Protein 7ESD (pdb70)

Radius of gyration: 48.84 Å; Cα contacts (8 Å, |Δi|>4): 3481; chains: 6; bounding box: 80×92×166 Å

Secondary structure (P-SEA, 3-state):
cccccccbbbbbbccccccbbbbbbcccbbbbbbbcccccbbbbbccccccbbbbcbbbbcccccccccccccccccbbbbbcccccccbbbbbbbcccccccccccccccbbbbbbbbbbcccccccccccccbbbbbbbbbccccccccccaaaaaaaccbbbbbbcccccbbbbcccccbbbbbbcccccccccccbbbbbcccccccccaaaaaaccccccccccccccccccccccccccccbbbbbbcccaaaaaaaaaccccccccccccbbbbccbbbbbcccccccccccccccccccbbbbbcccccccccbbbbbbbbbccccccbbbbbbbbcccccccccccccccccccccbbbbbbbbbbcccbbbbbccccccccbbbbbccccaaaaaaaaaaaaaacccccccccccccccccaaaaaaaaaaaaaaaccccccccccaaaaaaaaaaaaaaaaaccccaaaaaaaaccaaaaaaaccccc/cccccccbbbbbcccccccbbbbbbcccbbbbbbccccccbbbbbccccccbbbbcbbbbcccccccccccccccccbbbbbcccccccbbbbbbbcccccccccccccccbbbbbbbbbbcccccccccccccbbbbbbbbbccccccccccaaaaaaaccbbbbbbcccccbbbbccccccbbbbbbccccccccccbbbbbcccccccccaaaaaacccbbbbccbbbbcccccccccccccccbbbbbbcccaaaaaaaaccccbbbbbbccccccccccbbbbbbbbcccccccccccccccbbbbbcccccccccbbbbbbbbbccccccbbbbbbcccccccccccccccccccccccbbbbbbbbbbcccbbbbbccccccccbbbbbccccaaaaaaaaaaaaaccccccccccccccccccaaaaaaaaaaaaaaaccccccccccaaaaaaaaaaaaaaaaaccccccccccccccaaaaaaaccccc/cccccccbbbbbbccccccbbbbbbcccbbbbbbcccbbbbbbbbccccccbbbbcbbbbcccccccccccccccccbbbbbcccccccccccccccccccccccccccbbbbbbbbbbbbcccccccccccccbbbbbbbbbccccccccccaaaaaaaccbbbbbbcccccbbbbcccccbbbbbbcccccccccccbbbbbcccccccccaaaaaacccccccccbbbbccccccccccccccccbbbbbcccaaaaaaaaaccccbbbbbcccbbbbcccbbbbbbbbcccccccccccccccbbbbbcccccccccbbbbbbbbbccccccbbbbbbccccccccccccccccccccccccbbbbbbbbbcccbbbbbccccccccbbbbbccccaaaaaaaaaaaaaccccccccccccccccccaaaaaaaaaaaaaaaccccccccccaaaaaaaaaaaaaaaaacccccccccccccccaaaaaaccccc/ccccccccccccccccccccccaaaaaaaaaaaaaaaacaaaaaaaaaaaaaccccccaaaaaaaaaaaacc/ccccccccccccccccccccccccaaaaaaaaaaaaaacaaaaaaaaaaaaaccccaaaaaaaaaaaaaacc/ccccccccccccccccccccccaaaaaaaaaaaaaaaacaaaaaaaaaaaaacccccccaaaaaaaaaaacc

Structure (mmCIF, N/CA/C/O backbone):
data_7ESD
#
_entry.id   7ESD
#
loop_
_entity.id
_entity.type
_entity.pdbx_description
1 polymer 'Genome polyprotein'
2 polymer 'Genome polyprotein'
#
loop_
_atom_site.group_PDB
_atom_site.id
_atom_site.type_symbol
_atom_site.label_atom_id
_atom_site.label_alt_id
_atom_site.label_comp_id
_atom_site.label_asym_id
_atom_site.label_entity_id
_atom_site.label_seq_id
_atom_site.pdbx_PDB_ins_code
_atom_site.Cartn_x
_atom_site.Cartn_y
_atom_site.Cartn_z
_atom_site.occupancy
_atom_site.B_iso_or_equiv
_atom_site.auth_seq_id
_atom_site.auth_comp_id
_atom_site.auth_asym_id
_atom_site.auth_atom_id
_atom_site.pdbx_PDB_model_num
ATOM 1 N N . SER A 1 1 ? 145.844 221.971 391.330 1.00 89.58 1 SER A N 1
ATOM 2 C CA . SER A 1 1 ? 146.011 220.805 392.187 1.00 89.58 1 SER A CA 1
ATOM 3 C C . SER A 1 1 ? 147.478 220.587 392.535 1.00 89.58 1 SER A C 1
ATOM 4 O O . SER A 1 1 ? 148.258 221.538 392.587 1.00 89.58 1 SER A O 1
ATOM 7 N N . GLN A 1 2 ? 147.845 219.330 392.775 1.00 92.15 2 GLN A N 1
ATOM 8 C CA . GLN A 1 2 ? 149.227 219.006 393.094 1.00 92.15 2 GLN A CA 1
ATOM 9 C C . GLN A 1 2 ? 150.126 219.275 391.896 1.00 92.15 2 GLN A C 1
ATOM 10 O O . GLN A 1 2 ? 149.777 218.968 390.753 1.00 92.15 2 GLN A O 1
ATOM 16 N N . CYS A 1 3 ? 151.294 219.855 392.162 1.00 92.94 3 CYS A N 1
ATOM 17 C CA . CYS A 1 3 ? 152.228 220.271 391.124 1.00 92.94 3 CYS A CA 1
ATOM 18 C C . CYS A 1 3 ? 153.541 219.497 391.202 1.00 92.94 3 CYS A C 1
ATOM 19 O O . CYS A 1 3 ? 154.602 220.002 390.831 1.00 92.94 3 CYS A O 1
ATOM 22 N N . SER A 1 4 ? 153.483 218.256 391.682 1.00 94.75 4 SER A N 1
ATOM 23 C CA . SER A 1 4 ? 154.684 217.442 391.817 1.00 94.75 4 SER A CA 1
ATOM 24 C C . SER A 1 4 ? 155.026 216.691 390.536 1.00 94.75 4 SER A C 1
ATOM 25 O O . SER A 1 4 ? 156.207 216.519 390.217 1.00 94.75 4 SER A O 1
ATOM 28 N N . GLY A 1 5 ? 154.016 216.241 389.791 1.00 100.43 5 GLY A N 1
ATOM 29 C CA . GLY A 1 5 ? 154.252 215.435 388.606 1.00 100.43 5 GLY A CA 1
ATOM 30 C C . GLY A 1 5 ? 154.733 216.204 387.393 1.00 100.43 5 GLY A C 1
ATOM 31 O O . GLY A 1 5 ? 155.156 215.576 386.416 1.00 100.43 5 GLY A O 1
ATOM 32 N N . ILE A 1 6 ? 154.682 217.532 387.426 1.00 99.73 6 ILE A N 1
ATOM 33 C CA . ILE A 1 6 ? 155.094 218.357 386.298 1.00 99.73 6 ILE A CA 1
ATOM 34 C C . ILE A 1 6 ? 156.491 218.900 386.559 1.00 99.73 6 ILE A C 1
ATOM 35 O O . ILE A 1 6 ? 156.967 218.932 387.701 1.00 99.73 6 ILE A O 1
ATOM 40 N N . ASP A 1 7 ? 157.159 219.324 385.489 1.00 100.53 7 ASP A N 1
ATOM 41 C CA . ASP A 1 7 ? 158.519 219.844 385.573 1.00 100.53 7 ASP A CA 1
ATOM 42 C C . ASP A 1 7 ? 158.592 221.360 385.451 1.00 100.53 7 ASP A C 1
ATOM 43 O O . ASP A 1 7 ? 159.474 221.980 386.053 1.00 100.53 7 ASP A O 1
ATOM 48 N N . LYS A 1 8 ? 157.689 221.974 384.689 1.00 100.90 8 LYS A N 1
ATOM 49 C CA . LYS A 1 8 ? 157.645 223.429 384.570 1.00 100.90 8 LYS A CA 1
ATOM 50 C C . LYS A 1 8 ? 156.926 223.968 385.800 1.00 100.90 8 LYS A C 1
ATOM 51 O O . LYS A 1 8 ? 155.694 224.008 385.850 1.00 100.90 8 LYS A O 1
ATOM 57 N N . ARG A 1 9 ? 157.697 224.366 386.808 1.00 89.45 9 ARG A N 1
ATOM 58 C CA . ARG A 1 9 ? 157.137 224.808 388.075 1.00 89.45 9 ARG A CA 1
ATOM 59 C C . ARG A 1 9 ? 157.761 226.137 388.471 1.00 89.45 9 ARG A C 1
ATOM 60 O O . ARG A 1 9 ? 158.969 226.338 388.313 1.00 89.45 9 ARG A O 1
ATOM 68 N N . ASP A 1 10 ? 156.930 227.037 388.985 1.00 88.01 10 ASP A N 1
ATOM 69 C CA . ASP A 1 10 ? 157.367 228.346 389.446 1.00 88.01 10 ASP A CA 1
ATOM 70 C C . ASP A 1 10 ? 157.1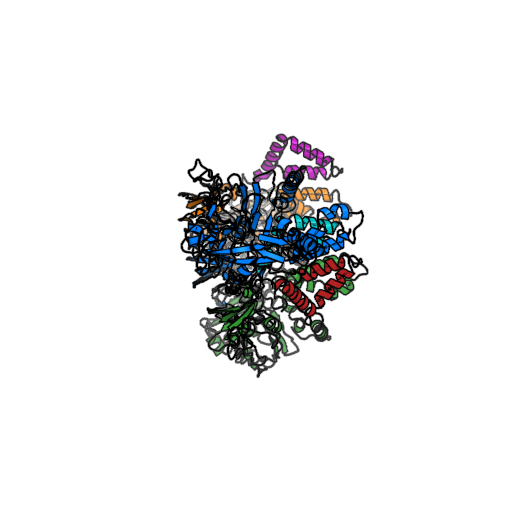99 228.426 390.955 1.00 88.01 10 ASP A C 1
ATOM 71 O O . ASP A 1 10 ? 156.139 228.076 391.484 1.00 88.01 10 ASP A O 1
ATOM 76 N N . PHE A 1 11 ? 158.243 228.875 391.643 1.00 83.20 11 PHE A N 1
ATOM 77 C CA . PHE A 1 11 ? 158.224 229.030 393.092 1.00 83.20 11 PHE A CA 1
ATOM 78 C C . PHE A 1 11 ? 158.275 230.515 393.420 1.00 83.20 11 PHE A C 1
ATOM 79 O O . PHE A 1 11 ? 159.303 231.168 393.206 1.00 83.20 11 PHE A O 1
ATOM 87 N N . ILE A 1 12 ? 157.171 231.044 393.935 1.00 83.75 12 ILE A N 1
ATOM 88 C CA . ILE A 1 12 ? 157.103 232.421 394.406 1.00 83.75 12 ILE A CA 1
ATOM 89 C C . ILE A 1 12 ? 157.219 232.409 395.924 1.00 83.75 12 ILE A C 1
ATOM 90 O O . ILE A 1 12 ? 156.584 231.590 396.600 1.00 83.75 12 ILE A O 1
ATOM 95 N N . GLN A 1 13 ? 158.068 233.283 396.456 1.00 85.78 13 GLN A N 1
ATOM 96 C CA . GLN A 1 13 ? 158.352 233.296 397.885 1.00 85.78 13 GLN A CA 1
ATOM 97 C C . GLN A 1 13 ? 157.367 234.133 398.686 1.00 85.78 13 GLN A C 1
ATOM 98 O O . GLN A 1 13 ? 157.376 234.058 399.919 1.00 85.78 13 GLN A O 1
ATOM 104 N N . GLY A 1 14 ? 156.520 234.918 398.026 1.00 92.33 14 GLY A N 1
ATOM 105 C CA . GLY A 1 14 ? 155.607 235.795 398.731 1.00 92.33 14 GLY A CA 1
ATOM 106 C C . GLY A 1 14 ? 156.310 236.968 399.381 1.00 92.33 14 GLY A C 1
ATOM 107 O O . GLY A 1 14 ? 157.525 236.935 399.591 1.00 92.33 14 GLY A O 1
ATOM 108 N N . VAL A 1 15 ? 155.559 238.017 399.702 1.00 100.72 15 VAL A N 1
ATOM 109 C CA . VAL A 1 15 ? 156.098 239.209 400.346 1.00 100.72 15 VAL A CA 1
ATOM 110 C C . VAL A 1 15 ? 155.562 239.271 401.770 1.00 100.72 15 VAL A C 1
ATOM 111 O O . VAL A 1 15 ? 154.353 239.132 401.994 1.00 100.72 15 VAL A O 1
ATOM 115 N N . SER A 1 16 ? 156.469 239.443 402.733 1.00 103.65 16 SER A N 1
ATOM 116 C CA . SER A 1 16 ? 156.060 239.492 404.135 1.00 103.65 16 SER A CA 1
ATOM 117 C C . SER A 1 16 ? 155.175 240.701 404.412 1.00 103.65 16 SER A C 1
ATOM 118 O O . SER A 1 16 ? 154.164 240.592 405.116 1.00 103.65 16 SER A O 1
ATOM 121 N N . GLY A 1 17 ? 155.542 241.865 403.871 1.00 105.23 17 GLY A N 1
ATOM 122 C CA . GLY A 1 17 ? 154.755 243.063 404.119 1.00 105.23 17 GLY A CA 1
ATOM 123 C C . GLY A 1 17 ? 153.372 242.995 403.499 1.00 105.23 17 GLY A C 1
ATOM 124 O O . GLY A 1 17 ? 152.375 243.355 404.132 1.00 105.23 17 GLY A O 1
ATOM 125 N N . GLY A 1 18 ? 153.291 242.533 402.252 1.00 101.86 18 GLY A N 1
ATOM 126 C CA . GLY A 1 18 ? 152.022 242.464 401.566 1.00 101.86 18 GLY A CA 1
ATOM 127 C C . GLY A 1 18 ? 151.276 241.168 401.822 1.00 101.86 18 GLY A C 1
ATOM 128 O O . GLY A 1 18 ? 151.759 240.249 402.482 1.00 101.86 18 GLY A O 1
ATOM 129 N N . THR A 1 19 ? 150.060 241.106 401.278 1.00 91.92 19 THR A N 1
ATOM 130 C CA . THR A 1 19 ? 149.222 239.919 401.373 1.00 91.92 19 THR A CA 1
ATOM 131 C C . THR A 1 19 ? 148.775 239.416 400.006 1.00 91.92 19 THR A C 1
ATOM 132 O O . THR A 1 19 ? 147.930 238.516 399.933 1.00 91.92 19 THR A O 1
ATOM 136 N N . TRP A 1 20 ? 149.315 239.972 398.924 1.00 89.11 20 TRP A N 1
ATOM 137 C CA . TRP A 1 20 ? 148.945 239.580 397.576 1.00 89.11 20 TRP A CA 1
ATOM 138 C C . TRP A 1 20 ? 150.196 239.435 396.719 1.00 89.11 20 TRP A C 1
ATOM 139 O O . TRP A 1 20 ? 151.242 240.023 397.006 1.00 89.11 20 TRP A O 1
ATOM 150 N N . VAL A 1 21 ? 150.072 238.639 395.662 1.00 84.58 21 VAL A N 1
ATOM 151 C CA . VAL A 1 21 ? 151.141 238.473 394.685 1.00 84.58 21 VAL A CA 1
ATOM 152 C C . VAL A 1 21 ? 150.509 238.151 393.339 1.00 84.58 21 VAL A C 1
ATOM 153 O O . VAL A 1 21 ? 149.593 237.329 393.250 1.00 84.58 21 VAL A O 1
ATOM 157 N N . ASP A 1 22 ? 150.995 238.812 392.290 1.00 90.25 22 ASP A N 1
ATOM 158 C CA . ASP A 1 22 ? 150.476 238.591 390.948 1.00 90.25 22 ASP A CA 1
ATOM 159 C C . ASP A 1 22 ? 151.153 237.382 390.319 1.00 90.25 22 ASP A C 1
ATOM 160 O O . ASP A 1 22 ? 152.385 237.291 390.292 1.00 90.25 22 ASP A O 1
ATOM 162 N N . VAL A 1 23 ? 150.347 236.451 389.813 1.00 83.56 23 VAL A N 1
ATOM 163 C CA . VAL A 1 23 ? 150.848 235.232 389.193 1.00 83.56 23 VAL A CA 1
ATOM 164 C C . VAL A 1 23 ? 150.303 235.139 387.777 1.00 83.56 23 VAL A C 1
ATOM 165 O O . VAL A 1 23 ? 149.268 235.728 387.449 1.00 83.56 23 VAL A O 1
ATOM 169 N N . VAL A 1 24 ? 151.013 234.395 386.935 1.00 82.92 24 VAL A N 1
ATOM 170 C CA . VAL A 1 24 ? 150.621 234.161 385.548 1.00 82.92 24 VAL A CA 1
ATOM 171 C C . VAL A 1 24 ? 150.511 232.657 385.348 1.00 82.92 24 VAL A C 1
ATOM 172 O O . VAL A 1 24 ? 151.425 231.911 385.719 1.00 82.92 24 VAL A O 1
ATOM 176 N N . LEU A 1 25 ? 149.401 232.214 384.767 1.00 85.71 25 LEU A N 1
ATOM 177 C CA . LEU A 1 25 ? 149.100 230.797 384.639 1.00 85.71 25 LEU A CA 1
ATOM 178 C C . LEU A 1 25 ? 149.098 230.366 383.180 1.00 85.71 25 LEU A C 1
ATOM 179 O O . LEU A 1 25 ? 148.715 231.127 382.287 1.00 85.71 25 LEU A O 1
ATOM 184 N N . ASP A 1 26 ? 149.538 229.132 382.951 1.00 89.85 26 ASP A N 1
ATOM 185 C CA . ASP A 1 26 ? 149.453 228.473 381.656 1.00 89.85 26 ASP A CA 1
ATOM 186 C C . ASP A 1 26 ? 148.771 227.127 381.848 1.00 89.85 26 ASP A C 1
ATOM 187 O O . ASP A 1 26 ? 148.480 226.709 382.971 1.00 89.85 26 ASP A O 1
ATOM 192 N N . ARG A 1 27 ? 148.510 226.438 380.734 1.00 90.84 27 ARG A N 1
ATOM 193 C CA . ARG A 1 27 ? 147.879 225.128 380.829 1.00 90.84 27 ARG A CA 1
ATOM 194 C C . ARG A 1 27 ? 148.839 224.055 381.321 1.00 90.84 27 ARG A C 1
ATOM 195 O O . ARG A 1 27 ? 148.389 223.019 381.820 1.00 90.84 27 ARG A O 1
ATOM 203 N N . LYS A 1 28 ? 150.147 224.276 381.195 1.00 97.95 28 LYS A N 1
ATOM 204 C CA . LYS A 1 28 ? 151.143 223.330 381.674 1.00 97.95 28 LYS A CA 1
ATOM 205 C C . LYS A 1 28 ? 151.903 223.810 382.898 1.00 97.95 28 LYS A C 1
ATOM 206 O O . LYS A 1 28 ? 152.262 222.989 383.746 1.00 97.95 28 LYS A O 1
ATOM 212 N N . GLY A 1 29 ? 152.155 225.114 383.016 1.00 93.82 29 GLY A N 1
ATOM 213 C CA . GLY A 1 29 ? 152.895 225.630 384.146 1.00 93.82 29 GLY A CA 1
ATOM 214 C C . GLY A 1 29 ? 152.061 225.718 385.409 1.00 93.82 29 GLY A C 1
ATOM 215 O O . GLY A 1 29 ? 150.832 225.665 385.391 1.00 93.82 29 GLY A O 1
ATOM 216 N N . CYS A 1 30 ? 152.763 225.859 386.530 1.00 90.35 30 CYS A N 1
ATOM 217 C CA . CYS A 1 30 ? 152.127 225.983 387.832 1.00 90.35 30 CYS A CA 1
ATOM 218 C C . CYS A 1 30 ? 153.002 226.846 388.726 1.00 90.35 30 CYS A C 1
ATOM 219 O O . CYS A 1 30 ? 154.200 227.011 388.484 1.00 90.35 30 CYS A O 1
ATOM 222 N N . VAL A 1 31 ? 152.387 227.398 389.768 1.00 84.68 31 VAL A N 1
ATOM 223 C CA . VAL A 1 31 ? 153.088 228.238 390.729 1.00 84.68 31 VAL A CA 1
ATOM 224 C C . VAL A 1 31 ? 152.700 227.799 392.135 1.00 84.68 31 VAL A C 1
ATOM 225 O O . VAL A 1 31 ? 151.528 227.527 392.415 1.00 84.68 31 VAL A O 1
ATOM 229 N N . THR A 1 32 ? 153.696 227.703 393.012 1.00 81.76 32 THR A N 1
ATOM 230 C CA . THR A 1 32 ? 153.494 227.341 394.408 1.00 81.76 32 THR A CA 1
ATOM 231 C C . THR A 1 32 ? 153.666 228.589 395.261 1.00 81.76 32 THR A C 1
ATOM 232 O O . THR A 1 32 ? 154.748 229.185 395.285 1.00 81.76 32 THR A O 1
ATOM 236 N N . ILE A 1 33 ? 152.602 228.980 395.954 1.00 80.65 33 ILE A N 1
ATOM 237 C CA . ILE A 1 33 ? 152.601 230.170 396.794 1.00 80.65 33 ILE A CA 1
ATOM 238 C C . ILE A 1 33 ? 152.878 229.734 398.226 1.00 80.65 33 ILE A C 1
ATOM 239 O O . ILE A 1 33 ? 152.136 228.921 398.788 1.00 80.65 33 ILE A O 1
ATOM 244 N N . SER A 1 34 ? 153.942 230.273 398.817 1.00 83.11 34 SER A N 1
ATOM 245 C CA . SER A 1 34 ? 154.357 229.889 400.164 1.00 83.11 34 SER A CA 1
ATOM 246 C C . SER A 1 34 ? 154.880 231.121 400.886 1.00 83.11 34 SER A C 1
ATOM 247 O O . SER A 1 34 ? 155.984 231.591 400.597 1.00 83.11 34 SER A O 1
ATOM 250 N N . ALA A 1 35 ? 154.090 231.642 401.819 1.00 83.50 35 ALA A N 1
ATOM 251 C CA . ALA A 1 35 ? 154.531 232.714 402.696 1.00 83.50 35 ALA A CA 1
ATOM 252 C C . ALA A 1 35 ? 154.932 232.121 404.046 1.00 83.50 35 ALA A C 1
ATOM 253 O O . ALA A 1 35 ? 154.889 230.905 404.249 1.00 83.50 35 ALA A O 1
ATOM 255 N N . THR A 1 36 ? 155.324 232.974 404.986 1.00 80.93 36 THR A N 1
ATOM 256 C CA . THR A 1 36 ? 155.682 232.539 406.329 1.00 80.93 36 THR A CA 1
ATOM 257 C C . THR A 1 36 ? 154.494 232.748 407.261 1.00 80.93 36 THR A C 1
ATOM 258 O O . THR A 1 36 ? 153.804 233.770 407.184 1.00 80.93 36 THR A O 1
ATOM 262 N N . GLY A 1 37 ? 154.232 231.756 408.109 1.00 81.76 37 GLY A N 1
ATOM 263 C CA . GLY A 1 37 ? 153.081 231.793 408.983 1.00 81.76 37 GLY A CA 1
ATOM 264 C C . GLY A 1 37 ? 151.767 231.445 408.323 1.00 81.76 37 GLY A C 1
ATOM 265 O O . GLY A 1 37 ? 150.721 231.541 408.977 1.00 81.76 37 GLY A O 1
ATOM 266 N N . LYS A 1 38 ? 151.781 231.050 407.054 1.00 81.04 38 LYS A N 1
ATOM 267 C CA . LYS A 1 38 ? 150.579 230.697 406.318 1.00 81.04 38 LYS A CA 1
ATOM 268 C C . LYS A 1 38 ? 150.770 229.354 405.633 1.00 81.04 38 LYS A C 1
ATOM 269 O O . LYS A 1 38 ? 151.889 229.000 405.250 1.00 81.04 38 LYS A O 1
ATOM 275 N N . PRO A 1 39 ? 149.695 228.584 405.464 1.00 76.52 39 PRO A N 1
ATOM 276 C CA . PRO A 1 39 ? 149.807 227.323 404.717 1.00 76.52 39 PRO A CA 1
ATOM 277 C C . PRO A 1 39 ? 150.082 227.594 403.247 1.00 76.52 39 PRO A C 1
ATOM 278 O O . PRO A 1 39 ? 149.433 228.437 402.626 1.00 76.52 39 PRO A O 1
ATOM 282 N N . THR A 1 40 ? 151.054 226.877 402.694 1.00 76.43 40 THR A N 1
ATOM 283 C CA . THR A 1 40 ? 151.392 227.047 401.290 1.00 76.43 40 THR A CA 1
ATOM 284 C C . THR A 1 40 ? 150.322 226.421 400.401 1.00 76.43 40 THR A C 1
ATOM 285 O O . THR A 1 40 ? 149.689 225.425 400.759 1.00 76.43 40 THR A O 1
ATOM 289 N N . ILE A 1 41 ? 150.117 227.025 399.230 1.00 78.18 41 ILE A N 1
ATOM 290 C CA . ILE A 1 41 ? 149.048 226.627 398.327 1.00 78.18 41 ILE A CA 1
ATOM 291 C C . ILE A 1 41 ? 149.586 226.509 396.907 1.00 78.18 41 ILE A C 1
ATOM 292 O O . ILE A 1 41 ? 150.631 227.062 396.561 1.00 78.18 41 ILE A O 1
ATOM 297 N N . ASP A 1 42 ? 148.846 225.766 396.085 1.00 82.04 42 ASP A N 1
ATOM 298 C CA . ASP A 1 42 ? 149.132 225.621 394.666 1.00 82.04 42 ASP A CA 1
ATOM 299 C C . ASP A 1 42 ? 147.895 225.995 393.866 1.00 82.04 42 ASP A C 1
ATOM 300 O O . ASP A 1 42 ? 146.776 225.632 394.238 1.00 82.04 42 ASP A O 1
ATOM 305 N N . VAL A 1 43 ? 148.098 226.717 392.767 1.00 79.92 43 VAL A N 1
ATOM 306 C CA . VAL A 1 43 ? 147.021 227.094 391.861 1.00 79.92 43 VAL A CA 1
ATOM 307 C C . VAL A 1 43 ? 147.403 226.653 390.456 1.00 79.92 43 VAL A C 1
ATOM 308 O O . VAL A 1 43 ? 148.525 226.906 390.003 1.00 79.92 43 VAL A O 1
ATOM 312 N N . ARG A 1 44 ? 146.473 225.990 389.771 1.00 85.10 44 ARG A N 1
ATOM 313 C CA . ARG A 1 44 ? 146.727 225.429 388.453 1.00 85.10 44 ARG A CA 1
ATOM 314 C C . ARG A 1 44 ? 145.549 225.723 387.536 1.00 85.10 44 ARG A C 1
ATOM 315 O O . ARG A 1 44 ? 144.393 225.613 387.948 1.00 85.10 44 ARG A O 1
ATOM 323 N N . MET A 1 45 ? 145.852 226.098 386.295 1.00 82.51 45 MET A N 1
ATOM 324 C CA . MET A 1 45 ? 144.830 226.299 385.277 1.00 82.51 45 MET A CA 1
ATOM 325 C C . MET A 1 45 ? 144.529 224.970 384.597 1.00 82.51 45 MET A C 1
ATOM 326 O O . MET A 1 45 ? 145.448 224.262 384.171 1.00 82.51 45 MET A O 1
ATOM 331 N N . VAL A 1 46 ? 143.244 224.638 384.493 1.00 80.21 46 VAL A N 1
ATOM 332 C CA . VAL A 1 46 ? 142.837 223.351 383.941 1.00 80.21 46 VAL A CA 1
ATOM 333 C C . VAL A 1 46 ? 142.659 223.462 382.432 1.00 80.21 46 VAL A C 1
ATOM 334 O O . VAL A 1 46 ? 143.357 222.787 381.666 1.00 80.21 46 VAL A O 1
ATOM 338 N N . LYS A 1 47 ? 141.735 224.312 381.993 1.00 80.38 47 LYS A N 1
ATOM 339 C CA . LYS A 1 47 ? 141.421 224.401 380.573 1.00 80.38 47 LYS A CA 1
ATOM 340 C C . LYS A 1 47 ? 140.699 225.707 380.284 1.00 80.38 47 LYS A C 1
ATOM 341 O O . LYS A 1 47 ? 140.135 226.342 381.178 1.00 80.38 47 LYS A O 1
ATOM 347 N N . MET A 1 48 ? 140.727 226.095 379.010 1.00 80.62 48 MET A N 1
ATOM 348 C CA . MET A 1 48 ? 139.933 227.195 378.480 1.00 80.62 48 MET A CA 1
ATOM 349 C C . MET A 1 48 ? 139.060 226.666 377.355 1.00 80.62 48 MET A C 1
ATOM 350 O O . MET A 1 48 ? 139.527 225.895 376.511 1.00 80.62 48 MET A O 1
ATOM 355 N N . GLU A 1 49 ? 137.794 227.079 377.333 1.00 75.98 49 GLU A N 1
ATOM 356 C CA . GLU A 1 49 ? 136.880 226.557 376.324 1.00 75.98 49 GLU A CA 1
ATOM 357 C C . GLU A 1 49 ? 135.721 227.519 376.110 1.00 75.98 49 GLU A C 1
ATOM 358 O O . GLU A 1 49 ? 135.048 227.907 377.069 1.00 75.98 49 GLU A O 1
ATOM 364 N N . ALA A 1 50 ? 135.502 227.899 374.855 1.00 73.21 50 ALA A N 1
ATOM 365 C CA . ALA A 1 50 ? 134.308 228.630 374.467 1.00 73.21 50 ALA A CA 1
ATOM 366 C C . ALA A 1 50 ? 133.137 227.667 374.301 1.00 73.21 50 ALA A C 1
ATOM 367 O O . ALA A 1 50 ? 133.313 226.459 374.114 1.00 73.21 50 ALA A O 1
ATOM 369 N N . SER A 1 51 ? 131.926 228.214 374.367 1.00 77.43 51 SER A N 1
ATOM 370 C CA . SER A 1 51 ? 130.712 227.409 374.326 1.00 77.43 51 SER A CA 1
ATOM 371 C C . SER A 1 51 ? 129.883 227.634 373.071 1.00 77.43 51 SER A C 1
ATOM 372 O O . SER A 1 51 ? 129.531 226.671 372.385 1.00 77.43 51 SER A O 1
ATOM 375 N N . ASN A 1 52 ? 129.558 228.882 372.750 1.00 71.57 52 ASN A N 1
ATOM 376 C CA . ASN A 1 52 ? 128.702 229.206 371.618 1.00 71.57 52 ASN A CA 1
ATOM 377 C C . ASN A 1 52 ? 129.541 229.800 370.496 1.00 71.57 52 ASN A C 1
ATOM 378 O O . ASN A 1 52 ? 130.302 230.747 370.716 1.00 71.57 52 ASN A O 1
ATOM 383 N N . LEU A 1 53 ? 129.396 229.243 369.295 1.00 67.21 53 LEU A N 1
ATOM 384 C CA . LEU A 1 53 ? 130.144 229.675 368.126 1.00 67.21 53 LEU A CA 1
ATOM 385 C C . LEU A 1 53 ? 129.181 230.105 367.030 1.00 67.21 53 LEU A C 1
ATOM 386 O O . LEU A 1 53 ? 128.102 229.524 366.873 1.00 67.21 53 LEU A O 1
ATOM 391 N N . ALA A 1 54 ? 129.575 231.125 366.272 1.00 67.47 54 ALA A N 1
ATOM 392 C CA . ALA A 1 54 ? 128.785 231.641 365.164 1.00 67.47 54 ALA A CA 1
ATOM 393 C C . ALA A 1 54 ? 129.465 231.289 363.850 1.00 67.47 54 ALA A C 1
ATOM 394 O O . ALA A 1 54 ? 130.670 231.512 363.692 1.00 67.47 54 ALA A O 1
ATOM 396 N N . SER A 1 55 ? 128.695 230.741 362.914 1.00 66.83 55 SER A N 1
ATOM 397 C CA . SER A 1 55 ? 129.238 230.375 361.614 1.00 66.83 55 SER A CA 1
ATOM 398 C C . SER A 1 55 ? 129.640 231.619 360.832 1.00 66.83 55 SER A C 1
ATOM 399 O O . SER A 1 55 ? 129.084 232.705 361.018 1.00 66.83 55 SER A O 1
ATOM 402 N N . VAL A 1 56 ? 130.623 231.455 359.949 1.00 68.43 56 VAL A N 1
ATOM 403 C CA . VAL A 1 56 ? 131.126 232.580 359.169 1.00 68.43 56 VAL A CA 1
ATOM 404 C C . VAL A 1 56 ? 130.957 232.302 357.682 1.00 68.43 56 VAL A C 1
ATOM 405 O O . VAL A 1 56 ? 130.187 232.985 356.998 1.00 68.43 56 VAL A O 1
ATOM 409 N N . ARG A 1 57 ? 131.668 231.293 357.176 1.00 69.55 57 ARG A N 1
ATOM 410 C CA . ARG A 1 57 ? 131.607 230.944 355.761 1.00 69.55 57 ARG A CA 1
ATOM 411 C C . ARG A 1 57 ? 132.265 229.593 355.509 1.00 69.55 57 ARG A C 1
ATOM 412 O O . ARG A 1 57 ? 133.414 229.376 355.909 1.00 69.55 57 ARG A O 1
ATOM 420 N N . THR A 1 58 ? 131.557 228.683 354.847 1.00 67.49 58 THR A N 1
ATOM 421 C CA . THR A 1 58 ? 132.072 227.352 354.552 1.00 67.49 58 THR A CA 1
ATOM 422 C C . THR A 1 58 ? 132.545 227.309 353.105 1.00 67.49 58 THR A C 1
ATOM 423 O O . THR A 1 58 ? 131.771 227.597 352.185 1.00 67.49 58 THR A O 1
ATOM 427 N N . TYR A 1 59 ? 133.810 226.953 352.905 1.00 65.18 59 TYR A N 1
ATOM 428 C CA . TYR A 1 59 ? 134.396 226.893 351.573 1.00 65.18 59 TYR A CA 1
ATOM 429 C C . TYR A 1 59 ? 134.102 225.529 350.948 1.00 65.18 59 TYR A C 1
ATOM 430 O O . TYR A 1 59 ? 133.290 224.749 351.452 1.00 65.18 59 TYR A O 1
ATOM 439 N N . CYS A 1 60 ? 134.758 225.228 349.829 1.00 67.87 60 CYS A N 1
ATOM 440 C CA . CYS A 1 60 ? 134.636 223.934 349.173 1.00 67.87 60 CYS A CA 1
ATOM 441 C C . CYS A 1 60 ? 136.021 223.437 348.785 1.00 67.87 60 CYS A C 1
ATOM 442 O O . CYS A 1 60 ? 136.935 224.228 348.541 1.00 67.87 60 CYS A O 1
ATOM 445 N N . LEU A 1 61 ? 136.166 222.113 348.727 1.00 69.28 61 LEU A N 1
ATOM 446 C CA . LEU A 1 61 ? 137.471 221.512 348.480 1.00 69.28 61 LEU A CA 1
ATOM 447 C C . LEU A 1 61 ? 137.441 220.538 347.308 1.00 69.28 61 LEU A C 1
ATOM 448 O O . LEU A 1 61 ? 138.415 220.439 346.556 1.00 69.28 61 LEU A O 1
ATOM 453 N N . GLU A 1 62 ? 136.336 219.817 347.139 1.00 71.30 62 GLU A N 1
ATOM 454 C CA . GLU A 1 62 ? 136.215 218.801 346.100 1.00 71.30 62 GLU A CA 1
ATOM 455 C C . GLU A 1 62 ? 135.062 219.159 345.176 1.00 71.30 62 GLU A C 1
ATOM 456 O O . GLU A 1 62 ? 133.947 219.421 345.642 1.00 71.30 62 GLU A O 1
ATOM 462 N N . ALA A 1 63 ? 135.328 219.166 343.873 1.00 67.39 63 ALA A N 1
ATOM 463 C CA . ALA A 1 63 ? 134.304 219.421 342.872 1.00 67.39 63 ALA A CA 1
ATOM 464 C C . ALA A 1 63 ? 133.729 218.108 342.360 1.00 67.39 63 ALA A C 1
ATOM 465 O O . ALA A 1 63 ? 134.435 217.106 342.225 1.00 67.39 63 ALA A O 1
ATOM 467 N N . SER A 1 64 ? 132.431 218.123 342.068 1.00 70.07 64 SER A N 1
ATOM 468 C CA . SER A 1 64 ? 131.685 216.927 341.690 1.00 70.07 64 SER A CA 1
ATOM 469 C C . SER A 1 64 ? 130.815 217.199 340.468 1.00 70.07 64 SER A C 1
ATOM 470 O O . SER A 1 64 ? 129.613 216.925 340.460 1.00 70.07 64 SER A O 1
ATOM 473 N N . THR A 1 65 ? 131.416 217.771 339.426 1.00 71.18 65 THR A N 1
ATOM 474 C CA . THR A 1 65 ? 130.700 218.048 338.185 1.00 71.18 65 THR A CA 1
ATOM 475 C C . THR A 1 65 ? 130.034 216.785 337.655 1.00 71.18 65 THR A C 1
ATOM 476 O O . THR A 1 65 ? 130.693 215.763 337.449 1.00 71.18 65 THR A O 1
ATOM 480 N N . SER A 1 66 ? 128.723 216.864 337.429 1.00 72.94 66 SER A N 1
ATOM 481 C CA . SER A 1 66 ? 127.919 215.697 337.086 1.00 72.94 66 SER A CA 1
ATOM 482 C C . SER A 1 66 ? 127.363 215.762 335.669 1.00 72.94 66 SER A C 1
ATOM 483 O O . SER A 1 66 ? 127.576 214.838 334.879 1.00 72.94 66 SER A O 1
ATOM 486 N N . GLU A 1 67 ? 126.654 216.831 335.324 1.00 73.18 67 GLU A N 1
ATOM 487 C CA . GLU A 1 67 ? 125.984 216.944 334.038 1.00 73.18 67 GLU A CA 1
ATOM 488 C C . GLU A 1 67 ? 126.680 217.982 333.166 1.00 73.18 67 GLU A C 1
ATOM 489 O O . GLU A 1 67 ? 127.234 218.964 333.666 1.00 73.18 67 GLU A O 1
ATOM 495 N N . ILE A 1 68 ? 126.646 217.749 331.854 1.00 65.39 68 ILE A N 1
ATOM 496 C CA . ILE A 1 68 ? 127.290 218.621 330.884 1.00 65.39 68 ILE A CA 1
ATOM 497 C C . ILE A 1 68 ? 126.315 218.905 329.748 1.00 65.39 68 ILE A C 1
ATOM 498 O O . ILE A 1 68 ? 125.337 218.185 329.541 1.00 65.39 68 ILE A O 1
ATOM 503 N N . SER A 1 69 ? 126.593 219.982 329.017 1.00 66.00 69 SER A N 1
ATOM 504 C CA . SER A 1 69 ? 125.783 220.375 327.874 1.00 66.00 69 SER A CA 1
ATOM 505 C C . SER A 1 69 ? 126.651 221.198 326.934 1.00 66.00 69 SER A C 1
ATOM 506 O O . SER A 1 69 ? 127.717 221.686 327.316 1.00 66.00 69 SER A O 1
ATOM 509 N N . SER A 1 70 ? 126.186 221.341 325.694 1.00 64.39 70 SER A N 1
ATOM 510 C CA . SER A 1 70 ? 126.937 222.086 324.695 1.00 64.39 70 SER A CA 1
ATOM 511 C C . SER A 1 70 ? 125.981 222.679 323.671 1.00 64.39 70 SER A C 1
ATOM 512 O O . SER A 1 70 ? 124.870 222.185 323.465 1.00 64.39 70 SER A O 1
ATOM 515 N N . VAL A 1 71 ? 126.437 223.750 323.028 1.00 63.52 71 VAL A N 1
ATOM 516 C CA . VAL A 1 71 ? 125.695 224.397 321.951 1.00 63.52 71 VAL A CA 1
ATOM 517 C C . VAL A 1 71 ? 126.694 225.166 321.099 1.00 63.52 71 VAL A C 1
ATOM 518 O O . VAL A 1 71 ? 127.565 225.867 321.622 1.00 63.52 71 VAL A O 1
ATOM 522 N N . ASN A 1 72 ? 126.567 225.027 319.782 1.00 64.69 72 ASN A N 1
ATOM 523 C CA . ASN A 1 72 ? 127.548 225.543 318.842 1.00 64.69 72 ASN A CA 1
ATOM 524 C C . ASN A 1 72 ? 126.929 226.612 317.953 1.00 64.69 72 ASN A C 1
ATOM 525 O O . ASN A 1 72 ? 125.728 226.592 317.669 1.00 64.69 72 ASN A O 1
ATOM 530 N N . GLY A 1 73 ? 127.767 227.548 317.515 1.00 66.96 73 GLY A N 1
ATOM 531 C CA . GLY A 1 73 ? 127.331 228.611 316.635 1.00 66.96 73 GLY A CA 1
ATOM 532 C C . GLY A 1 73 ? 128.210 228.762 315.410 1.00 66.96 73 GLY A C 1
ATOM 533 O O . GLY A 1 73 ? 129.437 228.815 315.520 1.00 66.96 73 GLY A O 1
ATOM 534 N N . CYS A 1 74 ? 127.586 228.830 314.235 1.00 68.42 74 CYS A N 1
ATOM 535 C CA . CYS A 1 74 ? 128.304 228.983 312.983 1.00 68.42 74 CYS A CA 1
ATOM 536 C C . CYS A 1 74 ? 128.956 230.363 312.927 1.00 68.42 74 CYS A C 1
ATOM 537 O O . CYS A 1 74 ? 128.633 231.244 313.725 1.00 68.42 74 CYS A O 1
ATOM 540 N N . PRO A 1 75 ? 129.899 230.578 312.001 1.00 67.63 75 PRO A N 1
ATOM 541 C CA . PRO A 1 75 ? 130.500 231.917 311.863 1.00 67.63 75 PRO A CA 1
ATOM 542 C C . PRO A 1 75 ? 129.495 233.020 311.570 1.00 67.63 75 PRO A C 1
ATOM 543 O O . PRO A 1 75 ? 129.881 234.196 311.587 1.00 67.63 75 PRO A O 1
ATOM 547 N N . SER A 1 76 ? 128.237 232.686 311.286 1.00 72.45 76 SER A N 1
ATOM 548 C CA . SER A 1 76 ? 127.183 233.689 311.305 1.00 72.45 76 SER A CA 1
ATOM 549 C C . SER A 1 76 ? 127.141 234.347 312.677 1.00 72.45 76 SER A C 1
ATOM 550 O O . SER A 1 76 ? 127.264 233.679 313.707 1.00 72.45 76 SER A O 1
ATOM 553 N N . THR A 1 77 ? 126.968 235.671 312.688 1.00 75.32 77 THR A N 1
ATOM 554 C CA . THR A 1 77 ? 127.247 236.449 313.889 1.00 75.32 77 THR A CA 1
ATOM 555 C C . THR A 1 77 ? 126.366 236.062 315.072 1.00 75.32 77 THR A C 1
ATOM 556 O O . THR A 1 77 ? 126.711 236.383 316.213 1.00 75.32 77 THR A O 1
ATOM 560 N N . THR A 1 78 ? 125.246 235.377 314.837 1.00 75.52 78 THR A N 1
ATOM 561 C CA . THR A 1 78 ? 124.419 234.920 315.948 1.00 75.52 78 THR A CA 1
ATOM 562 C C . THR A 1 78 ? 125.148 233.847 316.751 1.00 75.52 78 THR A C 1
ATOM 563 O O . THR A 1 78 ? 125.309 232.707 316.299 1.00 75.52 78 THR A O 1
ATOM 567 N N . GLU A 1 79 ? 125.613 234.211 317.942 1.00 72.81 79 GLU A N 1
ATOM 568 C CA . GLU A 1 79 ? 126.408 233.311 318.760 1.00 72.81 79 GLU A CA 1
ATOM 569 C C . GLU A 1 79 ? 125.508 232.370 319.559 1.00 72.81 79 GLU A C 1
ATOM 570 O O . GLU A 1 79 ? 124.292 232.554 319.657 1.00 72.81 79 GLU A O 1
ATOM 576 N N . ALA A 1 80 ? 126.128 231.347 320.137 1.00 64.75 80 ALA A N 1
ATOM 577 C CA . ALA A 1 80 ? 125.400 230.358 320.918 1.00 64.75 80 ALA A CA 1
ATOM 578 C C . ALA A 1 80 ? 125.195 230.848 322.345 1.00 64.75 80 ALA A C 1
ATOM 579 O O . ALA A 1 80 ? 126.111 231.391 322.970 1.00 64.75 80 ALA A O 1
ATOM 581 N N . HIS A 1 81 ? 123.982 230.652 322.855 1.00 61.56 81 HIS A N 1
ATOM 582 C CA . HIS A 1 81 ? 123.619 231.036 324.217 1.00 61.56 81 HIS A CA 1
ATOM 583 C C . HIS A 1 81 ? 122.925 229.837 324.856 1.00 61.56 81 HIS A C 1
ATOM 584 O O . HIS A 1 81 ? 121.758 229.564 324.567 1.00 61.56 81 HIS A O 1
ATOM 591 N N . ASN A 1 82 ? 123.650 229.123 325.714 1.00 64.18 82 ASN A N 1
ATOM 592 C CA . ASN A 1 82 ? 123.107 227.931 326.351 1.00 64.18 82 ASN A CA 1
ATOM 593 C C . ASN A 1 82 ? 121.970 228.309 327.292 1.00 64.18 82 ASN A C 1
ATOM 594 O O . ASN A 1 82 ? 122.084 229.262 328.068 1.00 64.18 82 ASN A O 1
ATOM 599 N N . ASP A 1 83 ? 120.866 227.562 327.218 1.00 70.22 83 ASP A N 1
ATOM 600 C CA . ASP A 1 83 ? 119.740 227.811 328.109 1.00 70.22 83 ASP A CA 1
ATOM 601 C C . ASP A 1 83 ? 120.030 227.405 329.547 1.00 70.22 83 ASP A C 1
ATOM 602 O O . ASP A 1 83 ? 119.276 227.791 330.446 1.00 70.22 83 ASP A O 1
ATOM 607 N N . LYS A 1 84 ? 121.090 226.632 329.785 1.00 69.54 84 LYS A N 1
ATOM 608 C CA . LYS A 1 84 ? 121.516 226.299 331.137 1.00 69.54 84 LYS A CA 1
ATOM 609 C C . LYS A 1 84 ? 122.448 227.351 331.724 1.00 69.54 84 LYS A C 1
ATOM 610 O O . LYS A 1 84 ? 122.931 227.173 332.849 1.00 69.54 84 LYS A O 1
ATOM 616 N N . ARG A 1 85 ? 122.732 228.420 330.975 1.00 65.72 85 ARG A N 1
ATOM 617 C CA . ARG A 1 85 ? 123.369 229.598 331.550 1.00 65.72 85 ARG A CA 1
ATOM 618 C C . ARG A 1 85 ? 122.535 230.214 332.664 1.00 65.72 85 ARG A C 1
ATOM 619 O O . ARG A 1 85 ? 123.090 230.871 333.549 1.00 65.72 85 ARG A O 1
ATOM 627 N N . LYS A 1 86 ? 121.217 230.011 332.649 1.00 68.89 86 LYS A N 1
ATOM 628 C CA . LYS A 1 86 ? 120.312 230.745 333.522 1.00 68.89 86 LYS A CA 1
ATOM 629 C C . LYS A 1 86 ? 119.883 229.924 334.730 1.00 68.89 86 LYS A C 1
ATOM 630 O O . LYS A 1 86 ? 118.750 230.063 335.199 1.00 68.89 86 LYS A O 1
ATOM 636 N N . ASP A 1 87 ? 120.756 229.060 335.234 1.00 69.14 87 ASP A N 1
ATOM 637 C CA . ASP A 1 87 ? 120.504 228.353 336.479 1.00 69.14 87 ASP A CA 1
ATOM 638 C C . ASP A 1 87 ? 121.680 228.578 337.413 1.00 69.14 87 ASP A C 1
ATOM 639 O O . ASP A 1 87 ? 122.839 228.432 337.009 1.00 69.14 87 ASP A O 1
ATOM 644 N N . SER A 1 88 ? 121.375 228.923 338.664 1.00 69.04 88 SER A N 1
ATOM 645 C CA . SER A 1 88 ? 122.408 229.309 339.618 1.00 69.04 88 SER A CA 1
ATOM 646 C C . SER A 1 88 ? 123.356 228.170 339.964 1.00 69.04 88 SER A C 1
ATOM 647 O O . SER A 1 88 ? 124.463 228.429 340.447 1.00 69.04 88 SER A O 1
ATOM 650 N N . THR A 1 89 ? 122.953 226.923 339.743 1.00 69.68 89 THR A N 1
ATOM 651 C CA . THR A 1 89 ? 123.770 225.769 340.091 1.00 69.68 89 THR A CA 1
ATOM 652 C C . THR A 1 89 ? 124.654 225.292 338.945 1.00 69.68 89 THR A C 1
ATOM 653 O O . THR A 1 89 ? 125.320 224.261 339.086 1.00 69.68 89 THR A O 1
ATOM 657 N N . TYR A 1 90 ? 124.679 226.007 337.824 1.00 68.22 90 TYR A N 1
ATOM 658 C CA . TYR A 1 90 ? 125.438 225.603 336.650 1.00 68.22 90 TYR A CA 1
ATOM 659 C C . TYR A 1 90 ? 126.569 226.585 336.376 1.00 68.22 90 TYR A C 1
ATOM 660 O O . TYR A 1 90 ? 126.339 227.794 336.276 1.00 68.22 90 TYR A O 1
ATOM 669 N N . LEU A 1 91 ? 127.785 226.058 336.253 1.00 64.10 91 LEU A N 1
ATOM 670 C CA . LEU A 1 91 ? 128.929 226.827 335.783 1.00 64.10 91 LEU A CA 1
ATOM 671 C C . LEU A 1 91 ? 128.989 226.737 334.265 1.00 64.10 91 LEU A C 1
ATOM 672 O O . LEU A 1 91 ? 128.997 225.635 333.706 1.00 64.10 91 LEU A O 1
ATOM 677 N N . CYS A 1 92 ? 129.036 227.889 333.603 1.00 65.30 92 CYS A N 1
ATOM 678 C CA . CYS A 1 92 ? 129.032 227.935 332.150 1.00 65.30 92 CYS A CA 1
ATOM 679 C C . CYS A 1 92 ? 130.019 228.982 331.656 1.00 65.30 92 CYS A C 1
ATOM 680 O O . CYS A 1 92 ? 130.129 230.066 332.237 1.00 65.30 92 CYS A O 1
ATOM 683 N N . GLU A 1 93 ? 130.734 228.648 330.583 1.00 66.45 93 GLU A N 1
ATOM 684 C CA . GLU A 1 93 ? 131.709 229.541 329.975 1.00 66.45 93 GLU A CA 1
ATOM 685 C C . GLU A 1 93 ? 131.616 229.427 328.461 1.00 66.45 93 GLU A C 1
ATOM 686 O O . GLU A 1 93 ? 131.408 228.336 327.926 1.00 66.45 93 GLU A O 1
ATOM 692 N N . ARG A 1 94 ? 131.771 230.558 327.776 1.00 67.44 94 ARG A N 1
ATOM 693 C CA . ARG A 1 94 ? 131.651 230.631 326.326 1.00 67.44 94 ARG A CA 1
ATOM 694 C C . ARG A 1 94 ? 133.029 230.778 325.697 1.00 67.44 94 ARG A C 1
ATOM 695 O O . ARG A 1 94 ? 133.833 231.608 326.137 1.00 67.44 94 ARG A O 1
ATOM 703 N N . SER A 1 95 ? 133.294 229.979 324.667 1.00 65.22 95 SER A N 1
ATOM 704 C CA . SER A 1 95 ? 134.555 229.998 323.941 1.00 65.22 95 SER A CA 1
ATOM 705 C C . SER A 1 95 ? 134.278 229.934 322.444 1.00 65.22 95 SER A C 1
ATOM 706 O O . SER A 1 95 ? 133.178 229.586 322.007 1.00 65.22 95 SER A O 1
ATOM 709 N N . TYR A 1 96 ? 135.294 230.274 321.655 1.00 64.02 96 TYR A N 1
ATOM 710 C CA . TYR A 1 96 ? 135.167 230.354 320.199 1.00 64.02 96 TYR A CA 1
ATOM 711 C C . TYR A 1 96 ? 136.086 229.348 319.519 1.00 64.02 96 TYR A C 1
ATOM 712 O O . TYR A 1 96 ? 137.296 229.603 319.377 1.00 64.02 96 TYR A O 1
ATOM 721 N N . PRO A 1 97 ? 135.567 228.200 319.077 1.00 66.84 97 PRO A N 1
ATOM 722 C CA . PRO A 1 97 ? 136.401 227.254 318.325 1.00 66.84 97 PRO A CA 1
ATOM 723 C C . PRO A 1 97 ? 136.636 227.709 316.895 1.00 66.84 97 PRO A C 1
ATOM 724 O O . PRO A 1 97 ? 136.232 228.812 316.515 1.00 66.84 97 PRO A O 1
ATOM 728 N N . ASP A 1 98 ? 137.290 226.873 316.096 1.00 76.68 98 ASP A N 1
ATOM 729 C CA . ASP A 1 98 ? 137.542 227.153 314.683 1.00 76.68 98 ASP A CA 1
ATOM 730 C C . ASP A 1 98 ? 136.670 226.216 313.855 1.00 76.68 98 ASP A C 1
ATOM 731 O O . ASP A 1 98 ? 136.987 225.032 313.701 1.00 76.68 98 ASP A O 1
ATOM 736 N N . ARG A 1 99 ? 135.575 226.746 313.322 1.00 67.36 99 ARG A N 1
ATOM 737 C CA . ARG A 1 99 ? 134.643 225.963 312.530 1.00 67.36 99 ARG A CA 1
ATOM 738 C C . ARG A 1 99 ? 134.941 226.125 311.044 1.00 67.36 99 ARG A C 1
ATOM 739 O O . ARG A 1 99 ? 135.373 227.187 310.589 1.00 67.36 99 ARG A O 1
ATOM 747 N N . GLY A 1 100 ? 134.706 225.054 310.291 1.00 71.06 100 GLY A N 1
ATOM 748 C CA . GLY A 1 100 ? 134.959 225.072 308.864 1.00 71.06 100 GLY A CA 1
ATOM 749 C C . GLY A 1 100 ? 133.933 224.307 308.057 1.00 71.06 100 GLY A C 1
ATOM 750 O O . GLY A 1 100 ? 132.799 224.112 308.504 1.00 71.06 100 GLY A O 1
ATOM 751 N N . TRP A 1 101 ? 134.322 223.867 306.858 1.00 71.15 101 TRP A N 1
ATOM 752 C CA . TRP A 1 101 ? 133.401 223.139 305.995 1.00 71.15 101 TRP A CA 1
ATOM 753 C C . TRP A 1 101 ? 133.199 221.701 306.450 1.00 71.15 101 TRP A C 1
ATOM 754 O O . TRP A 1 101 ? 132.139 221.117 306.194 1.00 71.15 101 TRP A O 1
ATOM 765 N N . GLY A 1 102 ? 134.196 221.113 307.114 1.00 72.84 102 GLY A N 1
ATOM 766 C CA . GLY A 1 102 ? 134.051 219.745 307.583 1.00 72.84 102 GLY A CA 1
ATOM 767 C C . GLY A 1 102 ? 132.990 219.605 308.658 1.00 72.84 102 GLY A C 1
ATOM 768 O O . GLY A 1 102 ? 132.240 218.625 308.678 1.00 72.84 102 GLY A O 1
ATOM 769 N N . ASN A 1 103 ? 132.911 220.581 309.565 1.00 72.40 103 ASN A N 1
ATOM 770 C CA . ASN A 1 103 ? 131.914 220.537 310.625 1.00 72.40 103 ASN A CA 1
ATOM 771 C C . ASN A 1 103 ? 130.500 220.749 310.101 1.00 72.40 103 ASN A C 1
ATOM 772 O O . ASN A 1 103 ? 129.538 220.398 310.792 1.00 72.40 103 ASN A O 1
ATOM 777 N N . GLY A 1 104 ? 130.349 221.315 308.906 1.00 76.03 104 GLY A N 1
ATOM 778 C CA . GLY A 1 104 ? 129.038 221.520 308.324 1.00 76.03 104 GLY A CA 1
ATOM 779 C C . GLY A 1 104 ? 128.518 222.928 308.519 1.00 76.03 104 GLY A C 1
ATOM 780 O O . GLY A 1 104 ? 127.325 223.130 308.760 1.00 76.03 104 GLY A O 1
ATOM 781 N N . CYS A 1 105 ? 129.408 223.915 308.416 1.00 76.80 105 CYS A N 1
ATOM 782 C CA . CYS A 1 105 ? 129.057 225.312 308.645 1.00 76.80 105 CYS A CA 1
ATOM 783 C C . CYS A 1 105 ? 128.715 226.038 307.348 1.00 76.80 105 CYS A C 1
ATOM 784 O O . CYS A 1 105 ? 127.625 226.602 307.216 1.00 76.80 105 CYS A O 1
ATOM 787 N N . GLY A 1 106 ? 129.631 226.032 306.384 1.00 72.46 106 GLY A N 1
ATOM 788 C CA . GLY A 1 106 ? 129.452 226.733 305.128 1.00 72.46 106 GLY A CA 1
ATOM 789 C C . GLY A 1 106 ? 130.357 227.930 304.946 1.00 72.46 106 GLY A C 1
ATOM 790 O O . GLY A 1 106 ? 130.495 228.414 303.816 1.00 72.46 106 GLY A O 1
ATOM 791 N N . LEU A 1 107 ? 130.974 228.427 306.016 1.00 65.55 107 LEU A N 1
ATOM 792 C CA . LEU A 1 107 ? 131.935 229.515 305.934 1.00 65.55 107 LEU A CA 1
ATOM 793 C C . LEU A 1 107 ? 133.126 229.182 306.818 1.00 65.55 107 LEU A C 1
ATOM 794 O O . LEU A 1 107 ? 132.995 228.434 307.790 1.00 65.55 107 LEU A O 1
ATOM 799 N N . PHE A 1 108 ? 134.285 229.739 306.478 1.00 66.11 108 PHE A N 1
ATOM 800 C CA . PHE A 1 108 ? 135.510 229.488 307.223 1.00 66.11 108 PHE A CA 1
ATOM 801 C C . PHE A 1 108 ? 135.786 230.666 308.148 1.00 66.11 108 PHE A C 1
ATOM 802 O O . PHE A 1 108 ? 135.884 231.812 307.694 1.00 66.11 108 PHE A O 1
ATOM 810 N N . GLY A 1 109 ? 135.910 230.383 309.443 1.00 70.52 109 GLY A N 1
ATOM 811 C CA . GLY A 1 109 ? 136.156 231.416 310.429 1.00 70.52 109 GLY A CA 1
ATOM 812 C C . GLY A 1 109 ? 136.246 230.872 311.840 1.00 70.52 109 GLY A C 1
ATOM 813 O O . GLY A 1 109 ? 136.813 229.798 312.062 1.00 70.52 109 GLY A O 1
ATOM 814 N N . ARG A 1 110 ? 135.688 231.602 312.802 1.00 73.23 110 ARG A N 1
ATOM 815 C CA . ARG A 1 110 ? 135.688 231.202 314.204 1.00 73.23 110 ARG A CA 1
ATOM 816 C C . ARG A 1 110 ? 134.251 231.167 314.704 1.00 73.23 110 ARG A C 1
ATOM 817 O O . ARG A 1 110 ? 133.516 232.148 314.559 1.00 73.23 110 ARG A O 1
ATOM 825 N N . GLY A 1 111 ? 133.858 230.042 315.288 1.00 67.68 111 GLY A N 1
ATOM 826 C CA . GLY A 1 111 ? 132.506 229.838 315.766 1.00 67.68 111 GLY A CA 1
ATOM 827 C C . GLY A 1 111 ? 132.307 230.294 317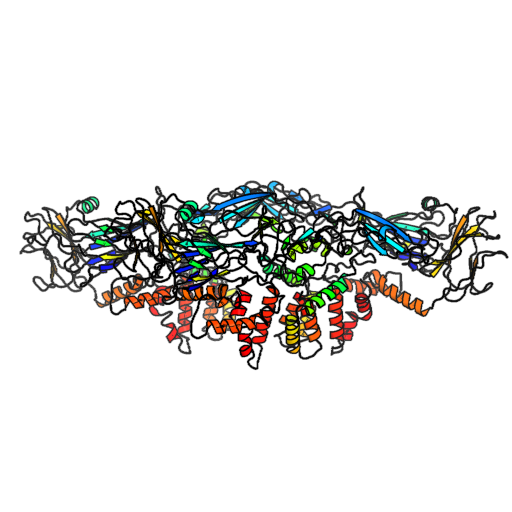.195 1.00 67.68 111 GLY A C 1
ATOM 828 O O . GLY A 1 111 ? 132.943 231.241 317.665 1.00 67.68 111 GLY A O 1
ATOM 829 N N . SER A 1 112 ? 131.408 229.608 317.896 1.00 64.63 112 SER A N 1
ATOM 830 C CA . SER A 1 112 ? 131.101 229.942 319.278 1.00 64.63 112 SER A CA 1
ATOM 831 C C . SER A 1 112 ? 130.631 228.692 320.006 1.00 64.63 112 SER A C 1
ATOM 832 O O . SER A 1 112 ? 130.063 227.779 319.400 1.00 64.63 112 SER A O 1
ATOM 835 N N . LEU A 1 113 ? 130.872 228.665 321.314 1.00 63.00 113 LEU A N 1
ATOM 836 C CA . LEU A 1 113 ? 130.499 227.538 322.157 1.00 63.00 113 LEU A CA 1
ATOM 837 C C . LEU A 1 113 ? 129.968 228.058 323.483 1.00 63.00 113 LEU A C 1
ATOM 838 O O . LEU A 1 113 ? 130.253 229.186 323.890 1.00 63.00 113 LEU A O 1
ATOM 843 N N . ASP A 1 114 ? 129.176 227.218 324.154 1.00 63.78 114 ASP A N 1
ATOM 844 C CA . ASP A 1 114 ? 128.653 227.559 325.478 1.00 63.78 114 ASP A CA 1
ATOM 845 C C . ASP A 1 114 ? 128.339 226.245 326.193 1.00 63.78 114 ASP A C 1
ATOM 846 O O . ASP A 1 114 ? 127.304 225.629 325.927 1.00 63.78 114 ASP A O 1
ATOM 851 N N . THR A 1 115 ? 129.231 225.834 327.091 1.00 63.61 115 THR A N 1
ATOM 852 C CA . THR A 1 115 ? 129.122 224.557 327.787 1.00 63.61 115 THR A CA 1
ATOM 853 C C . THR A 1 115 ? 128.898 224.814 329.270 1.00 63.61 115 THR A C 1
ATOM 854 O O . THR A 1 115 ? 129.726 225.460 329.919 1.00 63.61 115 THR A O 1
ATOM 858 N N . CYS A 1 116 ? 127.789 224.307 329.801 1.00 66.68 116 CYS A N 1
ATOM 859 C CA . CYS A 1 116 ? 127.445 224.457 331.208 1.00 66.68 116 CYS A CA 1
ATOM 860 C C . CYS A 1 116 ? 127.599 223.122 331.924 1.00 66.68 116 CYS A C 1
ATOM 861 O O . CYS A 1 116 ? 127.301 222.065 331.359 1.00 66.68 116 CYS A O 1
ATOM 864 N N . VAL A 1 117 ? 128.065 223.173 333.172 1.00 66.37 117 VAL A N 1
ATOM 865 C CA . VAL A 1 117 ? 128.222 221.985 334.001 1.00 66.37 117 VAL A CA 1
ATOM 866 C C . VAL A 1 117 ? 127.546 222.218 335.343 1.00 66.37 117 VAL A C 1
ATOM 867 O O . VAL A 1 117 ? 127.486 223.346 335.843 1.00 66.37 117 VAL A O 1
ATOM 871 N N . LYS A 1 118 ? 127.052 221.134 335.937 1.00 70.06 118 LYS A N 1
ATOM 872 C CA . LYS A 1 118 ? 126.399 221.191 337.237 1.00 70.06 118 LYS A CA 1
ATOM 873 C C . LYS A 1 118 ? 127.442 221.052 338.339 1.00 70.06 118 LYS A C 1
ATOM 874 O O . LYS A 1 118 ? 128.256 220.124 338.317 1.00 70.06 118 LYS A O 1
ATOM 880 N N . PHE A 1 119 ? 127.411 221.971 339.296 1.00 69.52 119 PHE A N 1
ATOM 881 C CA . PHE A 1 119 ? 128.401 222.011 340.361 1.00 69.52 119 PHE A CA 1
ATOM 882 C C . PHE A 1 119 ? 127.887 221.303 341.608 1.00 69.52 119 PHE A C 1
ATOM 883 O O . PHE A 1 119 ? 126.702 221.371 341.946 1.00 69.52 119 PHE A O 1
ATOM 891 N N . ALA A 1 120 ? 128.799 220.616 342.290 1.00 72.87 120 ALA A N 1
ATOM 892 C CA . ALA A 1 120 ? 128.503 219.979 343.563 1.00 72.87 120 ALA A CA 1
ATOM 893 C C . ALA A 1 120 ? 129.797 219.874 344.356 1.00 72.87 120 ALA A C 1
ATOM 894 O O . ALA A 1 120 ? 130.890 219.886 343.784 1.00 72.87 120 ALA A O 1
ATOM 896 N N . CYS A 1 121 ? 129.661 219.776 345.675 1.00 73.12 121 CYS A N 1
ATOM 897 C CA . CYS A 1 121 ? 130.804 219.693 346.568 1.00 73.12 121 CYS A CA 1
ATOM 898 C C . CYS A 1 121 ? 130.590 218.582 347.586 1.00 73.12 121 CYS A C 1
ATOM 899 O O . CYS A 1 121 ? 129.457 218.216 347.912 1.00 73.12 121 CYS A O 1
ATOM 902 N N . SER A 1 122 ? 131.701 218.043 348.088 1.00 71.22 122 SER A N 1
ATOM 903 C CA . SER A 1 122 ? 131.665 216.961 349.063 1.00 71.22 122 SER A CA 1
ATOM 904 C C . SER A 1 122 ? 132.527 217.199 350.293 1.00 71.22 122 SER A C 1
ATOM 905 O O . SER A 1 122 ? 132.311 216.524 351.307 1.00 71.22 122 SER A O 1
ATOM 908 N N . LYS A 1 123 ? 133.488 218.118 350.245 1.00 70.46 123 LYS A N 1
ATOM 909 C CA . LYS A 1 123 ? 134.318 218.452 351.395 1.00 70.46 123 LYS A CA 1
ATOM 910 C C . LYS A 1 123 ? 134.350 219.963 351.550 1.00 70.46 123 LYS A C 1
ATOM 911 O O . LYS A 1 123 ? 134.645 220.680 350.590 1.00 70.46 123 LYS A O 1
ATOM 917 N N . LYS A 1 124 ? 134.055 220.442 352.756 1.00 67.06 124 LYS A N 1
ATOM 918 C CA . LYS A 1 124 ? 133.926 221.867 353.019 1.00 67.06 124 LYS A CA 1
ATOM 919 C C . LYS A 1 124 ? 134.728 222.242 354.256 1.00 67.06 124 LYS A C 1
ATOM 920 O O . LYS A 1 124 ? 134.781 221.485 355.228 1.00 67.06 124 LYS A O 1
ATOM 926 N N . MET A 1 125 ? 135.354 223.420 354.212 1.00 64.64 125 MET A N 1
ATOM 927 C CA . MET A 1 125 ? 136.115 223.947 355.342 1.00 64.64 125 MET A CA 1
ATOM 928 C C . MET A 1 125 ? 135.242 224.965 356.071 1.00 64.64 125 MET A C 1
ATOM 929 O O . MET A 1 125 ? 135.330 226.174 355.858 1.00 64.64 125 MET A O 1
ATOM 934 N N . ALA A 1 126 ? 134.382 224.454 356.948 1.00 63.31 126 ALA A N 1
ATOM 935 C CA . ALA A 1 126 ? 133.471 225.317 357.688 1.00 63.31 126 ALA A CA 1
ATOM 936 C C . ALA A 1 126 ? 134.236 226.155 358.705 1.00 63.31 126 ALA A C 1
ATOM 937 O O . ALA A 1 126 ? 135.049 225.631 359.472 1.00 63.31 126 ALA A O 1
ATOM 939 N N . GLY A 1 127 ? 133.976 227.462 358.707 1.00 63.22 127 GLY A N 1
ATOM 940 C CA . GLY A 1 127 ? 134.574 228.363 359.665 1.00 63.22 127 GLY A CA 1
ATOM 941 C C . GLY A 1 127 ? 133.622 228.702 360.805 1.00 63.22 127 GLY A C 1
ATOM 942 O O . GLY A 1 127 ? 132.434 228.395 360.775 1.00 63.22 127 GLY A O 1
ATOM 943 N N . HIS A 1 128 ? 134.178 229.358 361.822 1.00 60.40 128 HIS A N 1
ATOM 944 C CA . HIS A 1 128 ? 133.399 229.773 362.980 1.00 60.40 128 HIS A CA 1
ATOM 945 C C . HIS A 1 128 ? 134.040 231.006 363.596 1.00 60.40 128 HIS A C 1
ATOM 946 O O . HIS A 1 128 ? 135.220 231.292 363.380 1.00 60.40 128 HIS A O 1
ATOM 953 N N . ALA A 1 129 ? 133.244 231.730 364.379 1.00 66.19 129 ALA A N 1
ATOM 954 C CA . ALA A 1 129 ? 133.685 232.941 365.056 1.00 66.19 129 ALA A CA 1
ATOM 955 C C . ALA A 1 129 ? 133.498 232.782 366.556 1.00 66.19 129 ALA A C 1
ATOM 956 O O . ALA A 1 129 ? 132.476 232.261 367.013 1.00 66.19 129 ALA A O 1
ATOM 958 N N . ILE A 1 130 ? 134.488 233.238 367.320 1.00 68.45 130 ILE A N 1
ATOM 959 C CA . ILE A 1 130 ? 134.499 233.091 368.771 1.00 68.45 130 ILE A CA 1
ATOM 960 C C . ILE A 1 130 ? 134.181 234.436 369.405 1.00 68.45 130 ILE A C 1
ATOM 961 O O . ILE A 1 130 ? 134.764 235.463 369.033 1.00 68.45 130 ILE A O 1
ATOM 966 N N . SER A 1 131 ? 133.260 234.431 370.364 1.00 67.24 131 SER A N 1
ATOM 967 C CA . SER A 1 131 ? 132.870 235.628 371.093 1.00 67.24 131 SER A CA 1
ATOM 968 C C . SER A 1 131 ? 133.632 235.688 372.410 1.00 67.24 131 SER A C 1
ATOM 969 O O . SER A 1 131 ? 133.739 234.680 373.117 1.00 67.24 131 SER A O 1
ATOM 972 N N . ARG A 1 132 ? 134.156 236.868 372.737 1.00 64.62 132 ARG A N 1
ATOM 973 C CA . ARG A 1 132 ? 134.955 237.051 373.949 1.00 64.62 132 ARG A CA 1
ATOM 974 C C . ARG A 1 132 ? 134.125 237.047 375.223 1.00 64.62 132 ARG A C 1
ATOM 975 O O . ARG A 1 132 ? 134.690 237.315 376.289 1.00 64.62 132 ARG A O 1
ATOM 977 N N . GLU A 1 133 ? 132.824 236.761 375.168 1.00 64.06 133 GLU A N 1
ATOM 978 C CA . GLU A 1 133 ? 131.980 236.704 376.354 1.00 64.06 133 GLU A CA 1
ATOM 979 C C . GLU A 1 133 ? 131.376 235.317 376.541 1.00 64.06 133 GLU A C 1
ATOM 980 O O . GLU A 1 133 ? 130.264 235.179 377.052 1.00 64.06 133 GLU A O 1
ATOM 982 N N . ASN A 1 134 ? 132.102 234.277 376.126 1.00 68.10 134 ASN A N 1
ATOM 983 C CA . ASN A 1 134 ? 131.612 232.908 376.249 1.00 68.10 134 ASN A CA 1
ATOM 984 C C . ASN A 1 134 ? 132.629 231.923 376.803 1.00 68.10 134 ASN A C 1
ATOM 985 O O . ASN A 1 134 ? 132.231 230.815 377.177 1.00 68.10 134 ASN A O 1
ATOM 990 N N . ILE A 1 135 ? 133.917 232.264 376.875 1.00 68.12 135 ILE A N 1
ATOM 991 C CA . ILE A 1 135 ? 134.914 231.324 377.366 1.00 68.12 135 ILE A CA 1
ATOM 992 C C . ILE A 1 135 ? 134.787 231.177 378.875 1.00 68.12 135 ILE A C 1
ATOM 993 O O . ILE A 1 135 ? 134.618 232.161 379.608 1.00 68.12 135 ILE A O 1
ATOM 998 N N . VAL A 1 136 ? 134.862 229.939 379.349 1.00 71.82 136 VAL A N 1
ATOM 999 C CA . VAL A 1 136 ? 134.749 229.623 380.772 1.00 71.82 136 VAL A CA 1
ATOM 1000 C C . VAL A 1 136 ? 136.044 228.923 381.167 1.00 71.82 136 VAL A C 1
ATOM 1001 O O . VAL A 1 136 ? 136.193 227.708 381.007 1.00 71.82 136 VAL A O 1
ATOM 1005 N N . ILE A 1 137 ? 136.994 229.689 381.691 1.00 75.40 137 ILE A N 1
ATOM 1006 C CA . ILE A 1 137 ? 138.286 229.155 382.103 1.00 75.40 137 ILE A CA 1
ATOM 1007 C C . ILE A 1 137 ? 138.184 228.668 383.542 1.00 75.40 137 ILE A C 1
ATOM 1008 O O . ILE A 1 137 ? 137.723 229.400 384.426 1.00 75.40 137 ILE A O 1
ATOM 1013 N N . THR A 1 138 ? 138.603 227.428 383.777 1.00 77.02 138 THR A N 1
ATOM 1014 C CA . THR A 1 138 ? 138.525 226.809 385.090 1.00 77.02 138 THR A CA 1
ATOM 1015 C C . THR A 1 138 ? 139.924 226.590 385.649 1.00 77.02 138 THR A C 1
ATOM 1016 O O . THR A 1 138 ? 140.843 226.202 384.920 1.00 77.02 138 THR A O 1
ATOM 1020 N N . ALA A 1 139 ? 140.076 226.840 386.947 1.00 78.26 139 ALA A N 1
ATOM 1021 C CA . ALA A 1 139 ? 141.336 226.654 387.647 1.00 78.26 139 ALA A CA 1
ATOM 1022 C C . ALA A 1 139 ? 141.076 225.916 388.953 1.00 78.26 139 ALA A C 1
ATOM 1023 O O . ALA A 1 139 ? 139.946 225.846 389.440 1.00 78.26 139 ALA A O 1
ATOM 1025 N N . ALA A 1 140 ? 142.144 225.363 389.524 1.00 77.90 140 ALA A N 1
ATOM 1026 C CA . ALA A 1 140 ? 142.059 224.606 390.763 1.00 77.90 140 ALA A CA 1
ATOM 1027 C C . ALA A 1 140 ? 143.073 225.141 391.763 1.00 77.90 140 ALA A C 1
ATOM 1028 O O . ALA A 1 140 ? 144.143 225.626 391.389 1.00 77.90 140 ALA A O 1
ATOM 1030 N N . VAL A 1 141 ? 142.721 225.047 393.043 1.00 77.52 141 VAL A N 1
ATOM 1031 C CA . VAL A 1 141 ? 143.567 225.514 394.133 1.00 77.52 141 VAL A CA 1
ATOM 1032 C C . VAL A 1 141 ? 143.643 224.420 395.191 1.00 77.52 141 VAL A C 1
ATOM 1033 O O . VAL A 1 141 ? 142.629 223.802 395.534 1.00 77.52 141 VAL A O 1
ATOM 1037 N N . SER A 1 142 ? 144.851 224.170 395.693 1.00 79.34 142 SER A N 1
ATOM 1038 C CA . SER A 1 142 ? 145.084 223.123 396.675 1.00 79.34 142 SER A CA 1
ATOM 1039 C C . SER A 1 142 ? 145.939 223.674 397.804 1.00 79.34 142 SER A C 1
ATOM 1040 O O . SER A 1 142 ? 146.636 224.678 397.648 1.00 79.34 142 SER A O 1
ATOM 1043 N N . VAL A 1 143 ? 145.880 223.002 398.950 1.00 75.48 143 VAL A N 1
ATOM 1044 C CA . VAL A 1 143 ? 146.620 223.398 400.140 1.00 75.48 143 VAL A CA 1
ATOM 1045 C C . VAL A 1 143 ? 147.467 222.222 400.607 1.00 75.48 143 VAL A C 1
ATOM 1046 O O . VAL A 1 143 ? 147.023 221.069 400.568 1.00 75.48 143 VAL A O 1
ATOM 1050 N N . HIS A 1 144 ? 148.696 222.513 401.027 1.00 76.15 144 HIS A N 1
ATOM 1051 C CA . HIS A 1 144 ? 149.632 221.488 401.466 1.00 76.15 144 HIS A CA 1
ATOM 1052 C C . HIS A 1 144 ? 149.519 221.277 402.969 1.00 76.15 144 HIS A C 1
ATOM 1053 O O . HIS A 1 144 ? 149.383 222.241 403.728 1.00 76.15 144 HIS A O 1
ATOM 1060 N N . GLY A 1 145 ? 149.578 220.019 403.392 1.00 68.80 145 GLY A N 1
ATOM 1061 C CA . GLY A 1 145 ? 149.621 219.711 404.806 1.00 68.80 145 GLY A CA 1
ATOM 1062 C C . GLY A 1 145 ? 148.554 218.740 405.259 1.00 68.80 145 GLY A C 1
ATOM 1063 O O . GLY A 1 145 ? 148.808 217.891 406.119 1.00 68.80 145 GLY A O 1
ATOM 1064 N N . HIS A 1 146 ? 147.357 218.852 404.692 1.00 70.71 146 HIS A N 1
ATOM 1065 C CA . HIS A 1 146 ? 146.269 217.968 405.081 1.00 70.71 146 HIS A CA 1
ATOM 1066 C C . HIS A 1 146 ? 146.593 216.528 404.705 1.00 70.71 146 HIS A C 1
ATOM 1067 O O . HIS A 1 146 ? 147.206 216.255 403.669 1.00 70.71 146 HIS A O 1
ATOM 1074 N N . SER A 1 147 ? 146.177 215.601 405.562 1.00 69.86 147 SER A N 1
ATOM 1075 C CA . SER A 1 147 ? 146.487 214.190 405.385 1.00 69.86 147 SER A CA 1
ATOM 1076 C C . SER A 1 147 ? 145.247 213.356 405.654 1.00 69.86 147 SER A C 1
ATOM 1077 O O . SER A 1 147 ? 144.605 213.510 406.696 1.00 69.86 147 SER A O 1
ATOM 1080 N N . GLY A 1 148 ? 144.919 212.471 404.715 1.00 76.53 148 GLY A N 1
ATOM 1081 C CA . GLY A 1 148 ? 143.790 211.577 404.871 1.00 76.53 148 GLY A CA 1
ATOM 1082 C C . GLY A 1 148 ? 144.179 210.124 404.701 1.00 76.53 148 GLY A C 1
ATOM 1083 O O . GLY A 1 148 ? 145.366 209.787 404.741 1.00 76.53 148 GLY A O 1
ATOM 1084 N N . ALA A 1 149 ? 143.193 209.254 404.504 1.00 82.25 149 ALA A N 1
ATOM 1085 C CA . ALA A 1 149 ? 143.465 207.836 404.340 1.00 82.25 149 ALA A CA 1
ATOM 1086 C C . ALA A 1 149 ? 144.250 207.583 403.056 1.00 82.25 149 ALA A C 1
ATOM 1087 O O . ALA A 1 149 ? 144.255 208.394 402.126 1.00 82.25 149 ALA A O 1
ATOM 1089 N N . GLU A 1 150 ? 144.932 206.435 403.019 1.00 86.94 150 GLU A N 1
ATOM 1090 C CA . GLU A 1 150 ? 145.733 206.086 401.849 1.00 86.94 150 GLU A CA 1
ATOM 1091 C C . GLU A 1 150 ? 144.865 205.931 400.608 1.00 86.94 150 GLU A C 1
ATOM 1092 O O . GLU A 1 150 ? 145.236 206.383 399.520 1.00 86.94 150 GLU A O 1
ATOM 1098 N N . SER A 1 151 ? 143.703 205.295 400.753 1.00 94.46 151 SER A N 1
ATOM 1099 C CA . SER A 1 151 ? 142.810 205.029 399.627 1.00 94.46 151 SER A CA 1
ATOM 1100 C C . SER A 1 151 ? 141.797 206.168 399.528 1.00 94.46 151 SER A C 1
ATOM 1101 O O . SER A 1 151 ? 140.627 206.035 399.884 1.00 94.46 151 SER A O 1
ATOM 1104 N N . ASP A 1 152 ? 142.270 207.309 399.032 1.00 93.53 152 ASP A N 1
ATOM 1105 C CA . ASP A 1 152 ? 141.426 208.469 398.791 1.00 93.53 152 ASP A CA 1
ATOM 1106 C C . ASP A 1 152 ? 141.684 209.014 397.394 1.00 93.53 152 ASP A C 1
ATOM 1107 O O . ASP A 1 152 ? 142.727 208.739 396.792 1.00 93.53 152 ASP A O 1
ATOM 1112 N N . ASP A 1 153 ? 140.721 209.764 396.872 1.00 93.64 153 ASP A N 1
ATOM 1113 C CA . ASP A 1 153 ? 140.811 210.339 395.539 1.00 93.64 153 ASP A CA 1
ATOM 1114 C C . ASP A 1 153 ? 140.487 211.829 395.586 1.00 93.64 153 ASP A C 1
ATOM 1115 O O . ASP A 1 153 ? 140.263 212.417 396.650 1.00 93.64 153 ASP A O 1
ATOM 1120 N N . ARG A 1 154 ? 140.465 212.438 394.400 1.00 92.74 154 ARG A N 1
ATOM 1121 C CA . ARG A 1 154 ? 140.152 213.856 394.292 1.00 92.74 154 ARG A CA 1
ATOM 1122 C C . ARG A 1 154 ? 138.734 214.168 394.753 1.00 92.74 154 ARG A C 1
ATOM 1123 O O . ARG A 1 154 ? 138.477 215.287 395.203 1.00 92.74 154 ARG A O 1
ATOM 1131 N N . SER A 1 155 ? 137.817 213.201 394.675 1.00 91.50 155 SER A N 1
ATOM 1132 C CA . SER A 1 155 ? 136.467 213.424 395.183 1.00 91.50 155 SER A CA 1
ATOM 1133 C C . SER A 1 155 ? 136.481 213.679 396.685 1.00 91.50 155 SER A C 1
ATOM 1134 O O . SER A 1 155 ? 135.911 214.665 397.167 1.00 91.50 155 SER A O 1
ATOM 1137 N N . GLN A 1 156 ? 137.146 212.807 397.446 1.00 89.78 156 GLN A N 1
ATOM 1138 C CA . GLN A 1 156 ? 137.242 213.023 398.886 1.00 89.78 156 GLN A CA 1
ATOM 1139 C C . GLN A 1 156 ? 138.125 214.218 399.215 1.00 89.78 156 GLN A C 1
ATOM 1140 O O . GLN A 1 156 ? 137.905 214.888 400.232 1.00 89.78 156 GLN A O 1
ATOM 1146 N N . ARG A 1 157 ? 139.126 214.504 398.377 1.00 88.48 157 ARG A N 1
ATOM 1147 C CA . ARG A 1 157 ? 139.928 215.706 398.578 1.00 88.48 157 ARG A CA 1
ATOM 1148 C C . ARG A 1 157 ? 139.068 216.961 398.472 1.00 88.48 157 ARG A C 1
ATOM 1149 O O . ARG A 1 157 ? 139.225 217.901 399.260 1.00 88.48 157 ARG A O 1
ATOM 1157 N N . LYS A 1 158 ? 138.159 216.993 397.496 1.00 85.35 158 LYS A N 1
ATOM 1158 C CA . LYS A 1 158 ? 137.200 218.089 397.397 1.00 85.35 158 LYS A CA 1
ATOM 1159 C C . LYS A 1 158 ? 136.243 218.089 398.581 1.00 85.35 158 LYS A C 1
ATOM 1160 O O . LYS A 1 158 ? 135.879 219.154 399.094 1.00 85.35 158 LYS A O 1
ATOM 1166 N N . SER A 1 159 ? 135.817 216.902 399.018 1.00 85.57 159 SER A N 1
ATOM 1167 C CA . SER A 1 159 ? 134.865 216.808 400.121 1.00 85.57 159 SER A CA 1
ATOM 1168 C C . SER A 1 159 ? 135.443 217.390 401.404 1.00 85.57 159 SER A C 1
ATOM 1169 O O . SER A 1 159 ? 134.739 218.079 402.153 1.00 85.57 159 SER A O 1
ATOM 1172 N N . ARG A 1 160 ? 136.719 217.127 401.676 1.00 84.99 160 ARG A N 1
ATOM 1173 C CA . ARG A 1 160 ? 137.376 217.710 402.839 1.00 84.99 160 ARG A CA 1
ATOM 1174 C C . ARG A 1 160 ? 137.724 219.181 402.650 1.00 84.99 160 ARG A C 1
ATOM 1175 O O . ARG A 1 160 ? 138.321 219.777 403.552 1.00 84.99 160 ARG A O 1
ATOM 1183 N N . LYS A 1 161 ? 137.371 219.768 401.504 1.00 82.95 161 LYS A N 1
ATOM 1184 C CA . LYS A 1 161 ? 137.632 221.174 401.201 1.00 82.95 161 LYS A CA 1
ATOM 1185 C C . LYS A 1 161 ? 139.129 221.487 401.269 1.00 82.95 161 LYS A C 1
ATOM 1186 O O . LYS A 1 161 ? 139.591 222.309 402.060 1.00 82.95 161 LYS A O 1
ATOM 1192 N N . GLU A 1 162 ? 139.884 220.798 400.414 1.00 82.51 162 GLU A N 1
ATOM 1193 C CA . GLU A 1 162 ? 141.298 221.076 400.228 1.00 82.51 162 GLU A CA 1
ATOM 1194 C C . GLU A 1 162 ? 141.680 221.193 398.758 1.00 82.51 162 GLU A C 1
ATOM 1195 O O . GLU A 1 162 ? 142.830 221.533 398.460 1.00 82.51 162 GLU A O 1
ATOM 1197 N N . LEU A 1 163 ? 140.756 220.923 397.841 1.00 84.33 163 LEU A N 1
ATOM 1198 C CA . LEU A 1 163 ? 141.003 220.997 396.405 1.00 84.33 163 LEU A CA 1
ATOM 1199 C C . LEU A 1 163 ? 139.851 221.733 395.728 1.00 84.33 163 LEU A C 1
ATOM 1200 O O . LEU A 1 163 ? 139.271 221.266 394.747 1.00 84.33 163 LEU A O 1
ATOM 1205 N N . ALA A 1 164 ? 139.492 222.894 396.278 1.00 77.33 164 ALA A N 1
ATOM 1206 C CA . ALA A 1 164 ? 138.356 223.649 395.767 1.00 77.33 164 ALA A CA 1
ATOM 1207 C C . ALA A 1 164 ? 138.556 224.017 394.302 1.00 77.33 164 ALA A C 1
ATOM 1208 O O . ALA A 1 164 ? 139.661 224.362 393.873 1.00 77.33 164 ALA A O 1
ATOM 1210 N N . GLU A 1 165 ? 137.474 223.937 393.532 1.00 79.35 165 GLU A N 1
ATOM 1211 C CA . GLU A 1 165 ? 137.494 224.211 392.104 1.00 79.35 165 GLU A CA 1
ATOM 1212 C C . GLU A 1 165 ? 137.020 225.632 391.827 1.00 79.35 165 GLU A C 1
ATOM 1213 O O . GLU A 1 165 ? 136.311 226.239 392.632 1.00 79.35 165 GLU A O 1
ATOM 1219 N N . LEU A 1 166 ? 137.417 226.153 390.670 1.00 75.85 166 LEU A N 1
ATOM 1220 C CA . LEU A 1 166 ? 137.057 227.500 390.255 1.00 75.85 166 LEU A CA 1
ATOM 1221 C C . LEU A 1 166 ? 136.557 227.484 388.819 1.00 75.85 166 LEU A C 1
ATOM 1222 O O . LEU A 1 166 ? 137.022 226.701 387.989 1.00 75.85 166 LEU A O 1
ATOM 1227 N N . THR A 1 167 ? 135.595 228.362 388.537 1.00 76.09 167 THR A N 1
ATOM 1228 C CA . THR A 1 167 ? 135.092 228.586 387.186 1.00 76.09 167 THR A CA 1
ATOM 1229 C C . THR A 1 167 ? 135.090 230.088 386.941 1.00 76.09 167 THR A C 1
ATOM 1230 O O . THR A 1 167 ? 134.176 230.790 387.384 1.00 76.09 167 THR A O 1
ATOM 1234 N N . ILE A 1 168 ? 136.110 230.580 386.240 1.00 73.59 168 ILE A N 1
ATOM 1235 C CA . ILE A 1 168 ? 136.275 232.016 386.014 1.00 73.59 168 ILE A CA 1
ATOM 1236 C C . ILE A 1 168 ? 135.510 232.344 384.735 1.00 73.59 168 ILE A C 1
ATOM 1237 O O . ILE A 1 168 ? 136.051 232.319 383.631 1.00 73.59 168 ILE A O 1
ATOM 1242 N N . THR A 1 169 ? 134.226 232.649 384.894 1.00 74.74 169 THR A N 1
ATOM 1243 C CA . THR A 1 169 ? 133.384 232.984 383.757 1.00 74.74 169 THR A CA 1
ATOM 1244 C C . THR A 1 169 ? 133.691 234.411 383.295 1.00 74.74 169 THR A C 1
ATOM 1245 O O . THR A 1 169 ? 134.372 235.182 383.976 1.00 74.74 169 THR A O 1
ATOM 1249 N N . PHE A 1 170 ? 133.179 234.763 382.112 1.00 70.60 170 PHE A N 1
ATOM 1250 C CA . PHE A 1 170 ? 133.399 236.099 381.574 1.00 70.60 170 PHE A CA 1
ATOM 1251 C C . PHE A 1 170 ? 132.691 237.177 382.384 1.00 70.60 170 PHE A C 1
ATOM 1252 O O . PHE A 1 170 ? 133.118 238.335 382.357 1.00 70.60 170 PHE A O 1
ATOM 1254 N N . LYS A 1 171 ? 131.622 236.827 383.098 1.00 73.41 171 LYS A N 1
ATOM 1255 C CA . LYS A 1 171 ? 130.888 237.796 383.903 1.00 73.41 171 LYS A CA 1
ATOM 1256 C C . LYS A 1 171 ? 131.336 237.804 385.360 1.00 73.41 171 LYS A C 1
ATOM 1257 O O . LYS A 1 171 ? 131.427 238.875 385.970 1.00 73.41 171 LYS A O 1
ATOM 1263 N N . SER A 1 172 ? 131.619 236.635 385.935 1.00 71.55 172 SER A N 1
ATOM 1264 C CA . SER A 1 172 ? 132.060 236.533 387.326 1.00 71.55 172 SER A CA 1
ATOM 1265 C C . SER A 1 172 ? 133.576 236.362 387.336 1.00 71.55 172 SER A C 1
ATOM 1266 O O . SER A 1 172 ? 134.109 235.260 387.457 1.00 71.55 172 SER A O 1
ATOM 1269 N N . SER A 1 173 ? 134.276 237.488 387.209 1.00 72.38 173 SER A N 1
ATOM 1270 C CA . SER A 1 173 ? 135.732 237.480 387.149 1.00 72.38 173 SER A CA 1
ATOM 1271 C C . SER A 1 173 ? 136.388 237.362 388.517 1.00 72.38 173 SER A C 1
ATOM 1272 O O . SER A 1 173 ? 137.610 237.185 388.582 1.00 72.38 173 SER A O 1
ATOM 1275 N N . ILE A 1 174 ? 135.624 237.458 389.601 1.00 74.38 174 ILE A N 1
ATOM 1276 C CA . ILE A 1 174 ? 136.154 237.360 390.958 1.00 74.38 174 ILE A CA 1
ATOM 1277 C C . ILE A 1 174 ? 135.413 236.236 391.668 1.00 74.38 174 ILE A C 1
ATOM 1278 O O . ILE A 1 174 ? 134.181 236.276 391.791 1.00 74.38 174 ILE A O 1
ATOM 1283 N N . VAL A 1 175 ? 136.160 235.234 392.134 1.00 74.60 175 VAL A N 1
ATOM 1284 C CA . VAL A 1 175 ? 135.592 234.083 392.819 1.00 74.60 175 VAL A CA 1
ATOM 1285 C C . VAL A 1 175 ? 136.424 233.787 394.059 1.00 74.60 175 VAL A C 1
ATOM 1286 O O . VAL A 1 175 ? 137.594 234.160 394.156 1.00 74.60 175 VAL A O 1
ATOM 1290 N N . GLU A 1 176 ? 135.800 233.100 395.012 1.00 80.08 176 GLU A N 1
ATOM 1291 C CA . GLU A 1 176 ? 136.434 232.743 396.273 1.00 80.08 176 GLU A CA 1
ATOM 1292 C C . GLU A 1 176 ? 136.456 231.231 396.434 1.00 80.08 176 GLU A C 1
ATOM 1293 O O . GLU A 1 176 ? 135.498 230.542 396.069 1.00 80.08 176 GLU A O 1
ATOM 1299 N N . ALA A 1 177 ? 137.553 230.720 396.985 1.00 77.85 177 ALA A N 1
ATOM 1300 C CA . ALA A 1 177 ? 137.699 229.302 397.283 1.00 77.85 177 ALA A CA 1
ATOM 1301 C C . ALA A 1 177 ? 137.406 229.065 398.757 1.00 77.85 177 ALA A C 1
ATOM 1302 O O . ALA A 1 177 ? 137.952 229.760 399.621 1.00 77.85 177 ALA A O 1
ATOM 1304 N N . ASP A 1 178 ? 136.539 228.092 399.041 1.00 79.95 178 ASP A N 1
ATOM 1305 C CA . ASP A 1 178 ? 136.132 227.842 400.420 1.00 79.95 178 ASP A CA 1
ATOM 1306 C C . ASP A 1 178 ? 137.304 227.352 401.264 1.00 79.95 178 ASP A C 1
ATOM 1307 O O . ASP A 1 178 ? 137.557 227.876 402.353 1.00 79.95 178 ASP A O 1
ATOM 1312 N N . LEU A 1 179 ? 138.019 226.336 400.784 1.00 77.76 179 LEU A N 1
ATOM 1313 C CA . LEU A 1 179 ? 139.219 225.791 401.413 1.00 77.76 179 LEU A CA 1
ATOM 1314 C C . LEU A 1 179 ? 138.991 225.317 402.845 1.00 77.76 179 LEU A C 1
ATOM 1315 O O . LEU A 1 179 ? 139.964 225.079 403.573 1.00 77.76 179 LEU A O 1
ATOM 1320 N N . GLY A 1 180 ? 137.740 225.161 403.268 1.00 79.17 180 GLY A N 1
ATOM 1321 C CA . GLY A 1 180 ? 137.469 224.661 404.607 1.00 79.17 180 GLY A CA 1
ATOM 1322 C C . GLY A 1 180 ? 138.004 225.581 405.689 1.00 79.17 180 GLY A C 1
ATOM 1323 O O . GLY A 1 180 ? 137.872 226.809 405.617 1.00 79.17 180 GLY A O 1
ATOM 1324 N N . ASP A 1 181 ? 138.621 224.980 406.707 1.00 78.61 181 ASP A N 1
ATOM 1325 C CA . ASP A 1 181 ? 139.095 225.718 407.872 1.00 78.61 181 ASP A CA 1
ATOM 1326 C C . ASP A 1 181 ? 140.259 226.649 407.565 1.00 78.61 181 ASP A C 1
ATOM 1327 O O . ASP A 1 181 ? 140.586 227.494 408.404 1.00 78.61 181 ASP A O 1
ATOM 1332 N N . TYR A 1 182 ? 140.892 226.520 406.398 1.00 75.08 182 TYR A N 1
ATOM 1333 C CA . TYR A 1 182 ? 142.050 227.347 406.086 1.00 75.08 182 TYR A CA 1
ATOM 1334 C C . TYR A 1 182 ? 141.682 228.789 405.760 1.00 75.08 182 TYR A C 1
ATOM 1335 O O . TYR A 1 182 ? 142.582 229.632 405.681 1.00 75.08 182 TYR A O 1
ATOM 1344 N N . GLY A 1 183 ? 140.401 229.094 405.571 1.00 78.93 183 GLY A N 1
ATOM 1345 C CA . GLY A 1 183 ? 139.983 230.464 405.348 1.00 78.93 183 GLY A CA 1
ATOM 1346 C C . GLY A 1 183 ? 139.258 230.689 404.038 1.00 78.93 183 GLY A C 1
ATOM 1347 O O . GLY A 1 183 ? 138.220 230.071 403.786 1.00 78.93 183 GLY A O 1
ATOM 1348 N N . LYS A 1 184 ? 139.785 231.582 403.203 1.00 79.02 184 LYS A N 1
ATOM 1349 C CA . LYS A 1 184 ? 139.193 231.886 401.908 1.00 79.02 184 LYS A CA 1
ATOM 1350 C C . LYS A 1 184 ? 140.184 232.700 401.092 1.00 79.02 184 LYS A C 1
ATOM 1351 O O . LYS A 1 184 ? 140.834 233.604 401.625 1.00 79.02 184 LYS A O 1
ATOM 1353 N N . VAL A 1 185 ? 140.294 232.377 399.806 1.00 76.88 185 VAL A N 1
ATOM 1354 C CA . VAL A 1 185 ? 141.186 233.070 398.884 1.00 76.88 185 VAL A CA 1
ATOM 1355 C C . VAL A 1 185 ? 140.379 233.496 397.663 1.00 76.88 185 VAL A C 1
ATOM 1356 O O . VAL A 1 185 ? 139.626 232.691 397.105 1.00 76.88 185 VAL A O 1
ATOM 1360 N N . GLN A 1 186 ? 140.538 234.753 397.254 1.00 78.98 186 GLN A N 1
ATOM 1361 C CA . GLN A 1 186 ? 139.863 235.288 396.081 1.00 78.98 186 GLN A CA 1
ATOM 1362 C C . GLN A 1 186 ? 140.885 235.768 395.058 1.00 78.98 186 GLN A C 1
ATOM 1363 O O . GLN A 1 186 ? 142.072 235.924 395.356 1.00 78.98 186 GLN A O 1
ATOM 1369 N N . PHE A 1 187 ? 140.401 236.003 393.842 1.00 78.25 187 PHE A N 1
ATOM 1370 C CA . PHE A 1 187 ? 141.239 236.287 392.687 1.00 78.25 187 PHE A CA 1
ATOM 1371 C C . PHE A 1 187 ? 140.781 237.570 392.001 1.00 78.25 187 PHE A C 1
ATOM 1372 O O . PHE A 1 187 ? 139.641 238.014 392.165 1.00 78.25 187 PHE A O 1
ATOM 1380 N N . GLU A 1 188 ? 141.694 238.169 391.230 1.00 85.22 188 GLU A N 1
ATOM 1381 C CA . GLU A 1 188 ? 141.457 239.467 390.609 1.00 85.22 188 GLU A CA 1
ATOM 1382 C C . GLU A 1 188 ? 141.837 239.475 389.126 1.00 85.22 188 GLU A C 1
ATOM 1383 O O . GLU A 1 188 ? 141.889 240.545 388.512 1.00 85.22 188 GLU A O 1
ATOM 1389 N N . CYS A 1 189 ? 142.058 238.308 388.527 1.00 84.07 189 CYS A N 1
ATOM 1390 C CA . CYS A 1 189 ? 142.517 238.230 387.144 1.00 84.07 189 CYS A CA 1
ATOM 1391 C C . CYS A 1 189 ? 141.571 238.872 386.138 1.00 84.07 189 CYS A C 1
ATOM 1392 O O . CYS A 1 189 ? 140.349 238.899 386.305 1.00 84.07 189 CYS A O 1
ATOM 1395 N N . LEU A 1 190 ? 142.189 239.392 385.079 1.00 80.16 190 LEU A N 1
ATOM 1396 C CA . LEU A 1 190 ? 141.591 240.271 384.088 1.00 80.16 190 LEU A CA 1
ATOM 1397 C C . LEU A 1 190 ? 141.098 239.451 382.896 1.00 80.16 190 LEU A C 1
ATOM 1398 O O . LEU A 1 190 ? 140.981 238.225 382.959 1.00 80.16 190 LEU A O 1
ATOM 1403 N N . MET A 1 191 ? 140.808 240.132 381.788 1.00 78.86 191 MET A N 1
ATOM 1404 C CA . MET A 1 191 ? 140.374 239.500 380.550 1.00 78.86 191 MET A CA 1
ATOM 1405 C C . MET A 1 191 ? 141.413 239.673 379.447 1.00 78.86 191 MET A C 1
ATOM 1406 O O . MET A 1 191 ? 141.082 239.722 378.260 1.00 78.86 191 MET A O 1
ATOM 1411 N N . ASP A 1 192 ? 142.684 239.765 379.823 1.00 87.31 192 ASP A N 1
ATOM 1412 C CA . ASP A 1 192 ? 143.784 239.912 378.871 1.00 87.31 192 ASP A CA 1
ATOM 1413 C C . ASP A 1 192 ? 144.375 238.518 378.688 1.00 87.31 192 ASP A C 1
ATOM 1414 O O . ASP A 1 192 ? 145.040 237.992 379.584 1.00 87.31 192 ASP A O 1
ATOM 1419 N N . PHE A 1 193 ? 144.132 237.925 377.524 1.00 83.67 193 PHE A N 1
ATOM 1420 C CA . PHE A 1 193 ? 144.602 236.588 377.197 1.00 83.67 193 PHE A CA 1
ATOM 1421 C C . PHE A 1 193 ? 145.523 236.635 375.985 1.00 83.67 193 PHE A C 1
ATOM 1422 O O . PHE A 1 193 ? 145.508 237.589 375.201 1.00 83.67 193 PHE A O 1
ATOM 1430 N N . GLY A 1 194 ? 146.332 235.585 375.841 1.00 83.28 194 GLY A N 1
ATOM 1431 C CA . GLY A 1 194 ? 147.247 235.515 374.715 1.00 83.28 194 GLY A CA 1
ATOM 1432 C C . GLY A 1 194 ? 146.542 235.497 373.374 1.00 83.28 194 GLY A C 1
ATOM 1433 O O . GLY A 1 194 ? 147.037 236.069 372.399 1.00 83.28 194 GLY A O 1
ATOM 1434 N N . ILE A 1 195 ? 145.386 234.845 373.302 1.00 79.99 195 ILE A N 1
ATOM 1435 C CA . ILE A 1 195 ? 144.602 234.803 372.073 1.00 79.99 195 ILE A CA 1
ATOM 1436 C C . ILE A 1 195 ? 143.813 236.100 371.950 1.00 79.99 195 ILE A C 1
ATOM 1437 O O . ILE A 1 195 ? 143.034 236.452 372.843 1.00 79.99 195 ILE A O 1
ATOM 1442 N N . ASP A 1 196 ? 144.015 236.813 370.844 1.00 77.40 196 ASP A N 1
ATOM 1443 C CA . ASP A 1 196 ? 143.312 238.069 370.586 1.00 77.40 196 ASP A CA 1
ATOM 1444 C C . ASP A 1 196 ? 142.004 237.730 369.884 1.00 77.40 196 ASP A C 1
ATOM 1445 O O . ASP A 1 196 ? 141.937 237.629 368.660 1.00 77.40 196 ASP A O 1
ATOM 1450 N N . LEU A 1 197 ? 140.948 237.555 370.676 1.00 72.88 197 LEU A N 1
ATOM 1451 C CA . LEU A 1 197 ? 139.651 237.188 370.133 1.00 72.88 197 LEU A CA 1
ATOM 1452 C C . LEU A 1 197 ? 139.088 238.329 369.287 1.00 72.88 197 LEU A C 1
ATOM 1453 O O . LEU A 1 197 ? 139.654 239.424 369.209 1.00 72.88 197 LEU A O 1
ATOM 1458 N N . ASP A 1 198 ? 137.955 238.056 368.638 1.00 74.62 198 ASP A N 1
ATOM 1459 C CA . ASP A 1 198 ? 137.337 238.959 367.667 1.00 74.62 198 ASP A CA 1
ATOM 1460 C C . ASP A 1 198 ? 138.274 239.283 366.508 1.00 74.62 198 ASP A C 1
ATOM 1461 O O . ASP A 1 198 ? 138.056 240.257 365.780 1.00 74.62 198 ASP A O 1
ATOM 1463 N N . ASP A 1 199 ? 139.321 238.478 366.326 1.00 75.56 199 ASP A N 1
ATOM 1464 C CA . ASP A 1 199 ? 140.259 238.663 365.230 1.00 75.56 199 ASP A CA 1
ATOM 1465 C C . ASP A 1 199 ? 140.695 237.351 364.590 1.00 75.56 199 ASP A C 1
ATOM 1466 O O . ASP A 1 199 ? 141.527 237.378 363.679 1.00 75.56 199 ASP A O 1
ATOM 1471 N N . VAL A 1 200 ? 140.160 236.209 365.027 1.00 70.14 200 VAL A N 1
ATOM 1472 C CA . VAL A 1 200 ? 140.549 234.904 364.510 1.00 70.14 200 VAL A CA 1
ATOM 1473 C C . VAL A 1 200 ? 139.301 234.064 364.277 1.00 70.14 200 VAL A C 1
ATOM 1474 O O . VAL A 1 200 ? 138.226 234.341 364.811 1.00 70.14 200 VAL A O 1
ATOM 1478 N N . TYR A 1 201 ? 139.459 233.024 363.463 1.00 67.96 201 TYR A N 1
ATOM 1479 C CA . TYR A 1 201 ? 138.412 232.051 363.192 1.00 67.96 201 TYR A CA 1
ATOM 1480 C C . TYR A 1 201 ? 138.917 230.648 363.507 1.00 67.96 201 TYR A C 1
ATOM 1481 O O . TYR A 1 201 ? 140.099 230.432 363.778 1.00 67.96 201 TYR A O 1
ATOM 1490 N N . THR A 1 202 ? 137.997 229.686 363.466 1.00 64.45 202 THR A N 1
ATOM 1491 C CA . THR A 1 202 ? 138.322 228.272 363.613 1.00 64.45 202 THR A CA 1
ATOM 1492 C C . THR A 1 202 ? 138.028 227.577 362.291 1.00 64.45 202 THR A C 1
ATOM 1493 O O . THR A 1 202 ? 136.890 227.607 361.812 1.00 64.45 202 THR A O 1
ATOM 1497 N N . ALA A 1 203 ? 139.051 226.951 361.709 1.00 64.05 203 ALA A N 1
ATOM 1498 C CA . ALA A 1 203 ? 138.948 226.365 360.373 1.00 64.05 203 ALA A CA 1
ATOM 1499 C C . ALA A 1 203 ? 138.818 224.848 360.488 1.00 64.05 203 ALA A C 1
ATOM 1500 O O . ALA A 1 203 ? 139.792 224.100 360.405 1.00 64.05 203 ALA A O 1
ATOM 1502 N N . ASP A 1 204 ? 137.583 224.394 360.683 1.00 66.83 204 ASP A N 1
ATOM 1503 C CA . ASP A 1 204 ? 137.297 222.966 360.656 1.00 66.83 204 ASP A CA 1
ATOM 1504 C C . ASP A 1 204 ? 137.429 222.454 359.226 1.00 66.83 204 ASP A C 1
ATOM 1505 O O . ASP A 1 204 ? 136.839 223.016 358.301 1.00 66.83 204 ASP A O 1
ATOM 1510 N N . MET A 1 205 ? 138.204 221.383 359.043 1.00 69.20 205 MET A N 1
ATOM 1511 C CA . MET A 1 205 ? 138.404 220.811 357.714 1.00 69.20 205 MET A CA 1
ATOM 1512 C C . MET A 1 205 ? 137.829 219.408 357.594 1.00 69.20 205 MET A C 1
ATOM 1513 O O . MET A 1 205 ? 136.962 219.175 356.746 1.00 69.20 205 MET A O 1
ATOM 1518 N N . SER A 1 206 ? 138.282 218.464 358.415 1.00 68.54 206 SER A N 1
ATOM 1519 C CA . SER A 1 206 ? 137.774 217.095 358.411 1.00 68.54 206 SER A CA 1
ATOM 1520 C C . SER A 1 206 ? 137.678 216.568 359.835 1.00 68.54 206 SER A C 1
ATOM 1521 O O . SER A 1 206 ? 137.940 215.391 360.101 1.00 68.54 206 SER A O 1
ATOM 1524 N N . GLY A 1 207 ? 137.298 217.434 360.769 1.00 66.25 207 GLY A N 1
ATOM 1525 C CA . GLY A 1 207 ? 137.373 217.119 362.177 1.00 66.25 207 GLY A CA 1
ATOM 1526 C C . GLY A 1 207 ? 138.611 217.640 362.872 1.00 66.25 207 GLY A C 1
ATOM 1527 O O . GLY A 1 207 ? 138.729 217.482 364.093 1.00 66.25 207 GLY A O 1
ATOM 1528 N N . LYS A 1 208 ? 139.533 218.253 362.135 1.00 65.24 208 LYS A N 1
ATOM 1529 C CA . LYS A 1 208 ? 140.724 218.883 362.696 1.00 65.24 208 LYS A CA 1
ATOM 1530 C C . LYS A 1 208 ? 140.495 220.388 362.679 1.00 65.24 208 LYS A C 1
ATOM 1531 O O . LYS A 1 208 ? 140.228 220.968 361.621 1.00 65.24 208 LYS A O 1
ATOM 1537 N N . TRP A 1 209 ? 140.598 221.018 363.843 1.00 65.38 209 TRP A N 1
ATOM 1538 C CA . TRP A 1 209 ? 140.286 222.432 363.988 1.00 65.38 209 TRP A CA 1
ATOM 1539 C C . TRP A 1 209 ? 141.565 223.250 364.133 1.00 65.38 209 TRP A C 1
ATOM 1540 O O . TRP A 1 209 ? 142.659 222.717 364.331 1.00 65.38 209 TRP A O 1
ATOM 1551 N N . TRP A 1 210 ? 141.414 224.567 364.029 1.00 68.91 210 TRP A N 1
ATOM 1552 C CA . TRP A 1 210 ? 142.558 225.468 364.030 1.00 68.91 210 TRP A CA 1
ATOM 1553 C C . TRP A 1 210 ? 142.123 226.811 364.609 1.00 68.91 210 TRP A C 1
ATOM 1554 O O . TRP A 1 210 ? 140.980 226.982 365.041 1.00 68.91 210 TRP A O 1
ATOM 1565 N N . LEU A 1 211 ? 143.048 227.765 364.620 1.00 73.09 211 LEU A N 1
ATOM 1566 C CA . LEU A 1 211 ? 142.818 229.101 365.168 1.00 73.09 211 LEU A CA 1
ATOM 1567 C C . LEU A 1 211 ? 143.374 230.150 364.207 1.00 73.09 211 LEU A C 1
ATOM 1568 O O . LEU A 1 211 ? 144.114 231.055 364.592 1.00 73.09 211 LEU A O 1
ATOM 1573 N N . VAL A 1 212 ? 143.022 230.022 362.931 1.00 72.72 212 VAL A N 1
ATOM 1574 C CA . VAL A 1 212 ? 143.675 230.777 361.867 1.00 72.72 212 VAL A CA 1
ATOM 1575 C C . VAL A 1 212 ? 143.135 232.204 361.822 1.00 72.72 212 VAL A C 1
ATOM 1576 O O . VAL A 1 212 ? 142.020 232.490 362.272 1.00 72.72 212 VAL A O 1
ATOM 1580 N N . LYS A 1 213 ? 143.942 233.112 361.269 1.00 76.87 213 LYS A N 1
ATOM 1581 C CA . LYS A 1 213 ? 143.640 234.536 361.286 1.00 76.87 213 LYS A CA 1
ATOM 1582 C C . LYS A 1 213 ? 142.477 234.886 360.361 1.00 76.87 213 LYS A C 1
ATOM 1583 O O . LYS A 1 213 ? 142.237 234.233 359.339 1.00 76.87 213 LYS A O 1
ATOM 1589 N N . ARG A 1 214 ? 141.773 235.964 360.721 1.00 72.20 214 ARG A N 1
ATOM 1590 C CA . ARG A 1 214 ? 140.548 236.342 360.024 1.00 72.20 214 ARG A CA 1
ATOM 1591 C C . ARG A 1 214 ? 140.824 236.774 358.589 1.00 72.20 214 ARG A C 1
ATOM 1592 O O . ARG A 1 214 ? 140.171 236.299 357.652 1.00 72.20 214 ARG A O 1
ATOM 1600 N N . ASP A 1 215 ? 141.780 237.685 358.393 1.00 77.06 215 ASP A N 1
ATOM 1601 C CA . ASP A 1 215 ? 142.037 238.196 357.051 1.00 77.06 215 ASP A CA 1
ATOM 1602 C C . ASP A 1 215 ? 142.600 237.110 356.140 1.00 77.06 215 ASP A C 1
ATOM 1603 O O . ASP A 1 215 ? 142.245 237.037 354.958 1.00 77.06 215 ASP A O 1
ATOM 1608 N N . TRP A 1 216 ? 143.481 236.258 356.671 1.00 74.56 216 TRP A N 1
ATOM 1609 C CA . TRP A 1 216 ? 144.015 235.161 355.872 1.00 74.56 216 TRP A CA 1
ATOM 1610 C C . TRP A 1 216 ? 142.910 234.186 355.491 1.00 74.56 216 TRP A C 1
ATOM 1611 O O . TRP A 1 216 ? 142.877 233.686 354.360 1.00 74.56 216 TRP A O 1
ATOM 1622 N N . TYR A 1 217 ? 141.999 233.896 356.425 1.00 65.94 217 TYR A N 1
ATOM 1623 C CA . TYR A 1 217 ? 140.838 233.078 356.091 1.00 65.94 217 TYR A CA 1
ATOM 1624 C C . TYR A 1 217 ? 139.970 233.746 355.034 1.00 65.94 217 TYR A C 1
ATOM 1625 O O . TYR A 1 217 ? 139.353 233.061 354.210 1.00 65.94 217 TYR A O 1
ATOM 1634 N N . HIS A 1 218 ? 139.905 235.078 355.046 1.00 71.98 218 HIS A N 1
ATOM 1635 C CA . HIS A 1 218 ? 139.104 235.793 354.060 1.00 71.98 218 HIS A CA 1
ATOM 1636 C C . HIS A 1 218 ? 139.746 235.768 352.678 1.00 71.98 218 HIS A C 1
ATOM 1637 O O . HIS A 1 218 ? 139.033 235.765 351.668 1.00 71.98 218 HIS A O 1
ATOM 1644 N N . ASP A 1 219 ? 141.075 235.747 352.610 1.00 75.98 219 ASP A N 1
ATOM 1645 C CA . ASP A 1 219 ? 141.794 235.889 351.350 1.00 75.98 219 ASP A CA 1
ATOM 1646 C C . ASP A 1 219 ? 142.139 234.555 350.695 1.00 75.98 219 ASP A C 1
ATOM 1647 O O . ASP A 1 219 ? 143.153 234.468 349.997 1.00 75.98 219 ASP A O 1
ATOM 1652 N N . ILE A 1 220 ? 141.328 233.517 350.902 1.00 69.52 220 ILE A N 1
ATOM 1653 C CA . ILE A 1 220 ? 141.561 232.245 350.226 1.00 69.52 220 ILE A CA 1
ATOM 1654 C C . ILE A 1 220 ? 140.760 232.204 348.933 1.00 69.52 220 ILE A C 1
ATOM 1655 O O . ILE A 1 220 ? 139.592 232.617 348.887 1.00 69.52 220 ILE A O 1
ATOM 1660 N N . ALA A 1 221 ? 141.383 231.704 347.866 1.00 64.30 221 ALA A N 1
ATOM 1661 C CA . ALA A 1 221 ? 140.735 231.568 346.564 1.00 64.30 221 ALA A CA 1
ATOM 1662 C C . ALA A 1 221 ? 140.140 230.167 346.470 1.00 64.30 221 ALA A C 1
ATOM 1663 O O . ALA A 1 221 ? 140.828 229.213 346.104 1.00 64.30 221 ALA A O 1
ATOM 1665 N N . LEU A 1 222 ? 138.855 230.052 346.793 1.00 63.59 222 LEU A N 1
ATOM 1666 C CA . LEU A 1 222 ? 138.140 228.784 346.752 1.00 63.59 222 LEU A CA 1
ATOM 1667 C C . LEU A 1 222 ? 136.654 229.080 346.613 1.00 63.59 222 LEU A C 1
ATOM 1668 O O . LEU A 1 222 ? 136.202 230.175 346.966 1.00 63.59 222 LEU A O 1
ATOM 1673 N N . PRO A 1 223 ? 135.865 228.127 346.102 1.00 63.37 223 PRO A N 1
ATOM 1674 C CA . PRO A 1 223 ? 134.419 228.361 345.980 1.00 63.37 223 PRO A CA 1
ATOM 1675 C C . PRO A 1 223 ? 133.715 228.366 347.327 1.00 63.37 223 PRO A C 1
ATOM 1676 O O . PRO A 1 223 ? 133.573 227.319 347.966 1.00 63.37 223 PRO A O 1
ATOM 1680 N N . TRP A 1 224 ? 133.266 229.538 347.762 1.00 66.87 224 TRP A N 1
ATOM 1681 C CA . TRP A 1 224 ? 132.616 229.702 349.051 1.00 66.87 224 TRP A CA 1
ATOM 1682 C C . TRP A 1 224 ? 131.098 229.708 348.890 1.00 66.87 224 TRP A C 1
ATOM 1683 O O . TRP A 1 224 ? 130.560 229.601 347.786 1.00 66.87 224 TRP A O 1
ATOM 1694 N N . THR A 1 225 ? 130.403 229.838 350.016 1.00 67.89 225 THR A N 1
ATOM 1695 C CA . THR A 1 225 ? 128.948 229.896 350.039 1.00 67.89 225 THR A CA 1
ATOM 1696 C C . THR A 1 225 ? 128.514 230.575 351.333 1.00 67.89 225 THR A C 1
ATOM 1697 O O . THR A 1 225 ? 129.329 231.162 352.050 1.00 67.89 225 THR A O 1
ATOM 1701 N N . ALA A 1 226 ? 127.221 230.497 351.629 1.00 71.85 226 ALA A N 1
ATOM 1702 C CA . ALA A 1 226 ? 126.704 231.017 352.884 1.00 71.85 226 ALA A CA 1
ATOM 1703 C C . ALA A 1 226 ? 126.468 229.881 353.870 1.00 71.85 226 ALA A C 1
ATOM 1704 O O . ALA A 1 226 ? 126.095 228.775 353.462 1.00 71.85 226 ALA A O 1
ATOM 1706 N N . PRO A 1 227 ? 126.693 230.115 355.164 1.00 70.20 227 PRO A N 1
ATOM 1707 C CA . PRO A 1 227 ? 126.490 229.037 356.146 1.00 70.20 227 PRO A CA 1
ATOM 1708 C C . PRO A 1 227 ? 125.065 228.516 356.196 1.00 70.20 227 PRO A C 1
ATOM 1709 O O . PRO A 1 227 ? 124.862 227.331 356.485 1.00 70.20 227 PRO A O 1
ATOM 1713 N N . SER A 1 228 ? 124.071 229.368 355.934 1.00 75.70 228 SER A N 1
ATOM 1714 C CA . SER A 1 228 ? 122.678 228.937 356.022 1.00 75.70 228 SER A CA 1
ATOM 1715 C C . SER A 1 228 ? 122.376 227.833 355.017 1.00 75.70 228 SER A C 1
ATOM 1716 O O . SER A 1 228 ? 121.767 226.813 355.360 1.00 75.70 228 SER A O 1
ATOM 1719 N N . ALA A 1 229 ? 122.793 228.019 353.766 1.00 77.38 229 ALA A N 1
ATOM 1720 C CA . ALA A 1 229 ? 122.565 227.036 352.718 1.00 77.38 229 ALA A CA 1
ATOM 1721 C C . ALA A 1 229 ? 123.756 227.021 351.773 1.00 77.38 229 ALA A C 1
ATOM 1722 O O . ALA A 1 229 ? 124.310 228.073 351.445 1.00 77.38 229 ALA A O 1
ATOM 1724 N N . ASP A 1 230 ? 124.137 225.826 351.329 1.00 79.59 230 ASP A N 1
ATOM 1725 C CA . ASP A 1 230 ? 125.284 225.668 350.438 1.00 79.59 230 ASP A CA 1
ATOM 1726 C C . ASP A 1 230 ? 124.896 226.142 349.045 1.00 79.59 230 ASP A C 1
ATOM 1727 O O . ASP A 1 230 ? 124.459 225.356 348.200 1.00 79.59 230 ASP A O 1
ATOM 1732 N N . PHE A 1 231 ? 125.052 227.443 348.799 1.00 76.21 231 PHE A N 1
ATOM 1733 C CA . PHE A 1 231 ? 124.703 228.081 347.527 1.00 76.21 231 PHE A CA 1
ATOM 1734 C C . PHE A 1 231 ? 125.982 228.719 346.996 1.00 76.21 231 PHE A C 1
ATOM 1735 O O . PHE A 1 231 ? 126.273 229.883 347.285 1.00 76.21 231 PHE A O 1
ATOM 1743 N N . TRP A 1 232 ? 126.742 227.949 346.223 1.00 66.48 232 TRP A N 1
ATOM 1744 C CA . TRP A 1 232 ? 128.089 228.342 345.837 1.00 66.48 232 TRP A CA 1
ATOM 1745 C C . TRP A 1 232 ? 128.058 229.540 344.893 1.00 66.48 232 TRP A C 1
ATOM 1746 O O . TRP A 1 232 ? 127.158 229.678 344.061 1.00 66.48 232 TRP A O 1
ATOM 1757 N N . HIS A 1 233 ? 129.056 230.416 345.032 1.00 66.33 233 HIS A N 1
ATOM 1758 C CA . HIS A 1 233 ? 129.072 231.671 344.296 1.00 66.33 233 HIS A CA 1
ATOM 1759 C C . HIS A 1 233 ? 130.396 231.986 343.610 1.00 66.33 233 HIS A C 1
ATOM 1760 O O . HIS A 1 233 ? 130.477 232.999 342.906 1.00 66.33 233 HIS A O 1
ATOM 1762 N N . ASP A 1 234 ? 131.427 231.164 343.783 1.00 69.04 234 ASP A N 1
ATOM 1763 C CA . ASP A 1 234 ? 132.725 231.390 343.151 1.00 69.04 234 ASP A CA 1
ATOM 1764 C C . ASP A 1 234 ? 133.207 230.088 342.521 1.00 69.04 234 ASP A C 1
ATOM 1765 O O . ASP A 1 234 ? 134.352 229.664 342.690 1.00 69.04 234 ASP A O 1
ATOM 1770 N N . MET A 1 235 ? 132.310 229.452 341.770 1.00 69.38 235 MET A N 1
ATOM 1771 C CA . MET A 1 235 ? 132.458 228.057 341.368 1.00 69.38 235 MET A CA 1
ATOM 1772 C C . MET A 1 235 ? 133.659 227.815 340.459 1.00 69.38 235 MET A C 1
ATOM 1773 O O . MET A 1 235 ? 134.074 226.663 340.302 1.00 69.38 235 MET A O 1
ATOM 1778 N N . ASP A 1 236 ? 134.233 228.861 339.865 1.00 69.33 236 ASP A N 1
ATOM 1779 C CA . ASP A 1 236 ? 135.213 228.685 33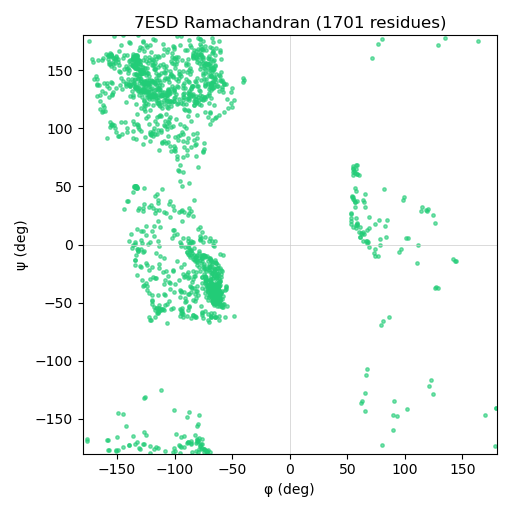8.797 1.00 69.33 236 ASP A CA 1
ATOM 1780 C C . ASP A 1 236 ? 136.613 228.317 339.280 1.00 69.33 236 ASP A C 1
ATOM 1781 O O . ASP A 1 236 ? 137.469 228.012 338.443 1.00 69.33 236 ASP A O 1
ATOM 1786 N N . ARG A 1 237 ? 136.877 228.335 340.585 1.00 67.97 237 ARG A N 1
ATOM 1787 C CA . ARG A 1 237 ? 138.212 228.037 341.093 1.00 67.97 237 ARG A CA 1
ATOM 1788 C C . ARG A 1 237 ? 138.535 226.548 341.149 1.00 67.97 237 ARG A C 1
ATOM 1789 O O . ARG A 1 237 ? 139.703 226.197 341.355 1.00 67.97 237 ARG A O 1
ATOM 1797 N N . LEU A 1 238 ? 137.552 225.665 340.981 1.00 63.33 238 LEU A N 1
ATOM 1798 C CA . LEU A 1 238 ? 137.793 224.229 341.061 1.00 63.33 238 LEU A CA 1
ATOM 1799 C C . LEU A 1 238 ? 137.410 223.487 339.788 1.00 63.33 238 LEU A C 1
ATOM 1800 O O . LEU A 1 238 ? 137.533 222.258 339.742 1.00 63.33 238 LEU A O 1
ATOM 1805 N N . VAL A 1 239 ? 136.957 224.193 338.756 1.00 60.57 239 VAL A N 1
ATOM 1806 C CA . VAL A 1 239 ? 136.552 223.584 337.494 1.00 60.57 239 VAL A CA 1
ATOM 1807 C C . VAL A 1 239 ? 137.340 224.244 336.372 1.00 60.57 239 VAL A C 1
ATOM 1808 O O . VAL A 1 239 ? 137.277 225.467 336.198 1.00 60.57 239 VAL A O 1
ATOM 1812 N N . GLU A 1 240 ? 138.079 223.438 335.616 1.00 64.00 240 GLU A N 1
ATOM 1813 C CA . GLU A 1 240 ? 138.839 223.907 334.468 1.00 64.00 240 GLU A CA 1
ATOM 1814 C C . GLU A 1 240 ? 138.171 223.431 333.185 1.00 64.00 240 GLU A C 1
ATOM 1815 O O . GLU A 1 240 ? 137.461 222.418 333.181 1.00 64.00 240 GLU A O 1
ATOM 1821 N N . PHE A 1 241 ? 138.388 224.171 332.103 1.00 61.57 241 PHE A N 1
ATOM 1822 C CA . PHE A 1 241 ? 137.809 223.855 330.805 1.00 61.57 241 PHE A CA 1
ATOM 1823 C C . PHE A 1 241 ? 138.919 223.489 329.829 1.00 61.57 241 PHE A C 1
ATOM 1824 O O . PHE A 1 241 ? 139.898 224.229 329.688 1.00 61.57 241 PHE A O 1
ATOM 1832 N N . SER A 1 242 ? 138.764 222.349 329.160 1.00 65.75 242 SER A N 1
ATOM 1833 C CA . SER A 1 242 ? 139.757 221.883 328.206 1.00 65.75 242 SER A CA 1
ATOM 1834 C C . SER A 1 242 ? 139.643 222.667 326.900 1.00 65.75 242 SER A C 1
ATOM 1835 O O . SER A 1 242 ? 138.852 223.607 326.771 1.00 65.75 242 SER A O 1
ATOM 1838 N N . THR A 1 243 ? 140.444 222.277 325.913 1.00 70.05 243 THR A N 1
ATOM 1839 C CA . THR A 1 243 ? 140.456 222.999 324.652 1.00 70.05 243 THR A CA 1
ATOM 1840 C C . THR A 1 243 ? 139.156 222.753 323.886 1.00 70.05 243 THR A C 1
ATOM 1841 O O . THR A 1 243 ? 138.627 221.636 323.889 1.00 70.05 243 THR A O 1
ATOM 1845 N N . PRO A 1 244 ? 138.581 223.790 323.278 1.00 65.67 244 PRO A N 1
ATOM 1846 C CA . PRO A 1 244 ? 137.340 223.672 322.484 1.00 65.67 244 PRO A CA 1
ATOM 1847 C C . PRO A 1 244 ? 137.581 223.345 321.010 1.00 65.67 244 PRO A C 1
ATOM 1848 O O . PRO A 1 244 ? 137.587 224.209 320.131 1.00 65.67 244 PRO A O 1
ATOM 1852 N N . HIS A 1 245 ? 137.808 222.062 320.723 1.00 72.19 245 HIS A N 1
ATOM 1853 C CA . HIS A 1 245 ? 138.127 221.661 319.355 1.00 72.19 245 HIS A CA 1
ATOM 1854 C C . HIS A 1 245 ? 136.983 221.987 318.397 1.00 72.19 245 HIS A C 1
ATOM 1855 O O . HIS A 1 245 ? 137.128 222.830 317.503 1.00 72.19 245 HIS A O 1
ATOM 1862 N N . ALA A 1 246 ? 135.830 221.342 318.575 1.00 72.12 246 ALA A N 1
ATOM 1863 C CA . ALA A 1 246 ? 134.680 221.608 317.718 1.00 72.12 246 ALA A CA 1
ATOM 1864 C C . ALA A 1 246 ? 133.383 221.107 318.340 1.00 72.12 246 ALA A C 1
ATOM 1865 O O . ALA A 1 246 ? 133.202 219.898 318.518 1.00 72.12 246 ALA A O 1
ATOM 1867 N N . THR A 1 247 ? 132.475 222.031 318.663 1.00 66.77 247 THR A N 1
ATOM 1868 C CA . THR A 1 247 ? 131.121 221.719 319.131 1.00 66.77 247 THR A CA 1
ATOM 1869 C C . THR A 1 247 ? 131.110 220.766 320.325 1.00 66.77 247 THR A C 1
ATOM 1870 O O . THR A 1 247 ? 130.104 220.095 320.577 1.00 66.77 247 THR A O 1
ATOM 1874 N N . LYS A 1 248 ? 132.208 220.695 321.077 1.00 65.98 248 LYS A N 1
ATOM 1875 C CA . LYS A 1 248 ? 132.296 219.788 322.212 1.00 65.98 248 LYS A CA 1
ATOM 1876 C C . LYS A 1 248 ? 133.496 220.171 323.063 1.00 65.98 248 LYS A C 1
ATOM 1877 O O . LYS A 1 248 ? 134.569 220.464 322.533 1.00 65.98 248 LYS A O 1
ATOM 1883 N N . GLN A 1 249 ? 133.303 220.166 324.380 1.00 63.46 249 GLN A N 1
ATOM 1884 C CA . GLN A 1 249 ? 134.366 220.412 325.339 1.00 63.46 249 GLN A CA 1
ATOM 1885 C C . GLN A 1 249 ? 134.358 219.317 326.394 1.00 63.46 249 GLN A C 1
ATOM 1886 O O . GLN A 1 249 ? 133.429 218.508 326.482 1.00 63.46 249 GLN A O 1
ATOM 1892 N N . SER A 1 250 ? 135.410 219.300 327.207 1.00 65.18 250 SER A N 1
ATOM 1893 C CA . SER A 1 250 ? 135.507 218.407 328.350 1.00 65.18 250 SER A CA 1
ATOM 1894 C C . SER A 1 250 ? 135.903 219.219 329.573 1.00 65.18 250 SER A C 1
ATOM 1895 O O . SER A 1 250 ? 136.631 220.209 329.471 1.00 65.18 250 SER A O 1
ATOM 1898 N N . VAL A 1 251 ? 135.414 218.791 330.733 1.00 64.03 251 VAL A N 1
ATOM 1899 C CA . VAL A 1 251 ? 135.591 219.525 331.979 1.00 64.03 251 VAL A CA 1
ATOM 1900 C C . VAL A 1 251 ? 136.372 218.663 332.958 1.00 64.03 251 VAL A C 1
ATOM 1901 O O . VAL A 1 251 ? 136.173 217.444 333.029 1.00 64.03 251 VAL A O 1
ATOM 1905 N N . TYR A 1 252 ? 137.280 219.297 333.695 1.00 67.64 252 TYR A N 1
ATOM 1906 C CA . TYR A 1 252 ? 138.127 218.606 334.651 1.00 67.64 252 TYR A CA 1
ATOM 1907 C C . TYR A 1 252 ? 138.178 219.403 335.944 1.00 67.64 252 TYR A C 1
ATOM 1908 O O . TYR A 1 252 ? 138.125 220.636 335.923 1.00 67.64 252 TYR A O 1
ATOM 1917 N N . THR A 1 253 ? 138.276 218.696 337.065 1.00 64.96 253 THR A N 1
ATOM 1918 C CA . THR A 1 253 ? 138.416 219.339 338.364 1.00 64.96 253 THR A CA 1
ATOM 1919 C C . THR A 1 253 ? 139.892 219.631 338.623 1.00 64.96 253 THR A C 1
ATOM 1920 O O . THR A 1 253 ? 140.743 219.494 337.739 1.00 64.96 253 THR A O 1
ATOM 1924 N N . LEU A 1 254 ? 140.220 220.042 339.849 1.00 63.16 254 LEU A N 1
ATOM 1925 C CA . LEU A 1 254 ? 141.596 220.347 340.221 1.00 63.16 254 LEU A CA 1
ATOM 1926 C C . LEU A 1 254 ? 141.983 219.659 341.524 1.00 63.16 254 LEU A C 1
ATOM 1927 O O . LEU A 1 254 ? 142.794 220.180 342.292 1.00 63.16 254 LEU A O 1
ATOM 1932 N N . GLY A 1 255 ? 141.408 218.488 341.788 1.00 68.68 255 GLY A N 1
ATOM 1933 C CA . GLY A 1 255 ? 141.771 217.723 342.962 1.00 68.68 255 GLY A CA 1
ATOM 1934 C C . GLY A 1 255 ? 140.950 218.059 344.189 1.00 68.68 255 GLY A C 1
ATOM 1935 O O . GLY A 1 255 ? 139.766 218.387 344.082 1.00 68.68 255 GLY A O 1
ATOM 1936 N N . ASP A 1 256 ? 141.574 217.978 345.362 1.00 69.89 256 ASP A N 1
ATOM 1937 C CA . ASP A 1 256 ? 140.903 218.240 346.626 1.00 69.89 256 ASP A CA 1
ATOM 1938 C C . ASP A 1 256 ? 141.452 219.440 347.378 1.00 69.89 256 ASP A C 1
ATOM 1939 O O . ASP A 1 256 ? 140.709 220.060 348.142 1.00 69.89 256 ASP A O 1
ATOM 1944 N N . GLN A 1 257 ? 142.730 219.769 347.201 1.00 71.13 257 GLN A N 1
ATOM 1945 C CA . GLN A 1 257 ? 143.411 220.869 347.881 1.00 71.13 257 GLN A CA 1
ATOM 1946 C C . GLN A 1 257 ? 143.443 220.702 349.395 1.00 71.13 257 GLN A C 1
ATOM 1947 O O . GLN A 1 257 ? 143.882 221.617 350.102 1.00 71.13 257 GLN A O 1
ATOM 1953 N N . GLU A 1 258 ? 142.993 219.559 349.916 1.00 71.32 258 GLU A N 1
ATOM 1954 C CA . GLU A 1 258 ? 143.039 219.336 351.356 1.00 71.32 258 GLU A CA 1
ATOM 1955 C C . GLU A 1 258 ? 144.476 219.286 351.855 1.00 71.32 258 GLU A C 1
ATOM 1956 O O . GLU A 1 258 ? 144.797 219.861 352.903 1.00 71.32 258 GLU A O 1
ATOM 1962 N N . GLY A 1 259 ? 145.353 218.604 351.118 1.00 72.60 259 GLY A N 1
ATOM 1963 C CA . GLY A 1 259 ? 146.754 218.567 351.503 1.00 72.60 259 GLY A CA 1
ATOM 1964 C C . GLY A 1 259 ? 147.406 219.935 351.456 1.00 72.60 259 GLY A C 1
ATOM 1965 O O . GLY A 1 259 ? 148.161 220.305 352.357 1.00 72.60 259 GLY A O 1
ATOM 1966 N N . ALA A 1 260 ? 147.114 220.709 350.408 1.00 74.16 260 ALA A N 1
ATOM 1967 C CA . ALA A 1 260 ? 147.668 222.054 350.308 1.00 74.16 260 ALA A CA 1
ATOM 1968 C C . ALA A 1 260 ? 147.178 222.939 351.446 1.00 74.16 260 ALA A C 1
ATOM 1969 O O . ALA A 1 260 ? 147.950 223.727 352.008 1.00 74.16 260 ALA A O 1
ATOM 1971 N N . MET A 1 261 ? 145.897 222.827 351.802 1.00 74.86 261 MET A N 1
ATOM 1972 C CA . MET A 1 261 ? 145.364 223.619 352.906 1.00 74.86 261 MET A CA 1
ATOM 1973 C C . MET A 1 261 ? 146.002 223.216 354.229 1.00 74.86 261 MET A C 1
ATOM 1974 O O . MET A 1 261 ? 146.409 224.076 355.021 1.00 74.86 261 MET A O 1
ATOM 1979 N N . SER A 1 262 ? 146.101 221.909 354.488 1.00 75.38 262 SER A N 1
ATOM 1980 C CA . SER A 1 262 ? 146.720 221.439 355.721 1.00 75.38 262 SER A CA 1
ATOM 1981 C C . SER A 1 262 ? 148.203 221.769 355.783 1.00 75.38 262 SER A C 1
ATOM 1982 O O . SER A 1 262 ? 148.765 221.834 356.881 1.00 75.38 262 SER A O 1
ATOM 1985 N N . THR A 1 263 ? 148.851 221.967 354.633 1.00 76.64 263 THR A N 1
ATOM 1986 C CA . THR A 1 263 ? 150.245 222.393 354.640 1.00 76.64 263 THR A CA 1
ATOM 1987 C C . THR A 1 263 ? 150.366 223.893 354.891 1.00 76.64 263 THR A C 1
ATOM 1988 O O . THR A 1 263 ? 151.217 224.325 355.678 1.00 76.64 263 THR A O 1
ATOM 1992 N N . ALA A 1 264 ? 149.521 224.697 354.241 1.00 78.65 264 ALA A N 1
ATOM 1993 C CA . ALA A 1 264 ? 149.589 226.143 354.422 1.00 78.65 264 ALA A CA 1
ATOM 1994 C C . ALA A 1 264 ? 149.225 226.540 355.848 1.00 78.65 264 ALA A C 1
ATOM 1995 O O . ALA A 1 264 ? 149.975 227.262 356.514 1.00 78.65 264 ALA A O 1
ATOM 1997 N N . LEU A 1 265 ? 148.077 226.078 356.335 1.00 77.84 265 LEU A N 1
ATOM 1998 C CA . LEU A 1 265 ? 147.679 226.310 357.724 1.00 77.84 265 LEU A CA 1
ATOM 1999 C C . LEU A 1 265 ? 148.101 225.133 358.605 1.00 77.84 265 LEU A C 1
ATOM 2000 O O . LEU A 1 265 ? 147.353 224.600 359.419 1.00 77.84 265 LEU A O 1
ATOM 2005 N N . GLY A 1 266 ? 149.373 224.768 358.464 1.00 95.07 266 GLY A N 1
ATOM 2006 C CA . GLY A 1 266 ? 149.940 223.630 359.151 1.00 95.07 266 GLY A CA 1
ATOM 2007 C C . GLY A 1 266 ? 150.704 223.923 360.420 1.00 95.07 266 GLY A C 1
ATOM 2008 O O . GLY A 1 266 ? 151.351 223.016 360.955 1.00 95.07 266 GLY A O 1
ATOM 2009 N N . ASP A 1 267 ? 150.655 225.155 360.929 1.00 112.24 267 ASP A N 1
ATOM 2010 C CA . ASP A 1 267 ? 151.384 225.508 362.141 1.00 112.24 267 ASP A CA 1
ATOM 2011 C C . ASP A 1 267 ? 150.543 226.311 363.125 1.00 112.24 267 ASP A C 1
ATOM 2012 O O . ASP A 1 267 ? 151.059 226.714 364.174 1.00 112.24 267 ASP A O 1
ATOM 2017 N N . ALA A 1 268 ? 149.272 226.557 362.822 1.00 95.24 268 ALA A N 1
ATOM 2018 C CA . ALA A 1 268 ? 148.415 227.282 363.745 1.00 95.24 268 ALA A CA 1
ATOM 2019 C C . ALA A 1 268 ? 148.099 226.418 364.963 1.00 95.24 268 ALA A C 1
ATOM 2020 O O . ALA A 1 268 ? 148.237 225.192 364.943 1.00 95.24 268 ALA A O 1
ATOM 2022 N N . ALA A 1 269 ? 147.678 227.081 366.038 1.00 86.86 269 ALA A N 1
ATOM 2023 C CA . ALA A 1 269 ? 147.353 226.378 367.273 1.00 86.86 269 ALA A CA 1
ATOM 2024 C C . ALA A 1 269 ? 146.209 225.401 367.036 1.00 86.86 269 ALA A C 1
ATOM 2025 O O . ALA A 1 269 ? 145.069 225.811 366.804 1.00 86.86 269 ALA A O 1
ATOM 2027 N N . VAL A 1 270 ? 146.517 224.108 367.105 1.00 78.70 270 VAL A N 1
ATOM 2028 C CA . VAL A 1 270 ? 145.539 223.061 366.803 1.00 78.70 270 VAL A CA 1
ATOM 2029 C C . VAL A 1 270 ? 144.675 222.903 368.048 1.00 78.70 270 VAL A C 1
ATOM 2030 O O . VAL A 1 270 ? 144.981 222.131 368.957 1.00 78.70 270 VAL A O 1
ATOM 2034 N N . ILE A 1 271 ? 143.574 223.651 368.087 1.00 70.87 271 ILE A N 1
ATOM 2035 C CA . ILE A 1 271 ? 142.631 223.512 369.186 1.00 70.87 271 ILE A CA 1
ATOM 2036 C C . ILE A 1 271 ? 141.817 222.234 369.009 1.00 70.87 271 ILE A C 1
ATOM 2037 O O . ILE A 1 271 ? 141.733 221.652 367.921 1.00 70.87 271 ILE A O 1
ATOM 2042 N N . GLU A 1 272 ? 141.215 221.786 370.105 1.00 70.90 272 GLU A N 1
ATOM 2043 C CA . GLU A 1 272 ? 140.431 220.562 370.095 1.00 70.90 272 GLU A CA 1
ATOM 2044 C C . GLU A 1 272 ? 138.959 220.899 369.873 1.00 70.90 272 GLU A C 1
ATOM 2045 O O . GLU A 1 272 ? 138.591 222.052 369.628 1.00 70.90 272 GLU A O 1
ATOM 2047 N N . TYR A 1 273 ? 138.095 219.888 369.959 1.00 75.53 273 TYR A N 1
ATOM 2048 C CA . TYR A 1 273 ? 136.656 220.097 369.803 1.00 75.53 273 TYR A CA 1
ATOM 2049 C C . TYR A 1 273 ? 135.950 218.998 370.591 1.00 75.53 273 TYR A C 1
ATOM 2050 O O . TYR A 1 273 ? 135.873 217.854 370.135 1.00 75.53 273 TYR A O 1
ATOM 2059 N N . MET A 1 274 ? 135.444 219.352 371.768 1.00 81.06 274 MET A N 1
ATOM 2060 C CA . MET A 1 274 ? 134.715 218.416 372.616 1.00 81.06 274 MET A CA 1
ATOM 2061 C C . MET A 1 274 ? 133.245 218.446 372.216 1.00 81.06 274 MET A C 1
ATOM 2062 O O . MET A 1 274 ? 132.571 219.469 372.380 1.00 81.06 274 MET A O 1
ATOM 2064 N N . SER A 1 275 ? 132.749 217.330 371.691 1.00 86.30 275 SER A N 1
ATOM 2065 C CA . SER A 1 275 ? 131.358 217.244 371.276 1.00 86.30 275 SER A CA 1
ATOM 2066 C C . SER A 1 275 ? 130.445 217.204 372.500 1.00 86.30 275 SER A C 1
ATOM 2067 O O . SER A 1 275 ? 130.892 217.270 373.649 1.00 86.30 275 SER A O 1
ATOM 2070 N N . SER A 1 276 ? 129.143 217.089 372.241 1.00 87.78 276 SER A N 1
ATOM 2071 C CA . SER A 1 276 ? 128.117 217.111 373.280 1.00 87.78 276 SER A CA 1
ATOM 2072 C C . SER A 1 276 ? 128.235 218.379 374.125 1.00 87.78 276 SER A C 1
ATOM 2073 O O . SER A 1 276 ? 128.444 218.344 375.339 1.00 87.78 276 SER A O 1
ATOM 2076 N N . GLY A 1 277 ? 128.098 219.516 373.446 1.00 84.24 277 GLY A N 1
ATOM 2077 C CA . GLY A 1 277 ? 128.260 220.808 374.082 1.00 84.24 277 GLY A CA 1
ATOM 2078 C C . GLY A 1 277 ? 128.923 221.817 373.168 1.00 84.24 277 GLY A C 1
ATOM 2079 O O . GLY A 1 277 ? 128.909 223.019 373.446 1.00 84.24 277 GLY A O 1
ATOM 2080 N N . SER A 1 278 ? 129.510 221.329 372.072 1.00 81.95 278 SER A N 1
ATOM 2081 C CA . SER A 1 278 ? 130.153 222.166 371.057 1.00 81.95 278 SER A CA 1
ATOM 2082 C C . SER A 1 278 ? 131.249 223.049 371.649 1.00 81.95 278 SER A C 1
ATOM 2083 O O . SER A 1 278 ? 131.437 224.191 371.227 1.00 81.95 278 SER A O 1
ATOM 2086 N N . LYS A 1 279 ? 131.981 222.528 372.629 1.00 80.44 279 LYS A N 1
ATOM 2087 C CA . LYS A 1 279 ? 133.078 223.273 373.228 1.00 80.44 279 LYS A CA 1
ATOM 2088 C C . LYS A 1 279 ? 134.377 223.018 372.472 1.00 80.44 279 LYS A C 1
ATOM 2089 O O . LYS A 1 279 ? 134.596 221.939 371.916 1.00 80.44 279 LYS A O 1
ATOM 2095 N N . VAL A 1 280 ? 135.242 224.029 372.458 1.00 74.78 280 VAL A N 1
ATOM 2096 C CA . VAL A 1 280 ? 136.561 223.936 371.841 1.00 74.78 280 VAL A CA 1
ATOM 2097 C C . VAL A 1 280 ? 137.596 224.386 372.864 1.00 74.78 280 VAL A C 1
ATOM 2098 O O . VAL A 1 280 ? 137.423 225.421 373.515 1.00 74.78 280 VAL A O 1
ATOM 2102 N N . VAL A 1 281 ? 138.656 223.600 373.024 1.00 74.54 281 VAL A N 1
ATOM 2103 C CA . VAL A 1 281 ? 139.678 223.866 374.030 1.00 74.54 281 VAL A CA 1
ATOM 2104 C C . VAL A 1 281 ? 140.834 224.613 373.380 1.00 74.54 281 VAL A C 1
ATOM 2105 O O . VAL A 1 281 ? 141.406 224.148 372.388 1.00 74.54 281 VAL A O 1
ATOM 2109 N N . PHE A 1 282 ? 141.189 225.765 373.949 1.00 78.06 282 PHE A N 1
ATOM 2110 C CA . PHE A 1 282 ? 142.153 226.666 373.326 1.00 78.06 282 PHE A CA 1
ATOM 2111 C C . PHE A 1 282 ? 143.599 226.242 373.553 1.00 78.06 282 PHE A C 1
ATOM 2112 O O . PHE A 1 282 ? 144.426 226.378 372.647 1.00 78.06 282 PHE A O 1
ATOM 2120 N N . ARG A 1 283 ? 143.919 225.763 374.758 1.00 86.73 283 ARG A N 1
ATOM 2121 C CA . ARG A 1 283 ? 145.233 225.212 375.118 1.00 86.73 283 ARG A CA 1
ATOM 2122 C C . ARG A 1 283 ? 146.393 226.165 374.801 1.00 86.73 283 ARG A C 1
ATOM 2123 O O . ARG A 1 283 ? 147.553 225.741 374.739 1.00 86.73 283 ARG A O 1
ATOM 2131 N N . THR A 1 284 ? 146.124 227.457 374.643 1.00 93.78 284 THR A N 1
ATOM 2132 C CA . THR A 1 284 ? 147.197 228.365 374.244 1.00 93.78 284 THR A CA 1
ATOM 2133 C C . THR A 1 284 ? 147.347 229.584 375.143 1.00 93.78 284 THR A C 1
ATOM 2134 O O . THR A 1 284 ? 148.475 230.026 375.380 1.00 93.78 284 THR A O 1
ATOM 2138 N N . GLY A 1 285 ? 146.249 230.139 375.655 1.00 89.03 285 GLY A N 1
ATOM 2139 C CA . GLY A 1 285 ? 146.297 231.413 376.340 1.00 89.03 285 GLY A CA 1
ATOM 2140 C C . GLY A 1 285 ? 146.757 231.317 377.784 1.00 89.03 285 GLY A C 1
ATOM 2141 O O . GLY A 1 285 ? 147.092 230.252 378.304 1.00 89.03 285 GLY A O 1
ATOM 2142 N N . PHE A 1 286 ? 146.768 232.474 378.441 1.00 91.78 286 PHE A N 1
ATOM 2143 C CA . PHE A 1 286 ? 147.254 232.630 379.807 1.00 91.78 286 PHE A CA 1
ATOM 2144 C C . PHE A 1 286 ? 146.118 233.106 380.714 1.00 91.78 286 PHE A C 1
ATOM 2145 O O . PHE A 1 286 ? 144.965 233.230 380.295 1.00 91.78 286 PHE A O 1
ATOM 2153 N N . LEU A 1 287 ? 146.464 233.371 381.975 1.00 85.53 287 LEU A N 1
ATOM 2154 C CA . LEU A 1 287 ? 145.540 233.944 382.948 1.00 85.53 287 LEU A CA 1
ATOM 2155 C C . LEU A 1 287 ? 146.325 234.535 384.112 1.00 85.53 287 LEU A C 1
ATOM 2156 O O . LEU A 1 287 ? 147.037 233.808 384.815 1.00 85.53 287 LEU A O 1
ATOM 2161 N N . LYS A 1 288 ? 146.214 235.843 384.328 1.00 91.94 288 LYS A N 1
ATOM 2162 C CA . LYS A 1 288 ? 147.021 236.554 385.320 1.00 91.94 288 LYS A CA 1
ATOM 2163 C C . LYS A 1 288 ? 146.171 236.831 386.556 1.00 91.94 288 LYS A C 1
ATOM 2164 O O . LYS A 1 288 ? 145.688 237.944 386.759 1.00 91.94 288 LYS A O 1
ATOM 2170 N N . CYS A 1 289 ? 146.027 235.825 387.409 1.00 90.28 289 CYS A N 1
ATOM 2171 C CA . CYS A 1 289 ? 145.190 235.991 388.585 1.00 90.28 289 CYS A CA 1
ATOM 2172 C C . CYS A 1 289 ? 146.011 236.581 389.726 1.00 90.28 289 CYS A C 1
ATOM 2173 O O . CYS A 1 289 ? 147.223 236.383 389.819 1.00 90.28 289 CYS A O 1
ATOM 2176 N N . ARG A 1 290 ? 145.336 237.337 390.587 1.00 85.49 290 ARG A N 1
ATOM 2177 C CA . ARG A 1 290 ? 145.977 237.971 391.734 1.00 85.49 290 ARG A CA 1
ATOM 2178 C C . ARG A 1 290 ? 145.381 237.362 392.995 1.00 85.49 290 ARG A C 1
ATOM 2179 O O . ARG A 1 290 ? 144.212 237.604 393.316 1.00 85.49 290 ARG A O 1
ATOM 2187 N N . VAL A 1 291 ? 146.181 236.564 393.700 1.00 80.57 291 VAL A N 1
ATOM 2188 C CA . VAL A 1 291 ? 145.720 235.942 394.932 1.00 80.57 291 VAL A CA 1
ATOM 2189 C C . VAL A 1 291 ? 145.801 236.953 396.066 1.00 80.57 291 VAL A C 1
ATOM 2190 O O . VAL A 1 291 ? 146.851 237.563 396.304 1.00 80.57 291 VAL A O 1
ATOM 2194 N N . LYS A 1 292 ? 144.689 237.143 396.765 1.00 81.82 292 LYS A N 1
ATOM 2195 C CA . LYS A 1 292 ? 144.608 238.068 397.889 1.00 81.82 292 LYS A CA 1
ATOM 2196 C C . LYS A 1 292 ? 144.568 237.229 399.163 1.00 81.82 292 LYS A C 1
ATOM 2197 O O . LYS A 1 292 ? 143.499 236.806 399.608 1.00 81.82 292 LYS A O 1
ATOM 2203 N N . MET A 1 293 ? 145.740 236.990 399.748 1.00 84.71 293 MET A N 1
ATOM 2204 C CA . MET A 1 293 ? 145.868 236.102 400.901 1.00 84.71 293 MET A CA 1
ATOM 2205 C C . MET A 1 293 ? 145.686 236.923 402.173 1.00 84.71 293 MET A C 1
ATOM 2206 O O . MET A 1 293 ? 146.636 237.262 402.877 1.00 84.71 293 MET A O 1
ATOM 2211 N N . GLU A 1 294 ? 144.426 237.241 402.467 1.00 85.45 294 GLU A N 1
ATOM 2212 C CA . GLU A 1 294 ? 144.068 237.976 403.673 1.00 85.45 294 GLU A CA 1
ATOM 2213 C C . GLU A 1 294 ? 143.463 237.085 404.747 1.00 85.45 294 GLU A C 1
ATOM 2214 O O . GLU A 1 294 ? 143.743 237.280 405.934 1.00 85.45 294 GLU A O 1
ATOM 2220 N N . ASN A 1 295 ? 142.640 236.112 404.359 1.00 80.10 295 ASN A N 1
ATOM 2221 C CA . ASN A 1 295 ? 141.995 235.204 405.300 1.00 80.10 295 ASN A CA 1
ATOM 2222 C C . ASN A 1 295 ? 142.647 233.826 405.318 1.00 80.10 295 ASN A C 1
ATOM 2223 O O . ASN A 1 295 ? 142.004 232.842 405.693 1.00 80.10 295 ASN A O 1
ATOM 2228 N N . LEU A 1 296 ? 143.914 233.738 404.926 1.00 80.02 296 LEU A N 1
ATOM 2229 C CA . LEU A 1 296 ? 144.629 232.465 404.893 1.00 80.02 296 LEU A CA 1
ATOM 2230 C C . LEU A 1 296 ? 145.215 232.202 406.274 1.00 80.02 296 LEU A C 1
ATOM 2231 O O . LEU A 1 296 ? 146.197 232.835 406.672 1.00 80.02 296 LEU A O 1
ATOM 2236 N N . ARG A 1 297 ? 144.614 231.265 407.005 1.00 80.11 297 ARG A N 1
ATOM 2237 C CA . ARG A 1 297 ? 145.027 230.946 408.361 1.00 80.11 297 ARG A CA 1
ATOM 2238 C C . ARG A 1 297 ? 145.324 229.457 408.474 1.00 80.11 297 ARG A C 1
ATOM 2239 O O . ARG A 1 297 ? 144.721 228.633 407.782 1.00 80.11 297 ARG A O 1
ATOM 2247 N N . LEU A 1 298 ? 146.268 229.125 409.350 1.00 78.51 298 LEU A N 1
ATOM 2248 C CA . LEU A 1 298 ? 146.616 227.732 409.582 1.00 78.51 298 LEU A CA 1
ATOM 2249 C C . LEU A 1 298 ? 145.452 226.996 410.232 1.00 78.51 298 LEU A C 1
ATOM 2250 O O . LEU A 1 298 ? 144.728 227.552 411.060 1.00 78.51 298 LEU A O 1
ATOM 2255 N N . LYS A 1 299 ? 145.273 225.733 409.848 1.00 75.60 299 LYS A N 1
ATOM 2256 C CA . LYS A 1 299 ? 144.172 224.947 410.393 1.00 75.60 299 LYS A CA 1
ATOM 2257 C C . LYS A 1 299 ? 144.476 224.480 411.812 1.00 75.60 299 LYS A C 1
ATOM 2258 O O . LYS A 1 299 ? 143.740 224.792 412.753 1.00 75.60 299 LYS A O 1
ATOM 2264 N N . GLY A 1 300 ? 145.559 223.727 411.981 1.00 79.72 300 GLY A N 1
ATOM 2265 C CA . GLY A 1 300 ? 145.922 223.225 413.289 1.00 79.72 300 GLY A CA 1
ATOM 2266 C C . GLY A 1 300 ? 147.109 223.940 413.899 1.00 79.72 300 GLY A C 1
ATOM 2267 O O . GLY A 1 300 ? 148.253 223.722 413.490 1.00 79.72 300 GLY A O 1
ATOM 2268 N N . SER A 1 301 ? 146.846 224.803 414.880 1.00 79.17 301 SER A N 1
ATOM 2269 C CA . SER A 1 301 ? 147.900 225.493 415.607 1.00 79.17 301 SER A CA 1
ATOM 2270 C C . SER A 1 301 ? 147.839 225.273 417.110 1.00 79.17 301 SER A C 1
ATOM 2271 O O . SER A 1 301 ? 148.837 225.526 417.794 1.00 79.17 301 SER A O 1
ATOM 2274 N N . THR A 1 302 ? 146.708 224.816 417.642 1.00 78.95 302 THR A N 1
ATOM 2275 C CA . THR A 1 302 ? 146.585 224.480 419.053 1.00 78.95 302 THR A CA 1
ATOM 2276 C C . THR A 1 302 ? 146.822 223.001 419.327 1.00 78.95 302 THR A C 1
ATOM 2277 O O . THR A 1 302 ? 146.764 222.583 420.488 1.00 78.95 302 THR A O 1
ATOM 2281 N N . TYR A 1 303 ? 147.082 222.204 418.295 1.00 77.88 303 TYR A N 1
ATOM 2282 C CA . TYR A 1 303 ? 147.337 220.785 418.484 1.00 77.88 303 TYR A CA 1
ATOM 2283 C C . TYR A 1 303 ? 148.725 220.563 419.071 1.00 77.88 303 TYR A C 1
ATOM 2284 O O . TYR A 1 303 ? 149.648 221.356 418.865 1.00 77.88 303 TYR A O 1
ATOM 2293 N N . MET A 1 304 ? 148.867 219.468 419.812 1.00 79.05 304 MET A N 1
ATOM 2294 C CA . MET A 1 304 ? 150.151 219.117 420.392 1.00 79.05 304 MET A CA 1
ATOM 2295 C C . MET A 1 304 ? 151.008 218.364 419.378 1.00 79.05 304 MET A C 1
ATOM 2296 O O . MET A 1 304 ? 150.516 217.833 418.379 1.00 79.05 304 MET A O 1
ATOM 2301 N N . GLN A 1 305 ? 152.310 218.331 419.645 1.00 73.48 305 GLN A N 1
ATOM 2302 C CA . GLN A 1 305 ? 153.243 217.665 418.747 1.00 73.48 305 GLN A CA 1
ATOM 2303 C C . GLN A 1 305 ? 153.006 216.159 418.737 1.00 73.48 305 GLN A C 1
ATOM 2304 O O . GLN A 1 305 ? 152.523 215.576 419.711 1.00 73.48 305 GLN A O 1
ATOM 2310 N N . CYS A 1 306 ? 153.345 215.530 417.615 1.00 74.86 306 CYS A N 1
ATOM 2311 C CA . CYS A 1 306 ? 153.291 214.079 417.514 1.00 74.86 306 CYS A CA 1
ATOM 2312 C C . CYS A 1 306 ? 154.522 213.481 418.182 1.00 74.86 306 CYS A C 1
ATOM 2313 O O . CYS A 1 306 ? 155.655 213.824 417.836 1.00 74.86 306 CYS A O 1
ATOM 2316 N N . SER A 1 307 ? 154.297 212.584 419.141 1.00 74.69 307 SER A N 1
ATOM 2317 C CA . SER A 1 307 ? 155.371 212.033 419.960 1.00 74.69 307 SER A CA 1
ATOM 2318 C C . SER A 1 307 ? 155.905 210.706 419.434 1.00 74.69 307 SER A C 1
ATOM 2319 O O . SER A 1 307 ? 157.122 210.508 419.377 1.00 74.69 307 SER A O 1
ATOM 2322 N N . LYS A 1 308 ? 155.020 209.793 419.045 1.00 74.92 308 LYS A N 1
ATOM 2323 C CA . LYS A 1 308 ? 155.424 208.439 418.690 1.00 74.92 308 LYS A CA 1
ATOM 2324 C C . LYS A 1 308 ? 156.020 208.422 417.280 1.00 74.92 308 LYS A C 1
ATOM 2325 O O . LYS A 1 308 ? 156.243 209.464 416.658 1.00 74.92 308 LYS A O 1
ATOM 2331 N N . GLU A 1 309 ? 156.288 207.227 416.761 1.00 72.87 309 GLU A N 1
ATOM 2332 C CA . GLU A 1 309 ? 157.033 207.053 415.523 1.00 72.87 309 GLU A CA 1
ATOM 2333 C C . GLU A 1 309 ? 156.101 206.808 414.341 1.00 72.87 309 GLU A C 1
ATOM 2334 O O . GLU A 1 309 ? 154.968 206.343 414.489 1.00 72.87 309 GLU A O 1
ATOM 2340 N N . PHE A 1 310 ? 156.602 207.135 413.153 1.00 67.23 310 PHE A N 1
ATOM 2341 C CA . PHE A 1 310 ? 155.875 206.975 411.903 1.00 67.23 310 PHE A CA 1
ATOM 2342 C C . PHE A 1 310 ? 156.331 205.719 411.171 1.00 67.23 310 PHE A C 1
ATOM 2343 O O . PHE A 1 310 ? 157.337 205.096 411.518 1.00 67.23 310 PHE A O 1
ATOM 2351 N N . SER A 1 311 ? 155.570 205.354 410.144 1.00 65.75 311 SER A N 1
ATOM 2352 C CA . SER A 1 311 ? 155.925 204.275 409.234 1.00 65.75 311 SER A CA 1
ATOM 2353 C C . SER A 1 311 ? 156.096 204.850 407.835 1.00 65.75 311 SER A C 1
ATOM 2354 O O . SER A 1 311 ? 155.215 205.561 407.341 1.00 65.75 311 SER A O 1
ATOM 2357 N N . ILE A 1 312 ? 157.221 204.546 407.203 1.00 64.76 312 ILE A N 1
ATOM 2358 C CA . ILE A 1 312 ? 157.575 205.142 405.920 1.00 64.76 312 ILE A CA 1
ATOM 2359 C C . ILE A 1 312 ? 156.939 204.347 404.788 1.00 64.76 312 ILE A C 1
ATOM 2360 O O . ILE A 1 312 ? 156.953 203.109 404.782 1.00 64.76 312 ILE A O 1
ATOM 2365 N N . LEU A 1 313 ? 156.349 205.067 403.837 1.00 66.24 313 LEU A N 1
ATOM 2366 C CA . LEU A 1 313 ? 155.818 204.495 402.609 1.00 66.24 313 LEU A CA 1
ATOM 2367 C C . LEU A 1 313 ? 156.292 205.351 401.447 1.00 66.24 313 LEU A C 1
ATOM 2368 O O . LEU A 1 313 ? 156.437 206.568 401.591 1.00 66.24 313 LEU A O 1
ATOM 2373 N N . LYS A 1 314 ? 156.536 204.718 400.297 1.00 67.93 314 LYS A N 1
ATOM 2374 C CA . LYS A 1 314 ? 157.030 205.418 399.113 1.00 67.93 314 LYS A CA 1
ATOM 2375 C C . LYS A 1 314 ? 158.315 206.187 399.443 1.00 67.93 314 LYS A C 1
ATOM 2376 O O . LYS A 1 314 ? 158.346 207.418 399.485 1.00 67.93 314 LYS A O 1
ATOM 2382 N N . ARG A 1 315 ? 159.364 205.405 399.724 1.00 64.22 315 ARG A N 1
ATOM 2383 C CA . ARG A 1 315 ? 160.689 205.885 400.113 1.00 64.22 315 ARG A CA 1
ATOM 2384 C C . ARG A 1 315 ? 161.076 207.108 399.288 1.00 64.22 315 ARG A C 1
ATOM 2385 O O . ARG A 1 315 ? 160.792 207.153 398.085 1.00 64.22 315 ARG A O 1
ATOM 2393 N N . PRO A 1 316 ? 161.704 208.113 399.899 1.00 64.25 316 PRO A N 1
ATOM 2394 C CA . PRO A 1 316 ? 161.906 209.399 399.219 1.00 64.25 316 PRO A CA 1
ATOM 2395 C C . PRO A 1 316 ? 162.531 209.265 397.838 1.00 64.25 316 PRO A C 1
ATOM 2396 O O . PRO A 1 316 ? 163.531 208.571 397.648 1.00 64.25 316 PRO A O 1
ATOM 2400 N N . THR A 1 317 ? 161.921 209.944 396.867 1.00 66.08 317 THR A N 1
ATOM 2401 C CA . THR A 1 317 ? 162.374 209.951 395.484 1.00 66.08 317 THR A CA 1
ATOM 2402 C C . THR A 1 317 ? 162.473 211.387 394.996 1.00 66.08 317 THR A C 1
ATOM 2403 O O . THR A 1 317 ? 161.657 212.240 395.355 1.00 66.08 317 THR A O 1
ATOM 2407 N N . ALA A 1 318 ? 163.481 211.649 394.171 1.00 65.80 318 ALA A N 1
ATOM 2408 C CA . ALA A 1 318 ? 163.704 212.989 393.654 1.00 65.80 318 ALA A CA 1
ATOM 2409 C C . ALA A 1 318 ? 162.695 213.328 392.565 1.00 65.80 318 ALA A C 1
ATOM 2410 O O . ALA A 1 318 ? 162.247 212.462 391.809 1.00 65.80 318 ALA A O 1
ATOM 2412 N N . THR A 1 319 ? 162.338 214.603 392.494 1.00 70.88 319 THR A N 1
ATOM 2413 C CA . THR A 1 319 ? 161.454 215.149 391.479 1.00 70.88 319 THR A CA 1
ATOM 2414 C C . THR A 1 319 ? 162.266 215.776 390.355 1.00 70.88 319 THR A C 1
ATOM 2415 O O . THR A 1 319 ? 163.452 216.072 390.525 1.00 70.88 319 THR A O 1
ATOM 2419 N N . PRO A 1 320 ? 161.663 215.976 389.176 1.00 75.95 320 PRO A N 1
ATOM 2420 C CA . PRO A 1 320 ? 162.416 216.600 388.075 1.00 75.95 320 PRO A CA 1
ATOM 2421 C C . PRO A 1 320 ? 163.013 217.948 388.431 1.00 75.95 320 PRO A C 1
ATOM 2422 O O . PRO A 1 320 ? 164.114 218.269 387.964 1.00 75.95 320 PRO A O 1
ATOM 2426 N N . TYR A 1 321 ? 162.323 218.753 389.240 1.00 78.78 321 TYR A N 1
ATOM 2427 C CA . TYR A 1 321 ? 162.902 220.018 389.678 1.00 78.78 321 TYR A CA 1
ATOM 2428 C C . TYR A 1 321 ? 164.063 219.782 390.638 1.00 78.78 321 TYR A C 1
ATOM 2429 O O . TYR A 1 321 ? 165.079 220.485 390.578 1.00 78.78 321 TYR A O 1
ATOM 2438 N N . GLY A 1 322 ? 163.940 218.792 391.519 1.00 74.34 322 GLY A N 1
ATOM 2439 C CA . GLY A 1 322 ? 164.987 218.513 392.483 1.00 74.34 322 GLY A CA 1
ATOM 2440 C C . GLY A 1 322 ? 164.543 218.635 393.925 1.00 74.34 322 GLY A C 1
ATOM 2441 O O . GLY A 1 322 ? 165.340 218.980 394.801 1.00 74.34 322 GLY A O 1
ATOM 2442 N N . THR A 1 323 ? 163.268 218.357 394.185 1.00 68.56 323 THR A N 1
ATOM 2443 C CA . THR A 1 323 ? 162.701 218.416 395.525 1.00 68.56 323 THR A CA 1
ATOM 2444 C C . THR A 1 323 ? 162.305 217.015 395.964 1.00 68.56 323 THR A C 1
ATOM 2445 O O . THR A 1 323 ? 161.699 216.266 395.192 1.00 68.56 323 THR A O 1
ATOM 2449 N N . VAL A 1 324 ? 162.655 216.664 397.202 1.00 65.27 324 VAL A N 1
ATOM 2450 C CA . VAL A 1 324 ? 162.335 215.345 397.730 1.00 65.27 324 VAL A CA 1
ATOM 2451 C C . VAL A 1 324 ? 160.833 215.218 397.947 1.00 65.27 324 VAL A C 1
ATOM 2452 O O . VAL A 1 324 ? 160.127 216.205 398.190 1.00 65.27 324 VAL A O 1
ATOM 2456 N N . ILE A 1 325 ? 160.335 213.986 397.859 1.00 62.89 325 ILE A N 1
ATOM 2457 C CA . ILE A 1 325 ? 158.930 213.675 398.105 1.00 62.89 325 ILE A CA 1
ATOM 2458 C C . ILE A 1 325 ? 158.858 212.419 398.960 1.00 62.89 325 ILE A C 1
ATOM 2459 O O . ILE A 1 325 ? 159.450 211.391 398.611 1.00 62.89 325 ILE A O 1
ATOM 2464 N N . MET A 1 326 ? 158.133 212.495 400.071 1.00 66.36 326 MET A N 1
ATOM 2465 C CA . MET A 1 326 ? 157.942 211.367 400.971 1.00 66.36 326 MET A CA 1
ATOM 2466 C C . MET A 1 326 ? 156.454 211.177 401.230 1.00 66.36 326 MET A C 1
ATOM 2467 O O . MET A 1 326 ? 155.626 212.020 400.879 1.00 66.36 326 MET A O 1
ATOM 2472 N N . GLN A 1 327 ? 156.116 210.049 401.855 1.00 65.34 327 GLN A N 1
ATOM 2473 C CA . GLN A 1 327 ? 154.742 209.782 402.293 1.00 65.34 327 GLN A CA 1
ATOM 2474 C C . GLN A 1 327 ? 154.816 208.935 403.563 1.00 65.34 327 GLN A C 1
ATOM 2475 O O . GLN A 1 327 ? 154.879 207.705 403.501 1.00 65.34 327 GLN A O 1
ATOM 2481 N N . VAL A 1 328 ? 154.796 209.601 404.710 1.00 63.98 328 VAL A N 1
ATOM 2482 C CA . VAL A 1 328 ? 154.830 208.916 405.992 1.00 63.98 328 VAL A CA 1
ATOM 2483 C C . VAL A 1 328 ? 153.404 208.703 406.479 1.00 63.98 328 VAL A C 1
ATOM 2484 O O . VAL A 1 328 ? 152.465 209.383 406.057 1.00 63.98 328 VAL A O 1
ATOM 2488 N N . LYS A 1 329 ? 153.236 207.740 407.381 1.00 67.53 329 LYS A N 1
ATOM 2489 C CA . LYS A 1 329 ? 151.930 207.408 407.925 1.00 67.53 329 LYS A CA 1
ATOM 2490 C C . LYS A 1 329 ? 152.025 207.269 409.437 1.00 67.53 329 LYS A C 1
ATOM 2491 O O . LYS A 1 329 ? 153.093 207.006 409.995 1.00 67.53 329 LYS A O 1
ATOM 2497 N N . TYR A 1 330 ? 150.887 207.457 410.096 1.00 74.16 330 TYR A N 1
ATOM 2498 C CA . TYR A 1 330 ? 150.788 207.411 411.545 1.00 74.16 330 TYR A CA 1
ATOM 2499 C C . TYR A 1 330 ? 149.845 206.280 411.930 1.00 74.16 330 TYR A C 1
ATOM 2500 O O . TYR A 1 330 ? 148.826 206.064 411.270 1.00 74.16 330 TYR A O 1
ATOM 2509 N N . ALA A 1 331 ? 150.194 205.544 412.987 1.00 75.43 331 ALA A N 1
ATOM 2510 C CA . ALA A 1 331 ? 149.419 204.380 413.386 1.00 75.43 331 ALA A CA 1
ATOM 2511 C C . ALA A 1 331 ? 148.974 204.388 414.842 1.00 75.43 331 ALA A C 1
ATOM 2512 O O . ALA A 1 331 ? 148.221 203.494 415.242 1.00 75.43 331 ALA A O 1
ATOM 2514 N N . GLN A 1 332 ? 149.408 205.356 415.642 1.00 77.35 332 GLN A N 1
ATOM 2515 C CA . GLN A 1 332 ? 149.087 205.385 417.058 1.00 77.35 332 GLN A CA 1
ATOM 2516 C C . GLN A 1 332 ? 147.864 206.271 417.299 1.00 77.35 332 GLN A C 1
ATOM 2517 O O . GLN A 1 332 ? 147.224 206.754 416.360 1.00 77.35 332 GLN A O 1
ATOM 2523 N N . THR A 1 333 ? 147.531 206.495 418.572 1.00 79.76 333 THR A N 1
ATOM 2524 C CA . THR A 1 333 ? 146.248 207.082 418.945 1.00 79.76 333 THR A CA 1
ATOM 2525 C C . THR A 1 333 ? 146.362 208.477 419.551 1.00 79.76 333 THR A C 1
ATOM 2526 O O . THR A 1 333 ? 145.390 208.954 420.151 1.00 79.76 333 THR A O 1
ATOM 2530 N N . ASP A 1 334 ? 147.502 209.143 419.421 1.00 80.71 334 ASP A N 1
ATOM 2531 C CA . ASP A 1 334 ? 147.648 210.515 419.910 1.00 80.71 334 ASP A CA 1
ATOM 2532 C C . ASP A 1 334 ? 147.412 211.514 418.777 1.00 80.71 334 ASP A C 1
ATOM 2533 O O . ASP A 1 334 ? 148.288 212.282 418.378 1.00 80.71 334 ASP A O 1
ATOM 2538 N N . VAL A 1 335 ? 146.184 211.499 418.266 1.00 76.83 335 VAL A N 1
ATOM 2539 C CA . VAL A 1 335 ? 145.800 212.328 417.127 1.00 76.83 335 VAL A CA 1
ATOM 2540 C C . VAL A 1 335 ? 144.570 213.147 417.506 1.00 76.83 335 VAL A C 1
ATOM 2541 O O . VAL A 1 335 ? 143.783 212.713 418.358 1.00 76.83 335 VAL A O 1
ATOM 2545 N N . PRO A 1 336 ? 144.360 214.332 416.912 1.00 73.92 336 PRO A N 1
ATOM 2546 C CA . PRO A 1 336 ? 145.181 215.001 415.890 1.00 73.92 336 PRO A CA 1
ATOM 2547 C C . PRO A 1 336 ? 146.469 215.579 416.459 1.00 73.92 336 PRO A C 1
ATOM 2548 O O . PRO A 1 336 ? 146.554 215.871 417.646 1.00 73.92 336 PRO A O 1
ATOM 2552 N N . CYS A 1 337 ? 147.489 215.756 415.622 1.00 73.08 337 CYS A N 1
ATOM 2553 C CA . CYS A 1 337 ? 148.766 216.286 416.074 1.00 73.08 337 CYS A CA 1
ATOM 2554 C C . CYS A 1 337 ? 149.499 216.882 414.883 1.00 73.08 337 CYS A C 1
ATOM 2555 O O . CYS A 1 337 ? 149.169 216.606 413.727 1.00 73.08 337 CYS A O 1
ATOM 2558 N N . ARG A 1 338 ? 150.500 217.706 415.183 1.00 70.62 338 ARG A N 1
ATOM 2559 C CA . ARG A 1 338 ? 151.303 218.368 414.165 1.00 70.62 338 ARG A CA 1
ATOM 2560 C C . ARG A 1 338 ? 152.641 217.656 414.024 1.00 70.62 338 ARG A C 1
ATOM 2561 O O . ARG A 1 338 ? 153.385 217.522 415.000 1.00 70.62 338 ARG A O 1
ATOM 2569 N N . VAL A 1 339 ? 152.939 217.206 412.813 1.00 63.70 339 VAL A N 1
ATOM 2570 C CA . VAL A 1 339 ? 154.149 216.421 412.565 1.00 63.70 339 VAL A CA 1
ATOM 2571 C C . VAL A 1 339 ? 155.349 217.362 412.513 1.00 63.70 339 VAL A C 1
ATOM 2572 O O . VAL A 1 339 ? 155.308 218.363 411.781 1.00 63.70 339 VAL A O 1
ATOM 2576 N N . PRO A 1 340 ? 156.417 217.089 413.262 1.00 61.58 340 PRO A N 1
ATOM 2577 C CA . PRO A 1 340 ? 157.631 217.903 413.150 1.00 61.58 340 PRO A CA 1
ATOM 2578 C C . PRO A 1 340 ? 158.529 217.427 412.021 1.00 61.58 340 PRO A C 1
ATOM 2579 O O . PRO A 1 340 ? 158.760 216.231 411.830 1.00 61.58 340 PRO A O 1
ATOM 2583 N N . VAL A 1 341 ? 159.043 218.388 411.258 1.00 58.36 341 VAL A N 1
ATOM 2584 C CA . VAL A 1 341 ? 159.897 218.114 410.108 1.00 58.36 341 VAL A CA 1
ATOM 2585 C C . VAL A 1 341 ? 161.108 219.032 410.180 1.00 58.36 341 VAL A C 1
ATOM 2586 O O . VAL A 1 341 ? 160.975 220.230 410.449 1.00 58.36 341 VAL A O 1
ATOM 2590 N N . GLY A 1 342 ? 162.285 218.472 409.939 1.00 60.76 342 GLY A N 1
ATOM 2591 C CA . GLY A 1 342 ? 163.511 219.246 409.982 1.00 60.76 342 GLY A CA 1
ATOM 2592 C C . GLY A 1 342 ? 164.464 218.818 408.887 1.00 60.76 342 GLY A C 1
ATOM 2593 O O . GLY A 1 342 ? 164.460 217.668 408.443 1.00 60.76 342 GLY A O 1
ATOM 2594 N N . VAL A 1 343 ? 165.288 219.771 408.451 1.00 64.03 343 VAL A N 1
ATOM 2595 C CA . VAL A 1 343 ? 166.278 219.534 407.406 1.00 64.03 343 VAL A CA 1
ATOM 2596 C C . VAL A 1 343 ? 167.615 220.111 407.850 1.00 64.03 343 VAL A C 1
ATOM 2597 O O . VAL A 1 343 ? 167.821 221.329 407.811 1.00 64.03 343 VAL A O 1
ATOM 2601 N N . HIS A 1 344 ? 168.530 219.246 408.279 1.00 67.46 344 HIS A N 1
ATOM 2602 C CA . HIS A 1 344 ? 169.833 219.662 408.766 1.00 67.46 344 HIS A CA 1
ATOM 2603 C C . HIS A 1 344 ? 170.928 219.127 407.852 1.00 67.46 344 HIS A C 1
ATOM 2604 O O . HIS A 1 344 ? 170.724 218.176 407.092 1.00 67.46 344 HIS A O 1
ATOM 2611 N N . GLU A 1 345 ? 172.103 219.755 407.929 1.00 72.60 345 GLU A N 1
ATOM 2612 C CA . GLU A 1 345 ? 173.241 219.276 407.153 1.00 72.60 345 GLU A CA 1
ATOM 2613 C C . GLU A 1 345 ? 173.894 218.061 407.797 1.00 72.60 345 GLU A C 1
ATOM 2614 O O . GLU A 1 345 ? 174.625 217.325 407.125 1.00 72.60 345 GLU A O 1
ATOM 2620 N N . ARG A 1 346 ? 173.646 217.841 409.082 1.00 74.45 346 ARG A N 1
ATOM 2621 C CA . ARG A 1 346 ? 174.133 216.687 409.820 1.00 74.45 346 ARG A CA 1
ATOM 2622 C C . ARG A 1 346 ? 173.103 216.323 410.875 1.00 74.45 346 ARG A C 1
ATOM 2623 O O . ARG A 1 346 ? 172.398 217.202 411.383 1.00 74.45 346 ARG A O 1
ATOM 2631 N N . PRO A 1 347 ? 172.981 215.036 411.217 1.00 73.20 347 PRO A N 1
ATOM 2632 C CA . PRO A 1 347 ? 172.056 214.650 412.291 1.00 73.20 347 PRO A CA 1
ATOM 2633 C C . PRO A 1 347 ? 172.382 215.366 413.591 1.00 73.20 347 PRO A C 1
ATOM 2634 O O . PRO A 1 347 ? 173.443 215.143 414.184 1.00 73.20 347 PRO A O 1
ATOM 2638 N N . GLY A 1 348 ? 171.475 216.229 414.040 1.00 75.00 348 GLY A N 1
ATOM 2639 C CA . GLY A 1 348 ? 171.735 217.064 415.193 1.00 75.00 348 GLY A CA 1
ATOM 2640 C C . GLY A 1 348 ? 172.545 218.294 414.842 1.00 75.00 348 GLY A C 1
ATOM 2641 O O . GLY A 1 348 ? 173.526 218.616 415.518 1.00 75.00 348 GLY A O 1
ATOM 2642 N N . GLY A 1 349 ? 172.142 218.989 413.776 1.00 71.63 349 GLY A N 1
ATOM 2643 C CA . GLY A 1 349 ? 172.817 220.192 413.338 1.00 71.63 349 GLY A CA 1
ATOM 2644 C C . GLY A 1 349 ? 171.820 221.301 413.073 1.00 71.63 349 GLY A C 1
ATOM 2645 O O . GLY A 1 349 ? 170.611 221.123 413.232 1.00 71.63 349 GLY A O 1
ATOM 2646 N N . GLU A 1 350 ? 172.348 222.452 412.666 1.00 73.53 350 GLU A N 1
ATOM 2647 C CA . GLU A 1 350 ? 171.496 223.603 412.410 1.00 73.53 350 GLU A CA 1
ATOM 2648 C C . GLU A 1 350 ? 170.631 223.365 411.175 1.00 73.53 350 GLU A C 1
ATOM 2649 O O . GLU A 1 350 ? 170.956 222.560 410.297 1.00 73.53 350 GLU A O 1
ATOM 2655 N N . GLN A 1 351 ? 169.512 224.081 411.118 1.00 71.22 351 GLN A N 1
ATOM 2656 C CA . GLN A 1 351 ? 168.556 223.921 410.031 1.00 71.22 351 GLN A CA 1
ATOM 2657 C C . GLN A 1 351 ? 169.086 224.606 408.778 1.00 71.22 351 GLN A C 1
ATOM 2658 O O . GLN A 1 351 ? 169.456 225.784 408.814 1.00 71.22 351 GLN A O 1
ATOM 2664 N N . VAL A 1 352 ? 169.122 223.866 407.669 1.00 70.06 352 VAL A N 1
ATOM 2665 C CA . VAL A 1 352 ? 169.577 224.385 406.387 1.00 70.06 352 VAL A CA 1
ATOM 2666 C C . VAL A 1 352 ? 168.585 223.950 405.316 1.00 70.06 352 VAL A C 1
ATOM 2667 O O . VAL A 1 352 ? 167.815 223.005 405.494 1.00 70.06 352 VAL A O 1
ATOM 2671 N N . GLY A 1 353 ? 168.604 224.664 404.196 1.00 71.21 353 GLY A N 1
ATOM 2672 C CA . GLY A 1 353 ? 167.682 224.387 403.118 1.00 71.21 353 GLY A CA 1
ATOM 2673 C C . GLY A 1 353 ? 166.312 224.991 403.368 1.00 71.21 353 GLY A C 1
ATOM 2674 O O . GLY A 1 353 ? 166.087 225.748 404.315 1.00 71.21 353 GLY A O 1
ATOM 2675 N N . ARG A 1 354 ? 165.379 224.638 402.487 1.00 70.30 354 ARG A N 1
ATOM 2676 C CA . ARG A 1 354 ? 164.022 225.160 402.535 1.00 70.30 354 ARG A CA 1
ATOM 2677 C C . ARG A 1 354 ? 163.029 224.013 402.632 1.00 70.30 354 ARG A C 1
ATOM 2678 O O . ARG A 1 354 ? 163.188 222.984 401.968 1.00 70.30 354 ARG A O 1
ATOM 2686 N N . ILE A 1 355 ? 162.009 224.196 403.463 1.00 65.91 355 ILE A N 1
ATOM 2687 C CA . ILE A 1 355 ? 160.934 223.224 403.630 1.00 65.91 355 ILE A CA 1
ATOM 2688 C C . ILE A 1 355 ? 159.704 223.756 402.913 1.00 65.91 355 ILE A C 1
ATOM 2689 O O . ILE A 1 355 ? 159.320 224.919 403.092 1.00 65.91 355 ILE A O 1
ATOM 2694 N N . ILE A 1 356 ? 159.082 222.910 402.091 1.00 67.45 356 ILE A N 1
ATOM 2695 C CA . ILE A 1 356 ? 158.000 223.359 401.219 1.00 67.45 356 ILE A CA 1
ATOM 2696 C C . ILE A 1 356 ? 156.664 223.292 401.949 1.00 67.45 356 ILE A C 1
ATOM 2697 O O . ILE A 1 356 ? 155.930 224.285 402.000 1.00 67.45 356 ILE A O 1
ATOM 2702 N N . THR A 1 357 ? 156.337 222.135 402.517 1.00 67.69 357 THR A N 1
ATOM 2703 C CA . THR A 1 357 ? 155.080 222.006 403.237 1.00 67.69 357 THR A CA 1
ATOM 2704 C C . THR A 1 357 ? 155.095 222.876 404.491 1.00 67.69 357 THR A C 1
ATOM 2705 O O . THR A 1 357 ? 156.148 223.159 405.067 1.00 67.69 357 THR A O 1
ATOM 2709 N N . ALA A 1 358 ? 153.911 223.331 404.896 1.00 70.53 358 ALA A N 1
ATOM 2710 C CA . ALA A 1 358 ? 153.813 224.309 405.976 1.00 70.53 358 ALA A CA 1
ATOM 2711 C C . ALA A 1 358 ? 153.598 223.652 407.336 1.00 70.53 358 ALA A C 1
ATOM 2712 O O . ALA A 1 358 ? 154.401 223.834 408.256 1.00 70.53 358 ALA A O 1
ATOM 2714 N N . HIS A 1 359 ? 152.519 222.883 407.476 1.00 68.80 359 HIS A N 1
ATOM 2715 C CA . HIS A 1 359 ? 152.153 222.284 408.760 1.00 68.80 359 HIS A CA 1
ATOM 2716 C C . HIS A 1 359 ? 151.521 220.929 408.500 1.00 68.80 359 HIS A C 1
ATOM 2717 O O . HIS A 1 359 ? 150.316 220.825 408.242 1.00 68.80 359 HIS A O 1
ATOM 2719 N N . PRO A 1 360 ? 152.305 219.865 408.555 1.00 66.52 360 PRO A N 1
ATOM 2720 C CA . PRO A 1 360 ? 151.753 218.532 408.280 1.00 66.52 360 PRO A CA 1
ATOM 2721 C C . PRO A 1 360 ? 150.919 217.990 409.432 1.00 66.52 360 PRO A C 1
ATOM 2722 O O . PRO A 1 360 ? 151.395 217.158 410.209 1.00 66.52 360 PRO A O 1
ATOM 2726 N N . ILE A 1 361 ? 149.676 218.447 409.545 1.00 66.79 361 ILE A N 1
ATOM 2727 C CA . ILE A 1 361 ? 148.768 218.006 410.598 1.00 66.79 361 ILE A CA 1
ATOM 2728 C C . ILE A 1 361 ? 147.969 216.796 410.123 1.00 66.79 361 ILE A C 1
ATOM 2729 O O . ILE A 1 361 ? 147.785 216.571 408.924 1.00 66.79 361 ILE A O 1
ATOM 2734 N N . ILE A 1 362 ? 147.479 216.000 411.081 1.00 67.95 362 ILE A N 1
ATOM 2735 C CA . ILE A 1 362 ? 147.113 214.599 410.844 1.00 67.95 362 ILE A CA 1
ATOM 2736 C C . ILE A 1 362 ? 145.594 214.397 410.806 1.00 67.95 362 ILE A C 1
ATOM 2737 O O . ILE A 1 362 ? 145.032 214.067 409.761 1.00 67.95 362 ILE A O 1
ATOM 2742 N N . LEU A 1 363 ? 144.919 214.570 411.946 1.00 70.90 363 LEU A N 1
ATOM 2743 C CA . LEU A 1 363 ? 143.461 214.514 412.173 1.00 70.90 363 LEU A CA 1
ATOM 2744 C C . LEU A 1 363 ? 142.819 213.129 412.265 1.00 70.90 363 LEU A C 1
ATOM 2745 O O . LEU A 1 363 ? 141.601 213.081 412.478 1.00 70.90 363 LEU A O 1
ATOM 2750 N N . GLN A 1 364 ? 143.549 212.020 412.138 1.00 75.84 364 GLN A N 1
ATOM 2751 C CA . GLN A 1 364 ? 142.912 210.708 412.242 1.00 75.84 364 GLN A CA 1
ATOM 2752 C C . GLN A 1 364 ? 143.945 209.653 412.637 1.00 75.84 364 GLN A C 1
ATOM 2753 O O . GLN A 1 364 ? 145.117 209.957 412.873 1.00 75.84 364 GLN A O 1
ATOM 2759 N N . GLN A 1 365 ? 143.489 208.396 412.696 1.00 77.12 365 GLN A N 1
ATOM 2760 C CA . GLN A 1 365 ? 144.299 207.303 413.233 1.00 77.12 365 GLN A CA 1
ATOM 2761 C C . GLN A 1 365 ? 145.372 206.854 412.244 1.00 77.12 365 GLN A C 1
ATOM 2762 O O . GLN A 1 365 ? 146.569 206.915 412.543 1.00 77.12 365 GLN A O 1
ATOM 2768 N N . ASN A 1 366 ? 144.962 206.389 411.066 1.00 76.07 366 ASN A N 1
ATOM 2769 C CA . ASN A 1 366 ? 145.880 205.889 410.041 1.00 76.07 366 ASN A CA 1
ATOM 2770 C C . ASN A 1 366 ? 145.733 206.754 408.793 1.00 76.07 366 ASN A C 1
ATOM 2771 O O . ASN A 1 366 ? 144.819 206.546 407.991 1.00 76.07 366 ASN A O 1
ATOM 2776 N N . ASP A 1 367 ? 146.633 207.725 408.632 1.00 74.88 367 ASP A N 1
ATOM 2777 C CA . ASP A 1 367 ? 146.606 208.637 407.499 1.00 74.88 367 ASP A CA 1
ATOM 2778 C C . ASP A 1 367 ? 147.974 208.697 406.836 1.00 74.88 367 ASP A C 1
ATOM 2779 O O . ASP A 1 367 ? 149.009 208.698 407.508 1.00 74.88 367 ASP A O 1
ATOM 2784 N N . ALA A 1 368 ? 147.965 208.757 405.510 1.00 70.88 368 ALA A N 1
ATOM 2785 C CA . ALA A 1 368 ? 149.165 208.991 404.725 1.00 70.88 368 ALA A CA 1
ATOM 2786 C C . ALA A 1 368 ? 149.384 210.488 404.564 1.00 70.88 368 ALA A C 1
ATOM 2787 O O . ALA A 1 368 ? 148.437 211.254 404.360 1.00 70.88 368 ALA A O 1
ATOM 2789 N N . LEU A 1 369 ? 150.644 210.903 404.657 1.00 65.02 369 LEU A N 1
ATOM 2790 C CA . LEU A 1 369 ? 150.997 212.318 404.690 1.00 65.02 369 LEU A CA 1
ATOM 2791 C C . LEU A 1 369 ? 152.133 212.560 403.707 1.00 65.02 369 LEU A C 1
ATOM 2792 O O . LEU A 1 369 ? 153.254 212.094 403.928 1.00 65.02 369 LEU A O 1
ATOM 2797 N N . VAL A 1 370 ? 151.849 213.292 402.634 1.00 62.83 370 VAL A N 1
ATOM 2798 C CA . VAL A 1 370 ? 152.865 213.603 401.634 1.00 62.83 370 VAL A CA 1
ATOM 2799 C C . VAL A 1 370 ? 153.679 214.798 402.108 1.00 62.83 370 VAL A C 1
ATOM 2800 O O . VAL A 1 370 ? 153.126 215.859 402.420 1.00 62.83 370 VAL A O 1
ATOM 2804 N N . ILE A 1 371 ? 154.998 214.631 402.160 1.00 62.93 371 ILE A N 1
ATOM 2805 C CA . ILE A 1 371 ? 155.915 215.659 402.637 1.00 62.93 371 ILE A CA 1
ATOM 2806 C C . ILE A 1 371 ? 156.916 215.961 401.533 1.00 62.93 371 ILE A C 1
ATOM 2807 O O . ILE A 1 371 ? 157.538 215.044 400.985 1.00 62.93 371 ILE A O 1
ATOM 2812 N N . GLU A 1 372 ? 157.074 217.242 401.212 1.00 69.46 372 GLU A N 1
ATOM 2813 C CA . GLU A 1 372 ? 158.018 217.692 400.201 1.00 69.46 372 GLU A CA 1
ATOM 2814 C C . GLU A 1 372 ? 159.067 218.583 400.847 1.00 69.46 372 GLU A C 1
ATOM 2815 O O . GLU A 1 372 ? 158.746 219.421 401.696 1.00 69.46 372 GLU A O 1
ATOM 2821 N N . VAL A 1 373 ? 160.322 218.401 400.444 1.00 65.64 373 VAL A N 1
ATOM 2822 C CA . VAL A 1 373 ? 161.450 219.118 401.027 1.00 65.64 373 VAL A CA 1
ATOM 2823 C C . VAL A 1 373 ? 162.438 219.461 399.920 1.00 65.64 373 VAL A C 1
ATOM 2824 O O . VAL A 1 373 ? 162.710 218.636 399.042 1.00 65.64 373 VAL A O 1
ATOM 2828 N N . GLU A 1 374 ? 162.973 220.681 399.960 1.00 69.73 374 GLU A N 1
ATOM 2829 C CA . GLU A 1 374 ? 163.996 221.109 399.012 1.00 69.73 374 GLU A CA 1
ATOM 2830 C C . GLU A 1 374 ? 165.342 221.170 399.723 1.00 69.73 374 GLU A C 1
ATOM 2831 O O . GLU A 1 374 ? 165.614 222.136 400.454 1.00 69.73 374 GLU A O 1
ATOM 2837 N N . PRO A 1 375 ? 166.212 220.181 399.548 1.00 70.02 375 PRO A N 1
ATOM 2838 C CA . PRO A 1 375 ? 167.476 220.155 400.286 1.00 70.02 375 PRO A CA 1
ATOM 2839 C C . PRO A 1 375 ? 168.513 221.045 399.626 1.00 70.02 375 PRO A C 1
ATOM 2840 O O . PRO A 1 375 ? 168.330 221.477 398.479 1.00 70.02 375 PRO A O 1
ATOM 2844 N N . PRO A 1 376 ? 169.608 221.346 400.313 1.00 72.58 376 PRO A N 1
ATOM 2845 C CA . PRO A 1 376 ? 170.696 222.112 399.699 1.00 72.58 376 PRO A CA 1
ATOM 2846 C C . PRO A 1 376 ? 171.531 221.221 398.785 1.00 72.58 376 PRO A C 1
ATOM 2847 O O . PRO A 1 376 ? 171.314 220.017 398.677 1.00 72.58 376 PRO A O 1
ATOM 2851 N N . PHE A 1 377 ? 172.506 221.847 398.120 1.00 86.32 377 PHE A N 1
ATOM 2852 C CA . PHE A 1 377 ? 173.300 221.136 397.123 1.00 86.32 377 PHE A CA 1
ATOM 2853 C C . PHE A 1 377 ? 174.203 220.088 397.762 1.00 86.32 377 PHE A C 1
ATOM 2854 O O . PHE A 1 377 ? 174.397 219.004 397.201 1.00 86.32 377 PHE A O 1
ATOM 2862 N N . GLY A 1 378 ? 174.770 220.389 398.925 1.00 80.71 378 GLY A N 1
ATOM 2863 C CA . GLY A 1 378 ? 175.640 219.459 399.609 1.00 80.71 378 GLY A CA 1
ATOM 2864 C C . GLY A 1 378 ? 174.863 218.353 400.298 1.00 80.71 378 GLY A C 1
ATOM 2865 O O . GLY A 1 378 ? 173.654 218.190 400.128 1.00 80.71 378 GLY A O 1
ATOM 2866 N N . ASP A 1 379 ? 175.590 217.572 401.091 1.00 77.06 379 ASP A N 1
ATOM 2867 C CA . ASP A 1 379 ? 174.964 216.502 401.851 1.00 77.06 379 ASP A CA 1
ATOM 2868 C C . ASP A 1 379 ? 174.063 217.077 402.939 1.00 77.06 379 ASP A C 1
ATOM 2869 O O . ASP A 1 379 ? 174.357 218.117 403.536 1.00 77.06 379 ASP A O 1
ATOM 2874 N N . SER A 1 380 ? 172.955 216.388 403.193 1.00 68.66 380 SER A N 1
ATOM 2875 C CA . SER A 1 380 ? 171.998 216.830 404.194 1.00 68.66 380 SER A CA 1
ATOM 2876 C C . SER A 1 380 ? 171.173 215.635 404.642 1.00 68.66 380 SER A C 1
ATOM 2877 O O . SER A 1 380 ? 171.123 214.605 403.965 1.00 68.66 380 SER A O 1
ATOM 2880 N N . VAL A 1 381 ? 170.522 215.788 405.791 1.00 61.51 381 VAL A N 1
ATOM 2881 C CA . VAL A 1 381 ? 169.685 214.745 406.368 1.00 61.51 381 VAL A CA 1
ATOM 2882 C C . VAL A 1 381 ? 168.282 215.301 406.568 1.00 61.51 381 VAL A C 1
ATOM 2883 O O . VAL A 1 381 ? 168.109 216.431 407.035 1.00 61.51 381 VAL A O 1
ATOM 2887 N N . ILE A 1 382 ? 167.283 214.510 406.193 1.00 60.27 382 ILE A N 1
ATOM 2888 C CA . ILE A 1 382 ? 165.881 214.886 406.308 1.00 60.27 382 ILE A CA 1
ATOM 2889 C C . ILE A 1 382 ? 165.315 214.114 407.493 1.00 60.27 382 ILE A C 1
ATOM 2890 O O . ILE A 1 382 ? 165.122 212.895 407.421 1.00 60.27 382 ILE A O 1
ATOM 2895 N N . GLU A 1 383 ? 165.046 214.818 408.590 1.00 59.39 383 GLU A N 1
ATOM 2896 C CA . GLU A 1 383 ? 164.614 214.197 409.835 1.00 59.39 383 GLU A CA 1
ATOM 2897 C C . GLU A 1 383 ? 163.128 214.458 410.052 1.00 59.39 383 GLU A C 1
ATOM 2898 O O . GLU A 1 383 ? 162.695 215.615 410.087 1.00 59.39 383 GLU A O 1
ATOM 2900 N N . ILE A 1 384 ? 162.357 213.383 410.200 1.00 59.84 384 ILE A N 1
ATOM 2901 C CA . ILE A 1 384 ? 160.938 213.452 410.530 1.00 59.84 384 ILE A CA 1
ATOM 2902 C C . ILE A 1 384 ? 160.734 212.677 411.823 1.00 59.84 384 ILE A C 1
ATOM 2903 O O . ILE A 1 384 ? 161.156 211.518 411.931 1.00 59.84 384 ILE A O 1
ATOM 2908 N N . GLY A 1 385 ? 160.095 213.310 412.799 1.00 65.48 385 GLY A N 1
ATOM 2909 C CA . GLY A 1 385 ? 159.851 212.701 414.091 1.00 65.48 385 GLY A CA 1
ATOM 2910 C C . GLY A 1 385 ? 160.311 213.594 415.227 1.00 65.48 385 GLY A C 1
ATOM 2911 O O . GLY A 1 385 ? 160.955 214.622 415.035 1.00 65.48 385 GLY A O 1
ATOM 2912 N N . LEU A 1 386 ? 159.955 213.165 416.438 1.00 69.22 386 LEU A N 1
ATOM 2913 C CA . LEU A 1 386 ? 160.234 213.942 417.640 1.00 69.22 386 LEU A CA 1
ATOM 2914 C C . LEU A 1 386 ? 161.202 213.235 418.578 1.00 69.22 386 LEU A C 1
ATOM 2915 O O . LEU A 1 386 ? 162.226 213.817 418.948 1.00 69.22 386 LEU A O 1
ATOM 2920 N N . GLY A 1 387 ? 160.916 211.998 418.973 1.00 71.24 387 GLY A N 1
ATOM 2921 C CA . GLY A 1 387 ? 161.711 211.331 419.986 1.00 71.24 387 GLY A CA 1
ATOM 2922 C C . GLY A 1 387 ? 162.920 210.585 419.462 1.00 71.24 387 GLY A C 1
ATOM 2923 O O . GLY A 1 387 ? 163.568 211.022 418.508 1.00 71.24 387 GLY A O 1
ATOM 2924 N N . THR A 1 388 ? 163.233 209.449 420.088 1.00 70.08 388 THR A N 1
ATOM 2925 C CA . THR A 1 388 ? 164.395 208.653 419.716 1.00 70.08 388 THR A CA 1
ATOM 2926 C C . THR A 1 388 ? 164.155 207.775 418.497 1.00 70.08 388 THR A C 1
ATOM 2927 O O . THR A 1 388 ? 165.121 207.252 417.931 1.00 70.08 388 THR A O 1
ATOM 2931 N N . THR A 1 389 ? 162.904 207.598 418.083 1.00 69.10 389 THR A N 1
ATOM 2932 C CA . THR A 1 389 ? 162.553 206.795 416.914 1.00 69.10 389 THR A CA 1
ATOM 2933 C C . THR A 1 389 ? 162.053 207.753 415.835 1.00 69.10 389 THR A C 1
ATOM 2934 O O . THR A 1 389 ? 160.858 208.033 415.735 1.00 69.10 389 THR A O 1
ATOM 2938 N N . LYS A 1 390 ? 162.983 208.256 415.027 1.00 62.55 390 LYS A N 1
ATOM 2939 C CA . LYS A 1 390 ? 162.681 209.239 413.999 1.00 62.55 390 LYS A CA 1
ATOM 2940 C C . LYS A 1 390 ? 163.240 208.783 412.660 1.00 62.55 390 LYS A C 1
ATOM 2941 O O . LYS A 1 390 ? 164.264 208.096 412.595 1.00 62.55 390 LYS A O 1
ATOM 2947 N N . ILE A 1 391 ? 162.552 209.169 411.590 1.00 60.22 391 ILE A N 1
ATOM 2948 C CA . ILE A 1 391 ? 163.001 208.877 410.234 1.00 60.22 391 ILE A CA 1
ATOM 2949 C C . ILE A 1 391 ? 164.151 209.820 409.900 1.00 60.22 391 ILE A C 1
ATOM 2950 O O . ILE A 1 391 ? 164.015 211.042 410.007 1.00 60.22 391 ILE A O 1
ATOM 2955 N N . VAL A 1 392 ? 165.289 209.255 409.496 1.00 61.87 392 VAL A N 1
ATOM 2956 C CA . VAL A 1 392 ? 166.532 210.014 409.414 1.00 61.87 392 VAL A CA 1
ATOM 2957 C C . VAL A 1 392 ? 167.178 209.868 408.034 1.00 61.87 392 VAL A C 1
ATOM 2958 O O . VAL A 1 392 ? 168.403 209.968 407.892 1.00 61.87 392 VAL A O 1
ATOM 2962 N N . GLU A 1 393 ? 166.359 209.655 407.005 1.00 64.15 393 GLU A N 1
ATOM 2963 C CA . GLU A 1 393 ? 166.884 209.510 405.650 1.00 64.15 393 GLU A CA 1
ATOM 2964 C C . GLU A 1 393 ? 167.657 210.755 405.228 1.00 64.15 393 GLU A C 1
ATOM 2965 O O . GLU A 1 393 ? 167.275 211.883 405.549 1.00 64.15 393 GLU A O 1
ATOM 2971 N N . GLN A 1 394 ? 168.754 210.540 404.503 1.00 64.82 394 GLN A N 1
ATOM 2972 C CA . GLN A 1 394 ? 169.640 211.607 404.062 1.00 64.82 394 GLN A CA 1
ATOM 2973 C C . GLN A 1 394 ? 169.751 211.599 402.542 1.00 64.82 394 GLN A C 1
ATOM 2974 O O . GLN A 1 394 ? 169.495 210.587 401.886 1.00 64.82 394 GLN A O 1
ATOM 2980 N N . TRP A 1 395 ? 170.143 212.745 401.982 1.00 71.61 395 TRP A N 1
ATOM 2981 C CA . TRP A 1 395 ? 170.224 212.889 400.535 1.00 71.61 395 TRP A CA 1
ATOM 2982 C C . TRP A 1 395 ? 171.428 213.742 400.161 1.00 71.61 395 TRP A C 1
ATOM 2983 O O . TRP A 1 395 ? 171.888 214.584 400.937 1.00 71.61 395 TRP A O 1
ATOM 2994 N N . HIS A 1 396 ? 171.927 213.510 398.945 1.00 77.77 396 HIS A N 1
ATOM 2995 C CA . HIS A 1 396 ? 173.084 214.210 398.394 1.00 77.77 396 HIS A CA 1
ATOM 2996 C C . HIS A 1 396 ? 172.677 215.394 397.523 1.00 77.77 396 HIS A C 1
ATOM 2997 O O . HIS A 1 396 ? 173.109 216.524 397.770 1.00 77.77 396 HIS A O 1
ATOM 3004 N N . ARG A 1 397 ? 171.850 215.152 396.504 1.00 80.14 397 ARG A N 1
ATOM 3005 C CA . ARG A 1 397 ? 171.440 216.166 395.528 1.00 80.14 397 ARG A CA 1
ATOM 3006 C C . ARG A 1 397 ? 172.669 216.769 394.836 1.00 80.14 397 ARG A C 1
ATOM 3007 O O . ARG A 1 397 ? 173.002 217.947 394.982 1.00 80.14 397 ARG A O 1
ATOM 3015 N N . ASP A 1 398 ? 173.350 215.904 394.088 1.00 87.44 398 ASP A N 1
ATOM 3016 C CA . ASP A 1 398 ? 174.588 216.265 393.401 1.00 87.44 398 ASP A CA 1
ATOM 3017 C C . ASP A 1 398 ? 174.308 217.324 392.341 1.00 87.44 398 ASP A C 1
ATOM 3018 O O . ASP A 1 398 ? 173.709 217.045 391.301 1.00 87.44 398 ASP A O 1
ATOM 3023 N N . GLY A 1 399 ? 174.752 218.549 392.602 1.00 97.51 399 GLY A N 1
ATOM 3024 C CA . GLY A 1 399 ? 174.578 219.634 391.655 1.00 97.51 399 GLY A CA 1
ATOM 3025 C C . GLY A 1 399 ? 175.343 220.856 392.098 1.00 97.51 399 GLY A C 1
ATOM 3026 O O . GLY A 1 399 ? 175.691 220.997 393.274 1.00 97.51 399 GLY A O 1
ATOM 3027 N N . SER A 1 400 ? 175.614 221.743 391.146 1.00 111.62 400 SER A N 1
ATOM 3028 C CA . SER A 1 400 ? 176.325 222.975 391.445 1.00 111.62 400 SER A CA 1
ATOM 3029 C C . SER A 1 400 ? 175.349 224.139 391.595 1.00 111.62 400 SER A C 1
ATOM 3030 O O . SER A 1 400 ? 174.199 224.083 391.151 1.00 111.62 400 SER A O 1
ATOM 3033 N N . SER A 1 401 ? 175.827 225.209 392.231 1.00 117.58 401 SER A N 1
ATOM 3034 C CA . SER A 1 401 ? 175.019 226.405 392.426 1.00 117.58 401 SER A CA 1
ATOM 3035 C C . SER A 1 401 ? 175.093 227.351 391.234 1.00 117.58 401 SER A C 1
ATOM 3036 O O . SER A 1 401 ? 174.074 227.926 390.835 1.00 117.58 401 SER A O 1
ATOM 3039 N N . ILE A 1 402 ? 176.286 227.530 390.662 1.00 126.48 402 ILE A N 1
ATOM 3040 C CA . ILE A 1 402 ? 176.418 228.344 389.458 1.00 126.48 402 ILE A CA 1
ATOM 3041 C C . ILE A 1 402 ? 175.627 227.723 388.315 1.00 126.48 402 ILE A C 1
ATOM 3042 O O . ILE A 1 402 ? 175.002 228.429 387.513 1.00 126.48 402 ILE A O 1
ATOM 3047 N N . GLY A 1 403 ? 175.635 226.392 388.226 1.00 130.97 403 GLY A N 1
ATOM 3048 C CA . GLY A 1 403 ? 174.799 225.722 387.244 1.00 130.97 403 GLY A CA 1
ATOM 3049 C C . GLY A 1 403 ? 173.322 225.980 387.471 1.00 130.97 403 GLY A C 1
ATOM 3050 O O . GLY A 1 403 ? 172.560 226.164 386.518 1.00 130.97 403 GLY A O 1
ATOM 3051 N N . ALA A 1 404 ? 172.897 225.996 388.738 1.00 132.34 404 ALA A N 1
ATOM 3052 C CA . ALA A 1 404 ? 171.504 226.308 389.044 1.00 132.34 404 ALA A CA 1
ATOM 3053 C C . ALA A 1 404 ? 171.153 227.729 388.623 1.00 132.34 404 ALA A C 1
ATOM 3054 O O . ALA A 1 404 ? 170.075 227.969 388.065 1.00 132.34 404 ALA A O 1
ATOM 3056 N N . ALA A 1 405 ? 172.049 228.683 388.883 1.00 135.94 405 ALA A N 1
ATOM 3057 C CA . ALA A 1 405 ? 171.803 230.061 388.464 1.00 135.94 405 ALA A CA 1
ATOM 3058 C C . ALA A 1 405 ? 171.730 230.169 386.945 1.00 135.94 405 ALA A C 1
ATOM 3059 O O . ALA A 1 405 ? 170.887 230.898 386.405 1.00 135.94 405 ALA A O 1
ATOM 3061 N N . PHE A 1 406 ? 172.608 229.455 386.239 1.00 140.89 406 PHE A N 1
ATOM 3062 C CA . PHE A 1 406 ? 172.576 229.475 384.779 1.00 140.89 406 PHE A CA 1
ATOM 3063 C C . PHE A 1 406 ? 171.284 228.872 384.244 1.00 140.89 406 PHE A C 1
ATOM 3064 O O . PHE A 1 406 ? 170.694 229.394 383.292 1.00 140.89 406 PHE A O 1
ATOM 3072 N N . THR A 1 407 ? 170.828 227.768 384.842 1.00 141.71 407 THR A N 1
ATOM 3073 C CA . THR A 1 407 ? 169.563 227.173 384.425 1.00 141.71 407 THR A CA 1
ATOM 3074 C C . THR A 1 407 ? 168.397 228.113 384.704 1.00 141.71 407 THR A C 1
ATOM 3075 O O . THR A 1 407 ? 167.459 228.203 383.905 1.00 141.71 407 THR A O 1
ATOM 3079 N N . SER A 1 408 ? 168.437 228.814 385.839 1.00 144.04 408 SER A N 1
ATOM 3080 C CA . SER A 1 408 ? 167.391 229.785 386.150 1.00 144.04 408 SER A CA 1
ATOM 3081 C C . SER A 1 408 ? 167.372 230.911 385.124 1.00 144.04 408 SER A C 1
ATOM 3082 O O . SER A 1 408 ? 166.305 231.326 384.660 1.00 144.04 408 SER A O 1
ATOM 3085 N N . THR A 1 409 ? 168.551 231.411 384.749 1.00 147.54 409 THR A N 1
ATOM 3086 C CA . THR A 1 409 ? 168.623 232.460 383.736 1.00 147.54 409 THR A CA 1
ATOM 3087 C C . THR A 1 409 ? 168.098 231.962 382.392 1.00 147.54 409 THR A C 1
ATOM 3088 O O . THR A 1 409 ? 167.366 232.680 381.698 1.00 147.54 409 THR A O 1
ATOM 3092 N N . MET A 1 410 ? 168.458 230.734 382.012 1.00 150.26 410 MET A N 1
ATOM 3093 C CA . MET A 1 410 ? 168.003 230.188 380.738 1.00 150.26 410 MET A CA 1
ATOM 3094 C C . MET A 1 410 ? 166.491 229.999 380.721 1.00 150.26 410 MET A C 1
ATOM 3095 O O . MET A 1 410 ? 165.823 230.360 379.743 1.00 150.26 410 MET A O 1
ATOM 3100 N N . LYS A 1 411 ? 165.922 229.453 381.799 1.00 149.90 411 LYS A N 1
ATOM 3101 C CA . LYS A 1 411 ? 164.475 229.272 381.832 1.00 149.90 411 LYS A CA 1
ATOM 3102 C C . LYS A 1 411 ? 163.750 230.609 381.900 1.00 149.90 411 LYS A C 1
ATOM 3103 O O . LYS A 1 411 ? 162.648 230.738 381.356 1.00 149.90 411 LYS A O 1
ATOM 3109 N N . GLY A 1 412 ? 164.348 231.614 382.544 1.00 151.86 412 GLY A N 1
ATOM 3110 C CA . GLY A 1 412 ? 163.761 232.944 382.506 1.00 151.86 412 GLY A CA 1
ATOM 3111 C C . GLY A 1 412 ? 163.726 233.515 381.103 1.00 151.86 412 GLY A C 1
ATOM 3112 O O . GLY A 1 412 ? 162.669 233.914 380.607 1.00 151.86 412 GLY A O 1
ATOM 3113 N N . VAL A 1 413 ? 164.879 233.526 380.427 1.00 154.46 413 VAL A N 1
ATOM 3114 C CA . VAL A 1 413 ? 164.938 234.048 379.067 1.00 154.46 413 VAL A CA 1
ATOM 3115 C C . VAL A 1 413 ? 164.076 233.225 378.117 1.00 154.46 413 VAL A C 1
ATOM 3116 O O . VAL A 1 413 ? 163.698 233.711 377.046 1.00 154.46 413 VAL A O 1
ATOM 3120 N N . GLU A 1 414 ? 163.754 231.983 378.484 1.00 155.01 414 GLU A N 1
ATOM 3121 C CA . GLU A 1 414 ? 162.817 231.194 377.693 1.00 155.01 414 GLU A CA 1
ATOM 3122 C C . GLU A 1 414 ? 161.378 231.632 377.946 1.00 155.01 414 GLU A C 1
ATOM 3123 O O . GLU A 1 414 ? 160.632 231.931 377.007 1.00 155.01 414 GLU A O 1
ATOM 3129 N N . ARG A 1 415 ? 160.969 231.679 379.215 1.00 154.49 415 ARG A N 1
ATOM 3130 C CA . ARG A 1 415 ? 159.568 231.856 379.575 1.00 154.49 415 ARG A CA 1
ATOM 3131 C C . ARG A 1 415 ? 159.170 233.311 379.788 1.00 154.49 415 ARG A C 1
ATOM 3132 O O . ARG A 1 415 ? 158.313 233.824 379.061 1.00 154.49 415 ARG A O 1
ATOM 3134 N N . MET A 1 416 ? 159.767 233.997 380.768 1.00 155.16 416 MET A N 1
ATOM 3135 C CA . MET A 1 416 ? 159.273 235.331 381.097 1.00 155.16 416 MET A CA 1
ATOM 3136 C C . MET A 1 416 ? 159.709 236.363 380.065 1.00 155.16 416 MET A C 1
ATOM 3137 O O . MET A 1 416 ? 159.005 237.354 379.854 1.00 155.16 416 MET A O 1
ATOM 3142 N N . ALA A 1 417 ? 160.850 236.146 379.404 1.00 154.66 417 ALA A N 1
ATOM 3143 C CA . ALA A 1 417 ? 161.285 237.070 378.361 1.00 154.66 417 ALA A CA 1
ATOM 3144 C C . ALA A 1 417 ? 160.300 237.140 377.204 1.00 154.66 417 ALA A C 1
ATOM 3145 O O . ALA A 1 417 ? 160.320 238.115 376.444 1.00 154.66 417 ALA A O 1
ATOM 3147 N N . LEU A 1 418 ? 159.441 236.135 377.053 1.00 152.10 418 LEU A N 1
ATOM 3148 C CA . LEU A 1 418 ? 158.371 236.166 376.067 1.00 152.10 418 LEU A CA 1
ATOM 3149 C C . LEU A 1 418 ? 157.209 236.992 376.615 1.00 152.10 418 LEU A C 1
ATOM 3150 O O . LEU A 1 418 ? 157.335 237.708 377.611 1.00 152.10 418 LEU A O 1
ATOM 3155 N N . LEU A 1 419 ? 156.059 236.913 375.943 1.00 147.79 419 LEU A N 1
ATOM 3156 C CA . LEU A 1 419 ? 154.790 237.515 376.342 1.00 147.79 419 LEU A CA 1
ATOM 3157 C C . LEU A 1 419 ? 154.794 239.038 376.266 1.00 147.79 419 LEU A C 1
ATOM 3158 O O . LEU A 1 419 ? 153.760 239.656 376.544 1.00 147.79 419 LEU A O 1
ATOM 3163 N N . GLY A 1 420 ? 155.910 239.666 375.900 1.00 155.56 420 GLY A N 1
ATOM 3164 C CA . GLY A 1 420 ? 155.945 241.109 375.752 1.00 155.56 420 GLY A CA 1
ATOM 3165 C C . GLY A 1 420 ? 155.786 241.868 377.054 1.00 155.56 420 GLY A C 1
ATOM 3166 O O . GLY A 1 420 ? 156.709 241.915 377.873 1.00 155.56 420 GLY A O 1
ATOM 3167 N N . GLU A 1 421 ? 154.613 242.481 377.240 1.00 161.84 421 GLU A N 1
ATOM 3168 C CA . GLU A 1 421 ? 154.356 243.267 378.444 1.00 161.84 421 GLU A CA 1
ATOM 3169 C C . GLU A 1 421 ? 154.494 242.420 379.700 1.00 161.84 421 GLU A C 1
ATOM 3170 O O . GLU A 1 421 ? 155.032 242.879 380.714 1.00 161.84 421 GLU A O 1
ATOM 3176 N N . HIS A 1 422 ? 154.020 241.185 379.650 1.00 148.66 422 HIS A N 1
ATOM 3177 C CA . HIS A 1 422 ? 153.932 240.276 380.787 1.00 148.66 422 HIS A CA 1
ATOM 3178 C C . HIS A 1 422 ? 155.296 239.827 381.302 1.00 148.66 422 HIS A C 1
ATOM 3179 O O . HIS A 1 422 ? 155.347 239.002 382.225 1.00 148.66 422 HIS A O 1
ATOM 3186 N N . ALA A 1 423 ? 156.383 240.345 380.723 1.00 155.69 423 ALA A N 1
ATOM 3187 C CA . ALA A 1 423 ? 157.721 239.906 381.104 1.00 155.69 423 ALA A CA 1
ATOM 3188 C C . ALA A 1 423 ? 158.039 240.268 382.548 1.00 155.69 423 ALA A C 1
ATOM 3189 O O . ALA A 1 423 ? 158.491 239.421 383.327 1.00 155.69 423 ALA A O 1
ATOM 3191 N N . TRP A 1 424 ? 157.808 241.526 382.927 1.00 160.20 424 TRP A N 1
ATOM 3192 C CA . TRP A 1 424 ? 158.132 242.012 384.262 1.00 160.20 424 TRP A CA 1
ATOM 3193 C C . TRP A 1 424 ? 156.934 241.986 385.201 1.00 160.20 424 TRP A C 1
ATOM 3194 O O . TRP A 1 424 ? 156.864 242.796 386.136 1.00 160.20 424 TRP A O 1
ATOM 3205 N N . ASP A 1 425 ? 155.988 241.074 384.979 1.00 150.96 425 ASP A N 1
ATOM 3206 C CA . ASP A 1 425 ? 154.773 240.981 385.778 1.00 150.96 425 ASP A CA 1
ATOM 3207 C C . ASP A 1 425 ? 154.777 239.770 386.706 1.00 150.96 425 ASP A C 1
ATOM 3208 O O . ASP A 1 425 ? 153.710 239.259 387.064 1.00 150.96 425 ASP A O 1
ATOM 3213 N N . PHE A 1 426 ? 155.958 239.297 387.105 1.00 154.60 426 PHE A N 1
ATOM 3214 C CA . PHE A 1 426 ? 156.044 238.178 388.034 1.00 154.60 426 PHE A CA 1
ATOM 3215 C C . PHE A 1 426 ? 155.891 238.603 389.487 1.00 154.60 426 PHE A C 1
ATOM 3216 O O . PHE A 1 426 ? 155.744 237.737 390.358 1.00 154.60 426 PHE A O 1
ATOM 3224 N N . GLY A 1 427 ? 155.920 239.899 389.767 1.00 157.31 427 GLY A N 1
ATOM 3225 C CA . GLY A 1 427 ? 155.791 240.367 391.131 1.00 157.31 427 GLY A CA 1
ATOM 3226 C C . GLY A 1 427 ? 155.754 241.877 391.178 1.00 157.31 427 GLY A C 1
ATOM 3227 O O . GLY A 1 427 ? 155.599 242.548 390.155 1.00 157.31 427 GLY A O 1
ATOM 3228 N N . SER A 1 428 ? 155.901 242.408 392.389 1.00 163.66 428 SER A N 1
ATOM 3229 C CA . SER A 1 428 ? 155.902 243.847 392.626 1.00 163.66 428 SER A CA 1
ATOM 3230 C C . SER A 1 428 ? 157.288 244.266 393.090 1.00 163.66 428 SER A C 1
ATOM 3231 O O . SER A 1 428 ? 157.775 243.784 394.118 1.00 163.66 428 SER A O 1
ATOM 3234 N N . VAL A 1 429 ? 157.919 245.162 392.333 1.00 176.03 429 VAL A N 1
ATOM 3235 C CA . VAL A 1 429 ? 159.237 245.693 392.657 1.00 176.03 429 VAL A CA 1
ATOM 3236 C C . VAL A 1 429 ? 159.158 247.212 392.640 1.00 176.03 429 VAL A C 1
ATOM 3237 O O . VAL A 1 429 ? 158.623 247.804 391.697 1.00 176.03 429 VAL A O 1
ATOM 3241 N N . GLY A 1 430 ? 159.693 247.840 393.680 1.00 181.52 430 GLY A N 1
ATOM 3242 C CA . GLY A 1 430 ? 159.652 249.278 393.795 1.00 181.52 430 GLY A CA 1
ATOM 3243 C C . GLY A 1 430 ? 160.686 249.954 392.909 1.00 181.52 430 GLY A C 1
ATOM 3244 O O . GLY A 1 430 ? 161.379 249.334 392.101 1.00 181.52 430 GLY A O 1
ATOM 3245 N N . GLY A 1 431 ? 160.782 251.270 393.079 1.00 185.80 431 GLY A N 1
ATOM 3246 C CA . GLY A 1 431 ? 161.716 252.053 392.295 1.00 185.80 431 GLY A CA 1
ATOM 3247 C C . GLY A 1 431 ? 161.280 252.334 390.876 1.00 185.80 431 GLY A C 1
ATOM 3248 O O . GLY A 1 431 ? 162.130 252.621 390.028 1.00 185.80 431 GLY A O 1
ATOM 3249 N N . PHE A 1 432 ? 159.981 252.246 390.592 1.00 186.78 432 PHE A N 1
ATOM 3250 C CA . PHE A 1 432 ? 159.391 252.524 389.285 1.00 186.78 432 PHE A CA 1
ATOM 3251 C C . PHE A 1 432 ? 159.873 251.571 388.196 1.00 186.78 432 PHE A C 1
ATOM 3252 O O . PHE A 1 432 ? 159.597 251.802 387.012 1.00 186.78 432 PHE A O 1
ATOM 3260 N N . PHE A 1 433 ? 160.565 250.491 388.568 1.00 184.68 433 PHE A N 1
ATOM 3261 C CA . PHE A 1 433 ? 161.169 249.600 387.581 1.00 184.68 433 PHE A CA 1
ATOM 3262 C C . PHE A 1 433 ? 160.109 248.966 386.686 1.00 184.68 433 PHE A C 1
ATOM 3263 O O . PHE A 1 433 ? 160.111 249.156 385.463 1.00 184.68 433 PHE A O 1
ATOM 3271 N N . ASN A 1 434 ? 159.194 248.202 387.286 1.00 179.94 434 ASN A N 1
ATOM 3272 C CA . ASN A 1 434 ? 158.189 247.490 386.501 1.00 179.94 434 ASN A CA 1
ATOM 3273 C C . ASN A 1 434 ? 157.235 248.455 385.810 1.00 179.94 434 ASN A C 1
ATOM 3274 O O . ASN A 1 434 ? 156.810 248.204 384.677 1.00 179.94 434 ASN A O 1
ATOM 3279 N N . SER A 1 435 ? 156.878 249.556 386.474 1.00 184.90 435 SER A N 1
ATOM 3280 C CA . SER A 1 435 ? 155.968 250.521 385.866 1.00 184.90 435 SER A CA 1
ATOM 3281 C C . SER A 1 435 ? 156.582 251.143 384.616 1.00 184.90 435 SER A C 1
ATOM 3282 O O . SER A 1 435 ? 155.922 251.247 383.575 1.00 184.90 435 SER A O 1
ATOM 3285 N N . MET A 1 436 ? 157.853 251.547 384.693 1.00 184.56 436 MET A N 1
ATOM 3286 C CA . MET A 1 436 ? 158.515 252.094 383.512 1.00 184.56 436 MET A CA 1
ATOM 3287 C C . MET A 1 436 ? 158.714 251.033 382.438 1.00 184.56 436 MET A C 1
ATOM 3288 O O . MET A 1 436 ? 158.615 251.338 381.241 1.00 184.56 436 MET A O 1
ATOM 3293 N N . GLY A 1 437 ? 158.992 249.789 382.839 1.00 180.92 437 GLY A N 1
ATOM 3294 C CA . GLY A 1 437 ? 159.095 248.719 381.859 1.00 180.92 437 GLY A CA 1
ATOM 3295 C C . GLY A 1 437 ? 157.807 248.524 381.083 1.00 180.92 437 GLY A C 1
ATOM 3296 O O . GLY A 1 437 ? 157.815 248.424 379.855 1.00 180.92 437 GLY A O 1
ATOM 3297 N N . LYS A 1 438 ? 156.677 248.482 381.794 1.00 179.81 438 LYS A N 1
ATOM 3298 C CA . LYS A 1 438 ? 155.386 248.368 381.123 1.00 179.81 438 LYS A CA 1
ATOM 3299 C C . LYS A 1 438 ? 155.101 249.591 380.259 1.00 179.81 438 LYS A C 1
ATOM 3300 O O . LYS A 1 438 ? 154.573 249.465 379.147 1.00 179.81 438 LYS A O 1
ATOM 3306 N N . ALA A 1 439 ? 155.446 250.785 380.751 1.00 181.77 439 ALA A N 1
ATOM 3307 C CA . ALA A 1 439 ? 155.180 252.002 379.992 1.00 181.77 439 ALA A CA 1
ATOM 3308 C C . ALA A 1 439 ? 155.934 252.009 378.668 1.00 181.77 439 ALA A C 1
ATOM 3309 O O . ALA A 1 439 ? 155.372 252.373 377.628 1.00 181.77 439 ALA A O 1
ATOM 3311 N N . ILE A 1 440 ? 157.210 251.615 378.682 1.00 182.28 440 ILE A N 1
ATOM 3312 C CA . ILE A 1 440 ? 157.973 251.592 377.438 1.00 182.28 440 ILE A CA 1
ATOM 3313 C C . ILE A 1 440 ? 157.531 250.430 376.552 1.00 182.28 440 ILE A C 1
ATOM 3314 O O . ILE A 1 440 ? 157.430 250.570 375.326 1.00 182.28 440 ILE A O 1
ATOM 3319 N N . HIS A 1 441 ? 157.229 249.275 377.152 1.00 177.84 441 HIS A N 1
ATOM 3320 C CA . HIS A 1 441 ? 156.837 248.120 376.359 1.00 177.84 441 HIS A CA 1
ATOM 3321 C C . HIS A 1 441 ? 155.467 248.292 375.722 1.00 177.84 441 HIS A C 1
ATOM 3322 O O . HIS A 1 441 ? 155.183 247.625 374.726 1.00 177.84 441 HIS A O 1
ATOM 3329 N N . SER A 1 442 ? 154.621 249.176 376.256 1.00 181.53 442 SER A N 1
ATOM 3330 C CA . SER A 1 442 ? 153.339 249.438 375.608 1.00 181.53 442 SER A CA 1
ATOM 3331 C C . SER A 1 442 ? 153.542 249.929 374.179 1.00 181.53 442 SER A C 1
ATOM 3332 O O . SER A 1 442 ? 153.016 249.344 373.225 1.00 181.53 442 SER A O 1
ATOM 3335 N N . VAL A 1 443 ? 154.347 250.980 374.005 1.00 183.03 443 VAL A N 1
ATOM 3336 C CA . VAL A 1 443 ? 154.627 251.463 372.657 1.00 183.03 443 VAL A CA 1
ATOM 3337 C C . VAL A 1 443 ? 155.555 250.503 371.919 1.00 183.03 443 VAL A C 1
ATOM 3338 O O . VAL A 1 443 ? 155.474 250.378 370.689 1.00 183.03 443 VAL A O 1
ATOM 3342 N N . PHE A 1 444 ? 156.438 249.803 372.643 1.00 183.27 444 PHE A N 1
ATOM 3343 C CA . PHE A 1 444 ? 157.326 248.845 371.992 1.00 183.27 444 PHE A CA 1
ATOM 3344 C C . PHE A 1 444 ? 156.551 247.698 371.352 1.00 183.27 444 PHE A C 1
ATOM 3345 O O . PHE A 1 444 ? 157.012 247.109 370.369 1.00 183.27 444 PHE A O 1
ATOM 3353 N N . GLY A 1 445 ? 155.389 247.356 371.903 1.00 185.17 445 GLY A N 1
ATOM 3354 C CA . GLY A 1 445 ? 154.539 246.336 371.322 1.00 185.17 445 GLY A CA 1
ATOM 3355 C C . GLY A 1 445 ? 153.531 246.918 370.353 1.00 185.17 445 GLY A C 1
ATOM 3356 O O . GLY A 1 445 ? 153.079 246.231 369.433 1.00 185.17 445 GLY A O 1
ATOM 3357 N N . GLY A 1 446 ? 153.168 248.186 370.556 1.00 186.14 446 GLY A N 1
ATOM 3358 C CA . GLY A 1 446 ? 152.299 248.852 369.602 1.00 186.14 446 GLY A CA 1
ATOM 3359 C C . GLY A 1 446 ? 152.951 249.027 368.244 1.00 186.14 446 GLY A C 1
ATOM 3360 O O . GLY A 1 446 ? 152.305 248.852 367.207 1.00 186.14 446 GLY A O 1
ATOM 3361 N N . LEU A 1 447 ? 154.234 249.374 368.229 1.00 188.53 447 LEU A N 1
ATOM 3362 C CA . LEU A 1 447 ? 154.978 249.573 366.993 1.00 188.53 447 LEU A CA 1
ATOM 3363 C C . LEU A 1 447 ? 156.238 248.718 366.998 1.00 188.53 447 LEU A C 1
ATOM 3364 O O . LEU A 1 447 ? 156.827 248.473 368.055 1.00 188.53 447 LEU A O 1
ATOM 3369 N N . PHE A 1 448 ? 156.635 248.261 365.809 1.00 190.25 448 PHE A N 1
ATOM 3370 C CA . PHE A 1 448 ? 157.857 247.510 365.526 1.00 190.25 448 PHE A CA 1
ATOM 3371 C C . PHE A 1 448 ? 157.804 246.064 366.010 1.00 190.25 448 PHE A C 1
ATOM 3372 O O . PHE A 1 448 ? 158.751 245.309 365.755 1.00 190.25 448 PHE A O 1
ATOM 3380 N N . ARG A 1 449 ? 156.740 245.646 366.694 1.00 185.93 449 ARG A N 1
ATOM 3381 C CA . ARG A 1 449 ? 156.605 244.264 367.139 1.00 185.93 449 ARG A CA 1
ATOM 3382 C C . ARG A 1 449 ? 155.381 243.577 366.555 1.00 185.93 449 ARG A C 1
ATOM 3383 O O . ARG A 1 449 ? 155.488 242.450 366.055 1.00 185.93 449 ARG A O 1
ATOM 3391 N N . ALA A 1 450 ? 154.214 244.222 366.603 1.00 185.84 450 ALA A N 1
ATOM 3392 C CA . ALA A 1 450 ? 152.981 243.637 366.091 1.00 185.84 450 ALA A CA 1
ATOM 3393 C C . ALA A 1 450 ? 152.360 244.466 364.975 1.00 185.84 450 ALA A C 1
ATOM 3394 O O . ALA A 1 450 ? 151.209 244.212 364.597 1.00 185.84 450 ALA A O 1
ATOM 3396 N N . VAL A 1 451 ? 153.085 245.448 364.437 1.00 184.48 451 VAL A N 1
ATOM 3397 C CA . VAL A 1 451 ? 152.536 246.278 363.369 1.00 184.48 451 VAL A CA 1
ATOM 3398 C C . VAL A 1 451 ? 152.561 245.565 362.020 1.00 184.48 451 VAL A C 1
ATOM 3399 O O . VAL A 1 451 ? 151.776 245.914 361.129 1.00 184.48 451 VAL A O 1
ATOM 3403 N N . PHE A 1 452 ? 153.426 244.568 361.849 1.00 179.41 452 PHE A N 1
ATOM 3404 C CA . PHE A 1 452 ? 153.525 243.830 360.600 1.00 179.41 452 PHE A CA 1
ATOM 3405 C C . PHE A 1 452 ? 153.753 242.357 360.905 1.00 179.41 452 PHE A C 1
ATOM 3406 O O . PHE A 1 452 ? 154.135 241.985 362.017 1.00 179.41 452 PHE A O 1
ATOM 3414 N N . GLY A 1 453 ? 153.511 241.517 359.901 1.00 175.03 453 GLY A N 1
ATOM 3415 C CA . GLY A 1 453 ? 153.640 240.085 360.059 1.00 175.03 453 GLY A CA 1
ATOM 3416 C C . GLY A 1 453 ? 153.963 239.413 358.743 1.00 175.03 453 GLY A C 1
ATOM 3417 O O . GLY A 1 453 ? 154.070 240.059 357.698 1.00 175.03 453 GLY A O 1
ATOM 3418 N N . GLY A 1 454 ? 154.118 238.091 358.806 1.00 170.81 454 GLY A N 1
ATOM 3419 C CA . GLY A 1 454 ? 154.481 237.308 357.641 1.00 170.81 454 GLY A CA 1
ATOM 3420 C C . GLY A 1 454 ? 155.845 236.664 357.781 1.00 170.81 454 GLY A C 1
ATOM 3421 O O . GLY A 1 454 ? 156.563 236.488 356.792 1.00 170.81 454 GLY A O 1
ATOM 3422 N N . MET A 1 455 ? 156.215 236.309 359.008 1.00 171.60 455 MET A N 1
ATOM 3423 C CA . MET A 1 455 ? 157.557 235.848 359.329 1.00 171.60 455 MET A CA 1
ATOM 3424 C C . MET A 1 455 ? 157.505 234.406 359.822 1.00 171.60 455 MET A C 1
ATOM 3425 O O . MET A 1 455 ? 156.672 234.067 360.670 1.00 171.60 455 MET A O 1
ATOM 3430 N N . SER A 1 456 ? 158.388 233.566 359.289 1.00 174.23 456 SER A N 1
ATOM 3431 C CA . SER A 1 456 ? 158.515 232.166 359.681 1.00 174.23 456 SER A CA 1
ATOM 3432 C C . SER A 1 456 ? 159.931 231.907 360.189 1.00 174.23 456 SER A C 1
ATOM 3433 O O . SER A 1 456 ? 160.738 232.822 360.327 1.00 174.23 456 SER A O 1
ATOM 3436 N N . TRP A 1 457 ? 160.232 230.634 360.463 1.00 183.31 457 TRP A N 1
ATOM 3437 C CA . TRP A 1 457 ? 161.518 230.296 361.072 1.00 183.31 457 TRP A CA 1
ATOM 3438 C C . TRP A 1 457 ? 162.665 230.414 360.072 1.00 183.31 457 TRP A C 1
ATOM 3439 O O . TRP A 1 457 ? 163.747 230.905 360.418 1.00 183.31 457 TRP A O 1
ATOM 3450 N N . ILE A 1 458 ? 162.458 229.959 358.835 1.00 187.42 458 ILE A N 1
ATOM 3451 C CA . ILE A 1 458 ? 163.517 230.070 357.836 1.00 187.42 458 ILE A CA 1
ATOM 3452 C C . ILE A 1 458 ? 163.773 231.534 357.491 1.00 187.42 458 ILE A C 1
ATOM 3453 O O . ILE A 1 458 ? 164.924 231.951 357.303 1.00 187.42 458 ILE A O 1
ATOM 3458 N N . SER A 1 459 ? 162.714 232.346 357.437 1.00 186.74 459 SER A N 1
ATOM 3459 C CA . SER A 1 459 ? 162.897 233.780 357.248 1.00 186.74 459 SER A CA 1
ATOM 3460 C C . SER A 1 459 ? 163.615 234.398 358.442 1.00 186.74 459 SER A C 1
ATOM 3461 O O . SER A 1 459 ? 164.474 235.274 358.272 1.00 186.74 459 SER A O 1
ATOM 3464 N N . LYS A 1 460 ? 163.280 233.947 359.654 1.00 187.91 460 LYS A N 1
ATOM 3465 C CA . LYS A 1 460 ? 163.970 234.422 360.849 1.00 187.91 460 LYS A CA 1
ATOM 3466 C C . LYS A 1 460 ? 165.466 234.177 360.741 1.00 187.91 460 LYS A C 1
ATOM 3467 O O . LYS A 1 460 ? 166.270 235.094 360.936 1.00 187.91 460 LYS A O 1
ATOM 3473 N N . VAL A 1 461 ? 165.858 232.945 360.411 1.00 193.26 461 VAL A N 1
ATOM 3474 C CA . VAL A 1 461 ? 167.281 232.623 360.388 1.00 193.26 461 VAL A CA 1
ATOM 3475 C C . VAL A 1 461 ? 167.986 233.345 359.241 1.00 193.26 461 VAL A C 1
ATOM 3476 O O . VAL A 1 461 ? 169.102 233.852 359.413 1.00 193.26 461 VAL A O 1
ATOM 3480 N N . LEU A 1 462 ? 167.340 233.448 358.073 1.00 197.70 462 LEU A N 1
ATOM 3481 C CA . LEU A 1 462 ? 167.974 234.132 356.948 1.00 197.70 462 LEU A CA 1
ATOM 3482 C C . LEU A 1 462 ? 168.196 235.609 357.256 1.00 197.70 462 LEU A C 1
ATOM 3483 O O . LEU A 1 462 ? 169.305 236.136 357.082 1.00 197.70 462 LEU A O 1
ATOM 3488 N N . ILE A 1 463 ? 167.150 236.294 357.733 1.00 199.74 463 ILE A N 1
ATOM 3489 C CA . ILE A 1 463 ? 167.274 237.715 358.048 1.00 199.74 463 ILE A CA 1
ATOM 3490 C C . ILE A 1 463 ? 168.230 237.936 359.212 1.00 199.74 463 ILE A C 1
ATOM 3491 O O . ILE A 1 463 ? 169.000 238.901 359.208 1.00 199.74 463 ILE A O 1
ATOM 3496 N N . GLY A 1 464 ? 168.226 237.050 360.211 1.00 204.42 464 GLY A N 1
ATOM 3497 C CA . GLY A 1 464 ? 169.171 237.190 361.303 1.00 204.42 464 GLY A CA 1
ATOM 3498 C C . GLY A 1 464 ? 170.609 237.075 360.837 1.00 204.42 464 GLY A C 1
ATOM 3499 O O . GLY A 1 464 ? 171.467 237.858 361.242 1.00 204.42 464 GLY A O 1
ATOM 3500 N N . ALA A 1 465 ? 170.890 236.087 359.983 1.00 206.45 465 ALA A N 1
ATOM 3501 C CA . ALA A 1 465 ? 172.241 235.933 359.453 1.00 206.45 465 ALA A CA 1
ATOM 3502 C C . ALA A 1 465 ? 172.649 237.155 358.643 1.00 206.45 465 ALA A C 1
ATOM 3503 O O . ALA A 1 465 ? 173.788 237.634 358.753 1.00 206.45 465 ALA A O 1
ATOM 3505 N N . ILE A 1 466 ? 171.724 237.684 357.837 1.00 208.91 466 ILE A N 1
ATOM 3506 C CA . ILE A 1 466 ? 171.977 238.948 357.154 1.00 208.91 466 ILE A CA 1
ATOM 3507 C C . ILE A 1 466 ? 172.323 240.029 358.172 1.00 208.91 466 ILE A C 1
ATOM 3508 O O . ILE A 1 466 ? 173.219 240.852 357.950 1.00 208.91 466 ILE A O 1
ATOM 3513 N N . LEU A 1 467 ? 171.632 240.022 359.316 1.00 209.76 467 LEU A N 1
ATOM 3514 C CA . LEU A 1 467 ? 171.828 241.057 360.327 1.00 209.76 467 LEU A CA 1
ATOM 3515 C C . LEU A 1 467 ? 173.218 240.983 360.951 1.00 209.76 467 LEU A C 1
ATOM 3516 O O . LEU A 1 467 ? 173.910 242.002 361.044 1.00 209.76 467 LEU A O 1
ATOM 3521 N N . MET A 1 468 ? 173.655 239.790 361.382 1.00 211.10 468 MET A N 1
ATOM 3522 C CA . MET A 1 468 ? 175.009 239.711 361.940 1.00 211.10 468 MET A CA 1
ATOM 3523 C C . MET A 1 468 ? 176.064 240.027 360.887 1.00 211.10 468 MET A C 1
ATOM 3524 O O . MET A 1 468 ? 177.080 240.659 361.199 1.00 211.10 468 MET A O 1
ATOM 3529 N N . TRP A 1 469 ? 175.867 239.580 359.642 1.00 215.06 469 TRP A N 1
ATOM 3530 C CA . TRP A 1 469 ? 176.858 239.898 358.618 1.00 215.06 469 TRP A CA 1
ATOM 3531 C C . TRP A 1 469 ? 176.962 241.404 358.403 1.00 215.06 469 TRP A C 1
ATOM 3532 O O . TRP A 1 469 ? 178.069 241.959 358.367 1.00 215.06 469 TRP A O 1
ATOM 3543 N N . LEU A 1 470 ? 175.820 242.088 358.298 1.00 215.43 470 LEU A N 1
ATOM 3544 C CA . LEU A 1 470 ? 175.825 243.526 358.067 1.00 215.43 470 LEU A CA 1
ATOM 3545 C C . LEU A 1 470 ? 176.258 244.314 359.296 1.00 215.43 470 LEU A C 1
ATOM 3546 O O . LEU A 1 470 ? 176.707 245.456 359.153 1.00 215.43 470 LEU A O 1
ATOM 3551 N N . GLY A 1 471 ? 176.137 243.738 360.490 1.00 217.48 471 GLY A N 1
ATOM 3552 C CA . GLY A 1 471 ? 176.593 244.402 361.693 1.00 217.48 471 GLY A CA 1
ATOM 3553 C C . GLY A 1 471 ? 178.085 244.258 361.902 1.00 217.48 471 GLY A C 1
ATOM 3554 O O . GLY A 1 471 ? 178.753 245.208 362.320 1.00 217.48 471 GLY A O 1
ATOM 3555 N N . VAL A 1 472 ? 178.620 243.067 361.623 1.00 216.85 472 VAL A N 1
ATOM 3556 C CA . VAL A 1 472 ? 180.066 242.875 361.678 1.00 216.85 472 VAL A CA 1
ATOM 3557 C C . VAL A 1 472 ? 180.748 243.716 360.607 1.00 216.85 472 VAL A C 1
ATOM 3558 O O . VAL A 1 472 ? 181.767 244.367 360.864 1.00 216.85 472 VAL A O 1
ATOM 3562 N N . SER A 1 473 ? 180.193 243.724 359.395 1.00 218.58 473 SER A N 1
ATOM 3563 C CA . SER A 1 473 ? 180.724 244.551 358.312 1.00 218.58 473 SER A CA 1
ATOM 3564 C C . SER A 1 473 ? 180.005 245.902 358.267 1.00 218.58 473 SER A C 1
ATOM 3565 O O . SER A 1 473 ? 179.340 246.261 357.297 1.00 218.58 473 SER A O 1
ATOM 3568 N N . ALA A 1 474 ? 180.152 246.657 359.356 1.00 222.39 474 ALA A N 1
ATOM 3569 C CA . ALA A 1 474 ? 179.485 247.941 359.510 1.00 222.39 474 ALA A CA 1
ATOM 3570 C C . ALA A 1 474 ? 180.472 248.999 359.981 1.00 222.39 474 ALA A C 1
ATOM 3571 O O . ALA A 1 474 ? 181.491 248.692 360.605 1.00 222.39 474 ALA A O 1
ATOM 3573 N N . ARG A 1 475 ? 180.151 250.253 359.672 1.00 227.66 475 ARG A N 1
ATOM 3574 C CA . ARG A 1 475 ? 180.931 251.410 360.083 1.00 227.66 475 ARG A CA 1
ATOM 3575 C C . ARG A 1 475 ? 179.988 252.400 360.760 1.00 227.66 475 ARG A C 1
ATOM 3576 O O . ARG A 1 475 ? 178.775 252.184 360.820 1.00 227.66 475 ARG A O 1
ATOM 3584 N N . GLU A 1 476 ? 180.559 253.482 361.295 1.00 231.02 476 GLU A N 1
ATOM 3585 C CA . GLU A 1 476 ? 179.857 254.552 362.003 1.00 231.02 476 GLU A CA 1
ATOM 3586 C C . GLU A 1 476 ? 179.285 254.098 363.341 1.00 231.02 476 GLU A C 1
ATOM 3587 O O . GLU A 1 476 ? 178.455 254.811 363.921 1.00 231.02 476 GLU A O 1
ATOM 3593 N N . LYS A 1 477 ? 179.706 252.936 363.846 1.00 232.32 477 LYS A N 1
ATOM 3594 C CA . LYS A 1 477 ? 179.277 252.424 365.149 1.00 232.32 477 LYS A CA 1
ATOM 3595 C C . LYS A 1 477 ? 177.755 252.304 365.229 1.00 232.32 477 LYS A C 1
ATOM 3596 O O . LYS A 1 477 ? 177.120 252.747 366.189 1.00 232.32 477 LYS A O 1
ATOM 3602 N N . THR A 1 478 ? 177.164 251.694 364.198 1.00 234.88 478 THR A N 1
ATOM 3603 C CA . THR A 1 478 ? 175.727 251.446 364.206 1.00 234.88 478 THR A CA 1
ATOM 3604 C C . THR A 1 478 ? 175.327 250.328 365.159 1.00 234.88 478 THR A C 1
ATOM 3605 O O . THR A 1 478 ? 174.129 250.146 365.402 1.00 234.88 478 THR A O 1
ATOM 3609 N N . LEU A 1 479 ? 176.292 249.578 365.700 1.00 234.13 479 LEU A N 1
ATOM 3610 C CA . LEU A 1 479 ? 175.961 248.536 366.666 1.00 234.13 479 LEU A CA 1
ATOM 3611 C C . LEU A 1 479 ? 175.348 249.120 367.932 1.00 234.13 479 LEU A C 1
ATOM 3612 O O . LEU A 1 479 ? 174.580 248.437 368.621 1.00 234.13 479 LEU A O 1
ATOM 3617 N N . ALA A 1 480 ? 175.669 250.378 368.249 1.00 234.34 480 ALA A N 1
ATOM 3618 C CA . ALA A 1 480 ? 175.075 251.024 369.416 1.00 234.34 480 ALA A CA 1
ATOM 3619 C C . ALA A 1 480 ? 173.564 251.147 369.269 1.00 234.34 480 ALA A C 1
ATOM 3620 O O . ALA A 1 480 ? 172.818 250.906 370.224 1.00 234.34 480 ALA A O 1
ATOM 3622 N N . MET A 1 481 ? 173.096 251.525 368.082 1.00 234.56 481 MET A N 1
ATOM 3623 C CA . MET A 1 481 ? 171.668 251.585 367.806 1.00 234.56 481 MET A CA 1
ATOM 3624 C C . MET A 1 481 ? 171.090 250.240 367.386 1.00 234.56 481 MET A C 1
ATOM 3625 O O . MET A 1 481 ? 169.863 250.095 367.348 1.00 234.56 481 MET A O 1
ATOM 3630 N N . SER A 1 482 ? 171.937 249.257 367.078 1.00 234.22 482 SER A N 1
ATOM 3631 C CA . SER A 1 482 ? 171.465 247.942 366.672 1.00 234.22 482 SER A CA 1
ATOM 3632 C C . SER A 1 482 ? 171.263 246.993 367.844 1.00 234.22 482 SER A C 1
ATOM 3633 O O . SER A 1 482 ? 170.466 246.054 367.736 1.00 234.22 482 SER A O 1
ATOM 3636 N N . LEU A 1 483 ? 171.967 247.210 368.960 1.00 232.39 483 LEU A N 1
ATOM 3637 C CA . LEU A 1 483 ? 171.823 246.315 370.105 1.00 232.39 483 LEU A CA 1
ATOM 3638 C C . LEU A 1 483 ? 170.408 246.345 370.668 1.00 232.39 483 LEU A C 1
ATOM 3639 O O . LEU A 1 483 ? 169.899 245.313 371.118 1.00 232.39 483 LEU A O 1
ATOM 3644 N N . ILE A 1 484 ? 169.762 247.513 370.658 1.00 231.20 484 ILE A N 1
ATOM 3645 C CA . ILE A 1 484 ? 168.365 247.590 371.075 1.00 231.20 484 ILE A CA 1
ATOM 3646 C C . ILE A 1 484 ? 167.477 246.833 370.095 1.00 231.20 484 ILE A C 1
ATOM 3647 O O . ILE A 1 484 ? 166.552 246.116 370.499 1.00 231.20 484 ILE A O 1
ATOM 3652 N N . THR A 1 485 ? 167.750 246.966 368.796 1.00 228.81 485 THR A N 1
ATOM 3653 C CA . THR A 1 485 ? 166.941 246.289 367.789 1.00 228.81 485 THR A CA 1
ATOM 3654 C C . THR A 1 485 ? 167.141 244.778 367.847 1.00 228.81 485 THR A C 1
ATOM 3655 O O . THR A 1 485 ? 166.200 244.024 368.116 1.00 228.81 485 THR A O 1
ATOM 3659 N N . VAL A 1 486 ? 168.364 244.318 367.597 1.00 225.16 486 VAL A N 1
ATOM 3660 C CA . VAL A 1 486 ? 168.705 242.901 367.654 1.00 225.16 486 VAL A CA 1
ATOM 3661 C C . VAL A 1 486 ? 169.999 242.760 368.442 1.00 225.16 486 VAL A C 1
ATOM 3662 O O . VAL A 1 486 ? 171.027 243.331 368.059 1.00 225.16 486 VAL A O 1
ATOM 3666 N N . GLY A 1 487 ? 169.952 241.999 369.531 1.00 218.63 487 GLY A N 1
ATOM 3667 C CA . GLY A 1 487 ? 171.122 241.809 370.364 1.00 218.63 487 GLY A CA 1
ATOM 3668 C C . GLY A 1 487 ? 171.449 240.351 370.611 1.00 218.63 487 GLY A C 1
ATOM 3669 O O . GLY A 1 487 ? 171.480 239.547 369.674 1.00 218.63 487 GLY A O 1
ATOM 3670 N N . ALA A 1 488 ? 171.696 239.997 371.872 1.00 211.52 488 ALA A N 1
ATOM 3671 C CA . ALA A 1 488 ? 172.010 238.620 372.233 1.00 211.52 488 ALA A CA 1
ATOM 3672 C C . ALA A 1 488 ? 170.774 237.845 372.669 1.00 211.52 488 ALA A C 1
ATOM 3673 O O . ALA A 1 488 ? 170.627 236.668 372.318 1.00 211.52 488 ALA A O 1
ATOM 3675 N N . ILE A 1 489 ? 169.881 238.481 373.431 1.00 206.97 489 ILE A N 1
ATOM 3676 C CA . ILE A 1 489 ? 168.656 237.813 373.858 1.00 206.97 489 ILE A CA 1
ATOM 3677 C C . ILE A 1 489 ? 167.778 237.486 372.657 1.00 206.97 489 ILE A C 1
ATOM 3678 O O . ILE A 1 489 ? 167.208 236.392 372.567 1.00 206.97 489 ILE A O 1
ATOM 3683 N N . LEU A 1 490 ? 167.657 238.421 371.710 1.00 206.62 490 LEU A N 1
ATOM 3684 C CA . LEU A 1 490 ? 166.861 238.155 370.517 1.00 206.62 490 LEU A CA 1
ATOM 3685 C C . LEU A 1 490 ? 167.522 237.112 369.623 1.00 206.62 490 LEU A C 1
ATOM 3686 O O . LEU A 1 490 ? 166.825 236.322 368.977 1.00 206.62 490 LEU A O 1
ATOM 3691 N N . LEU A 1 491 ? 168.856 237.085 369.577 1.00 206.25 491 LEU A N 1
ATOM 3692 C CA . LEU A 1 491 ? 169.543 236.028 368.839 1.00 206.25 491 LEU A CA 1
ATOM 3693 C C . LEU A 1 491 ? 169.275 234.664 369.459 1.00 206.25 491 LEU A C 1
ATOM 3694 O O . LEU A 1 491 ? 169.043 233.682 368.743 1.00 206.25 491 LEU A O 1
ATOM 3699 N N . TYR A 1 492 ? 169.299 234.583 370.792 1.00 202.15 492 TYR A N 1
ATOM 3700 C CA . TYR A 1 492 ? 168.952 233.335 371.465 1.00 202.15 492 TYR A CA 1
ATOM 3701 C C . TYR A 1 492 ? 167.512 232.939 371.174 1.00 202.15 492 TYR A C 1
ATOM 3702 O O . TYR A 1 492 ? 167.214 231.760 370.946 1.00 202.15 492 TYR A O 1
ATOM 3711 N N . LEU A 1 493 ? 166.603 233.918 371.176 1.00 197.45 493 LEU A N 1
ATOM 3712 C CA . LEU A 1 493 ? 165.206 233.648 370.855 1.00 197.45 493 LEU A CA 1
ATOM 3713 C C . LEU A 1 493 ? 165.053 233.108 369.440 1.00 197.45 493 LEU A C 1
ATOM 3714 O O . LEU A 1 493 ? 164.264 232.185 369.209 1.00 197.45 493 LEU A O 1
ATOM 3719 N N . SER A 1 494 ? 165.789 233.672 368.484 1.00 198.27 494 SER A N 1
ATOM 3720 C CA . SER A 1 494 ? 165.732 233.191 367.109 1.00 198.27 494 SER A CA 1
ATOM 3721 C C . SER A 1 494 ? 166.347 231.806 366.959 1.00 198.27 494 SER A C 1
ATOM 3722 O O . SER A 1 494 ? 165.859 231.002 366.155 1.00 198.27 494 SER A O 1
ATOM 3725 N N . THR A 1 495 ? 167.406 231.508 367.711 1.00 197.69 495 THR A N 1
ATOM 3726 C CA . THR A 1 495 ? 168.111 230.243 367.528 1.00 197.69 495 THR A CA 1
ATOM 3727 C C . THR A 1 495 ? 167.422 229.093 368.256 1.00 197.69 495 THR A C 1
ATOM 3728 O O . THR A 1 495 ? 166.974 228.128 367.629 1.00 197.69 495 THR A O 1
ATOM 3732 N N . MET A 1 496 ? 167.325 229.177 369.586 1.00 195.70 496 MET A N 1
ATOM 3733 C CA . MET A 1 496 ? 166.883 228.041 370.392 1.00 195.70 496 MET A CA 1
ATOM 3734 C C . MET A 1 496 ? 165.380 228.050 370.650 1.00 195.70 496 MET A C 1
ATOM 3735 O O . MET A 1 496 ? 164.678 227.108 370.268 1.00 195.70 496 MET A O 1
ATOM 3740 N N . THR A 1 497 ? 164.869 229.096 371.292 1.00 190.59 497 THR A N 1
ATOM 3741 C CA . THR A 1 497 ? 163.457 229.136 371.636 1.00 190.59 497 THR A CA 1
ATOM 3742 C C . THR A 1 497 ? 162.628 229.516 370.409 1.00 190.59 497 THR A C 1
ATOM 3743 O O . THR A 1 497 ? 163.140 229.662 369.296 1.00 190.59 497 THR A O 1
ATOM 3747 N N . ASN A 1 498 ? 161.319 229.669 370.626 1.00 181.58 498 ASN A N 1
ATOM 3748 C CA . ASN A 1 498 ? 160.374 230.003 369.560 1.00 181.58 498 ASN A CA 1
ATOM 3749 C C . ASN A 1 498 ? 160.466 229.003 368.410 1.00 181.58 498 ASN A C 1
ATOM 3750 O O . ASN A 1 498 ? 160.413 229.364 367.234 1.00 181.58 498 ASN A O 1
ATOM 3755 N N . ALA A 1 499 ? 160.608 227.727 368.758 1.00 180.76 499 ALA A N 1
ATOM 3756 C CA . ALA A 1 499 ? 160.735 226.670 367.765 1.00 180.76 499 ALA A CA 1
ATOM 3757 C C . ALA A 1 499 ? 159.515 225.754 367.783 1.00 180.76 499 ALA A C 1
ATOM 3758 O O . ALA A 1 499 ? 159.627 224.552 367.545 1.00 180.76 499 ALA A O 1
ATOM 3760 N N . SER B 1 1 ? 120.434 257.677 283.914 1.00 81.70 1 SER B N 1
ATOM 3761 C CA . SER B 1 1 ? 119.468 258.429 283.122 1.00 81.70 1 SER B CA 1
ATOM 3762 C C . SER B 1 1 ? 120.088 259.729 282.621 1.00 81.70 1 SER B C 1
ATOM 3763 O O . SER B 1 1 ? 121.306 259.824 282.475 1.00 81.70 1 SER B O 1
ATOM 3766 N N . GLN B 1 2 ? 119.244 260.722 282.352 1.00 81.07 2 GLN B N 1
ATOM 3767 C CA . GLN B 1 2 ? 119.731 262.015 281.892 1.00 81.07 2 GLN B CA 1
ATOM 3768 C C . GLN B 1 2 ? 120.605 262.663 282.956 1.00 81.07 2 GLN B C 1
ATOM 3769 O O . GLN B 1 2 ? 120.274 262.662 284.145 1.00 81.07 2 GLN B O 1
ATOM 3775 N N . CYS B 1 3 ? 121.730 263.222 282.522 1.00 78.37 3 CYS B N 1
ATOM 3776 C CA . CYS B 1 3 ? 122.714 263.825 283.411 1.00 78.37 3 CYS B CA 1
ATOM 3777 C C . CYS B 1 3 ? 122.835 265.323 283.157 1.00 78.37 3 CYS B C 1
ATOM 3778 O O . CYS B 1 3 ? 123.933 265.878 283.108 1.00 78.37 3 CYS B O 1
ATOM 3781 N N . SER B 1 4 ? 121.698 265.999 282.996 1.00 77.67 4 SER B N 1
ATOM 3782 C CA . SER B 1 4 ? 121.705 267.427 282.705 1.00 77.67 4 SER B CA 1
ATOM 3783 C C . SER B 1 4 ? 121.650 268.283 283.964 1.00 77.67 4 SER B C 1
ATOM 3784 O O . SER B 1 4 ? 122.409 269.250 284.086 1.00 77.67 4 SER B O 1
ATOM 3787 N N . GLY B 1 5 ? 120.767 267.946 284.909 1.00 82.17 5 GLY B N 1
ATOM 3788 C CA . GLY B 1 5 ? 120.565 268.789 286.075 1.00 82.17 5 GLY B CA 1
ATOM 3789 C C . GLY B 1 5 ? 121.663 268.728 287.113 1.00 82.17 5 GLY B C 1
ATOM 3790 O O . GLY B 1 5 ? 121.842 269.693 287.862 1.00 82.17 5 GLY B O 1
ATOM 3791 N N . ILE B 1 6 ? 122.400 267.623 287.179 1.00 81.05 6 ILE B N 1
ATOM 3792 C CA . ILE B 1 6 ? 123.437 267.455 288.187 1.00 81.05 6 ILE B CA 1
ATOM 3793 C C . ILE B 1 6 ? 124.630 268.338 287.841 1.00 81.05 6 ILE B C 1
ATOM 3794 O O . ILE B 1 6 ? 124.991 268.513 286.675 1.00 81.05 6 ILE B O 1
ATOM 3799 N N . ASP B 1 7 ? 125.248 268.903 288.876 1.00 83.27 7 ASP B N 1
ATOM 3800 C CA . ASP B 1 7 ? 126.411 269.770 288.719 1.00 83.27 7 ASP B CA 1
ATOM 3801 C C . ASP B 1 7 ? 127.733 269.038 288.908 1.00 83.27 7 ASP B C 1
ATOM 3802 O O . ASP B 1 7 ? 128.736 269.414 288.296 1.00 83.27 7 ASP B O 1
ATOM 3807 N N . LYS B 1 8 ? 127.757 268.005 289.747 1.00 82.78 8 LYS B N 1
ATOM 3808 C CA . LYS B 1 8 ? 128.949 267.176 289.929 1.00 82.78 8 LYS B CA 1
ATOM 3809 C C . LYS B 1 8 ? 128.982 266.164 288.791 1.00 82.78 8 LYS B C 1
ATOM 3810 O O . LYS B 1 8 ? 128.672 264.985 288.964 1.00 82.78 8 LYS B O 1
ATOM 3816 N N . ARG B 1 9 ? 129.363 266.636 287.608 1.00 76.41 9 ARG B N 1
ATOM 3817 C CA . ARG B 1 9 ? 129.354 265.828 286.399 1.00 76.41 9 ARG B CA 1
ATOM 3818 C C . ARG B 1 9 ? 130.764 265.729 285.838 1.00 76.41 9 ARG B C 1
ATOM 3819 O O . ARG B 1 9 ? 131.521 266.704 285.856 1.00 76.41 9 ARG B O 1
ATOM 3827 N N . ASP B 1 10 ? 131.108 264.546 285.339 1.00 77.52 10 ASP B N 1
ATOM 3828 C CA . ASP B 1 10 ? 132.399 264.288 284.724 1.00 77.52 10 ASP B CA 1
ATOM 3829 C C . ASP B 1 10 ? 132.218 264.069 283.230 1.00 77.52 10 ASP B C 1
ATOM 3830 O O . ASP B 1 10 ? 131.281 263.390 282.802 1.00 77.52 10 ASP B O 1
ATOM 3835 N N . PHE B 1 11 ? 133.109 264.657 282.438 1.00 72.86 11 PHE B N 1
ATOM 3836 C CA . PHE B 1 11 ? 133.101 264.495 280.988 1.00 72.86 11 PHE B CA 1
ATOM 3837 C C . PHE B 1 11 ? 134.350 263.723 280.587 1.00 72.86 11 PHE B C 1
ATOM 3838 O O . PHE B 1 11 ? 135.473 264.176 280.832 1.00 72.86 11 PHE B O 1
ATOM 3846 N N . ILE B 1 12 ? 134.152 262.561 279.973 1.00 76.33 12 ILE B N 1
ATOM 3847 C CA . ILE B 1 12 ? 135.242 261.710 279.516 1.00 76.33 12 ILE B CA 1
ATOM 3848 C C . ILE B 1 12 ? 135.288 261.763 277.997 1.00 76.33 12 ILE B C 1
ATOM 3849 O O . ILE B 1 12 ? 134.273 261.523 277.328 1.00 76.33 12 ILE B O 1
ATOM 3854 N N . GLN B 1 13 ? 136.461 262.075 277.450 1.00 81.13 13 GLN B N 1
ATOM 3855 C CA . GLN B 1 13 ? 136.617 262.235 276.011 1.00 81.13 13 GLN B CA 1
ATOM 3856 C C . GLN B 1 13 ? 136.713 260.909 275.268 1.00 81.13 13 GLN B C 1
ATOM 3857 O O . GLN B 1 13 ? 136.750 260.913 274.033 1.00 81.13 13 GLN B O 1
ATOM 3863 N N . GLY B 1 14 ? 136.763 259.788 275.980 1.00 86.77 14 GLY B N 1
ATOM 3864 C CA . GLY B 1 14 ? 136.883 258.492 275.348 1.00 86.77 14 GLY B CA 1
ATOM 3865 C C . GLY B 1 14 ? 138.310 258.185 274.938 1.00 86.77 14 GLY B C 1
ATOM 3866 O O . GLY B 1 14 ? 139.231 258.992 275.084 1.00 86.77 14 GLY B O 1
ATOM 3867 N N . VAL B 1 15 ? 138.493 256.979 274.407 1.00 93.22 15 VAL B N 1
ATOM 3868 C CA . VAL B 1 15 ? 139.797 256.495 273.973 1.00 93.22 15 VAL B CA 1
ATOM 3869 C C . VAL B 1 15 ? 139.732 256.214 272.478 1.00 93.22 15 VAL B C 1
ATOM 3870 O O . VAL B 1 15 ? 138.826 255.517 272.008 1.00 93.22 15 VAL B O 1
ATOM 3874 N N . SER B 1 16 ? 140.684 256.775 271.729 1.00 100.13 16 SER B N 1
ATOM 3875 C CA . SER B 1 16 ? 140.716 256.553 270.289 1.00 100.13 16 SER B CA 1
ATOM 3876 C C . SER B 1 16 ? 141.172 255.137 269.953 1.00 100.13 16 SER B C 1
ATOM 3877 O O . SER B 1 16 ? 140.572 254.474 269.099 1.00 100.13 16 SER B O 1
ATOM 3880 N N . GLY B 1 17 ? 142.225 254.661 270.610 1.00 99.27 17 GLY B N 1
ATOM 3881 C CA . GLY B 1 17 ? 142.763 253.344 270.325 1.00 99.27 17 GLY B CA 1
ATOM 3882 C C . GLY B 1 17 ? 141.865 252.210 270.773 1.00 99.27 17 GLY B C 1
ATOM 3883 O O . GLY B 1 17 ? 141.333 251.466 269.944 1.00 99.27 17 GLY B O 1
ATOM 3884 N N . GLY B 1 18 ? 141.688 252.070 272.087 1.00 91.19 18 GLY B N 1
ATOM 3885 C CA . GLY B 1 18 ? 140.843 251.026 272.620 1.00 91.19 18 GLY B CA 1
ATOM 3886 C C . GLY B 1 18 ? 139.368 251.372 272.555 1.00 91.19 18 GLY B C 1
ATOM 3887 O O . GLY B 1 18 ? 138.962 252.454 272.131 1.00 91.19 18 GLY B O 1
ATOM 3888 N N . THR B 1 19 ? 138.549 250.415 272.990 1.00 81.31 19 THR B N 1
ATOM 3889 C CA . THR B 1 19 ? 137.105 250.595 273.077 1.00 81.31 19 THR B CA 1
ATOM 3890 C C . THR B 1 19 ? 136.604 250.570 274.517 1.00 81.31 19 THR B C 1
ATOM 3891 O O . THR B 1 19 ? 135.413 250.340 274.752 1.00 81.31 19 THR B O 1
ATOM 3895 N N . TRP B 1 20 ? 137.487 250.812 275.483 1.00 80.28 20 TRP B N 1
ATOM 3896 C CA . TRP B 1 20 ? 137.150 250.744 276.896 1.00 80.28 20 TRP B CA 1
ATOM 3897 C C . TRP B 1 20 ? 137.703 251.950 277.637 1.00 80.28 20 TRP B C 1
ATOM 3898 O O . TRP B 1 20 ? 138.802 252.428 277.348 1.00 80.28 20 TRP B O 1
ATOM 3909 N N . VAL B 1 21 ? 136.926 252.437 278.600 1.00 75.76 21 VAL B N 1
ATOM 3910 C CA . VAL B 1 21 ? 137.372 253.484 279.514 1.00 75.76 21 VAL B CA 1
ATOM 3911 C C . VAL B 1 21 ? 136.864 253.155 280.913 1.00 75.76 21 VAL B C 1
ATOM 3912 O O . VAL B 1 21 ? 135.720 252.721 281.089 1.00 75.76 21 VAL B O 1
ATOM 3916 N N . ASP B 1 22 ? 137.730 253.333 281.907 1.00 80.70 22 ASP B N 1
ATOM 3917 C CA . ASP B 1 22 ? 137.408 252.991 283.287 1.00 80.70 22 ASP B CA 1
ATOM 3918 C C . ASP B 1 22 ? 136.763 254.192 283.964 1.00 80.70 22 ASP B C 1
ATOM 3919 O O . ASP B 1 22 ? 137.333 255.288 283.971 1.00 80.70 22 ASP B O 1
ATOM 3921 N N . VAL B 1 23 ? 135.574 253.986 284.524 1.00 75.91 23 VAL B N 1
ATOM 3922 C CA . VAL B 1 23 ? 134.836 255.039 285.204 1.00 75.91 23 VAL B CA 1
ATOM 3923 C C . VAL B 1 23 ? 134.662 254.645 286.663 1.00 75.91 23 VAL B C 1
ATOM 3924 O O . VAL B 1 23 ? 134.675 253.461 287.015 1.00 75.91 23 VAL B O 1
ATOM 3928 N N . VAL B 1 24 ? 134.512 255.654 287.516 1.00 77.31 24 VAL B N 1
ATOM 3929 C CA . VAL B 1 24 ? 134.227 255.467 288.934 1.00 77.31 24 VAL B CA 1
ATOM 3930 C C . VAL B 1 24 ? 132.982 256.287 289.239 1.00 77.31 24 VAL B C 1
ATOM 3931 O O . VAL B 1 24 ? 132.953 257.497 288.980 1.00 77.31 24 VAL B O 1
ATOM 3935 N N . LEU B 1 25 ? 131.961 255.642 289.790 1.00 78.76 25 LEU B N 1
ATOM 3936 C CA . LEU B 1 25 ? 130.660 256.267 289.963 1.00 78.76 25 LEU B CA 1
ATOM 3937 C C . LEU B 1 25 ? 130.372 256.559 291.430 1.00 78.76 25 LEU B C 1
ATOM 3938 O O . LEU B 1 25 ? 130.705 255.771 292.321 1.00 78.76 25 LEU B O 1
ATOM 3943 N N . ASP B 1 26 ? 129.748 257.708 291.668 1.00 83.90 26 ASP B N 1
ATOM 3944 C CA . ASP B 1 26 ? 129.246 258.097 292.973 1.00 83.90 26 ASP B CA 1
ATOM 3945 C C . ASP B 1 26 ? 127.731 258.227 292.898 1.00 83.90 26 ASP B C 1
ATOM 3946 O O . ASP B 1 26 ? 127.160 258.422 291.822 1.00 83.90 26 ASP B O 1
ATOM 3951 N N . ARG B 1 27 ? 127.077 258.096 294.056 1.00 81.90 27 ARG B N 1
ATOM 3952 C CA . ARG B 1 27 ? 125.618 258.126 294.078 1.00 81.90 27 ARG B CA 1
ATOM 3953 C C . ARG B 1 27 ? 125.075 259.453 293.561 1.00 81.90 27 ARG B C 1
ATOM 3954 O O . ARG B 1 27 ? 123.970 259.499 293.007 1.00 81.90 27 ARG B O 1
ATOM 3962 N N . LYS B 1 28 ? 125.838 260.536 293.717 1.00 84.94 28 LYS B N 1
ATOM 3963 C CA . LYS B 1 28 ? 125.450 261.835 293.191 1.00 84.94 28 LYS B CA 1
ATOM 3964 C C . LYS B 1 28 ? 126.161 262.207 291.899 1.00 84.94 28 LYS B C 1
ATOM 3965 O O . LYS B 1 28 ? 125.641 263.035 291.148 1.00 84.94 28 LYS B O 1
ATOM 3971 N N . GLY B 1 29 ? 127.325 261.620 291.623 1.00 80.64 29 GLY B N 1
ATOM 3972 C CA . GLY B 1 29 ? 128.064 261.956 290.427 1.00 80.64 29 GLY B CA 1
ATOM 3973 C C . GLY B 1 29 ? 127.533 261.270 289.182 1.00 80.64 29 GLY B C 1
ATOM 3974 O O . GLY B 1 29 ? 126.783 260.297 289.235 1.00 80.64 29 GLY B O 1
ATOM 3975 N N . CYS B 1 30 ? 127.948 261.803 288.035 1.00 78.15 30 CYS B N 1
ATOM 3976 C CA . CYS B 1 30 ? 127.581 261.255 286.737 1.00 78.15 30 CYS B CA 1
ATOM 3977 C C . CYS B 1 30 ? 128.720 261.511 285.764 1.00 78.15 30 CYS B C 1
ATOM 3978 O O . CYS B 1 30 ? 129.447 262.501 285.886 1.00 78.15 30 CYS B O 1
ATOM 3981 N N . VAL B 1 31 ? 128.871 260.612 284.794 1.00 71.76 31 VAL B N 1
ATOM 3982 C CA . VAL B 1 31 ? 129.910 260.734 283.782 1.00 71.76 31 VAL B CA 1
ATOM 3983 C C . VAL B 1 31 ? 129.279 260.618 282.403 1.00 71.76 31 VAL B C 1
ATOM 3984 O O . VAL B 1 31 ? 128.229 259.993 282.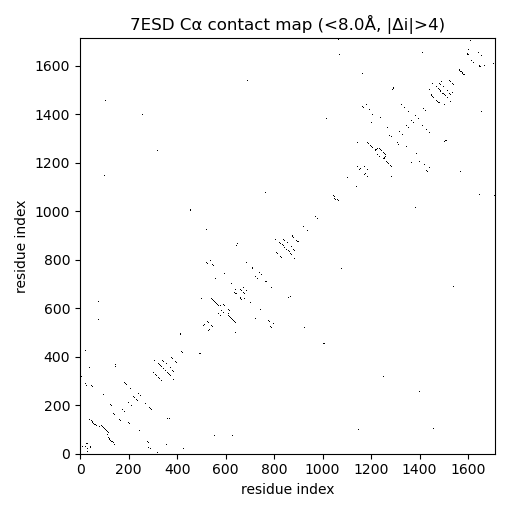227 1.00 71.76 31 VAL B O 1
ATOM 3988 N N . THR B 1 32 ? 129.926 261.243 281.423 1.00 70.86 32 THR B N 1
ATOM 3989 C CA . THR B 1 32 ? 129.489 261.213 280.032 1.00 70.86 32 THR B CA 1
ATOM 3990 C C . THR B 1 32 ? 130.593 260.581 279.195 1.00 70.86 32 THR B C 1
ATOM 3991 O O . THR B 1 32 ? 131.738 261.044 279.223 1.00 70.86 32 THR B O 1
ATOM 3995 N N . ILE B 1 33 ? 130.246 259.534 278.455 1.00 69.23 33 ILE B N 1
ATOM 3996 C CA . ILE B 1 33 ? 131.196 258.793 277.632 1.00 69.23 33 ILE B CA 1
ATOM 3997 C C . ILE B 1 33 ? 130.907 259.127 276.176 1.00 69.23 33 ILE B C 1
ATOM 3998 O O . ILE B 1 33 ? 129.777 258.950 275.705 1.00 69.23 33 ILE B O 1
ATOM 4003 N N . SER B 1 34 ? 131.924 259.608 275.461 1.00 73.35 34 SER B N 1
ATOM 4004 C CA . SER B 1 34 ? 131.767 260.023 274.067 1.00 73.35 34 SER B CA 1
ATOM 4005 C C . SER B 1 34 ? 133.017 259.613 273.295 1.00 73.35 34 SER B C 1
ATOM 4006 O O . SER B 1 34 ? 134.047 260.292 273.365 1.00 73.35 34 SER B O 1
ATOM 4009 N N . ALA B 1 35 ? 132.923 258.509 272.561 1.00 75.19 35 ALA B N 1
ATOM 4010 C CA . ALA B 1 35 ? 134.014 258.055 271.710 1.00 75.19 35 ALA B CA 1
ATOM 4011 C C . ALA B 1 35 ? 133.923 258.754 270.355 1.00 75.19 35 ALA B C 1
ATOM 4012 O O . ALA B 1 35 ? 133.130 259.679 270.156 1.00 75.19 35 ALA B O 1
ATOM 4014 N N . THR B 1 36 ? 134.740 258.317 269.401 1.00 77.14 36 THR B N 1
ATOM 4015 C CA . THR B 1 36 ? 134.730 258.859 268.049 1.00 77.14 36 THR B CA 1
ATOM 4016 C C . THR B 1 36 ? 134.048 257.860 267.124 1.00 77.14 36 THR B C 1
ATOM 4017 O O . THR B 1 36 ? 134.470 256.702 267.034 1.00 77.14 36 THR B O 1
ATOM 4021 N N . GLY B 1 37 ? 133.003 258.308 266.436 1.00 70.16 37 GLY B N 1
ATOM 4022 C CA . GLY B 1 37 ? 132.236 257.440 265.571 1.00 70.16 37 GLY B CA 1
ATOM 4023 C C . GLY B 1 37 ? 131.174 256.619 266.263 1.00 70.16 37 GLY B C 1
ATOM 4024 O O . GLY B 1 37 ? 130.555 255.766 265.615 1.00 70.16 37 GLY B O 1
ATOM 4025 N N . LYS B 1 38 ? 130.942 256.845 267.552 1.00 68.31 38 LYS B N 1
ATOM 4026 C CA . LYS B 1 38 ? 129.941 256.119 268.314 1.00 68.31 38 LYS B CA 1
ATOM 4027 C C . LYS B 1 38 ? 129.022 257.098 269.027 1.00 68.31 38 LYS B C 1
ATOM 4028 O O . LYS B 1 38 ? 129.444 258.202 269.387 1.00 68.31 38 LYS B O 1
ATOM 4034 N N . PRO B 1 39 ? 127.761 256.725 269.240 1.00 63.71 39 PRO B N 1
ATOM 4035 C CA . PRO B 1 39 ? 126.848 257.612 269.975 1.00 63.71 39 PRO B CA 1
ATOM 4036 C C . PRO B 1 39 ? 127.268 257.735 271.432 1.00 63.71 39 PRO B C 1
ATOM 4037 O O . PRO B 1 39 ? 127.584 256.741 272.088 1.00 63.71 39 PRO B O 1
ATOM 4041 N N . THR B 1 40 ? 127.273 258.967 271.933 1.00 62.86 40 THR B N 1
ATOM 4042 C CA . THR B 1 40 ? 127.653 259.204 273.316 1.00 62.86 40 THR B CA 1
ATOM 4043 C C . THR B 1 40 ? 126.576 258.689 274.265 1.00 62.86 40 THR B C 1
ATOM 4044 O O . THR B 1 40 ? 125.384 258.673 273.943 1.00 62.86 40 THR B O 1
ATOM 4048 N N . ILE B 1 41 ? 127.010 258.245 275.445 1.00 64.18 41 ILE B N 1
ATOM 4049 C CA . ILE B 1 41 ? 126.123 257.634 276.422 1.00 64.18 41 ILE B CA 1
ATOM 4050 C C . ILE B 1 41 ? 126.371 258.249 277.794 1.00 64.18 41 ILE B C 1
ATOM 4051 O O . ILE B 1 41 ? 127.400 258.878 278.046 1.00 64.18 41 ILE B O 1
ATOM 4056 N N . ASP B 1 42 ? 125.398 258.054 278.681 1.00 67.92 42 ASP B N 1
ATOM 4057 C CA . ASP B 1 42 ? 125.484 258.494 280.069 1.00 67.92 42 ASP B CA 1
ATOM 4058 C C . ASP B 1 42 ? 125.181 257.312 280.974 1.00 67.92 42 ASP B C 1
ATOM 4059 O O . ASP B 1 42 ? 124.174 256.624 280.782 1.00 67.92 42 ASP B O 1
ATOM 4064 N N . VAL B 1 43 ? 126.046 257.079 281.957 1.00 68.66 43 VAL B N 1
ATOM 4065 C CA . VAL B 1 43 ? 125.899 255.972 282.894 1.00 68.66 43 VAL B CA 1
ATOM 4066 C C . VAL B 1 43 ? 125.860 256.532 284.308 1.00 68.66 43 VAL B C 1
ATOM 4067 O O . VAL B 1 43 ? 126.699 257.362 284.678 1.00 68.66 43 VAL B O 1
ATOM 4071 N N . ARG B 1 44 ? 124.882 256.084 285.089 1.00 75.68 44 ARG B N 1
ATOM 4072 C CA . ARG B 1 44 ? 124.715 256.516 286.468 1.00 75.68 44 ARG B CA 1
ATOM 4073 C C . ARG B 1 44 ? 124.258 255.332 287.306 1.00 75.68 44 ARG B C 1
ATOM 4074 O O . ARG B 1 44 ? 123.423 254.539 286.864 1.00 75.68 44 ARG B O 1
ATOM 4082 N N . MET B 1 45 ? 124.805 255.215 288.513 1.00 72.03 45 MET B N 1
ATOM 4083 C CA . MET B 1 45 ? 124.398 254.170 289.441 1.00 72.03 45 MET B CA 1
ATOM 4084 C C . MET B 1 45 ? 123.300 254.705 290.350 1.00 72.03 45 MET B C 1
ATOM 4085 O O . MET B 1 45 ? 123.403 255.823 290.868 1.00 72.03 45 MET B O 1
ATOM 4090 N N . VAL B 1 46 ? 122.250 253.909 290.534 1.00 69.40 46 VAL B N 1
ATOM 4091 C CA . VAL B 1 46 ? 121.086 254.368 291.286 1.00 69.40 46 VAL B CA 1
ATOM 4092 C C . VAL B 1 46 ? 121.320 254.226 292.784 1.00 69.40 46 VAL B C 1
ATOM 4093 O O . VAL B 1 46 ? 121.327 255.216 293.524 1.00 69.40 46 VAL B O 1
ATOM 4097 N N . LYS B 1 47 ? 121.526 252.997 293.252 1.00 67.87 47 LYS B N 1
ATOM 4098 C CA . LYS B 1 47 ? 121.618 252.752 294.685 1.00 67.87 47 LYS B CA 1
ATOM 4099 C C . LYS B 1 47 ? 122.258 251.396 294.935 1.00 67.87 47 LYS B C 1
ATOM 4100 O O . LYS B 1 47 ? 122.270 250.522 294.064 1.00 67.87 47 LYS B O 1
ATOM 4106 N N . MET B 1 48 ? 122.791 251.240 296.142 1.00 68.73 48 MET B N 1
ATOM 4107 C CA . MET B 1 48 ? 123.262 249.960 296.652 1.00 68.73 48 MET B CA 1
ATOM 4108 C C . MET B 1 48 ? 122.402 249.555 297.842 1.00 68.73 48 MET B C 1
ATOM 4109 O O . MET B 1 48 ? 122.022 250.402 298.656 1.00 68.73 48 MET B O 1
ATOM 4114 N N . GLU B 1 49 ? 122.102 248.264 297.946 1.00 68.61 49 GLU B N 1
ATOM 4115 C CA . GLU B 1 49 ? 121.210 247.804 299.003 1.00 68.61 49 GLU B CA 1
ATOM 4116 C C . GLU B 1 49 ? 121.506 246.351 299.341 1.00 68.61 49 GLU B C 1
ATOM 4117 O O . GLU B 1 49 ? 121.601 245.510 298.443 1.00 68.61 49 GLU B O 1
ATOM 4123 N N . ALA B 1 50 ? 121.649 246.066 300.633 1.00 67.31 50 ALA B N 1
ATOM 4124 C CA . ALA B 1 50 ? 121.748 244.704 301.129 1.00 67.31 50 ALA B CA 1
ATOM 4125 C C . ALA B 1 50 ? 120.353 244.151 301.407 1.00 67.31 50 ALA B C 1
ATOM 4126 O O . ALA B 1 50 ? 119.387 244.896 301.581 1.00 67.31 50 ALA B O 1
ATOM 4128 N N . SER B 1 51 ? 120.257 242.824 301.446 1.00 69.09 51 SER B N 1
ATOM 4129 C CA . SER B 1 51 ? 118.969 242.150 301.546 1.00 69.09 51 SER B CA 1
ATOM 4130 C C . SER B 1 51 ? 118.773 241.445 302.882 1.00 69.09 51 SER B C 1
ATOM 4131 O O . SER B 1 51 ? 117.788 241.704 303.578 1.00 69.09 51 SER B O 1
ATOM 4134 N N . ASN B 1 52 ? 119.684 240.554 303.262 1.00 67.38 52 ASN B N 1
ATOM 4135 C CA . ASN B 1 52 ? 119.530 239.734 304.457 1.00 67.38 52 ASN B CA 1
ATOM 4136 C C . ASN B 1 52 ? 120.480 240.220 305.542 1.00 67.38 52 ASN B C 1
ATOM 4137 O O . ASN B 1 52 ? 121.678 240.397 305.291 1.00 67.38 52 ASN B O 1
ATOM 4142 N N . LEU B 1 53 ? 119.945 240.426 306.741 1.00 63.57 53 LEU B N 1
ATOM 4143 C CA . LEU B 1 53 ? 120.707 240.923 307.877 1.00 63.57 53 LEU B CA 1
ATOM 4144 C C . LEU B 1 53 ? 120.753 239.871 308.976 1.00 63.57 53 LEU B C 1
ATOM 4145 O O . LEU B 1 53 ? 119.778 239.146 309.196 1.00 63.57 53 LEU B O 1
ATOM 4150 N N . ALA B 1 54 ? 121.890 239.792 309.661 1.00 62.81 54 ALA B N 1
ATOM 4151 C CA . ALA B 1 54 ? 122.086 238.863 310.765 1.00 62.81 54 ALA B CA 1
ATOM 4152 C C . ALA B 1 54 ? 122.199 239.640 312.067 1.00 62.81 54 ALA B C 1
ATOM 4153 O O . ALA B 1 54 ? 123.001 240.575 312.169 1.00 62.81 54 ALA B O 1
ATOM 4155 N N . SER B 1 55 ? 121.398 239.254 313.056 1.00 64.18 55 SER B N 1
ATOM 4156 C CA . SER B 1 55 ? 121.430 239.913 314.354 1.00 64.18 55 SER B CA 1
ATOM 4157 C C . SER B 1 55 ? 122.750 239.631 315.062 1.00 64.18 55 SER B C 1
ATOM 4158 O O . SER B 1 55 ? 123.356 238.569 314.897 1.00 64.18 55 SER B O 1
ATOM 4161 N N . VAL B 1 56 ? 123.198 240.599 315.861 1.00 66.05 56 VAL B N 1
ATOM 4162 C CA . VAL B 1 56 ? 124.491 240.474 316.525 1.00 66.05 56 VAL B CA 1
ATOM 4163 C C . VAL B 1 56 ? 124.326 240.552 318.035 1.00 66.05 56 VAL B C 1
ATOM 4164 O O . VAL B 1 56 ? 124.581 239.575 318.748 1.00 66.05 56 VAL B O 1
ATOM 4168 N N . ARG B 1 57 ? 123.895 241.711 318.535 1.00 67.57 57 ARG B N 1
ATOM 4169 C CA . ARG B 1 57 ? 123.745 241.905 319.974 1.00 67.57 57 ARG B CA 1
ATOM 4170 C C . ARG B 1 57 ? 122.897 243.136 320.269 1.00 67.57 57 ARG B C 1
ATOM 4171 O O . ARG B 1 57 ? 123.290 244.256 319.930 1.00 67.57 57 ARG B O 1
ATOM 4179 N N . THR B 1 58 ? 121.741 242.949 320.899 1.00 64.67 58 THR B N 1
ATOM 4180 C CA . THR B 1 58 ? 120.843 244.054 321.216 1.00 64.67 58 THR B CA 1
ATOM 4181 C C . THR B 1 58 ? 121.171 244.573 322.611 1.00 64.67 58 THR B C 1
ATOM 4182 O O . THR B 1 58 ? 121.037 243.844 323.599 1.00 64.67 58 THR B O 1
ATOM 4186 N N . TYR B 1 59 ? 121.602 245.828 322.693 1.00 63.23 59 TYR B N 1
ATOM 4187 C CA . TYR B 1 59 ? 121.945 246.445 323.968 1.00 63.23 59 TYR B CA 1
ATOM 4188 C C . TYR B 1 59 ? 120.673 246.937 324.658 1.00 63.23 59 TYR B C 1
ATOM 4189 O O . TYR B 1 59 ? 119.552 246.637 324.240 1.00 63.23 59 TYR B O 1
ATOM 4198 N N . CYS B 1 60 ? 120.837 247.698 325.738 1.00 66.85 60 CYS B N 1
ATOM 4199 C CA . CYS B 1 60 ? 119.724 248.305 326.452 1.00 66.85 60 CYS B CA 1
ATOM 4200 C C . CYS B 1 60 ? 120.026 249.772 326.718 1.00 66.85 60 CYS B C 1
ATOM 4201 O O . CYS B 1 60 ? 121.187 250.170 326.850 1.00 66.85 60 CYS B O 1
ATOM 4204 N N . LEU B 1 61 ? 118.968 250.572 326.796 1.00 65.61 61 LEU B N 1
ATOM 4205 C CA . LEU B 1 61 ? 119.096 252.012 326.983 1.00 65.61 61 LEU B CA 1
ATOM 4206 C C . LEU B 1 61 ? 118.385 252.530 328.221 1.00 65.61 61 LEU B C 1
ATOM 4207 O O . LEU B 1 61 ? 118.934 253.377 328.929 1.00 65.61 61 LEU B O 1
ATOM 4212 N N . GLU B 1 62 ? 117.179 252.045 328.511 1.00 70.77 62 GLU B N 1
ATOM 4213 C CA . GLU B 1 62 ? 116.387 252.539 329.632 1.00 70.77 62 GLU B CA 1
ATOM 4214 C C . GLU B 1 62 ? 115.978 251.367 330.510 1.00 70.77 62 GLU B C 1
ATOM 4215 O O . GLU B 1 62 ? 115.339 250.424 330.032 1.00 70.77 62 GLU B O 1
ATOM 4221 N N . ALA B 1 63 ? 116.336 251.431 331.789 1.00 68.81 63 ALA B N 1
ATOM 4222 C CA . ALA B 1 63 ? 116.003 250.386 332.744 1.00 68.81 63 ALA B CA 1
ATOM 4223 C C . ALA B 1 63 ? 114.658 250.671 333.409 1.00 68.81 63 ALA B C 1
ATOM 4224 O O . ALA B 1 63 ? 114.215 251.817 333.509 1.00 68.81 63 ALA B O 1
ATOM 4226 N N . SER B 1 64 ? 114.014 249.602 333.868 1.00 71.16 64 SER B N 1
ATOM 4227 C CA . SER B 1 64 ? 112.677 249.659 334.453 1.00 71.16 64 SER B CA 1
ATOM 4228 C C . SER B 1 64 ? 112.618 248.846 335.741 1.00 71.16 64 SER B C 1
ATOM 4229 O O . SER B 1 64 ? 111.751 247.987 335.921 1.00 71.16 64 SER B O 1
ATOM 4232 N N . THR B 1 65 ? 113.572 249.089 336.641 1.00 71.09 65 THR B N 1
ATOM 4233 C CA . THR B 1 65 ? 113.599 248.428 337.942 1.00 71.09 65 THR B CA 1
ATOM 4234 C C . THR B 1 65 ? 112.245 248.527 338.631 1.00 71.09 65 THR B C 1
ATOM 4235 O O . THR B 1 65 ? 111.766 249.624 338.927 1.00 71.09 65 THR B O 1
ATOM 4239 N N . SER B 1 66 ? 111.630 247.372 338.890 1.00 73.61 66 SER B N 1
ATOM 4240 C CA . SER B 1 66 ? 110.242 247.313 339.333 1.00 73.61 66 SER B CA 1
ATOM 4241 C C . SER B 1 66 ? 110.096 246.853 340.778 1.00 73.61 66 SER B C 1
ATOM 4242 O O . SER B 1 66 ? 109.488 247.557 341.590 1.00 73.61 66 SER B O 1
ATOM 4245 N N . GLU B 1 67 ? 110.637 245.691 341.129 1.00 74.90 67 GLU B N 1
ATOM 4246 C CA . GLU B 1 67 ? 110.415 245.085 342.433 1.00 74.90 67 GLU B CA 1
ATOM 4247 C C . GLU B 1 67 ? 111.704 245.096 343.244 1.00 74.90 67 GLU B C 1
ATOM 4248 O O . GLU B 1 67 ? 112.798 244.986 342.685 1.00 74.90 67 GLU B O 1
ATOM 4254 N N . ILE B 1 68 ? 111.567 245.230 344.564 1.00 70.55 68 ILE B N 1
ATOM 4255 C CA . ILE B 1 68 ? 112.707 245.344 345.461 1.00 70.55 68 ILE B CA 1
ATOM 4256 C C . ILE B 1 68 ? 112.518 244.404 346.643 1.00 70.55 68 ILE B C 1
ATOM 4257 O O . ILE B 1 68 ? 111.415 243.929 346.924 1.00 70.55 68 ILE B O 1
ATOM 4262 N N . SER B 1 69 ? 113.625 244.130 347.331 1.00 71.31 69 SER B N 1
ATOM 4263 C CA . SER B 1 69 ? 113.627 243.278 348.514 1.00 71.31 69 SER B CA 1
ATOM 4264 C C . SER B 1 69 ? 114.840 243.640 349.356 1.00 71.31 69 SER B C 1
ATOM 4265 O O . SER B 1 69 ? 115.763 244.314 348.892 1.00 71.31 69 SER B O 1
ATOM 4268 N N . SER B 1 70 ? 114.829 243.189 350.610 1.00 71.80 70 SER B N 1
ATOM 4269 C CA . SER B 1 70 ? 115.924 243.494 351.519 1.00 71.80 70 SER B CA 1
ATOM 4270 C C . SER B 1 70 ? 116.003 242.426 352.599 1.00 71.80 70 SER B C 1
ATOM 4271 O O . SER B 1 70 ? 115.005 241.781 352.932 1.00 71.80 70 SER B O 1
ATOM 4274 N N . VAL B 1 71 ? 117.206 242.251 353.141 1.00 69.47 71 VAL B N 1
ATOM 4275 C CA . VAL B 1 71 ? 117.450 241.337 354.252 1.00 69.47 71 VAL B CA 1
ATOM 4276 C C . VAL B 1 71 ? 118.675 241.836 355.005 1.00 69.47 71 VAL B C 1
ATOM 4277 O O . VAL B 1 71 ? 119.660 242.267 354.398 1.00 69.47 71 VAL B O 1
ATOM 4281 N N . ASN B 1 72 ? 118.612 241.780 356.333 1.00 70.25 72 ASN B N 1
ATOM 4282 C CA . ASN B 1 72 ? 119.610 242.399 357.192 1.00 70.25 72 ASN B CA 1
ATOM 4283 C C . ASN B 1 72 ? 120.299 241.355 358.059 1.00 70.25 72 ASN B C 1
ATOM 4284 O O . ASN B 1 72 ? 119.740 240.294 358.351 1.00 70.25 72 ASN B O 1
ATOM 4289 N N . GLY B 1 73 ? 121.524 241.674 358.467 1.00 74.55 73 GLY B N 1
ATOM 4290 C CA . GLY B 1 73 ? 122.292 240.798 359.329 1.00 74.55 73 GLY B CA 1
ATOM 4291 C C . GLY B 1 73 ? 122.963 241.536 360.469 1.00 74.55 73 GLY B C 1
ATOM 4292 O O . GLY B 1 73 ? 123.561 242.596 360.266 1.00 74.55 73 GLY B O 1
ATOM 4293 N N . CYS B 1 74 ? 122.873 240.978 361.674 1.00 77.96 74 CYS B N 1
ATOM 4294 C CA . CYS B 1 74 ? 123.465 241.564 362.871 1.00 77.96 74 CYS B CA 1
ATOM 4295 C C . CYS B 1 74 ? 124.986 241.548 362.759 1.00 77.96 74 CYS B C 1
ATOM 4296 O O . CYS B 1 74 ? 125.530 240.859 361.887 1.00 77.96 74 CYS B O 1
ATOM 4299 N N . PRO B 1 75 ? 125.708 242.296 363.602 1.00 74.65 75 PRO B N 1
ATOM 4300 C CA . PRO B 1 75 ? 127.179 242.225 363.567 1.00 74.65 75 PRO B CA 1
ATOM 4301 C C . PRO B 1 75 ? 127.735 240.841 363.858 1.00 74.65 75 PRO B C 1
ATOM 4302 O O . PRO B 1 75 ? 128.949 240.645 363.717 1.00 74.65 75 PRO B O 1
ATOM 4306 N N . SER B 1 76 ? 126.901 239.888 364.269 1.00 80.00 76 SER B N 1
ATOM 4307 C CA . SER B 1 76 ? 127.311 238.492 364.272 1.00 80.00 76 SER B CA 1
ATOM 4308 C C . SER B 1 76 ? 127.710 238.081 362.861 1.00 80.00 76 SER B C 1
ATOM 4309 O O . SER B 1 76 ? 127.065 238.464 361.880 1.00 80.00 76 SER B O 1
ATOM 4312 N N . THR B 1 77 ? 128.784 237.296 362.761 1.00 82.69 77 THR B N 1
ATOM 4313 C CA . THR B 1 77 ? 129.470 237.123 361.486 1.00 82.69 77 THR B CA 1
ATOM 4314 C C . THR B 1 77 ? 128.605 236.447 360.426 1.00 82.69 77 THR B C 1
ATOM 4315 O O . THR B 1 77 ? 128.941 236.513 359.238 1.00 82.69 77 THR B O 1
ATOM 4319 N N . THR B 1 78 ? 127.502 235.809 360.811 1.00 82.91 78 THR B N 1
ATOM 4320 C CA . THR B 1 78 ? 126.605 235.203 359.829 1.00 82.91 78 THR B CA 1
ATOM 4321 C C . THR B 1 78 ? 125.906 236.315 359.051 1.00 82.91 78 THR B C 1
ATOM 4322 O O . THR B 1 78 ? 124.982 236.961 359.548 1.00 82.91 78 THR B O 1
ATOM 4326 N N . GLU B 1 79 ? 126.358 236.543 357.822 1.00 84.68 79 GLU B N 1
ATOM 4327 C CA . GLU B 1 79 ? 125.862 237.644 357.014 1.00 84.68 79 GLU B CA 1
ATOM 4328 C C . GLU B 1 79 ? 124.519 237.288 356.380 1.00 84.68 79 GLU B C 1
ATOM 4329 O O . GLU B 1 79 ? 124.082 236.135 356.380 1.00 84.68 79 GLU B O 1
ATOM 4335 N N . ALA B 1 80 ? 123.864 238.307 355.833 1.00 74.32 80 ALA B N 1
ATOM 4336 C CA . ALA B 1 80 ? 122.594 238.114 355.153 1.00 74.32 80 ALA B CA 1
ATOM 4337 C C . ALA B 1 80 ? 122.822 237.653 353.721 1.00 74.32 80 ALA B C 1
ATOM 4338 O O . ALA B 1 80 ? 123.736 238.126 353.038 1.00 74.32 80 ALA B O 1
ATOM 4340 N N . HIS B 1 81 ? 121.986 236.722 353.269 1.00 72.40 81 HIS B N 1
ATOM 4341 C CA . HIS B 1 81 ? 122.066 236.181 351.914 1.00 72.40 81 HIS B CA 1
ATOM 4342 C C . HIS B 1 81 ? 120.644 236.127 351.369 1.00 72.40 81 HIS B C 1
ATOM 4343 O O . HIS B 1 81 ? 119.861 235.250 351.751 1.00 72.40 81 HIS B O 1
ATOM 4350 N N . ASN B 1 82 ? 120.311 237.069 350.490 1.00 72.45 82 ASN B N 1
ATOM 4351 C CA . ASN B 1 82 ? 118.958 237.154 349.957 1.00 72.45 82 ASN B CA 1
ATOM 4352 C C . ASN B 1 82 ? 118.625 235.917 349.134 1.00 72.45 82 ASN B C 1
ATOM 4353 O O . ASN B 1 82 ? 119.461 235.408 348.383 1.00 72.45 82 ASN B O 1
ATOM 4358 N N . ASP B 1 83 ? 117.393 235.431 349.286 1.00 77.92 83 ASP B N 1
ATOM 4359 C CA . ASP B 1 83 ? 116.925 234.275 348.533 1.00 77.92 83 ASP B CA 1
ATOM 4360 C C . ASP B 1 83 ? 116.863 234.553 347.037 1.00 77.92 83 ASP B C 1
ATOM 4361 O O . ASP B 1 83 ? 117.216 233.674 346.244 1.00 77.92 83 ASP B O 1
ATOM 4366 N N . LYS B 1 84 ? 116.456 235.757 346.635 1.00 73.60 84 LYS B N 1
ATOM 4367 C CA . LYS B 1 84 ? 116.330 236.114 345.227 1.00 73.60 84 LYS B CA 1
ATOM 4368 C C . LYS B 1 84 ? 117.665 236.155 344.493 1.00 73.60 84 LYS B C 1
ATOM 4369 O O . LYS B 1 84 ? 117.679 236.444 343.291 1.00 73.60 84 LYS B O 1
ATOM 4375 N N . ARG B 1 85 ? 118.780 235.883 345.176 1.00 70.09 85 ARG B N 1
ATOM 4376 C CA . ARG B 1 85 ? 120.068 235.791 344.498 1.00 70.09 85 ARG B CA 1
ATOM 4377 C C . ARG B 1 85 ? 120.107 234.657 343.484 1.00 70.09 85 ARG B C 1
ATOM 4378 O O . ARG B 1 85 ? 120.916 234.702 342.551 1.00 70.09 85 ARG B O 1
ATOM 4386 N N . LYS B 1 86 ? 119.255 233.646 343.643 1.00 67.84 86 LYS B N 1
ATOM 4387 C CA . LYS B 1 86 ? 119.250 232.483 342.769 1.00 67.84 86 LYS B CA 1
ATOM 4388 C C . LYS B 1 86 ? 118.260 232.623 341.622 1.00 67.84 86 LYS B C 1
ATOM 4389 O O . LYS B 1 86 ? 117.862 231.617 341.023 1.00 67.84 86 LYS B O 1
ATOM 4395 N N . ASP B 1 87 ? 117.854 233.848 341.306 1.00 68.16 87 ASP B N 1
ATOM 4396 C CA . ASP B 1 87 ? 117.037 234.142 340.140 1.00 68.16 87 ASP B CA 1
ATOM 4397 C C . ASP B 1 87 ? 117.845 235.031 339.208 1.00 68.16 87 ASP B C 1
ATOM 4398 O O . ASP B 1 87 ? 118.392 236.052 339.639 1.00 68.16 87 ASP B O 1
ATOM 4403 N N . SER B 1 88 ? 117.928 234.637 337.938 1.00 70.58 88 SER B N 1
ATOM 4404 C CA . SER B 1 88 ? 118.804 235.323 336.999 1.00 70.58 88 SER B CA 1
ATOM 4405 C C . SER B 1 88 ? 118.325 236.724 336.648 1.00 70.58 88 SER B C 1
ATOM 4406 O O . SER B 1 88 ? 119.151 237.566 336.283 1.00 70.58 88 SER B O 1
ATOM 4409 N N . THR B 1 89 ? 117.034 237.006 336.797 1.00 68.87 89 THR B N 1
ATOM 4410 C CA . THR B 1 89 ? 116.453 238.272 336.372 1.00 68.87 89 THR B CA 1
ATOM 4411 C C . THR B 1 89 ? 116.513 239.351 337.445 1.00 68.87 89 THR B C 1
ATOM 4412 O O . THR B 1 89 ? 115.960 240.435 337.244 1.00 68.87 89 THR B O 1
ATOM 4416 N N . TYR B 1 90 ? 117.167 239.083 338.571 1.00 68.76 90 TYR B N 1
ATOM 4417 C CA . TYR B 1 90 ? 117.258 240.026 339.677 1.00 68.76 90 TYR B CA 1
ATOM 4418 C C . TYR B 1 90 ? 118.694 240.511 339.824 1.00 68.76 90 TYR B C 1
ATOM 4419 O O . TYR B 1 90 ? 119.623 239.700 339.893 1.00 68.76 90 TYR B O 1
ATOM 4428 N N . LEU B 1 91 ? 118.868 241.826 339.870 1.00 68.89 91 LEU B N 1
ATOM 4429 C CA . LEU B 1 91 ? 120.158 242.429 340.181 1.00 68.89 91 LEU B CA 1
ATOM 4430 C C . LEU B 1 91 ? 120.264 242.567 341.694 1.00 68.89 91 LEU B C 1
ATOM 4431 O O . LEU B 1 91 ? 119.400 243.184 342.324 1.00 68.89 91 LEU B O 1
ATOM 4436 N N . CYS B 1 92 ? 121.316 241.998 342.274 1.00 75.56 92 CYS B N 1
ATOM 4437 C CA . CYS B 1 92 ? 121.492 242.005 343.717 1.00 75.56 92 CYS B CA 1
ATOM 4438 C C . CYS B 1 92 ? 122.936 242.327 344.065 1.00 75.56 92 CYS B C 1
ATOM 4439 O O . CYS B 1 92 ? 123.868 241.744 343.502 1.00 75.56 92 CYS B O 1
ATOM 4442 N N . GLU B 1 93 ? 123.117 243.264 344.994 1.00 77.87 93 GLU B N 1
ATOM 4443 C CA . GLU B 1 93 ? 124.434 243.631 345.492 1.00 77.87 93 GLU B CA 1
ATOM 4444 C C . GLU B 1 93 ? 124.367 243.790 347.003 1.00 77.87 93 GLU B C 1
ATOM 4445 O O . GLU B 1 93 ? 123.370 244.284 347.538 1.00 77.87 93 GLU B O 1
ATOM 4451 N N . ARG B 1 94 ? 125.427 243.367 347.686 1.00 74.56 94 ARG B N 1
ATOM 4452 C CA . ARG B 1 94 ? 125.472 243.346 349.140 1.00 74.56 94 ARG B CA 1
ATOM 4453 C C . ARG B 1 94 ? 126.276 244.526 349.670 1.00 74.56 94 ARG B C 1
ATOM 4454 O O . ARG B 1 94 ? 127.346 244.850 349.146 1.00 74.56 94 ARG B O 1
ATOM 4462 N N . SER B 1 95 ? 125.752 245.165 350.711 1.00 73.69 95 SER B N 1
ATOM 4463 C CA . SER B 1 95 ? 126.389 246.306 351.353 1.00 73.69 95 SER B CA 1
ATOM 4464 C C . SER B 1 95 ? 126.571 246.031 352.841 1.00 73.69 95 SER B C 1
ATOM 4465 O O . SER B 1 95 ? 126.044 245.062 353.390 1.00 73.69 95 SER B O 1
ATOM 4468 N N . TYR B 1 96 ? 127.333 246.912 353.493 1.00 71.16 96 TYR B N 1
ATOM 4469 C CA . TYR B 1 96 ? 127.659 246.793 354.915 1.00 71.16 96 TYR B CA 1
ATOM 4470 C C . TYR B 1 96 ? 127.263 248.076 355.632 1.00 71.16 96 TYR B C 1
ATOM 4471 O O . TYR B 1 96 ? 128.058 249.026 355.710 1.00 71.16 96 TYR B O 1
ATOM 4480 N N . PRO B 1 97 ? 126.049 248.149 356.178 1.00 71.91 97 PRO B N 1
ATOM 4481 C CA . PRO B 1 97 ? 125.640 249.356 356.906 1.00 71.91 97 PRO B CA 1
ATOM 4482 C C . PRO B 1 97 ? 126.298 249.455 358.272 1.00 71.91 97 PRO B C 1
ATOM 4483 O O . PRO B 1 97 ? 127.138 248.622 358.624 1.00 71.91 97 PRO B O 1
ATOM 4487 N N . ASP B 1 98 ? 125.924 250.466 359.049 1.00 80.24 98 ASP B N 1
ATOM 4488 C CA . ASP B 1 98 ? 126.455 250.676 360.393 1.00 80.24 98 ASP B CA 1
ATOM 4489 C C . ASP B 1 98 ? 125.326 250.396 361.383 1.00 80.24 98 ASP B C 1
ATOM 4490 O O . ASP B 1 98 ? 124.598 251.302 361.791 1.00 80.24 98 ASP B O 1
ATOM 4495 N N . ARG B 1 99 ? 125.185 249.131 361.763 1.00 71.50 99 ARG B N 1
ATOM 4496 C CA . ARG B 1 99 ? 124.138 248.715 362.682 1.00 71.50 99 ARG B CA 1
ATOM 4497 C C . ARG B 1 99 ? 124.606 248.873 364.124 1.00 71.50 99 ARG B C 1
ATOM 4498 O O . ARG B 1 99 ? 125.787 248.704 364.436 1.00 71.50 99 ARG B O 1
ATOM 4506 N N . GLY B 1 100 ? 123.669 249.202 364.999 1.00 76.92 100 GLY B N 1
ATOM 4507 C CA . GLY B 1 100 ? 123.972 249.462 366.396 1.00 76.92 100 GLY B CA 1
ATOM 4508 C C . GLY B 1 100 ? 122.858 248.996 367.303 1.00 76.92 100 GLY B C 1
ATOM 4509 O O . GLY B 1 100 ? 122.192 247.992 367.029 1.00 76.92 100 GLY B O 1
ATOM 4510 N N . TRP B 1 101 ? 122.654 249.733 368.398 1.00 77.43 101 TRP B N 1
ATOM 4511 C CA . TRP B 1 101 ? 121.665 249.337 369.394 1.00 77.43 101 TRP B CA 1
ATOM 4512 C C . TRP B 1 101 ? 120.274 249.865 369.069 1.00 77.43 101 TRP B C 1
ATOM 4513 O O . TRP B 1 101 ? 119.277 249.249 369.466 1.00 77.43 101 TRP B O 1
ATOM 4524 N N . GLY B 1 102 ? 120.183 250.995 368.366 1.00 77.12 102 GLY B N 1
ATOM 4525 C CA . GLY B 1 102 ? 118.882 251.524 367.998 1.00 77.12 102 GLY B CA 1
ATOM 4526 C C . GLY B 1 102 ? 118.113 250.620 367.060 1.00 77.12 102 GLY B C 1
ATOM 4527 O O . GLY B 1 102 ? 116.883 250.548 367.129 1.00 77.12 102 GLY B O 1
ATOM 4528 N N . ASN B 1 103 ? 118.819 249.915 366.175 1.00 75.56 103 ASN B N 1
ATOM 4529 C CA . ASN B 1 103 ? 118.172 249.010 365.236 1.00 75.56 103 ASN B CA 1
ATOM 4530 C C . ASN B 1 103 ? 117.682 247.728 365.894 1.00 75.56 103 ASN B C 1
ATOM 4531 O O . ASN B 1 103 ? 116.838 247.034 365.316 1.00 75.56 103 ASN B O 1
ATOM 4536 N N . GLY B 1 104 ? 118.188 247.396 367.079 1.00 79.23 104 GLY B N 1
ATOM 4537 C CA . GLY B 1 104 ? 117.742 246.214 367.789 1.00 79.23 104 GLY B CA 1
ATOM 4538 C C . GLY B 1 104 ? 118.670 245.031 367.628 1.00 79.23 104 GLY B C 1
ATOM 4539 O O . GLY B 1 104 ? 118.216 243.895 367.465 1.00 79.23 104 GLY B O 1
ATOM 4540 N N . CYS B 1 105 ? 119.979 245.283 367.675 1.00 81.20 105 CYS B N 1
ATOM 4541 C CA . CYS B 1 105 ? 120.979 244.240 367.479 1.00 81.20 105 CYS B CA 1
ATOM 4542 C C . CYS B 1 105 ? 121.574 243.756 368.797 1.00 81.20 105 CYS B C 1
ATOM 4543 O O . CYS B 1 105 ? 121.562 242.556 369.085 1.00 81.20 105 CYS B O 1
ATOM 4546 N N . GLY B 1 106 ? 122.094 244.673 369.605 1.00 78.20 106 GLY B N 1
ATOM 4547 C CA . GLY B 1 106 ? 122.736 244.319 370.851 1.00 78.20 106 GLY B CA 1
ATOM 4548 C C . GLY B 1 106 ? 124.247 244.303 370.822 1.00 78.20 106 GLY B C 1
ATOM 4549 O O . GLY B 1 106 ? 124.861 243.902 371.819 1.00 78.20 106 GLY B O 1
ATOM 4550 N N . LEU B 1 107 ? 124.865 244.720 369.721 1.00 72.54 107 LEU B N 1
ATOM 4551 C CA . LEU B 1 107 ? 126.318 244.774 369.625 1.00 72.54 107 LEU B CA 1
ATOM 4552 C C . LEU B 1 107 ? 126.686 245.833 368.598 1.00 72.54 107 LEU B C 1
ATOM 4553 O O . LEU B 1 107 ? 126.174 245.811 367.477 1.00 72.54 107 LEU B O 1
ATOM 4558 N N . PHE B 1 108 ? 127.567 246.752 368.983 1.00 72.97 108 PHE B N 1
ATOM 4559 C CA . PHE B 1 108 ? 127.941 247.854 368.109 1.00 72.97 108 PHE B CA 1
ATOM 4560 C C . PHE B 1 108 ? 128.996 247.403 367.106 1.00 72.97 108 PHE B C 1
ATOM 4561 O O . PHE B 1 108 ? 130.053 246.892 367.489 1.00 72.97 108 PHE B O 1
ATOM 4569 N N . GLY B 1 109 ? 128.706 247.597 365.823 1.00 77.04 109 GLY B N 1
ATOM 4570 C CA . GLY B 1 109 ? 129.622 247.225 364.764 1.00 77.04 109 GLY B CA 1
ATOM 4571 C C . GLY B 1 109 ? 129.063 247.527 363.389 1.00 77.04 109 GLY B C 1
ATOM 4572 O O . GLY B 1 109 ? 128.416 248.560 363.191 1.00 77.04 109 GLY B O 1
ATOM 4573 N N . ARG B 1 110 ? 129.303 246.637 362.431 1.00 77.38 110 ARG B N 1
ATOM 4574 C CA . ARG B 1 110 ? 128.761 246.772 361.087 1.00 77.38 110 ARG B CA 1
ATOM 4575 C C . ARG B 1 110 ? 128.040 245.489 360.700 1.00 77.38 110 ARG B C 1
ATOM 4576 O O . ARG B 1 110 ? 128.506 244.387 361.003 1.00 77.38 110 ARG B O 1
ATOM 4584 N N . GLY B 1 111 ? 126.894 245.641 360.046 1.00 74.38 111 GLY B N 1
ATOM 4585 C CA . GLY B 1 111 ? 126.090 244.500 359.656 1.00 74.38 111 GLY B CA 1
ATOM 4586 C C . GLY B 1 111 ? 126.253 244.112 358.202 1.00 74.38 111 GLY B C 1
ATOM 4587 O O . GLY B 1 111 ? 127.356 244.188 357.651 1.00 74.38 111 GLY B O 1
ATOM 4588 N N . SER B 1 112 ? 125.161 243.695 357.570 1.00 71.57 112 SER B N 1
ATOM 4589 C CA . SER B 1 112 ? 125.194 243.304 356.168 1.00 71.57 112 SER B CA 1
ATOM 4590 C C . SER B 1 112 ? 123.817 243.523 355.563 1.00 71.57 112 SER B C 1
ATOM 4591 O O . SER B 1 112 ? 122.806 243.519 356.268 1.00 71.57 112 SER B O 1
ATOM 4594 N N . LEU B 1 113 ? 123.795 243.713 354.246 1.00 72.00 113 LEU B N 1
ATOM 4595 C CA . LEU B 1 113 ? 122.566 243.933 353.502 1.00 72.00 113 LEU B CA 1
ATOM 4596 C C . LEU B 1 113 ? 122.617 243.151 352.198 1.00 72.00 113 LEU B C 1
ATOM 4597 O O . LEU B 1 113 ? 123.690 242.779 351.716 1.00 72.00 113 LEU B O 1
ATOM 4602 N N . ASP B 1 114 ? 121.437 242.893 351.633 1.00 74.02 114 ASP B N 1
ATOM 4603 C CA . ASP B 1 114 ? 121.346 242.204 350.347 1.00 74.02 114 ASP B CA 1
ATOM 4604 C C . ASP B 1 114 ? 120.020 242.612 349.703 1.00 74.02 114 ASP B C 1
ATOM 4605 O O . ASP B 1 114 ? 118.963 242.111 350.094 1.00 74.02 114 ASP B O 1
ATOM 4610 N N . THR B 1 115 ? 120.094 243.512 348.725 1.00 71.73 115 THR B N 1
ATOM 4611 C CA . THR B 1 115 ? 118.914 244.075 348.075 1.00 71.73 115 THR B CA 1
ATOM 4612 C C . THR B 1 115 ? 118.889 243.621 346.622 1.00 71.73 115 THR B C 1
ATOM 4613 O O . THR B 1 115 ? 119.729 244.044 345.821 1.00 71.73 115 THR B O 1
ATOM 4617 N N . CYS B 1 116 ? 117.930 242.763 346.284 1.00 74.24 116 CYS B N 1
ATOM 4618 C CA . CYS B 1 116 ? 117.743 242.281 344.924 1.00 74.24 116 CYS B CA 1
ATOM 4619 C C . CYS B 1 116 ? 116.605 243.046 344.261 1.00 74.24 116 CYS B C 1
ATOM 4620 O O . CYS B 1 116 ? 115.534 243.216 344.852 1.00 74.24 116 CYS B O 1
ATOM 4623 N N . VAL B 1 117 ? 116.838 243.501 343.033 1.00 68.63 117 VAL B N 1
ATOM 4624 C CA . VAL B 1 117 ? 115.862 244.281 342.282 1.00 68.63 117 VAL B CA 1
ATOM 4625 C C . VAL B 1 117 ? 115.678 243.648 340.908 1.00 68.63 117 VAL B C 1
ATOM 4626 O O . VAL B 1 117 ? 116.659 243.296 340.244 1.00 68.63 117 VAL B O 1
ATOM 4630 N N . LYS B 1 118 ? 114.422 243.483 340.496 1.00 68.84 118 LYS B N 1
ATOM 4631 C CA . LYS B 1 118 ? 114.130 242.919 339.185 1.00 68.84 118 LYS B CA 1
ATOM 4632 C C . LYS B 1 118 ? 114.438 243.929 338.087 1.00 68.84 118 LYS B C 1
ATOM 4633 O O . LYS B 1 118 ? 114.142 245.120 338.215 1.00 68.84 118 LYS B O 1
ATOM 4639 N N . PHE B 1 119 ? 115.034 243.446 337.002 1.00 64.73 119 PHE B N 1
ATOM 4640 C CA . PHE B 1 119 ? 115.447 244.288 335.891 1.00 64.73 119 PHE B CA 1
ATOM 4641 C C . PHE B 1 119 ? 114.488 244.145 334.715 1.00 64.73 119 PHE B C 1
ATOM 4642 O O . PHE B 1 119 ? 113.955 243.067 334.448 1.00 64.73 119 PHE B O 1
ATOM 4650 N N . ALA B 1 120 ? 114.279 245.257 334.015 1.00 69.82 120 ALA B N 1
ATOM 4651 C CA . ALA B 1 120 ? 113.460 245.279 332.812 1.00 69.82 120 ALA B CA 1
ATOM 4652 C C . ALA B 1 120 ? 113.902 246.456 331.957 1.00 69.82 120 ALA B C 1
ATOM 4653 O O . ALA B 1 120 ? 114.196 247.531 332.483 1.00 69.82 120 ALA B O 1
ATOM 4655 N N . CYS B 1 121 ? 113.957 246.243 330.647 1.00 71.13 121 CYS B N 1
ATOM 4656 C CA . CYS B 1 121 ? 114.409 247.258 329.710 1.00 71.13 121 CYS B CA 1
ATOM 4657 C C . CYS B 1 121 ? 113.299 247.589 328.721 1.00 71.13 121 CYS B C 1
ATOM 4658 O O . CYS B 1 121 ? 112.392 246.788 328.480 1.00 71.13 121 CYS B O 1
ATOM 4661 N N . SER B 1 122 ? 113.381 248.788 328.145 1.00 68.73 122 SER B N 1
ATOM 4662 C CA . SER B 1 122 ? 112.336 249.271 327.252 1.00 68.73 122 SER B CA 1
ATOM 4663 C C . SER B 1 122 ? 112.886 249.667 325.887 1.00 68.73 122 SER B C 1
ATOM 4664 O O . SER B 1 122 ? 112.223 249.466 324.866 1.00 68.73 122 SER B O 1
ATOM 4667 N N . LYS B 1 123 ? 114.093 250.227 325.854 1.00 67.80 123 LYS B N 1
ATOM 4668 C CA . LYS B 1 123 ? 114.717 250.678 324.617 1.00 67.80 123 LYS B CA 1
ATOM 4669 C C . LYS B 1 123 ? 115.985 249.873 324.371 1.00 67.80 123 LYS B C 1
ATOM 4670 O O . LYS B 1 123 ? 116.848 249.783 325.249 1.00 67.80 123 LYS B O 1
ATOM 4676 N N . LYS B 1 124 ? 116.098 249.302 323.174 1.00 63.36 124 LYS B N 1
ATOM 4677 C CA . LYS B 1 124 ? 117.198 248.412 322.828 1.00 63.36 124 LYS B CA 1
ATOM 4678 C C . LYS B 1 124 ? 117.806 248.837 321.500 1.00 63.36 124 LYS B C 1
ATOM 4679 O O . LYS B 1 124 ? 117.078 249.129 320.546 1.00 63.36 124 LYS B O 1
ATOM 4685 N N . MET B 1 125 ? 119.139 248.874 321.444 1.00 59.90 125 MET B N 1
ATOM 4686 C CA . MET B 1 125 ? 119.862 249.184 320.211 1.00 59.90 125 MET B CA 1
ATOM 4687 C C . MET B 1 125 ? 120.169 247.872 319.495 1.00 59.90 125 MET B C 1
ATOM 4688 O O . MET B 1 125 ? 121.245 247.285 319.626 1.00 59.90 125 MET B O 1
ATOM 4693 N N . ALA B 1 126 ? 119.186 247.397 318.735 1.00 61.38 126 ALA B N 1
ATOM 4694 C CA . ALA B 1 126 ? 119.340 246.139 318.017 1.00 61.38 126 ALA B CA 1
ATOM 4695 C C . ALA B 1 126 ? 120.361 246.285 316.897 1.00 61.38 126 ALA B C 1
ATOM 4696 O O . ALA B 1 126 ? 120.133 247.016 315.929 1.00 61.38 126 ALA B O 1
ATOM 4698 N N . GLY B 1 127 ? 121.493 245.587 317.033 1.00 63.57 127 GLY B N 1
ATOM 4699 C CA . GLY B 1 127 ? 122.513 245.610 316.009 1.00 63.57 127 GLY B CA 1
ATOM 4700 C C . GLY B 1 127 ? 122.269 244.586 314.913 1.00 63.57 127 GLY B C 1
ATOM 4701 O O . GLY B 1 127 ? 121.410 243.713 315.022 1.00 63.57 127 GLY B O 1
ATOM 4702 N N . HIS B 1 128 ? 123.052 244.705 313.842 1.00 59.88 128 HIS B N 1
ATOM 4703 C CA . HIS B 1 128 ? 122.951 243.793 312.712 1.00 59.88 128 HIS B CA 1
ATOM 4704 C C . HIS B 1 128 ? 124.293 243.732 312.000 1.00 59.88 128 HIS B C 1
ATOM 4705 O O . HIS B 1 128 ? 125.139 244.618 312.148 1.00 59.88 128 HIS B O 1
ATOM 4712 N N . ALA B 1 129 ? 124.475 242.671 311.216 1.00 61.58 129 ALA B N 1
ATOM 4713 C CA . ALA B 1 129 ? 125.696 242.455 310.452 1.00 61.58 129 ALA B CA 1
ATOM 4714 C C . ALA B 1 129 ? 125.349 242.287 308.981 1.00 61.58 129 ALA B C 1
ATOM 4715 O O . ALA B 1 129 ? 124.342 241.660 308.640 1.00 61.58 129 ALA B O 1
ATOM 4717 N N . ILE B 1 130 ? 126.189 242.847 308.116 1.00 64.82 130 ILE B N 1
ATOM 4718 C CA . ILE B 1 130 ? 125.974 242.820 306.674 1.00 64.82 130 ILE B CA 1
ATOM 4719 C C . ILE B 1 130 ? 126.906 241.791 306.053 1.00 64.82 130 ILE B C 1
ATOM 4720 O O . ILE B 1 130 ? 128.102 241.749 306.365 1.00 64.82 130 ILE B O 1
ATOM 4725 N N . SER B 1 131 ? 126.356 240.962 305.169 1.00 66.99 131 SER B N 1
ATOM 4726 C CA . SER B 1 131 ? 127.138 239.967 304.452 1.00 66.99 131 SER B CA 1
ATOM 4727 C C . SER B 1 131 ? 127.695 240.565 303.167 1.00 66.99 131 SER B C 1
ATOM 4728 O O . SER B 1 131 ? 127.017 241.334 302.480 1.00 66.99 131 SER B O 1
ATOM 4731 N N . ARG B 1 132 ? 128.935 240.205 302.846 1.00 67.73 132 ARG B N 1
ATOM 4732 C CA . ARG B 1 132 ? 129.607 240.732 301.659 1.00 67.73 132 ARG B CA 1
ATOM 4733 C C . ARG B 1 132 ? 129.152 240.075 300.371 1.00 67.73 132 ARG B C 1
ATOM 4734 O O . ARG B 1 132 ? 129.712 240.395 299.314 1.00 67.73 132 ARG B O 1
ATOM 4736 N N . GLU B 1 133 ? 128.168 239.178 300.406 1.00 65.24 133 GLU B N 1
ATOM 4737 C CA . GLU B 1 133 ? 127.672 238.503 299.213 1.00 65.24 133 GLU B CA 1
ATOM 4738 C C . GLU B 1 133 ? 126.162 238.655 299.072 1.00 65.24 133 GLU B C 1
ATOM 4739 O O . GLU B 1 133 ? 125.480 237.741 298.608 1.00 65.24 133 GLU B O 1
ATOM 4741 N N . ASN B 1 134 ? 125.626 239.808 299.471 1.00 67.75 134 ASN B N 1
ATOM 4742 C CA . ASN B 1 134 ? 124.186 240.041 299.396 1.00 67.75 134 ASN B CA 1
ATOM 4743 C C . ASN B 1 134 ? 123.790 241.390 298.820 1.00 67.75 134 ASN B C 1
ATOM 4744 O O . ASN B 1 134 ? 122.611 241.566 298.491 1.00 67.75 134 ASN B O 1
ATOM 4749 N N . ILE B 1 135 ? 124.705 242.350 298.679 1.00 64.64 135 ILE B N 1
ATOM 4750 C CA . ILE B 1 135 ? 124.331 243.667 298.181 1.00 64.64 135 ILE B CA 1
ATOM 4751 C C . ILE B 1 135 ? 124.056 243.598 296.686 1.00 64.64 135 ILE B C 1
ATOM 4752 O O . ILE B 1 135 ? 124.786 242.944 295.926 1.00 64.64 135 ILE B O 1
ATOM 4757 N N . VAL B 1 136 ? 122.994 244.268 296.256 1.00 62.89 136 VAL B N 1
ATOM 4758 C CA . VAL B 1 136 ? 122.576 244.287 294.855 1.00 62.89 136 VAL B CA 1
ATOM 4759 C C . VAL B 1 136 ? 122.582 245.748 294.420 1.00 62.89 136 VAL B C 1
ATOM 4760 O O . VAL B 1 136 ? 121.624 246.490 294.648 1.00 62.89 136 VAL B O 1
ATOM 4764 N N . ILE B 1 137 ? 123.670 246.170 293.790 1.00 64.43 137 ILE B N 1
ATOM 4765 C CA . ILE B 1 137 ? 123.829 247.545 293.333 1.00 64.43 137 ILE B CA 1
ATOM 4766 C C . ILE B 1 137 ? 123.325 247.654 291.901 1.00 64.43 137 ILE B C 1
ATOM 4767 O O . ILE B 1 137 ? 123.691 246.847 291.037 1.00 64.43 137 ILE B O 1
ATOM 4772 N N . THR B 1 138 ? 122.478 248.649 291.646 1.00 64.94 138 THR B N 1
ATOM 4773 C CA . THR B 1 138 ? 121.857 248.846 290.345 1.00 64.94 138 THR B CA 1
ATOM 4774 C C . THR B 1 138 ? 122.377 250.122 289.698 1.00 64.94 138 THR B C 1
ATOM 4775 O O . THR B 1 138 ? 122.810 251.054 290.383 1.00 64.94 138 THR B O 1
ATOM 4779 N N . ALA B 1 139 ? 122.329 250.156 288.368 1.00 68.11 139 ALA B N 1
ATOM 4780 C CA . ALA B 1 139 ? 122.783 251.302 287.592 1.00 68.11 139 ALA B CA 1
ATOM 4781 C C . ALA B 1 139 ? 121.909 251.433 286.350 1.00 68.11 139 ALA B C 1
ATOM 4782 O O . ALA B 1 139 ? 121.091 250.561 286.046 1.00 68.11 139 ALA B O 1
ATOM 4784 N N . ALA B 1 140 ? 122.088 252.537 285.627 1.00 67.99 140 ALA B N 1
ATOM 4785 C CA . ALA B 1 140 ? 121.329 252.802 284.415 1.00 67.99 140 ALA B CA 1
ATOM 4786 C C . ALA B 1 140 ? 122.245 253.400 283.359 1.00 67.99 140 ALA B C 1
ATOM 4787 O O . ALA B 1 140 ? 123.222 254.084 283.677 1.00 67.99 140 ALA B O 1
ATOM 4789 N N . VAL B 1 141 ? 121.922 253.133 282.095 1.00 66.95 141 VAL B N 1
ATOM 4790 C CA . VAL B 1 141 ? 122.677 253.643 280.956 1.00 66.95 141 VAL B CA 1
ATOM 4791 C C . VAL B 1 141 ? 121.693 254.182 279.926 1.00 66.95 141 VAL B C 1
ATOM 4792 O O . VAL B 1 141 ? 120.675 253.543 279.640 1.00 66.95 141 VAL B O 1
ATOM 4796 N N . SER B 1 142 ? 121.990 255.361 279.382 1.00 68.16 142 SER B N 1
ATOM 4797 C CA . SER B 1 142 ? 121.145 255.995 278.382 1.00 68.16 142 SER B CA 1
ATOM 4798 C C . SER B 1 142 ? 122.016 256.502 277.243 1.00 68.16 142 SER B C 1
ATOM 4799 O O . SER B 1 142 ? 123.219 256.722 277.406 1.00 68.16 142 SER B O 1
ATOM 4802 N N . VAL B 1 1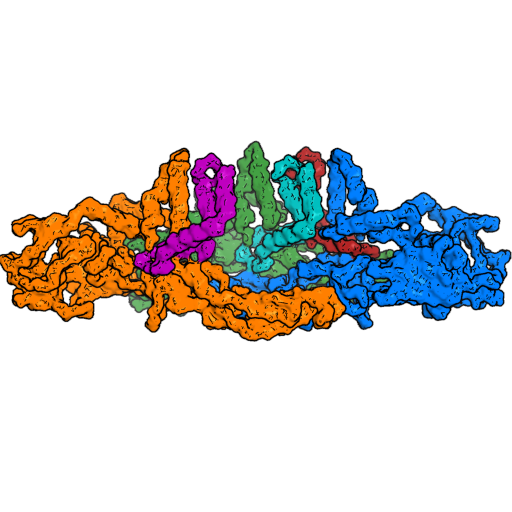43 ? 121.394 256.688 276.082 1.00 62.87 143 VAL B N 1
ATOM 4803 C CA . VAL B 1 143 ? 122.089 257.087 274.863 1.00 62.87 143 VAL B CA 1
ATOM 4804 C C . VAL B 1 143 ? 121.516 258.413 274.381 1.00 62.87 143 VAL B C 1
ATOM 4805 O O . VAL B 1 143 ? 120.293 258.569 274.278 1.00 62.87 143 VAL B O 1
ATOM 4809 N N . HIS B 1 144 ? 122.399 259.370 274.105 1.00 62.29 144 HIS B N 1
ATOM 4810 C CA . HIS B 1 144 ? 122.001 260.688 273.629 1.00 62.29 144 HIS B CA 1
ATOM 4811 C C . HIS B 1 144 ? 121.739 260.646 272.129 1.00 62.29 144 HIS B C 1
ATOM 4812 O O . HIS B 1 144 ? 122.480 260.000 271.382 1.00 62.29 144 HIS B O 1
ATOM 4819 N N . GLY B 1 145 ? 120.690 261.337 271.694 1.00 54.95 145 GLY B N 1
ATOM 4820 C CA . GLY B 1 145 ? 120.436 261.483 270.275 1.00 54.95 145 GLY B CA 1
ATOM 4821 C C . GLY B 1 145 ? 119.040 261.087 269.853 1.00 54.95 145 GLY B C 1
ATOM 4822 O O . GLY B 1 145 ? 118.456 261.711 268.964 1.00 54.95 145 GLY B O 1
ATOM 4823 N N . HIS B 1 146 ? 118.495 260.048 270.480 1.00 56.23 146 HIS B N 1
ATOM 4824 C CA . HIS B 1 146 ? 117.166 259.577 270.121 1.00 56.23 146 HIS B CA 1
ATOM 4825 C C . HIS B 1 146 ? 116.119 260.638 270.443 1.00 56.23 146 HIS B C 1
ATOM 4826 O O . HIS B 1 146 ? 116.208 261.347 271.448 1.00 56.23 146 HIS B O 1
ATOM 4833 N N . SER B 1 147 ? 115.120 260.743 269.572 1.00 56.99 147 SER B N 1
ATOM 4834 C CA . SER B 1 147 ? 114.064 261.737 269.700 1.00 56.99 147 SER B CA 1
ATOM 4835 C C . SER B 1 147 ? 112.717 261.037 269.803 1.00 56.99 147 SER B C 1
ATOM 4836 O O . SER B 1 147 ? 112.425 260.126 269.022 1.00 56.99 147 SER B O 1
ATOM 4839 N N . GLY B 1 148 ? 111.900 261.470 270.764 1.00 63.48 148 GLY B N 1
ATOM 4840 C CA . GLY B 1 148 ? 110.583 260.904 270.968 1.00 63.48 148 GLY B CA 1
ATOM 4841 C C . GLY B 1 148 ? 109.527 261.990 271.074 1.00 63.48 148 GLY B C 1
ATOM 4842 O O . GLY B 1 148 ? 109.807 263.179 270.905 1.00 63.48 148 GLY B O 1
ATOM 4843 N N . ALA B 1 149 ? 108.307 261.549 271.368 1.00 71.05 149 ALA B N 1
ATOM 4844 C CA . ALA B 1 149 ? 107.183 262.463 271.482 1.00 71.05 149 ALA B CA 1
ATOM 4845 C C . ALA B 1 149 ? 107.382 263.410 272.666 1.00 71.05 149 ALA B C 1
ATOM 4846 O O . ALA B 1 149 ? 108.210 263.183 273.552 1.00 71.05 149 ALA B O 1
ATOM 4848 N N . GLU B 1 150 ? 106.611 264.498 272.660 1.00 75.44 150 GLU B N 1
ATOM 4849 C CA . GLU B 1 150 ? 106.709 265.474 273.741 1.00 75.44 150 GLU B CA 1
ATOM 4850 C C . GLU B 1 150 ? 106.268 264.877 275.072 1.00 75.44 150 GLU B C 1
ATOM 4851 O O . GLU B 1 150 ? 106.885 265.139 276.111 1.00 75.44 150 GLU B O 1
ATOM 4857 N N . SER B 1 151 ? 105.205 264.073 275.062 1.00 78.98 151 SER B N 1
ATOM 4858 C CA . SER B 1 151 ? 104.640 263.506 276.286 1.00 78.98 151 SER B CA 1
ATOM 4859 C C . SER B 1 151 ? 104.998 262.024 276.366 1.00 78.98 151 SER B C 1
ATOM 4860 O O . SER B 1 151 ? 104.261 261.148 275.913 1.00 78.98 151 SER B O 1
ATOM 4863 N N . ASP B 1 152 ? 106.154 261.748 276.964 1.00 81.75 152 ASP B N 1
ATOM 4864 C CA . ASP B 1 152 ? 106.559 260.383 277.269 1.00 81.75 152 ASP B CA 1
ATOM 4865 C C . ASP B 1 152 ? 107.448 260.398 278.503 1.00 81.75 152 ASP B C 1
ATOM 4866 O O . ASP B 1 152 ? 108.019 261.429 278.869 1.00 81.75 152 ASP B O 1
ATOM 4871 N N . ASP B 1 153 ? 107.556 259.243 279.148 1.00 84.24 153 ASP B N 1
ATOM 4872 C CA . ASP B 1 153 ? 108.300 259.115 280.391 1.00 84.24 153 ASP B CA 1
ATOM 4873 C C . ASP B 1 153 ? 109.319 257.979 280.287 1.00 84.24 153 ASP B C 1
ATOM 4874 O O . ASP B 1 153 ? 109.546 257.404 279.215 1.00 84.24 153 ASP B O 1
ATOM 4879 N N . ARG B 1 154 ? 109.934 257.662 281.430 1.00 80.11 154 ARG B N 1
ATOM 4880 C CA . ARG B 1 154 ? 110.958 256.624 281.468 1.00 80.11 154 ARG B CA 1
ATOM 4881 C C . ARG B 1 154 ? 110.409 255.278 281.021 1.00 80.11 154 ARG B C 1
ATOM 4882 O O . ARG B 1 154 ? 111.160 254.453 280.490 1.00 80.11 154 ARG B O 1
ATOM 4890 N N . SER B 1 155 ? 109.111 255.039 281.214 1.00 80.71 155 SER B N 1
ATOM 4891 C CA . SER B 1 155 ? 108.509 253.803 280.725 1.00 80.71 155 SER B CA 1
ATOM 4892 C C . SER B 1 155 ? 108.629 253.704 279.209 1.00 80.71 155 SER B C 1
ATOM 4893 O O . SER B 1 155 ? 109.064 252.679 278.674 1.00 80.71 155 SER B O 1
ATOM 4896 N N . GLN B 1 156 ? 108.266 254.775 278.499 1.00 80.17 156 GLN B N 1
ATOM 4897 C CA . GLN B 1 156 ? 108.401 254.778 277.045 1.00 80.17 156 GLN B CA 1
ATOM 4898 C C . GLN B 1 156 ? 109.863 254.741 276.622 1.00 80.17 156 GLN B C 1
ATOM 4899 O O . GLN B 1 156 ? 110.210 254.083 275.631 1.00 80.17 156 GLN B O 1
ATOM 4905 N N . ARG B 1 157 ? 110.735 255.444 277.350 1.00 75.64 157 ARG B N 1
ATOM 4906 C CA . ARG B 1 157 ? 112.155 255.417 277.011 1.00 75.64 157 ARG B CA 1
ATOM 4907 C C . ARG B 1 157 ? 112.716 254.003 277.103 1.00 75.64 157 ARG B C 1
ATOM 4908 O O . ARG B 1 157 ? 113.487 253.575 276.236 1.00 75.64 157 ARG B O 1
ATOM 4916 N N . LYS B 1 158 ? 112.343 253.263 278.149 1.00 73.39 158 LYS B N 1
ATOM 4917 C CA . LYS B 1 158 ? 112.785 251.879 278.275 1.00 73.39 158 LYS B CA 1
ATOM 4918 C C . LYS B 1 158 ? 112.121 250.990 277.230 1.00 73.39 158 LYS B C 1
ATOM 4919 O O . LYS B 1 158 ? 112.737 250.038 276.737 1.00 73.39 158 LYS B O 1
ATOM 4925 N N . SER B 1 159 ? 110.863 251.278 276.886 1.00 73.99 159 SER B N 1
ATOM 4926 C CA . SER B 1 159 ? 110.175 250.488 275.871 1.00 73.99 159 SER B CA 1
ATOM 4927 C C . SER B 1 159 ? 110.865 250.605 274.520 1.00 73.99 159 SER B C 1
ATOM 4928 O O . SER B 1 159 ? 111.004 249.611 273.796 1.00 73.99 159 SER B O 1
ATOM 4931 N N . ARG B 1 160 ? 111.308 251.809 274.162 1.00 72.06 160 ARG B N 1
ATOM 4932 C CA . ARG B 1 160 ? 112.053 252.003 272.924 1.00 72.06 160 ARG B CA 1
ATOM 4933 C C . ARG B 1 160 ? 113.506 251.557 273.030 1.00 72.06 160 ARG B C 1
ATOM 4934 O O . ARG B 1 160 ? 114.267 251.759 272.078 1.00 72.06 160 ARG B O 1
ATOM 4942 N N . LYS B 1 161 ? 113.902 250.965 274.159 1.00 69.50 161 LYS B N 1
ATOM 4943 C CA . LYS B 1 161 ? 115.255 250.453 274.382 1.00 69.50 161 LYS B CA 1
ATOM 4944 C C . LYS B 1 161 ? 116.294 251.568 274.225 1.00 69.50 161 LYS B C 1
ATOM 4945 O O . LYS B 1 161 ? 117.181 251.533 273.372 1.00 69.50 161 LYS B O 1
ATOM 4951 N N . GLU B 1 162 ? 116.146 252.573 275.089 1.00 68.10 162 GLU B N 1
ATOM 4952 C CA . GLU B 1 162 ? 117.100 253.666 275.179 1.00 68.10 162 GLU B CA 1
ATOM 4953 C C . GLU B 1 162 ? 117.529 253.981 276.604 1.00 68.10 162 GLU B C 1
ATOM 4954 O O . GLU B 1 162 ? 118.421 254.815 276.787 1.00 68.10 162 GLU B O 1
ATOM 4956 N N . LEU B 1 163 ? 116.931 253.346 277.608 1.00 70.17 163 LEU B N 1
ATOM 4957 C CA . LEU B 1 163 ? 117.229 253.578 279.018 1.00 70.17 163 LEU B CA 1
ATOM 4958 C C . LEU B 1 163 ? 117.398 252.248 279.740 1.00 70.17 163 LEU B C 1
ATOM 4959 O O . LEU B 1 163 ? 116.804 251.997 280.791 1.00 70.17 163 LEU B O 1
ATOM 4964 N N . ALA B 1 164 ? 118.199 251.360 279.156 1.00 66.89 164 ALA B N 1
ATOM 4965 C CA . ALA B 1 164 ? 118.409 250.041 279.739 1.00 66.89 164 ALA B CA 1
ATOM 4966 C C . ALA B 1 164 ? 118.984 250.157 281.145 1.00 66.89 164 ALA B C 1
ATOM 4967 O O . ALA B 1 164 ? 119.900 250.942 281.399 1.00 66.89 164 ALA B O 1
ATOM 4969 N N . GLU B 1 165 ? 118.430 249.372 282.062 1.00 72.68 165 GLU B N 1
ATOM 4970 C CA . GLU B 1 165 ? 118.848 249.369 283.454 1.00 72.68 165 GLU B CA 1
ATOM 4971 C C . GLU B 1 165 ? 119.731 248.160 283.741 1.00 72.68 165 GLU B C 1
ATOM 4972 O O . GLU B 1 165 ? 119.735 247.171 283.003 1.00 72.68 165 GLU B O 1
ATOM 4978 N N . LEU B 1 166 ? 120.482 248.251 284.835 1.00 67.23 166 LEU B N 1
ATOM 4979 C CA . LEU B 1 166 ? 121.433 247.220 285.217 1.00 67.23 166 LEU B CA 1
ATOM 4980 C C . LEU B 1 166 ? 121.186 246.793 286.655 1.00 67.23 166 LEU B C 1
ATOM 4981 O O . LEU B 1 166 ? 120.718 247.580 287.483 1.00 67.23 166 LEU B O 1
ATOM 4986 N N . THR B 1 167 ? 121.504 245.531 286.944 1.00 67.14 167 THR B N 1
ATOM 4987 C CA . THR B 1 167 ? 121.463 244.976 288.296 1.00 67.14 167 THR B CA 1
ATOM 4988 C C . THR B 1 167 ? 122.764 244.207 288.492 1.00 67.14 167 THR B C 1
ATOM 4989 O O . THR B 1 167 ? 122.838 243.013 288.193 1.00 67.14 167 THR B O 1
ATOM 4993 N N . ILE B 1 168 ? 123.790 244.889 288.996 1.00 64.70 168 ILE B N 1
ATOM 4994 C CA . ILE B 1 168 ? 125.094 244.266 289.181 1.00 64.70 168 ILE B CA 1
ATOM 4995 C C . ILE B 1 168 ? 125.105 243.555 290.528 1.00 64.70 168 ILE B C 1
ATOM 4996 O O . ILE B 1 168 ? 125.562 244.107 291.534 1.00 64.70 168 ILE B O 1
ATOM 5001 N N . THR B 1 169 ? 124.597 242.325 290.553 1.00 69.67 169 THR B N 1
ATOM 5002 C CA . THR B 1 169 ? 124.555 241.547 291.779 1.00 69.67 169 THR B CA 1
ATOM 5003 C C . THR B 1 169 ? 125.964 241.082 292.148 1.00 69.67 169 THR B C 1
ATOM 5004 O O . THR B 1 169 ? 126.907 241.170 291.358 1.00 69.67 169 THR B O 1
ATOM 5008 N N . PHE B 1 170 ? 126.104 240.585 293.379 1.00 69.19 170 PHE B N 1
ATOM 5009 C CA . PHE B 1 170 ? 127.384 240.047 293.822 1.00 69.19 170 PHE B CA 1
ATOM 5010 C C . PHE B 1 170 ? 127.763 238.772 293.080 1.00 69.19 170 PHE B C 1
ATOM 5011 O O . PHE B 1 170 ? 128.925 238.358 293.140 1.00 69.19 170 PHE B O 1
ATOM 5013 N N . LYS B 1 171 ? 126.814 238.144 292.389 1.00 72.89 171 LYS B N 1
ATOM 5014 C CA . LYS B 1 171 ? 127.074 236.907 291.661 1.00 72.89 171 LYS B CA 1
ATOM 5015 C C . LYS B 1 171 ? 127.424 237.178 290.199 1.00 72.89 171 LYS B C 1
ATOM 5016 O O . LYS B 1 171 ? 128.471 236.739 289.714 1.00 72.89 171 LYS B O 1
ATOM 5022 N N . SER B 1 172 ? 126.558 237.900 289.490 1.00 72.78 172 SER B N 1
ATOM 5023 C CA . SER B 1 172 ? 126.756 238.206 288.073 1.00 72.78 172 SER B CA 1
ATOM 5024 C C . SER B 1 172 ? 127.367 239.599 287.971 1.00 72.78 172 SER B C 1
ATOM 5025 O O . SER B 1 172 ? 126.663 240.609 287.948 1.00 72.78 172 SER B O 1
ATOM 5028 N N . SER B 1 173 ? 128.695 239.650 287.910 1.00 74.52 173 SER B N 1
ATOM 5029 C CA . SER B 1 173 ? 129.424 240.902 287.782 1.00 74.52 173 SER B CA 1
ATOM 5030 C C . SER B 1 173 ? 129.602 241.340 286.334 1.00 74.52 173 SER B C 1
ATOM 5031 O O . SER B 1 173 ? 130.212 242.383 286.087 1.00 74.52 173 SER B O 1
ATOM 5034 N N . ILE B 1 174 ? 129.088 240.570 285.379 1.00 70.64 174 ILE B N 1
ATOM 5035 C CA . ILE B 1 174 ? 129.192 240.884 283.960 1.00 70.64 174 ILE B CA 1
ATOM 5036 C C . ILE B 1 174 ? 127.778 240.993 283.409 1.00 70.64 174 ILE B C 1
ATOM 5037 O O . ILE B 1 174 ? 127.035 240.004 283.395 1.00 70.64 174 ILE B O 1
ATOM 5042 N N . VAL B 1 175 ? 127.407 242.189 282.959 1.00 67.12 175 VAL B N 1
ATOM 5043 C CA . VAL B 1 175 ? 126.055 242.462 282.493 1.00 67.12 175 VAL B CA 1
ATOM 5044 C C . VAL B 1 175 ? 126.120 243.137 281.132 1.00 67.12 175 VAL B C 1
ATOM 5045 O O . VAL B 1 175 ? 127.116 243.774 280.780 1.00 67.12 175 VAL B O 1
ATOM 5049 N N . GLU B 1 176 ? 125.042 242.992 280.367 1.00 68.59 176 GLU B N 1
ATOM 5050 C CA . GLU B 1 176 ? 124.935 243.556 279.028 1.00 68.59 176 GLU B CA 1
ATOM 5051 C C . GLU B 1 176 ? 123.679 244.409 278.939 1.00 68.59 176 GLU B C 1
ATOM 5052 O O . GLU B 1 176 ? 122.613 244.000 279.411 1.00 68.59 176 GLU B O 1
ATOM 5058 N N . ALA B 1 177 ? 123.808 245.588 278.337 1.00 64.62 177 ALA B N 1
ATOM 5059 C CA . ALA B 1 177 ? 122.683 246.485 278.111 1.00 64.62 177 ALA B CA 1
ATOM 5060 C C . ALA B 1 177 ? 122.238 246.350 276.661 1.00 64.62 177 ALA B C 1
ATOM 5061 O O . ALA B 1 177 ? 123.053 246.499 275.744 1.00 64.62 177 ALA B O 1
ATOM 5063 N N . ASP B 1 178 ? 120.950 246.065 276.455 1.00 67.08 178 ASP B N 1
ATOM 5064 C CA . ASP B 1 178 ? 120.458 245.800 275.107 1.00 67.08 178 ASP B CA 1
ATOM 5065 C C . ASP B 1 178 ? 120.543 247.046 274.232 1.00 67.08 178 ASP B C 1
ATOM 5066 O O . ASP B 1 178 ? 121.060 246.992 273.110 1.00 67.08 178 ASP B O 1
ATOM 5071 N N . LEU B 1 179 ? 120.027 248.172 274.721 1.00 65.91 179 LEU B N 1
ATOM 5072 C CA . LEU B 1 179 ? 120.105 249.468 274.045 1.00 65.91 179 LEU B CA 1
ATOM 5073 C C . LEU B 1 179 ? 119.502 249.450 272.642 1.00 65.91 179 LEU B C 1
ATOM 5074 O O . LEU B 1 179 ? 119.752 250.363 271.849 1.00 65.91 179 LEU B O 1
ATOM 5079 N N . GLY B 1 180 ? 118.702 248.435 272.322 1.00 65.53 180 GLY B N 1
ATOM 5080 C CA . GLY B 1 180 ? 118.042 248.397 271.026 1.00 65.53 180 GLY B CA 1
ATOM 5081 C C . GLY B 1 180 ? 119.022 248.325 269.872 1.00 65.53 180 GLY B C 1
ATOM 5082 O O . GLY B 1 180 ? 119.987 247.554 269.887 1.00 65.53 180 GLY B O 1
ATOM 5083 N N . ASP B 1 181 ? 118.773 249.148 268.849 1.00 66.57 181 ASP B N 1
ATOM 5084 C CA . ASP B 1 181 ? 119.551 249.105 267.617 1.00 66.57 181 ASP B CA 1
ATOM 5085 C C . ASP B 1 181 ? 120.965 249.644 267.776 1.00 66.57 181 ASP B C 1
ATOM 5086 O O . ASP B 1 181 ? 121.769 249.496 266.849 1.00 66.57 181 ASP B O 1
ATOM 5091 N N . TYR B 1 182 ? 121.291 250.263 268.910 1.00 64.53 182 TYR B N 1
ATOM 5092 C CA . TYR B 1 182 ? 122.621 250.828 269.094 1.00 64.53 182 TYR B CA 1
ATOM 5093 C C . TYR B 1 182 ? 123.683 249.779 269.391 1.00 64.53 182 TYR B C 1
ATOM 5094 O O . TYR B 1 182 ? 124.875 250.090 269.300 1.00 64.53 182 TYR B O 1
ATOM 5103 N N . GLY B 1 183 ? 123.292 248.553 269.733 1.00 66.05 183 GLY B N 1
ATOM 5104 C CA . GLY B 1 183 ? 124.261 247.495 269.947 1.00 66.05 183 GLY B CA 1
ATOM 5105 C C . GLY B 1 183 ? 124.203 246.848 271.315 1.00 66.05 183 GLY B C 1
ATOM 5106 O O . GLY B 1 183 ? 123.201 246.217 271.662 1.00 66.05 183 GLY B O 1
ATOM 5107 N N . LYS B 1 184 ? 125.275 246.984 272.095 1.00 65.46 184 LYS B N 1
ATOM 5108 C CA . LYS B 1 184 ? 125.348 246.406 273.429 1.00 65.46 184 LYS B CA 1
ATOM 5109 C C . LYS B 1 184 ? 126.577 246.950 274.140 1.00 65.46 184 LYS B C 1
ATOM 5110 O O . LYS B 1 184 ? 127.624 247.136 273.517 1.00 65.46 184 LYS B O 1
ATOM 5112 N N . VAL B 1 185 ? 126.441 247.197 275.441 1.00 65.07 185 VAL B N 1
ATOM 5113 C CA . VAL B 1 185 ? 127.534 247.669 276.282 1.00 65.07 185 VAL B CA 1
ATOM 5114 C C . VAL B 1 185 ? 127.646 246.748 277.488 1.00 65.07 185 VAL B C 1
ATOM 5115 O O . VAL B 1 185 ? 126.631 246.343 278.068 1.00 65.07 185 VAL B O 1
ATOM 5119 N N . GLN B 1 186 ? 128.878 246.417 277.869 1.00 69.77 186 GLN B N 1
ATOM 5120 C CA . GLN B 1 186 ? 129.140 245.472 278.945 1.00 69.77 186 GLN B CA 1
ATOM 5121 C C . GLN B 1 186 ? 130.026 246.102 280.014 1.00 69.77 186 GLN B C 1
ATOM 5122 O O . GLN B 1 186 ? 130.820 247.004 279.735 1.00 69.77 186 GLN B O 1
ATOM 5128 N N . PHE B 1 187 ? 129.876 245.615 281.249 1.00 70.30 187 PHE B N 1
ATOM 5129 C CA . PHE B 1 187 ? 130.574 246.139 282.414 1.00 70.30 187 PHE B CA 1
ATOM 5130 C C . PHE B 1 187 ? 131.362 245.021 283.091 1.00 70.30 187 PHE B C 1
ATOM 5131 O O . PHE B 1 187 ? 130.944 243.859 283.090 1.00 70.30 187 PHE B O 1
ATOM 5139 N N . GLU B 1 188 ? 132.505 245.381 283.678 1.00 78.71 188 GLU B N 1
ATOM 5140 C CA . GLU B 1 188 ? 133.492 244.409 284.160 1.00 78.71 188 GLU B CA 1
ATOM 5141 C C . GLU B 1 188 ? 134.025 244.788 285.543 1.00 78.71 188 GLU B C 1
ATOM 5142 O O . GLU B 1 188 ? 135.229 244.736 285.801 1.00 78.71 188 GLU B O 1
ATOM 5148 N N . CYS B 1 189 ? 133.136 245.163 286.459 1.00 81.30 189 CYS B N 1
ATOM 5149 C CA . CYS B 1 189 ? 133.534 245.688 287.762 1.00 81.30 189 CYS B CA 1
ATOM 5150 C C . CYS B 1 189 ? 133.268 244.786 288.956 1.00 81.30 189 CYS B C 1
ATOM 5151 O O . CYS B 1 189 ? 132.391 243.916 288.944 1.00 81.30 189 CYS B O 1
ATOM 5154 N N . LEU B 1 190 ? 134.079 245.045 289.987 1.00 82.21 190 LEU B N 1
ATOM 5155 C CA . LEU B 1 190 ? 134.528 244.128 291.017 1.00 82.21 190 LEU B CA 1
ATOM 5156 C C . LEU B 1 190 ? 133.726 244.265 292.305 1.00 82.21 190 LEU B C 1
ATOM 5157 O O . LEU B 1 190 ? 132.623 244.820 292.336 1.00 82.21 190 LEU B O 1
ATOM 5162 N N . MET B 1 191 ? 134.294 243.729 293.386 1.00 84.56 191 MET B N 1
ATOM 5163 C CA . MET B 1 191 ? 133.733 243.807 294.728 1.00 84.56 191 MET B CA 1
ATOM 5164 C C . MET B 1 191 ? 134.410 244.876 295.582 1.00 84.56 191 MET B C 1
ATOM 5165 O O . MET B 1 191 ? 134.216 244.909 296.802 1.00 84.56 191 MET B O 1
ATOM 5170 N N . ASP B 1 192 ? 135.211 245.746 294.969 1.00 89.26 192 ASP B N 1
ATOM 5171 C CA . ASP B 1 192 ? 135.973 246.757 295.698 1.00 89.26 192 ASP B CA 1
ATOM 5172 C C . ASP B 1 192 ? 135.066 247.977 295.817 1.00 89.26 192 ASP B C 1
ATOM 5173 O O . ASP B 1 192 ? 134.787 248.657 294.826 1.00 89.26 192 ASP B O 1
ATOM 5178 N N . PHE B 1 193 ? 134.617 248.256 297.035 1.00 84.48 193 PHE B N 1
ATOM 5179 C CA . PHE B 1 193 ? 133.741 249.378 297.318 1.00 84.48 193 PHE B CA 1
ATOM 5180 C C . PHE B 1 193 ? 134.351 250.243 298.412 1.00 84.48 193 PHE B C 1
ATOM 5181 O O . PHE B 1 193 ? 135.244 249.810 299.147 1.00 84.48 193 PHE B O 1
ATOM 5189 N N . GLY B 1 194 ? 133.867 251.482 298.504 1.00 84.18 194 GLY B N 1
ATOM 5190 C CA . GLY B 1 194 ? 134.346 252.374 299.547 1.00 84.18 194 GLY B CA 1
ATOM 5191 C C . GLY B 1 194 ? 134.101 251.824 300.939 1.00 84.18 194 GLY B C 1
ATOM 5192 O O . GLY B 1 194 ? 134.962 251.920 301.816 1.00 84.18 194 GLY B O 1
ATOM 5193 N N . ILE B 1 195 ? 132.923 251.242 301.158 1.00 82.83 195 ILE B N 1
ATOM 5194 C CA . ILE B 1 195 ? 132.629 250.584 302.424 1.00 82.83 195 ILE B CA 1
ATOM 5195 C C . ILE B 1 195 ? 133.496 249.340 302.559 1.00 82.83 195 ILE B C 1
ATOM 5196 O O . ILE B 1 195 ? 133.908 248.735 301.560 1.00 82.83 195 ILE B O 1
ATOM 5201 N N . ASP B 1 196 ? 133.803 248.968 303.799 1.00 78.58 196 ASP B N 1
ATOM 5202 C CA . ASP B 1 196 ? 134.637 247.802 304.091 1.00 78.58 196 ASP B CA 1
ATOM 5203 C C . ASP B 1 196 ? 133.765 246.847 304.902 1.00 78.58 196 ASP B C 1
ATOM 5204 O O . ASP B 1 196 ? 133.675 246.945 306.125 1.00 78.58 196 ASP B O 1
ATOM 5209 N N . LEU B 1 197 ? 133.113 245.919 304.207 1.00 74.79 197 LEU B N 1
ATOM 5210 C CA . LEU B 1 197 ? 132.255 244.955 304.877 1.00 74.79 197 LEU B CA 1
ATOM 5211 C C . LEU B 1 197 ? 133.089 243.985 305.710 1.00 74.79 197 LEU B C 1
ATOM 5212 O O . LEU B 1 197 ? 134.321 243.952 305.635 1.00 74.79 197 LEU B O 1
ATOM 5217 N N . ASP B 1 198 ? 132.391 243.189 306.523 1.00 76.65 198 ASP B N 1
ATOM 5218 C CA . ASP B 1 198 ? 133.002 242.325 307.533 1.00 76.65 198 ASP B CA 1
ATOM 5219 C C . ASP B 1 198 ? 133.829 243.118 308.538 1.00 76.65 198 ASP B C 1
ATOM 5220 O O . ASP B 1 198 ? 134.657 242.548 309.257 1.00 76.65 198 ASP B O 1
ATOM 5222 N N . ASP B 1 199 ? 133.617 244.433 308.594 1.00 75.91 199 ASP B N 1
ATOM 5223 C CA . ASP B 1 199 ? 134.306 245.290 309.546 1.00 75.91 199 ASP B CA 1
ATOM 5224 C C . ASP B 1 199 ? 133.378 246.315 310.185 1.00 75.91 199 ASP B C 1
ATOM 5225 O O . ASP B 1 199 ? 133.827 247.069 311.055 1.00 75.91 199 ASP B O 1
ATOM 5230 N N . VAL B 1 200 ? 132.103 246.366 309.795 1.00 68.66 200 VAL B N 1
ATOM 5231 C CA . VAL B 1 200 ? 131.151 247.337 310.321 1.00 68.66 200 VAL B CA 1
ATOM 5232 C C . VAL B 1 200 ? 129.834 246.636 310.626 1.00 68.66 200 VAL B C 1
ATOM 5233 O O . VAL B 1 200 ? 129.551 245.546 310.127 1.00 68.66 200 VAL B O 1
ATOM 5237 N N . TYR B 1 201 ? 129.028 247.283 311.462 1.00 65.32 201 TYR B N 1
ATOM 5238 C CA . TYR B 1 201 ? 127.695 246.819 311.828 1.00 65.32 201 TYR B CA 1
ATOM 5239 C C . TYR B 1 201 ? 126.666 247.878 311.445 1.00 65.32 201 TYR B C 1
ATOM 5240 O O . TYR B 1 201 ? 126.997 248.933 310.900 1.00 65.32 201 TYR B O 1
ATOM 5249 N N . THR B 1 202 ? 125.400 247.585 311.736 1.00 62.54 202 THR B N 1
ATOM 5250 C CA . THR B 1 202 ? 124.317 248.555 311.631 1.00 62.54 202 THR B CA 1
ATOM 5251 C C . THR B 1 202 ? 123.688 248.706 313.007 1.00 62.54 202 THR B C 1
ATOM 5252 O O . THR B 1 202 ? 123.320 247.708 313.635 1.00 62.54 202 THR B O 1
ATOM 5256 N N . ALA B 1 203 ? 123.564 249.945 313.473 1.00 62.85 203 ALA B N 1
ATOM 5257 C CA . ALA B 1 203 ? 123.087 250.230 314.826 1.00 62.85 203 ALA B CA 1
ATOM 5258 C C . ALA B 1 203 ? 121.688 250.835 314.742 1.00 62.85 203 ALA B C 1
ATOM 5259 O O . ALA B 1 203 ? 121.519 252.051 314.673 1.00 62.85 203 ALA B O 1
ATOM 5261 N N . ASP B 1 204 ? 120.679 249.969 314.752 1.00 64.43 204 ASP B N 1
ATOM 5262 C CA . ASP B 1 204 ? 119.295 250.423 314.814 1.00 64.43 204 ASP B CA 1
ATOM 5263 C C . ASP B 1 204 ? 118.966 250.800 316.253 1.00 64.43 204 ASP B C 1
ATOM 5264 O O . ASP B 1 204 ? 119.065 249.962 317.157 1.00 64.43 204 ASP B O 1
ATOM 5269 N N . MET B 1 205 ? 118.570 252.054 316.474 1.00 65.84 205 MET B N 1
ATOM 5270 C CA . MET B 1 205 ? 118.286 252.534 317.823 1.00 65.84 205 MET B CA 1
ATOM 5271 C C . MET B 1 205 ? 116.816 252.879 318.017 1.00 65.84 205 MET B C 1
ATOM 5272 O O . MET B 1 205 ? 116.168 252.302 318.898 1.00 65.84 205 MET B O 1
ATOM 5277 N N . SER B 1 206 ? 116.265 253.797 317.225 1.00 64.02 206 SER B N 1
ATOM 5278 C CA . SER B 1 206 ? 114.858 254.171 317.318 1.00 64.02 206 SER B CA 1
ATOM 5279 C C . SER B 1 206 ? 114.276 254.382 315.929 1.00 64.02 206 SER B C 1
ATOM 5280 O O . SER B 1 206 ? 113.450 255.274 315.710 1.00 64.02 206 SER B O 1
ATOM 5283 N N . GLY B 1 207 ? 114.697 253.562 314.970 1.00 62.04 207 GLY B N 1
ATOM 5284 C CA . GLY B 1 207 ? 114.378 253.791 313.580 1.00 62.04 207 GLY B CA 1
ATOM 5285 C C . GLY B 1 207 ? 115.441 254.538 312.806 1.00 62.04 207 GLY B C 1
ATOM 5286 O O . GLY B 1 207 ? 115.311 254.676 311.583 1.00 62.04 207 GLY B O 1
ATOM 5287 N N . LYS B 1 208 ? 116.482 255.024 313.476 1.00 62.53 208 LYS B N 1
ATOM 5288 C CA . LYS B 1 208 ? 117.613 255.679 312.834 1.00 62.53 208 LYS B CA 1
ATOM 5289 C C . LYS B 1 208 ? 118.775 254.696 312.808 1.00 62.53 208 LYS B C 1
ATOM 5290 O O . LYS B 1 208 ? 119.186 254.190 313.858 1.00 62.53 208 LYS B O 1
ATOM 5296 N N . TRP B 1 209 ? 119.298 254.427 311.619 1.00 59.98 209 TRP B N 1
ATOM 5297 C CA . TRP B 1 209 ? 120.334 253.421 311.436 1.00 59.98 209 TRP B CA 1
ATOM 5298 C C . TRP B 1 209 ? 121.683 254.079 311.168 1.00 59.98 209 TRP B C 1
ATOM 5299 O O . TRP B 1 209 ? 121.779 255.270 310.866 1.00 59.98 209 TRP B O 1
ATOM 5310 N N . TRP B 1 210 ? 122.738 253.278 311.281 1.00 63.14 210 TRP B N 1
ATOM 5311 C CA . TRP B 1 210 ? 124.099 253.766 311.115 1.00 63.14 210 TRP B CA 1
ATOM 5312 C C . TRP B 1 210 ? 124.955 252.641 310.541 1.00 63.14 210 TRP B C 1
ATOM 5313 O O . TRP B 1 210 ? 124.459 251.551 310.240 1.00 63.14 210 TRP B O 1
ATOM 5324 N N . LEU B 1 211 ? 126.248 252.911 310.389 1.00 67.67 211 LEU B N 1
ATOM 5325 C CA . LEU B 1 211 ? 127.210 251.955 309.844 1.00 67.67 211 LEU B CA 1
ATOM 5326 C C . LEU B 1 211 ? 128.466 251.944 310.709 1.00 67.67 211 LEU B C 1
ATOM 5327 O O . LEU B 1 211 ? 129.591 252.068 310.223 1.00 67.67 211 LEU B O 1
ATOM 5332 N N . VAL B 1 212 ? 128.277 251.800 312.019 1.00 69.28 212 VAL B N 1
ATOM 5333 C CA . VAL B 1 212 ? 129.360 252.015 312.969 1.00 69.28 212 VAL B CA 1
ATOM 5334 C C . VAL B 1 212 ? 130.251 250.776 313.044 1.00 69.28 212 VAL B C 1
ATOM 5335 O O . VAL B 1 212 ? 129.844 249.658 312.724 1.00 69.28 212 VAL B O 1
ATOM 5339 N N . LYS B 1 213 ? 131.495 250.991 313.476 1.00 75.16 213 LYS B N 1
ATOM 5340 C CA . LYS B 1 213 ? 132.521 249.957 313.457 1.00 75.16 213 LYS B CA 1
ATOM 5341 C C . LYS B 1 213 ? 132.220 248.831 314.442 1.00 75.16 213 LYS B C 1
ATOM 5342 O O . LYS B 1 213 ? 131.586 249.032 315.485 1.00 75.16 213 LYS B O 1
ATOM 5348 N N . ARG B 1 214 ? 132.720 247.636 314.110 1.00 71.66 214 ARG B N 1
ATOM 5349 C CA . ARG B 1 214 ? 132.456 246.452 314.923 1.00 71.66 214 ARG B CA 1
ATOM 5350 C C . ARG B 1 214 ? 133.099 246.562 316.300 1.00 71.66 214 ARG B C 1
ATOM 5351 O O . ARG B 1 214 ? 132.451 246.294 317.318 1.00 71.66 214 ARG B O 1
ATOM 5359 N N . ASP B 1 215 ? 134.378 246.938 316.356 1.00 79.00 215 ASP B N 1
ATOM 5360 C CA . ASP B 1 215 ? 135.062 247.009 317.645 1.00 79.00 215 ASP B CA 1
ATOM 5361 C C . ASP B 1 215 ? 134.467 248.097 318.531 1.00 79.00 215 ASP B C 1
ATOM 5362 O O . ASP B 1 215 ? 134.307 247.902 319.743 1.00 79.00 215 ASP B O 1
ATOM 5367 N N . TRP B 1 216 ? 134.125 249.249 317.948 1.00 75.54 216 TRP B N 1
ATOM 5368 C CA . TRP B 1 216 ? 133.512 250.313 318.731 1.00 75.54 216 TRP B CA 1
ATOM 5369 C C . TRP B 1 216 ? 132.132 249.906 319.225 1.00 75.54 216 TRP B C 1
ATOM 5370 O O . TRP B 1 216 ? 131.747 250.260 320.345 1.00 75.54 216 TRP B O 1
ATOM 5381 N N . TYR B 1 217 ? 131.375 249.169 318.409 1.00 66.24 217 TYR B N 1
ATOM 5382 C CA . TYR B 1 217 ? 130.111 248.613 318.882 1.00 66.24 217 TYR B CA 1
ATOM 5383 C C . TYR B 1 217 ? 130.334 247.602 319.999 1.00 66.24 217 TYR B C 1
ATOM 5384 O O . TYR B 1 217 ? 129.494 247.469 320.896 1.00 66.24 217 TYR B O 1
ATOM 5393 N N . HIS B 1 218 ? 131.454 246.880 319.957 1.00 72.33 218 HIS B N 1
ATOM 5394 C CA . HIS B 1 218 ? 131.755 245.902 320.995 1.00 72.33 218 HIS B CA 1
ATOM 5395 C C . HIS B 1 218 ? 132.156 246.571 322.303 1.00 72.33 218 HIS B C 1
ATOM 5396 O O . HIS B 1 218 ? 131.905 246.021 323.382 1.00 72.33 218 HIS B O 1
ATOM 5403 N N . ASP B 1 219 ? 132.772 247.749 322.231 1.00 78.15 219 ASP B N 1
ATOM 5404 C CA . ASP B 1 219 ? 133.344 248.399 323.403 1.00 78.15 219 ASP B CA 1
ATOM 5405 C C . ASP B 1 219 ? 132.354 249.288 324.152 1.00 78.15 219 ASP B C 1
ATOM 5406 O O . ASP B 1 219 ? 132.746 249.935 325.127 1.00 78.15 219 ASP B O 1
ATOM 5411 N N . ILE B 1 220 ? 131.093 249.344 323.723 1.00 69.56 220 ILE B N 1
ATOM 5412 C CA . ILE B 1 220 ? 130.103 250.141 324.438 1.00 69.56 220 ILE B CA 1
ATOM 5413 C C . ILE B 1 220 ? 129.809 249.497 325.786 1.00 69.56 220 ILE B C 1
ATOM 5414 O O . ILE B 1 220 ? 129.629 248.276 325.888 1.00 69.56 220 ILE B O 1
ATOM 5419 N N . ALA B 1 221 ? 129.757 250.319 326.834 1.00 64.65 221 ALA B N 1
ATOM 5420 C CA . ALA B 1 221 ? 129.452 249.840 328.181 1.00 64.65 221 ALA B CA 1
ATOM 5421 C C . ALA B 1 221 ? 127.959 250.023 328.426 1.00 64.65 221 ALA B C 1
ATOM 5422 O O . ALA B 1 221 ? 127.500 251.086 328.846 1.00 64.65 221 ALA B O 1
ATOM 5424 N N . LEU B 1 222 ? 127.195 248.965 328.171 1.00 62.86 222 LEU B N 1
ATOM 5425 C CA . LEU B 1 222 ? 125.750 248.978 328.350 1.00 62.86 222 LEU B CA 1
ATOM 5426 C C . LEU B 1 222 ? 125.280 247.543 328.552 1.00 62.86 222 LEU B C 1
ATOM 5427 O O . LEU B 1 222 ? 125.953 246.602 328.117 1.00 62.86 222 LEU B O 1
ATOM 5432 N N . PRO B 1 223 ? 124.133 247.342 329.209 1.00 62.94 223 PRO B N 1
ATOM 5433 C CA . PRO B 1 223 ? 123.632 245.975 329.415 1.00 62.94 223 PRO B CA 1
ATOM 5434 C C . PRO B 1 223 ? 123.171 245.317 328.124 1.00 62.94 223 PRO B C 1
ATOM 5435 O O . PRO B 1 223 ? 122.184 245.746 327.519 1.00 62.94 223 PRO B O 1
ATOM 5439 N N . TRP B 1 224 ? 123.874 244.271 327.701 1.00 64.41 224 TRP B N 1
ATOM 5440 C CA . TRP B 1 224 ? 123.581 243.576 326.460 1.00 64.41 224 TRP B CA 1
ATOM 5441 C C . TRP B 1 224 ? 122.826 242.277 326.737 1.00 64.41 224 TRP B C 1
ATOM 5442 O O . TRP B 1 224 ? 122.516 241.936 327.880 1.00 64.41 224 TRP B O 1
ATOM 5453 N N . THR B 1 225 ? 122.527 241.547 325.666 1.00 63.72 225 THR B N 1
ATOM 5454 C CA . THR B 1 225 ? 121.854 240.258 325.758 1.00 63.72 225 THR B CA 1
ATOM 5455 C C . THR B 1 225 ? 122.142 239.472 324.483 1.00 63.72 225 THR B C 1
ATOM 5456 O O . THR B 1 225 ? 123.014 239.837 323.691 1.00 63.72 225 THR B O 1
ATOM 5460 N N . ALA B 1 226 ? 121.405 238.381 324.291 1.00 66.71 226 ALA B N 1
ATOM 5461 C CA . ALA B 1 226 ? 121.485 237.559 323.093 1.00 66.71 226 ALA B CA 1
ATOM 5462 C C . ALA B 1 226 ? 120.263 237.783 322.215 1.00 66.71 226 ALA B C 1
ATOM 5463 O O . ALA B 1 226 ? 119.130 237.750 322.709 1.00 66.71 226 ALA B O 1
ATOM 5465 N N . PRO B 1 227 ? 120.461 238.020 320.916 1.00 62.83 227 PRO B N 1
ATOM 5466 C CA . PRO B 1 227 ? 119.313 238.321 320.044 1.00 62.83 227 PRO B CA 1
ATOM 5467 C C . PRO B 1 227 ? 118.300 237.195 319.940 1.00 62.83 227 PRO B C 1
ATOM 5468 O O . PRO B 1 227 ? 117.128 237.462 319.648 1.00 62.83 227 PRO B O 1
ATOM 5472 N N . SER B 1 228 ? 118.714 235.944 320.157 1.00 69.84 228 SER B N 1
ATOM 5473 C CA . SER B 1 228 ? 117.786 234.823 320.034 1.00 69.84 228 SER B CA 1
ATOM 5474 C C . SER B 1 228 ? 116.641 234.945 321.033 1.00 69.84 228 SER B C 1
ATOM 5475 O O . SER B 1 228 ? 115.466 234.837 320.667 1.00 69.84 228 SER B O 1
ATOM 5478 N N . ALA B 1 229 ? 116.970 235.176 322.301 1.00 73.32 229 ALA B N 1
ATOM 5479 C CA . ALA B 1 229 ? 115.983 235.411 323.349 1.00 73.32 229 ALA B CA 1
ATOM 5480 C C . ALA B 1 229 ? 116.520 236.475 324.290 1.00 73.32 229 ALA B C 1
ATOM 5481 O O . ALA B 1 229 ? 117.602 236.312 324.858 1.00 73.32 229 ALA B O 1
ATOM 5483 N N . ASP B 1 230 ? 115.766 237.558 324.451 1.00 79.94 230 ASP B N 1
ATOM 5484 C CA . ASP B 1 230 ? 116.243 238.738 325.172 1.00 79.94 230 ASP B CA 1
ATOM 5485 C C . ASP B 1 230 ? 116.121 238.542 326.680 1.00 79.94 230 ASP B C 1
ATOM 5486 O O . ASP B 1 230 ? 115.020 238.491 327.232 1.00 79.94 230 ASP B O 1
ATOM 5491 N N . PHE B 1 231 ? 117.268 238.442 327.355 1.00 75.04 231 PHE B N 1
ATOM 5492 C CA . PHE B 1 231 ? 117.341 238.579 328.812 1.00 75.04 231 PHE B CA 1
ATOM 5493 C C . PHE B 1 231 ? 118.765 239.050 329.105 1.00 75.04 231 PHE B C 1
ATOM 5494 O O . PHE B 1 231 ? 119.738 238.441 328.651 1.00 75.04 231 PHE B O 1
ATOM 5502 N N . TRP B 1 232 ? 118.874 240.113 329.890 1.00 66.13 232 TRP B N 1
ATOM 5503 C CA . TRP B 1 232 ? 120.097 240.893 329.981 1.00 66.13 232 TRP B CA 1
ATOM 5504 C C . TRP B 1 232 ? 121.125 240.196 330.864 1.00 66.13 232 TRP B C 1
ATOM 5505 O O . TRP B 1 232 ? 120.785 239.459 331.795 1.00 66.13 232 TRP B O 1
ATOM 5516 N N . HIS B 1 233 ? 122.404 240.442 330.570 1.00 65.56 233 HIS B N 1
ATOM 5517 C CA . HIS B 1 233 ? 123.482 239.759 331.270 1.00 65.56 233 HIS B CA 1
ATOM 5518 C C . HIS B 1 233 ? 124.556 240.690 331.818 1.00 65.56 233 HIS B C 1
ATOM 5519 O O . HIS B 1 233 ? 125.548 240.197 332.368 1.00 65.56 233 HIS B O 1
ATOM 5521 N N . ASP B 1 234 ? 124.397 242.002 331.693 1.00 70.17 234 ASP B N 1
ATOM 5522 C CA . ASP B 1 234 ? 125.343 242.974 332.235 1.00 70.17 234 ASP B CA 1
ATOM 5523 C C . ASP B 1 234 ? 124.567 244.046 332.991 1.00 70.17 234 ASP B C 1
ATOM 5524 O O . ASP B 1 234 ? 124.761 245.249 332.804 1.00 70.17 234 ASP B O 1
ATOM 5529 N N . MET B 1 235 ? 123.675 243.589 333.871 1.00 68.52 235 MET B N 1
ATOM 5530 C CA . MET B 1 235 ? 122.609 244.410 334.435 1.00 68.52 235 MET B CA 1
ATOM 5531 C C . MET B 1 235 ? 123.112 245.623 335.206 1.00 68.52 235 MET B C 1
ATOM 5532 O O . MET B 1 235 ? 122.361 246.592 335.363 1.00 68.52 235 MET B O 1
ATOM 5537 N N . ASP B 1 236 ? 124.353 245.606 335.684 1.00 77.87 236 ASP B N 1
ATOM 5538 C CA . ASP B 1 236 ? 124.798 246.587 336.668 1.00 77.87 236 ASP B CA 1
ATOM 5539 C C . ASP B 1 236 ? 125.234 247.917 336.062 1.00 77.87 236 ASP B C 1
ATOM 5540 O O . ASP B 1 236 ? 125.573 248.833 336.818 1.00 77.87 236 ASP B O 1
ATOM 5545 N N . ARG B 1 237 ? 125.229 248.060 334.738 1.00 70.71 237 ARG B N 1
ATOM 5546 C CA . ARG B 1 237 ? 125.711 249.292 334.127 1.00 70.71 237 ARG B CA 1
ATOM 5547 C C . ARG B 1 237 ? 124.685 250.418 334.128 1.00 70.71 237 ARG B C 1
ATOM 5548 O O . ARG B 1 237 ? 125.047 251.556 333.811 1.00 70.71 237 ARG B O 1
ATOM 5556 N N . LEU B 1 238 ? 123.428 250.144 334.479 1.00 63.25 238 LEU B N 1
ATOM 5557 C CA . LEU B 1 238 ? 122.390 251.167 334.440 1.00 63.25 238 LEU B CA 1
ATOM 5558 C C . LEU B 1 238 ? 121.617 251.285 335.749 1.00 63.25 238 LEU B C 1
ATOM 5559 O O . LEU B 1 238 ? 120.692 252.102 335.831 1.00 63.25 238 LEU B O 1
ATOM 5564 N N . VAL B 1 239 ? 121.959 250.503 336.767 1.00 65.00 239 VAL B N 1
ATOM 5565 C CA . VAL B 1 239 ? 121.283 250.554 338.058 1.00 65.00 239 VAL B CA 1
ATOM 5566 C C . VAL B 1 239 ? 122.321 250.858 339.127 1.00 65.00 239 VAL B C 1
ATOM 5567 O O . VAL B 1 239 ? 123.328 250.148 339.238 1.00 65.00 239 VAL B O 1
ATOM 5571 N N . GLU B 1 240 ? 122.080 251.907 339.906 1.00 71.24 240 GLU B N 1
ATOM 5572 C CA . GLU B 1 240 ? 122.949 252.292 341.010 1.00 71.24 240 GLU B CA 1
ATOM 5573 C C . GLU B 1 240 ? 122.134 252.323 342.295 1.00 71.24 240 GLU B C 1
ATOM 5574 O O . GLU B 1 240 ? 120.988 252.781 342.299 1.00 71.24 240 GLU B O 1
ATOM 5580 N N . PHE B 1 241 ? 122.720 251.817 343.376 1.00 74.40 241 PHE B N 1
ATOM 5581 C CA . PHE B 1 241 ? 122.053 251.783 344.667 1.00 74.40 241 PHE B CA 1
ATOM 5582 C C . PHE B 1 241 ? 122.444 252.996 345.506 1.00 74.40 241 PHE B C 1
ATOM 5583 O O . PHE B 1 241 ? 123.566 253.501 345.433 1.00 74.40 241 PHE B O 1
ATOM 5591 N N . SER B 1 242 ? 121.492 253.459 346.316 1.00 78.38 242 SER B N 1
ATOM 5592 C CA . SER B 1 242 ? 121.708 254.628 347.159 1.00 78.38 242 SER B CA 1
ATOM 5593 C C . SER B 1 242 ? 122.497 254.260 348.411 1.00 78.38 242 SER B C 1
ATOM 5594 O O . SER B 1 242 ? 123.035 253.153 348.509 1.00 78.38 242 SER B O 1
ATOM 5597 N N . THR B 1 243 ? 122.570 255.181 349.369 1.00 84.85 243 THR B N 1
ATOM 5598 C CA . THR B 1 243 ? 123.334 254.904 350.579 1.00 84.85 243 THR B CA 1
ATOM 5599 C C . THR B 1 243 ? 122.545 253.986 351.509 1.00 84.85 243 THR B C 1
ATOM 5600 O O . THR B 1 243 ? 121.404 254.296 351.868 1.00 84.85 243 THR B O 1
ATOM 5604 N N . PRO B 1 244 ? 123.134 252.856 351.903 1.00 76.33 244 PRO B N 1
ATOM 5605 C CA . PRO B 1 244 ? 122.468 251.877 352.790 1.00 76.33 244 PRO B CA 1
ATOM 5606 C C . PRO B 1 244 ? 122.546 252.237 354.274 1.00 76.33 244 PRO B C 1
ATOM 5607 O O . PRO B 1 244 ? 123.423 251.802 355.023 1.00 76.33 244 PRO B O 1
ATOM 5611 N N . HIS B 1 245 ? 121.601 253.067 354.721 1.00 80.26 245 HIS B N 1
ATOM 5612 C CA . HIS B 1 245 ? 121.615 253.523 356.106 1.00 80.26 245 HIS B CA 1
ATOM 5613 C C . HIS B 1 245 ? 121.385 252.363 357.071 1.00 80.26 245 HIS B C 1
ATOM 5614 O O . HIS B 1 245 ? 122.256 252.036 357.886 1.00 80.26 245 HIS B O 1
ATOM 5621 N N . ALA B 1 246 ? 120.220 251.720 356.989 1.00 76.15 246 ALA B N 1
ATOM 5622 C CA . ALA B 1 246 ? 119.933 250.577 357.848 1.00 76.15 246 ALA B CA 1
ATOM 5623 C C . ALA B 1 246 ? 118.771 249.748 357.317 1.00 76.15 246 ALA B C 1
ATOM 5624 O O . ALA B 1 246 ? 117.651 250.250 357.184 1.00 76.15 246 ALA B O 1
ATOM 5626 N N . THR B 1 247 ? 119.038 248.472 357.020 1.00 69.81 247 THR B N 1
ATOM 5627 C CA . THR B 1 247 ? 118.009 247.492 356.652 1.00 69.81 247 THR B CA 1
ATOM 5628 C C . THR B 1 247 ? 117.124 247.973 355.503 1.00 69.81 247 THR B C 1
ATOM 5629 O O . THR B 1 247 ? 115.973 247.546 355.374 1.00 69.81 247 THR B O 1
ATOM 5633 N N . LYS B 1 248 ? 117.650 248.853 354.652 1.00 69.07 248 LYS B N 1
ATOM 5634 C CA . LYS B 1 248 ? 116.870 249.385 353.543 1.00 69.07 248 LYS B CA 1
ATOM 5635 C C . LYS B 1 248 ? 117.790 250.124 352.582 1.00 69.07 248 LYS B C 1
ATOM 5636 O O . LYS B 1 248 ? 118.758 250.757 353.008 1.00 69.07 248 LYS B O 1
ATOM 5642 N N . GLN B 1 249 ? 117.478 250.030 351.290 1.00 71.78 249 GLN B N 1
ATOM 5643 C CA . GLN B 1 249 ? 118.159 250.790 350.251 1.00 71.78 249 GLN B CA 1
ATOM 5644 C C . GLN B 1 249 ? 117.125 251.289 349.251 1.00 71.78 249 GLN B C 1
ATOM 5645 O O . GLN B 1 249 ? 115.944 250.941 349.317 1.00 71.78 249 GLN B O 1
ATOM 5651 N N . SER B 1 250 ? 117.587 252.111 348.312 1.00 73.33 250 SER B N 1
ATOM 5652 C CA . SER B 1 250 ? 116.746 252.622 347.240 1.00 73.33 250 SER B CA 1
ATOM 5653 C C . SER B 1 250 ? 117.448 252.411 345.908 1.00 73.33 250 SER B C 1
ATOM 5654 O O . SER B 1 250 ? 118.678 252.461 345.819 1.00 73.33 250 SER B O 1
ATOM 5657 N N . VAL B 1 251 ? 116.651 252.175 344.869 1.00 74.03 251 VAL B N 1
ATOM 5658 C CA . VAL B 1 251 ? 117.154 251.861 343.537 1.00 74.03 251 VAL B CA 1
ATOM 5659 C C . VAL B 1 251 ? 116.956 253.071 342.638 1.00 74.03 251 VAL B C 1
ATOM 5660 O O . VAL B 1 251 ? 115.851 253.622 342.552 1.00 74.03 251 VAL B O 1
ATOM 5664 N N . TYR B 1 252 ? 118.027 253.485 341.967 1.00 72.81 252 TYR B N 1
ATOM 5665 C CA . TYR B 1 252 ? 117.982 254.625 341.063 1.00 72.81 252 TYR B CA 1
ATOM 5666 C C . TYR B 1 252 ? 118.655 254.249 339.754 1.00 72.81 252 TYR B C 1
ATOM 5667 O O . TYR B 1 252 ? 119.730 253.643 339.758 1.00 72.81 252 TYR B O 1
ATOM 5676 N N . THR B 1 253 ? 118.021 254.606 338.640 1.00 64.28 253 THR B N 1
ATOM 5677 C CA . THR B 1 253 ? 118.561 254.317 337.320 1.00 64.28 253 THR B CA 1
ATOM 5678 C C . THR B 1 253 ? 119.482 255.457 336.888 1.00 64.28 253 THR B C 1
ATOM 5679 O O . THR B 1 253 ? 119.829 256.341 337.677 1.00 64.28 253 THR B O 1
ATOM 5683 N N . LEU B 1 254 ? 119.896 255.450 335.618 1.00 58.94 254 LEU B N 1
ATOM 5684 C CA . LEU B 1 254 ? 120.782 256.483 335.094 1.00 58.94 254 LEU B CA 1
ATOM 5685 C C . LEU B 1 254 ? 120.204 257.165 333.858 1.00 58.94 254 LEU B C 1
ATOM 5686 O O . LEU B 1 254 ? 120.940 257.841 333.132 1.00 58.94 254 LEU B O 1
ATOM 5691 N N . GLY B 1 255 ? 118.910 257.005 333.601 1.00 64.47 255 GLY B N 1
ATOM 5692 C CA . GLY B 1 255 ? 118.283 257.680 332.483 1.00 64.47 255 GLY B CA 1
ATOM 5693 C C . GLY B 1 255 ? 118.057 256.789 331.280 1.00 64.47 255 GLY B C 1
ATOM 5694 O O . GLY B 1 255 ? 117.712 255.612 331.427 1.00 64.47 255 GLY B O 1
ATOM 5695 N N . ASP B 1 256 ? 118.250 257.338 330.082 1.00 66.96 256 ASP B N 1
ATOM 5696 C CA . ASP B 1 256 ? 118.047 256.600 328.843 1.00 66.96 256 ASP B CA 1
ATOM 5697 C C . ASP B 1 256 ? 119.298 256.461 327.994 1.00 66.96 256 ASP B C 1
ATOM 5698 O O . ASP B 1 256 ? 119.401 255.497 327.233 1.00 66.96 256 ASP B O 1
ATOM 5703 N N . GLN B 1 257 ? 120.235 257.402 328.081 1.00 66.63 257 GLN B N 1
ATOM 5704 C CA . GLN B 1 257 ? 121.489 257.401 327.331 1.00 66.63 257 GLN B CA 1
ATOM 5705 C C . GLN B 1 257 ? 121.282 257.433 325.822 1.00 66.63 257 GLN B C 1
ATOM 5706 O O . GLN B 1 257 ? 122.255 257.321 325.066 1.00 66.63 257 GLN B O 1
ATOM 5712 N N . GLU B 1 258 ? 120.039 257.588 325.357 1.00 66.43 258 GLU B N 1
ATOM 5713 C CA . GLU B 1 258 ? 119.797 257.685 323.922 1.00 66.43 258 GLU B CA 1
ATOM 5714 C C . GLU B 1 258 ? 120.439 258.938 323.345 1.00 66.43 258 GLU B C 1
ATOM 5715 O O . GLU B 1 258 ? 121.043 258.896 322.267 1.00 66.43 258 GLU B O 1
ATOM 5721 N N . GLY B 1 259 ? 120.320 260.063 324.052 1.00 67.54 259 GLY B N 1
ATOM 5722 C CA . GLY B 1 259 ? 120.985 261.276 323.609 1.00 67.54 259 GLY B CA 1
ATOM 5723 C C . GLY B 1 259 ? 122.494 261.144 323.611 1.00 67.54 259 GLY B C 1
ATOM 5724 O O . GLY B 1 259 ? 123.171 261.605 322.689 1.00 67.54 259 GLY B O 1
ATOM 5725 N N . ALA B 1 260 ? 123.043 260.501 324.645 1.00 67.72 260 ALA B N 1
ATOM 5726 C CA . ALA B 1 260 ? 124.486 260.296 324.702 1.00 67.72 260 ALA B CA 1
ATOM 5727 C C . ALA B 1 260 ? 124.966 259.438 323.539 1.00 67.72 260 ALA B C 1
ATOM 5728 O O . ALA B 1 260 ? 126.009 259.721 322.936 1.00 67.72 260 ALA B O 1
ATOM 5730 N N . MET B 1 261 ? 124.217 258.385 323.206 1.00 68.08 261 MET B N 1
ATOM 5731 C CA . MET B 1 261 ? 124.589 257.539 322.076 1.00 68.08 261 MET B CA 1
ATOM 5732 C C . MET B 1 261 ? 124.490 258.302 320.761 1.00 68.08 261 MET B C 1
ATOM 5733 O O . MET B 1 261 ? 125.402 258.246 319.929 1.00 68.08 261 MET B O 1
ATOM 5738 N N . SER B 1 262 ? 123.388 259.031 320.557 1.00 70.81 262 SER B N 1
ATOM 5739 C CA . SER B 1 262 ? 123.218 259.788 319.324 1.00 70.81 262 SER B CA 1
ATOM 5740 C C . SER B 1 262 ? 124.202 260.944 319.215 1.00 70.81 262 SER B C 1
ATOM 5741 O O . SER B 1 262 ? 124.380 261.485 318.119 1.00 70.81 262 SER B O 1
ATOM 5744 N N . THR B 1 263 ? 124.829 261.342 320.321 1.00 73.84 263 THR B N 1
ATOM 5745 C CA . THR B 1 263 ? 125.871 262.360 320.248 1.00 73.84 263 THR B CA 1
ATOM 5746 C C . THR B 1 263 ? 127.238 261.740 319.981 1.00 73.84 263 THR B C 1
ATOM 5747 O O . THR B 1 263 ? 128.013 262.262 319.173 1.00 73.84 263 THR B O 1
ATOM 5751 N N . ALA B 1 264 ? 127.547 260.624 320.646 1.00 75.59 264 ALA B N 1
ATOM 5752 C CA . ALA B 1 264 ? 128.838 259.973 320.447 1.00 75.59 264 ALA B CA 1
ATOM 5753 C C . ALA B 1 264 ? 128.961 259.411 319.035 1.00 75.59 264 ALA B C 1
ATOM 5754 O O . ALA B 1 264 ? 129.971 259.627 318.356 1.00 75.59 264 ALA B O 1
ATOM 5756 N N . LEU B 1 265 ? 127.944 258.689 318.578 1.00 72.41 265 LEU B N 1
ATOM 5757 C CA . LEU B 1 265 ? 127.960 258.062 317.254 1.00 72.41 265 LEU B CA 1
ATOM 5758 C C . LEU B 1 265 ? 127.156 258.881 316.249 1.00 72.41 265 LEU B C 1
ATOM 5759 O O . LEU B 1 265 ? 126.646 258.380 315.252 1.00 72.41 265 LEU B O 1
ATOM 5764 N N . GLY B 1 266 ? 127.121 260.191 316.465 1.00 85.60 266 GLY B N 1
ATOM 5765 C CA . GLY B 1 266 ? 126.294 261.087 315.687 1.00 85.60 266 GLY B CA 1
ATOM 5766 C C . GLY B 1 266 ? 126.884 261.577 314.385 1.00 85.60 266 GLY B C 1
ATOM 5767 O O . GLY B 1 266 ? 126.232 262.368 313.693 1.00 85.60 266 GLY B O 1
ATOM 5768 N N . ASP B 1 267 ? 128.088 261.134 314.016 1.00 103.15 267 ASP B N 1
ATOM 5769 C CA . ASP B 1 267 ? 128.677 261.571 312.757 1.00 103.15 267 ASP B CA 1
ATOM 5770 C C . ASP B 1 267 ? 129.131 260.407 311.884 1.00 103.15 267 ASP B C 1
ATOM 5771 O O . ASP B 1 267 ? 129.832 260.639 310.890 1.00 103.15 267 ASP B O 1
ATOM 5776 N N . ALA B 1 268 ? 128.756 259.175 312.211 1.00 87.46 268 ALA B N 1
ATOM 5777 C CA . ALA B 1 268 ? 129.032 258.050 311.332 1.00 87.46 268 ALA B CA 1
ATOM 5778 C C . ALA B 1 268 ? 128.085 258.072 310.135 1.00 87.46 268 ALA B C 1
ATOM 5779 O O . ALA B 1 268 ? 127.101 258.814 310.100 1.00 87.46 268 ALA B O 1
ATOM 5781 N N . ALA B 1 269 ? 128.407 257.251 309.135 1.00 77.48 269 ALA B N 1
ATOM 5782 C CA . ALA B 1 269 ? 127.571 257.160 307.945 1.00 77.48 269 ALA B CA 1
ATOM 5783 C C . ALA B 1 269 ? 126.158 256.735 308.321 1.00 77.48 269 ALA B C 1
ATOM 5784 O O . ALA B 1 269 ? 125.964 255.805 309.107 1.00 77.48 269 ALA B O 1
ATOM 5786 N N . VAL B 1 270 ? 125.170 257.423 307.758 1.00 69.19 270 VAL B N 1
ATOM 5787 C CA . VAL B 1 270 ? 123.768 257.209 308.093 1.00 69.19 270 VAL B CA 1
ATOM 5788 C C . VAL B 1 270 ? 123.124 256.486 306.916 1.00 69.19 270 VAL B C 1
ATOM 5789 O O . VAL B 1 270 ? 122.769 257.101 305.908 1.00 69.19 270 VAL B O 1
ATOM 5793 N N . ILE B 1 271 ? 122.971 255.170 307.046 1.00 62.44 271 ILE B N 1
ATOM 5794 C CA . ILE B 1 271 ? 122.260 254.375 306.054 1.00 62.44 271 ILE B CA 1
ATOM 5795 C C . ILE B 1 271 ? 120.767 254.489 306.320 1.00 62.44 271 ILE B C 1
ATOM 5796 O O . ILE B 1 271 ? 120.349 254.930 307.396 1.00 62.44 271 ILE B O 1
ATOM 5801 N N . GLU B 1 272 ? 119.953 254.103 305.346 1.00 63.16 272 GLU B N 1
ATOM 5802 C CA . GLU B 1 272 ? 118.510 254.113 305.491 1.00 63.16 272 GLU B CA 1
ATOM 5803 C C . GLU B 1 272 ? 118.023 252.698 305.791 1.00 63.16 272 GLU B C 1
ATOM 5804 O O . GLU B 1 272 ? 118.815 251.770 305.972 1.00 63.16 272 GLU B O 1
ATOM 5806 N N . TYR B 1 273 ? 116.703 252.523 305.851 1.00 66.96 273 TYR B N 1
ATOM 5807 C CA . TYR B 1 273 ? 116.125 251.201 306.080 1.00 66.96 273 TYR B CA 1
ATOM 5808 C C . TYR B 1 273 ? 114.747 251.182 305.425 1.00 66.96 273 TYR B C 1
ATOM 5809 O O . TYR B 1 273 ? 113.781 251.697 305.994 1.00 66.96 273 TYR B O 1
ATOM 5818 N N . MET B 1 274 ? 114.670 250.589 304.238 1.00 74.39 274 MET B N 1
ATOM 5819 C CA . MET B 1 274 ? 113.409 250.446 303.519 1.00 74.39 274 MET B CA 1
ATOM 5820 C C . MET B 1 274 ? 112.749 249.147 303.962 1.00 74.39 274 MET B C 1
ATOM 5821 O O . MET B 1 274 ? 113.283 248.059 303.724 1.00 74.39 274 MET B O 1
ATOM 5823 N N . SER B 1 275 ? 111.591 249.260 304.607 1.00 78.95 275 SER B N 1
ATOM 5824 C CA . SER B 1 275 ? 110.883 248.088 305.097 1.00 78.95 275 SER B CA 1
ATOM 5825 C C . SER B 1 275 ? 110.289 247.304 303.927 1.00 78.95 275 SER B C 1
ATOM 5826 O O . SER B 1 275 ? 110.461 247.651 302.753 1.00 78.95 275 SER B O 1
ATOM 5829 N N . SER B 1 276 ? 109.576 246.228 304.261 1.00 80.16 276 SER B N 1
ATOM 5830 C CA . SER B 1 276 ? 108.996 245.314 303.275 1.00 80.16 276 SER B CA 1
ATOM 5831 C C . SER B 1 276 ? 110.085 244.756 302.355 1.00 80.16 276 SER B C 1
ATOM 5832 O O . SER B 1 276 ? 110.081 244.954 301.139 1.00 80.16 276 SER B O 1
ATOM 5835 N N . GLY B 1 277 ? 111.029 244.051 302.973 1.00 76.43 277 GLY B N 1
ATOM 5836 C CA . GLY B 1 277 ? 112.164 243.500 302.257 1.00 76.43 277 GLY B CA 1
ATOM 5837 C C . GLY B 1 277 ? 113.441 243.580 303.066 1.00 76.43 277 GLY B C 1
ATOM 5838 O O . GLY B 1 277 ? 114.450 242.963 302.710 1.00 76.43 277 GLY B O 1
ATOM 5839 N N . SER B 1 278 ? 113.402 244.345 304.159 1.00 73.30 278 SER B N 1
ATOM 5840 C CA . SER B 1 278 ? 114.537 244.512 305.070 1.00 73.30 278 SER B CA 1
ATOM 5841 C C . SER B 1 278 ? 115.778 245.028 304.348 1.00 73.30 278 SER B C 1
ATOM 5842 O O . SER B 1 278 ? 116.907 244.694 304.716 1.00 73.30 278 SER B O 1
ATOM 5845 N N . LYS B 1 279 ? 115.582 245.842 303.316 1.00 71.36 279 LYS B N 1
ATOM 5846 C CA . LYS B 1 279 ? 116.703 246.410 302.585 1.00 71.36 279 LYS B CA 1
ATOM 5847 C C . LYS B 1 279 ? 117.172 247.702 303.241 1.00 71.36 279 LYS B C 1
ATOM 5848 O O . LYS B 1 279 ? 116.399 248.411 303.892 1.00 71.36 279 LYS B O 1
ATOM 5854 N N . VAL B 1 280 ? 118.456 248.003 303.067 1.00 66.24 280 VAL B N 1
ATOM 5855 C CA . VAL B 1 280 ? 119.059 249.231 303.572 1.00 66.24 280 VAL B CA 1
ATOM 5856 C C . VAL B 1 280 ? 119.825 249.889 302.430 1.00 66.24 280 VAL B C 1
ATOM 5857 O O . VAL B 1 280 ? 120.557 249.213 301.699 1.00 66.24 280 VAL B O 1
ATOM 5861 N N . VAL B 1 281 ? 119.633 251.192 302.258 1.00 66.10 281 VAL B N 1
ATOM 5862 C CA . VAL B 1 281 ? 120.333 251.932 301.213 1.00 66.10 281 VAL B CA 1
ATOM 5863 C C . VAL B 1 281 ? 121.620 252.498 301.794 1.00 66.10 281 VAL B C 1
ATOM 5864 O O . VAL B 1 281 ? 121.604 253.181 302.825 1.00 66.10 281 VAL B O 1
ATOM 5868 N N . PHE B 1 282 ? 122.743 252.219 301.132 1.00 70.36 282 PHE B N 1
ATOM 5869 C CA . PHE B 1 282 ? 124.039 252.527 301.722 1.00 70.36 282 PHE B CA 1
ATOM 5870 C C . PHE B 1 282 ? 124.432 253.982 301.498 1.00 70.36 282 PHE B C 1
ATOM 5871 O O . PHE B 1 282 ? 125.057 254.596 302.370 1.00 70.36 282 PHE B O 1
ATOM 5879 N N . ARG B 1 283 ? 124.103 254.531 300.326 1.00 78.95 283 ARG B N 1
ATOM 5880 C CA . ARG B 1 283 ? 124.305 255.944 299.979 1.00 78.95 283 ARG B CA 1
ATOM 5881 C C . ARG B 1 283 ? 125.745 256.415 300.202 1.00 78.95 283 ARG B C 1
ATOM 5882 O O . ARG B 1 283 ? 126.016 257.619 300.236 1.00 78.95 283 ARG B O 1
ATOM 5890 N N . THR B 1 284 ? 126.694 255.485 300.315 1.00 87.46 284 THR B N 1
ATOM 5891 C CA . THR B 1 284 ? 128.088 255.840 300.549 1.00 87.46 284 THR B CA 1
ATOM 5892 C C . THR B 1 284 ? 129.084 255.132 299.640 1.00 87.46 284 THR B C 1
ATOM 5893 O O . THR B 1 284 ? 130.163 255.687 299.399 1.00 87.46 284 THR B O 1
ATOM 5897 N N . GLY B 1 285 ? 128.768 253.947 299.118 1.00 83.41 285 GLY B N 1
ATOM 5898 C CA . GLY B 1 285 ? 129.723 253.184 298.346 1.00 83.41 285 GLY B CA 1
ATOM 5899 C C . GLY B 1 285 ? 129.903 253.703 296.932 1.00 83.41 285 GLY B C 1
ATOM 5900 O O . GLY B 1 285 ? 129.176 254.570 296.447 1.00 83.41 285 GLY B O 1
ATOM 5901 N N . PHE B 1 286 ? 130.909 253.149 296.263 1.00 85.69 286 PHE B N 1
ATOM 5902 C CA . PHE B 1 286 ? 131.291 253.519 294.902 1.00 85.69 286 PHE B CA 1
ATOM 5903 C C . PHE B 1 286 ? 131.053 252.333 293.970 1.00 85.69 286 PHE B C 1
ATOM 5904 O O . PHE B 1 286 ? 130.526 251.292 294.377 1.00 85.69 286 PHE B O 1
ATOM 5912 N N . LEU B 1 287 ? 131.457 252.496 292.712 1.00 80.41 287 LEU B N 1
ATOM 5913 C CA . LEU B 1 287 ? 131.402 251.403 291.747 1.00 80.41 287 LEU B CA 1
ATOM 5914 C C . LEU B 1 287 ? 132.296 251.783 290.576 1.00 80.41 287 LEU B C 1
ATOM 5915 O O . LEU B 1 287 ? 131.999 252.749 289.863 1.00 80.41 287 LEU B O 1
ATOM 5920 N N . LYS B 1 288 ? 133.381 251.036 290.380 1.00 82.99 288 LYS B N 1
ATOM 5921 C CA . LYS B 1 288 ? 134.440 251.390 289.436 1.00 82.99 288 LYS B CA 1
ATOM 5922 C C . LYS B 1 288 ? 134.530 250.330 288.345 1.00 82.99 288 LYS B C 1
ATOM 5923 O O . LYS B 1 288 ? 135.049 249.238 288.586 1.00 82.99 288 LYS B O 1
ATOM 5929 N N . CYS B 1 289 ? 134.063 250.637 287.138 1.00 78.10 289 CYS B N 1
ATOM 5930 C CA . CYS B 1 289 ? 134.263 249.712 286.035 1.00 78.10 289 CYS B CA 1
ATOM 5931 C C . CYS B 1 289 ? 134.343 250.397 284.686 1.00 78.10 289 CYS B C 1
ATOM 5932 O O . CYS B 1 289 ? 134.301 251.625 284.560 1.00 78.10 289 CYS B O 1
ATOM 5935 N N . ARG B 1 290 ? 134.468 249.541 283.676 1.00 77.96 290 ARG B N 1
ATOM 5936 C CA . ARG B 1 290 ? 135.101 249.833 282.400 1.00 77.96 290 ARG B CA 1
ATOM 5937 C C . ARG B 1 290 ? 134.090 249.457 281.324 1.00 77.96 290 ARG B C 1
ATOM 5938 O O . ARG B 1 290 ? 133.589 248.327 281.302 1.00 77.96 290 ARG B O 1
ATOM 5946 N N . VAL B 1 291 ? 133.698 250.432 280.502 1.00 72.48 291 VAL B N 1
ATOM 5947 C CA . VAL B 1 291 ? 132.683 250.176 279.488 1.00 72.48 291 VAL B CA 1
ATOM 5948 C C . VAL B 1 291 ? 133.356 249.777 278.184 1.00 72.48 291 VAL B C 1
ATOM 5949 O O . VAL B 1 291 ? 134.147 250.536 277.614 1.00 72.48 291 VAL B O 1
ATOM 5953 N N . LYS B 1 292 ? 133.027 248.586 277.697 1.00 71.90 292 LYS B N 1
ATOM 5954 C CA . LYS B 1 292 ? 133.546 248.081 276.430 1.00 71.90 292 LYS B CA 1
ATOM 5955 C C . LYS B 1 292 ? 132.558 248.469 275.337 1.00 71.90 292 LYS B C 1
ATOM 5956 O O . LYS B 1 292 ? 131.508 247.841 275.179 1.00 71.90 292 LYS B O 1
ATOM 5962 N N . MET B 1 293 ? 132.901 249.511 274.586 1.00 74.64 293 MET B N 1
ATOM 5963 C CA . MET B 1 293 ? 132.067 249.987 273.486 1.00 74.64 293 MET B CA 1
ATOM 5964 C C . MET B 1 293 ? 132.552 249.366 272.179 1.00 74.64 293 MET B C 1
ATOM 5965 O O . MET B 1 293 ? 133.089 250.028 271.291 1.00 74.64 293 MET B O 1
ATOM 5970 N N . GLU B 1 294 ? 132.351 248.054 272.079 1.00 74.79 294 GLU B N 1
ATOM 5971 C CA . GLU B 1 294 ? 132.742 247.301 270.895 1.00 74.79 294 GLU B CA 1
ATOM 5972 C C . GLU B 1 294 ? 131.581 247.031 269.955 1.00 74.79 294 GLU B C 1
ATOM 5973 O O . GLU B 1 294 ? 131.778 247.001 268.736 1.00 74.79 294 GLU B O 1
ATOM 5979 N N . ASN B 1 295 ? 130.378 246.832 270.494 1.00 69.69 295 ASN B N 1
ATOM 5980 C CA . ASN B 1 295 ? 129.185 246.592 269.695 1.00 69.69 295 ASN B CA 1
ATOM 5981 C C . ASN B 1 295 ? 128.326 247.844 269.557 1.00 69.69 295 ASN B C 1
ATOM 5982 O O . ASN B 1 295 ? 127.213 247.776 269.027 1.00 69.69 295 ASN B O 1
ATOM 5987 N N . LEU B 1 296 ? 128.829 248.987 270.010 1.00 68.26 296 LEU B N 1
ATOM 5988 C CA . LEU B 1 296 ? 128.087 250.240 269.974 1.00 68.26 296 LEU B CA 1
ATOM 5989 C C . LEU B 1 296 ? 128.230 250.859 268.589 1.00 68.26 296 LEU B C 1
ATOM 5990 O O . LEU B 1 296 ? 129.348 251.146 268.146 1.00 68.26 296 LEU B O 1
ATOM 5995 N N . ARG B 1 297 ? 127.103 251.055 267.911 1.00 65.51 297 ARG B N 1
ATOM 5996 C CA . ARG B 1 297 ? 127.083 251.601 266.564 1.00 65.51 297 ARG B CA 1
ATOM 5997 C C . ARG B 1 297 ? 125.991 252.652 266.454 1.00 65.51 297 ARG B C 1
ATOM 5998 O O . ARG B 1 297 ? 125.004 252.626 267.195 1.00 65.51 297 ARG B O 1
ATOM 6006 N N . LEU B 1 298 ? 126.176 253.581 265.521 1.00 62.59 298 LEU B N 1
ATOM 6007 C CA . LEU B 1 298 ? 125.184 254.623 265.296 1.00 62.59 298 LEU B CA 1
ATOM 6008 C C . LEU B 1 298 ? 123.910 254.025 264.713 1.00 62.59 298 LEU B C 1
ATOM 6009 O O . LEU B 1 298 ? 123.955 253.170 263.823 1.00 62.59 298 LEU B O 1
ATOM 6014 N N . LYS B 1 299 ? 122.765 254.480 265.222 1.00 56.16 299 LYS B N 1
ATOM 6015 C CA . LYS B 1 299 ? 121.485 253.985 264.729 1.00 56.16 299 LYS B CA 1
ATOM 6016 C C . LYS B 1 299 ? 121.145 254.598 263.376 1.00 56.16 299 LYS B C 1
ATOM 6017 O O . LYS B 1 299 ? 120.938 253.882 262.391 1.00 56.16 299 LYS B O 1
ATOM 6023 N N . GLY B 1 300 ? 121.082 255.925 263.314 1.00 58.20 300 GLY B N 1
ATOM 6024 C CA . GLY B 1 300 ? 120.791 256.596 262.065 1.00 58.20 300 GLY B CA 1
ATOM 6025 C C . GLY B 1 300 ? 122.027 257.156 261.395 1.00 58.20 300 GLY B C 1
ATOM 6026 O O . GLY B 1 300 ? 122.537 258.209 261.792 1.00 58.20 300 GLY B O 1
ATOM 6027 N N . SER B 1 301 ? 122.516 256.456 260.376 1.00 54.59 301 SER B N 1
ATOM 6028 C CA . SER B 1 301 ? 123.648 256.926 259.588 1.00 54.59 301 SER B CA 1
ATOM 6029 C C . SER B 1 301 ? 123.441 256.794 258.089 1.00 54.59 301 SER B C 1
ATOM 6030 O O . SER B 1 301 ? 124.163 257.453 257.329 1.00 54.59 301 SER B O 1
ATOM 6033 N N . THR B 1 302 ? 122.493 255.980 257.636 1.00 54.27 302 THR B N 1
ATOM 6034 C CA . THR B 1 302 ? 122.128 255.908 256.230 1.00 54.27 302 THR B CA 1
ATOM 6035 C C . THR B 1 302 ? 120.943 256.800 255.891 1.00 54.27 302 THR B C 1
ATOM 6036 O O . THR B 1 302 ? 120.498 256.808 254.738 1.00 54.27 302 THR B O 1
ATOM 6040 N N . TYR B 1 303 ? 120.423 257.543 256.863 1.00 53.39 303 TYR B N 1
ATOM 6041 C CA . TYR B 1 303 ? 119.293 258.428 256.633 1.00 53.39 303 TYR B CA 1
ATOM 6042 C C . TYR B 1 303 ? 119.733 259.680 255.886 1.00 53.39 303 TYR B C 1
ATOM 6043 O O . TYR B 1 303 ? 120.900 260.079 255.927 1.00 53.39 303 TYR B O 1
ATOM 6052 N N . MET B 1 304 ? 118.781 260.299 255.196 1.00 55.51 304 MET B N 1
ATOM 6053 C CA . MET B 1 304 ? 119.022 261.554 254.504 1.00 55.51 304 MET B CA 1
ATOM 6054 C C . MET B 1 304 ? 118.832 262.723 255.461 1.00 55.51 304 MET B C 1
ATOM 6055 O O . MET B 1 304 ? 118.040 262.656 256.404 1.00 55.51 304 MET B O 1
ATOM 6060 N N . GLN B 1 305 ? 119.575 263.800 255.212 1.00 54.50 305 GLN B N 1
ATOM 6061 C CA . GLN B 1 305 ? 119.548 264.954 256.099 1.00 54.50 305 GLN B CA 1
ATOM 6062 C C . GLN B 1 305 ? 118.167 265.602 256.108 1.00 54.50 305 GLN B C 1
ATOM 6063 O O . GLN B 1 305 ? 117.454 265.614 255.102 1.00 54.50 305 GLN B O 1
ATOM 6069 N N . CYS B 1 306 ? 117.793 266.142 257.266 1.00 59.06 306 CYS B N 1
ATOM 6070 C CA . CYS B 1 306 ? 116.531 266.860 257.388 1.00 59.06 306 CYS B CA 1
ATOM 6071 C C . CYS B 1 306 ? 116.596 268.151 256.582 1.00 59.06 306 CYS B C 1
ATOM 6072 O O . CYS B 1 306 ? 117.601 268.867 256.619 1.00 59.06 306 CYS B O 1
ATOM 6075 N N . SER B 1 307 ? 115.522 268.449 255.854 1.00 56.89 307 SER B N 1
ATOM 6076 C CA . SER B 1 307 ? 115.509 269.566 254.915 1.00 56.89 307 SER B CA 1
ATOM 6077 C C . SER B 1 307 ? 114.718 270.768 255.421 1.00 56.89 307 SER B C 1
ATOM 6078 O O . SER B 1 307 ? 115.216 271.896 255.375 1.00 56.89 307 SER B O 1
ATOM 6081 N N . LYS B 1 308 ? 113.497 270.551 255.902 1.00 57.50 308 LYS B N 1
ATOM 6082 C CA . LYS B 1 308 ? 112.598 271.652 256.222 1.00 57.50 308 LYS B CA 1
ATOM 6083 C C . LYS B 1 308 ? 112.965 272.255 257.581 1.00 57.50 308 LYS B C 1
ATOM 6084 O O . LYS B 1 308 ? 114.013 271.958 258.160 1.00 57.50 308 LYS B O 1
ATOM 6090 N N . GLU B 1 309 ? 112.097 273.118 258.103 1.00 58.35 309 GLU B N 1
ATOM 6091 C CA . GLU B 1 309 ? 112.408 273.949 259.256 1.00 58.35 309 GLU B CA 1
ATOM 6092 C C . GLU B 1 309 ? 111.835 273.364 260.542 1.00 58.35 309 GLU B C 1
ATOM 6093 O O . GLU B 1 309 ? 110.822 272.659 260.534 1.00 58.35 309 GLU B O 1
ATOM 6099 N N . PHE B 1 310 ? 112.500 273.674 261.650 1.00 53.65 310 PHE B N 1
ATOM 6100 C CA . PHE B 1 310 ? 112.136 273.198 262.976 1.00 53.65 310 PHE B CA 1
ATOM 6101 C C . PHE B 1 310 ? 111.268 274.218 263.702 1.00 53.65 310 PHE B C 1
ATOM 6102 O O . PHE B 1 310 ? 111.075 275.348 263.245 1.00 53.65 310 PHE B O 1
ATOM 6110 N N . SER B 1 311 ? 110.742 273.799 264.850 1.00 49.17 311 SER B N 1
ATOM 6111 C CA . SER B 1 311 ? 109.989 274.666 265.747 1.00 49.17 311 SER B CA 1
ATOM 6112 C C . SER B 1 311 ? 110.623 274.608 267.130 1.00 49.17 311 SER B C 1
ATOM 6113 O O . SER B 1 311 ? 110.879 273.519 267.651 1.00 49.17 311 SER B O 1
ATOM 6116 N N . ILE B 1 312 ? 110.871 275.774 267.717 1.00 47.87 312 ILE B N 1
ATOM 6117 C CA . ILE B 1 312 ? 111.583 275.852 268.988 1.00 47.87 312 ILE B CA 1
ATOM 6118 C C . ILE B 1 312 ? 110.609 275.641 270.138 1.00 47.87 312 ILE B C 1
ATOM 6119 O O . ILE B 1 312 ? 109.548 276.274 270.200 1.00 47.87 312 ILE B O 1
ATOM 6124 N N . LEU B 1 313 ? 110.965 274.737 271.049 1.00 52.17 313 LEU B N 1
ATOM 6125 C CA . LEU B 1 313 ? 110.288 274.574 272.327 1.00 52.17 313 LEU B CA 1
ATOM 6126 C C . LEU B 1 313 ? 111.323 274.648 273.440 1.00 52.17 313 LEU B C 1
ATOM 6127 O O . LEU B 1 313 ? 112.422 274.104 273.307 1.00 52.17 313 LEU B O 1
ATOM 6132 N N . LYS B 1 314 ? 110.971 275.323 274.534 1.00 56.19 314 LYS B N 1
ATOM 6133 C CA . LYS B 1 314 ? 111.827 275.408 275.715 1.00 56.19 314 LYS B CA 1
ATOM 6134 C C . LYS B 1 314 ? 113.195 275.994 275.344 1.00 56.19 314 LYS B C 1
ATOM 6135 O O . LYS B 1 314 ? 114.227 275.320 275.358 1.00 56.19 314 LYS B O 1
ATOM 6141 N N . ARG B 1 315 ? 113.152 277.283 274.988 1.00 55.90 315 ARG B N 1
ATOM 6142 C CA . ARG B 1 315 ? 114.247 278.094 274.459 1.00 55.90 315 ARG B CA 1
ATOM 6143 C C . ARG B 1 315 ? 115.564 277.808 275.175 1.00 55.90 315 ARG B C 1
ATOM 6144 O O . ARG B 1 315 ? 115.565 277.557 276.387 1.00 55.90 315 ARG B O 1
ATOM 6152 N N . PRO B 1 316 ? 116.689 277.813 274.457 1.00 56.00 316 PRO B N 1
ATOM 6153 C CA . PRO B 1 316 ? 117.970 277.410 275.054 1.00 56.00 316 PRO B CA 1
ATOM 6154 C C . PRO B 1 316 ? 118.278 278.113 276.369 1.00 56.00 316 PRO B C 1
ATOM 6155 O O . PRO B 1 316 ? 118.122 279.328 276.501 1.00 56.00 316 PRO B O 1
ATOM 6159 N N . THR B 1 317 ? 118.723 277.326 277.348 1.00 58.98 317 THR B N 1
ATOM 6160 C CA . THR B 1 317 ? 119.121 277.819 278.658 1.00 58.98 317 THR B CA 1
ATOM 6161 C C . THR B 1 317 ? 120.451 277.191 279.047 1.00 58.98 317 THR B C 1
ATOM 6162 O O . THR B 1 317 ? 120.819 276.115 278.568 1.00 58.98 317 THR B O 1
ATOM 6166 N N . ALA B 1 318 ? 121.176 277.878 279.924 1.00 61.07 318 ALA B N 1
ATOM 6167 C CA . ALA B 1 318 ? 122.489 277.431 280.358 1.00 61.07 318 ALA B CA 1
ATOM 6168 C C . ALA B 1 318 ? 122.375 276.420 281.496 1.00 61.07 318 ALA B C 1
ATOM 6169 O O . ALA B 1 318 ? 121.337 276.296 282.149 1.00 61.07 318 ALA B O 1
ATOM 6171 N N . THR B 1 319 ? 123.466 275.702 281.726 1.00 64.19 319 THR B N 1
ATOM 6172 C CA . THR B 1 319 ? 123.589 274.692 282.764 1.00 64.19 319 THR B CA 1
ATOM 6173 C C . THR B 1 319 ? 124.654 275.094 283.777 1.00 64.19 319 THR B C 1
ATOM 6174 O O . THR B 1 319 ? 125.482 275.970 283.505 1.00 64.19 319 THR B O 1
ATOM 6178 N N . PRO B 1 320 ? 124.649 274.491 284.974 1.00 69.99 320 PRO B N 1
ATOM 6179 C CA . PRO B 1 320 ? 125.679 274.848 285.965 1.00 69.99 320 PRO B CA 1
ATOM 6180 C C . PRO B 1 320 ? 127.100 274.692 285.453 1.00 69.99 320 PRO B C 1
ATOM 6181 O O . PRO B 1 320 ? 127.960 275.521 285.777 1.00 69.99 320 PRO B O 1
ATOM 6185 N N . TYR B 1 321 ? 127.380 273.651 284.665 1.00 71.33 321 TYR B N 1
ATOM 6186 C CA . TYR B 1 321 ? 128.706 273.530 284.070 1.00 71.33 321 TYR B CA 1
ATOM 6187 C C . TYR B 1 321 ? 128.916 274.631 283.034 1.00 71.33 321 TYR B C 1
ATOM 6188 O O . TYR B 1 321 ? 129.955 275.302 283.032 1.00 71.33 321 TYR B O 1
ATOM 6197 N N . GLY B 1 322 ? 127.922 274.863 282.180 1.00 66.85 322 GLY B N 1
ATOM 6198 C CA . GLY B 1 322 ? 128.050 275.865 281.141 1.00 66.85 322 GLY B CA 1
ATOM 6199 C C . GLY B 1 322 ? 127.803 275.340 279.741 1.00 66.85 322 GLY B C 1
ATOM 6200 O O . GLY B 1 322 ? 128.310 275.901 278.765 1.00 66.85 322 GLY B O 1
ATOM 6201 N N . THR B 1 323 ? 127.031 274.265 279.627 1.00 60.47 323 THR B N 1
ATOM 6202 C CA . THR B 1 323 ? 126.648 273.698 278.343 1.00 60.47 323 THR B CA 1
ATOM 6203 C C . THR B 1 323 ? 125.168 273.964 278.109 1.00 60.47 323 THR B C 1
ATOM 6204 O O . THR B 1 323 ? 124.332 273.593 278.937 1.00 60.47 323 THR B O 1
ATOM 6208 N N . VAL B 1 324 ? 124.846 274.600 276.985 1.00 54.52 324 VAL B N 1
ATOM 6209 C CA . VAL B 1 324 ? 123.466 274.983 276.719 1.00 54.52 324 VAL B CA 1
ATOM 6210 C C . VAL B 1 324 ? 122.635 273.746 276.390 1.00 54.52 324 VAL B C 1
ATOM 6211 O O . VAL B 1 324 ? 123.145 272.715 275.947 1.00 54.52 324 VAL B O 1
ATOM 6215 N N . ILE B 1 325 ? 121.329 273.860 276.620 1.00 54.62 325 ILE B N 1
ATOM 6216 C CA . ILE B 1 325 ? 120.376 272.792 276.343 1.00 54.62 325 ILE B CA 1
ATOM 6217 C C . ILE B 1 325 ? 119.210 273.380 275.566 1.00 54.62 325 ILE B C 1
ATOM 6218 O O . ILE B 1 325 ? 118.664 274.423 275.945 1.00 54.62 325 ILE B O 1
ATOM 6223 N N . MET B 1 326 ? 118.823 272.711 274.483 1.00 54.54 326 MET B N 1
ATOM 6224 C CA . MET B 1 326 ? 117.745 273.178 273.626 1.00 54.54 326 MET B CA 1
ATOM 6225 C C . MET B 1 326 ? 116.917 271.982 273.181 1.00 54.54 326 MET B C 1
ATOM 6226 O O . MET B 1 326 ? 117.439 270.876 273.018 1.00 54.54 326 MET B O 1
ATOM 6231 N N . GLN B 1 327 ? 115.617 272.208 272.987 1.00 51.79 327 GLN B N 1
ATOM 6232 C CA . GLN B 1 327 ? 114.677 271.143 272.636 1.00 51.79 327 GLN B CA 1
ATOM 6233 C C . GLN B 1 327 ? 113.908 271.562 271.387 1.00 51.79 327 GLN B C 1
ATOM 6234 O O . GLN B 1 327 ? 112.815 272.126 271.476 1.00 51.79 327 GLN B O 1
ATOM 6240 N N . VAL B 1 328 ? 114.478 271.275 270.219 1.00 47.45 328 VAL B N 1
ATOM 6241 C CA . VAL B 1 328 ? 113.787 271.542 268.967 1.00 47.45 328 VAL B CA 1
ATOM 6242 C C . VAL B 1 328 ? 112.743 270.459 268.714 1.00 47.45 328 VAL B C 1
ATOM 6243 O O . VAL B 1 328 ? 112.776 269.373 269.296 1.00 47.45 328 VAL B O 1
ATOM 6247 N N . LYS B 1 329 ? 111.798 270.767 267.831 1.00 49.23 329 LYS B N 1
ATOM 6248 C CA . LYS B 1 329 ? 110.775 269.815 267.429 1.00 49.23 329 LYS B CA 1
ATOM 6249 C C . LYS B 1 329 ? 110.623 269.846 265.916 1.00 49.23 329 LYS B C 1
ATOM 6250 O O . LYS B 1 329 ? 110.899 270.858 265.267 1.00 49.23 329 LYS B O 1
ATOM 6256 N N . TYR B 1 330 ? 110.189 268.720 265.361 1.00 56.30 330 TYR B N 1
ATOM 6257 C CA . TYR B 1 330 ? 109.989 268.567 263.930 1.00 56.30 330 TYR B CA 1
ATOM 6258 C C . TYR B 1 330 ? 108.516 268.301 263.665 1.00 56.30 330 TYR B C 1
ATOM 6259 O O . TYR B 1 330 ? 107.868 267.563 264.412 1.00 56.30 330 TYR B O 1
ATOM 6268 N N . ALA B 1 331 ? 107.980 268.923 262.616 1.00 55.91 331 ALA B N 1
ATOM 6269 C CA . ALA B 1 331 ? 106.569 268.788 262.292 1.00 55.91 331 ALA B CA 1
ATOM 6270 C C . ALA B 1 331 ? 106.301 268.409 260.843 1.00 55.91 331 ALA B C 1
ATOM 6271 O O . ALA B 1 331 ? 105.136 268.208 260.480 1.00 55.91 331 ALA B O 1
ATOM 6273 N N . GLN B 1 332 ? 107.329 268.307 260.007 1.00 58.08 332 GLN B N 1
ATOM 6274 C CA . GLN B 1 332 ? 107.144 268.032 258.592 1.00 58.08 332 GLN B CA 1
ATOM 6275 C C . GLN B 1 332 ? 107.145 266.519 258.359 1.00 58.08 332 GLN B C 1
ATOM 6276 O O . GLN B 1 332 ? 107.127 265.724 259.302 1.00 58.08 332 GLN B O 1
ATOM 6282 N N . THR B 1 333 ? 107.169 266.102 257.093 1.00 60.32 333 THR B N 1
ATOM 6283 C CA . THR B 1 333 ? 106.913 264.714 256.731 1.00 60.32 333 THR B CA 1
ATOM 6284 C C . THR B 1 333 ? 108.141 263.961 256.238 1.00 60.32 333 THR B C 1
ATOM 6285 O O . THR B 1 333 ? 108.083 262.733 256.117 1.00 60.32 333 THR B O 1
ATOM 6289 N N . ASP B 1 334 ? 109.246 264.647 255.951 1.00 60.50 334 ASP B N 1
ATOM 6290 C CA . ASP B 1 334 ? 110.443 263.981 255.434 1.00 60.50 334 ASP B CA 1
ATOM 6291 C C . ASP B 1 334 ? 111.230 263.325 256.571 1.00 60.50 334 ASP B C 1
ATOM 6292 O O . ASP B 1 334 ? 112.356 263.698 256.901 1.00 60.50 334 ASP B O 1
ATOM 6297 N N . VAL B 1 335 ? 110.608 262.313 257.165 1.00 56.26 335 VAL B N 1
ATOM 6298 C CA . VAL B 1 335 ? 111.185 261.589 258.295 1.00 56.26 335 VAL B CA 1
ATOM 6299 C C . VAL B 1 335 ? 111.155 260.096 257.984 1.00 56.26 335 VAL B C 1
ATOM 6300 O O . VAL B 1 335 ? 110.285 259.646 257.225 1.00 56.26 335 VAL B O 1
ATOM 6304 N N . PRO B 1 336 ? 112.069 259.288 258.540 1.00 52.51 336 PRO B N 1
ATOM 6305 C CA . PRO B 1 336 ? 113.143 259.635 259.484 1.00 52.51 336 PRO B CA 1
ATOM 6306 C C . PRO B 1 336 ? 114.295 260.391 258.832 1.00 52.51 336 PRO B C 1
ATOM 6307 O O . PRO B 1 336 ? 114.572 260.220 257.649 1.00 52.51 336 PRO B O 1
ATOM 6311 N N . CYS B 1 337 ? 114.979 261.236 259.597 1.00 52.49 337 CYS B N 1
ATOM 6312 C CA . CYS B 1 337 ? 116.101 262.006 259.081 1.00 52.49 337 CYS B CA 1
ATOM 6313 C C . CYS B 1 337 ? 117.007 262.373 260.244 1.00 52.49 337 CYS B C 1
ATOM 6314 O O . CYS B 1 337 ? 116.603 262.323 261.408 1.00 52.49 337 CYS B O 1
ATOM 6317 N N . ARG B 1 338 ? 118.241 262.744 259.915 1.00 51.24 338 ARG B N 1
ATOM 6318 C CA . ARG B 1 338 ? 119.235 263.124 260.910 1.00 51.24 338 ARG B CA 1
ATOM 6319 C C . ARG B 1 338 ? 119.390 264.638 260.925 1.00 51.24 338 ARG B C 1
ATOM 6320 O O . ARG B 1 338 ? 119.542 265.265 259.872 1.00 51.24 338 ARG B O 1
ATOM 6328 N N . VAL B 1 339 ? 119.334 265.221 262.117 1.00 49.11 339 VAL B N 1
ATOM 6329 C CA . VAL B 1 339 ? 119.358 266.672 262.276 1.00 49.11 339 VAL B CA 1
ATOM 6330 C C . VAL B 1 339 ? 120.795 267.172 262.203 1.00 49.11 339 VAL B C 1
ATOM 6331 O O . VAL B 1 339 ? 121.645 266.733 262.993 1.00 49.11 339 VAL B O 1
ATOM 6335 N N . PRO B 1 340 ? 121.118 268.079 261.281 1.00 49.40 340 PRO B N 1
ATOM 6336 C CA . PRO B 1 340 ? 122.470 268.652 261.244 1.00 49.40 340 PRO B CA 1
ATOM 6337 C C . PRO B 1 340 ? 122.608 269.774 262.263 1.00 49.40 340 PRO B C 1
ATOM 6338 O O . PRO B 1 340 ? 121.868 270.760 262.226 1.00 49.40 340 PRO B O 1
ATOM 6342 N N . VAL B 1 341 ? 123.563 269.620 263.175 1.00 49.74 341 VAL B N 1
ATOM 6343 C CA . VAL B 1 341 ? 123.784 270.570 264.258 1.00 49.74 341 VAL B CA 1
ATOM 6344 C C . VAL B 1 341 ? 125.230 271.038 264.194 1.00 49.74 341 VAL B C 1
ATOM 6345 O O . VAL B 1 341 ? 126.147 270.219 264.070 1.00 49.74 341 VAL B O 1
ATOM 6349 N N . GLY B 1 342 ? 125.433 272.352 264.279 1.00 55.12 342 GLY B N 1
ATOM 6350 C CA . GLY B 1 342 ? 126.768 272.909 264.243 1.00 55.12 342 GLY B CA 1
ATOM 6351 C C . GLY B 1 342 ? 126.873 274.122 265.146 1.00 55.12 342 GLY B C 1
ATOM 6352 O O . GLY B 1 342 ? 125.874 274.742 265.516 1.00 55.12 342 GLY B O 1
ATOM 6353 N N . VAL B 1 343 ? 128.116 274.451 265.493 1.00 62.00 343 VAL B N 1
ATOM 6354 C CA . VAL B 1 343 ? 128.407 275.587 266.361 1.00 62.00 343 VAL B CA 1
ATOM 6355 C C . VAL B 1 343 ? 129.518 276.418 265.736 1.00 62.00 343 VAL B C 1
ATOM 6356 O O . VAL B 1 343 ? 130.699 276.066 265.826 1.00 62.00 343 VAL B O 1
ATOM 6360 N N . HIS B 1 344 ? 129.151 277.522 265.098 1.00 66.75 344 HIS B N 1
ATOM 6361 C CA . HIS B 1 344 ? 130.106 278.396 264.438 1.00 66.75 344 HIS B CA 1
ATOM 6362 C C . HIS B 1 344 ? 130.404 279.613 265.304 1.00 66.75 344 HIS B C 1
ATOM 6363 O O . HIS B 1 344 ? 129.603 280.015 266.151 1.00 66.75 344 HIS B O 1
ATOM 6370 N N . GLU B 1 345 ? 131.583 280.197 265.083 1.00 74.28 345 GLU B N 1
ATOM 6371 C CA . GLU B 1 345 ? 131.919 281.450 265.747 1.00 74.28 345 GLU B CA 1
ATOM 6372 C C . GLU B 1 345 ? 131.094 282.594 265.178 1.00 74.28 345 GLU B C 1
ATOM 6373 O O . GLU B 1 345 ? 130.609 283.443 265.935 1.00 74.28 345 GLU B O 1
ATOM 6379 N N . ARG B 1 346 ? 130.908 282.623 263.862 1.00 76.52 346 ARG B N 1
ATOM 6380 C CA . ARG B 1 346 ? 130.068 283.597 263.187 1.00 76.52 346 ARG B CA 1
ATOM 6381 C C . ARG B 1 346 ? 129.239 282.873 262.138 1.00 76.52 346 ARG B C 1
ATOM 6382 O O . ARG B 1 346 ? 129.627 281.792 261.676 1.00 76.52 346 ARG B O 1
ATOM 6390 N N . PRO B 1 347 ? 128.072 283.425 261.773 1.00 75.55 347 PRO B N 1
ATOM 6391 C CA . PRO B 1 347 ? 127.220 282.776 260.766 1.00 75.55 347 PRO B CA 1
ATOM 6392 C C . PRO B 1 347 ? 127.969 282.344 259.516 1.00 75.55 347 PRO B C 1
ATOM 6393 O O . PRO B 1 347 ? 128.629 283.159 258.865 1.00 75.55 347 PRO B O 1
ATOM 6397 N N . GLY B 1 348 ? 127.871 281.060 259.177 1.00 79.21 348 GLY B N 1
ATOM 6398 C CA . GLY B 1 348 ? 128.516 280.529 257.992 1.00 79.21 348 GLY B CA 1
ATOM 6399 C C . GLY B 1 348 ? 130.030 280.566 258.046 1.00 79.21 348 GLY B C 1
ATOM 6400 O O . GLY B 1 348 ? 130.682 280.929 257.063 1.00 79.21 348 GLY B O 1
ATOM 6401 N N . GLY B 1 349 ? 130.599 280.190 259.187 1.00 75.47 349 GLY B N 1
ATOM 6402 C CA . GLY B 1 349 ? 132.040 280.177 259.341 1.00 75.47 349 GLY B CA 1
ATOM 6403 C C . GLY B 1 349 ? 132.570 278.841 259.815 1.00 75.47 349 GLY B C 1
ATOM 6404 O O . GLY B 1 349 ? 131.885 277.820 259.707 1.00 75.47 349 GLY B O 1
ATOM 6405 N N . GLU B 1 350 ? 133.791 278.835 260.343 1.00 74.93 350 GLU B N 1
ATOM 6406 C CA . GLU B 1 350 ? 134.384 277.605 260.845 1.00 74.93 350 GLU B CA 1
ATOM 6407 C C . GLU B 1 350 ? 133.645 277.124 262.089 1.00 74.93 350 GLU B C 1
ATOM 6408 O O . GLU B 1 350 ? 133.031 277.907 262.818 1.00 74.93 350 GLU B O 1
ATOM 6414 N N . GLN B 1 351 ? 133.698 275.816 262.319 1.00 69.60 351 GLN B N 1
ATOM 6415 C CA . GLN B 1 351 ? 133.037 275.204 263.465 1.00 69.60 351 GLN B CA 1
ATOM 6416 C C . GLN B 1 351 ? 133.984 275.229 264.657 1.00 69.60 351 GLN B C 1
ATOM 6417 O O . GLN B 1 351 ? 135.124 274.759 264.564 1.00 69.60 351 GLN B O 1
ATOM 6423 N N . VAL B 1 352 ? 133.512 275.778 265.778 1.00 67.37 352 VAL B N 1
ATOM 6424 C CA . VAL B 1 352 ? 134.314 275.924 266.982 1.00 67.37 352 VAL B CA 1
ATOM 6425 C C . VAL B 1 352 ? 133.511 275.393 268.163 1.00 67.37 352 VAL B C 1
ATOM 6426 O O . VAL B 1 352 ? 132.282 275.297 268.119 1.00 67.37 352 VAL B O 1
ATOM 6430 N N . GLY B 1 353 ? 134.226 275.040 269.224 1.00 67.83 353 GLY B N 1
ATOM 6431 C CA . GLY B 1 353 ? 133.600 274.463 270.395 1.00 67.83 353 GLY B CA 1
ATOM 6432 C C . GLY B 1 353 ? 133.521 272.952 270.314 1.00 67.83 353 GLY B C 1
ATOM 6433 O O . GLY B 1 353 ? 134.243 272.293 269.559 1.00 67.83 353 GLY B O 1
ATOM 6434 N N . ARG B 1 354 ? 132.615 272.394 271.113 1.00 67.91 354 ARG B N 1
ATOM 6435 C CA . ARG B 1 354 ? 132.424 270.953 271.175 1.00 67.91 354 ARG B CA 1
ATOM 6436 C C . ARG B 1 354 ? 130.936 270.647 271.237 1.00 67.91 354 ARG B C 1
ATOM 6437 O O . ARG B 1 354 ? 130.190 271.302 271.968 1.00 67.91 354 ARG B O 1
ATOM 6445 N N . ILE B 1 355 ? 130.513 269.648 270.468 1.00 59.59 355 ILE B N 1
ATOM 6446 C CA . ILE B 1 355 ? 129.114 269.247 270.387 1.00 59.59 355 ILE B CA 1
ATOM 6447 C C . ILE B 1 355 ? 128.916 268.029 271.277 1.00 59.59 355 ILE B C 1
ATOM 6448 O O . ILE B 1 355 ? 129.637 267.031 271.148 1.00 59.59 355 ILE B O 1
ATOM 6453 N N . ILE B 1 356 ? 127.944 268.105 272.181 1.00 58.91 356 ILE B N 1
ATOM 6454 C CA . ILE B 1 356 ? 127.727 267.044 273.160 1.00 58.91 356 ILE B CA 1
ATOM 6455 C C . ILE B 1 356 ? 126.921 265.895 272.570 1.00 58.91 356 ILE B C 1
ATOM 6456 O O . ILE B 1 356 ? 127.294 264.727 272.711 1.00 58.91 356 ILE B O 1
ATOM 6461 N N . THR B 1 357 ? 125.810 266.198 271.906 1.00 57.59 357 THR B N 1
ATOM 6462 C CA . THR B 1 357 ? 124.988 265.149 271.319 1.00 57.59 357 THR B CA 1
ATOM 6463 C C . THR B 1 357 ? 125.706 264.510 270.129 1.00 57.59 357 THR B C 1
ATOM 6464 O O . THR B 1 357 ? 126.635 265.077 269.550 1.00 57.59 357 THR B O 1
ATOM 6468 N N . ALA B 1 358 ? 125.277 263.298 269.781 1.00 55.86 358 ALA B N 1
ATOM 6469 C CA . ALA B 1 358 ? 125.984 262.501 268.772 1.00 55.86 358 ALA B CA 1
ATOM 6470 C C . ALA B 1 358 ? 125.377 262.658 267.380 1.00 55.86 358 ALA B C 1
ATOM 6471 O O . ALA B 1 358 ? 126.044 263.122 266.452 1.00 55.86 358 ALA B O 1
ATOM 6473 N N . HIS B 1 359 ? 124.110 262.276 267.226 1.00 53.67 359 HIS B N 1
ATOM 6474 C CA . HIS B 1 359 ? 123.461 262.231 265.914 1.00 53.67 359 HIS B CA 1
ATOM 6475 C C . HIS B 1 359 ? 121.957 262.284 266.108 1.00 53.67 359 HIS B C 1
ATOM 6476 O O . HIS B 1 359 ? 121.290 261.254 266.271 1.00 53.67 359 HIS B O 1
ATOM 6478 N N . PRO B 1 360 ? 121.380 263.474 266.101 1.00 50.59 360 PRO B N 1
ATOM 6479 C CA . PRO B 1 360 ? 119.961 263.613 266.452 1.00 50.59 360 PRO B CA 1
ATOM 6480 C C . PRO B 1 360 ? 119.009 263.159 265.356 1.00 50.59 360 PRO B C 1
ATOM 6481 O O . PRO B 1 360 ? 118.480 263.989 264.612 1.00 50.59 360 PRO B O 1
ATOM 6485 N N . ILE B 1 361 ? 118.777 261.854 265.244 1.00 48.58 361 ILE B N 1
ATOM 6486 C CA . ILE B 1 361 ? 117.788 261.327 264.310 1.00 48.58 361 ILE B CA 1
ATOM 6487 C C . ILE B 1 361 ? 116.393 261.513 264.901 1.00 48.58 361 ILE B C 1
ATOM 6488 O O . ILE B 1 361 ? 116.253 261.845 266.085 1.00 48.58 361 ILE B O 1
ATOM 6493 N N . ILE B 1 362 ? 115.349 261.325 264.088 1.00 49.53 362 ILE B N 1
ATOM 6494 C CA . ILE B 1 362 ? 114.007 261.779 264.456 1.00 49.53 362 ILE B CA 1
ATOM 6495 C C . ILE B 1 362 ? 113.006 260.626 264.538 1.00 49.53 362 ILE B C 1
ATOM 6496 O O . ILE B 1 362 ? 112.283 260.493 265.533 1.00 49.53 362 ILE B O 1
ATOM 6501 N N . LEU B 1 363 ? 112.943 259.809 263.483 1.00 56.35 363 LEU B N 1
ATOM 6502 C CA . LEU B 1 363 ? 112.134 258.591 263.367 1.00 56.35 363 LEU B CA 1
ATOM 6503 C C . LEU B 1 363 ? 110.632 258.797 263.182 1.00 56.35 363 LEU B C 1
ATOM 6504 O O . LEU B 1 363 ? 109.926 257.823 262.901 1.00 56.35 363 LEU B O 1
ATOM 6509 N N . GLN B 1 364 ? 110.107 260.013 263.323 1.00 61.75 364 GLN B N 1
ATOM 6510 C CA . GLN B 1 364 ? 108.653 260.160 263.284 1.00 61.75 364 GLN B CA 1
ATOM 6511 C C . GLN B 1 364 ? 108.275 261.592 262.912 1.00 61.75 364 GLN B C 1
ATOM 6512 O O . GLN B 1 364 ? 109.132 262.437 262.645 1.00 61.75 364 GLN B O 1
ATOM 6518 N N . GLN B 1 365 ? 106.964 261.853 262.907 1.00 60.11 365 GLN B N 1
ATOM 6519 C CA . GLN B 1 365 ? 106.435 263.119 262.404 1.00 60.11 365 GLN B CA 1
ATOM 6520 C C . GLN B 1 365 ? 106.663 264.253 263.398 1.00 60.11 365 GLN B C 1
ATOM 6521 O O . GLN B 1 365 ? 107.378 265.218 263.102 1.00 60.11 365 GLN B O 1
ATOM 6527 N N . ASN B 1 366 ? 106.062 264.157 264.584 1.00 61.48 366 ASN B N 1
ATOM 6528 C CA . ASN B 1 366 ? 106.153 265.196 265.607 1.00 61.48 366 ASN B CA 1
ATOM 6529 C C . ASN B 1 366 ? 106.891 264.628 266.812 1.00 61.48 366 ASN B C 1
ATOM 6530 O O . ASN B 1 366 ? 106.317 263.859 267.592 1.00 61.48 366 ASN B O 1
ATOM 6535 N N . ASP B 1 367 ? 108.159 265.005 266.966 1.00 58.34 367 ASP B N 1
ATOM 6536 C CA . ASP B 1 367 ? 108.978 264.517 268.064 1.00 58.34 367 ASP B CA 1
ATOM 6537 C C . ASP B 1 367 ? 109.825 265.649 268.627 1.00 58.34 367 ASP B C 1
ATOM 6538 O O . ASP B 1 367 ? 110.396 266.449 267.881 1.00 58.34 367 ASP B O 1
ATOM 6543 N N . ALA B 1 368 ? 109.900 265.703 269.952 1.00 55.53 368 ALA B N 1
ATOM 6544 C CA . ALA B 1 368 ? 110.840 266.581 270.630 1.00 55.53 368 ALA B CA 1
ATOM 6545 C C . ALA B 1 368 ? 112.241 265.989 270.547 1.00 55.53 368 ALA B C 1
ATOM 6546 O O . ALA B 1 368 ? 112.428 264.797 270.295 1.00 55.53 368 ALA B O 1
ATOM 6548 N N . LEU B 1 369 ? 113.246 266.839 270.764 1.00 50.79 369 LEU B N 1
ATOM 6549 C CA . LEU B 1 369 ? 114.632 266.418 270.566 1.00 50.79 369 LEU B CA 1
ATOM 6550 C C . LEU B 1 369 ? 115.524 267.290 271.450 1.00 50.79 369 LEU B C 1
ATOM 6551 O O . LEU B 1 369 ? 115.777 268.451 271.119 1.00 50.79 369 LEU B O 1
ATOM 6556 N N . VAL B 1 370 ? 115.990 266.723 272.560 1.00 48.92 370 VAL B N 1
ATOM 6557 C CA . VAL B 1 370 ? 116.880 267.453 273.458 1.00 48.92 370 VAL B CA 1
ATOM 6558 C C . VAL B 1 370 ? 118.263 267.530 272.825 1.00 48.92 370 VAL B C 1
ATOM 6559 O O . VAL B 1 370 ? 118.842 266.509 272.439 1.00 48.92 370 VAL B O 1
ATOM 6563 N N . ILE B 1 371 ? 118.795 268.743 272.715 1.00 50.19 371 ILE B N 1
ATOM 6564 C CA . ILE B 1 371 ? 120.102 268.987 272.113 1.00 50.19 371 ILE B CA 1
ATOM 6565 C C . ILE B 1 371 ? 120.975 269.687 273.144 1.00 50.19 371 ILE B C 1
ATOM 6566 O O . ILE B 1 371 ? 120.577 270.713 273.709 1.00 50.19 371 ILE B O 1
ATOM 6571 N N . GLU B 1 372 ? 122.161 269.136 273.387 1.00 57.26 372 GLU B N 1
ATOM 6572 C CA . GLU B 1 372 ? 123.126 269.714 274.310 1.00 57.26 372 GLU B CA 1
ATOM 6573 C C . GLU B 1 372 ? 124.360 270.166 273.541 1.00 57.26 372 GLU B C 1
ATOM 6574 O O . GLU B 1 372 ? 124.865 269.441 272.678 1.00 57.26 372 GLU B O 1
ATOM 6580 N N . VAL B 1 373 ? 124.838 271.367 273.855 1.00 57.35 373 VAL B N 1
ATOM 6581 C CA . VAL B 1 373 ? 125.941 271.989 273.133 1.00 57.35 373 VAL B CA 1
ATOM 6582 C C . VAL B 1 373 ? 126.850 272.689 274.133 1.00 57.35 373 VAL B C 1
ATOM 6583 O O . VAL B 1 373 ? 126.372 273.342 275.068 1.00 57.35 373 VAL B O 1
ATOM 6587 N N . GLU B 1 374 ? 128.162 272.559 273.935 1.00 64.09 374 GLU B N 1
ATOM 6588 C CA . GLU B 1 374 ? 129.139 273.272 274.751 1.00 64.09 374 GLU B CA 1
ATOM 6589 C C . GLU B 1 374 ? 129.770 274.372 273.909 1.00 64.09 374 GLU B C 1
ATOM 6590 O O . GLU B 1 374 ? 130.643 274.092 273.072 1.00 64.09 374 GLU B O 1
ATOM 6596 N N . PRO B 1 375 ? 129.362 275.626 274.074 1.00 63.48 375 PRO B N 1
ATOM 6597 C CA . PRO B 1 375 ? 129.908 276.707 273.249 1.00 63.48 375 PRO B CA 1
ATOM 6598 C C . PRO B 1 375 ? 131.257 277.165 273.772 1.00 63.48 375 PRO B C 1
ATOM 6599 O O . PRO B 1 375 ? 131.616 276.877 274.924 1.00 63.48 375 PRO B O 1
ATOM 6603 N N . PRO B 1 376 ? 132.035 277.877 272.962 1.00 67.73 376 PRO B N 1
ATOM 6604 C CA . PRO B 1 376 ? 133.306 278.425 273.441 1.00 67.73 376 PRO B CA 1
ATOM 6605 C C . PRO B 1 376 ? 133.081 279.631 274.345 1.00 67.73 376 PRO B C 1
ATOM 6606 O O . PRO B 1 376 ? 131.959 280.105 274.536 1.00 67.73 376 PRO B O 1
ATOM 6610 N N . PHE B 1 377 ? 134.186 280.128 274.902 1.00 77.82 377 PHE B N 1
ATOM 6611 C CA . PHE B 1 377 ? 134.106 281.214 275.875 1.00 77.82 377 PHE B CA 1
ATOM 6612 C C . PHE B 1 377 ? 133.595 282.501 275.240 1.00 77.82 377 PHE B C 1
ATOM 6613 O O . PHE B 1 377 ? 132.801 283.226 275.850 1.00 77.82 377 PHE B O 1
ATOM 6621 N N . GLY B 1 378 ? 134.033 282.802 274.022 1.00 73.12 378 GLY B N 1
ATOM 6622 C CA . GLY B 1 378 ? 133.616 284.007 273.341 1.00 73.12 378 GLY B CA 1
ATOM 6623 C C . GLY B 1 378 ? 132.214 283.889 272.776 1.00 73.12 378 GLY B C 1
ATOM 6624 O O . GLY B 1 378 ? 131.478 282.934 273.027 1.00 73.12 378 GLY B O 1
ATOM 6625 N N . ASP B 1 379 ? 131.839 284.901 271.998 1.00 73.50 379 ASP B N 1
ATOM 6626 C CA . ASP B 1 379 ? 130.540 284.894 271.342 1.00 73.50 379 ASP B CA 1
ATOM 6627 C C . ASP B 1 379 ? 130.478 283.779 270.309 1.00 73.50 379 ASP B C 1
ATOM 6628 O O . ASP B 1 379 ? 131.468 283.474 269.640 1.00 73.50 379 ASP B O 1
ATOM 6633 N N . SER B 1 380 ? 129.304 283.166 270.181 1.00 66.75 380 SER B N 1
ATOM 6634 C CA . SER B 1 380 ? 129.128 282.064 269.245 1.00 66.75 380 SER B CA 1
ATOM 6635 C C . SER B 1 380 ? 127.662 281.980 268.855 1.00 66.75 380 SER B C 1
ATOM 6636 O O . SER B 1 380 ? 126.788 282.536 269.524 1.00 66.75 380 SER B O 1
ATOM 6639 N N . VAL B 1 381 ? 127.407 281.271 267.760 1.00 59.13 381 VAL B N 1
ATOM 6640 C CA . VAL B 1 381 ? 126.062 281.078 267.235 1.00 59.13 381 VAL B CA 1
ATOM 6641 C C . VAL B 1 381 ? 125.820 279.584 267.070 1.00 59.13 381 VAL B C 1
ATOM 6642 O O . VAL B 1 381 ? 126.680 278.859 266.562 1.00 59.13 381 VAL B O 1
ATOM 6646 N N . ILE B 1 382 ? 124.651 279.128 267.507 1.00 55.47 382 ILE B N 1
ATOM 6647 C CA . ILE B 1 382 ? 124.278 277.720 267.464 1.00 55.47 382 ILE B CA 1
ATOM 6648 C C . ILE B 1 382 ? 123.227 277.562 266.375 1.00 55.47 382 ILE B C 1
ATOM 6649 O O . ILE B 1 382 ? 122.103 278.061 266.506 1.00 55.47 382 ILE B O 1
ATOM 6654 N N . GLU B 1 383 ? 123.587 276.868 265.298 1.00 50.66 383 GLU B N 1
ATOM 6655 C CA . GLU B 1 383 ? 122.721 276.720 264.136 1.00 50.66 383 GLU B CA 1
ATOM 6656 C C . GLU B 1 383 ? 122.159 275.307 264.072 1.00 50.66 383 GLU B C 1
ATOM 6657 O O . GLU B 1 383 ? 122.916 274.338 263.951 1.00 50.66 383 GLU B O 1
ATOM 6659 N N . ILE B 1 384 ? 120.832 275.195 264.152 1.00 50.61 384 ILE B N 1
ATOM 6660 C CA . ILE B 1 384 ? 120.138 273.918 264.014 1.00 50.61 384 ILE B CA 1
ATOM 6661 C C . ILE B 1 384 ? 119.269 273.963 262.765 1.00 50.61 384 ILE B C 1
ATOM 6662 O O . ILE B 1 384 ? 118.127 274.435 262.809 1.00 50.61 384 ILE B O 1
ATOM 6667 N N . GLY B 1 385 ? 119.790 273.472 261.653 1.00 54.11 385 GLY B N 1
ATOM 6668 C CA . GLY B 1 385 ? 119.025 273.441 260.425 1.00 54.11 385 GLY B CA 1
ATOM 6669 C C . GLY B 1 385 ? 119.928 273.228 259.230 1.00 54.11 385 GLY B C 1
ATOM 6670 O O . GLY B 1 385 ? 121.153 273.194 259.341 1.00 54.11 385 GLY B O 1
ATOM 6671 N N . LEU B 1 386 ? 119.283 273.078 258.073 1.00 55.67 386 LEU B N 1
ATOM 6672 C CA . LEU B 1 386 ? 119.996 272.847 256.821 1.00 55.67 386 LEU B CA 1
ATOM 6673 C C . LEU B 1 386 ? 119.787 273.974 255.818 1.00 55.67 386 LEU B C 1
ATOM 6674 O O . LEU B 1 386 ? 120.766 274.569 255.359 1.00 55.67 386 LEU B O 1
ATOM 6679 N N . GLY B 1 387 ? 118.543 274.293 255.472 1.00 57.06 387 GLY B N 1
ATOM 6680 C CA . GLY B 1 387 ? 118.255 275.279 254.448 1.00 57.06 387 GLY B CA 1
ATOM 6681 C C . GLY B 1 387 ? 118.352 276.703 254.951 1.00 57.06 387 GLY B C 1
ATOM 6682 O O . GLY B 1 387 ? 119.044 277.001 255.931 1.00 57.06 387 GLY B O 1
ATOM 6683 N N . THR B 1 388 ? 117.646 277.603 254.264 1.00 55.36 388 THR B N 1
ATOM 6684 C CA . THR B 1 388 ? 117.624 279.005 254.657 1.00 55.36 388 THR B CA 1
ATOM 6685 C C . THR B 1 388 ? 116.754 279.256 255.880 1.00 55.36 388 THR B C 1
ATOM 6686 O O . THR B 1 388 ? 116.917 280.291 256.536 1.00 55.36 388 THR B O 1
ATOM 6690 N N . THR B 1 389 ? 115.838 278.343 256.199 1.00 55.40 389 THR B N 1
ATOM 6691 C CA . THR B 1 389 ? 114.990 278.462 257.382 1.00 55.40 389 THR B CA 1
ATOM 6692 C C . THR B 1 389 ? 115.602 277.610 258.490 1.00 55.40 389 THR B C 1
ATOM 6693 O O . THR B 1 389 ? 115.133 276.518 258.812 1.00 55.40 389 THR B O 1
ATOM 6697 N N . LYS B 1 390 ? 116.673 278.131 259.080 1.00 51.88 390 LYS B N 1
ATOM 6698 C CA . LYS B 1 390 ? 117.403 277.450 260.135 1.00 51.88 390 LYS B CA 1
ATOM 6699 C C . LYS B 1 390 ? 117.358 278.279 261.410 1.00 51.88 390 LYS B C 1
ATOM 6700 O O . LYS B 1 390 ? 117.184 279.501 261.369 1.00 51.88 390 LYS B O 1
ATOM 6706 N N . ILE B 1 391 ? 117.503 277.602 262.543 1.00 50.71 391 ILE B N 1
ATOM 6707 C CA . ILE B 1 391 ? 117.489 278.263 263.844 1.00 50.71 391 ILE B CA 1
ATOM 6708 C C . ILE B 1 391 ? 118.884 278.811 264.118 1.00 50.71 391 ILE B C 1
ATOM 6709 O O . ILE B 1 391 ? 119.867 278.065 264.105 1.00 50.71 391 ILE B O 1
ATOM 6714 N N . VAL B 1 392 ? 118.973 280.120 264.367 1.00 53.38 392 VAL B N 1
ATOM 6715 C CA . VAL B 1 392 ? 120.260 280.806 264.415 1.00 53.38 392 VAL B CA 1
ATOM 6716 C C . VAL B 1 392 ? 120.463 281.454 265.783 1.00 53.38 392 VAL B C 1
ATOM 6717 O O . VAL B 1 392 ? 121.056 282.533 265.890 1.00 53.38 392 VAL B O 1
ATOM 6721 N N . GLU B 1 393 ? 119.954 280.817 266.836 1.00 57.45 393 GLU B N 1
ATOM 6722 C CA . GLU B 1 393 ? 120.148 281.344 268.183 1.00 57.45 393 GLU B CA 1
ATOM 6723 C C . GLU B 1 393 ? 121.631 281.418 268.525 1.00 57.45 393 GLU B C 1
ATOM 6724 O O . GLU B 1 393 ? 122.414 280.536 268.163 1.00 57.45 393 GLU B O 1
ATOM 6730 N N . GLN B 1 394 ? 122.015 282.482 269.226 1.00 62.22 394 GLN B N 1
ATOM 6731 C CA . GLN B 1 394 ? 123.401 282.737 269.590 1.00 62.22 394 GLN B CA 1
ATOM 6732 C C . GLN B 1 394 ? 123.558 282.729 271.107 1.00 62.22 394 GLN B C 1
ATOM 6733 O O . GLN B 1 394 ? 122.587 282.604 271.856 1.00 62.22 394 GLN B O 1
ATOM 6739 N N . TRP B 1 395 ? 124.806 282.870 271.552 1.00 66.99 395 TRP B N 1
ATOM 6740 C CA . TRP B 1 395 ? 125.130 282.779 272.970 1.00 66.99 395 TRP B CA 1
ATOM 6741 C C . TRP B 1 395 ? 126.409 283.548 273.258 1.00 66.99 395 TRP B C 1
ATOM 6742 O O . TRP B 1 395 ? 127.185 283.870 272.354 1.00 66.99 395 TRP B O 1
ATOM 6753 N N . HIS B 1 396 ? 126.620 283.836 274.543 1.00 72.67 396 HIS B N 1
ATOM 6754 C CA . HIS B 1 396 ? 127.798 284.548 275.024 1.00 72.67 396 HIS B CA 1
ATOM 6755 C C . HIS B 1 396 ? 128.707 283.654 275.857 1.00 72.67 396 HIS B C 1
ATOM 6756 O O . HIS B 1 396 ? 129.891 283.509 275.539 1.00 72.67 396 HIS B O 1
ATOM 6763 N N . ARG B 1 397 ? 128.177 283.042 276.920 1.00 72.43 397 ARG B N 1
ATOM 6764 C CA . ARG B 1 397 ? 128.942 282.205 277.845 1.00 72.43 397 ARG B CA 1
ATOM 6765 C C . ARG B 1 397 ? 130.136 282.983 278.410 1.00 72.43 397 ARG B C 1
ATOM 6766 O O . ARG B 1 397 ? 131.305 282.676 278.166 1.00 72.43 397 ARG B O 1
ATOM 6774 N N . ASP B 1 398 ? 129.797 284.028 279.163 1.00 79.16 398 ASP B N 1
ATOM 6775 C CA . ASP B 1 398 ? 130.801 284.916 279.741 1.00 79.16 398 ASP B CA 1
ATOM 6776 C C . ASP B 1 398 ? 131.635 284.153 280.763 1.00 79.16 398 ASP B C 1
ATOM 6777 O O . ASP B 1 398 ? 131.104 283.636 281.749 1.00 79.16 398 ASP B O 1
ATOM 6782 N N . GLY B 1 399 ? 132.942 284.085 280.528 1.00 85.77 399 GLY B N 1
ATOM 6783 C CA . GLY B 1 399 ? 133.836 283.384 281.429 1.00 85.77 399 GLY B CA 1
ATOM 6784 C C . GLY B 1 399 ? 135.276 283.570 281.012 1.00 85.77 399 GLY B C 1
ATOM 6785 O O . GLY B 1 399 ? 135.573 284.170 279.976 1.00 85.77 399 GLY B O 1
ATOM 6786 N N . SER B 1 400 ? 136.174 283.048 281.842 1.00 95.83 400 SER B N 1
ATOM 6787 C CA . SER B 1 400 ? 137.605 283.113 281.591 1.00 95.83 400 SER B CA 1
ATOM 6788 C C . SER B 1 400 ? 138.201 281.711 281.551 1.00 95.83 400 SER B C 1
ATOM 6789 O O . SER B 1 400 ? 137.812 280.827 282.319 1.00 95.83 400 SER B O 1
ATOM 6792 N N . SER B 1 401 ? 139.157 281.514 280.639 1.00 100.44 401 SER B N 1
ATOM 6793 C CA . SER B 1 401 ? 139.812 280.217 280.514 1.00 100.44 401 SER B CA 1
ATOM 6794 C C . SER B 1 401 ? 140.672 279.902 281.732 1.00 100.44 401 SER B C 1
ATOM 6795 O O . SER B 1 401 ? 140.728 278.746 282.173 1.00 100.44 401 SER B O 1
ATOM 6798 N N . ILE B 1 402 ? 141.353 280.909 282.282 1.00 108.72 402 ILE B N 1
ATOM 6799 C CA . ILE B 1 402 ? 142.149 280.695 283.489 1.00 108.72 402 ILE B CA 1
ATOM 6800 C C . ILE B 1 402 ? 141.251 280.286 284.648 1.00 108.72 402 ILE B C 1
ATOM 6801 O O . ILE B 1 402 ? 141.602 279.409 285.447 1.00 108.72 402 ILE B O 1
ATOM 6806 N N . GLY B 1 403 ? 140.082 280.919 284.762 1.00 109.75 403 GLY B N 1
ATOM 6807 C CA . GLY B 1 403 ? 139.130 280.509 285.780 1.00 109.75 403 GLY B CA 1
ATOM 6808 C C . GLY B 1 403 ? 138.654 279.083 285.587 1.00 109.75 403 GLY B C 1
ATOM 6809 O O . GLY B 1 403 ? 138.496 278.335 286.555 1.00 109.75 403 GLY B O 1
ATOM 6810 N N . ALA B 1 404 ? 138.419 278.685 284.334 1.00 110.63 404 ALA B N 1
ATOM 6811 C CA . ALA B 1 404 ? 138.012 277.311 284.060 1.00 110.63 404 ALA B CA 1
ATOM 6812 C C . ALA B 1 404 ? 139.098 276.324 284.465 1.00 110.63 404 ALA B C 1
ATOM 6813 O O . ALA B 1 404 ? 138.808 275.277 285.056 1.00 110.63 404 ALA B O 1
ATOM 6815 N N . ALA B 1 405 ? 140.359 276.642 284.157 1.00 112.49 405 ALA B N 1
ATOM 6816 C CA . ALA B 1 405 ? 141.460 275.775 284.569 1.00 112.49 405 ALA B CA 1
ATOM 6817 C C . ALA B 1 405 ? 141.561 275.698 286.087 1.00 112.49 405 ALA B C 1
ATOM 6818 O O . ALA B 1 405 ? 141.804 274.621 286.648 1.00 112.49 405 ALA B O 1
ATOM 6820 N N . PHE B 1 406 ? 141.385 276.833 286.769 1.00 118.56 406 PHE B N 1
ATOM 6821 C CA . PHE B 1 406 ? 141.429 276.841 288.228 1.00 118.56 406 PHE B CA 1
ATOM 6822 C C . PHE B 1 406 ? 140.333 275.963 288.816 1.00 118.56 406 PHE B C 1
ATOM 6823 O O . PHE B 1 406 ? 140.580 275.170 289.732 1.00 118.56 406 PHE B O 1
ATOM 6831 N N . THR B 1 407 ? 139.109 276.090 288.296 1.00 117.76 407 THR B N 1
ATOM 6832 C CA . THR B 1 407 ? 138.009 275.271 288.794 1.00 117.76 407 THR B CA 1
ATOM 6833 C C . THR B 1 407 ? 138.239 273.794 288.503 1.00 117.76 407 THR B C 1
ATOM 6834 O O . THR B 1 407 ? 137.926 272.939 289.337 1.00 117.76 407 THR B O 1
ATOM 6838 N N . SER B 1 408 ? 138.779 273.473 287.325 1.00 118.89 408 SER B N 1
ATOM 6839 C CA . SER B 1 408 ? 139.056 272.076 286.999 1.00 118.89 408 SER B CA 1
ATOM 6840 C C . SER B 1 408 ? 140.092 271.487 287.948 1.00 118.89 408 SER B C 1
ATOM 6841 O O . SER B 1 408 ? 139.922 270.375 288.462 1.00 118.89 408 SER B O 1
ATOM 6844 N N . THR B 1 409 ? 141.177 272.227 288.198 1.00 121.98 409 THR B N 1
ATOM 6845 C CA . THR B 1 409 ? 142.210 271.742 289.108 1.00 121.98 409 THR B CA 1
ATOM 6846 C C . THR B 1 409 ? 141.670 271.594 290.526 1.00 121.98 409 THR B C 1
ATOM 6847 O O . THR B 1 409 ? 141.966 270.607 291.214 1.00 121.98 409 THR B O 1
ATOM 6851 N N . MET B 1 410 ? 140.870 272.564 290.979 1.00 125.29 410 MET B N 1
ATOM 6852 C CA . MET B 1 410 ? 140.292 272.481 292.315 1.00 125.29 410 MET B CA 1
ATOM 6853 C C . MET B 1 410 ? 139.349 271.291 292.435 1.00 125.29 410 MET B C 1
ATOM 6854 O O . MET B 1 410 ? 139.377 270.571 293.438 1.00 125.29 410 MET B O 1
ATOM 6859 N N . LYS B 1 411 ? 138.513 271.062 291.420 1.00 123.65 411 LYS B N 1
ATOM 6860 C CA . LYS B 1 411 ? 137.610 269.916 291.444 1.00 123.65 411 LYS B CA 1
ATOM 6861 C C . LYS B 1 411 ? 138.385 268.607 291.459 1.00 123.65 411 LYS B C 1
ATOM 6862 O O . LYS B 1 411 ? 138.022 267.669 292.179 1.00 123.65 411 LYS B O 1
ATOM 6868 N N . GLY B 1 412 ? 139.454 268.523 290.670 1.00 125.16 412 GLY B N 1
ATOM 6869 C CA . GLY B 1 412 ? 140.288 267.339 290.673 1.00 125.16 412 GLY B CA 1
ATOM 6870 C C . GLY B 1 412 ? 140.893 267.064 292.032 1.00 125.16 412 GLY B C 1
ATOM 6871 O O . GLY B 1 412 ? 140.735 265.967 292.574 1.00 125.16 412 GLY B O 1
ATOM 6872 N N . VAL B 1 413 ? 141.550 268.070 292.615 1.00 128.72 413 VAL B N 1
ATOM 6873 C CA . VAL B 1 413 ? 142.194 267.886 293.910 1.00 128.72 413 VAL B CA 1
ATOM 6874 C C . VAL B 1 413 ? 141.176 267.713 295.032 1.00 128.72 413 VAL B C 1
ATOM 6875 O O . VAL B 1 413 ? 141.522 267.205 296.105 1.00 128.72 413 VAL B O 1
ATOM 6879 N N . GLU B 1 414 ? 139.927 268.127 294.821 1.00 129.75 414 GLU B N 1
ATOM 6880 C CA . GLU B 1 414 ? 138.903 267.973 295.848 1.00 129.75 414 GLU B CA 1
ATOM 6881 C C . GLU B 1 414 ? 138.285 266.581 295.808 1.00 129.75 414 GLU B C 1
ATOM 6882 O O . GLU B 1 414 ? 138.356 265.829 296.786 1.00 129.75 414 GLU B O 1
ATOM 6888 N N . ARG B 1 415 ? 137.675 266.220 294.680 1.00 126.95 415 ARG B N 1
ATOM 6889 C CA . ARG B 1 415 ? 136.968 264.951 294.575 1.00 126.95 415 ARG B CA 1
ATOM 6890 C C . ARG B 1 415 ? 137.863 263.816 294.094 1.00 126.95 415 ARG B C 1
ATOM 6891 O O . ARG B 1 415 ? 137.865 262.736 294.695 1.00 126.95 415 ARG B O 1
ATOM 6893 N N . MET B 1 416 ? 138.621 264.034 293.016 1.00 125.70 416 MET B N 1
ATOM 6894 C CA . MET B 1 416 ? 139.435 262.959 292.462 1.00 125.70 416 MET B CA 1
ATOM 6895 C C . MET B 1 416 ? 140.548 262.553 293.421 1.00 125.70 416 MET B C 1
ATOM 6896 O O . MET B 1 416 ? 140.785 261.359 293.630 1.00 125.70 416 MET B O 1
ATOM 6901 N N . ALA B 1 417 ? 141.221 263.528 294.036 1.00 128.23 417 ALA B N 1
ATOM 6902 C CA . ALA B 1 417 ? 142.367 263.238 294.893 1.00 128.23 417 ALA B CA 1
ATOM 6903 C C . ALA B 1 417 ? 141.991 262.443 296.135 1.00 128.23 417 ALA B C 1
ATOM 6904 O O . ALA B 1 417 ? 142.886 261.923 296.810 1.00 128.23 417 ALA B O 1
ATOM 6906 N N . LEU B 1 418 ? 140.705 262.337 296.450 1.00 125.81 418 LEU B N 1
ATOM 6907 C CA . LEU B 1 418 ? 140.236 261.459 297.512 1.00 125.81 418 LEU B CA 1
ATOM 6908 C C . LEU B 1 418 ? 140.254 260.015 297.006 1.00 125.81 418 LEU B C 1
ATOM 6909 O O . LEU B 1 418 ? 140.854 259.693 295.977 1.00 125.81 418 LEU B O 1
ATOM 6914 N N . LEU B 1 419 ? 139.613 259.124 297.758 1.00 121.54 419 LEU B N 1
ATOM 6915 C CA . LEU B 1 419 ? 139.451 257.712 297.421 1.00 121.54 419 LEU B CA 1
ATOM 6916 C C . LEU B 1 419 ? 140.769 256.944 297.428 1.00 121.54 419 LEU B C 1
ATOM 6917 O O . LEU B 1 419 ? 140.817 255.803 296.952 1.00 121.54 419 LEU B O 1
ATOM 6922 N N . GLY B 1 420 ? 141.833 257.530 297.964 1.00 126.92 420 GLY B N 1
ATOM 6923 C CA . GLY B 1 420 ? 143.107 256.830 298.039 1.00 126.92 420 GLY B CA 1
ATOM 6924 C C . GLY B 1 420 ? 143.675 256.550 296.661 1.00 126.92 420 GLY B C 1
ATOM 6925 O O . GLY B 1 420 ? 143.810 257.449 295.822 1.00 126.92 420 GLY B O 1
ATOM 6926 N N . GLU B 1 421 ? 144.021 255.283 296.415 1.00 130.18 421 GLU B N 1
ATOM 6927 C CA . GLU B 1 421 ? 144.603 254.903 295.132 1.00 130.18 421 GLU B CA 1
ATOM 6928 C C . GLU B 1 421 ? 143.610 255.066 293.988 1.00 130.18 421 GLU B C 1
ATOM 6929 O O . GLU B 1 421 ? 144.020 255.183 292.827 1.00 130.18 421 GLU B O 1
ATOM 6935 N N . HIS B 1 422 ? 142.311 255.086 294.289 1.00 118.74 422 HIS B N 1
ATOM 6936 C CA . HIS B 1 422 ? 141.279 255.251 293.273 1.00 118.74 422 HIS B CA 1
ATOM 6937 C C . HIS B 1 422 ? 141.318 256.620 292.606 1.00 118.74 422 HIS B C 1
ATOM 6938 O O . HIS B 1 422 ? 140.500 256.879 291.717 1.00 118.74 422 HIS B O 1
ATOM 6945 N N . ALA B 1 423 ? 142.237 257.497 293.019 1.00 123.57 423 ALA B N 1
ATOM 6946 C CA . ALA B 1 423 ? 142.318 258.833 292.437 1.00 123.57 423 ALA B CA 1
ATOM 6947 C C . ALA B 1 423 ? 142.670 258.780 290.958 1.00 123.57 423 ALA B C 1
ATOM 6948 O O . ALA B 1 423 ? 142.081 259.505 290.147 1.00 123.57 423 ALA B O 1
ATOM 6950 N N . TRP B 1 424 ? 143.624 257.927 290.585 1.00 125.44 424 TRP B N 1
ATOM 6951 C CA . TRP B 1 424 ? 144.135 257.863 289.222 1.00 125.44 424 TRP B CA 1
ATOM 6952 C C . TRP B 1 424 ? 143.397 256.846 288.360 1.00 125.44 424 TRP B C 1
ATOM 6953 O O . TRP B 1 424 ? 143.980 256.305 287.412 1.00 125.44 424 TRP B O 1
ATOM 6964 N N . ASP B 1 425 ? 142.129 256.570 288.663 1.00 116.03 425 ASP B N 1
ATOM 6965 C CA . ASP B 1 425 ? 141.347 255.584 287.929 1.00 116.03 425 ASP B CA 1
ATOM 6966 C C . ASP B 1 425 ? 140.260 256.223 287.070 1.00 116.03 425 ASP B C 1
ATOM 6967 O O . ASP B 1 425 ? 139.225 255.598 286.812 1.00 116.03 425 ASP B O 1
ATOM 6972 N N . PHE B 1 426 ? 140.469 257.461 286.619 1.00 118.65 426 PHE B N 1
ATOM 6973 C CA . PHE B 1 426 ? 139.519 258.100 285.720 1.00 118.65 426 PHE B CA 1
ATOM 6974 C C . PHE B 1 426 ? 139.751 257.736 284.259 1.00 118.65 426 PHE B C 1
ATOM 6975 O O . PHE B 1 426 ? 138.930 258.098 283.410 1.00 118.65 426 PHE B O 1
ATOM 6983 N N . GLY B 1 427 ? 140.835 257.036 283.953 1.00 121.01 427 GLY B N 1
ATOM 6984 C CA . GLY B 1 427 ? 141.126 256.675 282.583 1.00 121.01 427 GLY B CA 1
ATOM 6985 C C . GLY B 1 427 ? 142.355 255.800 282.505 1.00 121.01 427 GLY B C 1
ATOM 6986 O O . GLY B 1 427 ? 142.855 255.305 283.517 1.00 121.01 427 GLY B O 1
ATOM 6987 N N . SER B 1 428 ? 142.838 255.612 281.280 1.00 130.73 428 SER B N 1
ATOM 6988 C CA . SER B 1 428 ? 144.019 254.800 281.012 1.00 130.73 428 SER B CA 1
ATOM 6989 C C . SER B 1 428 ? 145.128 255.698 280.484 1.00 130.73 428 SER B C 1
ATOM 6990 O O . SER B 1 428 ? 144.936 256.405 279.490 1.00 130.73 428 SER B O 1
ATOM 6993 N N . VAL B 1 429 ? 146.280 255.666 281.148 1.00 142.84 429 VAL B N 1
ATOM 6994 C CA . VAL B 1 429 ? 147.450 256.437 280.749 1.00 142.84 429 VAL B CA 1
ATOM 6995 C C . VAL B 1 429 ? 148.636 255.490 280.645 1.00 142.84 429 VAL B C 1
ATOM 6996 O O . VAL B 1 429 ? 148.870 254.671 281.543 1.00 142.84 429 VAL B O 1
ATOM 7000 N N . GLY B 1 430 ? 149.382 255.599 279.551 1.00 146.72 430 GLY B N 1
ATOM 7001 C CA . GLY B 1 430 ? 150.551 254.773 279.336 1.00 146.72 430 GLY B CA 1
ATOM 7002 C C . GLY B 1 430 ? 151.771 255.325 280.044 1.00 146.72 430 GLY B C 1
ATOM 7003 O O . GLY B 1 430 ? 151.682 256.177 280.930 1.00 146.72 430 GLY B O 1
ATOM 7004 N N . GLY B 1 431 ? 152.933 254.822 279.637 1.00 148.56 431 GLY B N 1
ATOM 7005 C CA . GLY B 1 431 ? 154.172 255.250 280.253 1.00 148.56 431 GLY B CA 1
ATOM 7006 C C . GLY B 1 431 ? 154.350 254.801 281.683 1.00 148.56 431 GLY B C 1
ATOM 7007 O O . GLY B 1 431 ? 155.090 255.442 282.433 1.00 148.56 431 GLY B O 1
ATOM 7008 N N . PHE B 1 432 ? 153.673 253.725 282.085 1.00 150.40 432 PHE B N 1
ATOM 7009 C CA . PHE B 1 432 ? 153.737 253.138 283.421 1.00 150.40 432 PHE B CA 1
ATOM 7010 C C . PHE B 1 432 ? 153.133 254.030 284.501 1.00 150.40 432 PHE B C 1
ATOM 7011 O O . PHE B 1 432 ? 153.131 253.646 285.678 1.00 150.40 432 PHE B O 1
ATOM 7019 N N . PHE B 1 433 ? 152.593 255.193 284.130 1.00 148.13 433 PHE B N 1
ATOM 7020 C CA . PHE B 1 433 ? 152.142 256.209 285.078 1.00 148.13 433 PHE B CA 1
ATOM 7021 C C . PHE B 1 433 ? 151.121 255.670 286.074 1.00 148.13 433 PHE B C 1
ATOM 7022 O O . PHE B 1 433 ? 151.363 255.670 287.288 1.00 148.13 433 PHE B O 1
ATOM 7030 N N . ASN B 1 434 ? 149.971 255.221 285.566 1.00 145.22 434 ASN B N 1
ATOM 7031 C CA . ASN B 1 434 ? 148.924 254.719 286.448 1.00 145.22 434 ASN B CA 1
ATOM 7032 C C . ASN B 1 434 ? 149.405 253.514 287.245 1.00 145.22 434 ASN B C 1
ATOM 7033 O O . ASN B 1 434 ? 149.040 253.351 288.415 1.00 145.22 434 ASN B O 1
ATOM 7038 N N . SER B 1 435 ? 150.238 252.667 286.633 1.00 151.04 435 SER B N 1
ATOM 7039 C CA . SER B 1 435 ? 150.702 251.469 287.324 1.00 151.04 435 SER B CA 1
ATOM 7040 C C . SER B 1 435 ? 151.536 251.822 288.548 1.00 151.04 435 SER B C 1
ATOM 7041 O O . SER B 1 435 ? 151.279 251.317 289.648 1.00 151.04 435 SER B O 1
ATOM 7044 N N . MET B 1 436 ? 152.535 252.703 288.395 1.00 151.13 436 MET B N 1
ATOM 7045 C CA . MET B 1 436 ? 153.345 253.011 289.573 1.00 151.13 436 MET B CA 1
ATOM 7046 C C . MET B 1 436 ? 152.576 253.885 290.553 1.00 151.13 436 MET B C 1
ATOM 7047 O O . MET B 1 436 ? 152.823 253.810 291.762 1.00 151.13 436 MET B O 1
ATOM 7052 N N . GLY B 1 437 ? 151.633 254.702 290.070 1.00 150.76 437 GLY B N 1
ATOM 7053 C CA . GLY B 1 437 ? 150.795 255.449 290.993 1.00 150.76 437 GLY B CA 1
ATOM 7054 C C . GLY B 1 437 ? 149.987 254.537 291.899 1.00 150.76 437 GLY B C 1
ATOM 7055 O O . GLY B 1 437 ? 149.974 254.702 293.122 1.00 150.76 437 GLY B O 1
ATOM 7056 N N . LYS B 1 438 ? 149.324 253.541 291.306 1.00 149.56 438 LYS B N 1
ATOM 7057 C CA . LYS B 1 438 ? 148.582 252.569 292.104 1.00 149.56 438 LYS B CA 1
ATOM 7058 C C . LYS B 1 438 ? 149.514 251.766 293.000 1.00 149.56 438 LYS B C 1
ATOM 7059 O O . LYS B 1 438 ? 149.178 251.474 294.152 1.00 149.56 438 LYS B O 1
ATOM 7065 N N . ALA B 1 439 ? 150.694 251.400 292.490 1.00 154.15 439 ALA B N 1
ATOM 7066 C CA . ALA B 1 439 ? 151.626 250.604 293.283 1.00 154.15 439 ALA B CA 1
ATOM 7067 C C . ALA B 1 439 ? 152.091 251.357 294.525 1.00 154.15 439 ALA B C 1
ATOM 7068 O O . ALA B 1 439 ? 152.141 250.787 295.621 1.00 154.15 439 ALA B O 1
ATOM 7070 N N . ILE B 1 440 ? 152.439 252.638 294.377 1.00 155.04 440 ILE B N 1
ATOM 7071 C CA . ILE B 1 440 ? 152.890 253.408 295.531 1.00 155.04 440 ILE B CA 1
ATOM 7072 C C . ILE B 1 440 ? 151.726 253.697 296.473 1.00 155.04 440 ILE B C 1
ATOM 7073 O O . ILE B 1 440 ? 151.876 253.626 297.701 1.00 155.04 440 ILE B O 1
ATOM 7078 N N . HIS B 1 441 ? 150.545 254.006 295.929 1.00 151.85 441 HIS B N 1
ATOM 7079 C CA . HIS B 1 441 ? 149.410 254.286 296.798 1.00 151.85 441 HIS B CA 1
ATOM 7080 C C . HIS B 1 441 ? 148.914 253.043 297.523 1.00 151.85 441 HIS B C 1
ATOM 7081 O O . HIS B 1 441 ? 148.274 253.172 298.571 1.00 151.85 441 HIS B O 1
ATOM 7088 N N . SER B 1 442 ? 149.219 251.846 297.014 1.00 159.82 442 SER B N 1
ATOM 7089 C CA . SER B 1 442 ? 148.868 250.630 297.739 1.00 159.82 442 SER B CA 1
ATOM 7090 C C . SER B 1 442 ? 149.538 250.600 299.110 1.00 159.82 442 SER B C 1
ATOM 7091 O O . SER B 1 442 ? 148.867 250.462 300.137 1.00 159.82 442 SER B O 1
ATOM 7094 N N . VAL B 1 443 ? 150.862 250.774 299.146 1.00 163.89 443 VAL B N 1
ATOM 7095 C CA . VAL B 1 443 ? 151.551 250.800 300.433 1.00 163.89 443 VAL B CA 1
ATOM 7096 C C . VAL B 1 443 ? 151.258 252.097 301.178 1.00 163.89 443 VAL B C 1
ATOM 7097 O O . VAL B 1 443 ? 151.272 252.125 302.416 1.00 163.89 443 VAL B O 1
ATOM 7101 N N . PHE B 1 444 ? 150.971 253.182 300.449 1.00 164.47 444 PHE B N 1
ATOM 7102 C CA . PHE B 1 444 ? 150.635 254.444 301.099 1.00 164.47 444 PHE B CA 1
ATOM 7103 C C . PHE B 1 444 ? 149.365 254.316 301.930 1.00 164.47 444 PHE B C 1
ATOM 7104 O O . PHE B 1 444 ? 149.276 254.866 303.033 1.00 164.47 444 PHE B O 1
ATOM 7112 N N . GLY B 1 445 ? 148.367 253.594 301.415 1.00 168.76 445 GLY B N 1
ATOM 7113 C CA . GLY B 1 445 ? 147.182 253.311 302.203 1.00 168.76 445 GLY B CA 1
ATOM 7114 C C . GLY B 1 445 ? 147.357 252.148 303.154 1.00 168.76 445 GLY B C 1
ATOM 7115 O O . GLY B 1 445 ? 146.649 252.061 304.161 1.00 168.76 445 GLY B O 1
ATOM 7116 N N . GLY B 1 446 ? 148.292 251.244 302.857 1.00 170.80 446 GLY B N 1
ATOM 7117 C CA . GLY B 1 446 ? 148.553 250.144 303.767 1.00 170.80 446 GLY B CA 1
ATOM 7118 C C . GLY B 1 446 ? 149.166 250.598 305.077 1.00 170.80 446 GLY B C 1
ATOM 7119 O O . GLY B 1 446 ? 148.866 250.043 306.137 1.00 170.80 446 GLY B O 1
ATOM 7120 N N . LEU B 1 447 ? 150.034 251.607 305.027 1.00 172.88 447 LEU B N 1
ATOM 7121 C CA . LEU B 1 447 ? 150.719 252.086 306.220 1.00 172.88 447 LEU B CA 1
ATOM 7122 C C . LEU B 1 447 ? 150.527 253.586 306.384 1.00 172.88 447 LEU B C 1
ATOM 7123 O O . LEU B 1 447 ? 150.567 254.339 305.405 1.00 172.88 447 LEU B O 1
ATOM 7128 N N . PHE B 1 448 ? 150.292 254.003 307.632 1.00 175.13 448 PHE B N 1
ATOM 7129 C CA . PHE B 1 448 ? 150.307 255.399 308.062 1.00 175.13 448 PHE B CA 1
ATOM 7130 C C . PHE B 1 448 ? 149.098 256.194 307.579 1.00 175.13 448 PHE B C 1
ATOM 7131 O O . PHE B 1 448 ? 148.916 257.348 307.981 1.00 175.13 448 PHE B O 1
ATOM 7139 N N . ARG B 1 449 ? 148.262 255.603 306.728 1.00 173.16 449 ARG B N 1
ATOM 7140 C CA . ARG B 1 449 ? 147.061 256.283 306.253 1.00 173.16 449 ARG B CA 1
ATOM 7141 C C . ARG B 1 449 ? 145.783 255.547 306.615 1.00 173.16 449 ARG B C 1
ATOM 7142 O O . ARG B 1 449 ? 144.843 256.168 307.128 1.00 173.16 449 ARG B O 1
ATOM 7150 N N . ALA B 1 450 ? 145.713 254.241 306.362 1.00 176.84 450 ALA B N 1
ATOM 7151 C CA . ALA B 1 450 ? 144.524 253.460 306.669 1.00 176.84 450 ALA B CA 1
ATOM 7152 C C . ALA B 1 450 ? 144.800 252.282 307.591 1.00 176.84 450 ALA B C 1
ATOM 7153 O O . ALA B 1 450 ? 143.866 251.542 307.919 1.00 176.84 450 ALA B O 1
ATOM 7155 N N 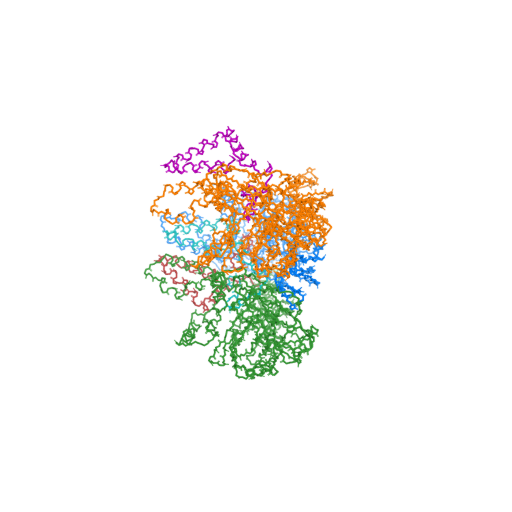. VAL B 1 451 ? 146.050 252.082 308.016 1.00 179.68 451 VAL B N 1
ATOM 7156 C CA . VAL B 1 451 ? 146.333 251.036 308.994 1.00 179.68 451 VAL B CA 1
ATOM 7157 C C . VAL B 1 451 ? 145.697 251.377 310.336 1.00 179.68 451 VAL B C 1
ATOM 7158 O O . VAL B 1 451 ? 145.341 250.481 311.109 1.00 179.68 451 VAL B O 1
ATOM 7162 N N . PHE B 1 452 ? 145.536 252.666 310.631 1.00 179.11 452 PHE B N 1
ATOM 7163 C CA . PHE B 1 452 ? 144.907 253.101 311.866 1.00 179.11 452 PHE B CA 1
ATOM 7164 C C . PHE B 1 452 ? 144.202 254.427 311.617 1.00 179.11 452 PHE B C 1
ATOM 7165 O O . PHE B 1 452 ? 144.538 255.167 310.689 1.00 179.11 452 PHE B O 1
ATOM 7173 N N . GLY B 1 453 ? 143.216 254.717 312.462 1.00 172.07 453 GLY B N 1
ATOM 7174 C CA . GLY B 1 453 ? 142.469 255.954 312.361 1.00 172.07 453 GLY B CA 1
ATOM 7175 C C . GLY B 1 453 ? 142.236 256.607 313.707 1.00 172.07 453 GLY B C 1
ATOM 7176 O O . GLY B 1 453 ? 142.884 256.251 314.695 1.00 172.07 453 GLY B O 1
ATOM 7177 N N . GLY B 1 454 ? 141.312 257.562 313.761 1.00 162.46 454 GLY B N 1
ATOM 7178 C CA . GLY B 1 454 ? 141.009 258.242 315.003 1.00 162.46 454 GLY B CA 1
ATOM 7179 C C . GLY B 1 454 ? 141.106 259.749 314.893 1.00 162.46 454 GLY B C 1
ATOM 7180 O O . GLY B 1 454 ? 141.217 260.448 315.905 1.00 162.46 454 GLY B O 1
ATOM 7181 N N . MET B 1 455 ? 141.068 260.261 313.667 1.00 156.56 455 MET B N 1
ATOM 7182 C CA . MET B 1 455 ? 141.195 261.689 313.414 1.00 156.56 455 MET B CA 1
ATOM 7183 C C . MET B 1 455 ? 139.830 262.291 313.105 1.00 156.56 455 MET B C 1
ATOM 7184 O O . MET B 1 455 ? 139.181 261.906 312.127 1.00 156.56 455 MET B O 1
ATOM 7189 N N . SER B 1 456 ? 139.404 263.234 313.943 1.00 155.68 456 SER B N 1
ATOM 7190 C CA . SER B 1 456 ? 138.239 264.064 313.681 1.00 155.68 456 SER B CA 1
ATOM 7191 C C . SER B 1 456 ? 138.727 265.471 313.375 1.00 155.68 456 SER B C 1
ATOM 7192 O O . SER B 1 456 ? 139.899 265.784 313.587 1.00 155.68 456 SER B O 1
ATOM 7195 N N . TRP B 1 457 ? 137.822 266.315 312.871 1.00 160.98 457 TRP B N 1
ATOM 7196 C CA . TRP B 1 457 ? 138.248 267.595 312.311 1.00 160.98 457 TRP B CA 1
ATOM 7197 C C . TRP B 1 457 ? 138.929 268.486 313.348 1.00 160.98 457 TRP B C 1
ATOM 7198 O O . TRP B 1 457 ? 139.830 269.257 312.996 1.00 160.98 457 TRP B O 1
ATOM 7209 N N . ILE B 1 458 ? 138.529 268.397 314.620 1.00 164.60 458 ILE B N 1
ATOM 7210 C CA . ILE B 1 458 ? 139.160 269.222 315.649 1.00 164.60 458 ILE B CA 1
ATOM 7211 C C . ILE B 1 458 ? 140.628 268.844 315.807 1.00 164.60 458 ILE B C 1
ATOM 7212 O O . ILE B 1 458 ? 141.521 269.703 315.774 1.00 164.60 458 ILE B O 1
ATOM 7217 N N . SER B 1 459 ? 140.899 267.549 315.978 1.00 168.90 459 SER B N 1
ATOM 7218 C CA . SER B 1 459 ? 142.280 267.092 316.062 1.00 168.90 459 SER B CA 1
ATOM 7219 C C . SER B 1 459 ? 143.026 267.361 314.766 1.00 168.90 459 SER B C 1
ATOM 7220 O O . SER B 1 459 ? 144.221 267.663 314.790 1.00 168.90 459 SER B O 1
ATOM 7223 N N . LYS B 1 460 ? 142.331 267.272 313.631 1.00 169.09 460 LYS B N 1
ATOM 7224 C CA . LYS B 1 460 ? 142.962 267.534 312.343 1.00 169.09 460 LYS B CA 1
ATOM 7225 C C . LYS B 1 460 ? 143.475 268.966 312.265 1.00 169.09 460 LYS B C 1
ATOM 7226 O O . LYS B 1 460 ? 144.634 269.200 311.913 1.00 169.09 460 LYS B O 1
ATOM 7232 N N . VAL B 1 461 ? 142.625 269.940 312.603 1.00 171.66 461 VAL B N 1
ATOM 7233 C CA . VAL B 1 461 ? 143.048 271.335 312.519 1.00 171.66 461 VAL B CA 1
ATOM 7234 C C . VAL B 1 461 ? 144.102 271.639 313.579 1.00 171.66 461 VAL B C 1
ATOM 7235 O O . VAL B 1 461 ? 145.050 272.397 313.329 1.00 171.66 461 VAL B O 1
ATOM 7239 N N . LEU B 1 462 ? 143.972 271.050 314.773 1.00 175.87 462 LEU B N 1
ATOM 7240 C CA . LEU B 1 462 ? 144.976 271.271 315.812 1.00 175.87 462 LEU B CA 1
ATOM 7241 C C . LEU B 1 462 ? 146.347 270.770 315.368 1.00 175.87 462 LEU B C 1
ATOM 7242 O O . LEU B 1 462 ? 147.347 271.496 315.452 1.00 175.87 462 LEU B O 1
ATOM 7247 N N . ILE B 1 463 ? 146.408 269.530 314.874 1.00 179.24 463 ILE B N 1
ATOM 7248 C CA . ILE B 1 463 ? 147.671 268.964 314.415 1.00 179.24 463 ILE B CA 1
ATOM 7249 C C . ILE B 1 463 ? 148.186 269.713 313.193 1.00 179.24 463 ILE B C 1
ATOM 7250 O O . ILE B 1 463 ? 149.399 269.879 313.031 1.00 179.24 463 ILE B O 1
ATOM 7255 N N . GLY B 1 464 ? 147.290 270.182 312.321 1.00 183.57 464 GLY B N 1
ATOM 7256 C CA . GLY B 1 464 ? 147.730 270.962 311.178 1.00 183.57 464 GLY B CA 1
ATOM 7257 C C . GLY B 1 464 ? 148.393 272.265 311.582 1.00 183.57 464 GLY B C 1
ATOM 7258 O O . GLY B 1 464 ? 149.435 272.634 311.037 1.00 183.57 464 GLY B O 1
ATOM 7259 N N . ALA B 1 465 ? 147.805 272.974 312.548 1.00 185.59 465 ALA B N 1
ATOM 7260 C CA . ALA B 1 465 ? 148.425 274.201 313.041 1.00 185.59 465 ALA B CA 1
ATOM 7261 C C . ALA B 1 465 ? 149.756 273.909 313.727 1.00 185.59 465 ALA B C 1
ATOM 7262 O O . ALA B 1 465 ? 150.736 274.650 313.549 1.00 185.59 465 ALA B O 1
ATOM 7264 N N . ILE B 1 466 ? 149.808 272.833 314.516 1.00 187.05 466 ILE B N 1
ATOM 7265 C CA . ILE B 1 466 ? 151.050 272.469 315.197 1.00 187.05 466 ILE B CA 1
ATOM 7266 C C . ILE B 1 466 ? 152.144 272.166 314.180 1.00 187.05 466 ILE B C 1
ATOM 7267 O O . ILE B 1 466 ? 153.288 272.614 314.320 1.00 187.05 466 ILE B O 1
ATOM 7272 N N . LEU B 1 467 ? 151.803 271.409 313.135 1.00 188.32 467 LEU B N 1
ATOM 7273 C CA . LEU B 1 467 ? 152.779 271.076 312.103 1.00 188.32 467 LEU B CA 1
ATOM 7274 C C . LEU B 1 467 ? 153.177 272.306 311.299 1.00 188.32 467 LEU B C 1
ATOM 7275 O O . LEU B 1 467 ? 154.336 272.431 310.890 1.00 188.32 467 LEU B O 1
ATOM 7280 N N . MET B 1 468 ? 152.237 273.224 311.064 1.00 189.87 468 MET B N 1
ATOM 7281 C CA . MET B 1 468 ? 152.575 274.485 310.410 1.00 189.87 468 MET B CA 1
ATOM 7282 C C . MET B 1 468 ? 153.644 275.228 311.195 1.00 189.87 468 MET B C 1
ATOM 7283 O O . MET B 1 468 ? 154.667 275.648 310.640 1.00 189.87 468 MET B O 1
ATOM 7288 N N . TRP B 1 469 ? 153.422 275.395 312.502 1.00 192.49 469 TRP B N 1
ATOM 7289 C CA . TRP B 1 469 ? 154.378 276.148 313.308 1.00 192.49 469 TRP B CA 1
ATOM 7290 C C . TRP B 1 469 ? 155.704 275.407 313.426 1.00 192.49 469 TRP B C 1
ATOM 7291 O O . TRP B 1 469 ? 156.772 276.033 313.419 1.00 192.49 469 TRP B O 1
ATOM 7302 N N . LEU B 1 470 ? 155.660 274.076 313.535 1.00 193.89 470 LEU B N 1
ATOM 7303 C CA . LEU B 1 470 ? 156.893 273.300 313.617 1.00 193.89 470 LEU B CA 1
ATOM 7304 C C . LEU B 1 470 ? 157.705 273.410 312.333 1.00 193.89 470 LEU B C 1
ATOM 7305 O O . LEU B 1 470 ? 158.932 273.544 312.376 1.00 193.89 470 LEU B O 1
ATOM 7310 N N . GLY B 1 471 ? 157.037 273.353 311.178 1.00 196.28 471 GLY B N 1
ATOM 7311 C CA . GLY B 1 471 ? 157.731 273.522 309.916 1.00 196.28 471 GLY B CA 1
ATOM 7312 C C . GLY B 1 471 ? 158.279 274.920 309.722 1.00 196.28 471 GLY B C 1
ATOM 7313 O O . GLY B 1 471 ? 159.357 275.090 309.142 1.00 196.28 471 GLY B O 1
ATOM 7314 N N . VAL B 1 472 ? 157.548 275.936 310.185 1.00 196.58 472 VAL B N 1
ATOM 7315 C CA . VAL B 1 472 ? 158.064 277.300 310.124 1.00 196.58 472 VAL B CA 1
ATOM 7316 C C . VAL B 1 472 ? 159.318 277.430 310.982 1.00 196.58 472 VAL B C 1
ATOM 7317 O O . VAL B 1 472 ? 160.338 277.973 310.542 1.00 196.58 472 VAL B O 1
ATOM 7321 N N . SER B 1 473 ? 159.261 276.933 312.213 1.00 199.10 473 SER B N 1
ATOM 7322 C CA . SER B 1 473 ? 160.417 276.916 313.111 1.00 199.10 473 SER B CA 1
ATOM 7323 C C . SER B 1 473 ? 161.152 275.583 313.046 1.00 199.10 473 SER B C 1
ATOM 7324 O O . SER B 1 473 ? 161.357 274.920 314.062 1.00 199.10 473 SER B O 1
ATOM 7327 N N . ALA B 1 474 ? 161.559 275.170 311.848 1.00 203.25 474 ALA B N 1
ATOM 7328 C CA . ALA B 1 474 ? 162.213 273.886 311.637 1.00 203.25 474 ALA B CA 1
ATOM 7329 C C . ALA B 1 474 ? 163.673 274.104 311.266 1.00 203.25 474 ALA B C 1
ATOM 7330 O O . ALA B 1 474 ? 163.977 274.869 310.346 1.00 203.25 474 ALA B O 1
ATOM 7332 N N . ARG B 1 475 ? 164.565 273.426 311.979 1.00 209.24 475 ARG B N 1
ATOM 7333 C CA . ARG B 1 475 ? 165.993 273.420 311.695 1.00 209.24 475 ARG B CA 1
ATOM 7334 C C . ARG B 1 475 ? 166.387 272.036 311.180 1.00 209.24 475 ARG B C 1
ATOM 7335 O O . ARG B 1 475 ? 165.582 271.101 311.177 1.00 209.24 475 ARG B O 1
ATOM 7343 N N . GLU B 1 476 ? 167.635 271.919 310.725 1.00 212.15 476 GLU B N 1
ATOM 7344 C CA . GLU B 1 476 ? 168.185 270.724 310.089 1.00 212.15 476 GLU B CA 1
ATOM 7345 C C . GLU B 1 476 ? 167.495 270.394 308.770 1.00 212.15 476 GLU B C 1
ATOM 7346 O O . GLU B 1 476 ? 167.743 269.325 308.198 1.00 212.15 476 GLU B O 1
ATOM 7352 N N . LYS B 1 477 ? 166.638 271.289 308.276 1.00 212.42 477 LYS B N 1
ATOM 7353 C CA . LYS B 1 477 ? 165.920 271.120 307.013 1.00 212.42 477 LYS B CA 1
ATOM 7354 C C . LYS B 1 477 ? 165.115 269.816 307.006 1.00 212.42 477 LYS B C 1
ATOM 7355 O O . LYS B 1 477 ? 165.360 268.898 306.222 1.00 212.42 477 LYS B O 1
ATOM 7361 N N . THR B 1 478 ? 164.146 269.749 307.920 1.00 212.99 478 THR B N 1
ATOM 7362 C CA . THR B 1 478 ? 163.188 268.652 307.924 1.00 212.99 478 THR B CA 1
ATOM 7363 C C . THR B 1 478 ? 162.041 268.875 306.949 1.00 212.99 478 THR B C 1
ATOM 7364 O O . THR B 1 478 ? 161.249 267.953 306.726 1.00 212.99 478 THR B O 1
ATOM 7368 N N . LEU B 1 479 ? 161.935 270.072 306.364 1.00 211.16 479 LEU B N 1
ATOM 7369 C CA . LEU B 1 479 ? 160.891 270.326 305.377 1.00 211.16 479 LEU B CA 1
ATOM 7370 C C . LEU B 1 479 ? 161.091 269.486 304.124 1.00 211.16 479 LEU B C 1
ATOM 7371 O O . LEU B 1 479 ? 160.120 269.176 303.425 1.00 211.16 479 LEU B O 1
ATOM 7376 N N . ALA B 1 480 ? 162.338 269.106 303.827 1.00 211.95 480 ALA B N 1
ATOM 7377 C CA . ALA B 1 480 ? 162.601 268.267 302.663 1.00 211.95 480 ALA B CA 1
ATOM 7378 C C . ALA B 1 480 ? 161.909 266.917 302.788 1.00 211.95 480 ALA B C 1
ATOM 7379 O O . ALA B 1 480 ? 161.347 266.405 301.813 1.00 211.95 480 ALA B O 1
ATOM 7381 N N . MET B 1 481 ? 161.941 266.321 303.979 1.00 212.92 481 MET B N 1
ATOM 7382 C CA . MET B 1 481 ? 161.226 265.078 304.231 1.00 212.92 481 MET B CA 1
ATOM 7383 C C . MET B 1 481 ? 159.796 265.301 304.708 1.00 212.92 481 MET B C 1
ATOM 7384 O O . MET B 1 481 ? 159.045 264.329 304.839 1.00 212.92 481 MET B O 1
ATOM 7389 N N . SER B 1 482 ? 159.407 266.548 304.970 1.00 210.98 482 SER B N 1
ATOM 7390 C CA . SER B 1 482 ? 158.047 266.846 305.403 1.00 210.98 482 SER B CA 1
ATOM 7391 C C . SER B 1 482 ? 157.124 267.235 304.257 1.00 210.98 482 SER B C 1
ATOM 7392 O O . SER B 1 482 ? 155.900 267.170 304.421 1.00 210.98 482 SER B O 1
ATOM 7395 N N . LEU B 1 483 ? 157.673 267.643 303.109 1.00 208.75 483 LEU B N 1
ATOM 7396 C CA . LEU B 1 483 ? 156.827 268.031 301.986 1.00 208.75 483 LEU B CA 1
ATOM 7397 C C . LEU B 1 483 ? 156.033 266.844 301.449 1.00 208.75 483 LEU B C 1
ATOM 7398 O O . LEU B 1 483 ? 154.876 266.996 301.037 1.00 208.75 483 LEU B O 1
ATOM 7403 N N . ILE B 1 484 ? 156.639 265.655 301.441 1.00 207.77 484 ILE B N 1
ATOM 7404 C CA . ILE B 1 484 ? 155.951 264.474 300.931 1.00 207.77 484 ILE B CA 1
ATOM 7405 C C . ILE B 1 484 ? 154.828 264.057 301.875 1.00 207.77 484 ILE B C 1
ATOM 7406 O O . ILE B 1 484 ? 153.719 263.728 301.436 1.00 207.77 484 ILE B O 1
ATOM 7411 N N . THR B 1 485 ? 155.091 264.074 303.185 1.00 204.61 485 THR B N 1
ATOM 7412 C CA . THR B 1 485 ? 154.094 263.622 304.150 1.00 204.61 485 THR B CA 1
ATOM 7413 C C . THR B 1 485 ? 152.908 264.578 304.207 1.00 204.61 485 THR B C 1
ATOM 7414 O O . THR B 1 485 ? 151.770 264.197 303.906 1.00 204.61 485 THR B O 1
ATOM 7418 N N . VAL B 1 486 ? 153.154 265.828 304.592 1.00 198.57 486 VAL B N 1
ATOM 7419 C CA . VAL B 1 486 ? 152.115 266.849 304.667 1.00 198.57 486 VAL B CA 1
ATOM 7420 C C . VAL B 1 486 ? 152.574 268.045 303.846 1.00 198.57 486 VAL B C 1
ATOM 7421 O O . VAL B 1 486 ? 153.568 268.695 304.191 1.00 198.57 486 VAL B O 1
ATOM 7425 N N . GLY B 1 487 ? 151.853 268.333 302.768 1.00 191.11 487 GLY B N 1
ATOM 7426 C CA . GLY B 1 487 ? 152.179 269.461 301.916 1.00 191.11 487 GLY B CA 1
ATOM 7427 C C . GLY B 1 487 ? 151.002 270.390 301.724 1.00 191.11 487 GLY B C 1
ATOM 7428 O O . GLY B 1 487 ? 150.344 270.775 302.694 1.00 191.11 487 GLY B O 1
ATOM 7429 N N . ALA B 1 488 ? 150.722 270.760 300.475 1.00 184.11 488 ALA B N 1
ATOM 7430 C CA . ALA B 1 488 ? 149.577 271.609 300.179 1.00 184.11 488 ALA B CA 1
ATOM 7431 C C . ALA B 1 488 ? 148.290 270.808 300.020 1.00 184.11 488 ALA B C 1
ATOM 7432 O O . ALA B 1 488 ? 147.224 271.262 300.451 1.00 184.11 488 ALA B O 1
ATOM 7434 N N . ILE B 1 489 ? 148.371 269.621 299.417 1.00 179.37 489 ILE B N 1
ATOM 7435 C CA . ILE B 1 489 ? 147.173 268.822 299.170 1.00 179.37 489 ILE B CA 1
ATOM 7436 C C . ILE B 1 489 ? 146.569 268.337 300.483 1.00 179.37 489 ILE B C 1
ATOM 7437 O O . ILE B 1 489 ? 145.361 268.468 300.714 1.00 179.37 489 ILE B O 1
ATOM 7442 N N . LEU B 1 490 ? 147.399 267.776 301.366 1.00 178.12 490 LEU B N 1
ATOM 7443 C CA . LEU B 1 490 ? 146.886 267.270 302.636 1.00 178.12 490 LEU B CA 1
ATOM 7444 C C . LEU B 1 490 ? 146.416 268.398 303.544 1.00 178.12 490 LEU B C 1
ATOM 7445 O O . LEU B 1 490 ? 145.434 268.236 304.277 1.00 178.12 490 LEU B O 1
ATOM 7450 N N . LEU B 1 491 ? 147.096 269.545 303.514 1.00 177.91 491 LEU B N 1
ATOM 7451 C CA . LEU B 1 491 ? 146.649 270.675 304.321 1.00 177.91 491 LEU B CA 1
ATOM 7452 C C . LEU B 1 491 ? 145.328 271.230 303.801 1.00 177.91 491 LEU B C 1
ATOM 7453 O O . LEU B 1 491 ? 144.461 271.626 304.589 1.00 177.91 491 LEU B O 1
ATOM 7458 N N . TYR B 1 492 ? 145.152 271.260 302.477 1.00 172.01 492 TYR B N 1
ATOM 7459 C CA . TYR B 1 492 ? 143.859 271.624 301.906 1.00 172.01 492 TYR B CA 1
ATOM 7460 C C . TYR B 1 492 ? 142.783 270.629 302.321 1.00 172.01 492 TYR B C 1
ATOM 7461 O O . TYR B 1 492 ? 141.646 271.017 302.613 1.00 172.01 492 TYR B O 1
ATOM 7470 N N . LEU B 1 493 ? 143.128 269.339 302.347 1.00 169.62 493 LEU B N 1
ATOM 7471 C CA . LEU B 1 493 ? 142.190 268.320 302.807 1.00 169.62 493 LEU B CA 1
ATOM 7472 C C . LEU B 1 493 ? 141.782 268.566 304.253 1.00 169.62 493 LEU B C 1
ATOM 7473 O O . LEU B 1 493 ? 140.611 268.407 304.615 1.00 169.62 493 LEU B O 1
ATOM 7478 N N . SER B 1 494 ? 142.742 268.936 305.099 1.00 171.63 494 SER B N 1
ATOM 7479 C CA . SER B 1 494 ? 142.428 269.241 306.490 1.00 171.63 494 SER B CA 1
ATOM 7480 C C . SER B 1 494 ? 141.568 270.495 306.615 1.00 171.63 494 SER B C 1
ATOM 7481 O O . SER B 1 494 ? 140.666 270.543 307.460 1.00 171.63 494 SER B O 1
ATOM 7484 N N . THR B 1 495 ? 141.829 271.512 305.793 1.00 170.91 495 THR B N 1
ATOM 7485 C CA . THR B 1 495 ? 141.177 272.811 305.945 1.00 170.91 495 THR B CA 1
ATOM 7486 C C . THR B 1 495 ? 139.781 272.847 305.321 1.00 170.91 495 THR B C 1
ATOM 7487 O O . THR B 1 495 ? 138.787 273.050 306.025 1.00 170.91 495 THR B O 1
ATOM 7491 N N . MET B 1 496 ? 139.693 272.655 304.007 1.00 165.96 496 MET B N 1
ATOM 7492 C CA . MET B 1 496 ? 138.437 272.829 303.282 1.00 165.96 496 MET B CA 1
ATOM 7493 C C . MET B 1 496 ? 137.896 271.545 302.674 1.00 165.96 496 MET B C 1
ATOM 7494 O O . MET B 1 496 ? 136.691 271.295 302.755 1.00 165.96 496 MET B O 1
ATOM 7499 N N . THR B 1 497 ? 138.750 270.729 302.064 1.00 158.32 497 THR B N 1
ATOM 7500 C CA . THR B 1 497 ? 138.308 269.476 301.473 1.00 158.32 497 THR B CA 1
ATOM 7501 C C . THR B 1 497 ? 137.865 268.508 302.573 1.00 158.32 497 THR B C 1
ATOM 7502 O O . THR B 1 497 ? 138.064 268.747 303.768 1.00 158.32 497 THR B O 1
ATOM 7506 N N . ASN B 1 498 ? 137.231 267.409 302.155 1.00 149.23 498 ASN B N 1
ATOM 7507 C CA . ASN B 1 498 ? 136.780 266.359 303.071 1.00 149.23 498 ASN B CA 1
ATOM 7508 C C . ASN B 1 498 ? 135.816 266.912 304.119 1.00 149.23 498 ASN B C 1
ATOM 7509 O O . ASN B 1 498 ? 135.832 266.505 305.282 1.00 149.23 498 ASN B O 1
ATOM 7514 N N . ALA B 1 499 ? 134.971 267.850 303.704 1.00 143.74 499 ALA B N 1
ATOM 7515 C CA . ALA B 1 499 ? 134.010 268.470 304.610 1.00 143.74 499 ALA B CA 1
ATOM 7516 C C . ALA B 1 499 ? 132.592 268.002 304.305 1.00 143.74 499 ALA B C 1
ATOM 7517 O O . ALA B 1 499 ? 131.619 268.634 304.715 1.00 143.74 499 ALA B O 1
ATOM 7519 C CA . SER C 2 1 ? 153.524 228.347 350.430 1.00 168.26 1 SER D CA 1
ATOM 7520 C C . SER C 2 1 ? 155.003 228.040 350.226 1.00 168.26 1 SER D C 1
ATOM 7521 O O . SER C 2 1 ? 155.682 227.575 351.143 1.00 168.26 1 SER D O 1
ATOM 7524 N N . ILE C 2 2 ? 155.500 228.303 349.018 1.00 174.23 2 ILE D N 1
ATOM 7525 C CA . ILE C 2 2 ? 156.895 228.061 348.695 1.00 174.23 2 ILE D CA 1
ATOM 7526 C C . ILE C 2 2 ? 157.708 229.350 348.610 1.00 174.23 2 ILE D C 1
ATOM 7527 O O . ILE C 2 2 ? 158.922 229.315 348.842 1.00 174.23 2 ILE D O 1
ATOM 7529 N N . MET C 2 3 ? 157.081 230.480 348.287 1.00 170.90 3 MET D N 1
ATOM 7530 C CA . MET C 2 3 ? 157.756 231.773 348.260 1.00 170.90 3 MET D CA 1
ATOM 7531 C C . MET C 2 3 ? 157.423 232.616 349.484 1.00 170.90 3 MET D C 1
ATOM 7532 O O . MET C 2 3 ? 158.327 233.065 350.195 1.00 170.90 3 MET D O 1
ATOM 7537 N N . ILE C 2 4 ? 156.141 232.844 349.738 1.00 170.06 4 ILE D N 1
ATOM 7538 C CA . ILE C 2 4 ? 155.725 233.534 350.965 1.00 170.06 4 ILE D CA 1
ATOM 7539 C C . ILE C 2 4 ? 156.033 232.643 352.161 1.00 170.06 4 ILE D C 1
ATOM 7540 O O . ILE C 2 4 ? 155.819 231.419 352.087 1.00 170.06 4 ILE D O 1
ATOM 7545 N N . PRO C 2 5 ? 156.541 233.188 353.266 1.00 168.57 5 PRO D N 1
ATOM 7546 C CA . PRO C 2 5 ? 156.805 232.357 354.448 1.00 168.57 5 PRO D CA 1
ATOM 7547 C C . PRO C 2 5 ? 155.533 231.714 354.978 1.00 168.57 5 PRO D C 1
ATOM 7548 O O . PRO C 2 5 ? 154.411 232.065 354.606 1.00 168.57 5 PRO D O 1
ATOM 7552 N N . THR C 2 6 ? 155.723 230.753 355.878 1.00 155.06 6 THR D N 1
ATOM 7553 C CA . THR C 2 6 ? 154.617 229.988 356.440 1.00 155.06 6 THR D CA 1
ATOM 7554 C C . THR C 2 6 ? 153.803 230.873 357.384 1.00 155.06 6 THR D C 1
ATOM 7555 O O . THR C 2 6 ? 154.069 232.067 357.550 1.00 155.06 6 THR D O 1
ATOM 7559 N N . HIS C 2 7 ? 152.792 230.284 358.026 1.00 132.72 7 HIS D N 1
ATOM 7560 C CA . HIS C 2 7 ? 151.873 231.015 358.890 1.00 132.72 7 HIS D CA 1
ATOM 7561 C C . HIS C 2 7 ? 152.363 231.101 360.333 1.00 132.72 7 HIS D C 1
ATOM 7562 O O . HIS C 2 7 ? 151.547 231.248 361.255 1.00 132.72 7 HIS D O 1
ATOM 7569 N N . SER C 2 8 ? 153.675 231.015 360.555 1.00 144.48 8 SER D N 1
ATOM 7570 C CA . SER C 2 8 ? 154.254 231.073 361.891 1.00 144.48 8 SER D CA 1
ATOM 7571 C C . SER C 2 8 ? 154.370 232.495 362.433 1.00 144.48 8 SER D C 1
ATOM 7572 O O . SER C 2 8 ? 155.060 232.709 363.435 1.00 144.48 8 SER D O 1
ATOM 7575 N N . THR C 2 9 ? 153.713 233.463 361.797 1.00 152.41 9 THR D N 1
ATOM 7576 C CA . THR C 2 9 ? 153.765 234.850 362.235 1.00 152.41 9 THR D CA 1
ATOM 7577 C C . THR C 2 9 ? 152.735 235.180 363.307 1.00 152.41 9 THR D C 1
ATOM 7578 O O . THR C 2 9 ? 152.739 236.306 363.820 1.00 152.41 9 THR D O 1
ATOM 7582 N N . GLY C 2 10 ? 151.862 234.237 363.659 1.00 145.07 10 GLY D N 1
ATOM 7583 C CA . GLY C 2 10 ? 150.846 234.496 364.663 1.00 145.07 10 GLY D CA 1
ATOM 7584 C C . GLY C 2 10 ? 151.335 234.490 366.092 1.00 145.07 10 GLY D C 1
ATOM 7585 O O . GLY C 2 10 ? 150.580 234.874 366.991 1.00 145.07 10 GLY D O 1
ATOM 7586 N N . GLY C 2 11 ? 152.574 234.069 366.326 1.00 142.19 11 GLY D N 1
ATOM 7587 C CA . GLY C 2 11 ? 153.109 234.035 367.677 1.00 142.19 11 GLY D CA 1
ATOM 7588 C C . GLY C 2 11 ? 152.396 233.061 368.588 1.00 142.19 11 GLY D C 1
ATOM 7589 O O . GLY C 2 11 ? 152.220 233.341 369.781 1.00 142.19 11 GLY D O 1
ATOM 7590 N N . LEU C 2 12 ? 151.979 231.915 368.054 1.00 135.56 12 LEU D N 1
ATOM 7591 C CA . LEU C 2 12 ? 151.249 230.901 368.808 1.00 135.56 12 LEU D CA 1
ATOM 7592 C C . LEU C 2 12 ? 152.036 229.597 368.897 1.00 135.56 12 LEU D C 1
ATOM 7593 O O . LEU C 2 12 ? 151.478 228.505 368.762 1.00 135.56 12 LEU D O 1
ATOM 7598 N N . HIS C 2 13 ? 153.342 229.698 369.123 1.00 145.33 13 HIS D N 1
ATOM 7599 C CA . HIS C 2 13 ? 154.177 228.515 369.282 1.00 145.33 13 HIS D CA 1
ATOM 7600 C C . HIS C 2 13 ? 154.258 228.117 370.749 1.00 145.33 13 HIS D C 1
ATOM 7601 O O . HIS C 2 13 ? 154.457 228.960 371.628 1.00 145.33 13 HIS D O 1
ATOM 7608 N N . GLN C 2 14 ? 154.098 226.823 371.009 1.00 131.18 14 GLN D N 1
ATOM 7609 C CA . GLN C 2 14 ? 154.147 226.297 372.368 1.00 131.18 14 GLN D CA 1
ATOM 7610 C C . GLN C 2 14 ? 154.904 224.974 372.342 1.00 131.18 14 GLN D C 1
ATOM 7611 O O . GLN C 2 14 ? 155.480 224.587 371.320 1.00 131.18 14 GLN D O 1
ATOM 7617 N N . GLY C 2 15 ? 154.904 224.275 373.475 1.00 139.37 15 GLY D N 1
ATOM 7618 C CA . GLY C 2 15 ? 155.653 223.039 373.607 1.00 139.37 15 GLY D CA 1
ATOM 7619 C C . GLY C 2 15 ? 154.916 221.804 373.132 1.00 139.37 15 GLY D C 1
ATOM 7620 O O . GLY C 2 15 ? 155.156 220.703 373.637 1.00 139.37 15 GLY D O 1
ATOM 7621 N N . THR C 2 16 ? 154.020 221.968 372.163 1.00 143.50 16 THR D N 1
ATOM 7622 C CA . THR C 2 16 ? 153.275 220.860 371.579 1.00 143.50 16 THR D CA 1
ATOM 7623 C C . THR C 2 16 ? 153.640 220.736 370.108 1.00 143.50 16 THR D C 1
ATOM 7624 O O . THR C 2 16 ? 153.548 221.714 369.357 1.00 143.50 16 THR D O 1
ATOM 7628 N N . GLU C 2 17 ? 154.053 219.539 369.699 1.00 146.67 17 GLU D N 1
ATOM 7629 C CA . GLU C 2 17 ? 154.475 219.283 368.329 1.00 146.67 17 GLU D CA 1
ATOM 7630 C C . GLU C 2 17 ? 153.872 217.976 367.836 1.00 146.67 17 GLU D C 1
ATOM 7631 O O . GLU C 2 17 ? 153.568 217.075 368.623 1.00 146.67 17 GLU D O 1
ATOM 7637 N N . GLY C 2 18 ? 153.701 217.884 366.515 1.00 143.06 18 GLY D N 1
ATOM 7638 C CA . GLY C 2 18 ? 153.151 216.700 365.895 1.00 143.06 18 GLY D CA 1
ATOM 7639 C C . GLY C 2 18 ? 154.222 215.706 365.473 1.00 143.06 18 GLY D C 1
ATOM 7640 O O . GLY C 2 18 ? 155.411 215.863 365.748 1.00 143.06 18 GLY D O 1
ATOM 7641 N N . TRP C 2 19 ? 153.767 214.651 364.789 1.00 136.46 19 TRP D N 1
ATOM 7642 C CA . TRP C 2 19 ? 154.683 213.620 364.315 1.00 136.46 19 TRP D CA 1
ATOM 7643 C C . TRP C 2 19 ? 155.659 214.169 363.279 1.00 136.46 19 TRP D C 1
ATOM 7644 O O . TRP C 2 19 ? 156.852 213.849 363.310 1.00 136.46 19 TRP D O 1
ATOM 7646 N N . HIS C 2 20 ? 155.172 214.995 362.352 1.00 145.35 20 HIS D N 1
ATOM 7647 C CA . HIS C 2 20 ? 155.956 215.357 361.176 1.00 145.35 20 HIS D CA 1
ATOM 7648 C C . HIS C 2 20 ? 156.066 216.866 360.993 1.00 145.35 20 HIS D C 1
ATOM 7649 O O . HIS C 2 20 ? 155.840 217.377 359.890 1.00 145.35 20 HIS D O 1
ATOM 7656 N N . ARG C 2 21 ? 156.410 217.591 362.054 1.00 143.09 21 ARG D N 1
ATOM 7657 C CA . ARG C 2 21 ? 156.531 219.042 361.994 1.00 143.09 21 ARG D CA 1
ATOM 7658 C C . ARG C 2 21 ? 157.960 219.548 362.112 1.00 143.09 21 ARG D C 1
ATOM 7659 O O . ARG C 2 21 ? 158.256 220.653 361.652 1.00 143.09 21 ARG D O 1
ATOM 7667 N N . THR C 2 22 ? 158.860 218.773 362.717 1.00 166.64 22 THR D N 1
ATOM 7668 C CA . THR C 2 22 ? 160.226 219.231 362.942 1.00 166.64 22 THR D CA 1
ATOM 7669 C C . THR C 2 22 ? 161.179 218.882 361.804 1.00 166.64 22 THR D C 1
ATOM 7670 O O . THR C 2 22 ? 162.353 219.263 361.868 1.00 166.64 22 THR D O 1
ATOM 7674 N N . ASN C 2 23 ? 160.712 218.175 360.774 1.00 180.79 23 ASN D N 1
ATOM 7675 C CA . ASN C 2 23 ? 161.590 217.750 359.691 1.00 180.79 23 ASN D CA 1
ATOM 7676 C C . ASN C 2 23 ? 161.711 218.778 358.573 1.00 180.79 23 ASN D C 1
ATOM 7677 O O . ASN C 2 23 ? 162.554 218.603 357.685 1.00 180.79 23 ASN D O 1
ATOM 7682 N N . ASN C 2 24 ? 160.906 219.843 358.594 1.00 189.19 24 ASN D N 1
ATOM 7683 C CA . ASN C 2 24 ? 160.917 220.803 357.493 1.00 189.19 24 ASN D CA 1
ATOM 7684 C C . ASN C 2 24 ? 162.220 221.591 357.433 1.00 189.19 24 ASN D C 1
ATOM 7685 O O . ASN C 2 24 ? 162.675 221.947 356.338 1.00 189.19 24 ASN D O 1
ATOM 7690 N N . VAL C 2 25 ? 162.836 221.862 358.587 1.00 191.30 25 VAL D N 1
ATOM 7691 C CA . VAL C 2 25 ? 164.048 222.679 358.617 1.00 191.30 25 VAL D CA 1
ATOM 7692 C C . VAL C 2 25 ? 165.162 222.018 357.813 1.00 191.30 25 VAL D C 1
ATOM 7693 O O . VAL C 2 25 ? 165.858 222.678 357.033 1.00 191.30 25 VAL D O 1
ATOM 7697 N N . LYS C 2 26 ? 165.347 220.707 357.983 1.00 194.57 26 LYS D N 1
ATOM 7698 C CA . LYS C 2 26 ? 166.343 219.998 357.189 1.00 194.57 26 LYS D CA 1
ATOM 7699 C C . LYS C 2 26 ? 165.809 219.611 355.817 1.00 194.57 26 LYS D C 1
ATOM 7700 O O . LYS C 2 26 ? 166.593 219.478 354.870 1.00 194.57 26 LYS D O 1
ATOM 7706 N N . ASN C 2 27 ? 164.492 219.427 355.689 1.00 197.67 27 ASN D N 1
ATOM 7707 C CA . ASN C 2 27 ? 163.914 219.054 354.401 1.00 197.67 27 ASN D CA 1
ATOM 7708 C C . ASN C 2 27 ? 164.117 220.150 353.363 1.00 197.67 27 ASN D C 1
ATOM 7709 O O . ASN C 2 27 ? 164.425 219.864 352.200 1.00 197.67 27 ASN D O 1
ATOM 7714 N N . PHE C 2 28 ? 163.938 221.411 353.763 1.00 197.87 28 PHE D N 1
ATOM 7715 C CA . PHE C 2 28 ? 164.130 222.517 352.830 1.00 197.87 28 PHE D CA 1
ATOM 7716 C C . PHE C 2 28 ? 165.571 222.569 352.332 1.00 197.87 28 PHE D C 1
ATOM 7717 O O . PHE C 2 28 ? 165.821 222.718 351.130 1.00 197.87 28 PHE D O 1
ATOM 7725 N N . LEU C 2 29 ? 166.532 222.435 353.250 1.00 201.43 29 LEU D N 1
ATOM 7726 C CA . LEU C 2 29 ? 167.938 222.456 352.860 1.00 201.43 29 LEU D CA 1
ATOM 7727 C C . LEU C 2 29 ? 168.278 221.273 351.962 1.00 201.43 29 LEU D C 1
ATOM 7728 O O . LEU C 2 29 ? 169.030 221.418 350.991 1.00 201.43 29 LEU D O 1
ATOM 7733 N N . MET C 2 30 ? 167.737 220.091 352.275 1.00 203.93 30 MET D N 1
ATOM 7734 C CA . MET C 2 30 ? 167.990 218.917 351.445 1.00 203.93 30 MET D CA 1
ATOM 7735 C C . MET C 2 30 ? 167.441 219.108 350.037 1.00 203.93 30 MET D C 1
ATOM 7736 O O . MET C 2 30 ? 168.113 218.784 349.051 1.00 203.93 30 MET D O 1
ATOM 7741 N N . ARG C 2 31 ? 166.224 219.644 349.924 1.00 203.81 31 ARG D N 1
ATOM 7742 C CA . ARG C 2 31 ? 165.653 219.907 348.607 1.00 203.81 31 ARG D CA 1
ATOM 7743 C C . ARG C 2 31 ? 166.487 220.928 347.840 1.00 203.81 31 ARG D C 1
ATOM 7744 O O . ARG C 2 31 ? 166.739 220.760 346.640 1.00 203.81 31 ARG D O 1
ATOM 7752 N N . VAL C 2 32 ? 166.928 221.990 348.520 1.00 205.33 32 VAL D N 1
ATOM 7753 C CA . VAL C 2 32 ? 167.718 223.024 347.857 1.00 205.33 32 VAL D CA 1
ATOM 7754 C C . VAL C 2 32 ? 169.036 222.453 347.348 1.00 205.33 32 VAL D C 1
ATOM 7755 O O . VAL C 2 32 ? 169.441 222.716 346.209 1.00 205.33 32 VAL D O 1
ATOM 7759 N N . GLU C 2 33 ? 169.726 221.661 348.175 1.00 208.93 33 GLU D N 1
ATOM 7760 C CA . GLU C 2 33 ? 171.011 221.118 347.745 1.00 208.93 33 GLU D CA 1
ATOM 7761 C C . GLU C 2 33 ? 170.833 220.078 346.644 1.00 208.93 33 GLU D C 1
ATOM 7762 O O . GLU C 2 33 ? 171.669 219.983 345.739 1.00 208.93 33 GLU D O 1
ATOM 7768 N N . LYS C 2 34 ? 169.749 219.297 346.696 1.00 210.02 34 LYS D N 1
ATOM 7769 C CA . LYS C 2 34 ? 169.470 218.356 345.614 1.00 210.02 34 LYS D CA 1
ATOM 7770 C C . LYS C 2 34 ? 169.246 219.090 344.299 1.00 210.02 34 LYS D C 1
ATOM 7771 O O . LYS C 2 34 ? 169.786 218.700 343.255 1.00 210.02 34 LYS D O 1
ATOM 7777 N N . TRP C 2 35 ? 168.457 220.166 344.332 1.00 212.70 35 TRP D N 1
ATOM 7778 C CA . TRP C 2 35 ? 168.240 220.962 343.129 1.00 212.70 35 TRP D CA 1
ATOM 7779 C C . TRP C 2 35 ? 169.545 221.564 342.624 1.00 212.70 35 TRP D C 1
ATOM 7780 O O . TRP C 2 35 ? 169.811 221.567 341.415 1.00 212.70 35 TRP D O 1
ATOM 7791 N N . SER C 2 36 ? 170.371 222.080 343.539 1.00 214.47 36 SER D N 1
ATOM 7792 C CA . SER C 2 36 ? 171.632 222.697 343.142 1.00 214.47 36 SER D CA 1
ATOM 7793 C C . SER C 2 36 ? 172.567 221.686 342.490 1.00 214.47 36 SER D C 1
ATOM 7794 O O . SER C 2 36 ? 173.209 221.990 341.477 1.00 214.47 36 SER D O 1
ATOM 7797 N N . LEU C 2 37 ? 172.662 220.479 343.054 1.00 214.31 37 LEU D N 1
ATOM 7798 C CA . LEU C 2 37 ? 173.541 219.473 342.473 1.00 214.31 37 LEU D CA 1
ATOM 7799 C C . LEU C 2 37 ? 172.984 218.901 341.176 1.00 214.31 37 LEU D C 1
ATOM 7800 O O . LEU C 2 37 ? 173.767 218.494 340.310 1.00 214.31 37 LEU D O 1
ATOM 7805 N N . ARG C 2 38 ? 171.659 218.858 341.015 1.00 215.70 38 ARG D N 1
ATOM 7806 C CA . ARG C 2 38 ? 171.097 218.361 339.764 1.00 215.70 38 ARG D CA 1
ATOM 7807 C C . ARG C 2 38 ? 171.198 219.383 338.639 1.00 215.70 38 ARG D C 1
ATOM 7808 O O . ARG C 2 38 ? 171.370 218.998 337.478 1.00 215.70 38 ARG D O 1
ATOM 7816 N N . ASN C 2 39 ? 171.100 220.673 338.952 1.00 219.37 39 ASN D N 1
ATOM 7817 C CA . ASN C 2 39 ? 171.182 221.726 337.939 1.00 219.37 39 ASN D CA 1
ATOM 7818 C C . ASN C 2 39 ? 172.396 222.602 338.214 1.00 219.37 39 ASN D C 1
ATOM 7819 O O . ASN C 2 39 ? 172.315 223.546 339.021 1.00 219.37 39 ASN D O 1
ATOM 7824 N N . PRO C 2 40 ? 173.538 222.338 337.573 1.00 220.42 40 PRO D N 1
ATOM 7825 C CA . PRO C 2 40 ? 174.725 223.168 337.822 1.00 220.42 40 PRO D CA 1
ATOM 7826 C C . PRO C 2 40 ? 174.771 224.450 337.007 1.00 220.42 40 PRO D C 1
ATOM 7827 O O . PRO C 2 40 ? 175.460 225.392 337.420 1.00 220.42 40 PRO D O 1
ATOM 7831 N N . GLY C 2 41 ? 174.072 224.516 335.873 1.00 219.77 41 GLY D N 1
ATOM 7832 C CA . GLY C 2 41 ? 174.158 225.697 335.029 1.00 219.77 41 GLY D CA 1
ATOM 7833 C C . GLY C 2 41 ? 173.591 226.943 335.682 1.00 219.77 41 GLY D C 1
ATOM 7834 O O . GLY C 2 41 ? 174.177 228.026 335.587 1.00 219.77 41 GLY D O 1
ATOM 7835 N N . TYR C 2 42 ? 172.439 226.811 336.344 1.00 220.36 42 TYR D N 1
ATOM 7836 C CA . TYR C 2 42 ? 171.839 227.961 337.014 1.00 220.36 42 TYR D CA 1
ATOM 7837 C C . TYR C 2 42 ? 172.730 228.461 338.145 1.00 220.36 42 TYR D C 1
ATOM 7838 O O . TYR C 2 42 ? 172.916 229.674 338.312 1.00 220.36 42 TYR D O 1
ATOM 7847 N N . THR C 2 43 ? 173.293 227.539 338.929 1.00 221.98 43 THR D N 1
ATOM 7848 C CA . THR C 2 43 ? 174.204 227.931 339.999 1.00 221.98 43 THR D CA 1
ATOM 7849 C C . THR C 2 43 ? 175.450 228.604 339.440 1.00 221.98 43 THR D C 1
ATOM 7850 O O . THR C 2 43 ? 175.948 229.577 340.015 1.00 221.98 43 THR D O 1
ATOM 7854 N N . ALA C 2 44 ? 175.970 228.096 338.318 1.00 222.27 44 ALA D N 1
ATOM 7855 C CA . ALA C 2 44 ? 177.126 228.726 337.689 1.00 222.27 44 ALA D CA 1
ATOM 7856 C C . ALA C 2 44 ? 176.798 230.138 337.220 1.00 222.27 44 ALA D C 1
ATOM 7857 O O . ALA C 2 44 ? 177.608 231.057 337.383 1.00 222.27 44 ALA D O 1
ATOM 7859 N N . LEU C 2 45 ? 175.614 230.329 336.633 1.00 221.33 45 LEU D N 1
ATOM 7860 C CA . LEU C 2 45 ? 175.209 231.664 336.199 1.00 221.33 45 LEU D CA 1
ATOM 7861 C C . LEU C 2 45 ? 175.084 232.617 337.382 1.00 221.33 45 LEU D C 1
ATOM 7862 O O . LEU C 2 45 ? 175.532 233.770 337.315 1.00 221.33 45 LEU D O 1
ATOM 7867 N N . ILE C 2 46 ? 174.479 232.150 338.477 1.00 222.18 46 ILE D N 1
ATOM 7868 C CA . ILE C 2 46 ? 174.339 232.992 339.663 1.00 222.18 46 ILE D CA 1
ATOM 7869 C C . ILE C 2 46 ? 175.707 233.344 340.232 1.00 222.18 46 ILE D C 1
ATOM 7870 O O . ILE C 2 46 ? 175.950 234.487 340.640 1.00 222.18 46 ILE D O 1
ATOM 7875 N N . ALA C 2 47 ? 176.621 232.371 340.277 1.00 221.90 47 ALA D N 1
ATOM 7876 C CA . ALA C 2 47 ? 177.967 232.636 340.776 1.00 221.90 47 ALA D CA 1
ATOM 7877 C C . ALA C 2 47 ? 178.701 233.631 339.888 1.00 221.90 47 ALA D C 1
ATOM 7878 O O . ALA C 2 47 ? 179.421 234.505 340.388 1.00 221.90 47 ALA D O 1
ATOM 7880 N N . ILE C 2 48 ? 178.540 233.512 338.568 1.00 221.23 48 ILE D N 1
ATOM 7881 C CA . ILE C 2 48 ? 179.179 234.451 337.650 1.00 221.23 48 ILE D CA 1
ATOM 7882 C C . ILE C 2 48 ? 178.649 235.860 337.877 1.00 221.23 48 ILE D C 1
ATOM 7883 O O . ILE C 2 48 ? 179.419 236.827 337.924 1.00 221.23 48 ILE D O 1
ATOM 7888 N N . LEU C 2 49 ? 177.329 235.998 338.025 1.00 219.83 49 LEU D N 1
ATOM 7889 C CA . LEU C 2 49 ? 176.756 237.316 338.284 1.00 219.83 49 LEU D CA 1
ATOM 7890 C C . LEU C 2 49 ? 177.242 237.881 339.614 1.00 219.83 49 LEU D C 1
ATOM 7891 O O . LEU C 2 49 ? 177.570 239.071 339.712 1.00 219.83 49 LEU D O 1
ATOM 7896 N N . GLY C 2 50 ? 177.295 237.039 340.649 1.00 219.84 50 GLY D N 1
ATOM 7897 C CA . GLY C 2 50 ? 177.753 237.502 341.949 1.00 219.84 50 GLY D CA 1
ATOM 7898 C C . GLY C 2 50 ? 179.214 237.914 341.948 1.00 219.84 50 GLY D C 1
ATOM 7899 O O . GLY C 2 50 ? 179.608 238.835 342.666 1.00 219.84 50 GLY D O 1
ATOM 7900 N N . TRP C 2 51 ? 180.040 237.220 341.163 1.00 219.81 51 TRP D N 1
ATOM 7901 C CA . TRP C 2 51 ? 181.434 237.626 341.028 1.00 219.81 51 TRP D CA 1
ATOM 7902 C C . TRP C 2 51 ? 181.565 238.911 340.222 1.00 219.81 51 TRP D C 1
ATOM 7903 O O . TRP C 2 51 ? 182.421 239.749 340.529 1.00 219.81 51 TRP D O 1
ATOM 7914 N N . THR C 2 52 ? 180.733 239.082 339.192 1.00 218.89 52 THR D N 1
ATOM 7915 C CA . THR C 2 52 ? 180.804 240.288 338.373 1.00 218.89 52 THR D CA 1
ATOM 7916 C C . THR C 2 52 ? 180.374 241.522 339.157 1.00 218.89 52 THR D C 1
ATOM 7917 O O . THR C 2 52 ? 180.993 242.586 339.039 1.00 218.89 52 THR D O 1
ATOM 7921 N N . LEU C 2 53 ? 179.323 241.402 339.963 1.00 216.71 53 LEU D N 1
ATOM 7922 C CA . LEU C 2 53 ? 178.773 242.537 340.688 1.00 216.71 53 LEU D CA 1
ATOM 7923 C C . LEU C 2 53 ? 179.275 242.555 342.127 1.00 216.71 53 LEU D C 1
ATOM 7924 O O . LEU C 2 53 ? 179.420 241.515 342.774 1.00 216.71 53 LEU D O 1
ATOM 7929 N N . GLY C 2 54 ? 179.535 243.761 342.625 1.00 215.16 54 GLY D N 1
ATOM 7930 C CA . GLY C 2 54 ? 179.986 243.934 343.992 1.00 215.16 54 GLY D CA 1
ATOM 7931 C C . GLY C 2 54 ? 181.485 243.798 344.166 1.00 215.16 54 GLY D C 1
ATOM 7932 O O . GLY C 2 54 ? 182.154 244.754 344.571 1.00 215.16 54 GLY D O 1
ATOM 7933 N N . THR C 2 55 ? 182.018 242.610 343.864 1.00 217.00 55 THR D N 1
ATOM 7934 C CA . THR C 2 55 ? 183.447 242.315 344.004 1.00 217.00 55 THR D CA 1
ATOM 7935 C C . THR C 2 55 ? 183.934 242.574 345.428 1.00 217.00 55 THR D C 1
ATOM 7936 O O . THR C 2 55 ? 185.043 243.062 345.649 1.00 217.00 55 THR D O 1
ATOM 7940 N N . THR C 2 56 ? 183.093 242.241 346.409 1.00 217.13 56 THR D N 1
ATOM 7941 C CA . THR C 2 56 ? 183.422 242.429 347.815 1.00 217.13 56 THR D CA 1
ATOM 7942 C C . THR C 2 56 ? 183.570 241.124 348.583 1.00 217.13 56 THR D C 1
ATOM 7943 O O . THR C 2 56 ? 184.212 241.119 349.640 1.00 217.13 56 THR D O 1
ATOM 7947 N N . THR C 2 57 ? 183.007 240.025 348.077 1.00 216.87 57 THR D N 1
ATOM 7948 C CA . THR C 2 57 ? 183.007 238.717 348.736 1.00 216.87 57 THR D CA 1
ATOM 7949 C C . THR C 2 57 ? 182.364 238.768 350.118 1.00 216.87 57 THR D C 1
ATOM 7950 O O . THR C 2 57 ? 182.639 237.914 350.966 1.00 216.87 57 THR D O 1
ATOM 7954 N N . ALA C 2 58 ? 181.508 239.757 350.361 1.00 218.08 58 ALA D N 1
ATOM 7955 C CA . ALA C 2 58 ? 180.776 239.883 351.614 1.00 218.08 58 ALA D CA 1
ATOM 7956 C C . ALA C 2 58 ? 179.271 239.956 351.419 1.00 218.08 58 ALA D C 1
ATOM 7957 O O . ALA C 2 58 ? 178.523 239.376 352.210 1.00 218.08 58 ALA D O 1
ATOM 7959 N N . GLN C 2 59 ? 178.807 240.654 350.382 1.00 217.39 59 GLN D N 1
ATOM 7960 C CA . GLN C 2 59 ? 177.387 240.719 350.065 1.00 217.39 59 GLN D CA 1
ATOM 7961 C C . GLN C 2 59 ? 176.993 239.794 348.922 1.00 217.39 59 GLN D C 1
ATOM 7962 O O . GLN C 2 59 ? 175.815 239.432 348.813 1.00 217.39 59 GLN D O 1
ATOM 7968 N N . LYS C 2 60 ? 177.949 239.405 348.073 1.00 217.92 60 LYS D N 1
ATOM 7969 C CA . LYS C 2 60 ? 177.648 238.445 347.018 1.00 217.92 60 LYS D CA 1
ATOM 7970 C C . LYS C 2 60 ? 177.225 237.101 347.594 1.00 217.92 60 LYS D C 1
ATOM 7971 O O . LYS C 2 60 ? 176.461 236.368 346.958 1.00 217.92 60 LYS D O 1
ATOM 7977 N N . VAL C 2 61 ? 177.698 236.765 348.797 1.00 216.73 61 VAL D N 1
ATOM 7978 C CA . VAL C 2 61 ? 177.232 235.555 349.466 1.00 216.73 61 VAL D CA 1
ATOM 7979 C C . VAL C 2 61 ? 175.745 235.661 349.774 1.00 216.73 61 VAL D C 1
ATOM 7980 O O . VAL C 2 61 ? 174.978 234.717 349.548 1.00 216.73 61 VAL D O 1
ATOM 7984 N N . ILE C 2 62 ? 175.310 236.815 350.282 1.00 216.23 62 ILE D N 1
ATOM 7985 C CA . ILE C 2 62 ? 173.891 237.024 350.545 1.00 216.23 62 ILE D CA 1
ATOM 7986 C C . ILE C 2 62 ? 173.098 236.990 349.243 1.00 216.23 62 ILE D C 1
ATOM 7987 O O . ILE C 2 62 ? 171.996 236.429 349.185 1.00 216.23 62 ILE D O 1
ATOM 7992 N N . PHE C 2 63 ? 173.646 237.579 348.179 1.00 216.04 63 PHE D N 1
ATOM 7993 C CA . PHE C 2 63 ? 172.955 237.587 346.893 1.00 216.04 63 PHE D CA 1
ATOM 7994 C C . PHE C 2 63 ? 172.766 236.171 346.355 1.00 216.04 63 PHE D C 1
ATOM 7995 O O . PHE C 2 63 ? 171.673 235.804 345.909 1.00 216.04 63 PHE D O 1
ATOM 8003 N N . ILE C 2 64 ? 173.827 235.360 346.387 1.00 214.84 64 ILE D N 1
ATOM 8004 C CA . ILE C 2 64 ? 173.728 233.995 345.876 1.00 214.84 64 ILE D CA 1
ATOM 8005 C C . ILE C 2 64 ? 172.819 233.154 346.767 1.00 214.84 64 ILE D C 1
ATOM 8006 O O . ILE C 2 64 ? 172.085 232.289 346.276 1.00 214.84 64 ILE D O 1
ATOM 8011 N N . ALA C 2 65 ? 172.839 233.398 348.082 1.00 213.38 65 ALA D N 1
ATOM 8012 C CA . ALA C 2 65 ? 171.928 232.686 348.971 1.00 213.38 65 ALA D CA 1
ATOM 8013 C C . ALA C 2 65 ? 170.475 233.017 348.651 1.00 213.38 65 ALA D C 1
ATOM 8014 O O . ALA C 2 65 ? 169.626 232.121 348.594 1.00 213.38 65 ALA D O 1
ATOM 8016 N N . LEU C 2 66 ? 170.174 234.299 348.428 1.00 212.63 66 LEU D N 1
ATOM 8017 C CA . LEU C 2 66 ? 168.813 234.691 348.077 1.00 212.63 66 LEU D CA 1
ATOM 8018 C C . LEU C 2 66 ? 168.394 234.102 346.736 1.00 212.63 66 LEU D C 1
ATOM 8019 O O . LEU C 2 66 ? 167.253 233.649 346.580 1.00 212.63 66 LEU D O 1
ATOM 8024 N N . LEU C 2 67 ? 169.300 234.109 345.755 1.00 213.49 67 LEU D N 1
ATOM 8025 C CA . LEU C 2 67 ? 168.977 233.534 344.451 1.00 213.49 67 LEU D CA 1
ATOM 8026 C C . LEU C 2 67 ? 168.726 232.034 344.542 1.00 213.49 67 LEU D C 1
ATOM 8027 O O . LEU C 2 67 ? 167.788 231.526 343.918 1.00 213.49 67 LEU D O 1
ATOM 8032 N N . LEU C 2 68 ? 169.540 231.314 345.315 1.00 210.98 68 LEU D N 1
ATOM 8033 C CA . LEU C 2 68 ? 169.324 229.883 345.490 1.00 210.98 68 LEU D CA 1
ATOM 8034 C C . LEU C 2 68 ? 168.055 229.592 346.279 1.00 210.98 68 LEU D C 1
ATOM 8035 O O . LEU C 2 68 ? 167.408 228.566 346.045 1.00 210.98 68 LEU D O 1
ATOM 8040 N N . MET C 2 69 ? 167.687 230.473 347.214 1.00 209.10 69 MET D N 1
ATOM 8041 C CA . MET C 2 69 ? 166.451 230.279 347.964 1.00 209.10 69 MET D CA 1
ATOM 8042 C C . MET C 2 69 ? 165.228 230.499 347.084 1.00 209.10 69 MET D C 1
ATOM 8043 O O . MET C 2 69 ? 164.279 229.707 347.125 1.00 209.10 69 MET D O 1
ATOM 8048 N N . ILE C 2 70 ? 165.225 231.571 346.286 1.00 210.70 70 ILE D N 1
ATOM 8049 C CA . ILE C 2 70 ? 164.082 231.820 345.412 1.00 210.70 70 ILE D CA 1
ATOM 8050 C C . ILE C 2 70 ? 164.023 230.785 344.294 1.00 210.70 70 ILE D C 1
ATOM 8051 O O . ILE C 2 70 ? 162.936 230.458 343.803 1.00 210.70 70 ILE D O 1
ATOM 8056 N N . ALA C 2 71 ? 165.169 230.259 343.875 1.00 210.78 71 ALA D N 1
ATOM 8057 C CA . ALA C 2 71 ? 165.170 229.190 342.888 1.00 210.78 71 ALA D CA 1
ATOM 8058 C C . ALA C 2 71 ? 164.705 227.886 343.534 1.00 210.78 71 ALA D C 1
ATOM 8059 O O . ALA C 2 71 ? 165.253 227.470 344.559 1.00 210.78 71 ALA D O 1
ATOM 8061 N N . PRO C 2 72 ? 163.694 227.217 342.960 1.00 210.39 72 PRO D N 1
ATOM 8062 C CA . PRO C 2 72 ? 163.160 225.972 343.523 1.00 210.39 72 PRO D CA 1
ATOM 8063 C C . PRO C 2 72 ? 164.157 224.820 343.453 1.00 210.39 72 PRO D C 1
ATOM 8064 O O . PRO C 2 72 ? 164.702 224.442 344.491 1.00 210.39 72 PRO D O 1
ATOM 8068 C CA . SER D 2 1 ? 133.401 259.736 322.742 1.00 156.69 1 SER E CA 1
ATOM 8069 C C . SER D 2 1 ? 133.174 261.184 323.164 1.00 156.69 1 SER E C 1
ATOM 8070 O O . SER D 2 1 ? 132.653 261.992 322.394 1.00 156.69 1 SER E O 1
ATOM 8073 N N . ILE D 2 2 ? 133.571 261.507 324.392 1.00 164.31 2 ILE E N 1
ATOM 8074 C CA . ILE D 2 2 ? 133.424 262.848 324.945 1.00 164.31 2 ILE E CA 1
ATOM 8075 C C . ILE D 2 2 ? 134.769 263.568 325.018 1.00 164.31 2 ILE E C 1
ATOM 8076 O O . ILE D 2 2 ? 134.905 264.694 324.539 1.00 164.31 2 ILE E O 1
ATOM 8081 N N . MET D 2 3 ? 135.776 262.928 325.614 1.00 167.00 3 MET E N 1
ATOM 8082 C CA . MET D 2 3 ? 137.151 263.388 325.489 1.00 167.00 3 MET E CA 1
ATOM 8083 C C . MET D 2 3 ? 137.803 262.890 324.209 1.00 167.00 3 MET E C 1
ATOM 8084 O O . MET D 2 3 ? 138.724 263.539 323.701 1.00 167.00 3 MET E O 1
ATOM 8089 N N . ILE D 2 4 ? 137.345 261.756 323.689 1.00 163.07 4 ILE E N 1
ATOM 8090 C CA . ILE D 2 4 ? 137.761 261.237 322.392 1.00 163.07 4 ILE E CA 1
ATOM 8091 C C . ILE D 2 4 ? 137.223 262.166 321.311 1.00 163.07 4 ILE E C 1
ATOM 8092 O O . ILE D 2 4 ? 136.138 262.741 321.476 1.00 163.07 4 ILE E O 1
ATOM 8097 N N . PRO D 2 5 ? 137.939 262.356 320.203 1.00 155.46 5 PRO E N 1
ATOM 8098 C CA . PRO D 2 5 ? 137.348 263.054 319.057 1.00 155.46 5 PRO E CA 1
ATOM 8099 C C . PRO D 2 5 ? 136.139 262.298 318.520 1.00 155.46 5 PRO E C 1
ATOM 8100 O O . PRO D 2 5 ? 135.811 261.193 318.955 1.00 155.46 5 PRO E O 1
ATOM 8104 N N . THR D 2 6 ? 135.475 262.912 317.547 1.00 139.36 6 THR E N 1
ATOM 8105 C CA . THR D 2 6 ? 134.234 262.364 317.010 1.00 139.36 6 THR E CA 1
ATOM 8106 C C . THR D 2 6 ? 134.530 261.088 316.220 1.00 139.36 6 THR E C 1
ATOM 8107 O O . THR D 2 6 ? 135.673 260.634 316.113 1.00 139.36 6 THR E O 1
ATOM 8111 N N . HIS D 2 7 ? 133.484 260.497 315.645 1.00 122.38 7 HIS E N 1
ATOM 8112 C CA . HIS D 2 7 ? 133.588 259.230 314.936 1.00 122.38 7 HIS E CA 1
ATOM 8113 C C . HIS D 2 7 ? 133.959 259.408 313.467 1.00 122.38 7 HIS E C 1
ATOM 8114 O O . HIS D 2 7 ? 133.607 258.560 312.638 1.00 122.38 7 HIS E O 1
ATOM 8121 N N . SER D 2 8 ? 134.659 260.490 313.127 1.00 133.14 8 SER E N 1
ATOM 8122 C CA . SER D 2 8 ? 135.091 260.761 311.764 1.00 133.14 8 SER E CA 1
ATOM 8123 C C . SER D 2 8 ? 136.304 259.933 311.351 1.00 133.14 8 SER E C 1
ATOM 8124 O O . SER D 2 8 ? 136.944 260.250 310.342 1.00 133.14 8 SER E O 1
ATOM 8127 N N . THR D 2 9 ? 136.629 258.887 312.110 1.00 138.05 9 THR E N 1
ATOM 8128 C CA . THR D 2 9 ? 137.789 258.051 311.829 1.00 138.05 9 THR E CA 1
ATOM 8129 C C . THR D 2 9 ? 137.593 257.133 310.630 1.00 138.05 9 THR E C 1
ATOM 8130 O O . THR D 2 9 ? 138.587 256.667 310.063 1.00 138.05 9 THR E O 1
ATOM 8134 N N . GLY D 2 10 ? 136.350 256.866 310.228 1.00 134.39 10 GLY E N 1
ATOM 8135 C CA . GLY D 2 10 ? 136.109 255.960 309.120 1.00 134.39 10 GLY E CA 1
ATOM 8136 C C . GLY D 2 10 ? 136.383 256.548 307.752 1.00 134.39 10 GLY E C 1
ATOM 8137 O O . GLY D 2 10 ? 136.401 255.795 306.771 1.00 134.39 10 GLY E O 1
ATOM 8138 N N . GLY D 2 11 ? 136.602 257.854 307.663 1.00 133.27 11 GLY E N 1
ATOM 8139 C CA . GLY D 2 11 ? 136.837 258.488 306.377 1.00 133.27 11 GLY E CA 1
ATOM 8140 C C . GLY D 2 11 ? 135.659 258.400 305.433 1.00 133.27 11 GLY E C 1
ATOM 8141 O O . GLY D 2 11 ? 135.850 258.208 304.225 1.00 133.27 11 GLY E O 1
ATOM 8142 N N . LEU D 2 12 ? 134.441 258.534 305.954 1.00 128.43 12 LEU E N 1
ATOM 8143 C CA . LEU D 2 12 ? 133.219 258.412 305.167 1.00 128.43 12 LEU E CA 1
ATOM 8144 C C . LEU D 2 12 ? 132.468 259.738 305.092 1.00 128.43 12 LEU E C 1
ATOM 8145 O O . LEU D 2 12 ? 131.237 259.779 305.131 1.00 128.43 12 LEU E O 1
ATOM 8150 N N . HIS D 2 13 ? 133.203 260.841 304.985 1.00 134.30 13 HIS E N 1
ATOM 8151 C CA . HIS D 2 13 ? 132.582 262.148 304.833 1.00 134.30 13 HIS E CA 1
ATOM 8152 C C . HIS D 2 13 ? 132.044 262.312 303.417 1.00 134.30 13 HIS E C 1
ATOM 8153 O O . HIS D 2 13 ? 132.653 261.862 302.442 1.00 134.30 13 HIS E O 1
ATOM 8160 N N . GLN D 2 14 ? 130.892 262.966 303.313 1.00 121.36 14 GLN E N 1
ATOM 8161 C CA . GLN D 2 14 ? 130.240 263.167 302.027 1.00 121.36 14 GLN E CA 1
ATOM 8162 C C . GLN D 2 14 ? 129.564 264.534 302.039 1.00 121.36 14 GLN E C 1
ATOM 8163 O O . GLN D 2 14 ? 129.716 265.312 302.987 1.00 121.36 14 GLN E O 1
ATOM 8169 N N . GLY D 2 15 ? 128.814 264.826 300.979 1.00 123.82 15 GLY E N 1
ATOM 8170 C CA . GLY D 2 15 ? 128.126 266.096 300.869 1.00 123.82 15 GLY E CA 1
ATOM 8171 C C . GLY D 2 15 ? 126.751 266.088 301.504 1.00 123.82 15 GLY E C 1
ATOM 8172 O O . GLY D 2 15 ? 125.844 266.789 301.045 1.00 123.82 15 GLY E O 1
ATOM 8173 N N . THR D 2 16 ? 126.583 265.299 302.563 1.00 121.98 16 THR E N 1
ATOM 8174 C CA . THR D 2 16 ? 125.323 265.205 303.294 1.00 121.98 16 THR E CA 1
ATOM 8175 C C . THR D 2 16 ? 125.594 265.546 304.753 1.00 121.98 16 THR E C 1
ATOM 8176 O O . THR D 2 16 ? 126.247 264.774 305.465 1.00 121.98 16 THR E O 1
ATOM 8180 N N . GLU D 2 17 ? 125.095 266.697 305.196 1.00 125.17 17 GLU E N 1
ATOM 8181 C CA . GLU D 2 17 ? 125.268 267.138 306.571 1.00 125.17 17 GLU E CA 1
ATOM 8182 C C . GLU D 2 17 ? 124.015 267.871 307.026 1.00 125.17 17 GLU E C 1
ATOM 8183 O O . GLU D 2 17 ? 123.307 268.483 306.222 1.00 125.17 17 GLU E O 1
ATOM 8189 N N . GLY D 2 18 ? 123.750 267.804 308.331 1.00 111.97 18 GLY E N 1
ATOM 8190 C CA . GLY D 2 18 ? 122.623 268.484 308.926 1.00 111.97 18 GLY E CA 1
ATOM 8191 C C . GLY D 2 18 ? 123.001 269.849 309.483 1.00 111.97 18 GLY E C 1
ATOM 8192 O O . GLY D 2 18 ? 124.147 270.290 309.427 1.00 111.97 18 GLY E O 1
ATOM 8193 N N . TRP D 2 19 ? 121.995 270.522 310.033 1.00 100.95 19 TRP E N 1
ATOM 8194 C CA . TRP D 2 19 ? 122.178 271.840 310.625 1.00 100.95 19 TRP E CA 1
ATOM 8195 C C . TRP D 2 19 ? 122.582 271.777 312.092 1.00 100.95 19 TRP E C 1
ATOM 8196 O O . TRP D 2 19 ? 122.932 272.812 312.669 1.00 100.95 19 TRP E O 1
ATOM 8207 N N . HIS D 2 20 ? 122.543 270.593 312.703 1.00 101.98 20 HIS E N 1
ATOM 8208 C CA . HIS D 2 20 ? 123.070 270.384 314.047 1.00 101.98 20 HIS E CA 1
ATOM 8209 C C . HIS D 2 20 ? 124.428 269.696 314.010 1.00 101.98 20 HIS E C 1
ATOM 8210 O O . HIS D 2 20 ? 124.978 269.349 315.059 1.00 101.98 20 HIS E O 1
ATOM 8217 N N . ARG D 2 21 ? 124.978 269.494 312.815 1.00 113.27 21 ARG E N 1
ATOM 8218 C CA . ARG D 2 21 ? 126.281 268.871 312.623 1.00 113.27 21 ARG E CA 1
ATOM 8219 C C . ARG D 2 21 ? 127.370 269.866 312.266 1.00 113.27 21 ARG E C 1
ATOM 8220 O O . ARG D 2 21 ? 128.525 269.676 312.651 1.00 113.27 21 ARG E O 1
ATOM 8228 N N . THR D 2 22 ? 127.027 270.926 311.534 1.00 130.13 22 THR E N 1
ATOM 8229 C CA . THR D 2 22 ? 127.989 271.958 311.170 1.00 130.13 22 THR E CA 1
ATOM 8230 C C . THR D 2 22 ? 128.099 273.064 312.212 1.00 130.13 22 THR E C 1
ATOM 8231 O O . THR D 2 22 ? 128.903 273.984 312.029 1.00 130.13 22 THR E O 1
ATOM 8235 N N . ASN D 2 23 ? 127.313 273.003 313.287 1.00 140.16 23 ASN E N 1
ATOM 8236 C CA . ASN D 2 23 ? 127.367 274.017 314.332 1.00 140.16 23 ASN E CA 1
ATOM 8237 C C . ASN D 2 23 ? 128.442 273.742 315.374 1.00 140.16 23 ASN E C 1
ATOM 8238 O O . ASN D 2 23 ? 128.702 274.612 316.213 1.00 140.16 23 ASN E O 1
ATOM 8243 N N . ASN D 2 24 ? 129.072 272.566 315.337 1.00 144.62 24 ASN E N 1
ATOM 8244 C CA . ASN D 2 24 ? 130.070 272.222 316.347 1.00 144.62 24 ASN E CA 1
ATOM 8245 C C . ASN D 2 24 ? 131.282 273.143 316.270 1.00 144.62 24 ASN E C 1
ATOM 8246 O O . ASN D 2 24 ? 131.862 273.498 317.306 1.00 144.62 24 ASN E O 1
ATOM 8251 N N . VAL D 2 25 ? 131.665 273.552 315.056 1.00 147.26 25 VAL E N 1
ATOM 8252 C CA . VAL D 2 25 ? 132.873 274.353 314.870 1.00 147.26 25 VAL E CA 1
ATOM 8253 C C . VAL D 2 25 ? 132.801 275.638 315.685 1.00 147.26 25 VAL E C 1
ATOM 8254 O O . VAL D 2 25 ? 133.774 276.029 316.343 1.00 147.26 25 VAL E O 1
ATOM 8258 N N . LYS D 2 26 ? 131.651 276.311 315.668 1.00 146.29 26 LYS E N 1
ATOM 8259 C CA . LYS D 2 26 ? 131.510 277.535 316.445 1.00 146.29 26 LYS E CA 1
ATOM 8260 C C . LYS D 2 26 ? 131.040 277.259 317.867 1.00 146.29 26 LYS E C 1
ATOM 8261 O O . LYS D 2 26 ? 131.364 278.030 318.776 1.00 146.29 26 LYS E O 1
ATOM 8267 N N . ASN D 2 27 ? 130.290 276.175 318.080 1.00 152.46 27 ASN E N 1
ATOM 8268 C CA . ASN D 2 27 ? 129.798 275.863 319.418 1.00 152.46 27 ASN E CA 1
ATOM 8269 C C . ASN D 2 27 ? 130.945 275.566 320.379 1.00 152.46 27 ASN E C 1
ATOM 8270 O O . ASN D 2 27 ? 130.944 276.034 321.526 1.00 152.46 27 ASN E O 1
ATOM 8275 N N . PHE D 2 28 ? 131.931 274.786 319.927 1.00 153.21 28 PHE E N 1
ATOM 8276 C CA . PHE D 2 28 ? 133.066 274.456 320.785 1.00 153.21 28 PHE E CA 1
ATOM 8277 C C . PHE D 2 28 ? 133.816 275.714 321.202 1.00 153.21 28 PHE E C 1
ATOM 8278 O O . PHE D 2 28 ? 134.114 275.911 322.385 1.00 153.21 28 PHE E O 1
ATOM 8286 N N . LEU D 2 29 ? 134.113 276.588 320.238 1.00 154.90 29 LEU E N 1
ATOM 8287 C CA . LEU D 2 29 ? 134.847 277.810 320.546 1.00 154.90 29 LEU E CA 1
ATOM 8288 C C . LEU D 2 29 ? 134.031 278.736 321.439 1.00 154.90 29 LEU E C 1
ATOM 8289 O O . LEU D 2 29 ? 134.582 279.378 322.340 1.00 154.90 29 LEU E O 1
ATOM 8294 N N . MET D 2 30 ? 132.718 278.820 321.207 1.00 157.86 30 MET E N 1
ATOM 8295 C CA . MET D 2 30 ? 131.870 279.672 322.036 1.00 157.86 30 MET E CA 1
ATOM 8296 C C . MET D 2 30 ? 131.858 279.196 323.482 1.00 157.86 30 MET E C 1
ATOM 8297 O O . MET D 2 30 ? 132.006 279.995 324.415 1.00 157.86 30 MET E O 1
ATOM 8302 N N . ARG D 2 31 ? 131.688 277.888 323.691 1.00 157.96 31 ARG E N 1
ATOM 8303 C CA . ARG D 2 31 ? 131.700 277.365 325.054 1.00 157.96 31 ARG E CA 1
ATOM 8304 C C . ARG D 2 31 ? 133.070 277.544 325.700 1.00 157.96 31 ARG E C 1
ATOM 8305 O O . ARG D 2 31 ? 133.167 277.891 326.885 1.00 157.96 31 ARG E O 1
ATOM 8313 N N . VAL D 2 32 ? 134.141 277.331 324.929 1.00 159.98 32 VAL E N 1
ATOM 8314 C CA . VAL D 2 32 ? 135.490 277.486 325.467 1.00 159.98 32 VAL E CA 1
ATOM 8315 C C . VAL D 2 32 ? 135.723 278.923 325.918 1.00 159.98 32 VAL E C 1
ATOM 8316 O O . VAL D 2 32 ? 136.233 279.168 327.015 1.00 159.98 32 VAL E O 1
ATOM 8320 N N . GLU D 2 33 ? 135.337 279.895 325.087 1.00 163.48 33 GLU E N 1
ATOM 8321 C CA . GLU D 2 33 ? 135.569 281.291 325.447 1.00 163.48 33 GLU E CA 1
ATOM 8322 C C . GLU D 2 33 ? 134.668 281.725 326.599 1.00 163.48 33 GLU E C 1
ATOM 8323 O O . GLU D 2 33 ? 135.085 282.521 327.450 1.00 163.48 33 GLU E O 1
ATOM 8329 N N . LYS D 2 34 ? 133.436 281.207 326.656 1.00 164.62 34 LYS E N 1
ATOM 8330 C CA . LYS D 2 34 ? 132.560 281.522 327.780 1.00 164.62 34 LYS E CA 1
ATOM 8331 C C . LYS D 2 34 ? 133.161 281.031 329.091 1.00 164.62 34 LYS E C 1
ATOM 8332 O O . LYS D 2 34 ? 133.229 281.776 330.079 1.00 164.62 34 LYS E O 1
ATOM 8338 N N . TRP D 2 35 ? 133.624 279.779 329.113 1.00 168.27 35 TRP E N 1
ATOM 8339 C CA . TRP D 2 35 ? 134.242 279.260 330.329 1.00 168.27 35 TRP E CA 1
ATOM 8340 C C . TRP D 2 35 ? 135.550 279.976 330.638 1.00 168.27 35 TRP E C 1
ATOM 8341 O O . TRP D 2 35 ? 135.884 280.170 331.810 1.00 168.27 35 TRP E O 1
ATOM 8352 N N . SER D 2 36 ? 136.295 280.382 329.608 1.00 169.80 36 SER E N 1
ATOM 8353 C CA . SER D 2 36 ? 137.538 281.110 329.836 1.00 169.80 36 SER E CA 1
ATOM 8354 C C . SER D 2 36 ? 137.274 282.458 330.492 1.00 169.80 36 SER E C 1
ATOM 8355 O O . SER D 2 36 ? 138.007 282.868 331.399 1.00 169.80 36 SER E O 1
ATOM 8358 N N . LEU D 2 37 ? 136.234 283.166 330.045 1.00 166.71 37 LEU E N 1
ATOM 8359 C CA . LEU D 2 37 ? 135.919 284.450 330.658 1.00 166.71 37 LEU E CA 1
ATOM 8360 C C . LEU D 2 37 ? 135.300 284.275 332.039 1.00 166.71 37 LEU E C 1
ATOM 8361 O O . LEU D 2 37 ? 135.432 285.162 332.891 1.00 166.71 37 LEU E O 1
ATOM 8366 N N . ARG D 2 38 ? 134.629 283.148 332.287 1.00 161.33 38 ARG E N 1
ATOM 8367 C CA . ARG D 2 38 ? 134.078 282.903 333.614 1.00 161.33 38 ARG E CA 1
ATOM 8368 C C . ARG D 2 38 ? 135.096 282.324 334.591 1.00 161.33 38 ARG E C 1
ATOM 8369 O O . ARG D 2 38 ? 134.823 282.296 335.796 1.00 161.33 38 ARG E O 1
ATOM 8377 N N . ASN D 2 39 ? 136.252 281.864 334.110 1.00 173.63 39 ASN E N 1
ATOM 8378 C CA . ASN D 2 39 ? 137.295 281.274 334.952 1.00 173.63 39 ASN E CA 1
ATOM 8379 C C . ASN D 2 39 ? 138.583 282.072 334.799 1.00 173.63 39 ASN E C 1
ATOM 8380 O O . ASN D 2 39 ? 139.368 281.830 333.869 1.00 173.63 39 ASN E O 1
ATOM 8385 N N . PRO D 2 40 ? 138.845 283.035 335.688 1.00 176.23 40 PRO E N 1
ATOM 8386 C CA . PRO D 2 40 ? 140.096 283.801 335.596 1.00 176.23 40 PRO E CA 1
ATOM 8387 C C . PRO D 2 40 ? 141.284 283.121 336.266 1.00 176.23 40 PRO E C 1
ATOM 8388 O O . PRO D 2 40 ? 142.430 283.304 335.838 1.00 176.23 40 PRO E O 1
ATOM 8392 N N . GLY D 2 41 ? 141.023 282.334 337.312 1.00 177.68 41 GLY E N 1
ATOM 8393 C CA . GLY D 2 41 ? 142.115 281.787 338.106 1.00 177.68 41 GLY E CA 1
ATOM 8394 C C . GLY D 2 41 ? 142.952 280.774 337.345 1.00 177.68 41 GLY E C 1
ATOM 8395 O O . GLY D 2 41 ? 144.187 280.841 337.350 1.00 177.68 41 GLY E O 1
ATOM 8396 N N . TYR D 2 42 ? 142.293 279.816 336.689 1.00 177.90 42 TYR E N 1
ATOM 8397 C CA . TYR D 2 42 ? 143.028 278.824 335.912 1.00 177.90 42 TYR E CA 1
ATOM 8398 C C . TYR D 2 42 ? 143.773 279.475 334.756 1.00 177.90 42 TYR E C 1
ATOM 8399 O O . TYR D 2 42 ? 144.906 279.092 334.449 1.00 177.90 42 TYR E O 1
ATOM 8408 N N . THR D 2 43 ? 143.155 280.462 334.104 1.00 183.21 43 THR E N 1
ATOM 8409 C CA . THR D 2 43 ? 143.830 281.152 333.009 1.00 183.21 43 THR E CA 1
ATOM 8410 C C . THR D 2 43 ? 145.080 281.873 333.499 1.00 183.21 43 THR E C 1
ATOM 8411 O O . THR D 2 43 ? 146.129 281.826 332.845 1.00 183.21 43 THR E O 1
ATOM 8415 N N . ALA D 2 44 ? 144.989 282.543 334.652 1.00 186.13 44 ALA E N 1
ATOM 8416 C CA . ALA D 2 44 ? 146.159 283.215 335.207 1.00 186.13 44 ALA E CA 1
ATOM 8417 C C . ALA D 2 44 ? 147.253 282.216 335.567 1.00 186.13 44 ALA E C 1
ATOM 8418 O O . ALA D 2 44 ? 148.436 282.447 335.283 1.00 186.13 44 ALA E O 1
ATOM 8420 N N . LEU D 2 45 ? 146.874 281.094 336.187 1.00 188.12 45 LEU E N 1
ATOM 8421 C CA . LEU D 2 45 ? 147.862 280.075 336.534 1.00 188.12 45 LEU E CA 1
ATOM 8422 C C . LEU D 2 45 ? 148.536 279.517 335.287 1.00 188.12 45 LEU E C 1
ATOM 8423 O O . LEU D 2 45 ? 149.752 279.284 335.277 1.00 188.12 45 LEU E O 1
ATOM 8428 N N . ILE D 2 46 ? 147.762 279.298 334.223 1.00 190.72 46 ILE E N 1
ATOM 8429 C CA . ILE D 2 46 ? 148.320 278.741 332.997 1.00 190.72 46 ILE E CA 1
ATOM 8430 C C . ILE D 2 46 ? 149.247 279.744 332.325 1.00 190.72 46 ILE E C 1
ATOM 8431 O O . ILE D 2 46 ? 150.288 279.372 331.775 1.00 190.72 46 ILE E O 1
ATOM 8436 N N . ALA D 2 47 ? 148.890 281.031 332.356 1.00 191.96 47 ALA E N 1
ATOM 8437 C CA . ALA D 2 47 ? 149.786 282.052 331.823 1.00 191.96 47 ALA E CA 1
ATOM 8438 C C . ALA D 2 47 ? 151.092 282.100 332.609 1.00 191.96 47 ALA E C 1
ATOM 8439 O O . ALA D 2 47 ? 152.178 282.221 332.024 1.00 191.96 47 ALA E O 1
ATOM 8441 N N . ILE D 2 48 ? 151.005 281.995 333.937 1.00 192.64 48 ILE E N 1
ATOM 8442 C CA . ILE D 2 48 ? 152.211 281.989 334.764 1.00 192.64 48 ILE E CA 1
ATOM 8443 C C . ILE D 2 48 ? 153.083 280.789 334.419 1.00 192.64 48 ILE E C 1
ATOM 8444 O O . ILE D 2 48 ? 154.304 280.908 334.272 1.00 192.64 48 ILE E O 1
ATOM 8449 N N . LEU D 2 49 ? 152.467 279.612 334.274 1.00 192.87 49 LEU E N 1
ATOM 8450 C CA . LEU D 2 49 ? 153.226 278.416 333.919 1.00 192.87 49 LEU E CA 1
ATOM 8451 C C . LEU D 2 49 ? 153.859 278.547 332.538 1.00 192.87 49 LEU E C 1
ATOM 8452 O O . LEU D 2 49 ? 155.007 278.130 332.328 1.00 192.87 49 LEU E O 1
ATOM 8457 N N . GLY D 2 50 ? 153.122 279.112 331.580 1.00 193.48 50 GLY E N 1
ATOM 8458 C CA . GLY D 2 50 ? 153.658 279.274 330.239 1.00 193.48 50 GLY E CA 1
ATOM 8459 C C . GLY D 2 50 ? 154.827 280.236 330.191 1.00 193.48 50 GLY E C 1
ATOM 8460 O O . GLY D 2 50 ? 155.761 280.050 329.407 1.00 193.48 50 GLY E O 1
ATOM 8461 N N . TRP D 2 51 ? 154.789 281.287 331.013 1.00 192.96 51 TRP E N 1
ATOM 8462 C CA . TRP D 2 51 ? 155.955 282.159 331.109 1.00 192.96 51 TRP E CA 1
ATOM 8463 C C . TRP D 2 51 ? 157.095 281.489 331.867 1.00 192.96 51 TRP E C 1
ATOM 8464 O O . TRP D 2 51 ? 158.267 281.771 331.595 1.00 192.96 51 TRP E O 1
ATOM 8475 N N . THR D 2 52 ? 156.775 280.609 332.817 1.00 194.20 52 THR E N 1
ATOM 8476 C CA . THR D 2 52 ? 157.814 279.935 333.591 1.00 194.20 52 THR E CA 1
ATOM 8477 C C . THR D 2 52 ? 158.592 278.950 332.729 1.00 194.20 52 THR E C 1
ATOM 8478 O O . THR D 2 52 ? 159.825 278.875 332.809 1.00 194.20 52 THR E O 1
ATOM 8482 N N . LEU D 2 53 ? 157.893 278.185 331.899 1.00 194.18 53 LEU E N 1
ATOM 8483 C CA . LEU D 2 53 ? 158.509 277.155 331.077 1.00 194.18 53 LEU E CA 1
ATOM 8484 C C . LEU D 2 53 ? 158.709 277.656 329.652 1.00 194.18 53 LEU E C 1
ATOM 8485 O O . LEU D 2 53 ? 158.075 278.613 329.204 1.00 194.18 53 LEU E O 1
ATOM 8490 N N . GLY D 2 54 ? 159.617 276.992 328.940 1.00 196.08 54 GLY E N 1
ATOM 8491 C CA . GLY D 2 54 ? 159.876 277.320 327.553 1.00 196.08 54 GLY E CA 1
ATOM 8492 C C . GLY D 2 54 ? 160.788 278.515 327.363 1.00 196.08 54 GLY E C 1
ATOM 8493 O O . GLY D 2 54 ? 161.907 278.372 326.859 1.00 196.08 54 GLY E O 1
ATOM 8494 N N . THR D 2 55 ? 160.317 279.698 327.765 1.00 198.09 55 THR E N 1
ATOM 8495 C CA . THR D 2 55 ? 161.040 280.956 327.569 1.00 198.09 55 THR E CA 1
ATOM 8496 C C . THR D 2 55 ? 161.394 281.160 326.098 1.00 198.09 55 THR E C 1
ATOM 8497 O O . THR D 2 55 ? 162.477 281.636 325.753 1.00 198.09 55 THR E O 1
ATOM 8501 N N . THR D 2 56 ? 160.460 280.790 325.219 1.00 196.67 56 THR E N 1
ATOM 8502 C CA . THR D 2 56 ? 160.655 280.893 323.780 1.00 196.67 56 THR E CA 1
ATOM 8503 C C . THR D 2 56 ? 159.573 281.697 323.076 1.00 196.67 56 THR E C 1
ATOM 8504 O O . THR D 2 56 ? 159.788 282.117 321.932 1.00 196.67 56 THR E O 1
ATOM 8508 N N . THR D 2 57 ? 158.428 281.933 323.722 1.00 195.48 57 THR E N 1
ATOM 8509 C CA . THR D 2 57 ? 157.259 282.608 323.162 1.00 195.48 57 THR E CA 1
ATOM 8510 C C . THR D 2 57 ? 156.654 281.855 321.983 1.00 195.48 57 THR E C 1
ATOM 8511 O O . THR D 2 57 ? 155.772 282.388 321.298 1.00 195.48 57 THR E O 1
ATOM 8515 N N . ALA D 2 58 ? 157.107 280.627 321.728 1.00 192.98 58 ALA E N 1
ATOM 8516 C CA . ALA D 2 58 ? 156.546 279.779 320.687 1.00 192.98 58 ALA E CA 1
ATOM 8517 C C . ALA D 2 58 ? 155.920 278.504 321.225 1.00 192.98 58 ALA E C 1
ATOM 8518 O O . ALA D 2 58 ? 154.987 277.982 320.611 1.00 192.98 58 ALA E O 1
ATOM 8520 N N . GLN D 2 59 ? 156.413 277.994 322.353 1.00 192.89 59 GLN E N 1
ATOM 8521 C CA . GLN D 2 59 ? 155.833 276.820 322.989 1.00 192.89 59 GLN E CA 1
ATOM 8522 C C . GLN D 2 59 ? 154.794 277.167 324.046 1.00 192.89 59 GLN E C 1
ATOM 8523 O O . GLN D 2 59 ? 153.909 276.347 324.310 1.00 192.89 59 GLN E O 1
ATOM 8529 N N . LYS D 2 60 ? 154.875 278.355 324.650 1.00 190.37 60 LYS E N 1
ATOM 8530 C CA . LYS D 2 60 ? 153.883 278.757 325.640 1.00 190.37 60 LYS E CA 1
ATOM 8531 C C . LYS D 2 60 ? 152.503 278.949 325.027 1.00 190.37 60 LYS E C 1
ATOM 8532 O O . LYS D 2 60 ? 151.498 278.750 325.719 1.00 190.37 60 LYS E O 1
ATOM 8538 N N . VAL D 2 61 ? 152.426 279.327 323.749 1.00 189.69 61 VAL E N 1
ATOM 8539 C CA . VAL D 2 61 ? 151.133 279.391 323.071 1.00 189.69 61 VAL E CA 1
ATOM 8540 C C . VAL D 2 61 ? 150.516 278.001 322.992 1.00 189.69 61 VAL E C 1
ATOM 8541 O O . VAL D 2 61 ? 149.322 277.814 323.252 1.00 189.69 61 VAL E O 1
ATOM 8545 N N . ILE D 2 62 ? 151.327 277.003 322.636 1.00 189.63 62 ILE E N 1
ATOM 8546 C CA . ILE D 2 62 ? 150.846 275.624 322.613 1.00 189.63 62 ILE E CA 1
ATOM 8547 C C . ILE D 2 62 ? 150.442 275.184 324.014 1.00 189.63 62 ILE E C 1
ATOM 8548 O O . ILE D 2 62 ? 149.441 274.481 324.196 1.00 189.63 62 ILE E O 1
ATOM 8553 N N . PHE D 2 63 ? 151.209 275.599 325.025 1.00 190.24 63 PHE E N 1
ATOM 8554 C CA . PHE D 2 63 ? 150.872 275.279 326.410 1.00 190.24 63 PHE E CA 1
ATOM 8555 C C . PHE D 2 63 ? 149.498 275.814 326.783 1.00 190.24 63 PHE E C 1
ATOM 8556 O O . PHE D 2 63 ? 148.646 275.081 327.295 1.00 190.24 63 PHE E O 1
ATOM 8564 N N . ILE D 2 64 ? 149.268 277.106 326.539 1.00 187.98 64 ILE E N 1
ATOM 8565 C CA . ILE D 2 64 ? 148.002 277.713 326.939 1.00 187.98 64 ILE E CA 1
ATOM 8566 C C . ILE D 2 64 ? 146.851 277.136 326.125 1.00 187.98 64 ILE E C 1
ATOM 8567 O O . ILE D 2 64 ? 145.749 276.934 326.649 1.00 187.98 64 ILE E O 1
ATOM 8572 N N . ALA D 2 65 ? 147.088 276.828 324.846 1.00 186.07 65 ALA E N 1
ATOM 8573 C CA . ALA D 2 65 ? 146.043 276.214 324.031 1.00 186.07 65 ALA E CA 1
ATOM 8574 C C . ALA D 2 65 ? 145.681 274.828 324.548 1.00 186.07 65 ALA E C 1
ATOM 8575 O O . ALA D 2 65 ? 144.498 274.481 324.646 1.00 186.07 65 ALA E O 1
ATOM 8577 N N . LEU D 2 66 ? 146.683 274.025 324.90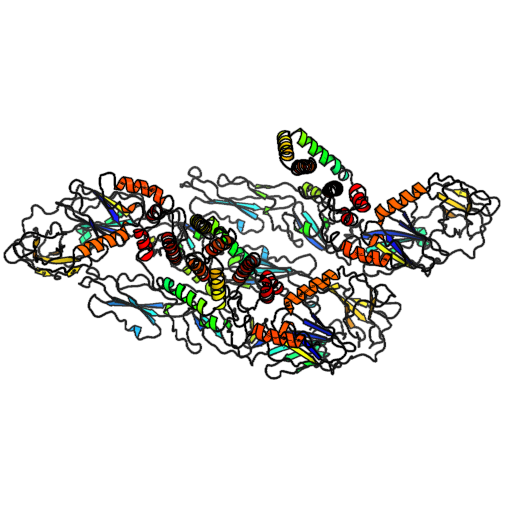6 1.00 185.16 66 LEU E N 1
ATOM 8578 C CA . LEU D 2 66 ? 146.407 272.677 325.388 1.00 185.16 66 LEU E CA 1
ATOM 8579 C C . LEU D 2 66 ? 145.767 272.692 326.770 1.00 185.16 66 LEU E C 1
ATOM 8580 O O . LEU D 2 66 ? 144.940 271.828 327.076 1.00 185.16 66 LEU E O 1
ATOM 8585 N N . LEU D 2 67 ? 146.133 273.657 327.617 1.00 183.05 67 LEU E N 1
ATOM 8586 C CA . LEU D 2 67 ? 145.448 273.797 328.898 1.00 183.05 67 LEU E CA 1
ATOM 8587 C C . LEU D 2 67 ? 144.000 274.239 328.712 1.00 183.05 67 LEU E C 1
ATOM 8588 O O . LEU D 2 67 ? 143.100 273.712 329.378 1.00 183.05 67 LEU E O 1
ATOM 8593 N N . LEU D 2 68 ? 143.754 275.189 327.810 1.00 179.80 68 LEU E N 1
ATOM 8594 C CA . LEU D 2 68 ? 142.395 275.611 327.503 1.00 179.80 68 LEU E CA 1
ATOM 8595 C C . LEU D 2 68 ? 141.618 274.544 326.741 1.00 179.80 68 LEU E C 1
ATOM 8596 O O . LEU D 2 68 ? 140.404 274.689 326.567 1.00 179.80 68 LEU E O 1
ATOM 8601 N N . MET D 2 69 ? 142.302 273.509 326.247 1.00 179.98 69 MET E N 1
ATOM 8602 C CA . MET D 2 69 ? 141.614 272.389 325.613 1.00 179.98 69 MET E CA 1
ATOM 8603 C C . MET D 2 69 ? 141.300 271.273 326.608 1.00 179.98 69 MET E C 1
ATOM 8604 O O . MET D 2 69 ? 140.215 270.683 326.547 1.00 179.98 69 MET E O 1
ATOM 8609 N N . ILE D 2 70 ? 142.225 270.954 327.520 1.00 178.43 70 ILE E N 1
ATOM 8610 C CA . ILE D 2 70 ? 141.897 269.994 328.574 1.00 178.43 70 ILE E CA 1
ATOM 8611 C C . ILE D 2 70 ? 140.792 270.557 329.459 1.00 178.43 70 ILE E C 1
ATOM 8612 O O . ILE D 2 70 ? 139.842 269.850 329.818 1.00 178.43 70 ILE E O 1
ATOM 8617 N N . ALA D 2 71 ? 140.898 271.830 329.825 1.00 173.82 71 ALA E N 1
ATOM 8618 C CA . ALA D 2 71 ? 139.771 272.570 330.353 1.00 173.82 71 ALA E CA 1
ATOM 8619 C C . ALA D 2 71 ? 138.859 272.957 329.197 1.00 173.82 71 ALA E C 1
ATOM 8620 O O . ALA D 2 71 ? 139.248 272.875 328.033 1.00 173.82 71 ALA E O 1
ATOM 8622 N N . PRO D 2 72 ? 137.612 273.343 329.477 1.00 169.13 72 PRO E N 1
ATOM 8623 C CA . PRO D 2 72 ? 136.746 273.813 328.392 1.00 169.13 72 PRO E CA 1
ATOM 8624 C C . PRO D 2 72 ? 137.220 275.131 327.786 1.00 169.13 72 PRO E C 1
ATOM 8625 O O . PRO D 2 72 ? 138.028 275.814 328.414 1.00 169.13 72 PRO E O 1
ATOM 8629 N N . SER E 1 1 ? 143.404 213.828 305.668 1.00 81.55 1 SER C N 1
ATOM 8630 C CA . SER E 1 1 ? 142.423 214.097 304.624 1.00 81.55 1 SER C CA 1
ATOM 8631 C C . SER E 1 1 ? 142.575 215.517 304.088 1.00 81.55 1 SER C C 1
ATOM 8632 O O . SER E 1 1 ? 143.686 215.975 303.830 1.00 81.55 1 SER C O 1
ATOM 8635 N N . GLN E 1 2 ? 141.448 216.204 303.921 1.00 80.24 2 GLN C N 1
ATOM 8636 C CA . GLN E 1 2 ? 141.472 217.573 303.428 1.00 80.24 2 GLN C CA 1
ATOM 8637 C C . GLN E 1 2 ? 142.115 218.497 304.454 1.00 80.24 2 GLN C C 1
ATOM 8638 O O . GLN E 1 2 ? 141.886 218.367 305.660 1.00 80.24 2 GLN C O 1
ATOM 8644 N N . CYS E 1 3 ? 142.925 219.436 303.968 1.00 80.69 3 CYS C N 1
ATOM 8645 C CA . CYS E 1 3 ? 143.664 220.357 304.824 1.00 80.69 3 CYS C CA 1
ATOM 8646 C C . CYS E 1 3 ? 143.243 221.804 304.586 1.00 80.69 3 CYS C C 1
ATOM 8647 O O . CYS E 1 3 ? 144.026 222.729 304.811 1.00 80.69 3 CYS C O 1
ATOM 8650 N N . SER E 1 4 ? 142.008 222.013 304.134 1.00 82.20 4 SER C N 1
ATOM 8651 C CA . SER E 1 4 ? 141.522 223.354 303.834 1.00 82.20 4 SER C CA 1
ATOM 8652 C C . SER E 1 4 ? 141.032 224.082 305.082 1.00 82.20 4 SER C C 1
ATOM 8653 O O . SER E 1 4 ? 141.318 225.271 305.261 1.00 82.20 4 SER C O 1
ATOM 8656 N N . GLY E 1 5 ? 140.301 223.386 305.951 1.00 86.09 5 GLY C N 1
ATOM 8657 C CA . GLY E 1 5 ? 139.671 224.024 307.091 1.00 86.09 5 GLY C CA 1
ATOM 8658 C C . GLY E 1 5 ? 140.580 224.345 308.257 1.00 86.09 5 GLY C C 1
ATOM 8659 O O . GLY E 1 5 ? 140.149 225.046 309.178 1.00 86.09 5 GLY C O 1
ATOM 8660 N N . ILE E 1 6 ? 141.815 223.863 308.249 1.00 86.27 6 ILE C N 1
ATOM 8661 C CA . ILE E 1 6 ? 142.735 224.101 309.354 1.00 86.27 6 ILE C CA 1
ATOM 8662 C C . ILE E 1 6 ? 143.514 225.385 309.094 1.00 86.27 6 ILE C C 1
ATOM 8663 O O . ILE E 1 6 ? 143.863 225.714 307.957 1.00 86.27 6 ILE C O 1
ATOM 8668 N N . ASP E 1 7 ? 143.762 226.136 310.168 1.00 91.69 7 ASP C N 1
ATOM 8669 C CA . ASP E 1 7 ? 144.429 227.428 310.069 1.00 91.69 7 ASP C CA 1
ATOM 8670 C C . ASP E 1 7 ? 145.933 227.300 309.852 1.00 91.69 7 ASP C C 1
ATOM 8671 O O . ASP E 1 7 ? 146.516 228.095 309.107 1.00 91.69 7 ASP C O 1
ATOM 8676 N N . LYS E 1 8 ? 146.570 226.321 310.486 1.00 88.13 8 LYS C N 1
ATOM 8677 C CA . LYS E 1 8 ? 148.008 226.133 310.342 1.00 88.13 8 LYS C CA 1
ATOM 8678 C C . LYS E 1 8 ? 148.267 225.174 309.187 1.00 88.13 8 LYS C C 1
ATOM 8679 O O . LYS E 1 8 ? 147.881 224.002 309.246 1.00 88.13 8 LYS C O 1
ATOM 8685 N N . ARG E 1 9 ? 148.926 225.668 308.140 1.00 81.19 9 ARG C N 1
ATOM 8686 C CA . ARG E 1 9 ? 149.176 224.866 306.954 1.00 81.19 9 ARG C CA 1
ATOM 8687 C C . ARG E 1 9 ? 150.509 225.275 306.347 1.00 81.19 9 ARG C C 1
ATOM 8688 O O . ARG E 1 9 ? 150.875 226.454 306.351 1.00 81.19 9 ARG C O 1
ATOM 8696 N N . ASP E 1 10 ? 151.230 224.288 305.823 1.00 81.94 10 ASP C N 1
ATOM 8697 C CA . ASP E 1 10 ? 152.508 224.504 305.165 1.00 81.94 10 ASP C CA 1
ATOM 8698 C C . ASP E 1 10 ? 152.389 224.133 303.693 1.00 81.94 10 ASP C C 1
ATOM 8699 O O . ASP E 1 10 ? 151.783 223.114 303.348 1.00 81.94 10 ASP C O 1
ATOM 8704 N N . PHE E 1 11 ? 152.962 224.969 302.830 1.00 76.49 11 PHE C N 1
ATOM 8705 C CA . PHE E 1 11 ? 152.895 224.782 301.384 1.00 76.49 11 PHE C CA 1
ATOM 8706 C C . PHE E 1 11 ? 154.302 224.518 300.865 1.00 76.49 11 PHE C C 1
ATOM 8707 O O . PHE E 1 11 ? 155.202 225.343 301.051 1.00 76.49 11 PHE C O 1
ATOM 8715 N N . ILE E 1 12 ? 154.488 223.372 300.215 1.00 77.29 12 ILE C N 1
ATOM 8716 C CA . ILE E 1 12 ? 155.767 222.989 299.631 1.00 77.29 12 ILE C CA 1
ATOM 8717 C C . ILE E 1 12 ? 155.597 222.900 298.122 1.00 77.29 12 ILE C C 1
ATOM 8718 O O . ILE E 1 12 ? 154.732 222.163 297.630 1.00 77.29 12 ILE C O 1
ATOM 8723 N N . GLN E 1 13 ? 156.424 223.646 297.393 1.00 82.35 13 GLN C N 1
ATOM 8724 C CA . GLN E 1 13 ? 156.295 223.764 295.948 1.00 82.35 13 GLN C CA 1
ATOM 8725 C C . GLN E 1 13 ? 156.998 222.649 295.187 1.00 82.35 13 GLN C C 1
ATOM 8726 O O . GLN E 1 13 ? 156.881 222.595 293.957 1.00 82.35 13 GLN C O 1
ATOM 8732 N N . GLY E 1 14 ? 157.727 221.774 295.872 1.00 90.91 14 GLY C N 1
ATOM 8733 C CA . GLY E 1 14 ? 158.386 220.660 295.226 1.00 90.91 14 GLY C CA 1
ATOM 8734 C C . GLY E 1 14 ? 159.645 221.072 294.487 1.00 90.91 14 GLY C C 1
ATOM 8735 O O . GLY E 1 14 ? 159.978 222.250 294.349 1.00 90.91 14 GLY C O 1
ATOM 8736 N N . VAL E 1 15 ? 160.364 220.062 294.002 1.00 101.25 15 VAL C N 1
ATOM 8737 C CA . VAL E 1 15 ? 161.591 220.253 293.236 1.00 101.25 15 VAL C CA 1
ATOM 8738 C C . VAL E 1 15 ? 161.377 219.674 291.843 1.00 101.25 15 VAL C C 1
ATOM 8739 O O . VAL E 1 15 ? 160.931 218.530 291.703 1.00 101.25 15 VAL C O 1
ATOM 8743 N N . SER E 1 16 ? 161.689 220.472 290.819 1.00 103.24 16 SER C N 1
ATOM 8744 C CA . SER E 1 16 ? 161.525 220.007 289.444 1.00 103.24 16 SER C CA 1
ATOM 8745 C C . SER E 1 16 ? 162.456 218.841 289.136 1.00 103.24 16 SER C C 1
ATOM 8746 O O . SER E 1 16 ? 162.048 217.862 288.498 1.00 103.24 16 SER C O 1
ATOM 8749 N N . GLY E 1 17 ? 163.706 218.925 289.581 1.00 103.21 17 GLY C N 1
ATOM 8750 C CA . GLY E 1 17 ? 164.686 217.894 289.292 1.00 103.21 17 GLY C CA 1
ATOM 8751 C C . GLY E 1 17 ? 164.445 216.588 290.021 1.00 103.21 17 GLY C C 1
ATOM 8752 O O . GLY E 1 17 ? 164.164 215.564 289.394 1.00 103.21 17 GLY C O 1
ATOM 8753 N N . GLY E 1 18 ? 164.548 216.616 291.350 1.00 100.01 18 GLY C N 1
ATOM 8754 C CA . GLY E 1 18 ? 164.407 215.407 292.131 1.00 100.01 18 GLY C CA 1
ATOM 8755 C C . GLY E 1 18 ? 162.976 214.915 292.212 1.00 100.01 18 GLY C C 1
ATOM 8756 O O . GLY E 1 18 ? 162.027 215.582 291.802 1.00 100.01 18 GLY C O 1
ATOM 8757 N N . THR E 1 19 ? 162.830 213.709 292.760 1.00 92.71 19 THR C N 1
ATOM 8758 C CA . THR E 1 19 ? 161.525 213.076 292.914 1.00 92.71 19 THR C CA 1
ATOM 8759 C C . THR E 1 19 ? 161.167 212.824 294.374 1.00 92.71 19 THR C C 1
ATOM 8760 O O . THR E 1 19 ? 160.155 212.170 294.646 1.00 92.71 19 THR C O 1
ATOM 8764 N N . TRP E 1 20 ? 161.966 213.316 295.315 1.00 92.91 20 TRP C N 1
ATOM 8765 C CA . TRP E 1 20 ? 161.690 213.144 296.732 1.00 92.91 20 TRP C CA 1
ATOM 8766 C C . TRP E 1 20 ? 161.729 214.493 297.435 1.00 92.91 20 TRP C C 1
ATOM 8767 O O . TRP E 1 20 ? 162.483 215.391 297.051 1.00 92.91 20 TRP C O 1
ATOM 8778 N N . VAL E 1 21 ? 160.898 214.624 298.466 1.00 87.60 21 VAL C N 1
ATOM 8779 C CA . VAL E 1 21 ? 160.844 215.827 299.289 1.00 87.60 21 VAL C CA 1
ATOM 8780 C C . VAL E 1 21 ? 160.696 215.404 300.743 1.00 87.60 21 VAL C C 1
ATOM 8781 O O . VAL E 1 21 ? 159.914 214.502 301.063 1.00 87.60 21 VAL C O 1
ATOM 8785 N N . ASP E 1 22 ? 161.458 216.047 301.625 1.00 91.17 22 ASP C N 1
ATOM 8786 C CA . ASP E 1 22 ? 161.418 215.746 303.050 1.00 91.17 22 ASP C CA 1
ATOM 8787 C C . ASP E 1 22 ? 160.447 216.697 303.738 1.00 91.17 22 ASP C C 1
ATOM 8788 O O . ASP E 1 22 ? 160.617 217.920 303.675 1.00 91.17 22 ASP C O 1
ATOM 8790 N N . VAL E 1 23 ? 159.431 216.135 304.396 1.00 82.72 23 VAL C N 1
ATOM 8791 C CA . VAL E 1 23 ? 158.420 216.921 305.086 1.00 82.72 23 VAL C CA 1
ATOM 8792 C C . VAL E 1 23 ? 158.354 216.463 306.536 1.00 82.72 23 VAL C C 1
ATOM 8793 O O . VAL E 1 23 ? 158.754 215.349 306.881 1.00 82.72 23 VAL C O 1
ATOM 8797 N N . VAL E 1 24 ? 157.846 217.345 307.391 1.00 80.87 24 VAL C N 1
ATOM 8798 C CA . VAL E 1 24 ? 157.666 217.069 308.810 1.00 80.87 24 VAL C CA 1
ATOM 8799 C C . VAL E 1 24 ? 156.186 217.202 309.133 1.00 80.87 24 VAL C C 1
ATOM 8800 O O . VAL E 1 24 ? 155.568 218.226 308.821 1.00 80.87 24 VAL C O 1
ATOM 8804 N N . LEU E 1 25 ? 155.623 216.171 309.753 1.00 83.23 25 LEU C N 1
ATOM 8805 C CA . LEU E 1 25 ? 154.206 216.138 310.078 1.00 83.23 25 LEU C CA 1
ATOM 8806 C C . LEU E 1 25 ? 153.990 216.409 311.561 1.00 83.23 25 LEU C C 1
ATOM 8807 O O . LEU E 1 25 ? 154.829 216.076 312.402 1.00 83.23 25 LEU C O 1
ATOM 8812 N N . ASP E 1 26 ? 152.852 217.019 311.873 1.00 86.82 26 ASP C N 1
ATOM 8813 C CA . ASP E 1 26 ? 152.467 217.326 313.240 1.00 86.82 26 ASP C CA 1
ATOM 8814 C C . ASP E 1 26 ? 151.009 216.932 313.444 1.00 86.82 26 ASP C C 1
ATOM 8815 O O . ASP E 1 26 ? 150.255 216.738 312.489 1.00 86.82 26 ASP C O 1
ATOM 8820 N N . ARG E 1 27 ? 150.617 216.820 314.717 1.00 83.55 27 ARG C N 1
ATOM 8821 C CA . ARG E 1 27 ? 149.257 216.398 315.039 1.00 83.55 27 ARG C CA 1
ATOM 8822 C C . ARG E 1 27 ? 148.219 217.372 314.501 1.00 83.55 27 ARG C C 1
ATOM 8823 O O . ARG E 1 27 ? 147.112 216.959 314.136 1.00 83.55 27 ARG C O 1
ATOM 8831 N N . LYS E 1 28 ? 148.550 218.661 314.444 1.00 88.06 28 LYS C N 1
ATOM 8832 C CA . LYS E 1 28 ? 147.637 219.673 313.931 1.00 88.06 28 LYS C CA 1
ATOM 8833 C C . LYS E 1 28 ? 148.040 220.230 312.577 1.00 88.06 28 LYS C C 1
ATOM 8834 O O . LYS E 1 28 ? 147.165 220.618 311.800 1.00 88.06 28 LYS C O 1
ATOM 8840 N N . GLY E 1 29 ? 149.336 220.278 312.273 1.00 84.43 29 GLY C N 1
ATOM 8841 C CA . GLY E 1 29 ? 149.785 220.830 311.014 1.00 84.43 29 GLY C CA 1
ATOM 8842 C C . GLY E 1 29 ? 149.597 219.882 309.845 1.00 84.43 29 GLY C C 1
ATOM 8843 O O . GLY E 1 29 ? 149.389 218.679 310.003 1.00 84.43 29 GLY C O 1
ATOM 8844 N N . CYS E 1 30 ? 149.677 220.453 308.647 1.00 80.50 30 CYS C N 1
ATOM 8845 C CA . CYS E 1 30 ? 149.576 219.688 307.413 1.00 80.50 30 CYS C CA 1
ATOM 8846 C C . CYS E 1 30 ? 150.441 220.356 306.357 1.00 80.50 30 CYS C C 1
ATOM 8847 O O . CYS E 1 30 ? 150.704 221.560 306.415 1.00 80.50 30 CYS C O 1
ATOM 8850 N N . VAL E 1 31 ? 150.880 219.561 305.385 1.00 75.50 31 VAL C N 1
ATOM 8851 C CA . VAL E 1 31 ? 151.746 220.039 304.316 1.00 75.50 31 VAL C CA 1
ATOM 8852 C C . VAL E 1 31 ? 151.120 219.684 302.975 1.00 75.50 31 VAL C C 1
ATOM 8853 O O . VAL E 1 31 ? 150.528 218.611 302.815 1.00 75.50 31 VAL C O 1
ATOM 8857 N N . THR E 1 32 ? 151.227 220.605 302.021 1.00 73.25 32 THR C N 1
ATOM 8858 C CA . THR E 1 32 ? 150.746 220.403 300.661 1.00 73.25 32 THR C CA 1
ATOM 8859 C C . THR E 1 32 ? 151.949 220.303 299.735 1.00 73.25 32 THR C C 1
ATOM 8860 O O . THR E 1 32 ? 152.719 221.261 299.608 1.00 73.25 32 THR C O 1
ATOM 8864 N N . ILE E 1 33 ? 152.106 219.151 299.091 1.00 70.27 33 ILE C N 1
ATOM 8865 C CA . ILE E 1 33 ? 153.207 218.900 298.169 1.00 70.27 33 ILE C CA 1
ATOM 8866 C C . ILE E 1 33 ? 152.651 218.887 296.753 1.00 70.27 33 ILE C C 1
ATOM 8867 O O . ILE E 1 33 ? 151.669 218.192 296.469 1.00 70.27 33 ILE C O 1
ATOM 8872 N N . SER E 1 34 ? 153.271 219.665 295.870 1.00 74.36 34 SER C N 1
ATOM 8873 C CA . SER E 1 34 ? 152.787 219.804 294.498 1.00 74.36 34 SER C CA 1
ATOM 8874 C C . SER E 1 34 ? 153.987 220.003 293.585 1.00 74.36 34 SER C C 1
ATOM 8875 O O . SER E 1 34 ? 154.579 221.084 293.565 1.00 74.36 34 SER C O 1
ATOM 8878 N N . ALA E 1 35 ? 154.340 218.964 292.831 1.00 75.19 35 ALA C N 1
ATOM 8879 C CA . ALA E 1 35 ? 155.407 219.060 291.852 1.00 75.19 35 ALA C CA 1
ATOM 8880 C C . ALA E 1 35 ? 154.833 219.465 290.498 1.00 75.19 35 ALA C C 1
ATOM 8881 O O . ALA E 1 35 ? 153.620 219.448 290.276 1.00 75.19 35 ALA C O 1
ATOM 8883 N N . THR E 1 36 ? 155.716 219.836 289.574 1.00 76.08 36 THR C N 1
ATOM 8884 C CA . THR E 1 36 ? 155.320 220.221 288.224 1.00 76.08 36 THR C CA 1
ATOM 8885 C C . THR E 1 36 ? 155.137 218.950 287.400 1.00 76.08 36 THR C C 1
ATOM 8886 O O . THR E 1 36 ? 156.056 218.132 287.287 1.00 76.08 36 THR C O 1
ATOM 8890 N N . GLY E 1 37 ? 153.944 218.777 286.844 1.00 71.82 37 GLY C N 1
ATOM 8891 C CA . GLY E 1 37 ? 153.619 217.564 286.125 1.00 71.82 37 GLY C CA 1
ATOM 8892 C C . GLY E 1 37 ? 153.172 216.410 286.989 1.00 71.82 37 GLY C C 1
ATOM 8893 O O . GLY E 1 37 ? 153.168 215.267 286.514 1.00 71.82 37 GLY C O 1
ATOM 8894 N N . LYS E 1 38 ? 152.809 216.662 288.242 1.00 72.87 38 LYS C N 1
ATOM 8895 C CA . LYS E 1 38 ? 152.312 215.634 289.141 1.00 72.87 38 LYS C CA 1
ATOM 8896 C C . LYS E 1 38 ? 151.067 216.132 289.858 1.00 72.87 38 LYS C C 1
ATOM 8897 O O . LYS E 1 38 ? 150.948 217.326 290.151 1.00 72.87 38 LYS C O 1
ATOM 8903 N N . PRO E 1 39 ? 150.123 215.239 290.154 1.00 68.94 39 PRO C N 1
ATOM 8904 C CA . PRO E 1 39 ? 148.949 215.645 290.939 1.00 68.94 39 PRO C CA 1
ATOM 8905 C C . PRO E 1 39 ? 149.344 215.925 292.382 1.00 68.94 39 PRO C C 1
ATOM 8906 O O . PRO E 1 39 ? 150.071 215.147 293.003 1.00 68.94 39 PRO C O 1
ATOM 8910 N N . THR E 1 40 ? 148.862 217.046 292.912 1.00 69.20 40 THR C N 1
ATOM 8911 C CA . THR E 1 40 ? 149.172 217.403 294.288 1.00 69.20 40 THR C CA 1
ATOM 8912 C C . THR E 1 40 ? 148.359 216.550 295.255 1.00 69.20 40 THR C C 1
ATOM 8913 O O . THR E 1 40 ? 147.223 216.161 294.967 1.00 69.20 40 THR C O 1
ATOM 8917 N N . ILE E 1 41 ? 148.960 216.238 296.403 1.00 67.99 41 ILE C N 1
ATOM 8918 C CA . ILE E 1 41 ? 148.337 215.387 297.407 1.00 67.99 41 ILE C CA 1
ATOM 8919 C C . ILE E 1 41 ? 148.528 216.014 298.781 1.00 67.99 41 ILE C C 1
ATOM 8920 O O . ILE E 1 41 ? 149.397 216.862 298.991 1.00 67.99 41 ILE C O 1
ATOM 8925 N N . ASP E 1 42 ? 147.691 215.581 299.723 1.00 70.26 42 ASP C N 1
ATOM 8926 C CA . ASP E 1 42 ? 147.707 216.089 301.089 1.00 70.26 42 ASP C CA 1
ATOM 8927 C C . ASP E 1 42 ? 147.937 214.935 302.051 1.00 70.26 42 ASP C C 1
ATOM 8928 O O . ASP E 1 42 ? 147.225 213.928 301.993 1.00 70.26 42 ASP C O 1
ATOM 8933 N N . VAL E 1 43 ? 148.920 215.087 302.936 1.00 72.03 43 VAL C N 1
ATOM 8934 C CA . VAL E 1 43 ? 149.240 214.087 303.946 1.00 72.03 43 VAL C CA 1
ATOM 8935 C C . VAL E 1 43 ? 149.033 214.709 305.321 1.00 72.03 43 VAL C C 1
ATOM 8936 O O . VAL E 1 43 ? 149.517 215.815 305.586 1.00 72.03 43 VAL C O 1
ATOM 8940 N N . ARG E 1 44 ? 148.305 214.005 306.185 1.00 78.27 44 ARG C N 1
ATOM 8941 C CA . ARG E 1 44 ? 147.949 214.509 307.506 1.00 78.27 44 ARG C CA 1
ATOM 8942 C C . ARG E 1 44 ? 148.317 213.482 308.565 1.00 78.27 44 ARG C C 1
ATOM 8943 O O . ARG E 1 44 ? 148.006 212.296 308.422 1.00 78.27 44 ARG C O 1
ATOM 8951 N N . MET E 1 45 ? 148.980 213.943 309.624 1.00 82.46 45 MET C N 1
ATOM 8952 C CA . MET E 1 45 ? 149.281 213.100 310.776 1.00 82.46 45 MET C CA 1
ATOM 8953 C C . MET E 1 45 ? 148.026 212.937 311.624 1.00 82.46 45 MET C C 1
ATOM 8954 O O . MET E 1 45 ? 147.478 213.925 312.123 1.00 82.46 45 MET C O 1
ATOM 8959 N N . VAL E 1 46 ? 147.572 211.696 311.790 1.00 74.57 46 VAL C N 1
ATOM 8960 C CA . VAL E 1 46 ? 146.305 211.456 312.471 1.00 74.57 46 VAL C CA 1
ATOM 8961 C C . VAL E 1 46 ? 146.502 211.382 313.980 1.00 74.57 46 VAL C C 1
ATOM 8962 O O . VAL E 1 46 ? 145.985 212.220 314.730 1.00 74.57 46 VAL C O 1
ATOM 8966 N N . LYS E 1 47 ? 147.257 210.391 314.449 1.00 73.28 47 LYS C N 1
ATOM 8967 C CA . LYS E 1 47 ? 147.428 210.189 315.882 1.00 73.28 47 LYS C CA 1
ATOM 8968 C C . LYS E 1 47 ? 148.579 209.223 316.124 1.00 73.28 47 LYS C C 1
ATOM 8969 O O . LYS E 1 47 ? 148.960 208.450 315.242 1.00 73.28 47 LYS C O 1
ATOM 8975 N N . MET E 1 48 ? 149.121 209.283 317.338 1.00 71.72 48 MET C N 1
ATOM 8976 C CA . MET E 1 48 ? 150.068 208.304 317.845 1.00 71.72 48 MET C CA 1
ATOM 8977 C C . MET E 1 48 ? 149.465 207.624 319.065 1.00 71.72 48 MET C C 1
ATOM 8978 O O . MET E 1 48 ? 148.664 208.226 319.789 1.00 71.72 48 MET C O 1
ATOM 8983 N N . GLU E 1 49 ? 149.852 206.372 319.300 1.00 66.73 49 GLU C N 1
ATOM 8984 C CA . GLU E 1 49 ? 149.341 205.654 320.462 1.00 66.73 49 GLU C CA 1
ATOM 8985 C C . GLU E 1 49 ? 150.215 204.444 320.751 1.00 66.73 49 GLU C C 1
ATOM 8986 O O . GLU E 1 49 ? 150.537 203.676 319.839 1.00 66.73 49 GLU C O 1
ATOM 8992 N N . ALA E 1 50 ? 150.598 204.287 322.015 1.00 65.33 50 ALA C N 1
ATOM 8993 C CA . ALA E 1 50 ? 151.269 203.080 322.470 1.00 65.33 50 ALA C CA 1
ATOM 8994 C C . ALA E 1 50 ? 150.245 201.984 322.747 1.00 65.33 50 ALA C C 1
ATOM 8995 O O . ALA E 1 50 ? 149.050 202.243 322.918 1.00 65.33 50 ALA C O 1
ATOM 8997 N N . SER E 1 51 ? 150.727 200.743 322.792 1.00 68.38 51 SER C N 1
ATOM 8998 C CA . SER E 1 51 ? 149.857 199.583 322.922 1.00 68.38 51 SER C CA 1
ATOM 8999 C C . SER E 1 51 ? 149.973 198.914 324.285 1.00 68.38 51 SER C C 1
ATOM 9000 O O . SER E 1 51 ? 148.970 198.749 324.981 1.00 68.38 51 SER C O 1
ATOM 9003 N N . ASN E 1 52 ? 151.179 198.522 324.691 1.00 66.35 52 ASN C N 1
ATOM 9004 C CA . ASN E 1 52 ? 151.392 197.794 325.934 1.00 66.35 52 ASN C CA 1
ATOM 9005 C C . ASN E 1 52 ? 152.306 198.601 326.845 1.00 66.35 52 ASN C C 1
ATOM 9006 O O . ASN E 1 52 ? 153.331 199.125 326.397 1.00 66.35 52 ASN C O 1
ATOM 9011 N N . LEU E 1 53 ? 151.931 198.695 328.117 1.00 61.96 53 LEU C N 1
ATOM 9012 C CA . LEU E 1 53 ? 152.660 199.475 329.104 1.00 61.96 53 LEU C CA 1
ATOM 9013 C C . LEU E 1 53 ? 153.051 198.589 330.278 1.00 61.96 53 LEU C C 1
ATOM 9014 O O . LEU E 1 53 ? 152.331 197.647 330.625 1.00 61.96 53 LEU C O 1
ATOM 9019 N N . ALA E 1 54 ? 154.193 198.894 330.886 1.00 62.02 54 ALA C N 1
ATOM 9020 C CA . ALA E 1 54 ? 154.689 198.177 332.052 1.00 62.02 54 ALA C CA 1
ATOM 9021 C C . ALA E 1 54 ? 154.671 199.104 333.257 1.00 62.02 54 ALA C C 1
ATOM 9022 O O . ALA E 1 54 ? 155.110 200.255 333.167 1.00 62.02 54 ALA C O 1
ATOM 9024 N N . SER E 1 55 ? 154.163 198.604 334.380 1.00 59.54 55 SER C N 1
ATOM 9025 C CA . SER E 1 55 ? 154.058 199.415 335.583 1.00 59.54 55 SER C CA 1
ATOM 9026 C C . SER E 1 55 ? 155.438 199.674 336.179 1.00 59.54 55 SER C C 1
ATOM 9027 O O . SER E 1 55 ? 156.389 198.917 335.972 1.00 59.54 55 SER C O 1
ATOM 9030 N N . VAL E 1 56 ? 155.539 200.769 336.933 1.00 63.25 56 VAL C N 1
ATOM 9031 C CA . VAL E 1 56 ? 156.810 201.164 337.529 1.00 63.25 56 VAL C CA 1
ATOM 9032 C C . VAL E 1 56 ? 156.673 201.265 339.042 1.00 63.25 56 VAL C C 1
ATOM 9033 O O . VAL E 1 56 ? 157.340 200.534 339.783 1.00 63.25 56 VAL C O 1
ATOM 9037 N N . ARG E 1 57 ? 155.812 202.169 339.511 1.00 65.96 57 ARG C N 1
ATOM 9038 C CA . ARG E 1 57 ? 155.625 202.367 340.945 1.00 65.96 57 ARG C CA 1
ATOM 9039 C C . ARG E 1 57 ? 154.355 203.162 341.219 1.00 65.96 57 ARG C C 1
ATOM 9040 O O . ARG E 1 57 ? 154.152 204.234 340.641 1.00 65.96 57 ARG C O 1
ATOM 9048 N N . THR E 1 58 ? 153.498 202.650 342.098 1.00 60.90 58 THR C N 1
ATOM 9049 C CA . THR E 1 58 ? 152.231 203.293 342.431 1.00 60.90 58 THR C CA 1
ATOM 9050 C C . THR E 1 58 ? 152.365 203.966 343.792 1.00 60.90 58 THR C C 1
ATOM 9051 O O . THR E 1 58 ? 152.453 203.288 344.821 1.00 60.90 58 THR C O 1
ATOM 9055 N N . TYR E 1 59 ? 152.374 205.298 343.796 1.00 61.53 59 TYR C N 1
ATOM 9056 C CA . TYR E 1 59 ? 152.485 206.054 345.035 1.00 61.53 59 TYR C CA 1
ATOM 9057 C C . TYR E 1 59 ? 151.164 206.002 345.801 1.00 61.53 59 TYR C C 1
ATOM 9058 O O . TYR E 1 59 ? 150.196 205.355 345.393 1.00 61.53 59 TYR C O 1
ATOM 9067 N N . CYS E 1 60 ? 151.125 206.689 346.942 1.00 64.12 60 CYS C N 1
ATOM 9068 C CA . CYS E 1 60 ? 149.929 206.773 347.767 1.00 64.12 60 CYS C CA 1
ATOM 9069 C C . CYS E 1 60 ? 149.579 208.234 348.005 1.00 64.12 60 CYS C C 1
ATOM 9070 O O . CYS E 1 60 ? 150.462 209.090 348.117 1.00 64.12 60 CYS C O 1
ATOM 9073 N N . LEU E 1 61 ? 148.282 208.513 348.080 1.00 65.76 61 LEU C N 1
ATOM 9074 C CA . LEU E 1 61 ? 147.799 209.879 348.230 1.00 65.76 61 LEU C CA 1
ATOM 9075 C C . LEU E 1 61 ? 146.989 210.107 349.495 1.00 65.76 61 LEU C C 1
ATOM 9076 O O . LEU E 1 61 ? 147.191 211.115 350.174 1.00 65.76 61 LEU C O 1
ATOM 9081 N N . GLU E 1 62 ? 146.080 209.196 349.840 1.00 70.05 62 GLU C N 1
ATOM 9082 C CA . GLU E 1 62 ? 145.185 209.370 350.980 1.00 70.05 62 GLU C CA 1
ATOM 9083 C C . GLU E 1 62 ? 145.333 208.177 351.914 1.00 70.05 62 GLU C C 1
ATOM 9084 O O . GLU E 1 62 ? 144.891 207.068 351.590 1.00 70.05 62 GLU C O 1
ATOM 9090 N N . ALA E 1 63 ? 145.948 208.403 353.072 1.00 69.62 63 ALA C N 1
ATOM 9091 C CA . ALA E 1 63 ? 146.111 207.354 354.065 1.00 69.62 63 ALA C CA 1
ATOM 9092 C C . ALA E 1 63 ? 144.789 207.072 354.773 1.00 69.62 63 ALA C C 1
ATOM 9093 O O . ALA E 1 63 ? 143.906 207.930 354.867 1.00 69.62 63 ALA C O 1
ATOM 9095 N N . SER E 1 64 ? 144.661 205.849 355.276 1.00 69.95 64 SER C N 1
ATOM 9096 C CA . SER E 1 64 ? 143.441 205.393 355.935 1.00 69.95 64 SER C CA 1
ATOM 9097 C C . SER E 1 64 ? 143.781 204.659 357.229 1.00 69.95 64 SER C C 1
ATOM 9098 O O . SER E 1 64 ? 143.328 203.540 357.472 1.00 69.95 64 SER C O 1
ATOM 9101 N N . THR E 1 65 ? 144.615 205.281 358.062 1.00 69.39 65 THR C N 1
ATOM 9102 C CA . THR E 1 65 ? 144.996 204.710 359.351 1.00 69.39 65 THR C CA 1
ATOM 9103 C C . THR E 1 65 ? 143.764 204.297 360.145 1.00 69.39 65 THR C C 1
ATOM 9104 O O . THR E 1 65 ? 142.896 205.122 360.438 1.00 69.39 65 THR C O 1
ATOM 9108 N N . SER E 1 66 ? 143.695 203.011 360.497 1.00 68.94 66 SER C N 1
ATOM 9109 C CA . SER E 1 66 ? 142.489 202.427 361.069 1.00 68.94 66 SER C CA 1
ATOM 9110 C C . SER E 1 66 ? 142.667 202.000 362.522 1.00 68.94 66 SER C C 1
ATOM 9111 O O . SER E 1 66 ? 141.901 202.430 363.388 1.00 68.94 66 SER C O 1
ATOM 9114 N N . GLU E 1 67 ? 143.655 201.162 362.815 1.00 67.72 67 GLU C N 1
ATOM 9115 C CA . GLU E 1 67 ? 143.810 200.568 364.134 1.00 67.72 67 GLU C CA 1
ATOM 9116 C C . GLU E 1 67 ? 145.075 201.085 364.806 1.00 67.72 67 GLU C C 1
ATOM 9117 O O . GLU E 1 67 ? 146.109 201.264 364.154 1.00 67.72 67 GLU C O 1
ATOM 9123 N N . ILE E 1 68 ? 144.985 201.322 366.115 1.00 64.73 68 ILE C N 1
ATOM 9124 C CA . ILE E 1 68 ? 146.081 201.872 366.898 1.00 64.73 68 ILE C CA 1
ATOM 9125 C C . ILE E 1 68 ? 146.256 201.037 368.161 1.00 64.73 68 ILE C C 1
ATOM 9126 O O . ILE E 1 68 ? 145.349 200.322 368.596 1.00 64.73 68 ILE C O 1
ATOM 9131 N N . SER E 1 69 ? 147.449 201.129 368.742 1.00 66.51 69 SER C N 1
ATOM 9132 C CA . SER E 1 69 ? 147.760 200.456 369.996 1.00 66.51 69 SER C CA 1
ATOM 9133 C C . SER E 1 69 ? 148.913 201.192 370.661 1.00 66.51 69 SER C C 1
ATOM 9134 O O . SER E 1 69 ? 149.713 201.856 369.996 1.00 66.51 69 SER C O 1
ATOM 9137 N N . SER E 1 70 ? 148.990 201.065 371.984 1.00 66.63 70 SER C N 1
ATOM 9138 C CA . SER E 1 70 ? 150.000 201.783 372.748 1.00 66.63 70 SER C CA 1
ATOM 9139 C C . SER E 1 70 ? 150.538 200.891 373.856 1.00 66.63 70 SER C C 1
ATOM 9140 O O . SER E 1 70 ? 149.844 199.998 374.348 1.00 66.63 70 SER C O 1
ATOM 9143 N N . VAL E 1 71 ? 151.786 201.147 374.241 1.00 65.65 71 VAL C N 1
ATOM 9144 C CA . VAL E 1 71 ? 152.417 200.460 375.363 1.00 65.65 71 VAL C CA 1
ATOM 9145 C C . VAL E 1 71 ? 153.344 201.450 376.056 1.00 65.65 71 VAL C C 1
ATOM 9146 O O . VAL E 1 71 ? 154.106 202.171 375.405 1.00 65.65 71 VAL C O 1
ATOM 9150 N N . ASN E 1 72 ? 153.268 201.488 377.383 1.00 64.42 72 ASN C N 1
ATOM 9151 C CA . ASN E 1 72 ? 153.974 202.480 378.181 1.00 64.42 72 ASN C CA 1
ATOM 9152 C C . ASN E 1 72 ? 155.142 201.844 378.921 1.00 64.42 72 ASN C C 1
ATOM 9153 O O . ASN E 1 72 ? 155.110 200.661 379.272 1.00 64.42 72 ASN C O 1
ATOM 9158 N N . GLY E 1 73 ? 156.176 202.646 379.153 1.00 68.07 73 GLY C N 1
ATOM 9159 C CA . GLY E 1 73 ? 157.346 202.188 379.872 1.00 68.07 73 GLY C CA 1
ATOM 9160 C C . GLY E 1 73 ? 157.735 203.100 381.015 1.00 68.07 73 GLY C C 1
ATOM 9161 O O . GLY E 1 73 ? 157.902 204.309 380.825 1.00 68.07 73 GLY C O 1
ATOM 9162 N N . CYS E 1 74 ? 157.880 202.531 382.209 1.00 70.10 74 CYS C N 1
ATOM 9163 C CA . CYS E 1 74 ? 158.265 203.260 383.410 1.00 70.10 74 CYS C CA 1
ATOM 9164 C C . CYS E 1 74 ? 159.672 203.830 383.254 1.00 70.10 74 CYS C C 1
ATOM 9165 O O . CYS E 1 74 ? 160.383 203.467 382.308 1.00 70.10 74 CYS C O 1
ATOM 9168 N N . PRO E 1 75 ? 160.119 204.723 384.155 1.00 65.47 75 PRO C N 1
ATOM 9169 C CA . PRO E 1 75 ? 161.503 205.215 384.076 1.00 65.47 75 PRO C CA 1
ATOM 9170 C C . PRO E 1 75 ? 162.550 204.136 384.317 1.00 65.47 75 PRO C C 1
ATOM 9171 O O . PRO E 1 75 ? 163.749 204.428 384.349 1.00 65.47 75 PRO C O 1
ATOM 9175 N N . SER E 1 76 ? 162.108 202.893 384.501 1.00 68.97 76 SER C N 1
ATOM 9176 C CA . SER E 1 76 ? 163.029 201.766 384.569 1.00 68.97 76 SER C CA 1
ATOM 9177 C C . SER E 1 76 ? 163.827 201.657 383.275 1.00 68.97 76 SER C C 1
ATOM 9178 O O . SER E 1 76 ? 163.431 202.175 382.226 1.00 68.97 76 SER C O 1
ATOM 9181 N N . THR E 1 77 ? 164.971 200.971 383.359 1.00 78.61 77 THR C N 1
ATOM 9182 C CA . THR E 1 77 ? 165.905 200.940 382.237 1.00 78.61 77 THR C CA 1
ATOM 9183 C C . THR E 1 77 ? 165.284 200.327 380.987 1.00 78.61 77 THR C C 1
ATOM 9184 O O . THR E 1 77 ? 165.599 200.752 379.870 1.00 78.61 77 THR C O 1
ATOM 9188 N N . THR E 1 78 ? 164.408 199.339 381.145 1.00 77.50 78 THR C N 1
ATOM 9189 C CA . THR E 1 78 ? 163.770 198.725 379.988 1.00 77.50 78 THR C CA 1
ATOM 9190 C C . THR E 1 78 ? 162.777 199.694 379.356 1.00 77.50 78 THR C C 1
ATOM 9191 O O . THR E 1 78 ? 162.049 200.404 380.059 1.00 77.50 78 THR C O 1
ATOM 9195 N N . GLU E 1 79 ? 162.760 199.736 378.028 1.00 77.54 79 GLU C N 1
ATOM 9196 C CA . GLU E 1 79 ? 161.872 200.624 377.297 1.00 77.54 79 GLU C CA 1
ATOM 9197 C C . GLU E 1 79 ? 160.668 199.860 376.757 1.00 77.54 79 GLU C C 1
ATOM 9198 O O . GLU E 1 79 ? 160.603 198.629 376.804 1.00 77.54 79 GLU C O 1
ATOM 9204 N N . ALA E 1 80 ? 159.700 200.609 376.238 1.00 70.50 80 ALA C N 1
ATOM 9205 C CA . ALA E 1 80 ? 158.494 200.012 375.686 1.00 70.50 80 ALA C CA 1
ATOM 9206 C C . ALA E 1 80 ? 158.765 199.490 374.283 1.00 70.50 80 ALA C C 1
ATOM 9207 O O . ALA E 1 80 ? 159.414 200.161 373.474 1.00 70.50 80 ALA C O 1
ATOM 9209 N N . HIS E 1 81 ? 158.270 198.287 373.998 1.00 69.74 81 HIS C N 1
ATOM 9210 C CA . HIS E 1 81 ? 158.452 197.640 372.700 1.00 69.74 81 HIS C CA 1
ATOM 9211 C C . HIS E 1 81 ? 157.149 196.930 372.346 1.00 69.74 81 HIS C C 1
ATOM 9212 O O . HIS E 1 81 ? 156.904 195.811 372.803 1.00 69.74 81 HIS C O 1
ATOM 9219 N N . ASN E 1 82 ? 156.312 197.585 371.542 1.00 64.05 82 ASN C N 1
ATOM 9220 C CA . ASN E 1 82 ? 155.062 196.976 371.110 1.00 64.05 82 ASN C CA 1
ATOM 9221 C C . ASN E 1 82 ? 155.351 195.772 370.224 1.00 64.05 82 ASN C C 1
ATOM 9222 O O . ASN E 1 82 ? 156.204 195.836 369.335 1.00 64.05 82 ASN C O 1
ATOM 9227 N N . ASP E 1 83 ? 154.638 194.672 370.467 1.00 65.55 83 ASP C N 1
ATOM 9228 C CA . ASP E 1 83 ? 154.856 193.460 369.684 1.00 65.55 83 ASP C CA 1
ATOM 9229 C C . ASP E 1 83 ? 154.393 193.601 368.241 1.00 65.55 83 ASP C C 1
ATOM 9230 O O . ASP E 1 83 ? 154.724 192.740 367.419 1.00 65.55 83 ASP C O 1
ATOM 9235 N N . LYS E 1 84 ? 153.647 194.654 367.912 1.00 64.08 84 LYS C N 1
ATOM 9236 C CA . LYS E 1 84 ? 153.249 194.907 366.535 1.00 64.08 84 LYS C CA 1
ATOM 9237 C C . LYS E 1 84 ? 154.384 195.456 365.683 1.00 64.08 84 LYS C C 1
ATOM 9238 O O . LYS E 1 84 ? 154.225 195.561 364.462 1.00 64.08 84 LYS C O 1
ATOM 9244 N N . ARG E 1 85 ? 155.517 195.811 366.292 1.00 64.59 85 ARG C N 1
ATOM 9245 C CA . ARG E 1 85 ? 156.667 196.271 365.521 1.00 64.59 85 ARG C CA 1
ATOM 9246 C C . ARG E 1 85 ? 157.227 195.180 364.619 1.00 64.59 85 ARG C C 1
ATOM 9247 O O . ARG E 1 85 ? 157.920 195.490 363.645 1.00 64.59 85 ARG C O 1
ATOM 9255 N N . LYS E 1 86 ? 156.941 193.913 364.919 1.00 63.84 86 LYS C N 1
ATOM 9256 C CA . LYS E 1 86 ? 157.350 192.788 364.091 1.00 63.84 86 LYS C CA 1
ATOM 9257 C C . LYS E 1 86 ? 156.475 192.617 362.854 1.00 63.84 86 LYS C C 1
ATOM 9258 O O . LYS E 1 86 ? 156.620 191.618 362.138 1.00 63.84 86 LYS C O 1
ATOM 9264 N N . ASP E 1 87 ? 155.576 193.562 362.588 1.00 64.86 87 ASP C N 1
ATOM 9265 C CA . ASP E 1 87 ? 154.657 193.491 361.461 1.00 64.86 87 ASP C CA 1
ATOM 9266 C C . ASP E 1 87 ? 154.996 194.596 360.472 1.00 64.86 87 ASP C C 1
ATOM 9267 O O . ASP E 1 87 ? 155.265 195.733 360.873 1.00 64.86 87 ASP C O 1
ATOM 9272 N N . SER E 1 88 ? 154.989 194.259 359.183 1.00 64.41 88 SER C N 1
ATOM 9273 C CA . SER E 1 88 ? 155.359 195.210 358.144 1.00 64.41 88 SER C CA 1
ATOM 9274 C C . SER E 1 88 ? 154.192 196.064 357.665 1.00 64.41 88 SER C C 1
ATOM 9275 O O . SER E 1 88 ? 154.403 196.967 356.849 1.00 64.41 88 SER C O 1
ATOM 9278 N N . THR E 1 89 ? 152.977 195.803 358.142 1.00 64.14 89 THR C N 1
ATOM 9279 C CA . THR E 1 89 ? 151.803 196.572 357.750 1.00 64.14 89 THR C CA 1
ATOM 9280 C C . THR E 1 89 ? 151.403 197.605 358.796 1.00 64.14 89 THR C C 1
ATOM 9281 O O . THR E 1 89 ? 150.303 198.161 358.712 1.00 64.14 89 THR C O 1
ATOM 9285 N N . TYR E 1 90 ? 152.264 197.873 359.773 1.00 64.66 90 TYR C N 1
ATOM 9286 C CA . TYR E 1 90 ? 151.987 198.829 360.835 1.00 64.66 90 TYR C CA 1
ATOM 9287 C C . TYR E 1 90 ? 153.074 199.890 360.875 1.00 64.66 90 TYR C C 1
ATOM 9288 O O . TYR E 1 90 ? 154.261 199.583 360.731 1.00 64.66 90 TYR C O 1
ATOM 9297 N N . LEU E 1 91 ? 152.665 201.141 361.070 1.00 64.57 91 LEU C N 1
ATOM 9298 C CA . LEU E 1 91 ? 153.587 202.244 361.306 1.00 64.57 91 LEU C CA 1
ATOM 9299 C C . LEU E 1 91 ? 153.751 202.402 362.812 1.00 64.57 91 LEU C C 1
ATOM 9300 O O . LEU E 1 91 ? 152.761 202.563 363.530 1.00 64.57 91 LEU C O 1
ATOM 9305 N N . CYS E 1 92 ? 154.993 202.352 363.284 1.00 69.00 92 CYS C N 1
ATOM 9306 C CA . CYS E 1 92 ? 155.259 202.386 364.712 1.00 69.00 92 CYS C CA 1
ATOM 9307 C C . CYS E 1 92 ? 156.510 203.206 364.985 1.00 69.00 92 CYS C C 1
ATOM 9308 O O . CYS E 1 92 ? 157.514 203.076 364.279 1.00 69.00 92 CYS C O 1
ATOM 9311 N N . GLU E 1 93 ? 156.448 204.052 366.014 1.00 73.77 93 GLU C N 1
ATOM 9312 C CA . GLU E 1 93 ? 157.607 204.823 366.438 1.00 73.77 93 GLU C CA 1
ATOM 9313 C C . GLU E 1 93 ? 157.492 205.098 367.931 1.00 73.77 93 GLU C C 1
ATOM 9314 O O . GLU E 1 93 ? 156.409 204.999 368.513 1.00 73.77 93 GLU C O 1
ATOM 9320 N N . ARG E 1 94 ? 158.621 205.446 368.541 1.00 71.68 94 ARG C N 1
ATOM 9321 C CA . ARG E 1 94 ? 158.749 205.508 369.989 1.00 71.68 94 ARG C CA 1
ATOM 9322 C C . ARG E 1 94 ? 159.060 206.925 370.454 1.00 71.68 94 ARG C C 1
ATOM 9323 O O . ARG E 1 94 ? 159.850 207.636 369.825 1.00 71.68 94 ARG C O 1
ATOM 9331 N N . SER E 1 95 ? 158.435 207.327 371.560 1.00 71.18 95 SER C N 1
ATOM 9332 C CA . SER E 1 95 ? 158.635 208.640 372.157 1.00 71.18 95 SER C CA 1
ATOM 9333 C C . SER E 1 95 ? 158.893 208.493 373.652 1.00 71.18 95 SER C C 1
ATOM 9334 O O . SER E 1 95 ? 158.690 207.429 374.242 1.00 71.18 95 SER C O 1
ATOM 9337 N N . TYR E 1 96 ? 159.341 209.591 374.268 1.00 68.77 96 TYR C N 1
ATOM 9338 C CA . TYR E 1 96 ? 159.651 209.643 375.696 1.00 68.77 96 TYR C CA 1
ATOM 9339 C C . TYR E 1 96 ? 158.786 210.706 376.360 1.00 68.77 96 TYR C C 1
ATOM 9340 O O . TYR E 1 96 ? 159.147 211.894 376.373 1.00 68.77 96 TYR C O 1
ATOM 9349 N N . PRO E 1 97 ? 157.640 210.330 376.930 1.00 65.11 97 PRO C N 1
ATOM 9350 C CA . PRO E 1 97 ? 156.810 211.315 377.633 1.00 65.11 97 PRO C CA 1
ATOM 9351 C C . PRO E 1 97 ? 157.393 211.695 378.984 1.00 65.11 97 PRO C C 1
ATOM 9352 O O . PRO E 1 97 ? 158.483 211.242 379.344 1.00 65.11 97 PRO C O 1
ATOM 9356 N N . ASP E 1 98 ? 156.678 212.524 379.738 1.00 70.57 98 ASP C N 1
ATOM 9357 C CA . ASP E 1 98 ? 157.094 212.941 381.074 1.00 70.57 98 ASP C CA 1
ATOM 9358 C C . ASP E 1 98 ? 156.260 212.164 382.085 1.00 70.57 98 ASP C C 1
ATOM 9359 O O . ASP E 1 98 ? 155.102 212.506 382.342 1.00 70.57 98 ASP C O 1
ATOM 9364 N N . ARG E 1 99 ? 156.852 211.122 382.658 1.00 63.04 99 ARG C N 1
ATOM 9365 C CA . ARG E 1 99 ? 156.173 210.266 383.618 1.00 63.04 99 ARG C CA 1
ATOM 9366 C C . ARG E 1 99 ? 156.628 210.599 385.032 1.00 63.04 99 ARG C C 1
ATOM 9367 O O . ARG E 1 99 ? 157.782 210.967 385.262 1.00 63.04 99 ARG C O 1
ATOM 9375 N N . GLY E 1 100 ? 155.708 210.464 385.982 1.00 65.99 100 GLY C N 1
ATOM 9376 C CA . GLY E 1 100 ? 155.972 210.827 387.369 1.00 65.99 100 GLY C CA 1
ATOM 9377 C C . GLY E 1 100 ? 155.199 209.976 388.340 1.00 65.99 100 GLY C C 1
ATOM 9378 O O . GLY E 1 100 ? 154.976 208.781 388.097 1.00 65.99 100 GLY C O 1
ATOM 9379 N N . TRP E 1 101 ? 154.784 210.583 389.451 1.00 66.57 101 TRP C N 1
ATOM 9380 C CA . TRP E 1 101 ? 154.118 209.873 390.538 1.00 66.57 101 TRP C CA 1
ATOM 9381 C C . TRP E 1 101 ? 152.616 209.750 390.320 1.00 66.57 101 TRP C C 1
ATOM 9382 O O . TRP E 1 101 ? 152.024 208.724 390.672 1.00 66.57 101 TRP C O 1
ATOM 9393 N N . GLY E 1 102 ? 151.985 210.777 389.750 1.00 65.85 102 GLY C N 1
ATOM 9394 C CA . GLY E 1 102 ? 150.552 210.731 389.517 1.00 65.85 102 GLY C CA 1
ATOM 9395 C C . GLY E 1 102 ? 150.134 209.724 388.467 1.00 65.85 102 GLY C C 1
ATOM 9396 O O . GLY E 1 102 ? 149.006 209.224 388.519 1.00 65.85 102 GLY C O 1
ATOM 9397 N N . ASN E 1 103 ? 151.015 209.418 387.513 1.00 66.52 103 ASN C N 1
ATOM 9398 C CA . ASN E 1 103 ? 150.697 208.411 386.508 1.00 66.52 103 ASN C CA 1
ATOM 9399 C C . ASN E 1 103 ? 150.637 207.015 387.113 1.00 66.52 103 ASN C C 1
ATOM 9400 O O . ASN E 1 103 ? 149.877 206.166 386.634 1.00 66.52 103 ASN C O 1
ATOM 9405 N N . GLY E 1 104 ? 151.425 206.757 388.155 1.00 70.06 104 GLY C N 1
ATOM 9406 C CA . GLY E 1 104 ? 151.390 205.476 388.833 1.00 70.06 104 GLY C CA 1
ATOM 9407 C C . GLY E 1 104 ? 152.669 204.679 388.686 1.00 70.06 104 GLY C C 1
ATOM 9408 O O . GLY E 1 104 ? 152.645 203.446 388.722 1.00 70.06 104 GLY C O 1
ATOM 9409 N N . CYS E 1 105 ? 153.797 205.371 388.524 1.00 72.26 105 CYS C N 1
ATOM 9410 C CA . CYS E 1 105 ? 155.086 204.718 388.326 1.00 72.26 105 CYS C CA 1
ATOM 9411 C C . CYS E 1 105 ? 155.841 204.530 389.638 1.00 72.26 105 CYS C C 1
ATOM 9412 O O . CYS E 1 105 ? 156.191 203.404 390.001 1.00 72.26 105 CYS C O 1
ATOM 9415 N N . GLY E 1 106 ? 156.099 205.617 390.357 1.00 70.84 106 GLY C N 1
ATOM 9416 C CA . GLY E 1 106 ? 156.851 205.568 391.591 1.00 70.84 106 GLY C CA 1
ATOM 9417 C C . GLY E 1 106 ? 158.221 206.208 391.542 1.00 70.84 106 GLY C C 1
ATOM 9418 O O . GLY E 1 106 ? 158.915 206.215 392.565 1.00 70.84 106 GLY C O 1
ATOM 9419 N N . LEU E 1 107 ? 158.633 206.743 390.396 1.00 63.91 107 LEU C N 1
ATOM 9420 C CA . LEU E 1 107 ? 159.920 207.415 390.278 1.00 63.91 107 LEU C CA 1
ATOM 9421 C C . LEU E 1 107 ? 159.784 208.529 389.254 1.00 63.91 107 LEU C C 1
ATOM 9422 O O . LEU E 1 107 ? 159.162 208.333 388.206 1.00 63.91 107 LEU C O 1
ATOM 9427 N N . PHE E 1 108 ? 160.360 209.689 389.557 1.00 64.95 108 PHE C N 1
ATOM 9428 C CA . PHE E 1 108 ? 160.259 210.839 388.667 1.00 64.95 108 PHE C CA 1
ATOM 9429 C C . PHE E 1 108 ? 161.355 210.792 387.609 1.00 64.95 108 PHE C C 1
ATOM 9430 O O . PHE E 1 108 ? 162.523 210.536 387.919 1.00 64.95 108 PHE C O 1
ATOM 9438 N N . GLY E 1 109 ? 160.973 211.038 386.360 1.00 68.73 109 GLY C N 1
ATOM 9439 C CA . GLY E 1 109 ? 161.913 211.039 385.257 1.00 68.73 109 GLY C CA 1
ATOM 9440 C C . GLY E 1 109 ? 161.222 211.087 383.910 1.00 68.73 109 GLY C C 1
ATOM 9441 O O . GLY E 1 109 ? 160.164 211.707 383.770 1.00 68.73 109 GLY C O 1
ATOM 9442 N N . ARG E 1 110 ? 161.812 210.435 382.912 1.00 72.05 110 ARG C N 1
ATOM 9443 C CA . ARG E 1 110 ? 161.237 210.347 381.575 1.00 72.05 110 ARG C CA 1
ATOM 9444 C C . ARG E 1 110 ? 160.822 208.908 381.315 1.00 72.05 110 ARG C C 1
ATOM 9445 O O . ARG E 1 110 ? 161.653 207.997 381.388 1.00 72.05 110 ARG C O 1
ATOM 9453 N N . GLY E 1 111 ? 159.544 208.707 381.010 1.00 68.22 111 GLY C N 1
ATOM 9454 C CA . GLY E 1 111 ? 159.048 207.379 380.710 1.00 68.22 111 GLY C CA 1
ATOM 9455 C C . GLY E 1 111 ? 159.386 206.942 379.300 1.00 68.22 111 GLY C C 1
ATOM 9456 O O . GLY E 1 111 ? 160.437 207.310 378.769 1.00 68.22 111 GLY C O 1
ATOM 9457 N N . SER E 1 112 ? 158.506 206.160 378.682 1.00 68.27 112 SER C N 1
ATOM 9458 C CA . SER E 1 112 ? 158.724 205.724 377.311 1.00 68.27 112 SER C CA 1
ATOM 9459 C C . SER E 1 112 ? 157.404 205.259 376.718 1.00 68.27 112 SER C C 1
ATOM 9460 O O . SER E 1 112 ? 156.608 204.593 377.384 1.00 68.27 112 SER C O 1
ATOM 9463 N N . LEU E 1 113 ? 157.188 205.621 375.456 1.00 67.45 113 LEU C N 1
ATOM 9464 C CA . LEU E 1 113 ? 156.009 205.217 374.709 1.00 67.45 113 LEU C CA 1
ATOM 9465 C C . LEU E 1 113 ? 156.444 204.748 373.330 1.00 67.45 113 LEU C C 1
ATOM 9466 O O . LEU E 1 113 ? 157.465 205.189 372.800 1.00 67.45 113 LEU C O 1
ATOM 9471 N N . ASP E 1 114 ? 155.659 203.839 372.755 1.00 67.69 114 ASP C N 1
ATOM 9472 C CA . ASP E 1 114 ? 155.914 203.356 371.398 1.00 67.69 114 ASP C CA 1
ATOM 9473 C C . ASP E 1 114 ? 154.580 202.850 370.853 1.00 67.69 114 ASP C C 1
ATOM 9474 O O . ASP E 1 114 ? 154.105 201.786 371.259 1.00 67.69 114 ASP C O 1
ATOM 9479 N N . THR E 1 115 ? 153.983 203.623 369.948 1.00 66.68 115 THR C N 1
ATOM 9480 C CA . THR E 1 115 ? 152.622 203.387 369.481 1.00 66.68 115 THR C CA 1
ATOM 9481 C C . THR E 1 115 ? 152.653 202.933 368.030 1.00 66.68 115 THR C C 1
ATOM 9482 O O . THR E 1 115 ? 153.310 203.560 367.191 1.00 66.68 115 THR C O 1
ATOM 9486 N N . CYS E 1 116 ? 151.942 201.847 367.736 1.00 66.73 116 CYS C N 1
ATOM 9487 C CA . CYS E 1 116 ? 151.852 201.289 366.396 1.00 66.73 116 CYS C CA 1
ATOM 9488 C C . CYS E 1 116 ? 150.492 201.625 365.798 1.00 66.73 116 CYS C C 1
ATOM 9489 O O . CYS E 1 116 ? 149.471 201.569 366.492 1.00 66.73 116 CYS C O 1
ATOM 9492 N N . VAL E 1 117 ? 150.477 201.970 364.511 1.00 63.47 117 VAL C N 1
ATOM 9493 C CA . VAL E 1 117 ? 149.247 202.303 363.802 1.00 63.47 117 VAL C CA 1
ATOM 9494 C C . VAL E 1 117 ? 149.258 201.612 362.444 1.00 63.47 117 VAL C C 1
ATOM 9495 O O . VAL E 1 117 ? 150.294 201.545 361.775 1.00 63.47 117 VAL C O 1
ATOM 9499 N N . LYS E 1 118 ? 148.103 201.080 362.049 1.00 61.67 118 LYS C N 1
ATOM 9500 C CA . LYS E 1 118 ? 147.991 200.354 360.793 1.00 61.67 118 LYS C CA 1
ATOM 9501 C C . LYS E 1 118 ? 147.860 201.320 359.619 1.00 61.67 118 LYS C C 1
ATOM 9502 O O . LYS E 1 118 ? 147.213 202.364 359.724 1.00 61.67 118 LYS C O 1
ATOM 9508 N N . PHE E 1 119 ? 148.478 200.961 358.498 1.00 60.48 119 PHE C N 1
ATOM 9509 C CA . PHE E 1 119 ? 148.469 201.777 357.295 1.00 60.48 119 PHE C CA 1
ATOM 9510 C C . PHE E 1 119 ? 147.560 201.162 356.237 1.00 60.48 119 PHE C C 1
ATOM 9511 O O . PHE E 1 119 ? 147.477 199.941 356.093 1.00 60.48 119 PHE C O 1
ATOM 9519 N N . ALA E 1 120 ? 146.879 202.032 355.493 1.00 66.28 120 ALA C N 1
ATOM 9520 C CA . ALA E 1 120 ? 146.027 201.614 354.390 1.00 66.28 120 ALA C CA 1
ATOM 9521 C C . ALA E 1 120 ? 145.844 202.799 353.452 1.00 66.28 120 ALA C C 1
ATOM 9522 O O . ALA E 1 120 ? 145.622 203.924 353.905 1.00 66.28 120 ALA C O 1
ATOM 9524 N N . CYS E 1 121 ? 145.947 202.541 352.152 1.00 69.64 121 CYS C N 1
ATOM 9525 C CA . CYS E 1 121 ? 145.835 203.575 351.138 1.00 69.64 121 CYS C CA 1
ATOM 9526 C C . CYS E 1 121 ? 144.533 203.415 350.364 1.00 69.64 121 CYS C C 1
ATOM 9527 O O . CYS E 1 121 ? 143.991 202.310 350.248 1.00 69.64 121 CYS C O 1
ATOM 9530 N N . SER E 1 122 ? 144.032 204.531 349.834 1.00 68.89 122 SER C N 1
ATOM 9531 C CA . SER E 1 122 ? 142.763 204.531 349.120 1.00 68.89 122 SER C CA 1
ATOM 9532 C C . SER E 1 122 ? 142.911 205.104 347.715 1.00 68.89 122 SER C C 1
ATOM 9533 O O . SER E 1 122 ? 142.210 204.680 346.790 1.00 68.89 122 SER C O 1
ATOM 9536 N N . LYS E 1 123 ? 143.814 206.067 347.544 1.00 67.06 123 LYS C N 1
ATOM 9537 C CA . LYS E 1 123 ? 144.075 206.685 346.252 1.00 67.06 123 LYS C CA 1
ATOM 9538 C C . LYS E 1 123 ? 145.551 206.542 345.921 1.00 67.06 123 LYS C C 1
ATOM 9539 O O . LYS E 1 123 ? 146.411 206.899 346.733 1.00 67.06 123 LYS C O 1
ATOM 9545 N N . LYS E 1 124 ? 145.843 206.040 344.723 1.00 63.16 124 LYS C N 1
ATOM 9546 C CA . LYS E 1 124 ? 147.207 205.746 344.313 1.00 63.16 124 LYS C CA 1
ATOM 9547 C C . LYS E 1 124 ? 147.497 206.376 342.960 1.00 63.16 124 LYS C C 1
ATOM 9548 O O . LYS E 1 124 ? 146.644 206.374 342.067 1.00 63.16 124 LYS C O 1
ATOM 9554 N N . MET E 1 125 ? 148.709 206.915 342.816 1.00 63.17 125 MET C N 1
ATOM 9555 C CA . MET E 1 125 ? 149.166 207.502 341.557 1.00 63.17 125 MET C CA 1
ATOM 9556 C C . MET E 1 125 ? 149.895 206.409 340.779 1.00 63.17 125 MET C C 1
ATOM 9557 O O . MET E 1 125 ? 151.104 206.202 340.901 1.00 63.17 125 MET C O 1
ATOM 9562 N N . ALA E 1 126 ? 149.124 205.672 339.984 1.00 60.09 126 ALA C N 1
ATOM 9563 C CA . ALA E 1 126 ? 149.671 204.538 339.247 1.00 60.09 126 ALA C CA 1
ATOM 9564 C C . ALA E 1 126 ? 150.524 205.026 338.083 1.00 60.09 126 ALA C C 1
ATOM 9565 O O . ALA E 1 126 ? 150.008 205.628 337.136 1.00 60.09 126 ALA C O 1
ATOM 9567 N N . GLY E 1 127 ? 151.833 204.767 338.151 1.00 60.08 127 GLY C N 1
ATOM 9568 C CA . GLY E 1 127 ? 152.721 205.093 337.058 1.00 60.08 127 GLY C CA 1
ATOM 9569 C C . GLY E 1 127 ? 152.790 203.992 336.012 1.00 60.08 127 GLY C C 1
ATOM 9570 O O . GLY E 1 127 ? 152.278 202.891 336.197 1.00 60.08 127 GLY C O 1
ATOM 9571 N N . HIS E 1 128 ? 153.447 204.311 334.898 1.00 58.51 128 HIS C N 1
ATOM 9572 C CA . HIS E 1 128 ? 153.607 203.366 333.802 1.00 58.51 128 HIS C CA 1
ATOM 9573 C C . HIS E 1 128 ? 154.826 203.758 332.982 1.00 58.51 128 HIS C C 1
ATOM 9574 O O . HIS E 1 128 ? 155.316 204.888 333.062 1.00 58.51 128 HIS C O 1
ATOM 9581 N N . ALA E 1 129 ? 155.308 202.811 332.182 1.00 60.45 129 ALA C N 1
ATOM 9582 C CA . ALA E 1 129 ? 156.462 203.016 331.317 1.00 60.45 129 ALA C CA 1
ATOM 9583 C C . ALA E 1 129 ? 156.097 202.661 329.884 1.00 60.45 129 ALA C C 1
ATOM 9584 O O . ALA E 1 129 ? 155.377 201.686 329.639 1.00 60.45 129 ALA C O 1
ATOM 9586 N N . ILE E 1 130 ? 156.599 203.452 328.939 1.00 67.37 130 ILE C N 1
ATOM 9587 C CA . ILE E 1 130 ? 156.310 203.274 327.523 1.00 67.37 130 ILE C CA 1
ATOM 9588 C C . ILE E 1 130 ? 157.529 202.670 326.844 1.00 67.37 130 ILE C C 1
ATOM 9589 O O . ILE E 1 130 ? 158.658 203.142 327.040 1.00 67.37 130 ILE C O 1
ATOM 9594 N N . SER E 1 131 ? 157.306 201.630 326.048 1.00 72.44 131 SER C N 1
ATOM 9595 C CA . SER E 1 131 ? 158.369 200.999 325.276 1.00 72.44 131 SER C CA 1
ATOM 9596 C C . SER E 1 131 ? 158.499 201.698 323.930 1.00 72.44 131 SER C C 1
ATOM 9597 O O . SER E 1 131 ? 157.504 201.890 323.224 1.00 72.44 131 SER C O 1
ATOM 9600 N N . ARG E 1 132 ? 159.727 202.070 323.573 1.00 73.59 132 ARG C N 1
ATOM 9601 C CA . ARG E 1 132 ? 159.991 202.807 322.338 1.00 73.59 132 ARG C CA 1
ATOM 9602 C C . ARG E 1 132 ? 159.786 201.972 321.081 1.00 73.59 132 ARG C C 1
ATOM 9603 O O . ARG E 1 132 ? 160.042 202.491 319.987 1.00 73.59 132 ARG C O 1
ATOM 9605 N N . GLU E 1 133 ? 159.340 200.720 321.179 1.00 69.21 133 GLU C N 1
ATOM 9606 C CA . GLU E 1 133 ? 159.128 199.868 320.017 1.00 69.21 133 GLU C CA 1
ATOM 9607 C C . GLU E 1 133 ? 157.686 199.377 319.938 1.00 69.21 133 GLU C C 1
ATOM 9608 O O . GLU E 1 133 ? 157.423 198.272 319.463 1.00 69.21 133 GLU C O 1
ATOM 9610 N N . ASN E 1 134 ? 156.738 200.195 320.400 1.00 66.19 134 ASN C N 1
ATOM 9611 C CA . ASN E 1 134 ? 155.330 199.832 320.366 1.00 66.19 134 ASN C CA 1
ATOM 9612 C C . ASN E 1 134 ? 154.418 200.957 319.893 1.00 66.19 134 ASN C C 1
ATOM 9613 O O . ASN E 1 134 ? 153.202 200.751 319.824 1.00 66.19 134 ASN C O 1
ATOM 9618 N N . ILE E 1 135 ? 154.962 202.129 319.567 1.00 65.40 135 ILE C N 1
ATOM 9619 C CA . ILE E 1 135 ? 154.133 203.240 319.120 1.00 65.40 135 ILE C CA 1
ATOM 9620 C C . ILE E 1 135 ? 153.618 202.957 317.716 1.00 65.40 135 ILE C C 1
ATOM 9621 O O . ILE E 1 135 ? 154.389 202.635 316.803 1.00 65.40 135 ILE C O 1
ATOM 9626 N N . VAL E 1 136 ? 152.307 203.071 317.539 1.00 63.32 136 VAL C N 1
ATOM 9627 C CA . VAL E 1 136 ? 151.650 202.810 316.259 1.00 63.32 136 VAL C CA 1
ATOM 9628 C C . VAL E 1 136 ? 151.075 204.140 315.786 1.00 63.32 136 VAL C C 1
ATOM 9629 O O . VAL E 1 136 ? 149.998 204.564 316.211 1.00 63.32 136 VAL C O 1
ATOM 9633 N N . ILE E 1 137 ? 151.798 204.808 314.893 1.00 64.40 137 ILE C N 1
ATOM 9634 C CA . ILE E 1 137 ? 151.413 206.116 314.375 1.00 64.40 137 ILE C CA 1
ATOM 9635 C C . ILE E 1 137 ? 150.782 205.936 313.001 1.00 64.40 137 ILE C C 1
ATOM 9636 O O . ILE E 1 137 ? 151.331 205.235 312.142 1.00 64.40 137 ILE C O 1
ATOM 9641 N N . THR E 1 138 ? 149.624 206.558 312.795 1.00 67.22 138 THR C N 1
ATOM 9642 C CA . THR E 1 138 ? 148.894 206.464 311.539 1.00 67.22 138 THR C CA 1
ATOM 9643 C C . THR E 1 138 ? 148.819 207.830 310.875 1.00 67.22 138 THR C C 1
ATOM 9644 O O . THR E 1 138 ? 148.773 208.862 311.553 1.00 67.22 138 THR C O 1
ATOM 9648 N N . ALA E 1 139 ? 148.811 207.828 309.545 1.00 70.71 139 ALA C N 1
ATOM 9649 C CA . ALA E 1 139 ? 148.699 209.038 308.747 1.00 70.71 139 ALA C CA 1
ATOM 9650 C C . ALA E 1 139 ? 147.765 208.781 307.575 1.00 70.71 139 ALA C C 1
ATOM 9651 O O . ALA E 1 139 ? 147.591 207.644 307.131 1.00 70.71 139 ALA C O 1
ATOM 9653 N N . ALA E 1 140 ? 147.166 209.856 307.070 1.00 69.34 140 ALA C N 1
ATOM 9654 C CA . ALA E 1 140 ? 146.215 209.785 305.970 1.00 69.34 140 ALA C CA 1
ATOM 9655 C C . ALA E 1 140 ? 146.698 210.647 304.815 1.00 69.34 140 ALA C C 1
ATOM 9656 O O . ALA E 1 140 ? 147.206 211.754 305.022 1.00 69.34 140 ALA C O 1
ATOM 9658 N N . VAL E 1 141 ? 146.539 210.135 303.596 1.00 68.40 141 VAL C N 1
ATOM 9659 C CA . VAL E 1 141 ? 146.958 210.830 302.385 1.00 68.40 141 VAL C CA 1
ATOM 9660 C C . VAL E 1 141 ? 145.768 210.913 301.437 1.00 68.40 141 VAL C C 1
ATOM 9661 O O . VAL E 1 141 ? 145.075 209.915 301.213 1.00 68.40 141 VAL C O 1
ATOM 9665 N N . SER E 1 142 ? 145.525 212.106 300.898 1.00 70.33 142 SER C N 1
ATOM 9666 C CA . SER E 1 142 ? 144.433 212.347 299.969 1.00 70.33 142 SER C CA 1
ATOM 9667 C C . SER E 1 142 ? 144.968 213.064 298.737 1.00 70.33 142 SER C C 1
ATOM 9668 O O . SER E 1 142 ? 145.988 213.754 298.792 1.00 70.33 142 SER C O 1
ATOM 9671 N N . VAL E 1 143 ? 144.259 212.899 297.624 1.00 69.14 143 VAL C N 1
ATOM 9672 C CA . VAL E 1 143 ? 144.687 213.416 296.330 1.00 69.14 143 VAL C CA 1
ATOM 9673 C C . VAL E 1 143 ? 143.683 214.457 295.850 1.00 69.14 143 VAL C C 1
ATOM 9674 O O . VAL E 1 143 ? 142.468 214.248 295.922 1.00 69.14 143 VAL C O 1
ATOM 9678 N N . HIS E 1 144 ? 144.201 215.589 295.379 1.00 68.92 144 HIS C N 1
ATOM 9679 C CA . HIS E 1 144 ? 143.376 216.680 294.878 1.00 68.92 144 HIS C CA 1
ATOM 9680 C C . HIS E 1 144 ? 143.031 216.445 293.415 1.00 68.92 144 HIS C C 1
ATOM 9681 O O . HIS E 1 144 ? 143.894 216.059 292.621 1.00 68.92 144 HIS C O 1
ATOM 9688 N N . GLY E 1 145 ? 141.771 216.683 293.061 1.00 65.49 145 GLY C N 1
ATOM 9689 C CA . GLY E 1 145 ? 141.383 216.665 291.664 1.00 65.49 145 GLY C CA 1
ATOM 9690 C C . GLY E 1 145 ? 140.185 215.795 291.346 1.00 65.49 145 GLY C C 1
ATOM 9691 O O . GLY E 1 145 ? 139.361 216.156 290.500 1.00 65.49 145 GLY C O 1
ATOM 9692 N N . HIS E 1 146 ? 140.075 214.649 292.010 1.00 68.14 146 HIS C N 1
ATOM 9693 C CA . HIS E 1 146 ? 138.988 213.727 291.721 1.00 68.14 146 HIS C CA 1
ATOM 9694 C C . HIS E 1 146 ? 137.648 214.338 292.116 1.00 68.14 146 HIS C C 1
ATOM 9695 O O . HIS E 1 146 ? 137.555 215.147 293.042 1.00 68.14 146 HIS C O 1
ATOM 9702 N N . SER E 1 147 ? 136.600 213.943 291.395 1.00 71.14 147 SER C N 1
ATOM 9703 C CA . SER E 1 147 ? 135.264 214.487 291.589 1.00 71.14 147 SER C CA 1
ATOM 9704 C C . SER E 1 147 ? 134.248 213.358 291.607 1.00 71.14 147 SER C C 1
ATOM 9705 O O . SER E 1 147 ? 134.306 212.453 290.769 1.00 71.14 147 SER C O 1
ATOM 9708 N N . GLY E 1 148 ? 133.319 213.418 292.556 1.00 78.50 148 GLY C N 1
ATOM 9709 C CA . GLY E 1 148 ? 132.250 212.443 292.638 1.00 78.50 148 GLY C CA 1
ATOM 9710 C C . GLY E 1 148 ? 130.903 213.092 292.872 1.00 78.50 148 GLY C C 1
ATOM 9711 O O . GLY E 1 148 ? 130.783 214.319 292.816 1.00 78.50 148 GLY C O 1
ATOM 9712 N N . ALA E 1 149 ? 129.882 212.282 293.138 1.00 86.08 149 ALA C N 1
ATOM 9713 C CA . ALA E 1 149 ? 128.556 212.816 293.399 1.00 86.08 149 ALA C CA 1
ATOM 9714 C C . ALA E 1 149 ? 128.555 213.635 294.687 1.00 86.08 149 ALA C C 1
ATOM 9715 O O . ALA E 1 149 ? 129.369 213.425 295.589 1.00 86.08 149 ALA C O 1
ATOM 9717 N N . GLU E 1 150 ? 127.625 214.591 294.757 1.00 90.02 150 GLU C N 1
ATOM 9718 C CA . GLU E 1 150 ? 127.549 215.458 295.927 1.00 90.02 150 GLU C CA 1
ATOM 9719 C C . GLU E 1 150 ? 127.167 214.684 297.183 1.00 90.02 150 GLU C C 1
ATOM 9720 O O . GLU E 1 150 ? 127.459 215.132 298.297 1.00 90.02 150 GLU C O 1
ATOM 9726 N N . SER E 1 151 ? 126.519 213.529 297.028 1.00 91.59 151 SER C N 1
ATOM 9727 C CA . SER E 1 151 ? 126.127 212.696 298.163 1.00 91.59 151 SER C CA 1
ATOM 9728 C C . SER E 1 151 ? 127.147 211.569 298.307 1.00 91.59 151 SER C C 1
ATOM 9729 O O . SER E 1 151 ? 126.937 210.437 297.873 1.00 91.59 151 SER C O 1
ATOM 9732 N N . ASP E 1 152 ? 128.274 211.898 298.934 1.00 88.88 152 ASP C N 1
ATOM 9733 C CA . ASP E 1 152 ? 129.315 210.920 299.212 1.00 88.88 152 ASP C CA 1
ATOM 9734 C C . ASP E 1 152 ? 130.071 211.343 300.463 1.00 88.88 152 ASP C C 1
ATOM 9735 O O . ASP E 1 152 ? 130.038 212.510 300.861 1.00 88.88 152 ASP C O 1
ATOM 9740 N N . ASP E 1 153 ? 130.745 210.382 301.082 1.00 87.52 153 ASP C N 1
ATOM 9741 C CA . ASP E 1 153 ? 131.459 210.609 302.330 1.00 87.52 153 ASP C CA 1
ATOM 9742 C C . ASP E 1 153 ? 132.867 210.016 302.245 1.00 87.52 153 ASP C C 1
ATOM 9743 O O . ASP E 1 153 ? 133.338 209.617 301.175 1.00 87.52 153 ASP C O 1
ATOM 9748 N N . ARG E 1 154 ? 133.538 209.973 303.399 1.00 84.68 154 ARG C N 1
ATOM 9749 C CA . ARG E 1 154 ? 134.881 209.409 303.465 1.00 84.68 154 ARG C CA 1
ATOM 9750 C C . ARG E 1 154 ? 134.894 207.947 303.042 1.00 84.68 154 ARG C C 1
ATOM 9751 O O . ARG E 1 154 ? 135.889 207.470 302.486 1.00 84.68 154 ARG C O 1
ATOM 9759 N N . SER E 1 155 ? 133.800 207.222 303.288 1.00 84.04 155 SER C N 1
ATOM 9760 C CA . SER E 1 155 ? 133.723 205.829 302.858 1.00 84.04 155 SER C CA 1
ATOM 9761 C C . SER E 1 155 ? 133.818 205.719 301.341 1.00 84.04 155 SER C C 1
ATOM 9762 O O . SER E 1 155 ? 134.591 204.914 300.812 1.00 84.04 155 SER C O 1
ATOM 9765 N N . GLN E 1 156 ? 133.045 206.537 300.622 1.00 82.99 156 GLN C N 1
ATOM 9766 C CA . GLN E 1 156 ? 133.126 206.537 299.164 1.00 82.99 156 GLN C CA 1
ATOM 9767 C C . GLN E 1 156 ? 134.482 207.043 298.685 1.00 82.99 156 GLN C C 1
ATOM 9768 O O . GLN E 1 156 ? 135.028 206.535 297.699 1.00 82.99 156 GLN C O 1
ATOM 9774 N N . ARG E 1 157 ? 135.037 208.050 299.369 1.00 79.55 157 ARG C N 1
ATOM 9775 C CA . ARG E 1 157 ? 136.340 208.577 298.976 1.00 79.55 157 ARG C CA 1
ATOM 9776 C C . ARG E 1 157 ? 137.421 207.509 299.084 1.00 79.55 157 ARG C C 1
ATOM 9777 O O . ARG E 1 157 ? 138.311 207.425 298.231 1.00 79.55 157 ARG C O 1
ATOM 9785 N N . LYS E 1 158 ? 137.362 206.682 300.129 1.00 78.09 158 LYS C N 1
ATOM 9786 C CA . LYS E 1 158 ? 138.304 205.577 300.263 1.00 78.09 158 LYS C CA 1
ATOM 9787 C C . LYS E 1 158 ? 137.994 204.443 299.295 1.00 78.09 158 LYS C C 1
ATOM 9788 O O . LYS E 1 158 ? 138.917 203.767 298.826 1.00 78.09 158 LYS C O 1
ATOM 9794 N N . SER E 1 159 ? 136.714 204.218 298.990 1.00 76.73 159 SER C N 1
ATOM 9795 C CA . SER E 1 159 ? 136.350 203.185 298.026 1.00 76.73 159 SER C CA 1
ATOM 9796 C C . SER E 1 159 ? 136.909 203.504 296.645 1.00 76.73 159 SER C C 1
ATOM 9797 O O . SER E 1 159 ? 137.397 202.610 295.944 1.00 76.73 159 SER C O 1
ATOM 9800 N N . ARG E 1 160 ? 136.847 204.770 296.238 1.00 75.39 160 ARG C N 1
ATOM 9801 C CA . ARG E 1 160 ? 137.467 205.190 294.988 1.00 75.39 160 ARG C CA 1
ATOM 9802 C C . ARG E 1 160 ? 138.979 205.342 295.104 1.00 75.39 160 ARG C C 1
ATOM 9803 O O . ARG E 1 160 ? 139.614 205.789 294.145 1.00 75.39 160 ARG C O 1
ATOM 9811 N N . LYS E 1 161 ? 139.556 204.982 296.254 1.00 73.00 161 LYS C N 1
ATOM 9812 C CA . LYS E 1 161 ? 141.002 204.999 296.470 1.00 73.00 161 LYS C CA 1
ATOM 9813 C C . LYS E 1 161 ? 141.592 206.391 296.239 1.00 73.00 161 LYS C C 1
ATOM 9814 O O . LYS E 1 161 ? 142.611 206.558 295.566 1.00 73.00 161 LYS C O 1
ATOM 9820 N N . GLU E 1 162 ? 140.932 207.398 296.807 1.00 72.16 162 GLU C N 1
ATOM 9821 C CA . GLU E 1 162 ? 141.454 208.758 296.826 1.00 72.16 162 GLU C CA 1
ATOM 9822 C C . GLU E 1 162 ? 141.794 209.231 298.228 1.00 72.16 162 GLU C C 1
ATOM 9823 O O . GLU E 1 162 ? 142.270 210.360 298.389 1.00 72.16 162 GLU C O 1
ATOM 9825 N N . LEU E 1 163 ? 141.568 208.403 299.245 1.00 73.61 163 LEU C N 1
ATOM 9826 C CA . LEU E 1 163 ? 141.801 208.733 300.648 1.00 73.61 163 LEU C CA 1
ATOM 9827 C C . LEU E 1 163 ? 142.547 207.595 301.332 1.00 73.61 163 LEU C C 1
ATOM 9828 O O . LEU E 1 163 ? 142.145 207.092 302.383 1.00 73.61 163 LEU C O 1
ATOM 9833 N N . ALA E 1 164 ? 143.639 207.154 300.711 1.00 71.44 164 ALA C N 1
ATOM 9834 C CA . ALA E 1 164 ? 144.387 206.010 301.216 1.00 71.44 164 ALA C CA 1
ATOM 9835 C C . ALA E 1 164 ? 144.840 206.239 302.652 1.00 71.44 164 ALA C C 1
ATOM 9836 O O . ALA E 1 164 ? 145.284 207.330 303.017 1.00 71.44 164 ALA C O 1
ATOM 9838 N N . GLU E 1 165 ? 144.718 205.196 303.467 1.00 74.81 165 GLU C N 1
ATOM 9839 C CA . GLU E 1 165 ? 145.078 205.238 304.874 1.00 74.81 165 GLU C CA 1
ATOM 9840 C C . GLU E 1 165 ? 146.412 204.537 305.087 1.00 74.81 165 GLU C C 1
ATOM 9841 O O . GLU E 1 165 ? 146.729 203.553 304.412 1.00 74.81 165 GLU C O 1
ATOM 9847 N N . LEU E 1 166 ? 147.191 205.049 306.039 1.00 70.67 166 LEU C N 1
ATOM 9848 C CA . LEU E 1 166 ? 148.519 204.527 306.313 1.00 70.67 166 LEU C CA 1
ATOM 9849 C C . LEU E 1 166 ? 148.667 204.256 307.803 1.00 70.67 166 LEU C C 1
ATOM 9850 O O . LEU E 1 166 ? 148.093 204.958 308.639 1.00 70.67 166 LEU C O 1
ATOM 9855 N N . THR E 1 167 ? 149.446 203.221 308.124 1.00 68.52 167 THR C N 1
ATOM 9856 C CA . THR E 1 167 ? 149.723 202.825 309.510 1.00 68.52 167 THR C CA 1
ATOM 9857 C C . THR E 1 167 ? 151.219 202.532 309.600 1.00 68.52 167 THR C C 1
ATOM 9858 O O . THR E 1 167 ? 151.669 201.437 309.250 1.00 68.52 167 THR C O 1
ATOM 9862 N N . ILE E 1 168 ? 151.986 203.513 310.072 1.00 66.26 168 ILE C N 1
ATOM 9863 C CA . ILE E 1 168 ? 153.428 203.342 310.199 1.00 66.26 168 ILE C CA 1
ATOM 9864 C C . ILE E 1 168 ? 153.715 202.620 311.509 1.00 66.26 168 ILE C C 1
ATOM 9865 O O . ILE E 1 168 ? 153.885 203.247 312.560 1.00 66.26 168 ILE C O 1
ATOM 9870 N N . THR E 1 169 ? 153.748 201.291 311.451 1.00 72.48 169 THR C N 1
ATOM 9871 C CA . THR E 1 169 ? 154.042 200.479 312.620 1.00 72.48 169 THR C CA 1
ATOM 9872 C C . THR E 1 169 ? 155.524 200.605 312.977 1.00 72.48 169 THR C C 1
ATOM 9873 O O . THR E 1 169 ? 156.367 200.921 312.132 1.00 72.48 169 THR C O 1
ATOM 9877 N N . PHE E 1 170 ? 155.836 200.370 314.254 1.00 70.77 170 PHE C N 1
ATOM 9878 C CA . PHE E 1 170 ? 157.213 200.468 314.722 1.00 70.77 170 PHE C CA 1
ATOM 9879 C C . PHE E 1 170 ? 158.154 199.518 313.991 1.00 70.77 170 PHE C C 1
ATOM 9880 O O . PHE E 1 170 ? 159.366 199.764 313.970 1.00 70.77 170 PHE C O 1
ATOM 9882 N N . LYS E 1 171 ? 157.634 198.445 313.400 1.00 72.46 171 LYS C N 1
ATOM 9883 C CA . LYS E 1 171 ? 158.464 197.508 312.645 1.00 72.46 171 LYS C CA 1
ATOM 9884 C C . LYS E 1 171 ? 158.597 197.932 311.185 1.00 72.46 171 LYS C C 1
ATOM 9885 O O . LYS E 1 171 ? 159.712 198.106 310.680 1.00 72.46 171 LYS C O 1
ATOM 9891 N N . SER E 1 172 ? 157.469 198.104 310.496 1.00 71.83 172 SER C N 1
ATOM 9892 C CA . SER E 1 172 ? 157.458 198.468 309.079 1.00 71.83 172 SER C CA 1
ATOM 9893 C C . SER E 1 172 ? 157.605 199.979 308.959 1.00 71.83 172 SER C C 1
ATOM 9894 O O . SER E 1 172 ? 156.633 200.731 309.035 1.00 71.83 172 SER C O 1
ATOM 9897 N N . SER E 1 173 ? 158.844 200.430 308.766 1.00 76.31 173 SER C N 1
ATOM 9898 C CA . SER E 1 173 ? 159.132 201.855 308.681 1.00 76.31 173 SER C CA 1
ATOM 9899 C C . SER E 1 173 ? 158.856 202.444 307.303 1.00 76.31 173 SER C C 1
ATOM 9900 O O . SER E 1 173 ? 158.829 203.672 307.171 1.00 76.31 173 SER C O 1
ATOM 9903 N N . ILE E 1 174 ? 158.653 201.616 306.281 1.00 74.57 174 ILE C N 1
ATOM 9904 C CA . ILE E 1 174 ? 158.402 202.087 304.923 1.00 74.57 174 ILE C CA 1
ATOM 9905 C C . ILE E 1 174 ? 157.101 201.460 304.441 1.00 74.57 174 ILE C C 1
ATOM 9906 O O . ILE E 1 174 ? 156.992 200.230 304.364 1.00 74.57 174 ILE C O 1
ATOM 9911 N N . VAL E 1 175 ? 156.116 202.301 304.122 1.00 74.36 175 VAL C N 1
ATOM 9912 C CA . VAL E 1 175 ? 154.798 201.847 303.703 1.00 74.36 175 VAL C CA 1
ATOM 9913 C C . VAL E 1 175 ? 154.365 202.666 302.492 1.00 74.36 175 VAL C C 1
ATOM 9914 O O . VAL E 1 175 ? 154.618 203.869 302.402 1.00 74.36 175 VAL C O 1
ATOM 9918 N N . GLU E 1 176 ? 153.704 201.993 301.550 1.00 77.83 176 GLU C N 1
ATOM 9919 C CA . GLU E 1 176 ? 153.242 202.601 300.311 1.00 77.83 176 GLU C CA 1
ATOM 9920 C C . GLU E 1 176 ? 151.754 202.905 300.399 1.00 77.83 176 GLU C C 1
ATOM 9921 O O . GLU E 1 176 ? 150.990 202.150 301.008 1.00 77.83 176 GLU C O 1
ATOM 9927 N N . ALA E 1 177 ? 151.349 204.013 299.783 1.00 74.66 177 ALA C N 1
ATOM 9928 C CA . ALA E 1 177 ? 149.954 204.425 299.734 1.00 74.66 177 ALA C CA 1
ATOM 9929 C C . ALA E 1 177 ? 149.340 203.983 298.412 1.00 74.66 177 ALA C C 1
ATOM 9930 O O . ALA E 1 177 ? 149.991 204.059 297.365 1.00 74.66 177 ALA C O 1
ATOM 9932 N N . ASP E 1 178 ? 148.091 203.519 298.465 1.00 75.53 178 ASP C N 1
ATOM 9933 C CA . ASP E 1 178 ? 147.438 202.999 297.268 1.00 75.53 178 ASP C CA 1
ATOM 9934 C C . ASP E 1 178 ? 147.168 204.107 296.258 1.00 75.53 178 ASP C C 1
ATOM 9935 O O . ASP E 1 178 ? 147.684 204.081 295.136 1.00 75.53 178 ASP C O 1
ATOM 9940 N N . LEU E 1 179 ? 146.343 205.084 296.634 1.00 71.41 179 LEU C N 1
ATOM 9941 C CA . LEU E 1 179 ? 146.010 206.255 295.826 1.00 71.41 179 LEU C CA 1
ATOM 9942 C C . LEU E 1 179 ? 145.351 205.907 294.495 1.00 71.41 179 LEU C C 1
ATOM 9943 O O . LEU E 1 179 ? 145.200 206.789 293.639 1.00 71.41 179 LEU C O 1
ATOM 9948 N N . GLY E 1 180 ? 144.947 204.656 294.295 1.00 72.52 180 GLY C N 1
ATOM 9949 C CA . GLY E 1 180 ? 144.214 204.297 293.092 1.00 72.52 180 GLY C CA 1
ATOM 9950 C C . GLY E 1 180 ? 145.044 204.443 291.832 1.00 72.52 180 GLY C C 1
ATOM 9951 O O . GLY E 1 180 ? 146.249 204.169 291.810 1.00 72.52 180 GLY C O 1
ATOM 9952 N N . ASP E 1 181 ? 144.385 204.886 290.758 1.00 71.95 181 ASP C N 1
ATOM 9953 C CA . ASP E 1 181 ? 145.027 205.012 289.454 1.00 71.95 181 ASP C CA 1
ATOM 9954 C C . ASP E 1 181 ? 146.072 206.119 289.407 1.00 71.95 181 ASP C C 1
ATOM 9955 O O . ASP E 1 181 ? 146.825 206.188 288.430 1.00 71.95 181 ASP C O 1
ATOM 9960 N N . TYR E 1 182 ? 146.133 206.983 290.421 1.00 70.49 182 TYR C N 1
ATOM 9961 C CA . TYR E 1 182 ? 147.152 208.023 290.451 1.00 70.49 182 TYR C CA 1
ATOM 9962 C C . TYR E 1 182 ? 148.555 207.466 290.649 1.00 70.49 182 TYR C C 1
ATOM 9963 O O . TYR E 1 182 ? 149.528 208.194 290.422 1.00 70.49 182 TYR C O 1
ATOM 9972 N N . GLY E 1 183 ? 148.684 206.206 291.055 1.00 75.09 183 GLY C N 1
ATOM 9973 C CA . GLY E 1 183 ? 149.989 205.593 291.213 1.00 75.09 183 GLY C CA 1
ATOM 9974 C C . GLY E 1 183 ? 150.237 205.019 292.592 1.00 75.09 183 GLY C C 1
ATOM 9975 O O . GLY E 1 183 ? 149.428 204.236 293.098 1.00 75.09 183 GLY C O 1
ATOM 9976 N N . LYS E 1 184 ? 151.359 205.393 293.206 1.00 78.10 184 LYS C N 1
ATOM 9977 C CA . LYS E 1 184 ? 151.717 204.927 294.540 1.00 78.10 184 LYS C CA 1
ATOM 9978 C C . LYS E 1 184 ? 152.866 205.775 295.062 1.00 78.10 184 LYS C C 1
ATOM 9979 O O . LYS E 1 184 ? 153.805 206.073 294.322 1.00 78.10 184 LYS C O 1
ATOM 9981 N N . VAL E 1 185 ? 152.783 206.160 296.332 1.00 74.15 185 VAL C N 1
ATOM 9982 C CA . VAL E 1 185 ? 153.799 206.982 296.980 1.00 74.15 185 VAL C CA 1
ATOM 9983 C C . VAL E 1 185 ? 154.234 206.292 298.268 1.00 74.15 185 VAL C C 1
ATOM 9984 O O . VAL E 1 185 ? 153.399 205.808 299.038 1.00 74.15 185 VAL C O 1
ATOM 9988 N N . GLN E 1 186 ? 155.546 206.238 298.493 1.00 76.57 186 GLN C N 1
ATOM 9989 C CA . GLN E 1 186 ? 156.123 205.564 299.646 1.00 76.57 186 GLN C CA 1
ATOM 9990 C C . GLN E 1 186 ? 156.799 206.564 300.573 1.00 76.57 186 GLN C C 1
ATOM 9991 O O . GLN E 1 186 ? 157.256 207.628 300.144 1.00 76.57 186 GLN C O 1
ATOM 9997 N N . PHE E 1 187 ? 156.851 206.215 301.856 1.00 77.46 187 PHE C N 1
ATOM 9998 C CA . PHE E 1 187 ? 157.516 207.008 302.877 1.00 77.46 187 PHE C CA 1
ATOM 9999 C C . PHE E 1 187 ? 158.769 206.283 303.355 1.00 77.46 187 PHE C C 1
ATOM 10000 O O . PHE E 1 187 ? 158.933 205.079 303.140 1.00 77.46 187 PHE C O 1
ATOM 10008 N N . GLU E 1 188 ? 159.659 207.031 304.013 1.00 88.95 188 GLU C N 1
ATOM 10009 C CA . GLU E 1 188 ? 160.966 206.518 304.407 1.00 88.95 188 GLU C CA 1
ATOM 10010 C C . GLU E 1 188 ? 161.334 206.869 305.846 1.00 88.95 188 GLU C C 1
ATOM 10011 O O . GLU E 1 188 ? 162.390 206.440 306.326 1.00 88.95 188 GLU C O 1
ATOM 10017 N N . CYS E 1 189 ? 160.466 207.572 306.563 1.00 90.84 189 CYS C N 1
ATOM 10018 C CA . CYS E 1 189 ? 160.810 208.182 307.840 1.00 90.84 189 CYS C CA 1
ATOM 10019 C C . CYS E 1 189 ? 161.232 207.203 308.929 1.00 90.84 189 CYS C C 1
ATOM 10020 O O . CYS E 1 189 ? 160.734 206.078 309.036 1.00 90.84 189 CYS C O 1
ATOM 10023 N N . LEU E 1 190 ? 162.167 207.686 309.746 1.00 94.73 190 LEU C N 1
ATOM 10024 C CA . LEU E 1 190 ? 162.825 206.985 310.836 1.00 94.73 190 LEU C CA 1
ATOM 10025 C C . LEU E 1 190 ? 162.062 207.227 312.141 1.00 94.73 190 LEU C C 1
ATOM 10026 O O . LEU E 1 190 ? 160.917 207.686 312.136 1.00 94.73 190 LEU C O 1
ATOM 10031 N N . MET E 1 191 ? 162.692 206.916 313.273 1.00 96.02 191 MET C N 1
ATOM 10032 C CA . MET E 1 191 ? 162.062 206.910 314.589 1.00 96.02 191 MET C CA 1
ATOM 10033 C C . MET E 1 191 ? 162.586 208.031 315.483 1.00 96.02 191 MET C C 1
ATOM 10034 O O . MET E 1 191 ? 162.931 207.807 316.644 1.00 96.02 191 MET C O 1
ATOM 10039 N N . ASP E 1 192 ? 162.655 209.251 314.959 1.00 103.74 192 ASP C N 1
ATOM 10040 C CA . ASP E 1 192 ? 163.103 210.410 315.731 1.00 103.74 192 ASP C CA 1
ATOM 10041 C C . ASP E 1 192 ? 161.893 211.301 316.004 1.00 103.74 192 ASP C C 1
ATOM 10042 O O . ASP E 1 192 ? 161.402 211.990 315.105 1.00 103.74 192 ASP C O 1
ATOM 10047 N N . PHE E 1 193 ? 161.418 211.281 317.246 1.00 95.72 193 PHE C N 1
ATOM 10048 C CA . PHE E 1 193 ? 160.301 212.105 317.681 1.00 95.72 193 PHE C CA 1
ATOM 10049 C C . PHE E 1 193 ? 160.772 213.127 318.710 1.00 95.72 193 PHE C C 1
ATOM 10050 O O . PHE E 1 193 ? 161.842 212.995 319.307 1.00 95.72 193 PHE C O 1
ATOM 10058 N N . GLY E 1 194 ? 159.948 214.160 318.902 1.00 94.51 194 GLY C N 1
ATOM 10059 C CA . GLY E 1 194 ? 160.328 215.244 319.792 1.00 94.51 194 GLY C CA 1
ATOM 10060 C C . GLY E 1 194 ? 160.499 214.804 321.233 1.00 94.51 194 GLY C C 1
ATOM 10061 O O . GLY E 1 194 ? 161.453 215.204 321.904 1.00 94.51 194 GLY C O 1
ATOM 10062 N N . ILE E 1 195 ? 159.580 213.978 321.727 1.00 90.96 195 ILE C N 1
ATOM 10063 C CA . ILE E 1 195 ? 159.666 213.509 323.105 1.00 90.96 195 ILE C CA 1
ATOM 10064 C C . ILE E 1 195 ? 160.729 212.424 323.204 1.00 90.96 195 ILE C C 1
ATOM 10065 O O . ILE E 1 195 ? 160.885 211.594 322.299 1.00 90.96 195 ILE C O 1
ATOM 10070 N N . ASP E 1 196 ? 161.477 212.436 324.305 1.00 88.16 196 ASP C N 1
ATOM 10071 C CA . ASP E 1 196 ? 162.565 211.484 324.522 1.00 88.16 196 ASP C CA 1
ATOM 10072 C C . ASP E 1 196 ? 161.983 210.270 325.236 1.00 88.16 196 ASP C C 1
ATOM 10073 O O . ASP E 1 196 ? 161.775 210.275 326.449 1.00 88.16 196 ASP C O 1
ATOM 10078 N N . LEU E 1 197 ? 161.715 209.215 324.469 1.00 81.92 197 LEU C N 1
ATOM 10079 C CA . LEU E 1 197 ? 161.208 207.986 325.053 1.00 81.92 197 LEU C CA 1
ATOM 10080 C C . LEU E 1 197 ? 162.269 207.351 325.950 1.00 81.92 197 LEU C C 1
ATOM 10081 O O . LEU E 1 197 ? 163.447 207.721 325.932 1.00 81.92 197 LEU C O 1
ATOM 10086 N N . ASP E 1 198 ? 161.829 206.382 326.754 1.00 84.09 198 ASP C N 1
ATOM 10087 C CA . ASP E 1 198 ? 162.648 205.751 327.787 1.00 84.09 198 ASP C CA 1
ATOM 10088 C C . ASP E 1 198 ? 163.175 206.765 328.798 1.00 84.09 198 ASP C C 1
ATOM 10089 O O . ASP E 1 198 ? 164.136 206.486 329.522 1.00 84.09 198 ASP C O 1
ATOM 10091 N N . ASP E 1 199 ? 162.556 207.948 328.855 1.00 82.22 199 ASP C N 1
ATOM 10092 C CA . ASP E 1 199 ? 162.938 208.973 329.817 1.00 82.22 199 ASP C CA 1
ATOM 10093 C C . ASP E 1 199 ? 161.724 209.650 330.445 1.00 82.22 199 ASP C C 1
ATOM 10094 O O . ASP E 1 199 ? 161.890 210.657 331.145 1.00 82.22 199 ASP C O 1
ATOM 10099 N N . VAL E 1 200 ? 160.513 209.137 330.216 1.00 75.27 200 VAL C N 1
ATOM 10100 C CA . VAL E 1 200 ? 159.291 209.711 330.763 1.00 75.27 200 VAL C CA 1
ATOM 10101 C C . VAL E 1 200 ? 158.406 208.586 331.284 1.00 75.27 200 VAL C C 1
ATOM 10102 O O . VAL E 1 200 ? 158.546 207.423 330.904 1.00 75.27 200 VAL C O 1
ATOM 10106 N N . TYR E 1 201 ? 157.483 208.951 332.169 1.00 69.40 201 TYR C N 1
ATOM 10107 C CA . TYR E 1 201 ? 156.462 208.044 332.674 1.00 69.40 201 TYR C CA 1
ATOM 10108 C C . TYR E 1 201 ? 155.085 208.659 332.470 1.00 69.40 201 TYR C C 1
ATOM 10109 O O . TYR E 1 201 ? 154.944 209.847 332.172 1.00 69.40 201 TYR C O 1
ATOM 10118 N N . THR E 1 202 ? 154.056 207.830 332.636 1.00 63.18 202 THR C N 1
ATOM 10119 C CA . THR E 1 202 ? 152.665 208.273 332.603 1.00 63.18 202 THR C CA 1
ATOM 10120 C C . THR E 1 202 ? 152.092 208.112 334.004 1.00 63.18 202 THR C C 1
ATOM 10121 O O . THR E 1 202 ? 151.912 206.987 334.479 1.00 63.18 202 THR C O 1
ATOM 10125 N N . ALA E 1 203 ? 151.804 209.234 334.663 1.00 63.79 203 ALA C N 1
ATOM 10126 C CA . ALA E 1 203 ? 151.375 209.232 336.059 1.00 63.79 203 ALA C CA 1
ATOM 10127 C C . ALA E 1 203 ? 149.858 209.391 336.125 1.00 63.79 203 ALA C C 1
ATOM 10128 O O . ALA E 1 203 ? 149.325 210.487 336.283 1.00 63.79 203 ALA C O 1
ATOM 10130 N N . ASP E 1 204 ? 149.161 208.266 335.998 1.00 66.36 204 ASP C N 1
ATOM 10131 C CA . ASP E 1 204 ? 147.718 208.253 336.203 1.00 66.36 204 ASP C CA 1
ATOM 10132 C C . ASP E 1 204 ? 147.402 208.669 337.635 1.00 66.36 204 ASP C C 1
ATOM 10133 O O . ASP E 1 204 ? 148.003 208.163 338.587 1.00 66.36 204 ASP C O 1
ATOM 10138 N N . MET E 1 205 ? 146.457 209.596 337.791 1.00 69.17 205 MET C N 1
ATOM 10139 C CA . MET E 1 205 ? 146.078 210.079 339.114 1.00 69.17 205 MET C CA 1
ATOM 10140 C C . MET E 1 205 ? 144.644 209.712 339.472 1.00 69.17 205 MET C C 1
ATOM 10141 O O . MET E 1 205 ? 144.421 209.036 340.481 1.00 69.17 205 MET C O 1
ATOM 10146 N N . SER E 1 206 ? 143.663 210.140 338.677 1.00 69.18 206 SER C N 1
ATOM 10147 C CA . SER E 1 206 ? 142.275 209.747 338.875 1.00 69.18 206 SER C CA 1
ATOM 10148 C C . SER E 1 206 ? 141.565 209.577 337.538 1.00 69.18 206 SER C C 1
ATOM 10149 O O . SER E 1 206 ? 140.353 209.799 337.438 1.00 69.18 206 SER C O 1
ATOM 10152 N N . GLY E 1 207 ? 142.301 209.180 336.505 1.00 69.15 207 GLY C N 1
ATOM 10153 C CA . GLY E 1 207 ? 141.807 209.218 335.147 1.00 69.15 207 GLY C CA 1
ATOM 10154 C C . GLY E 1 207 ? 142.335 210.364 334.316 1.00 69.15 207 GLY C C 1
ATOM 10155 O O . GLY E 1 207 ? 141.883 210.539 333.178 1.00 69.15 207 GLY C O 1
ATOM 10156 N N . LYS E 1 208 ? 143.271 211.149 334.846 1.00 65.36 208 LYS C N 1
ATOM 10157 C CA . LYS E 1 208 ? 143.877 212.281 334.148 1.00 65.36 208 LYS C CA 1
ATOM 10158 C C . LYS E 1 208 ? 145.372 211.999 334.049 1.00 65.36 208 LYS C C 1
ATOM 10159 O O . LYS E 1 208 ? 146.131 212.276 334.982 1.00 65.36 208 LYS C O 1
ATOM 10165 N N . TRP E 1 209 ? 145.794 211.449 332.914 1.00 62.90 209 TRP C N 1
ATOM 10166 C CA . TRP E 1 209 ? 147.170 211.014 332.735 1.00 62.90 209 TRP C CA 1
ATOM 10167 C C . TRP E 1 209 ? 148.073 212.189 332.373 1.00 62.90 209 TRP C C 1
ATOM 10168 O O . TRP E 1 209 ? 147.620 213.245 331.928 1.00 62.90 209 TRP C O 1
ATOM 10179 N N . TRP E 1 210 ? 149.375 211.993 332.578 1.00 66.80 210 TRP C N 1
ATOM 10180 C CA . TRP E 1 210 ? 150.376 213.014 332.291 1.00 66.80 210 TRP C CA 1
ATOM 10181 C C . TRP E 1 210 ? 151.593 212.333 331.672 1.00 66.80 210 TRP C C 1
ATOM 10182 O O . TRP E 1 210 ? 151.567 211.141 331.354 1.00 66.80 210 TRP C O 1
ATOM 10193 N N . LEU E 1 211 ? 152.669 213.098 331.496 1.00 73.00 211 LEU C N 1
ATOM 10194 C CA . LEU E 1 211 ? 153.892 212.612 330.857 1.00 73.00 211 LEU C CA 1
ATOM 10195 C C . LEU E 1 211 ? 155.118 213.052 331.655 1.00 73.00 211 LEU C C 1
ATOM 10196 O O . LEU E 1 211 ? 156.071 213.618 331.118 1.00 73.00 211 LEU C O 1
ATOM 10201 N N . VAL E 1 212 ? 155.090 212.802 332.965 1.00 74.73 212 VAL C N 1
ATOM 10202 C CA . VAL E 1 212 ? 156.153 213.264 333.850 1.00 74.73 212 VAL C CA 1
ATOM 10203 C C . VAL E 1 212 ? 157.475 212.586 333.506 1.00 74.73 212 VAL C C 1
ATOM 10204 O O . VAL E 1 212 ? 157.514 211.479 332.955 1.00 74.73 212 VAL C O 1
ATOM 10208 N N . LYS E 1 213 ? 158.573 213.263 333.842 1.00 82.49 213 LYS C N 1
ATOM 10209 C CA . LYS E 1 213 ? 159.903 212.706 333.651 1.00 82.49 213 LYS C CA 1
ATOM 10210 C C . LYS E 1 213 ? 160.150 211.560 334.629 1.00 82.49 213 LYS C C 1
ATOM 10211 O O . LYS E 1 213 ? 159.544 211.476 335.700 1.00 82.49 213 LYS C O 1
ATOM 10217 N N . ARG E 1 214 ? 161.068 210.669 334.246 1.00 78.85 214 ARG C N 1
ATOM 10218 C CA . ARG E 1 214 ? 161.334 209.486 335.058 1.00 78.85 214 ARG C CA 1
ATOM 10219 C C . ARG E 1 214 ? 161.984 209.858 336.385 1.00 78.85 214 ARG C C 1
ATOM 10220 O O . ARG E 1 214 ? 161.575 209.373 337.448 1.00 78.85 214 ARG C O 1
ATOM 10228 N N . ASP E 1 215 ? 162.994 210.729 336.349 1.00 83.84 215 ASP C N 1
ATOM 10229 C CA . ASP E 1 215 ? 163.653 211.135 337.589 1.00 83.84 215 ASP C CA 1
ATOM 10230 C C . ASP E 1 215 ? 162.720 211.946 338.483 1.00 83.84 215 ASP C C 1
ATOM 10231 O O . ASP E 1 215 ? 162.728 211.783 339.708 1.00 83.84 215 ASP C O 1
ATOM 10236 N N . TRP E 1 216 ? 161.904 212.821 337.888 1.00 76.58 216 TRP C N 1
ATOM 10237 C CA . TRP E 1 216 ? 160.957 213.598 338.681 1.00 76.58 216 TRP C CA 1
ATOM 10238 C C . TRP E 1 216 ? 159.908 212.698 339.317 1.00 76.58 216 TRP C C 1
ATOM 10239 O O . TRP E 1 216 ? 159.486 212.932 340.456 1.00 76.58 216 TRP C O 1
ATOM 10250 N N . TYR E 1 217 ? 159.469 211.663 338.596 1.00 64.95 217 TYR C N 1
ATOM 10251 C CA . TYR E 1 217 ? 158.572 210.679 339.192 1.00 64.95 217 TYR C CA 1
ATOM 10252 C C . TYR E 1 217 ? 159.248 209.932 340.330 1.00 64.95 217 TYR C C 1
ATOM 10253 O O . TYR E 1 217 ? 158.617 209.665 341.360 1.00 64.95 217 TYR C O 1
ATOM 10262 N N . HIS E 1 218 ? 160.526 209.582 340.165 1.00 73.75 218 HIS C N 1
ATOM 10263 C CA . HIS E 1 218 ? 161.253 208.897 341.227 1.00 73.75 218 HIS C CA 1
ATOM 10264 C C . HIS E 1 218 ? 161.539 209.806 342.415 1.00 73.75 218 HIS C C 1
ATOM 10265 O O . HIS E 1 218 ? 161.848 209.304 343.501 1.00 73.75 218 HIS C O 1
ATOM 10272 N N . ASP E 1 219 ? 161.446 211.123 342.237 1.00 74.87 219 ASP C N 1
ATOM 10273 C CA . ASP E 1 219 ? 161.847 212.077 343.260 1.00 74.87 219 ASP C CA 1
ATOM 10274 C C . ASP E 1 219 ? 160.712 212.492 344.193 1.00 74.87 219 ASP C C 1
ATOM 10275 O O . ASP E 1 219 ? 160.990 213.018 345.278 1.00 74.87 219 ASP C O 1
ATOM 10280 N N . ILE E 1 220 ? 159.451 212.254 343.820 1.00 68.13 220 ILE C N 1
ATOM 10281 C CA . ILE E 1 220 ? 158.334 212.725 344.631 1.00 68.13 220 ILE C CA 1
ATOM 10282 C C . ILE E 1 220 ? 158.380 212.067 346.005 1.00 68.13 220 ILE C C 1
ATOM 10283 O O . ILE E 1 220 ? 158.616 210.860 346.132 1.00 68.13 220 ILE C O 1
ATOM 10288 N N . ALA E 1 221 ? 158.157 212.869 347.047 1.00 65.06 221 ALA C N 1
ATOM 10289 C CA . ALA E 1 221 ? 158.206 212.399 348.431 1.00 65.06 221 ALA C CA 1
ATOM 10290 C C . ALA E 1 221 ? 156.799 212.000 348.862 1.00 65.06 221 ALA C C 1
ATOM 10291 O O . ALA E 1 221 ? 156.003 212.846 349.277 1.00 65.06 221 ALA C O 1
ATOM 10293 N N . LEU E 1 222 ? 156.505 210.707 348.777 1.00 61.13 222 LEU C N 1
ATOM 10294 C CA . LEU E 1 222 ? 155.218 210.154 349.177 1.00 61.13 222 LEU C CA 1
ATOM 10295 C C . LEU E 1 222 ? 155.409 208.673 349.473 1.00 61.13 222 LEU C C 1
ATOM 10296 O O . LEU E 1 222 ? 156.390 208.072 349.020 1.00 61.13 222 LEU C O 1
ATOM 10301 N N . PRO E 1 223 ? 154.500 208.058 350.233 1.00 61.63 223 PRO C N 1
ATOM 10302 C CA . PRO E 1 223 ? 154.607 206.611 350.487 1.00 61.63 223 PRO C CA 1
ATOM 10303 C C . PRO E 1 223 ? 154.350 205.822 349.212 1.00 61.63 223 PRO C C 1
ATOM 10304 O O . PRO E 1 223 ? 153.323 205.997 348.555 1.00 61.63 223 PRO C O 1
ATOM 10308 N N . TRP E 1 224 ? 155.290 204.949 348.867 1.00 64.58 224 TRP C N 1
ATOM 10309 C CA . TRP E 1 224 ? 155.241 204.172 347.637 1.00 64.58 224 TRP C CA 1
ATOM 10310 C C . TRP E 1 224 ? 155.270 202.679 347.941 1.00 64.58 224 TRP C C 1
ATOM 10311 O O . TRP E 1 224 ? 155.480 202.254 349.080 1.00 64.58 224 TRP C O 1
ATOM 10322 N N . THR E 1 225 ? 155.060 201.883 346.898 1.00 61.59 225 THR C N 1
ATOM 10323 C CA . THR E 1 225 ? 155.041 200.429 347.018 1.00 61.59 225 THR C CA 1
ATOM 10324 C C . THR E 1 225 ? 155.530 199.826 345.706 1.00 61.59 225 THR C C 1
ATOM 10325 O O . THR E 1 225 ? 156.117 200.515 344.865 1.00 61.59 225 THR C O 1
ATOM 10329 N N . ALA E 1 226 ? 155.291 198.524 345.535 1.00 64.46 226 ALA C N 1
ATOM 10330 C CA . ALA E 1 226 ? 155.623 197.799 344.322 1.00 64.46 226 ALA C CA 1
ATOM 10331 C C . ALA E 1 226 ? 154.361 197.513 343.517 1.00 64.46 226 ALA C C 1
ATOM 10332 O O . ALA E 1 226 ? 153.307 197.231 344.099 1.00 64.46 226 ALA C O 1
ATOM 10334 N N . PRO E 1 227 ? 154.433 197.586 342.185 1.00 62.47 227 PRO C N 1
ATOM 10335 C CA . PRO E 1 227 ? 153.212 197.403 341.381 1.00 62.47 227 PRO C CA 1
ATOM 10336 C C . PRO E 1 227 ? 152.568 196.036 341.534 1.00 62.47 227 PRO C C 1
ATOM 10337 O O . PRO E 1 227 ? 151.337 195.932 341.501 1.00 62.47 227 PRO C O 1
ATOM 10341 N N . SER E 1 228 ? 153.369 194.980 341.690 1.00 68.68 228 SER C N 1
ATOM 10342 C CA . SER E 1 228 ? 152.822 193.629 341.747 1.00 68.68 228 SER C CA 1
ATOM 10343 C C . SER E 1 228 ? 151.927 193.446 342.968 1.00 68.68 228 SER C C 1
ATOM 10344 O O . SER E 1 228 ? 150.724 193.190 342.843 1.00 68.68 228 SER C O 1
ATOM 10347 N N . ALA E 1 229 ? 152.501 193.575 344.161 1.00 70.79 229 ALA C N 1
ATOM 10348 C CA . ALA E 1 229 ? 151.767 193.427 345.408 1.00 70.79 229 ALA C CA 1
ATOM 10349 C C . ALA E 1 229 ? 152.037 194.631 346.294 1.00 70.79 229 ALA C C 1
ATOM 10350 O O . ALA E 1 229 ? 153.158 195.145 346.331 1.00 70.79 229 ALA C O 1
ATOM 10352 N N . ASP E 1 230 ? 151.004 195.079 347.002 1.00 74.54 230 ASP C N 1
ATOM 10353 C CA . ASP E 1 230 ? 151.135 196.267 347.835 1.00 74.54 230 ASP C CA 1
ATOM 10354 C C . ASP E 1 230 ? 152.023 195.989 349.042 1.00 74.54 230 ASP C C 1
ATOM 10355 O O . ASP E 1 230 ? 151.745 195.095 349.847 1.00 74.54 230 ASP C O 1
ATOM 10360 N N . PHE E 1 231 ? 153.104 196.761 349.162 1.00 65.33 231 PHE C N 1
ATOM 10361 C CA . PHE E 1 231 ? 153.993 196.681 350.320 1.00 65.33 231 PHE C CA 1
ATOM 10362 C C . PHE E 1 231 ? 154.596 198.071 350.500 1.00 65.33 231 PHE C C 1
ATOM 10363 O O . PHE E 1 231 ? 155.575 198.418 349.834 1.00 65.33 231 PHE C O 1
ATOM 10371 N N . TRP E 1 232 ? 154.008 198.854 351.398 1.00 62.40 232 TRP C N 1
ATOM 10372 C CA . TRP E 1 232 ? 154.374 200.255 351.525 1.00 62.40 232 TRP C CA 1
ATOM 10373 C C . TRP E 1 232 ? 155.691 200.393 352.281 1.00 62.40 232 TRP C C 1
ATOM 10374 O O . TRP E 1 232 ? 155.884 199.791 353.339 1.00 62.40 232 TRP C O 1
ATOM 10385 N N . HIS E 1 233 ? 156.603 201.197 351.730 1.00 67.37 233 HIS C N 1
ATOM 10386 C CA . HIS E 1 233 ? 157.964 201.282 352.240 1.00 67.37 233 HIS C CA 1
ATOM 10387 C C . HIS E 1 233 ? 158.334 202.649 352.799 1.00 67.37 233 HIS C C 1
ATOM 10388 O O . HIS E 1 233 ? 159.418 202.790 353.375 1.00 67.37 233 HIS C O 1
ATOM 10390 N N . ASP E 1 234 ? 157.479 203.655 352.649 1.00 70.06 234 ASP C N 1
ATOM 10391 C CA . ASP E 1 234 ? 157.740 204.993 353.172 1.00 70.06 234 ASP C CA 1
ATOM 10392 C C . ASP E 1 234 ? 156.507 205.490 353.916 1.00 70.06 234 ASP C C 1
ATOM 10393 O O . ASP E 1 234 ? 156.029 206.607 353.714 1.00 70.06 234 ASP C O 1
ATOM 10398 N N . MET E 1 235 ? 155.983 204.637 354.800 1.00 66.79 235 MET C N 1
ATOM 10399 C CA . MET E 1 235 ? 154.686 204.859 355.427 1.00 66.79 235 MET C CA 1
ATOM 10400 C C . MET E 1 235 ? 154.629 206.143 356.244 1.00 66.79 235 MET C C 1
ATOM 10401 O O . MET E 1 235 ? 153.533 206.655 356.491 1.00 66.79 235 MET C O 1
ATOM 10406 N N . ASP E 1 236 ? 155.776 206.685 356.652 1.00 76.60 236 ASP C N 1
ATOM 10407 C CA . ASP E 1 236 ? 155.815 207.803 357.591 1.00 76.60 236 ASP C CA 1
ATOM 10408 C C . ASP E 1 236 ? 155.645 209.170 356.932 1.00 76.60 236 ASP C C 1
ATOM 10409 O O . ASP E 1 236 ? 155.696 210.182 357.638 1.00 76.60 236 ASP C O 1
ATOM 10414 N N . ARG E 1 237 ? 155.441 209.230 355.618 1.00 72.85 237 ARG C N 1
ATOM 10415 C CA . ARG E 1 237 ? 155.325 210.505 354.923 1.00 72.85 237 ARG C CA 1
ATOM 10416 C C . ARG E 1 237 ? 153.904 211.058 354.901 1.00 72.85 237 ARG C C 1
ATOM 10417 O O . ARG E 1 237 ? 153.699 212.165 354.395 1.00 72.85 237 ARG C O 1
ATOM 10425 N N . LEU E 1 238 ? 152.923 210.328 355.440 1.00 67.48 238 LEU C N 1
ATOM 10426 C CA . LEU E 1 238 ? 151.546 210.795 355.459 1.00 67.48 238 LEU C CA 1
ATOM 10427 C C . LEU E 1 238 ? 150.860 210.639 356.810 1.00 67.48 238 LEU C C 1
ATOM 10428 O O . LEU E 1 238 ? 149.711 211.070 356.949 1.00 67.48 238 LEU C O 1
ATOM 10433 N N . VAL E 1 239 ? 151.515 210.038 357.800 1.00 68.50 239 VAL C N 1
ATOM 10434 C CA . VAL E 1 239 ? 150.928 209.808 359.116 1.00 68.50 239 VAL C CA 1
ATOM 10435 C C . VAL E 1 239 ? 151.792 210.510 360.153 1.00 68.50 239 VAL C C 1
ATOM 10436 O O . VAL E 1 239 ? 153.020 210.365 360.147 1.00 68.50 239 VAL C O 1
ATOM 10440 N N . GLU E 1 240 ? 151.152 211.266 361.039 1.00 73.13 240 GLU C N 1
ATOM 10441 C CA . GLU E 1 240 ? 151.831 211.999 362.098 1.00 73.13 240 GLU C CA 1
ATOM 10442 C C . GLU E 1 240 ? 151.146 211.720 363.429 1.00 73.13 240 GLU C C 1
ATOM 10443 O O . GLU E 1 240 ? 149.943 211.450 363.477 1.00 73.13 240 GLU C O 1
ATOM 10449 N N . PHE E 1 241 ? 151.926 211.766 364.505 1.00 70.70 241 PHE C N 1
ATOM 10450 C CA . PHE E 1 241 ? 151.412 211.564 365.851 1.00 70.70 241 PHE C CA 1
ATOM 10451 C C . PHE E 1 241 ? 151.413 212.879 366.621 1.00 70.70 241 PHE C C 1
ATOM 10452 O O . PHE E 1 241 ? 152.275 213.739 366.418 1.00 70.70 241 PHE C O 1
ATOM 10460 N N . SER E 1 242 ? 150.435 213.027 367.508 1.00 74.82 242 SER C N 1
ATOM 10461 C CA . SER E 1 242 ? 150.290 214.243 368.299 1.00 74.82 242 SER C CA 1
ATOM 10462 C C . SER E 1 242 ? 151.261 214.208 369.480 1.00 74.82 242 SER C C 1
ATOM 10463 O O . SER E 1 242 ? 152.176 213.383 369.541 1.00 74.82 242 SER C O 1
ATOM 10466 N N . THR E 1 243 ? 151.069 215.114 370.429 1.00 77.42 243 THR C N 1
ATOM 10467 C CA . THR E 1 243 ? 151.965 215.190 371.577 1.00 77.42 243 THR C CA 1
ATOM 10468 C C . THR E 1 243 ? 151.707 214.019 372.519 1.00 77.42 243 THR C C 1
ATOM 10469 O O . THR E 1 243 ? 150.565 213.814 372.947 1.00 77.42 243 THR C O 1
ATOM 10473 N N . PRO E 1 244 ? 152.729 213.236 372.864 1.00 71.25 244 PRO C N 1
ATOM 10474 C CA . PRO E 1 244 ? 152.523 212.086 373.752 1.00 71.25 244 PRO C CA 1
ATOM 10475 C C . PRO E 1 244 ? 152.487 212.470 375.223 1.00 71.25 244 PRO C C 1
ATOM 10476 O O . PRO E 1 244 ? 153.515 212.426 375.904 1.00 71.25 244 PRO C O 1
ATOM 10480 N N . HIS E 1 245 ? 151.312 212.857 375.724 1.00 72.88 245 HIS C N 1
ATOM 10481 C CA . HIS E 1 245 ? 151.219 213.321 377.105 1.00 72.88 245 HIS C CA 1
ATOM 10482 C C . HIS E 1 245 ? 151.548 212.202 378.090 1.00 72.88 245 HIS C C 1
ATOM 10483 O O . HIS E 1 245 ? 152.526 212.290 378.841 1.00 72.88 245 HIS C O 1
ATOM 10490 N N . ALA E 1 246 ? 150.753 211.133 378.095 1.00 70.45 246 ALA C N 1
ATOM 10491 C CA . ALA E 1 246 ? 150.995 210.027 379.018 1.00 70.45 246 ALA C CA 1
ATOM 10492 C C . ALA E 1 246 ? 150.282 208.783 378.518 1.00 70.45 246 ALA C C 1
ATOM 10493 O O . ALA E 1 246 ? 149.048 208.755 378.480 1.00 70.45 246 ALA C O 1
ATOM 10495 N N . THR E 1 247 ? 151.056 207.760 378.148 1.00 66.90 247 THR C N 1
ATOM 10496 C CA . THR E 1 247 ? 150.538 206.427 377.822 1.00 66.90 247 THR C CA 1
ATOM 10497 C C . THR E 1 247 ? 149.440 206.466 376.759 1.00 66.90 247 THR C C 1
ATOM 10498 O O . THR E 1 247 ? 148.579 205.585 376.709 1.00 66.90 247 THR C O 1
ATOM 10502 N N . LYS E 1 248 ? 149.466 207.476 375.891 1.00 69.08 248 LYS C N 1
ATOM 10503 C CA . LYS E 1 248 ? 148.448 207.605 374.859 1.00 69.08 248 LYS C CA 1
ATOM 10504 C C . LYS E 1 248 ? 148.889 208.645 373.842 1.00 69.08 248 LYS C C 1
ATOM 10505 O O . LYS E 1 248 ? 149.486 209.662 374.208 1.00 69.08 248 LYS C O 1
ATOM 10511 N N . GLN E 1 249 ? 148.588 208.384 372.570 1.00 72.44 249 GLN C N 1
ATOM 10512 C CA . GLN E 1 249 ? 148.842 209.322 371.485 1.00 72.44 249 GLN C CA 1
ATOM 10513 C C . GLN E 1 249 ? 147.653 209.298 370.533 1.00 72.44 249 GLN C C 1
ATOM 10514 O O . GLN E 1 249 ? 146.730 208.493 370.676 1.00 72.44 249 GLN C O 1
ATOM 10520 N N . SER E 1 250 ? 147.683 210.195 369.551 1.00 72.21 250 SER C N 1
ATOM 10521 C CA . SER E 1 250 ? 146.675 210.246 368.506 1.00 72.21 250 SER C CA 1
ATOM 10522 C C . SER E 1 250 ? 147.361 210.318 367.151 1.00 72.21 250 SER C C 1
ATOM 10523 O O . SER E 1 250 ? 148.422 210.931 367.008 1.00 72.21 250 SER C O 1
ATOM 10526 N N . VAL E 1 251 ? 146.744 209.687 366.158 1.00 69.56 251 VAL C N 1
ATOM 10527 C CA . VAL E 1 251 ? 147.302 209.590 364.813 1.00 69.56 251 VAL C CA 1
ATOM 10528 C C . VAL E 1 251 ? 146.540 210.532 363.895 1.00 69.56 251 VAL C C 1
ATOM 10529 O O . VAL E 1 251 ? 145.304 210.573 363.911 1.00 69.56 251 VAL C O 1
ATOM 10533 N N . TYR E 1 252 ? 147.283 211.295 363.096 1.00 71.64 252 TYR C N 1
ATOM 10534 C CA . TYR E 1 252 ? 146.698 212.236 362.155 1.00 71.64 252 TYR C CA 1
ATOM 10535 C C . TYR E 1 252 ? 147.284 211.999 360.774 1.00 71.64 252 TYR C C 1
ATOM 10536 O O . TYR E 1 252 ? 148.490 211.780 360.630 1.00 71.64 252 TYR C O 1
ATOM 10545 N N . THR E 1 253 ? 146.423 212.042 359.762 1.00 68.01 253 THR C N 1
ATOM 10546 C CA . THR E 1 253 ? 146.857 211.962 358.377 1.00 68.01 253 THR C CA 1
ATOM 10547 C C . THR E 1 253 ? 147.175 213.371 357.877 1.00 68.01 253 THR C C 1
ATOM 10548 O O . THR E 1 253 ? 147.232 214.329 358.651 1.00 68.01 253 THR C O 1
ATOM 10552 N N . LEU E 1 254 ? 147.389 213.517 356.568 1.00 65.95 254 LEU C N 1
ATOM 10553 C CA . LEU E 1 254 ? 147.717 214.814 355.988 1.00 65.95 254 LEU C CA 1
ATOM 10554 C C . LEU E 1 254 ? 146.854 215.112 354.767 1.00 65.95 254 LEU C C 1
ATOM 10555 O O . LEU E 1 254 ? 147.293 215.808 353.847 1.00 65.95 254 LEU C O 1
ATOM 10560 N N . GLY E 1 255 ? 145.636 214.595 354.740 1.00 67.00 255 GLY C N 1
ATOM 10561 C CA . GLY E 1 255 ? 144.682 214.934 353.700 1.00 67.00 255 GLY C CA 1
ATOM 10562 C C . GLY E 1 255 ? 144.770 213.981 352.516 1.00 67.00 255 GLY C C 1
ATOM 10563 O O . GLY E 1 255 ? 144.832 212.765 352.692 1.00 67.00 255 GLY C O 1
ATOM 10564 N N . ASP E 1 256 ? 144.775 214.542 351.308 1.00 66.53 256 ASP C N 1
ATOM 10565 C CA . ASP E 1 256 ? 144.793 213.763 350.079 1.00 66.53 256 ASP C CA 1
ATOM 10566 C C . ASP E 1 256 ? 145.985 214.050 349.183 1.00 66.53 256 ASP C C 1
ATOM 10567 O O . ASP E 1 256 ? 146.398 213.161 348.436 1.00 66.53 256 ASP C O 1
ATOM 10572 N N . GLN E 1 257 ? 146.523 215.271 349.210 1.00 66.51 257 GLN C N 1
ATOM 10573 C CA . GLN E 1 257 ? 147.680 215.666 348.410 1.00 66.51 257 GLN C CA 1
ATOM 10574 C C . GLN E 1 257 ? 147.399 215.600 346.913 1.00 66.51 257 GLN C C 1
ATOM 10575 O O . GLN E 1 257 ? 148.290 215.863 346.100 1.00 66.51 257 GLN C O 1
ATOM 10581 N N . GLU E 1 258 ? 146.163 215.259 346.536 1.00 66.24 258 GLU C N 1
ATOM 10582 C CA . GLU E 1 258 ? 145.806 215.231 345.122 1.00 66.24 258 GLU C CA 1
ATOM 10583 C C . GLU E 1 258 ? 145.870 216.626 344.514 1.00 66.24 258 GLU C C 1
ATOM 10584 O O . GLU E 1 258 ? 146.364 216.802 343.395 1.00 66.24 258 GLU C O 1
ATOM 10590 N N . GLY E 1 259 ? 145.373 217.628 345.240 1.00 67.12 259 GLY C N 1
ATOM 10591 C CA . GLY E 1 259 ? 145.463 218.994 344.751 1.00 67.12 259 GLY C CA 1
ATOM 10592 C C . GLY E 1 259 ? 146.896 219.468 344.615 1.00 67.12 259 GLY C C 1
ATOM 10593 O O . GLY E 1 259 ? 147.257 220.112 343.626 1.00 67.12 259 GLY C O 1
ATOM 10594 N N . ALA E 1 260 ? 147.737 219.153 345.602 1.00 68.19 260 ALA C N 1
ATOM 10595 C CA . ALA E 1 260 ? 149.142 219.540 345.526 1.00 68.19 260 ALA C CA 1
ATOM 10596 C C . ALA E 1 260 ? 149.836 218.864 344.353 1.00 68.19 260 ALA C C 1
ATOM 10597 O O . ALA E 1 260 ? 150.658 219.485 343.666 1.00 68.19 260 ALA C O 1
ATOM 10599 N N . MET E 1 261 ? 149.526 217.589 344.111 1.00 70.94 261 MET C N 1
ATOM 10600 C CA . MET E 1 261 ? 150.125 216.884 342.982 1.00 70.94 261 MET C CA 1
ATOM 10601 C C . MET E 1 261 ? 149.664 217.477 341.655 1.00 70.94 261 MET C C 1
ATOM 10602 O O . MET E 1 261 ? 150.471 217.679 340.742 1.00 70.94 261 MET C O 1
ATOM 10607 N N . SER E 1 262 ? 148.366 217.769 341.529 1.00 68.85 262 SER C N 1
ATOM 10608 C CA . SER E 1 262 ? 147.860 218.364 340.299 1.00 68.85 262 SER C CA 1
ATOM 10609 C C . SER E 1 262 ? 148.331 219.799 340.114 1.00 68.85 262 SER C C 1
ATOM 10610 O O . SER E 1 262 ? 148.285 220.314 338.993 1.00 68.85 262 SER C O 1
ATOM 10613 N N . THR E 1 263 ? 148.776 220.458 341.185 1.00 73.80 263 THR C N 1
ATOM 10614 C CA . THR E 1 263 ? 149.313 221.807 341.054 1.00 73.80 263 THR C CA 1
ATOM 10615 C C . THR E 1 263 ? 150.783 221.777 340.647 1.00 73.80 263 THR C C 1
ATOM 10616 O O . THR E 1 263 ? 151.195 222.498 339.732 1.00 73.80 263 THR C O 1
ATOM 10620 N N . ALA E 1 264 ? 151.590 220.954 341.323 1.00 79.35 264 ALA C N 1
ATOM 10621 C CA . ALA E 1 264 ? 152.996 220.827 340.947 1.00 79.35 264 ALA C CA 1
ATOM 10622 C C . ALA E 1 264 ? 153.136 220.265 339.538 1.00 79.35 264 ALA C C 1
ATOM 10623 O O . ALA E 1 264 ? 153.950 220.749 338.744 1.00 79.35 264 ALA C O 1
ATOM 10625 N N . LEU E 1 265 ? 152.348 219.240 339.213 1.00 75.42 265 LEU C N 1
ATOM 10626 C CA . LEU E 1 265 ? 152.272 218.697 337.860 1.00 75.42 265 LEU C CA 1
ATOM 10627 C C . LEU E 1 265 ? 151.056 219.332 337.191 1.00 75.42 265 LEU C C 1
ATOM 10628 O O . LEU E 1 265 ? 149.925 218.848 337.271 1.00 75.42 265 LEU C O 1
ATOM 10633 N N . GLY E 1 266 ? 151.296 220.471 336.546 1.00 91.16 266 GLY C N 1
ATOM 10634 C CA . GLY E 1 266 ? 150.200 221.244 335.998 1.00 91.16 266 GLY C CA 1
ATOM 10635 C C . GLY E 1 266 ? 150.400 221.727 334.577 1.00 91.16 266 GLY C C 1
ATOM 10636 O O . GLY E 1 266 ? 149.467 222.253 333.965 1.00 91.16 266 GLY C O 1
ATOM 10637 N N . ASP E 1 267 ? 151.609 221.566 334.040 1.00 106.93 267 ASP C N 1
ATOM 10638 C CA . ASP E 1 267 ? 151.909 222.038 332.697 1.00 106.93 267 ASP C CA 1
ATOM 10639 C C . ASP E 1 267 ? 152.506 220.973 331.789 1.00 106.93 267 ASP C C 1
ATOM 10640 O O . ASP E 1 267 ? 152.683 221.236 330.595 1.00 106.93 267 ASP C O 1
ATOM 10645 N N . ALA E 1 268 ? 152.822 219.790 332.308 1.00 92.14 268 ALA C N 1
ATOM 10646 C CA . ALA E 1 268 ? 153.321 218.718 331.463 1.00 92.14 268 ALA C CA 1
ATOM 10647 C C . ALA E 1 268 ? 152.234 218.257 330.496 1.00 92.14 268 ALA C C 1
ATOM 10648 O O . ALA E 1 268 ? 151.038 218.461 330.722 1.00 92.14 268 ALA C O 1
ATOM 10650 N N . ALA E 1 269 ? 152.668 217.642 329.396 1.00 81.99 269 ALA C N 1
ATOM 10651 C CA . ALA E 1 269 ? 151.738 217.224 328.356 1.00 81.99 269 ALA C CA 1
ATOM 10652 C C . ALA E 1 269 ? 150.695 216.271 328.920 1.00 81.99 269 ALA C C 1
ATOM 10653 O O . ALA E 1 269 ? 151.025 215.306 329.617 1.00 81.99 269 ALA C O 1
ATOM 10655 N N . VAL E 1 270 ? 149.432 216.544 328.617 1.00 71.35 270 VAL C N 1
ATOM 10656 C CA . VAL E 1 270 ? 148.311 215.775 329.149 1.00 71.35 270 VAL C CA 1
ATOM 10657 C C . VAL E 1 270 ? 147.897 214.804 328.051 1.00 71.35 270 VAL C C 1
ATOM 10658 O O . VAL E 1 270 ? 147.086 215.118 327.177 1.00 71.35 270 VAL C O 1
ATOM 10662 N N . ILE E 1 271 ? 148.469 213.600 328.090 1.00 65.41 271 ILE C N 1
ATOM 10663 C CA . ILE E 1 271 ? 148.085 212.578 327.129 1.00 65.41 271 ILE C CA 1
ATOM 10664 C C . ILE E 1 271 ? 146.721 212.002 327.499 1.00 65.41 271 ILE C C 1
ATOM 10665 O O . ILE E 1 271 ? 146.249 212.114 328.636 1.00 65.41 271 ILE C O 1
ATOM 10670 N N . GLU E 1 272 ? 146.078 211.387 326.514 1.00 64.72 272 GLU C N 1
ATOM 10671 C CA . GLU E 1 272 ? 144.762 210.802 326.713 1.00 64.72 272 GLU C CA 1
ATOM 10672 C C . GLU E 1 272 ? 144.910 209.318 327.041 1.00 64.72 272 GLU C C 1
ATOM 10673 O O . GLU E 1 272 ? 146.019 208.782 327.114 1.00 64.72 272 GLU C O 1
ATOM 10675 N N . TYR E 1 273 ? 143.784 208.635 327.246 1.00 71.59 273 TYR C N 1
ATOM 10676 C CA . TYR E 1 273 ? 143.806 207.203 327.536 1.00 71.59 273 TYR C CA 1
ATOM 10677 C C . TYR E 1 273 ? 142.467 206.623 327.080 1.00 71.59 273 TYR C C 1
ATOM 10678 O O . TYR E 1 273 ? 141.454 206.796 327.762 1.00 71.59 273 TYR C O 1
ATOM 10687 N N . MET E 1 274 ? 142.478 205.949 325.935 1.00 77.25 274 MET C N 1
ATOM 10688 C CA . MET E 1 274 ? 141.292 205.282 325.419 1.00 77.25 274 MET C CA 1
ATOM 10689 C C . MET E 1 274 ? 141.261 203.854 325.949 1.00 77.25 274 MET C C 1
ATOM 10690 O O . MET E 1 274 ? 142.191 203.077 325.703 1.00 77.25 274 MET C O 1
ATOM 10692 N N . SER E 1 275 ? 140.198 203.511 326.672 1.00 80.14 275 SER C N 1
ATOM 10693 C CA . SER E 1 275 ? 140.067 202.175 327.227 1.00 80.14 275 SER C CA 1
ATOM 10694 C C . SER E 1 275 ? 139.732 201.178 326.120 1.00 80.14 275 SER C C 1
ATOM 10695 O O . SER E 1 275 ? 139.663 201.518 324.934 1.00 80.14 275 SER C O 1
ATOM 10698 N N . SER E 1 276 ? 139.513 199.924 326.521 1.00 83.43 276 SER C N 1
ATOM 10699 C CA . SER E 1 276 ? 139.254 198.822 325.594 1.00 83.43 276 SER C CA 1
ATOM 10700 C C . SER E 1 276 ? 140.380 198.709 324.564 1.00 83.43 276 SER C C 1
ATOM 10701 O O . SER E 1 276 ? 140.179 198.862 323.357 1.00 83.43 276 SER C O 1
ATOM 10704 N N . GLY E 1 277 ? 141.578 198.439 325.072 1.00 79.50 277 GLY C N 1
ATOM 10705 C CA . GLY E 1 277 ? 142.760 198.365 324.238 1.00 79.50 277 GLY C CA 1
ATOM 10706 C C . GLY E 1 277 ? 143.995 198.898 324.932 1.00 79.50 277 GLY C C 1
ATOM 10707 O O . GLY E 1 277 ? 145.119 198.673 324.475 1.00 79.50 277 GLY C O 1
ATOM 10708 N N . SER E 1 278 ? 143.789 199.604 326.047 1.00 74.81 278 SER C N 1
ATOM 10709 C CA . SER E 1 278 ? 144.874 200.161 326.858 1.00 74.81 278 SER C CA 1
ATOM 10710 C C . SER E 1 278 ? 145.816 201.022 326.018 1.00 74.81 278 SER C C 1
ATOM 10711 O O . SER E 1 278 ? 147.039 200.967 326.157 1.00 74.81 278 SER C O 1
ATOM 10714 N N . LYS E 1 279 ? 145.237 201.827 325.134 1.00 69.31 279 LYS C N 1
ATOM 10715 C CA . LYS E 1 279 ? 146.009 202.726 324.289 1.00 69.31 279 LYS C CA 1
ATOM 10716 C C . LYS E 1 279 ? 146.069 204.116 324.907 1.00 69.31 279 LYS C C 1
ATOM 10717 O O . LYS E 1 279 ? 145.142 204.551 325.595 1.00 69.31 279 LYS C O 1
ATOM 10723 N N . VAL E 1 280 ? 147.173 204.814 324.653 1.00 65.51 280 VAL C N 1
ATOM 10724 C CA . VAL E 1 280 ? 147.382 206.171 325.148 1.00 65.51 280 VAL C CA 1
ATOM 10725 C C . VAL E 1 280 ? 147.735 207.062 323.961 1.00 65.51 280 VAL C C 1
ATOM 10726 O O . VAL E 1 280 ? 148.766 206.863 323.310 1.00 65.51 280 VAL C O 1
ATOM 10730 N N . VAL E 1 281 ? 146.880 208.040 323.678 1.00 63.52 281 VAL C N 1
ATOM 10731 C CA . VAL E 1 281 ? 147.114 208.968 322.577 1.00 63.52 281 VAL C CA 1
ATOM 10732 C C . VAL E 1 281 ? 148.089 210.042 323.037 1.00 63.52 281 VAL C C 1
ATOM 10733 O O . VAL E 1 281 ? 147.962 210.578 324.144 1.00 63.52 281 VAL C O 1
ATOM 10737 N N . PHE E 1 282 ? 149.062 210.366 322.188 1.00 68.47 282 PHE C N 1
ATOM 10738 C CA . PHE E 1 282 ? 150.169 211.223 322.598 1.00 68.47 282 PHE C CA 1
ATOM 10739 C C . PHE E 1 282 ? 149.940 212.694 322.269 1.00 68.47 282 PHE C C 1
ATOM 10740 O O . PHE E 1 282 ? 150.298 213.563 323.071 1.00 68.47 282 PHE C O 1
ATOM 10748 N N . ARG E 1 283 ? 149.384 212.987 321.091 1.00 78.13 283 ARG C N 1
ATOM 10749 C CA . ARG E 1 283 ? 149.002 214.333 320.653 1.00 78.13 283 ARG C CA 1
ATOM 10750 C C . ARG E 1 283 ? 150.154 215.342 320.715 1.00 78.13 283 ARG C C 1
ATOM 10751 O O . ARG E 1 283 ? 149.929 216.553 320.610 1.00 78.13 283 ARG C O 1
ATOM 10759 N N . THR E 1 284 ? 151.400 214.881 320.835 1.00 85.67 284 THR C N 1
ATOM 10760 C CA . THR E 1 284 ? 152.503 215.809 321.054 1.00 85.67 284 THR C CA 1
ATOM 10761 C C . THR E 1 284 ? 153.650 215.621 320.065 1.00 85.67 284 THR C C 1
ATOM 10762 O O . THR E 1 284 ? 154.340 216.585 319.725 1.00 85.67 284 THR C O 1
ATOM 10766 N N . GLY E 1 285 ? 153.861 214.393 319.595 1.00 86.64 285 GLY C N 1
ATOM 10767 C CA . GLY E 1 285 ? 155.030 214.084 318.802 1.00 86.64 285 GLY C CA 1
ATOM 10768 C C . GLY E 1 285 ? 154.930 214.550 317.361 1.00 86.64 285 GLY C C 1
ATOM 10769 O O . GLY E 1 285 ? 153.893 215.015 316.887 1.00 86.64 285 GLY C O 1
ATOM 10770 N N . PHE E 1 286 ? 156.049 214.412 316.653 1.00 89.53 286 PHE C N 1
ATOM 10771 C CA . PHE E 1 286 ? 156.159 214.744 315.243 1.00 89.53 286 PHE C CA 1
ATOM 10772 C C . PHE E 1 286 ? 156.468 213.482 314.444 1.00 89.53 286 PHE C C 1
ATOM 10773 O O . PHE E 1 286 ? 156.496 212.367 314.979 1.00 89.53 286 PHE C O 1
ATOM 10781 N N . LEU E 1 287 ? 156.708 213.665 313.147 1.00 85.33 287 LEU C N 1
ATOM 10782 C CA . LEU E 1 287 ? 157.050 212.561 312.261 1.00 85.33 287 LEU C CA 1
ATOM 10783 C C . LEU E 1 287 ? 157.626 213.130 310.971 1.00 85.33 287 LEU C C 1
ATOM 10784 O O . LEU E 1 287 ? 156.972 213.938 310.304 1.00 85.33 287 LEU C O 1
ATOM 10789 N N . LYS E 1 288 ? 158.843 212.728 310.610 1.00 89.87 288 LYS C N 1
ATOM 10790 C CA . LYS E 1 288 ? 159.606 213.377 309.541 1.00 89.87 288 LYS C CA 1
ATOM 10791 C C . LYS E 1 288 ? 159.767 212.415 308.370 1.00 89.87 288 LYS C C 1
ATOM 10792 O O . LYS E 1 288 ? 160.829 211.810 308.203 1.00 89.87 288 LYS C O 1
ATOM 10798 N N . CYS E 1 289 ? 158.743 212.317 307.527 1.00 86.16 289 CYS C N 1
ATOM 10799 C CA . CYS E 1 289 ? 158.795 211.394 306.404 1.00 86.16 289 CYS C CA 1
ATOM 10800 C C . CYS E 1 289 ? 159.133 212.128 305.113 1.00 86.16 289 CYS C C 1
ATOM 10801 O O . CYS E 1 289 ? 158.589 213.194 304.817 1.00 86.16 289 CYS C O 1
ATOM 10804 N N . ARG E 1 290 ? 160.046 211.540 304.349 1.00 88.40 290 ARG C N 1
ATOM 10805 C CA . ARG E 1 290 ? 160.413 212.051 303.036 1.00 88.40 290 ARG C CA 1
ATOM 10806 C C . ARG E 1 290 ? 159.534 211.348 302.013 1.00 88.40 290 ARG C C 1
ATOM 10807 O O . ARG E 1 290 ? 159.384 210.122 302.048 1.00 88.40 290 ARG C O 1
ATOM 10815 N N . VAL E 1 291 ? 158.897 212.128 301.150 1.00 83.76 291 VAL C N 1
ATOM 10816 C CA . VAL E 1 291 ? 157.895 211.608 300.229 1.00 83.76 291 VAL C CA 1
ATOM 10817 C C . VAL E 1 291 ? 158.569 211.371 298.886 1.00 83.76 291 VAL C C 1
ATOM 10818 O O . VAL E 1 291 ? 159.119 212.298 298.286 1.00 83.76 291 VAL C O 1
ATOM 10822 N N . LYS E 1 292 ? 158.540 210.126 298.420 1.00 80.48 292 LYS C N 1
ATOM 10823 C CA . LYS E 1 292 ? 159.186 209.742 297.168 1.00 80.48 292 LYS C CA 1
ATOM 10824 C C . LYS E 1 292 ? 158.132 209.782 296.067 1.00 80.48 292 LYS C C 1
ATOM 10825 O O . LYS E 1 292 ? 157.291 208.885 295.965 1.00 80.48 292 LYS C O 1
ATOM 10831 N N . MET E 1 293 ? 158.179 210.830 295.249 1.00 82.62 293 MET C N 1
ATOM 10832 C CA . MET E 1 293 ? 157.203 211.021 294.179 1.00 82.62 293 MET C CA 1
ATOM 10833 C C . MET E 1 293 ? 157.792 210.522 292.861 1.00 82.62 293 MET C C 1
ATOM 10834 O O . MET E 1 293 ? 158.176 211.287 291.973 1.00 82.62 293 MET C O 1
ATOM 10839 N N . GLU E 1 294 ? 157.858 209.200 292.748 1.00 84.42 294 GLU C N 1
ATOM 10840 C CA . GLU E 1 294 ? 158.362 208.534 291.551 1.00 84.42 294 GLU C CA 1
ATOM 10841 C C . GLU E 1 294 ? 157.277 207.831 290.758 1.00 84.42 294 GLU C C 1
ATOM 10842 O O . GLU E 1 294 ? 157.268 207.911 289.529 1.00 84.42 294 GLU C O 1
ATOM 10848 N N . ASN E 1 295 ? 156.360 207.143 291.432 1.00 78.77 295 ASN C N 1
ATOM 10849 C CA . ASN E 1 295 ? 155.267 206.424 290.783 1.00 78.77 295 ASN C CA 1
ATOM 10850 C C . ASN E 1 295 ? 153.951 207.175 290.933 1.00 78.77 295 ASN C C 1
ATOM 10851 O O . ASN E 1 295 ? 152.895 206.573 291.134 1.00 78.77 295 ASN C O 1
ATOM 10856 N N . LEU E 1 296 ? 153.990 208.502 290.867 1.00 77.13 296 LEU C N 1
ATOM 10857 C CA . LEU E 1 296 ? 152.795 209.335 290.936 1.00 77.13 296 LEU C CA 1
ATOM 10858 C C . LEU E 1 296 ? 152.545 209.938 289.561 1.00 77.13 296 LEU C C 1
ATOM 10859 O O . LEU E 1 296 ? 153.402 210.650 289.025 1.00 77.13 296 LEU C O 1
ATOM 10864 N N . ARG E 1 297 ? 151.375 209.656 288.995 1.00 76.66 297 ARG C N 1
ATOM 10865 C CA . ARG E 1 297 ? 151.025 210.101 287.656 1.00 76.66 297 ARG C CA 1
ATOM 10866 C C . ARG E 1 297 ? 149.600 210.633 287.642 1.00 76.66 297 ARG C C 1
ATOM 10867 O O . ARG E 1 297 ? 148.765 210.239 288.459 1.00 76.66 297 ARG C O 1
ATOM 10875 N N . LEU E 1 298 ? 149.333 211.538 286.704 1.00 71.19 298 LEU C N 1
ATOM 10876 C CA . LEU E 1 298 ? 147.991 212.080 286.550 1.00 71.19 298 LEU C CA 1
ATOM 10877 C C . LEU E 1 298 ? 147.043 211.003 286.043 1.00 71.19 298 LEU C C 1
ATOM 10878 O O . LEU E 1 298 ? 147.391 210.209 285.163 1.00 71.19 298 LEU C O 1
ATOM 10883 N N . LYS E 1 299 ? 145.834 210.975 286.603 1.00 69.41 299 LYS C N 1
ATOM 10884 C CA . LYS E 1 299 ? 144.847 209.988 286.183 1.00 69.41 299 LYS C CA 1
ATOM 10885 C C . LYS E 1 299 ? 144.281 210.329 284.809 1.00 69.41 299 LYS C C 1
ATOM 10886 O O . LYS E 1 299 ? 144.357 209.523 283.876 1.00 69.41 299 LYS C O 1
ATOM 10892 N N . GLY E 1 300 ? 143.710 211.521 284.670 1.00 75.11 300 GLY C N 1
ATOM 10893 C CA . GLY E 1 300 ? 143.142 211.934 283.403 1.00 75.11 300 GLY C CA 1
ATOM 10894 C C . GLY E 1 300 ? 143.990 212.946 282.665 1.00 75.11 300 GLY C C 1
ATOM 10895 O O . GLY E 1 300 ? 144.029 214.125 283.031 1.00 75.11 300 GLY C O 1
ATOM 10896 N N . SER E 1 301 ? 144.678 212.496 281.617 1.00 78.88 301 SER C N 1
ATOM 10897 C CA . SER E 1 301 ? 145.465 213.377 280.767 1.00 78.88 301 SER C CA 1
ATOM 10898 C C . SER E 1 301 ? 145.171 213.223 279.287 1.00 78.88 301 SER C C 1
ATOM 10899 O O . SER E 1 301 ? 145.495 214.138 278.518 1.00 78.88 301 SER C O 1
ATOM 10902 N N . THR E 1 302 ? 144.576 212.114 278.855 1.00 78.92 302 THR C N 1
ATOM 10903 C CA . THR E 1 302 ? 144.162 211.927 277.474 1.00 78.92 302 THR C CA 1
ATOM 10904 C C . THR E 1 302 ? 142.704 212.300 277.245 1.00 78.92 302 THR C C 1
ATOM 10905 O O . THR E 1 302 ? 142.217 212.181 276.116 1.00 78.92 302 THR C O 1
ATOM 10909 N N . TYR E 1 303 ? 141.999 212.739 278.283 1.00 75.67 303 TYR C N 1
ATOM 10910 C CA . TYR E 1 303 ? 140.617 213.157 278.133 1.00 75.67 303 TYR C CA 1
ATOM 10911 C C . TYR E 1 303 ? 140.538 214.495 277.400 1.00 75.67 303 TYR C C 1
ATOM 10912 O O . TYR E 1 303 ? 141.485 215.286 277.386 1.00 75.67 303 TYR C O 1
ATOM 10921 N N . MET E 1 304 ? 139.385 214.739 276.785 1.00 80.16 304 MET C N 1
ATOM 10922 C CA . MET E 1 304 ? 139.155 215.999 276.096 1.00 80.16 304 MET C CA 1
ATOM 10923 C C . MET E 1 304 ? 138.682 217.064 277.081 1.00 80.16 304 MET C C 1
ATOM 10924 O O . MET E 1 304 ? 138.203 216.768 278.179 1.00 80.16 304 MET C O 1
ATOM 10929 N N . GLN E 1 305 ? 138.828 218.321 276.674 1.00 76.81 305 GLN C N 1
ATOM 10930 C CA . GLN E 1 305 ? 138.397 219.433 277.508 1.00 76.81 305 GLN C CA 1
ATOM 10931 C C . GLN E 1 305 ? 136.876 219.468 277.616 1.00 76.81 305 GLN C C 1
ATOM 10932 O O . GLN E 1 305 ? 136.155 219.049 276.706 1.00 76.81 305 GLN C O 1
ATOM 10938 N N . CYS E 1 306 ? 136.391 219.967 278.751 1.00 82.08 306 CYS C N 1
ATOM 10939 C CA . CYS E 1 306 ? 134.961 220.178 278.930 1.00 82.08 306 CYS C CA 1
ATOM 10940 C C . CYS E 1 306 ? 134.561 221.492 278.273 1.00 82.08 306 CYS C C 1
ATOM 10941 O O . CYS E 1 306 ? 135.158 222.539 278.544 1.00 82.08 306 CYS C O 1
ATOM 10944 N N . SER E 1 307 ? 133.546 221.439 277.410 1.00 83.61 307 SER C N 1
ATOM 10945 C CA . SER E 1 307 ? 133.143 222.596 276.622 1.00 83.61 307 SER C CA 1
ATOM 10946 C C . SER E 1 307 ? 131.831 223.223 277.067 1.00 83.61 307 SER C C 1
ATOM 10947 O O . SER E 1 307 ? 131.597 224.397 276.777 1.00 83.61 307 SER C O 1
ATOM 10950 N N . LYS E 1 308 ? 130.974 222.476 277.755 1.00 84.25 308 LYS C N 1
ATOM 10951 C CA . LYS E 1 308 ? 129.653 222.971 278.119 1.00 84.25 308 LYS C CA 1
ATOM 10952 C C . LYS E 1 308 ? 129.748 223.858 279.361 1.00 84.25 308 LYS C C 1
ATOM 10953 O O . LYS E 1 308 ? 130.835 224.234 279.810 1.00 84.25 308 LYS C O 1
ATOM 10959 N N . GLU E 1 309 ? 128.597 224.206 279.930 1.00 84.24 309 GLU C N 1
ATOM 10960 C CA . GLU E 1 309 ? 128.526 225.141 281.042 1.00 84.24 309 GLU C CA 1
ATOM 10961 C C . GLU E 1 309 ? 128.561 224.414 282.381 1.00 84.24 309 GLU C C 1
ATOM 10962 O O . GLU E 1 309 ? 128.094 223.280 282.512 1.00 84.24 309 GLU C O 1
ATOM 10968 N N . PHE E 1 310 ? 129.120 225.090 283.379 1.00 78.36 310 PHE C N 1
ATOM 10969 C CA . PHE E 1 310 ? 129.173 224.596 284.746 1.00 78.36 310 PHE C CA 1
ATOM 10970 C C . PHE E 1 310 ? 128.108 225.276 285.599 1.00 78.36 310 PHE C C 1
ATOM 10971 O O . PHE E 1 310 ? 127.649 226.382 285.302 1.00 78.36 310 PHE C O 1
ATOM 10979 N N . SER E 1 311 ? 127.718 224.595 286.671 1.00 75.77 311 SER C N 1
ATOM 10980 C CA . SER E 1 311 ? 126.794 225.134 287.655 1.00 75.77 311 SER C CA 1
ATOM 10981 C C . SER E 1 311 ? 127.530 225.352 288.969 1.00 75.77 311 SER C C 1
ATOM 10982 O O . SER E 1 311 ? 128.274 224.479 289.428 1.00 75.77 311 SER C O 1
ATOM 10985 N N . ILE E 1 312 ? 127.318 226.516 289.575 1.00 73.81 312 ILE C N 1
ATOM 10986 C CA . ILE E 1 312 ? 128.037 226.909 290.780 1.00 73.81 312 ILE C CA 1
ATOM 10987 C C . ILE E 1 312 ? 127.235 226.510 292.010 1.00 73.81 312 ILE C C 1
ATOM 10988 O O . ILE E 1 312 ? 126.056 226.856 292.138 1.00 73.81 312 ILE C O 1
ATOM 10993 N N . LEU E 1 313 ? 127.880 225.778 292.914 1.00 72.82 313 LEU C N 1
ATOM 10994 C CA . LEU E 1 313 ? 127.352 225.486 294.237 1.00 72.82 313 LEU C CA 1
ATOM 10995 C C . LEU E 1 313 ? 128.359 225.950 295.277 1.00 72.82 313 LEU C C 1
ATOM 10996 O O . LEU E 1 313 ? 129.570 225.784 295.092 1.00 72.82 313 LEU C O 1
ATOM 11001 N N . LYS E 1 314 ? 127.859 226.542 296.364 1.00 72.78 314 LYS C N 1
ATOM 11002 C CA . LYS E 1 314 ? 128.701 226.979 297.475 1.00 72.78 314 LYS C CA 1
ATOM 11003 C C . LYS E 1 314 ? 129.752 227.985 296.994 1.00 72.78 314 LYS C C 1
ATOM 11004 O O . LYS E 1 314 ? 130.953 227.712 296.947 1.00 72.78 314 LYS C O 1
ATOM 11010 N N . ARG E 1 315 ? 129.241 229.162 296.608 1.00 69.20 315 ARG C N 1
ATOM 11011 C CA . ARG E 1 315 ? 129.977 230.299 296.063 1.00 69.20 315 ARG C CA 1
ATOM 11012 C C . ARG E 1 315 ? 131.303 230.502 296.790 1.00 69.20 315 ARG C C 1
ATOM 11013 O O . ARG E 1 315 ? 131.372 230.312 298.011 1.00 69.20 315 ARG C O 1
ATOM 11021 N N . PRO E 1 316 ? 132.370 230.873 296.078 1.00 67.14 316 PRO C N 1
ATOM 11022 C CA . PRO E 1 316 ? 133.708 230.879 296.685 1.00 67.14 316 PRO C CA 1
ATOM 11023 C C . PRO E 1 316 ? 133.786 231.710 297.958 1.00 67.14 316 PRO C C 1
ATOM 11024 O O . PRO E 1 316 ? 133.236 232.809 298.048 1.00 67.14 316 PRO C O 1
ATOM 11028 N N . THR E 1 317 ? 134.488 231.162 298.949 1.00 67.46 317 THR C N 1
ATOM 11029 C CA . THR E 1 317 ? 134.723 231.812 300.231 1.00 67.46 317 THR C CA 1
ATOM 11030 C C . THR E 1 317 ? 136.200 231.708 300.578 1.00 67.46 317 THR C C 1
ATOM 11031 O O . THR E 1 317 ? 136.893 230.776 300.164 1.00 67.46 317 THR C O 1
ATOM 11035 N N . ALA E 1 318 ? 136.678 232.677 301.350 1.00 67.88 318 ALA C N 1
ATOM 11036 C CA . ALA E 1 318 ? 138.079 232.708 301.739 1.00 67.88 318 ALA C CA 1
ATOM 11037 C C . ALA E 1 318 ? 138.363 231.696 302.842 1.00 67.88 318 ALA C C 1
ATOM 11038 O O . ALA E 1 318 ? 137.463 231.262 303.568 1.00 67.88 318 ALA C O 1
ATOM 11040 N N . THR E 1 319 ? 139.630 231.318 302.956 1.00 72.97 319 THR C N 1
ATOM 11041 C CA . THR E 1 319 ? 140.136 230.427 303.988 1.00 72.97 319 THR C CA 1
ATOM 11042 C C . THR E 1 319 ? 141.077 231.181 304.920 1.00 72.97 319 THR C C 1
ATOM 11043 O O . THR E 1 319 ? 141.571 232.260 304.577 1.00 72.97 319 THR C O 1
ATOM 11047 N N . PRO E 1 320 ? 141.334 230.651 306.123 1.00 75.73 320 PRO C N 1
ATOM 11048 C CA . PRO E 1 320 ? 142.255 231.345 307.039 1.00 75.73 320 PRO C CA 1
ATOM 11049 C C . PRO E 1 320 ? 143.623 231.624 306.437 1.00 75.73 320 PRO C C 1
ATOM 11050 O O . PRO E 1 320 ? 144.207 232.679 306.712 1.00 75.73 320 PRO C O 1
ATOM 11054 N N . TYR E 1 321 ? 144.155 230.711 305.622 1.00 77.94 321 TYR C N 1
ATOM 11055 C CA . TYR E 1 321 ? 145.434 230.976 304.975 1.00 77.94 321 TYR C CA 1
ATOM 11056 C C . TYR E 1 321 ? 145.305 232.034 303.889 1.00 77.94 321 TYR C C 1
ATOM 11057 O O . TYR E 1 321 ? 146.226 232.834 303.693 1.00 77.94 321 TYR C O 1
ATOM 11066 N N . GLY E 1 322 ? 144.184 232.056 303.171 1.00 73.70 322 GLY C N 1
ATOM 11067 C CA . GLY E 1 322 ? 143.973 233.041 302.130 1.00 73.70 322 GLY C CA 1
ATOM 11068 C C . GLY E 1 322 ? 143.778 232.460 300.745 1.00 73.70 322 GLY C C 1
ATOM 11069 O O . GLY E 1 322 ? 144.106 233.106 299.745 1.00 73.70 322 GLY C O 1
ATOM 11070 N N . THR E 1 323 ? 143.246 231.244 300.668 1.00 70.17 323 THR C N 1
ATOM 11071 C CA . THR E 1 323 ? 142.973 230.575 299.403 1.00 70.17 323 THR C CA 1
ATOM 11072 C C . THR E 1 323 ? 141.479 230.314 299.286 1.00 70.17 323 THR C C 1
ATOM 11073 O O . THR E 1 323 ? 140.878 229.729 300.190 1.00 70.17 323 THR C O 1
ATOM 11077 N N . VAL E 1 324 ? 140.887 230.738 298.173 1.00 66.66 324 VAL C N 1
ATOM 11078 C CA . VAL E 1 324 ? 139.447 230.598 297.986 1.00 66.66 324 VAL C CA 1
ATOM 11079 C C . VAL E 1 324 ? 139.109 229.156 297.631 1.00 66.66 324 VAL C C 1
ATOM 11080 O O . VAL E 1 324 ? 139.933 228.415 297.083 1.00 66.66 324 VAL C O 1
ATOM 11084 N N . ILE E 1 325 ? 137.886 228.749 297.960 1.00 65.22 325 ILE C N 1
ATOM 11085 C CA . ILE E 1 325 ? 137.404 227.395 297.708 1.00 65.22 325 ILE C CA 1
ATOM 11086 C C . ILE E 1 325 ? 136.037 227.484 297.046 1.00 65.22 325 ILE C C 1
ATOM 11087 O O . ILE E 1 325 ? 135.157 228.211 297.518 1.00 65.22 325 ILE C O 1
ATOM 11092 N N . MET E 1 326 ? 135.850 226.733 295.963 1.00 66.60 326 MET C N 1
ATOM 11093 C CA . MET E 1 326 ? 134.567 226.672 295.276 1.00 66.60 326 MET C CA 1
ATOM 11094 C C . MET E 1 326 ? 134.256 225.225 294.933 1.00 66.60 326 MET C C 1
ATOM 11095 O O . MET E 1 326 ? 135.135 224.359 294.933 1.00 66.60 326 MET C O 1
ATOM 11100 N N . GLN E 1 327 ? 132.981 224.962 294.635 1.00 68.48 327 GLN C N 1
ATOM 11101 C CA . GLN E 1 327 ? 132.518 223.612 294.305 1.00 68.48 327 GLN C CA 1
ATOM 11102 C C . GLN E 1 327 ? 131.580 223.715 293.103 1.00 68.48 327 GLN C C 1
ATOM 11103 O O . GLN E 1 327 ? 130.373 223.919 293.255 1.00 68.48 327 GLN C O 1
ATOM 11109 N N . VAL E 1 328 ? 132.147 223.578 291.906 1.00 68.99 328 VAL C N 1
ATOM 11110 C CA . VAL E 1 328 ? 131.348 223.611 290.690 1.00 68.99 328 VAL C CA 1
ATOM 11111 C C . VAL E 1 328 ? 130.765 222.227 290.419 1.00 68.99 328 VAL C C 1
ATOM 11112 O O . VAL E 1 328 ? 131.194 221.218 290.984 1.00 68.99 328 VAL C O 1
ATOM 11116 N N . LYS E 1 329 ? 129.769 222.182 289.539 1.00 74.85 329 LYS C N 1
ATOM 11117 C CA . LYS E 1 329 ? 129.136 220.925 289.168 1.00 74.85 329 LYS C CA 1
ATOM 11118 C C . LYS E 1 329 ? 128.951 220.879 287.658 1.00 74.85 329 LYS C C 1
ATOM 11119 O O . LYS E 1 329 ? 128.856 221.908 286.987 1.00 74.85 329 LYS C O 1
ATOM 11125 N N . TYR E 1 330 ? 128.909 219.657 287.131 1.00 80.43 330 TYR C N 1
ATOM 11126 C CA . TYR E 1 330 ? 128.753 219.405 285.705 1.00 80.43 330 TYR C CA 1
ATOM 11127 C C . TYR E 1 330 ? 127.557 218.485 285.501 1.00 80.43 330 TYR C C 1
ATOM 11128 O O . TYR E 1 330 ? 127.435 217.466 286.187 1.00 80.43 330 TYR C O 1
ATOM 11137 N N . ALA E 1 331 ? 126.678 218.846 284.565 1.00 82.98 331 ALA C N 1
ATOM 11138 C CA . ALA E 1 331 ? 125.447 218.097 284.341 1.00 82.98 331 ALA C CA 1
ATOM 11139 C C . ALA E 1 331 ? 125.227 217.721 282.880 1.00 82.98 331 ALA C C 1
ATOM 11140 O O . ALA E 1 331 ? 124.125 217.284 282.529 1.00 82.98 331 ALA C O 1
ATOM 11142 N N . GLN E 1 332 ? 126.230 217.874 282.023 1.00 84.59 332 GLN C N 1
ATOM 11143 C CA . GLN E 1 332 ? 126.083 217.537 280.614 1.00 84.59 332 GLN C CA 1
ATOM 11144 C C . GLN E 1 332 ? 126.615 216.124 280.367 1.00 84.59 332 GLN C C 1
ATOM 11145 O O . GLN E 1 332 ? 126.964 215.396 281.299 1.00 84.59 332 GLN C O 1
ATOM 11151 N N . THR E 1 333 ? 126.688 215.721 279.096 1.00 87.68 333 THR C N 1
ATOM 11152 C CA . THR E 1 333 ? 126.922 214.324 278.743 1.00 87.68 333 THR C CA 1
ATOM 11153 C C . THR E 1 333 ? 128.253 214.081 278.042 1.00 87.68 333 THR C C 1
ATOM 11154 O O . THR E 1 333 ? 128.528 212.942 277.645 1.00 87.68 333 THR C O 1
ATOM 11158 N N . ASP E 1 334 ? 129.088 215.101 277.872 1.00 83.64 334 ASP C N 1
ATOM 11159 C CA . ASP E 1 334 ? 130.402 214.914 277.254 1.00 83.64 334 ASP C CA 1
ATOM 11160 C C . ASP E 1 334 ? 131.458 214.525 278.288 1.00 83.64 334 ASP C C 1
ATOM 11161 O O . ASP E 1 334 ? 132.537 215.110 278.379 1.00 83.64 334 ASP C O 1
ATOM 11166 N N . VAL E 1 335 ? 131.155 213.485 279.058 1.00 79.00 335 VAL C N 1
ATOM 11167 C CA . VAL E 1 335 ? 132.005 213.066 280.168 1.00 79.00 335 VAL C CA 1
ATOM 11168 C C . VAL E 1 335 ? 132.529 211.662 279.892 1.00 79.00 335 VAL C C 1
ATOM 11169 O O . VAL E 1 335 ? 131.852 210.875 279.215 1.00 79.00 335 VAL C O 1
ATOM 11173 N N . PRO E 1 336 ? 133.721 211.293 280.392 1.00 73.34 336 PRO C N 1
ATOM 11174 C CA . PRO E 1 336 ? 134.633 212.072 281.244 1.00 73.34 336 PRO C CA 1
ATOM 11175 C C . PRO E 1 336 ? 135.361 213.179 280.490 1.00 73.34 336 PRO C C 1
ATOM 11176 O O . PRO E 1 336 ? 135.549 213.099 279.280 1.00 73.34 336 PRO C O 1
ATOM 11180 N N . CYS E 1 337 ? 135.780 214.228 281.193 1.00 72.38 337 CYS C N 1
ATOM 11181 C CA . CYS E 1 337 ? 136.478 215.341 280.568 1.00 72.38 337 CYS C CA 1
ATOM 11182 C C . CYS E 1 337 ? 137.315 216.046 281.625 1.00 72.38 337 CYS C C 1
ATOM 11183 O O . CYS E 1 337 ? 137.103 215.874 282.826 1.00 72.38 337 CYS C O 1
ATOM 11186 N N . ARG E 1 338 ? 138.269 216.845 281.155 1.00 70.91 338 ARG C N 1
ATOM 11187 C CA . ARG E 1 338 ? 139.170 217.587 282.025 1.00 70.91 338 ARG C CA 1
ATOM 11188 C C . ARG E 1 338 ? 138.759 219.053 282.047 1.00 70.91 338 ARG C C 1
ATOM 11189 O O . ARG E 1 338 ? 138.581 219.668 280.990 1.00 70.91 338 ARG C O 1
ATOM 11197 N N . VAL E 1 339 ? 138.611 219.604 283.243 1.00 69.98 339 VAL C N 1
ATOM 11198 C CA . VAL E 1 339 ? 138.076 220.958 283.401 1.00 69.98 339 VAL C CA 1
ATOM 11199 C C . VAL E 1 339 ? 139.220 221.961 283.259 1.00 69.98 339 VAL C C 1
ATOM 11200 O O . VAL E 1 339 ? 140.242 221.822 283.947 1.00 69.98 339 VAL C O 1
ATOM 11204 N N . PRO E 1 340 ? 139.090 222.965 282.392 1.00 76.99 340 PRO C N 1
ATOM 11205 C CA . PRO E 1 340 ? 140.121 224.010 282.309 1.00 76.99 340 PRO C CA 1
ATOM 11206 C C . PRO E 1 340 ? 139.872 225.095 283.350 1.00 76.99 340 PRO C C 1
ATOM 11207 O O . PRO E 1 340 ? 138.769 225.637 283.452 1.00 76.99 340 PRO C O 1
ATOM 11211 N N . VAL E 1 341 ? 140.908 225.407 284.127 1.00 73.34 341 VAL C N 1
ATOM 11212 C CA . VAL E 1 341 ? 140.811 226.381 285.207 1.00 73.34 341 VAL C CA 1
ATOM 11213 C C . VAL E 1 341 ? 142.002 227.325 285.120 1.00 73.34 341 VAL C C 1
ATOM 11214 O O . VAL E 1 341 ? 143.142 226.885 284.943 1.00 73.34 341 VAL C O 1
ATOM 11218 N N . GLY E 1 342 ? 141.736 228.622 285.244 1.00 74.15 342 GLY C N 1
ATOM 11219 C CA . GLY E 1 342 ? 142.794 229.614 285.196 1.00 74.15 342 GLY C CA 1
ATOM 11220 C C . GLY E 1 342 ? 142.438 230.829 286.022 1.00 74.15 342 GLY C C 1
ATOM 11221 O O . GLY E 1 342 ? 141.271 231.056 286.364 1.00 74.15 342 GLY C O 1
ATOM 11222 N N . VAL E 1 343 ? 143.462 231.617 286.341 1.00 78.17 343 VAL C N 1
ATOM 11223 C CA . VAL E 1 343 ? 143.323 232.801 287.181 1.00 78.17 343 VAL C CA 1
ATOM 11224 C C . VAL E 1 343 ? 143.984 233.967 286.462 1.00 78.17 343 VAL C C 1
ATOM 11225 O O . VAL E 1 343 ? 145.198 233.946 286.221 1.00 78.17 343 VAL C O 1
ATOM 11229 N N . HIS E 1 344 ? 143.196 234.983 286.125 1.00 81.23 344 HIS C N 1
ATOM 11230 C CA . HIS E 1 344 ? 143.693 236.188 285.480 1.00 81.23 344 HIS C CA 1
ATOM 11231 C C . HIS E 1 344 ? 143.423 237.395 286.367 1.00 81.23 344 HIS C C 1
ATOM 11232 O O . HIS E 1 344 ? 142.561 237.365 287.249 1.00 81.23 344 HIS C O 1
ATOM 11239 N N . GLU E 1 345 ? 144.181 238.467 286.128 1.00 84.79 345 GLU C N 1
ATOM 11240 C CA . GLU E 1 345 ? 143.929 239.718 286.832 1.00 84.79 345 GLU C CA 1
ATOM 11241 C C . GLU E 1 345 ? 142.801 240.510 286.187 1.00 84.79 345 GLU C C 1
ATOM 11242 O O . GLU E 1 345 ? 142.329 241.496 286.764 1.00 84.79 345 GLU C O 1
ATOM 11248 N N . ARG E 1 346 ? 142.364 240.099 284.998 1.00 82.85 346 ARG C N 1
ATOM 11249 C CA . ARG E 1 346 ? 141.294 240.736 284.255 1.00 82.85 346 ARG C CA 1
ATOM 11250 C C . ARG E 1 346 ? 140.744 239.717 283.268 1.00 82.85 346 ARG C C 1
ATOM 11251 O O . ARG E 1 346 ? 141.523 238.960 282.669 1.00 82.85 346 ARG C O 1
ATOM 11259 N N . PRO E 1 347 ? 139.417 239.656 283.090 1.00 82.28 347 PRO C N 1
ATOM 11260 C CA . PRO E 1 347 ? 138.847 238.721 282.109 1.00 82.28 347 PRO C CA 1
ATOM 11261 C C . PRO E 1 347 ? 139.461 238.895 280.730 1.00 82.28 347 PRO C C 1
ATOM 11262 O O . PRO E 1 347 ? 139.341 239.957 280.112 1.00 82.28 347 PRO C O 1
ATOM 11266 N N . GLY E 1 348 ? 140.124 237.851 280.244 1.00 82.61 348 GLY C N 1
ATOM 11267 C CA . GLY E 1 348 ? 140.864 237.950 279.001 1.00 82.61 348 GLY C CA 1
ATOM 11268 C C . GLY E 1 348 ? 142.261 238.505 279.161 1.00 82.61 348 GLY C C 1
ATOM 11269 O O . GLY E 1 348 ? 142.841 239.004 278.189 1.00 82.61 348 GLY C O 1
ATOM 11270 N N . GLY E 1 349 ? 142.823 238.433 280.367 1.00 83.87 349 GLY C N 1
ATOM 11271 C CA . GLY E 1 349 ? 144.167 238.908 280.624 1.00 83.87 349 GLY C CA 1
ATOM 11272 C C . GLY E 1 349 ? 145.123 237.750 280.858 1.00 83.87 349 GLY C C 1
ATOM 11273 O O . GLY E 1 349 ? 144.748 236.578 280.770 1.00 83.87 349 GLY C O 1
ATOM 11274 N N . GLU E 1 350 ? 146.367 238.109 281.158 1.00 87.16 350 GLU C N 1
ATOM 11275 C CA . GLU E 1 350 ? 147.399 237.108 281.378 1.00 87.16 350 GLU C CA 1
ATOM 11276 C C . GLU E 1 350 ? 147.122 236.320 282.656 1.00 87.16 350 GLU C C 1
ATOM 11277 O O . GLU E 1 350 ? 146.385 236.758 283.544 1.00 87.16 350 GLU C O 1
ATOM 11283 N N . GLN E 1 351 ? 147.724 235.137 282.738 1.00 84.70 351 GLN C N 1
ATOM 11284 C CA . GLN E 1 351 ? 147.547 234.270 283.896 1.00 84.70 351 GLN C CA 1
ATOM 11285 C C . GLN E 1 351 ? 148.497 234.700 285.004 1.00 84.70 351 GLN C C 1
ATOM 11286 O O . GLN E 1 351 ? 149.720 234.698 284.818 1.00 84.70 351 GLN C O 1
ATOM 11292 N N . VAL E 1 352 ? 147.938 235.066 286.156 1.00 83.25 352 VAL C N 1
ATOM 11293 C CA . VAL E 1 352 ? 148.715 235.508 287.304 1.00 83.25 352 VAL C CA 1
ATOM 11294 C C . VAL E 1 352 ? 148.200 234.781 288.540 1.00 83.25 352 VAL C C 1
ATOM 11295 O O . VAL E 1 352 ? 147.106 234.212 288.544 1.00 83.25 352 VAL C O 1
ATOM 11299 N N . GLY E 1 353 ? 149.010 234.798 289.592 1.00 80.58 353 GLY C N 1
ATOM 11300 C CA . GLY E 1 353 ? 148.680 234.078 290.805 1.00 80.58 353 GLY C CA 1
ATOM 11301 C C . GLY E 1 353 ? 149.276 232.688 290.811 1.00 80.58 353 GLY C C 1
ATOM 11302 O O . GLY E 1 353 ? 150.359 232.472 290.256 1.00 80.58 353 GLY C O 1
ATOM 11303 N N . ARG E 1 354 ? 148.583 231.734 291.429 1.00 73.24 354 ARG C N 1
ATOM 11304 C CA . ARG E 1 354 ? 149.066 230.361 291.483 1.00 73.24 354 ARG C CA 1
ATOM 11305 C C . ARG E 1 354 ? 147.900 229.440 291.806 1.00 73.24 354 ARG C C 1
ATOM 11306 O O . ARG E 1 354 ? 147.154 229.692 292.756 1.00 73.24 354 ARG C O 1
ATOM 11314 N N . ILE E 1 355 ? 147.751 228.384 291.017 1.00 67.15 355 ILE C N 1
ATOM 11315 C CA . ILE E 1 355 ? 146.681 227.411 291.194 1.00 67.15 355 ILE C CA 1
ATOM 11316 C C . ILE E 1 355 ? 147.148 226.330 292.156 1.00 67.15 355 ILE C C 1
ATOM 11317 O O . ILE E 1 355 ? 148.353 226.107 292.327 1.00 67.15 355 ILE C O 1
ATOM 11322 N N . ILE E 1 356 ? 146.194 225.673 292.812 1.00 66.83 356 ILE C N 1
ATOM 11323 C CA . ILE E 1 356 ? 146.521 224.617 293.764 1.00 66.83 356 ILE C CA 1
ATOM 11324 C C . ILE E 1 356 ? 146.137 223.259 293.194 1.00 66.83 356 ILE C C 1
ATOM 11325 O O . ILE E 1 356 ? 146.958 222.335 293.165 1.00 66.83 356 ILE C O 1
ATOM 11330 N N . THR E 1 357 ? 144.890 223.122 292.746 1.00 67.77 357 THR C N 1
ATOM 11331 C CA . THR E 1 357 ? 144.451 221.856 292.176 1.00 67.77 357 THR C CA 1
ATOM 11332 C C . THR E 1 357 ? 145.205 221.573 290.878 1.00 67.77 357 THR C C 1
ATOM 11333 O O . THR E 1 357 ? 145.650 222.487 290.179 1.00 67.77 357 THR C O 1
ATOM 11337 N N . ALA E 1 358 ? 145.377 220.287 290.577 1.00 66.69 358 ALA C N 1
ATOM 11338 C CA . ALA E 1 358 ? 146.238 219.872 289.472 1.00 66.69 358 ALA C CA 1
ATOM 11339 C C . ALA E 1 358 ? 145.464 219.650 288.177 1.00 66.69 358 ALA C C 1
ATOM 11340 O O . ALA E 1 358 ? 145.744 220.296 287.160 1.00 66.69 358 ALA C O 1
ATOM 11342 N N . HIS E 1 359 ? 144.492 218.739 288.193 1.00 65.81 359 HIS C N 1
ATOM 11343 C CA . HIS E 1 359 ? 143.768 218.360 286.979 1.00 65.81 359 HIS C CA 1
ATOM 11344 C C . HIS E 1 359 ? 142.350 217.974 287.357 1.00 65.81 359 HIS C C 1
ATOM 11345 O O . HIS E 1 359 ? 142.073 216.820 287.708 1.00 65.81 359 HIS C O 1
ATOM 11347 N N . PRO E 1 360 ? 141.419 218.918 287.293 1.00 64.09 360 PRO C N 1
ATOM 11348 C CA . PRO E 1 360 ? 140.044 218.632 287.724 1.00 64.09 360 PRO C CA 1
ATOM 11349 C C . PRO E 1 360 ? 139.269 217.771 286.736 1.00 64.09 360 PRO C C 1
ATOM 11350 O O . PRO E 1 360 ? 138.499 218.290 285.923 1.00 64.09 360 PRO C O 1
ATOM 11354 N N . ILE E 1 361 ? 139.467 216.455 286.795 1.00 65.08 361 ILE C N 1
ATOM 11355 C CA . ILE E 1 361 ? 138.739 215.518 285.946 1.00 65.08 361 ILE C CA 1
ATOM 11356 C C . ILE E 1 361 ? 137.322 215.345 286.482 1.00 65.08 361 ILE C C 1
ATOM 11357 O O . ILE E 1 361 ? 137.015 215.777 287.598 1.00 65.08 361 ILE C O 1
ATOM 11362 N N . ILE E 1 362 ? 136.445 214.718 285.693 1.00 68.92 362 ILE C N 1
ATOM 11363 C CA . ILE E 1 362 ? 135.030 214.634 286.047 1.00 68.92 362 ILE C CA 1
ATOM 11364 C C . 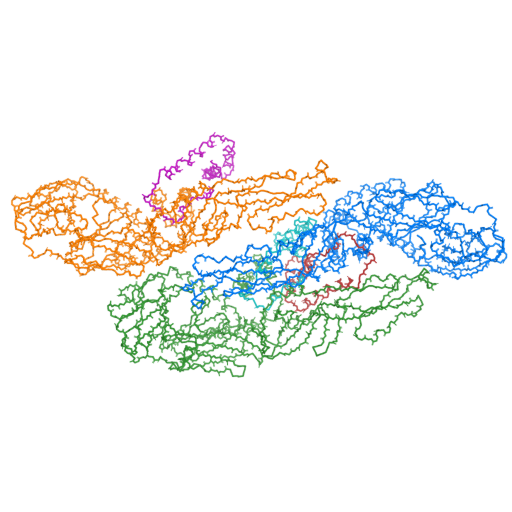ILE E 1 362 ? 134.594 213.187 286.258 1.00 68.92 362 ILE C C 1
ATOM 11365 O O . ILE E 1 362 ? 134.168 212.813 287.356 1.00 68.92 362 ILE C O 1
ATOM 11370 N N . LEU E 1 363 ? 134.682 212.374 285.205 1.00 72.89 363 LEU C N 1
ATOM 11371 C CA . LEU E 1 363 ? 134.385 210.939 285.179 1.00 72.89 363 LEU C CA 1
ATOM 11372 C C . LEU E 1 363 ? 132.915 210.584 285.388 1.00 72.89 363 LEU C C 1
ATOM 11373 O O . LEU E 1 363 ? 132.592 209.391 285.405 1.00 72.89 363 LEU C O 1
ATOM 11378 N N . GLN E 1 364 ? 132.014 211.552 285.543 1.00 80.69 364 GLN C N 1
ATOM 11379 C CA . GLN E 1 364 ? 130.623 211.228 285.836 1.00 80.69 364 GLN C CA 1
ATOM 11380 C C . GLN E 1 364 ? 129.693 212.209 285.133 1.00 80.69 364 GLN C C 1
ATOM 11381 O O . GLN E 1 364 ? 130.100 213.285 284.692 1.00 80.69 364 GLN C O 1
ATOM 11387 N N . GLN E 1 365 ? 128.421 211.814 285.036 1.00 83.90 365 GLN C N 1
ATOM 11388 C CA . GLN E 1 365 ? 127.420 212.662 284.395 1.00 83.90 365 GLN C CA 1
ATOM 11389 C C . GLN E 1 365 ? 127.099 213.876 285.260 1.00 83.90 365 GLN C C 1
ATOM 11390 O O . GLN E 1 365 ? 127.283 215.023 284.835 1.00 83.90 365 GLN C O 1
ATOM 11396 N N . ASN E 1 366 ? 126.613 213.644 286.476 1.00 83.38 366 ASN C N 1
ATOM 11397 C CA . ASN E 1 366 ? 126.302 214.707 287.428 1.00 83.38 366 ASN C CA 1
ATOM 11398 C C . ASN E 1 366 ? 127.179 214.508 288.657 1.00 83.38 366 ASN C C 1
ATOM 11399 O O . ASN E 1 366 ? 127.105 213.466 289.315 1.00 83.38 366 ASN C O 1
ATOM 11404 N N . ASP E 1 367 ? 128.004 215.507 288.965 1.00 79.79 367 ASP C N 1
ATOM 11405 C CA . ASP E 1 367 ? 128.940 215.399 290.071 1.00 79.79 367 ASP C CA 1
ATOM 11406 C C . ASP E 1 367 ? 129.364 216.791 290.511 1.00 79.79 367 ASP C C 1
ATOM 11407 O O . ASP E 1 367 ? 129.175 217.775 289.792 1.00 79.79 367 ASP C O 1
ATOM 11412 N N . ALA E 1 368 ? 129.946 216.859 291.703 1.00 74.04 368 ALA C N 1
ATOM 11413 C CA . ALA E 1 368 ? 130.499 218.087 292.248 1.00 74.04 368 ALA C CA 1
ATOM 11414 C C . ALA E 1 368 ? 132.011 217.955 292.370 1.00 74.04 368 ALA C C 1
ATOM 11415 O O . ALA E 1 368 ? 132.535 216.873 292.645 1.00 74.04 368 ALA C O 1
ATOM 11417 N N . LEU E 1 369 ? 132.712 219.067 292.163 1.00 67.83 369 LEU C N 1
ATOM 11418 C CA . LEU E 1 369 ? 134.171 219.065 292.157 1.00 67.83 369 LEU C CA 1
ATOM 11419 C C . LEU E 1 369 ? 134.654 220.304 292.893 1.00 67.83 369 LEU C C 1
ATOM 11420 O O . LEU E 1 369 ? 134.236 221.420 292.571 1.00 67.83 369 LEU C O 1
ATOM 11425 N N . VAL E 1 370 ? 135.531 220.106 293.871 1.00 62.84 370 VAL C N 1
ATOM 11426 C CA . VAL E 1 370 ? 136.054 221.205 294.674 1.00 62.84 370 VAL C CA 1
ATOM 11427 C C . VAL E 1 370 ? 137.277 221.799 293.990 1.00 62.84 370 VAL C C 1
ATOM 11428 O O . VAL E 1 370 ? 138.190 221.076 293.573 1.00 62.84 370 VAL C O 1
ATOM 11432 N N . ILE E 1 371 ? 137.303 223.126 293.881 1.00 65.27 371 ILE C N 1
ATOM 11433 C CA . ILE E 1 371 ? 138.400 223.848 293.249 1.00 65.27 371 ILE C CA 1
ATOM 11434 C C . ILE E 1 371 ? 139.005 224.796 294.274 1.00 65.27 371 ILE C C 1
ATOM 11435 O O . ILE E 1 371 ? 138.286 225.588 294.891 1.00 65.27 371 ILE C O 1
ATOM 11440 N N . GLU E 1 372 ? 140.320 224.716 294.451 1.00 71.23 372 GLU C N 1
ATOM 11441 C CA . GLU E 1 372 ? 141.046 225.571 295.377 1.00 71.23 372 GLU C CA 1
ATOM 11442 C C . GLU E 1 372 ? 141.987 226.474 294.591 1.00 71.23 372 GLU C C 1
ATOM 11443 O O . GLU E 1 372 ? 142.702 226.012 293.698 1.00 71.23 372 GLU C O 1
ATOM 11449 N N . VAL E 1 373 ? 141.978 227.761 294.919 1.00 70.01 373 VAL C N 1
ATOM 11450 C CA . VAL E 1 373 ? 142.721 228.768 294.169 1.00 70.01 373 VAL C CA 1
ATOM 11451 C C . VAL E 1 373 ? 143.442 229.682 295.147 1.00 70.01 373 VAL C C 1
ATOM 11452 O O . VAL E 1 373 ? 142.886 230.067 296.181 1.00 70.01 373 VAL C O 1
ATOM 11456 N N . GLU E 1 374 ? 144.685 230.037 294.818 1.00 74.71 374 GLU C N 1
ATOM 11457 C CA . GLU E 1 374 ? 145.457 231.000 295.595 1.00 74.71 374 GLU C CA 1
ATOM 11458 C C . GLU E 1 374 ? 145.646 232.260 294.762 1.00 74.71 374 GLU C C 1
ATOM 11459 O O . GLU E 1 374 ? 146.557 232.316 293.920 1.00 74.71 374 GLU C O 1
ATOM 11465 N N . PRO E 1 375 ? 144.824 233.288 294.948 1.00 74.80 375 PRO C N 1
ATOM 11466 C CA . PRO E 1 375 ? 144.918 234.481 294.106 1.00 74.80 375 PRO C CA 1
ATOM 11467 C C . PRO E 1 375 ? 145.980 235.434 294.622 1.00 74.80 375 PRO C C 1
ATOM 11468 O O . PRO E 1 375 ? 146.405 235.332 295.783 1.00 74.80 375 PRO C O 1
ATOM 11472 N N . PRO E 1 376 ? 146.437 236.370 293.798 1.00 78.32 376 PRO C N 1
ATOM 11473 C CA . PRO E 1 376 ? 147.395 237.376 294.258 1.00 78.32 376 PRO C CA 1
ATOM 11474 C C . PRO E 1 376 ? 146.690 238.460 295.067 1.00 78.32 376 PRO C C 1
ATOM 11475 O O . PRO E 1 376 ? 145.470 238.470 295.215 1.00 78.32 376 PRO C O 1
ATOM 11479 N N . PHE E 1 377 ? 147.494 239.386 295.594 1.00 89.20 377 PHE C N 1
ATOM 11480 C CA . PHE E 1 377 ? 146.967 240.388 296.518 1.00 89.20 377 PHE C CA 1
ATOM 11481 C C . PHE E 1 377 ? 146.055 241.389 295.823 1.00 89.20 377 PHE C C 1
ATOM 11482 O O . PHE E 1 377 ? 145.061 241.827 296.412 1.00 89.20 377 PHE C O 1
ATOM 11490 N N . GLY E 1 378 ? 146.365 241.763 294.588 1.00 85.64 378 GLY C N 1
ATOM 11491 C CA . GLY E 1 378 ? 145.516 242.670 293.856 1.00 85.64 378 GLY C CA 1
ATOM 11492 C C . GLY E 1 378 ? 144.237 241.985 293.404 1.00 85.64 378 GLY C C 1
ATOM 11493 O O . GLY E 1 378 ? 143.970 240.818 293.692 1.00 85.64 378 GLY C O 1
ATOM 11494 N N . ASP E 1 379 ? 143.424 242.748 292.679 1.00 82.95 379 ASP C N 1
ATOM 11495 C CA . ASP E 1 379 ? 142.175 242.203 292.169 1.00 82.95 379 ASP C CA 1
ATOM 11496 C C . ASP E 1 379 ? 142.455 241.181 291.072 1.00 82.95 379 ASP C C 1
ATOM 11497 O O . ASP E 1 379 ? 143.393 241.322 290.282 1.00 82.95 379 ASP C O 1
ATOM 11502 N N . SER E 1 380 ? 141.624 240.142 291.029 1.00 77.63 380 SER C N 1
ATOM 11503 C CA . SER E 1 380 ? 141.797 239.074 290.054 1.00 77.63 380 SER C CA 1
ATOM 11504 C C . SER E 1 380 ? 140.456 238.397 289.823 1.00 77.63 380 SER C C 1
ATOM 11505 O O . SER E 1 380 ? 139.522 238.544 290.613 1.00 77.63 380 SER C O 1
ATOM 11508 N N . VAL E 1 381 ? 140.381 237.642 288.731 1.00 75.13 381 VAL C N 1
ATOM 11509 C CA . VAL E 1 381 ? 139.163 236.948 288.329 1.00 75.13 381 VAL C CA 1
ATOM 11510 C C . VAL E 1 381 ? 139.486 235.474 288.138 1.00 75.13 381 VAL C C 1
ATOM 11511 O O . VAL E 1 381 ? 140.534 235.121 287.585 1.00 75.13 381 VAL C O 1
ATOM 11515 N N . ILE E 1 382 ? 138.589 234.612 288.606 1.00 73.18 382 ILE C N 1
ATOM 11516 C CA . ILE E 1 382 ? 138.756 233.166 288.537 1.00 73.18 382 ILE C CA 1
ATOM 11517 C C . ILE E 1 382 ? 137.833 232.649 287.444 1.00 73.18 382 ILE C C 1
ATOM 11518 O O . ILE E 1 382 ? 136.611 232.840 287.509 1.00 73.18 382 ILE C O 1
ATOM 11523 N N . GLU E 1 383 ? 138.409 231.995 286.439 1.00 75.32 383 GLU C N 1
ATOM 11524 C CA . GLU E 1 383 ? 137.663 231.528 285.276 1.00 75.32 383 GLU C CA 1
ATOM 11525 C C . GLU E 1 383 ? 137.500 230.015 285.347 1.00 75.32 383 GLU C C 1
ATOM 11526 O O . GLU E 1 383 ? 138.488 229.285 285.469 1.00 75.32 383 GLU C O 1
ATOM 11528 N N . ILE E 1 384 ? 136.256 229.551 285.257 1.00 78.14 384 ILE C N 1
ATOM 11529 C CA . ILE E 1 384 ? 135.924 228.129 285.270 1.00 78.14 384 ILE C CA 1
ATOM 11530 C C . ILE E 1 384 ? 135.180 227.848 283.971 1.00 78.14 384 ILE C C 1
ATOM 11531 O O . ILE E 1 384 ? 133.998 228.186 283.836 1.00 78.14 384 ILE C O 1
ATOM 11536 N N . GLY E 1 385 ? 135.859 227.228 283.010 1.00 84.09 385 GLY C N 1
ATOM 11537 C CA . GLY E 1 385 ? 135.220 226.885 281.755 1.00 84.09 385 GLY C CA 1
ATOM 11538 C C . GLY E 1 385 ? 136.055 227.210 280.534 1.00 84.09 385 GLY C C 1
ATOM 11539 O O . GLY E 1 385 ? 137.155 227.760 280.652 1.00 84.09 385 GLY C O 1
ATOM 11540 N N . LEU E 1 386 ? 135.539 226.875 279.351 1.00 87.96 386 LEU C N 1
ATOM 11541 C CA . LEU E 1 386 ? 136.266 227.062 278.101 1.00 87.96 386 LEU C CA 1
ATOM 11542 C C . LEU E 1 386 ? 135.581 228.056 277.171 1.00 87.96 386 LEU C C 1
ATOM 11543 O O . LEU E 1 386 ? 136.204 229.029 276.738 1.00 87.96 386 LEU C O 1
ATOM 11548 N N . GLY E 1 387 ? 134.308 227.840 276.854 1.00 89.32 387 GLY C N 1
ATOM 11549 C CA . GLY E 1 387 ? 133.614 228.631 275.853 1.00 89.32 387 GLY C CA 1
ATOM 11550 C C . GLY E 1 387 ? 133.140 229.975 276.360 1.00 89.32 387 GLY C C 1
ATOM 11551 O O . GLY E 1 387 ? 133.695 230.548 277.306 1.00 89.32 387 GLY C O 1
ATOM 11552 N N . THR E 1 388 ? 132.092 230.491 275.718 1.00 86.58 388 THR C N 1
ATOM 11553 C CA . THR E 1 388 ? 131.539 231.793 276.065 1.00 86.58 388 THR C CA 1
ATOM 11554 C C . THR E 1 388 ? 130.665 231.756 277.312 1.00 86.58 388 THR C C 1
ATOM 11555 O O . THR E 1 388 ? 130.335 232.821 277.846 1.00 86.58 388 THR C O 1
ATOM 11559 N N . THR E 1 389 ? 130.287 230.573 277.781 1.00 85.49 389 THR C N 1
ATOM 11560 C CA . THR E 1 389 ? 129.499 230.413 279.001 1.00 85.49 389 THR C CA 1
ATOM 11561 C C . THR E 1 389 ? 130.436 229.849 280.066 1.00 85.49 389 THR C C 1
ATOM 11562 O O . THR E 1 389 ? 130.538 228.634 280.249 1.00 85.49 389 THR C O 1
ATOM 11566 N N . LYS E 1 390 ? 131.122 230.746 280.770 1.00 79.27 390 LYS C N 1
ATOM 11567 C CA . LYS E 1 390 ? 132.129 230.372 281.748 1.00 79.27 390 LYS C CA 1
ATOM 11568 C C . LYS E 1 390 ? 131.890 231.118 283.052 1.00 79.27 390 LYS C C 1
ATOM 11569 O O . LYS E 1 390 ? 131.360 232.232 283.063 1.00 79.27 390 LYS C O 1
ATOM 11575 N N . ILE E 1 391 ? 132.286 230.486 284.151 1.00 76.61 391 ILE C N 1
ATOM 11576 C CA . ILE E 1 391 ? 132.197 231.105 285.469 1.00 76.61 391 ILE C CA 1
ATOM 11577 C C . ILE E 1 391 ? 133.309 232.142 285.582 1.00 76.61 391 ILE C C 1
ATOM 11578 O O . ILE E 1 391 ? 134.486 231.824 285.393 1.00 76.61 391 ILE C O 1
ATOM 11583 N N . VAL E 1 392 ? 132.937 233.383 285.890 1.00 75.40 392 VAL C N 1
ATOM 11584 C CA . VAL E 1 392 ? 133.874 234.498 285.792 1.00 75.40 392 VAL C CA 1
ATOM 11585 C C . VAL E 1 392 ? 133.897 235.261 287.118 1.00 75.40 392 VAL C C 1
ATOM 11586 O O . VAL E 1 392 ? 134.094 236.480 287.151 1.00 75.40 392 VAL C O 1
ATOM 11590 N N . GLU E 1 393 ? 133.684 234.550 288.226 1.00 76.68 393 GLU C N 1
ATOM 11591 C CA . GLU E 1 393 ? 133.741 235.193 289.534 1.00 76.68 393 GLU C CA 1
ATOM 11592 C C . GLU E 1 393 ? 135.122 235.789 289.782 1.00 76.68 393 GLU C C 1
ATOM 11593 O O . GLU E 1 393 ? 136.141 235.240 289.354 1.00 76.68 393 GLU C O 1
ATOM 11599 N N . GLN E 1 394 ? 135.149 236.924 290.475 1.00 75.69 394 GLN C N 1
ATOM 11600 C CA . GLN E 1 394 ? 136.384 237.627 290.780 1.00 75.69 394 GLN C CA 1
ATOM 11601 C C . GLN E 1 394 ? 136.537 237.796 292.286 1.00 75.69 394 GLN C C 1
ATOM 11602 O O . GLN E 1 394 ? 135.575 237.689 293.048 1.00 75.69 394 GLN C O 1
ATOM 11608 N N . TRP E 1 395 ? 137.773 238.066 292.703 1.00 73.28 395 TRP C N 1
ATOM 11609 C CA . TRP E 1 395 ? 138.127 238.128 294.115 1.00 73.28 395 TRP C CA 1
ATOM 11610 C C . TRP E 1 395 ? 139.034 239.328 294.352 1.00 73.28 395 TRP C C 1
ATOM 11611 O O . TRP E 1 395 ? 139.670 239.841 293.430 1.00 73.28 395 TRP C O 1
ATOM 11622 N N . HIS E 1 396 ? 139.095 239.763 295.610 1.00 82.57 396 HIS C N 1
ATOM 11623 C CA . HIS E 1 396 ? 139.880 240.928 295.994 1.00 82.57 396 HIS C CA 1
ATOM 11624 C C . HIS E 1 396 ? 141.112 240.548 296.807 1.00 82.57 396 HIS C C 1
ATOM 11625 O O . HIS E 1 396 ? 142.234 240.896 296.424 1.00 82.57 396 HIS C O 1
ATOM 11632 N N . ARG E 1 397 ? 140.933 239.836 297.918 1.00 82.85 397 ARG C N 1
ATOM 11633 C CA . ARG E 1 397 ? 142.029 239.397 298.784 1.00 82.85 397 ARG C CA 1
ATOM 11634 C C . ARG E 1 397 ? 142.881 240.590 299.233 1.00 82.85 397 ARG C C 1
ATOM 11635 O O . ARG E 1 397 ? 144.046 240.744 298.870 1.00 82.85 397 ARG C O 1
ATOM 11643 N N . ASP E 1 398 ? 142.240 241.448 300.022 1.00 90.23 398 ASP C N 1
ATOM 11644 C CA . ASP E 1 398 ? 142.876 242.660 300.537 1.00 90.23 398 ASP C CA 1
ATOM 11645 C C . ASP E 1 398 ? 144.030 242.274 301.455 1.00 90.23 398 ASP C C 1
ATOM 11646 O O . ASP E 1 398 ? 143.820 241.757 302.555 1.00 90.23 398 ASP C O 1
ATOM 11651 N N . GLY E 1 399 ? 145.256 242.523 301.004 1.00 96.08 399 GLY C N 1
ATOM 11652 C CA . GLY E 1 399 ? 146.430 242.210 301.796 1.00 96.08 399 GLY C CA 1
ATOM 11653 C C . GLY E 1 399 ? 147.675 242.781 301.162 1.00 96.08 399 GLY C C 1
ATOM 11654 O O . GLY E 1 399 ? 147.714 243.045 299.958 1.00 96.08 399 GLY C O 1
ATOM 11655 N N . SER E 1 400 ? 148.703 242.978 301.986 1.00 106.41 400 SER C N 1
ATOM 11656 C CA . SER E 1 400 ? 149.963 243.526 301.513 1.00 106.41 400 SER C CA 1
ATOM 11657 C C . SER E 1 400 ? 151.012 242.427 301.361 1.00 106.41 400 SER C C 1
ATOM 11658 O O . SER E 1 400 ? 150.935 241.366 301.984 1.00 106.41 400 SER C O 1
ATOM 11661 N N . SER E 1 401 ? 152.015 242.704 300.525 1.00 111.69 401 SER C N 1
ATOM 11662 C CA . SER E 1 401 ? 153.085 241.749 300.261 1.00 111.69 401 SER C CA 1
ATOM 11663 C C . SER E 1 401 ? 154.157 241.756 301.345 1.00 111.69 401 SER C C 1
ATOM 11664 O O . SER E 1 401 ? 154.591 240.689 301.793 1.00 111.69 401 SER C O 1
ATOM 11667 N N . ILE E 1 402 ? 154.600 242.945 301.765 1.00 121.65 402 ILE C N 1
ATOM 11668 C CA . ILE E 1 402 ? 155.570 243.027 302.856 1.00 121.65 402 ILE C CA 1
ATOM 11669 C C . ILE E 1 402 ? 154.975 242.445 304.132 1.00 121.65 402 ILE C C 1
ATOM 11670 O O . ILE E 1 402 ? 155.667 241.770 304.907 1.00 121.65 402 ILE C O 1
ATOM 11675 N N . GLY E 1 403 ? 153.686 242.692 304.367 1.00 119.55 403 GLY C N 1
ATOM 11676 C CA . GLY E 1 403 ? 153.019 242.066 305.494 1.00 119.55 403 GLY C CA 1
ATOM 11677 C C . GLY E 1 403 ? 153.004 240.554 305.390 1.00 119.55 403 GLY C C 1
ATOM 11678 O O . GLY E 1 403 ? 153.193 239.852 306.386 1.00 119.55 403 GLY C O 1
ATOM 11679 N N . ALA E 1 404 ? 152.783 240.031 304.181 1.00 119.11 404 ALA C N 1
ATOM 11680 C CA . ALA E 1 404 ? 152.809 238.584 303.986 1.00 119.11 404 ALA C CA 1
ATOM 11681 C C . ALA E 1 404 ? 154.185 238.011 304.287 1.00 119.11 404 ALA C C 1
ATOM 11682 O O . ALA E 1 404 ? 154.302 236.977 304.953 1.00 119.11 404 ALA C O 1
ATOM 11684 N N . ALA E 1 405 ? 155.242 238.669 303.806 1.00 123.68 405 ALA C N 1
ATOM 11685 C CA . ALA E 1 405 ? 156.595 238.194 304.080 1.00 123.68 405 ALA C CA 1
ATOM 11686 C C . ALA E 1 405 ? 156.911 238.252 305.569 1.00 123.68 405 ALA C C 1
ATOM 11687 O O . ALA E 1 405 ? 157.545 237.341 306.116 1.00 123.68 405 ALA C O 1
ATOM 11689 N N . PHE E 1 406 ? 156.482 239.320 306.245 1.00 125.31 406 PHE C N 1
ATOM 11690 C CA . PHE E 1 406 ? 156.767 239.463 307.668 1.00 125.31 406 PHE C CA 1
ATOM 11691 C C . PHE E 1 406 ? 156.004 238.424 308.486 1.00 125.31 406 PHE C C 1
ATOM 11692 O O . PHE E 1 406 ? 156.543 237.852 309.443 1.00 125.31 406 PHE C O 1
ATOM 11700 N N . THR E 1 407 ? 154.758 238.133 308.101 1.00 123.96 407 THR C N 1
ATOM 11701 C CA . THR E 1 407 ? 154.011 237.062 308.756 1.00 123.96 407 THR C CA 1
ATOM 11702 C C . THR E 1 407 ? 154.619 235.694 308.473 1.00 123.96 407 THR C C 1
ATOM 11703 O O . THR E 1 407 ? 154.596 234.815 309.343 1.00 123.96 407 THR C O 1
ATOM 11707 N N . SER E 1 408 ? 155.156 235.483 307.269 1.00 123.89 408 SER C N 1
ATOM 11708 C CA . SER E 1 408 ? 155.846 234.230 306.980 1.00 123.89 408 SER C CA 1
ATOM 11709 C C . SER E 1 408 ? 157.098 234.088 307.836 1.00 123.89 408 SER C C 1
ATOM 11710 O O . SER E 1 408 ? 157.414 232.991 308.308 1.00 123.89 408 SER C O 1
ATOM 11713 N N . THR E 1 409 ? 157.829 235.187 308.034 1.00 127.11 409 THR C N 1
ATOM 11714 C CA . THR E 1 409 ? 158.975 235.161 308.940 1.00 127.11 409 THR C CA 1
ATOM 11715 C C . THR E 1 409 ? 158.536 234.825 310.360 1.00 127.11 409 THR C C 1
ATOM 11716 O O . THR E 1 409 ? 159.203 234.051 311.060 1.00 127.11 409 THR C O 1
ATOM 11720 N N . MET E 1 410 ? 157.417 235.403 310.800 1.00 126.61 410 MET C N 1
ATOM 11721 C CA . MET E 1 410 ? 156.877 235.070 312.117 1.00 126.61 410 MET C CA 1
ATOM 11722 C C . MET E 1 410 ? 156.565 233.583 312.219 1.00 126.61 410 MET C C 1
ATOM 11723 O O . MET E 1 410 ? 156.916 232.930 313.206 1.00 126.61 410 MET C O 1
ATOM 11728 N N . LYS E 1 411 ? 155.898 233.034 311.201 1.00 125.26 411 LYS C N 1
ATOM 11729 C CA . LYS E 1 411 ? 155.543 231.618 311.221 1.00 125.26 411 LYS C CA 1
ATOM 11730 C C . LYS E 1 411 ? 156.787 230.741 311.249 1.00 125.26 411 LYS C C 1
ATOM 11731 O O . LYS E 1 411 ? 156.835 229.741 311.977 1.00 125.26 411 LYS C O 1
ATOM 11737 N N . GLY E 1 412 ? 157.801 231.097 310.464 1.00 128.23 412 GLY C N 1
ATOM 11738 C CA . GLY E 1 412 ? 159.042 230.356 310.453 1.00 128.23 412 GLY C CA 1
ATOM 11739 C C . GLY E 1 412 ? 159.725 230.358 311.803 1.00 128.23 412 GLY C C 1
ATOM 11740 O O . GLY E 1 412 ? 160.030 229.294 312.349 1.00 128.23 412 GLY C O 1
ATOM 11741 N N . VAL E 1 413 ? 159.927 231.550 312.373 1.00 130.60 413 VAL C N 1
ATOM 11742 C CA . VAL E 1 413 ? 160.604 231.659 313.660 1.00 130.60 413 VAL C CA 1
ATOM 11743 C C . VAL E 1 413 ? 159.761 231.089 314.795 1.00 130.60 413 VAL C C 1
ATOM 11744 O O . VAL E 1 413 ? 160.296 230.783 315.867 1.00 130.60 413 VAL C O 1
ATOM 11748 N N . GLU E 1 414 ? 158.452 230.937 314.594 1.00 132.84 414 GLU C N 1
ATOM 11749 C CA . GLU E 1 414 ? 157.600 230.368 315.629 1.00 132.84 414 GLU C CA 1
ATOM 11750 C C . GLU E 1 414 ? 157.623 228.845 315.587 1.00 132.84 414 GLU C C 1
ATOM 11751 O O . GLU E 1 414 ? 158.023 228.190 316.558 1.00 132.84 414 GLU C O 1
ATOM 11757 N N . ARG E 1 415 ? 157.205 228.262 314.465 1.00 130.80 415 ARG C N 1
ATOM 11758 C CA . ARG E 1 415 ? 157.087 226.812 314.369 1.00 130.80 415 ARG C CA 1
ATOM 11759 C C . ARG E 1 415 ? 158.356 226.150 313.849 1.00 130.80 415 ARG C C 1
ATOM 11760 O O . ARG E 1 415 ? 158.835 225.182 314.451 1.00 130.80 415 ARG C O 1
ATOM 11762 N N . MET E 1 416 ? 158.906 226.640 312.737 1.00 130.09 416 MET C N 1
ATOM 11763 C CA . MET E 1 416 ? 160.066 225.985 312.145 1.00 130.09 416 MET C CA 1
ATOM 11764 C C . MET E 1 416 ? 161.293 226.106 313.040 1.00 130.09 416 MET C C 1
ATOM 11765 O O . MET E 1 416 ? 162.055 225.145 313.186 1.00 130.09 416 MET C O 1
ATOM 11770 N N . ALA E 1 417 ? 161.493 227.271 313.661 1.00 129.39 417 ALA C N 1
ATOM 11771 C CA . ALA E 1 417 ? 162.669 227.494 314.494 1.00 129.39 417 ALA C CA 1
ATOM 11772 C C . ALA E 1 417 ? 162.700 226.606 315.732 1.00 129.39 417 ALA C C 1
ATOM 11773 O O . ALA E 1 417 ? 163.755 226.496 316.366 1.00 129.39 417 ALA C O 1
ATOM 11775 N N . LEU E 1 418 ? 161.585 225.977 316.087 1.00 128.86 418 LEU C N 1
ATOM 11776 C CA . LEU E 1 418 ? 161.565 225.008 317.174 1.00 128.86 418 LEU C CA 1
ATOM 11777 C C . LEU E 1 418 ? 162.134 223.686 316.663 1.00 128.86 418 LEU C C 1
ATOM 11778 O O . LEU E 1 418 ? 162.758 223.614 315.600 1.00 128.86 418 LEU C O 1
ATOM 11783 N N . LEU E 1 419 ? 161.941 222.620 317.438 1.00 124.68 419 LEU C N 1
ATOM 11784 C CA . LEU E 1 419 ? 162.376 221.258 317.141 1.00 124.68 419 LEU C CA 1
ATOM 11785 C C . LEU E 1 419 ? 163.893 221.108 317.143 1.00 124.68 419 LEU C C 1
ATOM 11786 O O . LEU E 1 419 ? 164.391 220.010 316.861 1.00 124.68 419 LEU C O 1
ATOM 11791 N N . GLY E 1 420 ? 164.645 222.161 317.454 1.00 132.60 420 GLY C N 1
ATOM 11792 C CA . GLY E 1 420 ? 166.090 222.078 317.514 1.00 132.60 420 GLY C CA 1
ATOM 11793 C C . GLY E 1 420 ? 166.754 221.818 316.177 1.00 132.60 420 GLY C C 1
ATOM 11794 O O . GLY E 1 420 ? 166.739 222.677 315.289 1.00 132.60 420 GLY C O 1
ATOM 11795 N N . GLU E 1 421 ? 167.347 220.633 316.028 1.00 139.05 421 GLU C N 1
ATOM 11796 C CA . GLU E 1 421 ? 168.057 220.303 314.794 1.00 139.05 421 GLU C CA 1
ATOM 11797 C C . GLU E 1 421 ? 167.106 220.237 313.607 1.00 139.05 421 GLU C C 1
ATOM 11798 O O . GLU E 1 421 ? 167.451 220.670 312.501 1.00 139.05 421 GLU C O 1
ATOM 11804 N N . HIS E 1 422 ? 165.902 219.703 313.815 1.00 127.56 422 HIS C N 1
ATOM 11805 C CA . HIS E 1 422 ? 164.930 219.549 312.736 1.00 127.56 422 HIS C CA 1
ATOM 11806 C C . HIS E 1 422 ? 164.378 220.878 312.232 1.00 127.56 422 HIS C C 1
ATOM 11807 O O . HIS E 1 422 ? 163.465 220.867 311.399 1.00 127.56 422 HIS C O 1
ATOM 11814 N N . ALA E 1 423 ? 164.898 222.009 312.714 1.00 132.08 423 ALA C N 1
ATOM 11815 C CA . ALA E 1 423 ? 164.460 223.305 312.211 1.00 132.08 423 ALA C CA 1
ATOM 11816 C C . ALA E 1 423 ? 164.779 223.459 310.730 1.00 132.08 423 ALA C C 1
ATOM 11817 O O . ALA E 1 423 ? 163.956 223.962 309.958 1.00 132.08 423 ALA C O 1
ATOM 11819 N N . TRP E 1 424 ? 165.970 223.029 310.315 1.00 137.54 424 TRP C N 1
ATOM 11820 C CA . TRP E 1 424 ? 166.420 223.152 308.937 1.00 137.54 424 TRP C CA 1
ATOM 11821 C C . TRP E 1 424 ? 166.134 221.902 308.112 1.00 137.54 424 TRP C C 1
ATOM 11822 O O . TRP E 1 424 ? 166.872 221.616 307.162 1.00 137.54 424 TRP C O 1
ATOM 11833 N N . ASP E 1 425 ? 165.085 221.153 308.451 1.00 130.53 425 ASP C N 1
ATOM 11834 C CA . ASP E 1 425 ? 164.782 219.886 307.797 1.00 130.53 425 ASP C CA 1
ATOM 11835 C C . ASP E 1 425 ? 163.476 219.938 307.007 1.00 130.53 425 ASP C C 1
ATOM 11836 O O . ASP E 1 425 ? 162.735 218.954 306.959 1.00 130.53 425 ASP C O 1
ATOM 11841 N N . PHE E 1 426 ? 163.182 221.079 306.385 1.00 134.01 426 PHE C N 1
ATOM 11842 C CA . PHE E 1 426 ? 162.017 221.178 305.513 1.00 134.01 426 PHE C CA 1
ATOM 11843 C C . PHE E 1 426 ? 162.328 220.808 304.070 1.00 134.01 426 PHE C C 1
ATOM 11844 O O . PHE E 1 426 ? 161.402 220.739 303.252 1.00 134.01 426 PHE C O 1
ATOM 11852 N N . GLY E 1 427 ? 163.589 220.568 303.742 1.00 139.28 427 GLY C N 1
ATOM 11853 C CA . GLY E 1 427 ? 163.951 220.223 302.382 1.00 139.28 427 GLY C CA 1
ATOM 11854 C C . GLY E 1 427 ? 165.446 220.036 302.255 1.00 139.28 427 GLY C C 1
ATOM 11855 O O . GLY E 1 427 ? 166.181 220.052 303.245 1.00 139.28 427 GLY C O 1
ATOM 11856 N N . SER E 1 428 ? 165.888 219.857 301.013 1.00 147.25 428 SER C N 1
ATOM 11857 C CA . SER E 1 428 ? 167.296 219.664 300.698 1.00 147.25 428 SER C CA 1
ATOM 11858 C C . SER E 1 428 ? 167.769 220.798 299.802 1.00 147.25 428 SER C C 1
ATOM 11859 O O . SER E 1 428 ? 167.151 221.078 298.769 1.00 147.25 428 SER C O 1
ATOM 11862 N N . VAL E 1 429 ? 168.863 221.447 300.200 1.00 157.55 429 VAL C N 1
ATOM 11863 C CA . VAL E 1 429 ? 169.441 222.552 299.446 1.00 157.55 429 VAL C CA 1
ATOM 11864 C C . VAL E 1 429 ? 170.929 222.290 299.263 1.00 157.55 429 VAL C C 1
ATOM 11865 O O . VAL E 1 429 ? 171.550 221.530 300.010 1.00 157.55 429 VAL C O 1
ATOM 11869 N N . GLY E 1 430 ? 171.495 222.924 298.240 1.00 162.36 430 GLY C N 1
ATOM 11870 C CA . GLY E 1 430 ? 172.899 222.770 297.927 1.00 162.36 430 GLY C CA 1
ATOM 11871 C C . GLY E 1 430 ? 173.777 223.709 298.732 1.00 162.36 430 GLY C C 1
ATOM 11872 O O . GLY E 1 430 ? 173.319 224.488 299.571 1.00 162.36 430 GLY C O 1
ATOM 11873 N N . GLY E 1 431 ? 175.076 223.625 298.461 1.00 164.94 431 GLY C N 1
ATOM 11874 C CA . GLY E 1 431 ? 176.038 224.469 299.139 1.00 164.94 431 GLY C CA 1
ATOM 11875 C C . GLY E 1 431 ? 176.328 224.084 300.571 1.00 164.94 431 GLY C C 1
ATOM 11876 O O . GLY E 1 431 ? 176.853 224.907 301.325 1.00 164.94 431 GLY C O 1
ATOM 11877 N N . PHE E 1 432 ? 175.994 222.856 300.968 1.00 163.91 432 PHE C N 1
ATOM 11878 C CA . PHE E 1 432 ? 176.256 222.316 302.300 1.00 163.91 432 PHE C CA 1
ATOM 11879 C C . PHE E 1 432 ? 175.566 223.102 303.409 1.00 163.91 432 PHE C C 1
ATOM 11880 O O . PHE E 1 432 ? 175.909 222.928 304.586 1.00 163.91 432 PHE C O 1
ATOM 11888 N N . PHE E 1 433 ? 174.590 223.946 303.073 1.00 162.98 433 PHE C N 1
ATOM 11889 C CA . PHE E 1 433 ? 173.981 224.827 304.066 1.00 162.98 433 PHE C CA 1
ATOM 11890 C C . PHE E 1 433 ? 173.223 224.032 305.123 1.00 162.98 433 PHE C C 1
ATOM 11891 O O . PHE E 1 433 ? 173.512 224.131 306.321 1.00 162.98 433 PHE C O 1
ATOM 11899 N N . ASN E 1 434 ? 172.237 223.242 304.693 1.00 157.56 434 ASN C N 1
ATOM 11900 C CA . ASN E 1 434 ? 171.419 222.493 305.645 1.00 157.56 434 ASN C CA 1
ATOM 11901 C C . ASN E 1 434 ? 172.236 221.433 306.371 1.00 157.56 434 ASN C C 1
ATOM 11902 O O . ASN E 1 434 ? 172.030 221.198 307.567 1.00 157.56 434 ASN C O 1
ATOM 11907 N N . SER E 1 435 ? 173.160 220.775 305.666 1.00 161.60 435 SER C N 1
ATOM 11908 C CA . SER E 1 435 ? 173.998 219.771 306.314 1.00 161.60 435 SER C CA 1
ATOM 11909 C C . SER E 1 435 ? 174.880 220.394 307.389 1.00 161.60 435 SER C C 1
ATOM 11910 O O . SER E 1 435 ? 175.019 219.843 308.486 1.00 161.60 435 SER C O 1
ATOM 11913 N N . MET E 1 436 ? 175.479 221.555 307.099 1.00 163.61 436 MET C N 1
ATOM 11914 C CA . MET E 1 436 ? 176.288 222.237 308.104 1.00 163.61 436 MET C CA 1
ATOM 11915 C C . MET E 1 436 ? 175.431 222.714 309.270 1.00 163.61 436 MET C C 1
ATOM 11916 O O . MET E 1 436 ? 175.865 222.671 310.427 1.00 163.61 436 MET C O 1
ATOM 11921 N N . GLY E 1 437 ? 174.213 223.182 308.983 1.00 160.99 437 GLY C N 1
ATOM 11922 C CA . GLY E 1 437 ? 173.315 223.574 310.056 1.00 160.99 437 GLY C CA 1
ATOM 11923 C C . GLY E 1 437 ? 172.977 222.413 310.973 1.00 160.99 437 GLY C C 1
ATOM 11924 O O . GLY E 1 437 ? 172.989 222.549 312.198 1.00 160.99 437 GLY C O 1
ATOM 11925 N N . LYS E 1 438 ? 172.679 221.252 310.386 1.00 159.36 438 LYS C N 1
ATOM 11926 C CA . LYS E 1 438 ? 172.429 220.058 311.188 1.00 159.36 438 LYS C CA 1
ATOM 11927 C C . LYS E 1 438 ? 173.661 219.672 311.996 1.00 159.36 438 LYS C C 1
ATOM 11928 O O . LYS E 1 438 ? 173.552 219.310 313.174 1.00 159.36 438 LYS C O 1
ATOM 11934 N N . ALA E 1 439 ? 174.843 219.744 311.381 1.00 163.52 439 ALA C N 1
ATOM 11935 C CA . ALA E 1 439 ? 176.068 219.359 312.075 1.00 163.52 439 ALA C CA 1
ATOM 11936 C C . ALA E 1 439 ? 176.326 220.254 313.281 1.00 163.52 439 ALA C C 1
ATOM 11937 O O . ALA E 1 439 ? 176.672 219.769 314.364 1.00 163.52 439 ALA C O 1
ATOM 11939 N N . ILE E 1 440 ? 176.165 221.568 313.111 1.00 163.71 440 ILE C N 1
ATOM 11940 C CA . ILE E 1 440 ? 176.412 222.478 314.227 1.00 163.71 440 ILE C CA 1
ATOM 11941 C C . ILE E 1 440 ? 175.319 222.350 315.285 1.00 163.71 440 ILE C C 1
ATOM 11942 O O . ILE E 1 440 ? 175.601 222.374 316.491 1.00 163.71 440 ILE C O 1
ATOM 11947 N N . HIS E 1 441 ? 174.059 222.195 314.863 1.00 162.05 441 HIS C N 1
ATOM 11948 C CA . HIS E 1 441 ? 172.977 222.035 315.827 1.00 162.05 441 HIS C CA 1
ATOM 11949 C C . HIS E 1 441 ? 173.072 220.726 316.595 1.00 162.05 441 HIS C C 1
ATOM 11950 O O . HIS E 1 441 ? 172.552 220.645 317.710 1.00 162.05 441 HIS C O 1
ATOM 11957 N N . SER E 1 442 ? 173.733 219.708 316.037 1.00 166.04 442 SER C N 1
ATOM 11958 C CA . SER E 1 442 ? 173.922 218.466 316.779 1.00 166.04 442 SER C CA 1
ATOM 11959 C C . SER E 1 442 ? 174.655 218.722 318.091 1.00 166.04 442 SER C C 1
ATOM 11960 O O . SER E 1 442 ? 174.162 218.370 319.169 1.00 166.04 442 SER C O 1
ATOM 11963 N N . VAL E 1 443 ? 175.815 219.375 318.025 1.00 169.82 443 VAL C N 1
ATOM 11964 C CA . VAL E 1 443 ? 176.539 219.687 319.253 1.00 169.82 443 VAL C CA 1
ATOM 11965 C C . VAL E 1 443 ? 175.855 220.814 320.023 1.00 169.82 443 VAL C C 1
ATOM 11966 O O . VAL E 1 443 ? 175.911 220.844 321.260 1.00 169.82 443 VAL C O 1
ATOM 11970 N N . PHE E 1 444 ? 175.191 221.740 319.324 1.00 170.11 444 PHE C N 1
ATOM 11971 C CA . PHE E 1 444 ? 174.492 222.823 320.007 1.00 170.11 444 PHE C CA 1
ATOM 11972 C C . PHE E 1 444 ? 173.361 222.298 320.882 1.00 170.11 444 PHE C C 1
ATOM 11973 O O . PHE E 1 444 ? 173.012 222.927 321.887 1.00 170.11 444 PHE C O 1
ATOM 11981 N N . GLY E 1 445 ? 172.771 221.164 320.514 1.00 171.42 445 GLY C N 1
ATOM 11982 C CA . GLY E 1 445 ? 171.762 220.527 321.335 1.00 171.42 445 GLY C CA 1
ATOM 11983 C C . GLY E 1 445 ? 172.349 219.515 322.296 1.00 171.42 445 GLY C C 1
ATOM 11984 O O . GLY E 1 445 ? 171.783 219.262 323.361 1.00 171.42 445 GLY C O 1
ATOM 11985 N N . GLY E 1 446 ? 173.490 218.926 321.929 1.00 172.25 446 GLY C N 1
ATOM 11986 C CA . GLY E 1 446 ? 174.164 218.017 322.841 1.00 172.25 446 GLY C CA 1
ATOM 11987 C C . GLY E 1 446 ? 174.664 218.715 324.089 1.00 172.25 446 GLY C C 1
ATOM 11988 O O . GLY E 1 446 ? 174.635 218.148 325.183 1.00 172.25 446 GLY C O 1
ATOM 11989 N N . LEU E 1 447 ? 175.131 219.953 323.944 1.00 173.75 447 LEU C N 1
ATOM 11990 C CA . LEU E 1 447 ? 175.584 220.749 325.075 1.00 173.75 447 LEU C CA 1
ATOM 11991 C C . LEU E 1 447 ? 174.969 222.139 324.999 1.00 173.75 447 LEU C C 1
ATOM 11992 O O . LEU E 1 447 ? 174.799 222.691 323.908 1.00 173.75 447 LEU C O 1
ATOM 11997 N N . PHE E 1 448 ? 174.630 222.687 326.166 1.00 176.38 448 PHE C N 1
ATOM 11998 C CA . PHE E 1 448 ? 174.093 224.028 326.404 1.00 176.38 448 PHE C CA 1
ATOM 11999 C C . PHE E 1 448 ? 172.611 224.152 326.049 1.00 176.38 448 PHE C C 1
ATOM 12000 O O . PHE E 1 448 ? 172.005 225.178 326.385 1.00 176.38 448 PHE C O 1
ATOM 12008 N N . ARG E 1 449 ? 172.003 223.163 325.394 1.00 172.45 449 ARG C N 1
ATOM 12009 C CA . ARG E 1 449 ? 170.575 223.212 325.092 1.00 172.45 449 ARG C CA 1
ATOM 12010 C C . ARG E 1 449 ? 169.789 222.090 325.752 1.00 172.45 449 ARG C C 1
ATOM 12011 O O . ARG E 1 449 ? 168.801 222.360 326.444 1.00 172.45 449 ARG C O 1
ATOM 12019 N N . ALA E 1 450 ? 170.194 220.836 325.556 1.00 175.51 450 ALA C N 1
ATOM 12020 C CA . ALA E 1 450 ? 169.453 219.697 326.079 1.00 175.51 450 ALA C CA 1
ATOM 12021 C C . ALA E 1 450 ? 170.198 218.936 327.165 1.00 175.51 450 ALA C C 1
ATOM 12022 O O . ALA E 1 450 ? 169.600 218.067 327.812 1.00 175.51 450 ALA C O 1
ATOM 12024 N N . VAL E 1 451 ? 171.481 219.233 327.390 1.00 175.35 451 VAL C N 1
ATOM 12025 C CA . VAL E 1 451 ? 172.204 218.641 328.509 1.00 175.35 451 VAL C CA 1
ATOM 12026 C C . VAL E 1 451 ? 171.780 219.241 329.838 1.00 175.35 451 VAL C C 1
ATOM 12027 O O . VAL E 1 451 ? 172.149 218.720 330.896 1.00 175.35 451 VAL C O 1
ATOM 12031 N N . PHE E 1 452 ? 171.000 220.317 329.807 1.00 173.39 452 PHE C N 1
ATOM 12032 C CA . PHE E 1 452 ? 170.598 221.038 331.002 1.00 173.39 452 PHE C CA 1
ATOM 12033 C C . PHE E 1 452 ? 169.084 221.192 331.007 1.00 173.39 452 PHE C C 1
ATOM 12034 O O . PHE E 1 452 ? 168.445 221.297 329.958 1.00 173.39 452 PHE C O 1
ATOM 12042 N N . GLY E 1 453 ? 168.510 221.197 332.212 1.00 167.87 453 GLY C N 1
ATOM 12043 C CA . GLY E 1 453 ? 167.078 221.353 332.367 1.00 167.87 453 GLY C CA 1
ATOM 12044 C C . GLY E 1 453 ? 166.748 222.067 333.661 1.00 167.87 453 GLY C C 1
ATOM 12045 O O . GLY E 1 453 ? 167.593 222.228 334.544 1.00 167.87 453 GLY C O 1
ATOM 12046 N N . GLY E 1 454 ? 165.491 222.499 333.761 1.00 159.13 454 GLY C N 1
ATOM 12047 C CA . GLY E 1 454 ? 165.021 223.175 334.953 1.00 159.13 454 GLY C CA 1
ATOM 12048 C C . GLY E 1 454 ? 164.557 224.600 334.721 1.00 159.13 454 GLY C C 1
ATOM 12049 O O . GLY E 1 454 ? 164.658 225.440 335.619 1.00 159.13 454 GLY C O 1
ATOM 12050 N N . MET E 1 455 ? 164.050 224.887 333.527 1.00 154.95 455 MET C N 1
ATOM 12051 C CA . MET E 1 455 ? 163.631 226.233 333.158 1.00 154.95 455 MET C CA 1
ATOM 12052 C C . MET E 1 455 ? 162.112 226.302 333.038 1.00 154.95 455 MET C C 1
ATOM 12053 O O . MET E 1 455 ? 161.500 225.479 332.349 1.00 154.95 455 MET C O 1
ATOM 12058 N N . SER E 1 456 ? 161.514 227.283 333.711 1.00 157.53 456 SER C N 1
ATOM 12059 C CA . SER E 1 456 ? 160.099 227.596 333.570 1.00 157.53 456 SER C CA 1
ATOM 12060 C C . SER E 1 456 ? 159.966 229.018 333.048 1.00 157.53 456 SER C C 1
ATOM 12061 O O . SER E 1 456 ? 160.959 229.720 332.859 1.00 157.53 456 SER C O 1
ATOM 12064 N N . TRP E 1 457 ? 158.723 229.442 332.803 1.00 167.36 457 TRP C N 1
ATOM 12065 C CA . TRP E 1 457 ? 158.510 230.736 332.159 1.00 167.36 457 TRP C CA 1
ATOM 12066 C C . TRP E 1 457 ? 158.934 231.895 333.056 1.00 167.36 457 TRP C C 1
ATOM 12067 O O . TRP E 1 457 ? 159.544 232.861 332.584 1.00 167.36 457 TRP C O 1
ATOM 12078 N N . ILE E 1 458 ? 158.615 231.825 334.352 1.00 168.65 458 ILE C N 1
ATOM 12079 C CA . ILE E 1 458 ? 158.960 232.923 335.251 1.00 168.65 458 ILE C CA 1
ATOM 12080 C C . ILE E 1 458 ? 160.475 233.044 335.403 1.00 168.65 458 ILE C C 1
ATOM 12081 O O . ILE E 1 458 ? 161.033 234.147 335.340 1.00 168.65 458 ILE C O 1
ATOM 12086 N N . SER E 1 459 ? 161.163 231.916 335.588 1.00 170.87 459 SER C N 1
ATOM 12087 C CA . SER E 1 459 ? 162.619 231.949 335.661 1.00 170.87 459 SER C CA 1
ATOM 12088 C C . SER E 1 459 ? 163.220 232.420 334.346 1.00 170.87 459 SER C C 1
ATOM 12089 O O . SER E 1 459 ? 164.209 233.162 334.337 1.00 170.87 459 SER C O 1
ATOM 12092 N N . LYS E 1 460 ? 162.629 232.006 333.222 1.00 171.09 460 LYS C N 1
ATOM 12093 C CA . LYS E 1 460 ? 163.132 232.411 331.916 1.00 171.09 460 LYS C CA 1
ATOM 12094 C C . LYS E 1 460 ? 163.030 233.918 331.728 1.00 171.09 460 LYS C C 1
ATOM 12095 O O . LYS E 1 460 ? 163.978 234.558 331.272 1.00 171.09 460 LYS C O 1
ATOM 12101 N N . VAL E 1 461 ? 161.883 234.503 332.081 1.00 174.18 461 VAL C N 1
ATOM 12102 C CA . VAL E 1 461 ? 161.734 235.949 331.914 1.00 174.18 461 VAL C CA 1
ATOM 12103 C C . VAL E 1 461 ? 162.614 236.707 332.903 1.00 174.18 461 VAL C C 1
ATOM 12104 O O . VAL E 1 461 ? 163.160 237.767 332.566 1.00 174.18 461 VAL C O 1
ATOM 12108 N N . LEU E 1 462 ? 162.783 236.190 334.126 1.00 179.93 462 LEU C N 1
ATOM 12109 C CA . LEU E 1 462 ? 163.682 236.840 335.076 1.00 179.93 462 LEU C CA 1
ATOM 12110 C C . LEU E 1 462 ? 165.117 236.844 334.554 1.00 179.93 462 LEU C C 1
ATOM 12111 O O . LEU E 1 462 ? 165.799 237.877 334.578 1.00 179.93 462 LEU C O 1
ATOM 12116 N N . ILE E 1 463 ? 165.584 235.694 334.062 1.00 181.56 463 ILE C N 1
ATOM 12117 C CA . ILE E 1 463 ? 166.936 235.605 333.518 1.00 181.56 463 ILE C CA 1
ATOM 12118 C C . ILE E 1 463 ? 167.064 236.471 332.273 1.00 181.56 463 ILE C C 1
ATOM 12119 O O . ILE E 1 463 ? 168.109 237.085 332.033 1.00 181.56 463 ILE C O 1
ATOM 12124 N N . GLY E 1 464 ? 166.003 236.549 331.468 1.00 186.02 464 GLY C N 1
ATOM 12125 C CA . GLY E 1 464 ? 166.041 237.399 330.292 1.00 186.02 464 GLY C CA 1
ATOM 12126 C C . GLY E 1 464 ? 166.199 238.865 330.641 1.00 186.02 464 GLY C C 1
ATOM 12127 O O . GLY E 1 464 ? 166.988 239.577 330.023 1.00 186.02 464 GLY C O 1
ATOM 12128 N N . ALA E 1 465 ? 165.446 239.334 331.641 1.00 188.66 465 ALA C N 1
ATOM 12129 C CA . ALA E 1 465 ? 165.586 240.719 332.082 1.00 188.66 465 ALA C CA 1
ATOM 12130 C C . ALA E 1 465 ? 166.970 240.976 332.667 1.00 188.66 465 ALA C C 1
ATOM 12131 O O . ALA E 1 465 ? 167.574 242.034 332.426 1.00 188.66 465 ALA C O 1
ATOM 12133 N N . ILE E 1 466 ? 167.486 240.020 333.443 1.00 189.43 466 ILE C N 1
ATOM 12134 C CA . ILE E 1 466 ? 168.838 240.151 333.982 1.00 189.43 466 ILE C CA 1
ATOM 12135 C C . ILE E 1 466 ? 169.850 240.264 332.850 1.00 189.43 466 ILE C C 1
ATOM 12136 O O . ILE E 1 466 ? 170.789 241.069 332.912 1.00 189.43 466 ILE C O 1
ATOM 12141 N N . LEU E 1 467 ? 169.671 239.470 331.792 1.00 191.21 467 LEU C N 1
ATOM 12142 C CA . LEU E 1 467 ? 170.577 239.527 330.650 1.00 191.21 467 LEU C CA 1
ATOM 12143 C C . LEU E 1 467 ? 170.447 240.848 329.901 1.00 191.21 467 LEU C C 1
ATOM 12144 O O . LEU E 1 467 ? 171.454 241.403 329.444 1.00 191.21 467 LEU C O 1
ATOM 12149 N N . MET E 1 468 ? 169.224 241.365 329.755 1.00 194.71 468 MET C N 1
ATOM 12150 C CA . MET E 1 468 ? 169.050 242.698 329.179 1.00 194.71 468 MET C CA 1
ATOM 12151 C C . MET E 1 468 ? 169.879 243.721 329.937 1.00 194.71 468 MET C C 1
ATOM 12152 O O . MET E 1 468 ? 170.656 244.479 329.344 1.00 194.71 468 MET C O 1
ATOM 12157 N N . TRP E 1 469 ? 169.715 243.755 331.262 1.00 197.98 469 TRP C N 1
ATOM 12158 C CA . TRP E 1 469 ? 170.398 244.776 332.051 1.00 197.98 469 TRP C CA 1
ATOM 12159 C C . TRP E 1 469 ? 171.911 244.586 332.010 1.00 197.98 469 TRP C C 1
ATOM 12160 O O . TRP E 1 469 ? 172.660 245.564 331.895 1.00 197.98 469 TRP C O 1
ATOM 12171 N N . LEU E 1 470 ? 172.375 243.337 332.091 1.00 198.22 470 LEU C N 1
ATOM 12172 C CA . LEU E 1 470 ? 173.810 243.075 332.063 1.00 198.22 470 LEU C CA 1
ATOM 12173 C C . LEU E 1 470 ? 174.418 243.468 330.722 1.00 198.22 470 LEU C C 1
ATOM 12174 O O . LEU E 1 470 ? 175.494 244.074 330.677 1.00 198.22 470 LEU C O 1
ATOM 12179 N N . GLY E 1 471 ? 173.743 243.137 329.618 1.00 200.84 471 GLY C N 1
ATOM 12180 C CA . GLY E 1 471 ? 174.255 243.509 328.311 1.00 200.84 471 GLY C CA 1
ATOM 12181 C C . GLY E 1 471 ? 174.251 245.006 328.084 1.00 200.84 471 GLY C C 1
ATOM 12182 O O . GLY E 1 471 ? 175.188 245.554 327.496 1.00 200.84 471 GLY C O 1
ATOM 12183 N N . VAL E 1 472 ? 173.198 245.691 328.538 1.00 200.74 472 VAL C N 1
ATOM 12184 C CA . VAL E 1 472 ? 173.150 247.143 328.396 1.00 200.74 472 VAL C CA 1
ATOM 12185 C C . VAL E 1 472 ? 174.261 247.796 329.208 1.00 200.74 472 VAL C C 1
ATOM 12186 O O . VAL E 1 472 ? 174.956 248.697 328.722 1.00 200.74 472 VAL C O 1
ATOM 12190 N N . SER E 1 473 ? 174.456 247.351 330.448 1.00 202.08 473 SER C N 1
ATOM 12191 C CA . SER E 1 473 ? 175.523 247.881 331.298 1.00 202.08 473 SER C CA 1
ATOM 12192 C C . SER E 1 473 ? 176.752 246.971 331.246 1.00 202.08 473 SER C C 1
ATOM 12193 O O . SER E 1 473 ? 177.164 246.367 332.236 1.00 202.08 473 SER C O 1
ATOM 12196 N N . ALA E 1 474 ? 177.339 246.882 330.055 1.00 204.85 474 ALA C N 1
ATOM 12197 C CA . ALA E 1 474 ? 178.519 246.061 329.825 1.00 204.85 474 ALA C CA 1
ATOM 12198 C C . ALA E 1 474 ? 179.522 246.811 328.963 1.00 204.85 474 ALA C C 1
ATOM 12199 O O . ALA E 1 474 ? 179.160 247.698 328.186 1.00 204.85 474 ALA C O 1
ATOM 12201 N N . ARG E 1 475 ? 180.793 246.441 329.112 1.00 208.36 475 ARG C N 1
ATOM 12202 C CA . ARG E 1 475 ? 181.854 246.956 328.258 1.00 208.36 475 ARG C CA 1
ATOM 12203 C C . ARG E 1 475 ? 182.634 245.793 327.661 1.00 208.36 475 ARG C C 1
ATOM 12204 O O . ARG E 1 475 ? 182.215 244.638 327.788 1.00 208.36 475 ARG C O 1
ATOM 12212 N N . GLU E 1 476 ? 183.753 246.085 326.995 1.00 212.19 476 GLU C N 1
ATOM 12213 C CA . GLU E 1 476 ? 184.616 245.115 326.321 1.00 212.19 476 GLU C CA 1
ATOM 12214 C C . GLU E 1 476 ? 183.904 244.458 325.137 1.00 212.19 476 GLU C C 1
ATOM 12215 O O . GLU E 1 476 ? 184.487 243.587 324.480 1.00 212.19 476 GLU C O 1
ATOM 12221 N N . LYS E 1 477 ? 182.673 244.870 324.828 1.00 213.04 477 LYS C N 1
ATOM 12222 C CA . LYS E 1 477 ? 181.881 244.321 323.728 1.00 213.04 477 LYS C CA 1
ATOM 12223 C C . LYS E 1 477 ? 181.646 242.819 323.921 1.00 213.04 477 LYS C C 1
ATOM 12224 O O . LYS E 1 477 ? 182.036 241.983 323.103 1.00 213.04 477 LYS C O 1
ATOM 12230 N N . THR E 1 478 ? 181.003 242.488 325.041 1.00 214.95 478 THR C N 1
ATOM 12231 C CA . THR E 1 478 ? 180.578 241.120 325.301 1.00 214.95 478 THR C CA 1
ATOM 12232 C C . THR E 1 478 ? 179.287 240.760 324.580 1.00 214.95 478 THR C C 1
ATOM 12233 O O . THR E 1 478 ? 178.968 239.571 324.474 1.00 214.95 478 THR C O 1
ATOM 12237 N N . LEU E 1 479 ? 178.543 241.750 324.081 1.00 213.49 479 LEU C N 1
ATOM 12238 C CA . LEU E 1 479 ? 177.350 241.459 323.294 1.00 213.49 479 LEU C CA 1
ATOM 12239 C C . LEU E 1 479 ? 177.686 240.777 321.976 1.00 213.49 479 LEU C C 1
ATOM 12240 O O . LEU E 1 479 ? 176.841 240.054 321.436 1.00 213.49 479 LEU C O 1
ATOM 12245 N N . ALA E 1 480 ? 178.897 240.985 321.451 1.00 215.42 480 ALA C N 1
ATOM 12246 C CA . ALA E 1 480 ? 179.309 240.284 320.240 1.00 215.42 480 ALA C CA 1
ATOM 12247 C C . ALA E 1 480 ? 179.362 238.777 320.470 1.00 215.42 480 ALA C C 1
ATOM 12248 O O . ALA E 1 480 ? 178.923 237.997 319.618 1.00 215.42 480 ALA C O 1
ATOM 12250 N N . MET E 1 481 ? 179.898 238.351 321.612 1.00 215.35 481 MET C N 1
ATOM 12251 C CA . MET E 1 481 ? 179.898 236.941 321.970 1.00 215.35 481 MET C CA 1
ATOM 12252 C C . MET E 1 481 ? 178.581 236.491 322.587 1.00 215.35 481 MET C C 1
ATOM 12253 O O . MET E 1 481 ? 178.348 235.283 322.698 1.00 215.35 481 MET C O 1
ATOM 12258 N N . SER E 1 482 ? 177.720 237.427 322.985 1.00 214.86 482 SER C N 1
ATOM 12259 C CA . SER E 1 482 ? 176.437 237.084 323.582 1.00 214.86 482 SER C CA 1
ATOM 12260 C C . SER E 1 482 ? 175.326 236.909 322.557 1.00 214.86 482 SER C C 1
ATOM 12261 O O . SER E 1 482 ? 174.344 236.219 322.849 1.00 214.86 482 SER C O 1
ATOM 12264 N N . LEU E 1 483 ? 175.456 237.510 321.372 1.00 214.58 483 LEU C N 1
ATOM 12265 C CA . LEU E 1 483 ? 174.412 237.378 320.360 1.00 214.58 483 LEU C CA 1
ATOM 12266 C C . LEU E 1 483 ? 174.248 235.925 319.924 1.00 214.58 483 LEU C C 1
ATOM 12267 O O . LEU E 1 483 ? 173.126 235.462 319.693 1.00 214.58 483 LEU C O 1
ATOM 12272 N N . ILE E 1 484 ? 175.358 235.194 319.801 1.00 216.03 484 ILE C N 1
ATOM 12273 C CA . ILE E 1 484 ? 175.273 233.760 319.549 1.00 216.03 484 ILE C CA 1
ATOM 12274 C C . ILE E 1 484 ? 174.650 233.052 320.746 1.00 216.03 484 ILE C C 1
ATOM 12275 O O . ILE E 1 484 ? 173.804 232.161 320.589 1.00 216.03 484 ILE C O 1
ATOM 12280 N N . THR E 1 485 ? 175.045 233.441 321.958 1.00 213.57 485 THR C N 1
ATOM 12281 C CA . THR E 1 485 ? 174.473 232.849 323.161 1.00 213.57 485 THR C CA 1
ATOM 12282 C C . THR E 1 485 ? 173.012 233.250 323.327 1.00 213.57 485 THR C C 1
ATOM 12283 O O . THR E 1 485 ? 172.119 232.396 323.375 1.00 213.57 485 THR C O 1
ATOM 12287 N N . VAL E 1 486 ? 172.748 234.554 323.416 1.00 209.08 486 VAL C N 1
ATOM 12288 C CA . VAL E 1 486 ? 171.395 235.079 323.570 1.00 209.08 486 VAL C CA 1
ATOM 12289 C C . VAL E 1 486 ? 171.262 236.265 322.621 1.00 209.08 486 VAL C C 1
ATOM 12290 O O . VAL E 1 486 ? 171.819 237.339 322.884 1.00 209.08 486 VAL C O 1
ATOM 12294 N N . GLY E 1 487 ? 170.535 236.077 321.523 1.00 203.47 487 GLY C N 1
ATOM 12295 C CA . GLY E 1 487 ? 170.374 237.126 320.537 1.00 203.47 487 GLY C CA 1
ATOM 12296 C C . GLY E 1 487 ? 168.962 237.662 320.469 1.00 203.47 487 GLY C C 1
ATOM 12297 O O . GLY E 1 487 ? 168.404 238.088 321.486 1.00 203.47 487 GLY C O 1
ATOM 12298 N N . ALA E 1 488 ? 168.368 237.651 319.278 1.00 195.46 488 ALA C N 1
ATOM 12299 C CA . ALA E 1 488 ? 167.000 238.115 319.084 1.00 195.46 488 ALA C CA 1
ATOM 12300 C C . ALA E 1 488 ? 165.995 236.976 318.991 1.00 195.46 488 ALA C C 1
ATOM 12301 O O . ALA E 1 488 ? 164.901 237.077 319.553 1.00 195.46 488 ALA C O 1
ATOM 12303 N N . ILE E 1 489 ? 166.344 235.894 318.292 1.00 189.66 489 ILE C N 1
ATOM 12304 C CA . ILE E 1 489 ? 165.424 234.770 318.144 1.00 189.66 489 ILE C CA 1
ATOM 12305 C C . ILE E 1 489 ? 165.160 234.111 319.492 1.00 189.66 489 ILE C C 1
ATOM 12306 O O . ILE E 1 489 ? 164.014 233.788 319.828 1.00 189.66 489 ILE C O 1
ATOM 12311 N N . LEU E 1 490 ? 166.214 233.900 320.285 1.00 187.90 490 LEU C N 1
ATOM 12312 C CA . LEU E 1 490 ? 166.043 233.259 321.587 1.00 187.90 490 LEU C CA 1
ATOM 12313 C C . LEU E 1 490 ? 165.206 234.119 322.526 1.00 187.90 490 LEU C C 1
ATOM 12314 O O . LEU E 1 490 ? 164.346 233.605 323.249 1.00 187.90 490 LEU C O 1
ATOM 12319 N N . LEU E 1 491 ? 165.442 235.432 322.531 1.00 187.73 491 LEU C N 1
ATOM 12320 C CA . LEU E 1 491 ? 164.666 236.309 323.400 1.00 187.73 491 LEU C CA 1
ATOM 12321 C C . LEU E 1 491 ? 163.216 236.410 322.945 1.00 187.73 491 LEU C C 1
ATOM 12322 O O . LEU E 1 491 ? 162.307 236.469 323.784 1.00 187.73 491 LEU C O 1
ATOM 12327 N N . TYR E 1 492 ? 162.977 236.427 321.629 1.00 184.71 492 TYR C N 1
ATOM 12328 C CA . TYR E 1 492 ? 161.607 236.398 321.130 1.00 184.71 492 TYR C CA 1
ATOM 12329 C C . TYR E 1 492 ? 160.913 235.100 321.522 1.00 184.71 492 TYR C C 1
ATOM 12330 O O . TYR E 1 492 ? 159.725 235.099 321.866 1.00 184.71 492 TYR C O 1
ATOM 12339 N N . LEU E 1 493 ? 161.643 233.982 321.476 1.00 179.84 493 LEU C N 1
ATOM 12340 C CA . LEU E 1 493 ? 161.104 232.719 321.964 1.00 179.84 493 LEU C CA 1
ATOM 12341 C C . LEU E 1 493 ? 160.768 232.796 323.445 1.00 179.84 493 LEU C C 1
ATOM 12342 O O . LEU E 1 493 ? 159.743 232.258 323.880 1.00 179.84 493 LEU C O 1
ATOM 12347 N N . SER E 1 494 ? 161.623 233.448 324.233 1.00 180.55 494 SER C N 1
ATOM 12348 C CA . SER E 1 494 ? 161.360 233.585 325.660 1.00 180.55 494 SER C CA 1
ATOM 12349 C C . SER E 1 494 ? 160.109 234.419 325.921 1.00 180.55 494 SER C C 1
ATOM 12350 O O . SER E 1 494 ? 159.321 234.098 326.818 1.00 180.55 494 SER C O 1
ATOM 12353 N N . THR E 1 495 ? 159.908 235.490 325.152 1.00 180.79 495 THR C N 1
ATOM 12354 C CA . THR E 1 495 ? 158.835 236.422 325.488 1.00 180.79 495 THR C CA 1
ATOM 12355 C C . THR E 1 495 ? 157.488 236.054 324.865 1.00 180.79 495 THR C C 1
ATOM 12356 O O . THR E 1 495 ? 156.460 236.136 325.546 1.00 180.79 495 THR C O 1
ATOM 12360 N N . MET E 1 496 ? 157.453 235.649 323.595 1.00 176.44 496 MET C N 1
ATOM 12361 C CA . MET E 1 496 ? 156.181 235.473 322.900 1.00 176.44 496 MET C CA 1
ATOM 12362 C C . MET E 1 496 ? 155.882 234.026 322.542 1.00 176.44 496 MET C C 1
ATOM 12363 O O . MET E 1 496 ? 154.842 233.498 322.952 1.00 176.44 496 MET C O 1
ATOM 12368 N N . THR E 1 497 ? 156.759 233.363 321.793 1.00 170.42 497 THR C N 1
ATOM 12369 C CA . THR E 1 497 ? 156.472 232.004 321.368 1.00 170.42 497 THR C CA 1
ATOM 12370 C C . THR E 1 497 ? 156.761 231.022 322.503 1.00 170.42 497 THR C C 1
ATOM 12371 O O . THR E 1 497 ? 157.136 231.405 323.614 1.00 170.42 497 THR C O 1
ATOM 12375 N N . ASN E 1 498 ? 156.564 229.734 322.209 1.00 161.21 498 ASN C N 1
ATOM 12376 C CA . ASN E 1 498 ? 156.768 228.660 323.184 1.00 161.21 498 ASN C CA 1
ATOM 12377 C C . ASN E 1 498 ? 155.917 228.880 324.433 1.00 161.21 498 ASN C C 1
ATOM 12378 O O . ASN E 1 498 ? 156.333 228.580 325.554 1.00 161.21 498 ASN C O 1
ATOM 12383 N N . ALA E 1 499 ? 154.713 229.409 324.236 1.00 159.22 499 ALA C N 1
ATOM 12384 C CA . ALA E 1 499 ? 153.812 229.699 325.345 1.00 159.22 499 ALA C CA 1
ATOM 12385 C C . ALA E 1 499 ? 152.419 229.140 325.080 1.00 159.22 499 ALA C C 1
ATOM 12386 O O . ALA E 1 499 ? 152.064 228.067 325.569 1.00 159.22 499 ALA C O 1
ATOM 12388 C CA . SER F 2 1 ? 156.993 222.672 343.159 1.00 151.95 1 SER F CA 1
ATOM 12389 C C . SER F 2 1 ? 156.523 224.001 343.741 1.00 151.95 1 SER F C 1
ATOM 12390 O O . SER F 2 1 ? 155.897 224.806 343.050 1.00 151.95 1 SER F O 1
ATOM 12393 N N . ILE F 2 2 ? 156.835 224.231 345.014 1.00 161.61 2 ILE F N 1
ATOM 12394 C CA . ILE F 2 2 ? 156.381 225.434 345.706 1.00 161.61 2 ILE F CA 1
ATOM 12395 C C . ILE F 2 2 ? 157.351 226.594 345.503 1.00 161.61 2 ILE F C 1
ATOM 12396 O O . ILE F 2 2 ? 156.952 227.680 345.076 1.00 161.61 2 ILE F O 1
ATOM 12401 N N . MET F 2 3 ? 158.637 226.393 345.799 1.00 162.63 3 MET F N 1
ATOM 12402 C CA . MET F 2 3 ? 159.670 227.328 345.374 1.00 162.63 3 MET F CA 1
ATOM 12403 C C . MET F 2 3 ? 160.382 226.867 344.112 1.00 162.63 3 MET F C 1
ATOM 12404 O O . MET F 2 3 ? 161.088 227.665 343.487 1.00 162.63 3 MET F O 1
ATOM 12409 N N . ILE F 2 4 ? 160.215 225.603 343.737 1.00 159.38 4 ILE F N 1
ATOM 12410 C CA . ILE F 2 4 ? 160.750 225.055 342.497 1.00 159.38 4 ILE F CA 1
ATOM 12411 C C . ILE F 2 4 ? 160.017 225.726 341.343 1.00 159.38 4 ILE F C 1
ATOM 12412 O O . ILE F 2 4 ? 158.801 225.948 341.438 1.00 159.38 4 ILE F O 1
ATOM 12417 N N . PRO F 2 5 ? 160.694 226.075 340.248 1.00 157.19 5 PRO F N 1
ATOM 12418 C CA . PRO F 2 5 ? 159.968 226.508 339.051 1.00 157.19 5 PRO F CA 1
ATOM 12419 C C . PRO F 2 5 ? 159.052 225.402 338.550 1.00 157.19 5 PRO F C 1
ATOM 12420 O O . PRO F 2 5 ? 159.158 224.237 338.937 1.00 157.19 5 PRO F O 1
ATOM 12424 N N . THR F 2 6 ? 158.132 225.779 337.667 1.00 143.73 6 THR F N 1
ATOM 12425 C CA . THR F 2 6 ? 157.124 224.844 337.183 1.00 143.73 6 THR F CA 1
ATOM 12426 C C . THR F 2 6 ? 157.796 223.759 336.339 1.00 143.73 6 THR F C 1
ATOM 12427 O O . THR F 2 6 ? 159.005 223.773 336.096 1.00 143.73 6 THR F O 1
ATOM 12431 N N . HIS F 2 7 ? 156.996 222.804 335.862 1.00 126.16 7 HIS F N 1
ATOM 12432 C CA . HIS F 2 7 ? 157.504 221.660 335.117 1.00 126.16 7 HIS F CA 1
ATOM 12433 C C . HIS F 2 7 ? 157.698 221.970 333.637 1.00 126.16 7 HIS F C 1
ATOM 12434 O O . HIS F 2 7 ? 157.682 221.055 332.803 1.00 126.16 7 HIS F O 1
ATOM 12441 N N . SER F 2 8 ? 157.879 223.243 333.291 1.00 137.41 8 SER F N 1
ATOM 12442 C CA . SER F 2 8 ? 158.060 223.678 331.912 1.00 137.41 8 SER F CA 1
ATOM 12443 C C . SER F 2 8 ? 159.454 223.388 331.373 1.00 137.41 8 SER F C 1
ATOM 12444 O O . SER F 2 8 ? 159.801 223.885 330.297 1.00 137.41 8 SER F O 1
ATOM 12447 N N . THR F 2 9 ? 160.256 222.598 332.088 1.00 140.54 9 THR F N 1
ATOM 12448 C CA . THR F 2 9 ? 161.606 222.276 331.645 1.00 140.54 9 THR F CA 1
ATOM 12449 C C . THR F 2 9 ? 161.637 221.275 330.500 1.00 140.54 9 THR F C 1
ATOM 12450 O O . THR F 2 9 ? 162.670 221.160 329.830 1.00 140.54 9 THR F O 1
ATOM 12454 N N . GLY F 2 10 ? 160.542 220.555 330.256 1.00 139.33 10 GLY F N 1
ATOM 12455 C CA . GLY F 2 10 ? 160.518 219.573 329.187 1.00 139.33 10 GLY F CA 1
ATOM 12456 C C . GLY F 2 10 ? 160.381 220.156 327.798 1.00 139.33 10 GLY F C 1
ATOM 12457 O O . GLY F 2 10 ? 160.571 219.424 326.819 1.00 139.33 10 GLY F O 1
ATOM 12458 N N . GLY F 2 11 ? 160.069 221.444 327.685 1.00 140.22 11 GLY F N 1
ATOM 12459 C CA . GLY F 2 11 ? 159.877 222.053 326.380 1.00 140.22 11 GLY F CA 1
ATOM 12460 C C . GLY F 2 11 ? 158.693 221.504 325.617 1.00 140.22 11 GLY F C 1
ATOM 12461 O O . GLY F 2 11 ? 158.731 221.441 324.384 1.00 140.22 11 GLY F O 1
ATOM 12462 N N . LEU F 2 12 ? 157.637 221.105 326.320 1.00 137.57 12 LEU F N 1
ATOM 12463 C CA . LEU F 2 12 ? 156.446 220.520 325.706 1.00 137.57 12 LEU F CA 1
ATOM 12464 C C . LEU F 2 12 ? 155.285 221.503 325.668 1.00 137.57 12 LEU F C 1
ATOM 12465 O O . LEU F 2 12 ? 154.122 221.115 325.821 1.00 137.57 12 LEU F O 1
ATOM 12470 N N . HIS F 2 13 ? 155.572 222.788 325.468 1.00 143.30 13 HIS F N 1
ATOM 12471 C CA . HIS F 2 13 ? 154.525 223.795 325.376 1.00 143.30 13 HIS F CA 1
ATOM 12472 C C . HIS F 2 13 ? 153.892 223.764 323.993 1.00 143.30 13 HIS F C 1
ATOM 12473 O O . HIS F 2 13 ? 154.588 223.740 322.975 1.00 143.30 13 HIS F O 1
ATOM 12480 N N . GLN F 2 14 ? 152.563 223.765 323.961 1.00 126.88 14 GLN F N 1
ATOM 12481 C CA . GLN F 2 14 ? 151.829 223.681 322.707 1.00 126.88 14 GLN F CA 1
ATOM 12482 C C . GLN F 2 14 ? 150.569 224.529 322.818 1.00 126.88 14 GLN F C 1
ATOM 12483 O O . GLN F 2 14 ? 150.300 225.149 323.852 1.00 126.88 14 GLN F O 1
ATOM 12489 N N . GLY F 2 15 ? 149.791 224.550 321.738 1.00 128.76 15 GLY F N 1
ATOM 12490 C CA . GLY F 2 15 ? 148.589 225.361 321.681 1.00 128.76 15 GLY F CA 1
ATOM 12491 C C . GLY F 2 15 ? 147.375 224.714 322.318 1.00 128.76 15 GLY F C 1
ATOM 12492 O O . GLY F 2 15 ? 146.258 224.843 321.806 1.00 128.76 15 GLY F O 1
ATOM 12493 N N . THR F 2 16 ? 147.580 224.017 323.433 1.00 126.94 16 THR F N 1
ATOM 12494 C CA . THR F 2 16 ? 146.497 223.398 324.192 1.00 126.94 16 THR F CA 1
ATOM 12495 C C . THR F 2 16 ? 146.649 223.816 325.648 1.00 126.94 16 THR F C 1
ATOM 12496 O O . THR F 2 16 ? 147.433 223.219 326.390 1.00 126.94 16 THR F O 1
ATOM 12500 N N . GLU F 2 17 ? 145.898 224.840 326.055 1.00 129.39 17 GLU F N 1
ATOM 12501 C CA . GLU F 2 17 ? 145.997 225.381 327.401 1.00 129.39 17 GLU F CA 1
ATOM 12502 C C . GLU F 2 17 ? 144.604 225.549 327.988 1.00 129.39 17 GLU F C 1
ATOM 12503 O O . GLU F 2 17 ? 143.626 225.751 327.262 1.00 129.39 17 GLU F O 1
ATOM 12509 N N . GLY F 2 18 ? 144.524 225.461 329.314 1.00 117.64 18 GLY F N 1
ATOM 12510 C CA . GLY F 2 18 ? 143.291 225.686 330.030 1.00 117.64 18 GLY F CA 1
ATOM 12511 C C . GLY F 2 18 ? 143.116 227.150 330.414 1.00 117.64 18 GLY F C 1
ATOM 12512 O O . GLY F 2 18 ? 144.032 227.962 330.329 1.00 117.64 18 GLY F O 1
ATOM 12513 N N . TRP F 2 19 ? 141.897 227.474 330.843 1.00 104.08 19 TRP F N 1
ATOM 12514 C CA . TRP F 2 19 ? 141.550 228.829 331.249 1.00 104.08 19 TRP F CA 1
ATOM 12515 C C . TRP F 2 19 ? 141.896 229.117 332.703 1.00 104.08 19 TRP F C 1
ATOM 12516 O O . TRP F 2 19 ? 141.614 230.215 333.195 1.00 104.08 19 TRP F O 1
ATOM 12527 N N . HIS F 2 20 ? 142.506 228.154 333.397 1.00 111.34 20 HIS F N 1
ATOM 12528 C CA . HIS F 2 20 ? 143.055 228.358 334.730 1.00 111.34 20 HIS F CA 1
ATOM 12529 C C . HIS F 2 20 ? 144.560 228.127 334.722 1.00 111.34 20 HIS F C 1
ATOM 12530 O O . HIS F 2 20 ? 145.178 227.958 335.775 1.00 111.34 20 HIS F O 1
ATOM 12537 N N . ARG F 2 21 ? 145.156 228.122 333.532 1.00 123.22 21 ARG F N 1
ATOM 12538 C CA . ARG F 2 21 ? 146.587 227.907 333.352 1.00 123.22 21 ARG F CA 1
ATOM 12539 C C . ARG F 2 21 ? 147.313 229.179 332.945 1.00 123.22 21 ARG F C 1
ATOM 12540 O O . ARG F 2 21 ? 148.397 229.463 333.468 1.00 123.22 21 ARG F O 1
ATOM 12548 N N . THR F 2 22 ? 146.743 229.956 332.023 1.00 140.86 22 THR F N 1
ATOM 12549 C CA . THR F 2 22 ? 147.366 231.197 331.582 1.00 140.86 22 THR F CA 1
ATOM 12550 C C . THR F 2 22 ? 147.188 232.334 332.578 1.00 140.86 22 THR F C 1
ATOM 12551 O O . THR F 2 22 ? 147.894 233.342 332.477 1.00 140.86 22 THR F O 1
ATOM 12555 N N . ASN F 2 23 ? 146.260 232.203 333.529 1.00 151.92 23 ASN F N 1
ATOM 12556 C CA . ASN F 2 23 ? 146.053 233.237 334.536 1.00 151.92 23 ASN F CA 1
ATOM 12557 C C . ASN F 2 23 ? 147.153 233.262 335.589 1.00 151.92 23 ASN F C 1
ATOM 12558 O O . ASN F 2 23 ? 147.191 234.196 336.398 1.00 151.92 23 ASN F O 1
ATOM 12563 N N . ASN F 2 24 ? 148.042 232.264 335.596 1.00 153.92 24 ASN F N 1
ATOM 12564 C CA . ASN F 2 24 ? 149.074 232.191 336.626 1.00 153.92 24 ASN F CA 1
ATOM 12565 C C . ASN F 2 24 ? 150.048 233.358 336.527 1.00 153.92 24 ASN F C 1
ATOM 12566 O O . ASN F 2 24 ? 150.518 233.868 337.550 1.00 153.92 24 ASN F O 1
ATOM 12571 N N . VAL F 2 25 ? 150.364 233.794 335.305 1.00 157.86 25 VAL F N 1
ATOM 12572 C CA . VAL F 2 25 ? 151.363 234.844 335.120 1.00 157.86 25 VAL F CA 1
ATOM 12573 C C . VAL F 2 25 ? 150.909 236.142 335.782 1.00 157.86 25 VAL F C 1
ATOM 12574 O O . VAL F 2 25 ? 151.719 236.877 336.357 1.00 157.86 25 VAL F O 1
ATOM 12578 N N . LYS F 2 26 ? 149.611 236.439 335.721 1.00 161.05 26 LYS F N 1
ATOM 12579 C CA . LYS F 2 26 ? 149.082 237.628 336.377 1.00 161.05 26 LYS F CA 1
ATOM 12580 C C . LYS F 2 26 ? 148.749 237.390 337.843 1.00 161.05 26 LYS F C 1
ATOM 12581 O O . LYS F 2 26 ? 148.877 238.314 338.655 1.00 161.05 26 LYS F O 1
ATOM 12587 N N . ASN F 2 27 ? 148.333 236.171 338.201 1.00 164.95 27 ASN F N 1
ATOM 12588 C CA . ASN F 2 27 ? 148.031 235.873 339.598 1.00 164.95 27 ASN F CA 1
ATOM 12589 C C . ASN F 2 27 ? 149.280 235.961 340.466 1.00 164.95 27 ASN F C 1
ATOM 12590 O O . ASN F 2 27 ? 149.217 236.445 341.604 1.00 164.95 27 ASN F O 1
ATOM 12595 N N . PHE F 2 28 ? 150.420 235.498 339.949 1.00 166.26 28 PHE F N 1
ATOM 12596 C CA . PHE F 2 28 ? 151.668 235.588 340.699 1.00 166.26 28 PHE F CA 1
ATOM 12597 C C . PHE F 2 28 ? 152.019 237.040 341.001 1.00 166.26 28 PHE F C 1
ATOM 12598 O O . PHE F 2 28 ? 152.361 237.388 342.138 1.00 166.26 28 PHE F O 1
ATOM 12606 N N . LEU F 2 29 ? 151.925 237.907 339.989 1.00 168.12 29 LEU F N 1
ATOM 12607 C CA . LEU F 2 29 ? 152.235 239.318 340.191 1.00 168.12 29 LEU F CA 1
ATOM 12608 C C . LEU F 2 29 ? 151.235 239.973 341.132 1.00 168.12 29 LEU F C 1
ATOM 12609 O O . LEU F 2 29 ? 151.610 240.823 341.948 1.00 168.12 29 LEU F O 1
ATOM 12614 N N . MET F 2 30 ? 149.957 239.597 341.030 1.00 170.57 30 MET F N 1
ATOM 12615 C CA . MET F 2 30 ? 148.951 240.140 341.938 1.00 170.57 30 MET F CA 1
ATOM 12616 C C . MET F 2 30 ? 149.267 239.775 343.383 1.00 170.57 30 MET F C 1
ATOM 12617 O O . MET F 2 30 ? 149.217 240.628 344.276 1.00 170.57 30 MET F O 1
ATOM 12622 N N . ARG F 2 31 ? 149.607 238.506 343.627 1.00 170.40 31 ARG F N 1
ATOM 12623 C CA . ARG F 2 31 ? 149.964 238.085 344.977 1.00 170.40 31 ARG F CA 1
ATOM 12624 C C . ARG F 2 31 ? 151.210 238.811 345.470 1.00 170.40 31 ARG F C 1
ATOM 12625 O O . ARG F 2 31 ? 151.266 239.255 346.624 1.00 170.40 31 ARG F O 1
ATOM 12633 N N . VAL F 2 32 ? 152.219 238.943 344.604 1.00 173.79 32 VAL F N 1
ATOM 12634 C CA . VAL F 2 32 ? 153.464 239.596 345.000 1.00 173.79 32 VAL F CA 1
ATOM 12635 C C . VAL F 2 32 ? 153.205 241.047 345.385 1.00 173.79 32 VAL F C 1
ATOM 12636 O O . VAL F 2 32 ? 153.671 241.521 346.428 1.00 173.79 32 VAL F O 1
ATOM 12640 N N . GLU F 2 33 ? 152.441 241.771 344.562 1.00 175.76 33 GLU F N 1
ATOM 12641 C CA . GLU F 2 33 ? 152.199 243.182 344.850 1.00 175.76 33 GLU F CA 1
ATOM 12642 C C . GLU F 2 33 ? 151.297 243.356 346.066 1.00 175.76 33 GLU F C 1
ATOM 12643 O O . GLU F 2 33 ? 151.488 244.292 346.854 1.00 175.76 33 GLU F O 1
ATOM 12649 N N . LYS F 2 34 ? 150.321 242.463 346.252 1.00 176.70 34 LYS F N 1
ATOM 12650 C CA . LYS F 2 34 ? 149.469 242.548 347.432 1.00 176.70 34 LYS F CA 1
ATOM 12651 C C . LYS F 2 34 ? 150.272 242.327 348.707 1.00 176.70 34 LYS F C 1
ATOM 12652 O O . LYS F 2 34 ? 150.122 243.077 349.680 1.00 176.70 34 LYS F O 1
ATOM 12658 N N . TRP F 2 35 ? 151.146 241.319 348.718 1.00 179.71 35 TRP F N 1
ATOM 12659 C CA . TRP F 2 35 ? 151.970 241.107 349.900 1.00 179.71 35 TRP F CA 1
ATOM 12660 C C . TRP F 2 35 ? 152.980 242.232 350.088 1.00 179.71 35 TRP F C 1
ATOM 12661 O O . TRP F 2 35 ? 153.293 242.594 351.228 1.00 179.71 35 TRP F O 1
ATOM 12672 N N . SER F 2 36 ? 153.488 242.806 348.994 1.00 181.36 36 SER F N 1
ATOM 12673 C CA . SER F 2 36 ? 154.409 243.932 349.113 1.00 181.36 36 SER F CA 1
ATOM 12674 C C . SER F 2 36 ? 153.731 245.135 349.755 1.00 181.36 36 SER F C 1
ATOM 12675 O O . SER F 2 36 ? 154.318 245.802 350.614 1.00 181.36 36 SER F O 1
ATOM 12678 N N . LEU F 2 37 ? 152.491 245.430 349.352 1.00 178.83 37 LEU F N 1
ATOM 12679 C CA . LEU F 2 37 ? 151.792 246.564 349.945 1.00 178.83 37 LEU F CA 1
ATOM 12680 C C . LEU F 2 37 ? 151.330 246.260 351.365 1.00 178.83 37 LEU F C 1
ATOM 12681 O O . LEU F 2 37 ? 151.213 247.179 352.184 1.00 178.83 37 LEU F O 1
ATOM 12686 N N . ARG F 2 38 ? 151.065 244.988 351.681 1.00 177.84 38 ARG F N 1
ATOM 12687 C CA . ARG F 2 38 ? 150.669 244.638 353.039 1.00 177.84 38 ARG F CA 1
ATOM 12688 C C . ARG F 2 38 ? 151.850 244.517 353.996 1.00 177.84 38 ARG F C 1
ATOM 12689 O O . ARG F 2 38 ? 151.647 244.556 355.213 1.00 177.84 38 ARG F O 1
ATOM 12697 N N . ASN F 2 39 ? 153.072 244.374 353.482 1.00 185.22 39 ASN F N 1
ATOM 12698 C CA . ASN F 2 39 ? 154.251 244.225 354.329 1.00 185.22 39 ASN F CA 1
ATOM 12699 C C . ASN F 2 39 ? 155.136 245.460 354.212 1.00 185.22 39 ASN F C 1
ATOM 12700 O O . ASN F 2 39 ? 155.914 245.577 353.254 1.00 185.22 39 ASN F O 1
ATOM 12705 N N . PRO F 2 40 ? 155.058 246.404 355.150 1.00 188.39 40 PRO F N 1
ATOM 12706 C CA . PRO F 2 40 ? 155.933 247.581 355.084 1.00 188.39 40 PRO F CA 1
ATOM 12707 C C . PRO F 2 40 ? 157.333 247.317 355.617 1.00 188.39 40 PRO F C 1
ATOM 12708 O O . PRO F 2 40 ? 158.312 247.866 355.101 1.00 188.39 40 PRO F O 1
ATOM 12712 N N . GLY F 2 41 ? 157.439 246.481 356.653 1.00 189.38 41 GLY F N 1
ATOM 12713 C CA . GLY F 2 41 ? 158.724 246.288 357.308 1.00 189.38 41 GLY F CA 1
ATOM 12714 C C . GLY F 2 41 ? 159.746 245.602 356.420 1.00 189.38 41 GLY F C 1
ATOM 12715 O O . GLY F 2 41 ? 160.907 246.019 356.352 1.00 189.38 41 GLY F O 1
ATOM 12716 N N . TYR F 2 42 ? 159.329 244.537 355.730 1.00 187.19 42 TYR F N 1
ATOM 12717 C CA . TYR F 2 42 ? 160.248 243.837 354.840 1.00 187.19 42 TYR F CA 1
ATOM 12718 C C . TYR F 2 42 ? 160.704 244.743 353.705 1.00 187.19 42 TYR F C 1
ATOM 12719 O O . TYR F 2 42 ? 161.892 244.775 353.366 1.00 187.19 42 TYR F O 1
ATOM 12728 N N . THR F 2 43 ? 159.772 245.496 353.115 1.00 192.81 43 THR F N 1
ATOM 12729 C CA . THR F 2 43 ? 160.133 246.407 352.034 1.00 192.81 43 THR F CA 1
ATOM 12730 C C . THR F 2 43 ? 161.094 247.484 352.521 1.00 192.81 43 THR F C 1
ATOM 12731 O O . THR F 2 43 ? 162.054 247.830 351.822 1.00 192.81 43 THR F O 1
ATOM 12735 N N . ALA F 2 44 ? 160.855 248.023 353.720 1.00 195.22 44 ALA F N 1
ATOM 12736 C CA . ALA F 2 44 ? 161.755 249.035 354.267 1.00 195.22 44 ALA F CA 1
ATOM 12737 C C . ALA F 2 44 ? 163.146 248.466 354.509 1.00 195.22 44 ALA F C 1
ATOM 12738 O O . ALA F 2 44 ? 164.151 249.111 354.190 1.00 195.22 44 ALA F O 1
ATOM 12740 N N . LEU F 2 45 ? 163.226 247.255 355.068 1.00 196.20 45 LEU F N 1
ATOM 12741 C CA . LEU F 2 45 ? 164.529 246.636 355.303 1.00 196.20 45 LEU F CA 1
ATOM 12742 C C . LEU F 2 45 ? 165.263 246.383 353.992 1.00 196.20 45 LEU F C 1
ATOM 12743 O O . LEU F 2 45 ? 166.479 246.608 353.895 1.00 196.20 45 LEU F O 1
ATOM 12748 N N . ILE F 2 46 ? 164.542 245.917 352.972 1.00 195.54 46 ILE F N 1
ATOM 12749 C CA . ILE F 2 46 ? 165.170 245.646 351.682 1.00 195.54 46 ILE F CA 1
ATOM 12750 C C . ILE F 2 46 ? 165.661 246.941 351.047 1.00 195.54 46 ILE F C 1
ATOM 12751 O O . ILE F 2 46 ? 166.750 246.989 350.462 1.00 195.54 46 ILE F O 1
ATOM 12756 N N . ALA F 2 47 ? 164.865 248.009 351.146 1.00 197.58 47 ALA F N 1
ATOM 12757 C CA . ALA F 2 47 ? 165.294 249.301 350.624 1.00 197.58 47 ALA F CA 1
ATOM 12758 C C . ALA F 2 47 ? 166.526 249.812 351.361 1.00 197.58 47 ALA F C 1
ATOM 12759 O O . ALA F 2 47 ? 167.432 250.386 350.747 1.00 197.58 47 ALA F O 1
ATOM 12761 N N . ILE F 2 48 ? 166.575 249.612 352.681 1.00 199.43 48 ILE F N 1
ATOM 12762 C CA . ILE F 2 48 ? 167.743 250.027 353.455 1.00 199.43 48 ILE F CA 1
ATOM 12763 C C . ILE F 2 48 ? 168.983 249.272 352.991 1.00 199.43 48 ILE F C 1
ATOM 12764 O O . ILE F 2 48 ? 170.054 249.861 352.801 1.00 199.43 48 ILE F O 1
ATOM 12769 N N . LEU F 2 49 ? 168.854 247.957 352.799 1.00 197.40 49 LEU F N 1
ATOM 12770 C CA . LEU F 2 49 ? 169.990 247.170 352.324 1.00 197.40 49 LEU F CA 1
ATOM 12771 C C . LEU F 2 49 ? 170.430 247.612 350.932 1.00 197.40 49 LEU F C 1
ATOM 12772 O O . LEU F 2 49 ? 171.632 247.740 350.659 1.00 197.40 49 LEU F O 1
ATOM 12777 N N . GLY F 2 50 ? 169.468 247.852 350.038 1.00 198.23 50 GLY F N 1
ATOM 12778 C CA . GLY F 2 50 ? 169.808 248.272 348.688 1.00 198.23 50 GLY F CA 1
ATOM 12779 C C . GLY F 2 50 ? 170.468 249.635 348.645 1.00 198.23 50 GLY F C 1
ATOM 12780 O O . GLY F 2 50 ? 171.331 249.891 347.801 1.00 198.23 50 GLY F O 1
ATOM 12781 N N . TRP F 2 51 ? 170.060 250.538 349.538 1.00 199.47 51 TRP F N 1
ATOM 12782 C CA . TRP F 2 51 ? 170.718 251.836 349.624 1.00 199.47 51 TRP F CA 1
ATOM 12783 C C . TRP F 2 51 ? 172.103 251.718 350.245 1.00 199.47 51 TRP F C 1
ATOM 12784 O O . TRP F 2 51 ? 173.020 252.451 349.855 1.00 199.47 51 TRP F O 1
ATOM 12795 N N . THR F 2 52 ? 172.274 250.810 351.208 1.00 198.61 52 THR F N 1
ATOM 12796 C CA . THR F 2 52 ? 173.569 250.654 351.864 1.00 198.61 52 THR F CA 1
ATOM 12797 C C . THR F 2 52 ? 174.601 250.056 350.917 1.00 198.61 52 THR F C 1
ATOM 12798 O O . THR F 2 52 ? 175.754 250.501 350.880 1.00 198.61 52 THR F O 1
ATOM 12802 N N . LEU F 2 53 ? 174.211 249.049 350.144 1.00 197.03 53 LEU F N 1
ATOM 12803 C CA . LEU F 2 53 ? 175.138 248.355 349.263 1.00 197.03 53 LEU F CA 1
ATOM 12804 C C . LEU F 2 53 ? 174.966 248.810 347.818 1.00 197.03 53 LEU F C 1
ATOM 12805 O O . LEU F 2 53 ? 173.976 249.442 347.446 1.00 197.03 53 LEU F O 1
ATOM 12810 N N . GLY F 2 54 ? 175.962 248.484 346.999 1.00 199.12 54 GLY F N 1
ATOM 12811 C CA . GLY F 2 54 ? 175.916 248.804 345.585 1.00 199.12 54 GLY F CA 1
ATOM 12812 C C . GLY F 2 54 ? 176.258 250.246 345.267 1.00 199.12 54 GLY F C 1
ATOM 12813 O O . GLY F 2 54 ? 177.314 250.523 344.689 1.00 199.12 54 GLY F O 1
ATOM 12814 N N . THR F 2 55 ? 175.370 251.169 345.648 1.00 201.43 55 THR F N 1
ATOM 12815 C CA . THR F 2 55 ? 175.526 252.596 345.348 1.00 201.43 55 THR F CA 1
ATOM 12816 C C . THR F 2 55 ? 175.736 252.825 343.852 1.00 201.43 55 THR F C 1
ATOM 12817 O O . THR F 2 55 ? 176.551 253.651 343.435 1.00 201.43 55 THR F O 1
ATOM 12821 N N . THR F 2 56 ? 174.988 252.081 343.037 1.00 201.92 56 THR F N 1
ATOM 12822 C CA . THR F 2 56 ? 175.093 252.164 341.589 1.00 201.92 56 THR F CA 1
ATOM 12823 C C . THR F 2 56 ? 173.785 252.516 340.896 1.00 201.92 56 THR F C 1
ATOM 12824 O O . THR F 2 56 ? 173.825 253.007 339.763 1.00 201.92 56 THR F O 1
ATOM 12828 N N . THR F 2 57 ? 172.639 252.286 341.540 1.00 202.34 57 THR F N 1
ATOM 12829 C CA . THR F 2 57 ? 171.303 252.498 340.987 1.00 202.34 57 THR F CA 1
ATOM 12830 C C . THR F 2 57 ? 171.030 251.634 339.760 1.00 202.34 57 THR F C 1
ATOM 12831 O O . THR F 2 57 ? 170.019 251.839 339.077 1.00 202.34 57 THR F O 1
ATOM 12835 N N . ALA F 2 58 ? 171.906 250.673 339.465 1.00 201.11 58 ALA F N 1
ATOM 12836 C CA . ALA F 2 58 ? 171.717 249.761 338.347 1.00 201.11 58 ALA F CA 1
ATOM 12837 C C . ALA F 2 58 ? 171.490 248.319 338.772 1.00 201.11 58 ALA F C 1
ATOM 12838 O O . ALA F 2 58 ? 171.014 247.522 337.958 1.00 201.11 58 ALA F O 1
ATOM 12840 N N . GLN F 2 59 ? 171.815 247.964 340.016 1.00 197.48 59 GLN F N 1
ATOM 12841 C CA . GLN F 2 59 ? 171.609 246.612 340.508 1.00 197.48 59 GLN F CA 1
ATOM 12842 C C . GLN F 2 59 ? 170.673 246.532 341.705 1.00 197.48 59 GLN F C 1
ATOM 12843 O O . GLN F 2 59 ? 170.142 245.451 341.976 1.00 197.48 59 GLN F O 1
ATOM 12849 N N . LYS F 2 60 ? 170.449 247.641 342.415 1.00 196.58 60 LYS F N 1
ATOM 12850 C CA . LYS F 2 60 ? 169.550 247.623 343.564 1.00 196.58 60 LYS F CA 1
ATOM 12851 C C . LYS F 2 60 ? 168.119 247.270 343.175 1.00 196.58 60 LYS F C 1
ATOM 12852 O O . LYS F 2 60 ? 167.368 246.760 344.014 1.00 196.58 60 LYS F O 1
ATOM 12858 N N . VAL F 2 61 ? 167.730 247.517 341.923 1.00 196.52 61 VAL F N 1
ATOM 12859 C CA . VAL F 2 61 ? 166.441 247.028 341.441 1.00 196.52 61 VAL F CA 1
ATOM 12860 C C . VAL F 2 61 ? 166.414 245.505 341.475 1.00 196.52 61 VAL F C 1
ATOM 12861 O O . VAL F 2 61 ? 165.430 244.892 341.903 1.00 196.52 61 VAL F O 1
ATOM 12865 N N . ILE F 2 62 ? 167.504 244.875 341.031 1.00 195.27 62 ILE F N 1
ATOM 12866 C CA . ILE F 2 62 ? 167.609 243.419 341.114 1.00 195.27 62 ILE F CA 1
ATOM 12867 C C . ILE F 2 62 ? 167.626 242.972 342.569 1.00 195.27 62 ILE F C 1
ATOM 12868 O O . ILE F 2 62 ? 167.016 241.957 342.931 1.00 195.27 62 ILE F O 1
ATOM 12873 N N . PHE F 2 63 ? 168.340 243.714 343.422 1.00 195.31 63 PHE F N 1
ATOM 12874 C CA . PHE F 2 63 ? 168.308 243.469 344.862 1.00 195.31 63 PHE F CA 1
ATOM 12875 C C . PHE F 2 63 ? 166.875 243.342 345.364 1.00 195.31 63 PHE F C 1
ATOM 12876 O O . PHE F 2 63 ? 166.470 242.299 345.888 1.00 195.31 63 PHE F O 1
ATOM 12884 N N . ILE F 2 64 ? 166.094 244.412 345.199 1.00 193.83 64 ILE F N 1
ATOM 12885 C CA . ILE F 2 64 ? 164.751 244.449 345.769 1.00 193.83 64 ILE F CA 1
ATOM 12886 C C . ILE F 2 64 ? 163.847 243.423 345.092 1.00 193.83 64 ILE F C 1
ATOM 12887 O O . ILE F 2 64 ? 162.999 242.807 345.746 1.00 193.83 64 ILE F O 1
ATOM 12892 N N . ALA F 2 65 ? 164.026 243.201 343.785 1.00 190.45 65 ALA F N 1
ATOM 12893 C CA . ALA F 2 65 ? 163.210 242.213 343.091 1.00 190.45 65 ALA F CA 1
ATOM 12894 C C . ALA F 2 65 ? 163.451 240.813 343.637 1.00 190.45 65 ALA F C 1
ATOM 12895 O O . ALA F 2 65 ? 162.501 240.066 343.889 1.00 190.45 65 ALA F O 1
ATOM 12897 N N . LEU F 2 66 ? 164.714 240.446 343.856 1.00 187.59 66 LEU F N 1
ATOM 12898 C CA . LEU F 2 66 ? 165.014 239.107 344.350 1.00 187.59 66 LEU F CA 1
ATOM 12899 C C . LEU F 2 66 ? 164.615 238.952 345.813 1.00 187.59 66 LEU F C 1
ATOM 12900 O O . LEU F 2 66 ? 164.159 237.878 346.234 1.00 187.59 66 LEU F O 1
ATOM 12905 N N . LEU F 2 67 ? 164.780 240.018 346.606 1.00 187.81 67 LEU F N 1
ATOM 12906 C CA . LEU F 2 67 ? 164.340 239.971 347.996 1.00 187.81 67 LEU F CA 1
ATOM 12907 C C . LEU F 2 67 ? 162.828 239.818 348.098 1.00 187.81 67 LEU F C 1
ATOM 12908 O O . LEU F 2 67 ? 162.336 239.070 348.950 1.00 187.81 67 LEU F O 1
ATOM 12913 N N . LEU F 2 68 ? 162.070 240.508 347.242 1.00 184.97 68 LEU F N 1
ATOM 12914 C CA . LEU F 2 68 ? 160.630 240.310 347.196 1.00 184.97 68 LEU F CA 1
ATOM 12915 C C . LEU F 2 68 ? 160.248 238.982 346.557 1.00 184.97 68 LEU F C 1
ATOM 12916 O O . LEU F 2 68 ? 159.124 238.512 346.762 1.00 184.97 68 LEU F O 1
ATOM 12921 N N . MET F 2 69 ? 161.142 238.386 345.767 1.00 182.63 69 MET F N 1
ATOM 12922 C CA . MET F 2 69 ? 160.883 237.060 345.218 1.00 182.63 69 MET F CA 1
ATOM 12923 C C . MET F 2 69 ? 160.961 235.993 346.303 1.00 182.63 69 MET F C 1
ATOM 12924 O O . MET F 2 69 ? 160.080 235.133 346.404 1.00 182.63 69 MET F O 1
ATOM 12929 N N . ILE F 2 70 ? 162.016 236.028 347.123 1.00 181.80 70 ILE F N 1
ATOM 12930 C CA . ILE F 2 70 ? 162.068 235.108 348.262 1.00 181.80 70 ILE F CA 1
ATOM 12931 C C . ILE F 2 70 ? 160.962 235.443 349.254 1.00 181.80 70 ILE F C 1
ATOM 12932 O O . ILE F 2 70 ? 160.356 234.548 349.858 1.00 181.80 70 ILE F O 1
ATOM 12937 N N . ALA F 2 71 ? 160.684 236.731 349.437 1.00 182.07 71 ALA F N 1
ATOM 12938 C CA . ALA F 2 71 ? 159.555 237.152 350.241 1.00 182.07 71 ALA F CA 1
ATOM 12939 C C . ALA F 2 71 ? 158.251 236.814 349.520 1.00 182.07 71 ALA F C 1
ATOM 12940 O O . ALA F 2 71 ? 158.248 236.534 348.320 1.00 182.07 71 ALA F O 1
ATOM 12942 N N . PRO F 2 72 ? 157.122 236.793 350.247 1.00 177.01 72 PRO F N 1
ATOM 12943 C CA . PRO F 2 72 ? 155.826 236.601 349.586 1.00 177.01 72 PRO F CA 1
ATOM 12944 C C . PRO F 2 72 ? 155.512 237.695 348.568 1.00 177.01 72 PRO F C 1
ATOM 12945 O O . PRO F 2 72 ? 154.869 237.403 347.560 1.00 177.01 72 PRO F O 1
#

Solvent-accessible surface area: 86785 Å² total; per-residue (Å²): 9,70,0,18,30,52,84,70,22,71,44,39,103,27,73,109,73,27,49,90,11,20,7,50,6,44,97,87,6,9,9,0,2,16,29,114,59,58,3,2,0,0,2,79,2,48,77,5,17,0,41,105,42,34,38,4,33,19,1,0,0,51,14,54,45,90,95,92,42,48,49,67,6,51,36,50,36,57,44,6,49,4,113,85,68,69,65,49,48,32,18,23,44,64,5,125,4,81,13,5,53,67,70,63,23,32,92,29,27,168,5,6,0,0,0,0,2,65,12,37,31,70,48,86,0,25,0,37,8,6,49,65,71,46,6,40,2,21,6,2,0,6,12,16,6,39,4,9,54,100,107,42,78,132,76,88,64,82,87,78,97,4,8,18,84,8,76,4,32,26,162,47,32,115,31,101,2,84,0,26,81,10,13,19,0,23,7,71,2,88,93,62,30,35,14,99,23,64,66,15,6,0,0,32,11,68,58,32,16,13,6,1,70,68,65,64,0,87,108,24,60,8,0,45,1,8,39,104,42,83,82,24,55,37,26,68,91,2,3,37,6,29,53,26,114,26,44,128,10,47,27,89,38,50,1,4,28,11,0,35,26,17,85,23,0,22,31,9,13,45,4,35,95,39,80,110,44,49,59,0,23,2,76,14,2,41,1,30,2,76,0,58,8,100,80,9,142,62,55,5,79,134,65,150,80,0,57,92,86,8,50,44,50,108,133,14,19,45,12,59,112,18,3,4,5,0,26,0,32,0,56,45,111,44,42,54,1,76,7,25,30,10,1,36,78,176,99,85,28,102,116,49,46,70,52,5,7,45,21,8,2,1,51,120,67,82,3,12,2,81,0,7,0,44,7,35,66,43,100,4,4,1,9,0,11,90,38,135,69,93,21,72,58,134,72,106,57,121,44,75,67,122,28,38,53,145,78,57,96,109,97,10,37,68,38,69,46,56,58,20,51,27,10,123,28,87,19,78,77,60,65,143,146,19,55,106,16,68,56,112,55,62,106,74,22,53,121,142,139,86,84,48,29,4,48,5,95,57,11,45,70,34,37,12,54,18,58,98,113,42,16,131,70,38,178,152,131,52,85,60,141,35,110,141,61,40,24,82,129,61,53,103,36,13,86,139,29,54,88,15,61,0,31,65,59,95,83,22,38,42,22,114,27,52,107,70,26,38,82,10,14,2,36,4,44,77,60,9,4,8,1,0,21,23,102,63,59,2,3,0,0,2,65,2,59,78,6,15,0,34,101,43,36,41,1,31,17,4,0,0,56,12,57,35,93,94,81,41,47,51,66,7,59,29,51,36,54,53,8,47,10,112,80,74,58,60,47,37,31,22,21,91,57,18,127,6,111,24,13,172,84,70,62,32,51,114,140,34,155,7,5,0,0,1,0,2,71,13,39,28,64,70,78,0,28,0,34,6,8,47,64,65,47,4,35,3,25,6,9,0,3,2,19,7,25,4,10,46,102,103,49,85,114,74,86,35,91,85,83,106,0,5,17,102,7,74,7,45,19,115,50,6,60,23,96,1,83,0,24,86,11,16,22,0,34,4,23,1,40,61,28,26,31,10,91,26,78,61,16,6,0,0,30,12,70,60,106,13,15,8,0,63,51,90,57,0,84,114,21,63,6,0,64,3,6,36,93,74,90,52,19,48,33,29,92,108,4,14,82,32,34,104,36,117,26,41,127,14,47,38,135,58,88,41,45,60,38,50,56,26,36,113,18,0,19,39,8,16,55,4,32,92,44,80,112,48,43,62,0,32,0,85,12,2,38,2,21,7,41,0,37,6,94,79,6,145,62,59,4,71,133,67,167,79,1,54,94,90,18,49,48,55,155,146,13,87,65,23,99,108,15,0,2,32,2,31,0,31,0,48,37,100,46,37,62,3,83,7,32,29,8,0,32,68,144,101,76,32,102,115,52,49,61,49,5,9,41,26,6,2,0,59,118,63,70,7,10,1,80,1,9,0,31,4,33,66,44,91,4,8,2,6,0,11,89,33,135,75,73,21,75,53,141,63,104,49,128,46,60,78,131,26,40,58,150,84,74,99,97,84,21,42,68,32,58,42,45,54,36,57,22,8,119,28,93,15,74,73,55,67,149,130,26,52,95,12,70,59,98,36,63,82,84,23,34,129,160,103,81,95,170,18,41,94,1,114,38,23,51,69,53,83,8,56,47,78,99,123,85,16,122,72,17,182,164,127,56,72,61,148,41,110,137,62,41,26,85,108,40,42,88,28,26,112,135,11,47,89,59,12,46,25,22,49,24,25,44,31,62,45,74,62,54,57,105,20,28,58,90,111,68,76,68,150,42,44,130,78,60,28,70,92,57,33,116,134,8,86,31,45,36,50,70,35,44,105,28,10,165,74,61,57,98,76,85,22,12,45,81,18,32,62,44,3,14,55,41,14,38,13,36,173,180,120,49,41,20,21,38,38,55,59,78,42,62,74,104,36,239,170,95,82,68,55,72,151,63,68,129,76,132,38,69,105,55,31,123,187,33,99,46,138,43,53,106,26,49,108,81,4,179,84,97,36,117,86,95,22,87,57,89,31,70,75,41,73,48,50,99,141,20,56,23,82,0,14,32,49,85,74,3,26,36,28,104,30,86,96,65,36,46,96,12,24,3,41,3,35,67,94,11,4,8,3,1,27,17,105,62,48,2,3,0,0,0,86,1,44,83,2,18,0,33,108,43,66,57,35,52,19,2,0,0,53,9,53,38,95,97,73,50,47,49,72,8,62,36,63,140,99,103,5,106,10,110,89,86,176,60,70,58,33,17,22,73,73,30,119,7,59,22,1,41,71,72,64,35,32,94,21,22,164,5,7,0,0,0,1,2,66,11,40,30,65,53,97,0,28,0,38,28,11,50,59,79,50,5,40,4,20,2,5,1,10,10,18,9,37,4,8,44,109,97,45,75,152,55,82,78,104,80,81,104,4,10,12,92,5,73,5,54,24,191,52,38,94,35,111,1,78,0,18,87,10,12,22,1,45,2,64,1,110,85,59,27,41,13,96,26,72,58,18,9,0,0,32,10,74,51,24,17,19,6,0,59,93,66,49,0,75,97,20,58,5,0,97,5,43,60,113,67,106,124,31,54,35,25,66,91,1,1,28,6,29,47,29,121,28,42,131,16,48,37,82,42,46,4,5,31,10,0,29,22,18,95,17,0,21,39,7,14,44,5,34,91,46,81,107,47,49,66,0,31,2,94,11,0,38,4,29,1,77,0,47,8,114,82,9,138,61,59,2,63,133,61,109,71,0,56,94,88,6,47,36,64,110,80,13,34,47,10,72,96,16,0,1,4,0,28,1,38,0,54,53,111,36,38,53,0,72,3,25,28,8,7,25,69,104,47,83,28,111,132,56,41,74,66,12,6,45,13,7,1,2,46,102,70,81,0,12,2,82,0,9,0,38,2,38,61,45,43,2,3,2,6,0,9,94,38,135,69,81,17,33,29,22,65,62,51,131,36,60,76,128,32,40,62,119,74,55,90,87,54,20,47,76,29,52,48,49,52,22,51,28,14,124,32,87,24,81,93,56,63,152,148,19,57,107,10,63,60,101,45,62,107,77,11,47,122,140,110,85,96,47,26,8,55,2,95,48,18,50,75,48,41,8,60,18,48,96,111,63,12,124,68,22,205,165,161,64,97,54,160,32,111,138,58,28,22,79,125,55,34,114,45,10,81,134,24,36,64,41,81,25,29,18,51,21,18,33,33,50,49,57,51,60,58,92,8,94,56,77,87,70,69,77,150,82,56,122,103,107,41,60,98,48,30,122,112,4,73,36,35,38,52,69,28,55,106,10,4,190,82,50,42,116,79,101,25,18,60,85,26,16,72,44,4,12,39,48,22,16,5

Sequence (1713 aa):
SQCSGIDKRDFIQGVSGGTWVDVVLDRKGCVTISATGKPTIDVRMVKMEASNLASVRTYCLEASTSEISSVNGCPSTTEAHNDKRKDSTYLCERSYPDRGWGNGCGLFGRGSLDTCVKFACSKKMAGHAISRENIVITAAVSVHGHSGAESDDRSQRKSRKELAELTITFKSSIVEADLGDYGKVQFECLMDFGIDLDDVYTADMSGKWWLVKRDWYHDIALPWTAPSADFWHDMDRLVEFSTPHATKQSVYTLGDQEGAMSTALGDAAVIEYMSSGSKVVFRTGFLKCRVKMENLRLKGSTYMQCSKEFSILKRPTATPYGTVIMQVKYAQTDVPCRVPVGVHERPGGEQVGRIITAHPIILQQNDALVIEVEPPFGDSVIEIGLGTTKIVEQWHRDGSSIGAAFTSTMKGVERMALLGEHAWDFGSVGGFFNSMGKAIHSVFGGLFRAVFGGMSWISKVLIGAILMWLGVSAREKTLAMSLITVGAILLYLSTMTNASQCSGIDKRDFIQGVSGGTWVDVVLDRKGCVTISATGKPTIDVRMVKMEASNLASVRTYCLEASTSEISSVNGCPSTTEAHNDKRKDSTYLCERSYPDRGWGNGCGLFGRGSLDTCVKFACSKKMAGHAISRENIVITAAVSVHGHSGAESDDRSQRKSRKELAELTITFKSSIVEADLGDYGKVQFECLMDFGIDLDDVYTADMSGKWWLVKRDWYHDIALPWTAPSADFWHDMDRLVEFSTPHATKQSVYTLGDQEGAMSTALGDAAVIEYMSSGSKVVFRTGFLKCRVKMENLRLKGSTYMQCSKEFSILKRPTATPYGTVIMQVKYAQTDVPCRVPVGVHERPGGEQVGRIITAHPIILQQNDALVIEVEPPFGDSVIEIGLGTTKIVEQWHRDGSSIGAAFTSTMKGVERMALLGEHAWDFGSVGGFFNSMGKAIHSVFGGLFRAVFGGMSWISKVLIGAILMWLGVSAREKTLAMSLITVGAILLYLSTMTNASIMIPTHSTGGLHQGTEGWHRTNNVKNFLMRVEKWSLRNPGYTALIAILGWTLGTTTAQKVIFIALLLMIAPSIMIPTHSTGGLHQGTEGWHRTNNVKNFLMRVEKWSLRNPGYTALIAILGWTLGTTTAQKVIFIALLLMIAPSQCSGIDKRDFIQGVSGGTWVDVVLDRKGCVTISATGKPTIDVRMVKMEASNLASVRTYCLEASTSEISSVNGCPSTTEAHNDKRKDSTYLCERSYPDRGWGNGCGLFGRGSLDTCVKFACSKKMAGHAISRENIVITAAVSVHGHSGAESDDRSQRKSRKELAELTITFKSSIVEADLGDYGKVQFECLMDFGIDLDDVYTADMSGKWWLVKRDWYHDIALPWTAPSADFWHDMDRLVEFSTPHATKQSVYTLGDQEGAMSTALGDAAVIEYMSSGSKVVFRTGFLKCRVKMENLRLKGSTYMQCSKEFSILKRPTATPYGTVIMQVKYAQTDVPCRVPVGVHERPGGEQVGRIITAHPIILQQNDALVIEVEPPFGDSVIEIGLGTTKIVEQWHRDGSSIGAAFTSTMKGVERMALLGEHAWDFGSVGGFFNSMGKAIHSVFGGLFRAVFGGMSWISKVLIGAILMWLGVSAREKTLAMSLITVGAILLYLSTMTNASIMIPTHSTGGLHQGTEGWHRTNNVKNFLMRVEKWSLRNPGYTALIAILGWTLGTTTAQKVIFIALLLMIAP

InterPro domains:
  IPR000069 Envelope glycoprotein M, flavivirus [PF01004] (225-297)
  IPR000208 RNA-directed RNA polymerase, fingers/palm subdomains, flavivirus [PF00972] (2791-3242)
  IPR000336 Flavivirus/Alphavirus glycoprotein, immunoglobulin-like domain superfamily [G3DSA:2.60.40.350] (596-700)
  IPR000404 Flavivirus non-structural protein NS4A [PF01350] (2136-2275)
  IPR000487 Non-structural protein NS2B, flavivirus [PF01002] (1385-1509)
  IPR000487 Non-structural protein NS2B, flavivirus [PS51527] (1380-1509)
  IPR000752 Flavivirus non-structural protein NS2A [PF01005] (1164-1267)
  IPR001122 Capsid protein C, flavivirus [PF01003] (13-126)
  IPR001157 Non-structural protein NS1, flavivirus [PF00948] (802-1154)
  IPR001528 Flavivirus non-structural protein NS4B [PF01349] (2280-2526)
  IPR001650 Helicase, C-terminal domain-like [PF00271] (1864-1974)
  IPR001650 Helicase, C-terminal domain-like [PS51194] (1858-2023)
  IPR001650 Helicase, C-terminal domain-like [SM00490] (1880-1976)
  IPR001850 Non-structural protein NS3, peptidase S7, flavivirus [PF00949] (1527-1678)
  IPR001850 Non-structural protein NS3, peptidase S7, flavivirus [PS51528] (1510-1688)
  IPR002535 Flavivirus polyprotein propeptide [PF01570] (137-210)
  IPR002877 Ribosomal RNA methyltransferase, FtsJ domain [PF01728] (2592-2762)
  IPR007094 RNA-directed RNA polymerase, catalytic domain [PS50507] (3067-3219)
  IPR009003 Peptidase S1, PA clan [SSF50494] (1514-1678)
  IPR011492 Non-structural protein NS3-like, DEAD-box helicase, flavivirus [PF07652] (1695-1840)

B-factor: mean 102.54, std 49.68, range [47.45, 234.88]

Foldseek 3Di:
DDDQAAQQEAEDADDPVAQKWKAKAACRYWYWYDYPQFFIKIKHWHFKKFFDKAWDWKFFFDKDWDDKDKDKFAPPPDADDDPVVPDLQKDKDKDWAFDDVVVPRDDGDIMMMIMIIGIDGDWIFIKIAGDLQGMKIKMKMFTAAEWFAPPDDVVVCVVQQGIFIDICGSVNNKDWRCSDQQFIKIKDKDSDKPDDGPFWMWTHTPQWIFTHGDVVVVPDQGFMADPVDRRTDNRPPFKDWDDCHDRDTDIDGDHRCPVVVCVVRVPGQGWHFDPPRRMITRSDMMITIMIRRDTGHDRDDPFAADADEWAWDPPWDATSNGKTKTKIWAADDRDFHWKDKAKAQDVVHDGDADFRGHTNTYHDHIIIHMGIGHHDQAKIWIWIHDDPHIDTHIDGNHDDDVVVVVVVVVVLLQPLVPPQLSNLSRGDDDPCVNVVSNVVSVVVCVPPNPPDDDDDLVNLVVVVVVVVVDQVVDDPPCVVVCCVVPNDSNVCCSPPHPD/DDDFAQDQEAEDAEDAPAQKWKAKAACRYWYWHDYPQFFIKIKHWHFKKFFDKAWDWKFFFDKDFDDKDKDKFAPPPPADDDPCVPPQQKDKDKDKAFDDPVVPRDDGDIIMMIMIIGIDGDWIFTKIATDLQGMKIKMKMFTAAEWFAPDDDVVVCVVQQGIFMGTCHSVNNWDWRCSDPQFIKIKRWDSDKPDDHPFWMWTHTPQWIFTHGPVVVVPDPGFMADPVDDRTDNRPSFWDWDDCHDRDIDIDGDHGCPVVVCVVRVPGQTWHADPPRRMITRSGMMIMIMMRCPGGHDDDDPFAADADAWDWDPDWDAGSVGKIKTKIKAADDSDFHWKDKFKAADPPHDGDADFRGDINTYHDHIIIHMGIGHHDQAKIWIWTHDDPRIDTHIDGNHDDPVVVVVVVVVSLLFPLVPPQLSSPRRGDDDPCVNVVSSVVSVVVCVPPNPVDDDDDLVNLVVVLVVVVVCCVVDPPPCVVVVCVVDNDSVSCCSPPGPD/DDPDDDPCPPVPDDPDDDDPDPCVVVVLVVVLVVVCVVDVVVLVVLVVVLCVPPVPVPCSVVSSVVVSDVPD/DDLDDDPCVVVPDDPDDDPVGVCCVVVVVVVLVVVCVVDPPLLVVLLVVLCVPDVPVPVSVVSSVVSSSVPD/DDDFFAQAEAEDADDAPAQKFKAKAACRYWYWYDYDQFFIKIKHWHFKKFFDKAWDWKFFFFKDWDDKDKDKFAPPPDADDDPCVPPQQKDKDKDWAFDDPVLPRHHGDIIMMMMIIGIDGDFIFTKIAGDLQGMKIKMKMATAAEWFAPPDDVVVCVVQQRIFIGICHSVNNKDWTCNHLQFIKIWRWDSDKLDDHPFWMWTHGPQWTFTHGPVVVVPDDGFIADPPDGRTDNRPSFKDWDDCHDRDIDIDGDGGCSVVVCVVVPPTQTWHADPPRRMIIRSGIMIIIMMRRDTGHDNDDPFAEDADAKAWDPPWDATSVGKIKTKIKAAADSDFHWKDKFKAQDVVHDGDADFRGDINTYRDNIIIHMGIGHGDQAKIWIWTHDDPRIHTHIDHNHDDDVVVVVVVVVVLLFPLVPPQLSSLRRGDDDPCVNVVSSVVSVVVCVPPNPVDDDDDLVNLVVVVVVVVVDCVPDDPPCVVVCCVVPNPSNVCCSPPHPD/DDLDDDPCPVVPDDPDDDPVGVCVVVVVVVVLVVVPVVDPPQLVVQVVVLVVPDVPVPCSVVSSVVSSSVPD

Nearest PDB structures (foldseek):
  7esd-assembly1_A  TM=9.997E-01  e=8.174E-97  Donggang virus
  7kv8-assembly1_A  TM=9.007E-01  e=7.741E-52  dengue virus type 2
  7cth-assembly1_A  TM=9.101E-01  e=2.692E-50  dengue virus type 2
  8jn1-assembly1_A  TM=8.953E-01  e=6.088E-49  dengue virus type 3
  7l30-assembly1_C  TM=7.318E-01  e=6.463E-54  Binjari virus

Organism: NCBI:txid985683

CATH classification: 2.60.40.350 (+1 more: 1.20.1280.260)